Protein 2E9F (pdb70)

Structure (mmCIF, N/CA/C/O backbone):
data_2E9F
#
_entry.id   2E9F
#
_cell.length_a   78.336
_cell.length_b   119.787
_cell.length_c   257.839
_cell.angle_alpha   90.00
_cell.angle_beta   90.00
_cell.angle_gamma   90.00
#
_symmetry.space_group_name_H-M   'P 21 21 21'
#
loop_
_entity.id
_entity.type
_entity.pdbx_description
1 polymer 'Argininosuccinate lyase'
2 non-polymer ARGININE
3 water water
#
loop_
_atom_site.group_PDB
_atom_site.id
_atom_site.type_symbol
_atom_site.label_atom_id
_atom_site.label_alt_id
_atom_site.label_comp_id
_atom_site.label_asym_id
_atom_site.label_entity_id
_atom_site.label_seq_id
_atom_site.pdbx_PDB_ins_code
_atom_site.Cartn_x
_atom_site.Cartn_y
_atom_site.Cartn_z
_atom_site.occupancy
_atom_site.B_iso_or_equiv
_atom_site.auth_seq_id
_atom_site.auth_comp_id
_atom_site.auth_asym_id
_atom_site.auth_atom_id
_atom_site.pdbx_PDB_model_num
ATOM 1 N N . PRO A 1 14 ? 7.054 78.757 53.454 1.00 72.54 14 PRO A N 1
ATOM 2 C CA . PRO A 1 14 ? 5.992 77.832 53.920 1.00 72.43 14 PRO A CA 1
ATOM 3 C C . PRO A 1 14 ? 4.672 78.584 54.029 1.00 71.88 14 PRO A C 1
ATOM 4 O O . PRO A 1 14 ? 4.460 79.575 53.326 1.00 71.63 14 PRO A O 1
ATOM 8 N N . ASP A 1 15 ? 3.796 78.113 54.913 1.00 71.18 15 ASP A N 1
ATOM 9 C CA . ASP A 1 15 ? 2.492 78.739 55.126 1.00 71.23 15 ASP A CA 1
ATOM 10 C C . ASP A 1 15 ? 1.519 78.378 54.005 1.00 69.65 15 ASP A C 1
ATOM 11 O O . ASP A 1 15 ? 0.815 77.368 54.075 1.00 69.04 15 ASP A O 1
ATOM 16 N N . ALA A 1 16 ? 1.501 79.224 52.973 1.00 67.04 16 ALA A N 1
ATOM 17 C CA . ALA A 1 16 ? 0.620 79.073 51.818 1.00 64.03 16 ALA A CA 1
ATOM 18 C C . ALA A 1 16 ? 0.938 77.895 50.911 1.00 62.29 16 ALA A C 1
ATOM 19 O O . ALA A 1 16 ? 0.047 77.392 50.225 1.00 62.16 16 ALA A O 1
ATOM 21 N N . LEU A 1 17 ? 2.198 77.465 50.886 1.00 59.65 17 LEU A N 1
ATOM 22 C CA . LEU A 1 17 ? 2.576 76.340 50.040 1.00 56.99 17 LEU A CA 1
ATOM 23 C C . LEU A 1 17 ? 1.713 75.164 50.475 1.00 55.82 17 LEU A C 1
ATOM 24 O O . LEU A 1 17 ? 1.065 74.512 49.656 1.00 55.76 17 LEU A O 1
ATOM 29 N N . ALA A 1 18 ? 1.701 74.919 51.781 1.00 54.72 18 ALA A N 1
ATOM 30 C CA . ALA A 1 18 ? 0.924 73.833 52.369 1.00 53.42 18 ALA A CA 1
ATOM 31 C C . ALA A 1 18 ? -0.559 73.963 52.025 1.00 52.09 18 ALA A C 1
ATOM 32 O O . ALA A 1 18 ? -1.293 72.975 52.021 1.00 50.95 18 ALA A O 1
ATOM 34 N N . ALA A 1 19 ? -0.985 75.189 51.731 1.00 51.97 19 ALA A N 1
ATOM 35 C CA . ALA A 1 19 ? -2.377 75.478 51.391 1.00 51.08 19 ALA A CA 1
ATOM 36 C C . ALA A 1 19 ? -2.663 75.143 49.939 1.00 50.29 19 ALA A C 1
ATOM 37 O O . ALA A 1 19 ? -3.648 74.469 49.632 1.00 51.28 19 ALA A O 1
ATOM 39 N N . ARG A 1 20 ? -1.800 75.620 49.050 1.00 50.40 20 ARG A N 1
ATOM 40 C CA . ARG A 1 20 ? -1.964 75.370 47.626 1.00 50.66 20 ARG A CA 1
ATOM 41 C C . ARG A 1 20 ? -1.739 73.891 47.374 1.00 48.40 20 ARG A C 1
ATOM 42 O O . ARG A 1 20 ? -2.375 73.300 46.512 1.00 49.04 20 ARG A O 1
ATOM 50 N N . PHE A 1 21 ? -0.842 73.299 48.152 1.00 45.54 21 PHE A N 1
ATOM 51 C CA . PHE A 1 21 ? -0.522 71.884 48.030 1.00 43.53 21 PHE A CA 1
ATOM 52 C C . PHE A 1 21 ? -1.728 70.996 48.342 1.00 43.45 21 PHE A C 1
ATOM 53 O O . PHE A 1 21 ? -1.910 69.952 47.718 1.00 43.36 21 PHE A O 1
ATOM 61 N N . ASN A 1 22 ? -2.537 71.411 49.314 1.00 43.86 22 ASN A N 1
ATOM 62 C CA . ASN A 1 22 ? -3.721 70.660 49.723 1.00 44.85 22 ASN A CA 1
ATOM 63 C C . ASN A 1 22 ? -4.940 71.011 48.878 1.00 44.86 22 ASN A C 1
ATOM 64 O O . ASN A 1 22 ? -5.834 70.180 48.669 1.00 44.99 22 ASN A O 1
ATOM 69 N N . ALA A 1 23 ? -4.985 72.252 48.411 1.00 43.02 23 ALA A N 1
ATOM 70 C CA . ALA A 1 23 ? -6.097 72.708 47.599 1.00 41.58 23 ALA A CA 1
ATOM 71 C C . ALA A 1 23 ? -6.397 71.754 46.439 1.00 40.64 23 ALA A C 1
ATOM 72 O O . ALA A 1 23 ? -5.516 71.432 45.645 1.00 39.63 23 ALA A O 1
ATOM 74 N N . SER A 1 24 ? -7.644 71.299 46.357 1.00 40.18 24 SER A N 1
ATOM 75 C CA . SER A 1 24 ? -8.070 70.410 45.279 1.00 40.04 24 SER A CA 1
ATOM 76 C C . SER A 1 24 ? -9.022 71.169 44.359 1.00 40.65 24 SER A C 1
ATOM 77 O O . SER A 1 24 ? -9.541 70.617 43.385 1.00 40.83 24 SER A O 1
ATOM 80 N N . LEU A 1 25 ? -9.245 72.441 44.676 1.00 40.95 25 LEU A N 1
ATOM 81 C CA . LEU A 1 25 ? -10.149 73.285 43.903 1.00 40.33 25 LEU A CA 1
ATOM 82 C C . LEU A 1 25 ? -9.758 73.388 42.428 1.00 40.74 25 LEU A C 1
ATOM 83 O O . LEU A 1 25 ? -10.599 73.248 41.543 1.00 39.65 25 LEU A O 1
ATOM 88 N N . ALA A 1 26 ? -8.473 73.615 42.181 1.00 41.69 26 ALA A N 1
ATOM 89 C CA . ALA A 1 26 ? -7.933 73.769 40.831 1.00 43.38 26 ALA A CA 1
ATOM 90 C C . ALA A 1 26 ? -8.538 72.860 39.754 1.00 44.25 26 ALA A C 1
ATOM 91 O O . ALA A 1 26 ? -8.756 73.289 38.614 1.00 44.16 26 ALA A O 1
ATOM 93 N N . PHE A 1 27 ? -8.813 71.613 40.120 1.00 44.48 27 PHE A N 1
ATOM 94 C CA . PHE A 1 27 ? -9.355 70.646 39.180 1.00 43.47 27 PHE A CA 1
ATOM 95 C C . PHE A 1 27 ? -10.714 70.085 39.545 1.00 45.08 27 PHE A C 1
ATOM 96 O O . PHE A 1 27 ? -11.405 69.557 38.680 1.00 47.93 27 PHE A O 1
ATOM 104 N N . ASP A 1 28 ? -11.115 70.176 40.806 1.00 44.43 28 ASP A N 1
ATOM 105 C CA . ASP A 1 28 ? -12.414 69.626 41.161 1.00 44.69 28 ASP A CA 1
ATOM 106 C C . ASP A 1 28 ? -13.568 70.557 40.761 1.00 44.00 28 ASP A C 1
ATOM 107 O O . ASP A 1 28 ? -14.741 70.222 40.946 1.00 43.66 28 ASP A O 1
ATOM 112 N N . ARG A 1 29 ? -13.244 71.719 40.203 1.00 43.85 29 ARG A N 1
ATOM 113 C CA . ARG A 1 29 ? -14.292 72.649 39.767 1.00 44.07 29 ARG A CA 1
ATOM 114 C C . ARG A 1 29 ? -15.115 71.927 38.704 1.00 42.82 29 ARG A C 1
ATOM 115 O O . ARG A 1 29 ? -16.316 72.145 38.586 1.00 42.63 29 ARG A O 1
ATOM 123 N N . ALA A 1 30 ? -14.447 71.063 37.939 1.00 41.71 30 ALA A N 1
ATOM 124 C CA . ALA A 1 30 ? -15.073 70.298 36.859 1.00 41.05 30 ALA A CA 1
ATOM 125 C C . ALA A 1 30 ? -16.357 69.604 37.297 1.00 41.26 30 ALA A C 1
ATOM 126 O O . ALA A 1 30 ? -17.345 69.540 36.552 1.00 41.47 30 ALA A O 1
ATOM 128 N N . LEU A 1 31 ? -16.341 69.090 38.518 1.00 40.99 31 LEU A N 1
ATOM 129 C CA . LEU A 1 31 ? -17.495 68.391 39.054 1.00 40.25 31 LEU A CA 1
ATOM 130 C C . LEU A 1 31 ? -18.528 69.344 39.661 1.00 39.93 31 LEU A C 1
ATOM 131 O O . LEU A 1 31 ? -19.394 68.926 40.429 1.00 38.10 31 LEU A O 1
ATOM 136 N N . TRP A 1 32 ? -18.448 70.623 39.291 1.00 41.01 32 TRP A N 1
ATOM 137 C CA . TRP A 1 32 ? -19.381 71.622 39.809 1.00 41.30 32 TRP A CA 1
ATOM 138 C C . TRP A 1 32 ? -20.835 71.310 39.488 1.00 41.95 32 TRP A C 1
ATOM 139 O O . TRP A 1 32 ? -21.703 71.451 40.344 1.00 42.23 32 TRP A O 1
ATOM 150 N N . ARG A 1 33 ? -21.103 70.892 38.257 1.00 43.52 33 ARG A N 1
ATOM 151 C CA . ARG A 1 33 ? -22.463 70.553 37.861 1.00 44.29 33 ARG A CA 1
ATOM 152 C C . ARG A 1 33 ? -22.959 69.371 38.693 1.00 44.13 33 ARG A C 1
ATOM 153 O O . ARG A 1 33 ? -24.100 69.359 39.151 1.00 44.21 33 ARG A O 1
ATOM 161 N N . GLU A 1 34 ? -22.091 68.387 38.906 1.00 44.70 34 GLU A N 1
ATOM 162 C CA . GLU A 1 34 ? -22.451 67.205 39.689 1.00 43.78 34 GLU A CA 1
ATOM 163 C C . GLU A 1 34 ? -22.746 67.580 41.136 1.00 43.58 34 GLU A C 1
ATOM 164 O O . GLU A 1 34 ? -23.785 67.212 41.691 1.00 42.94 34 GLU A O 1
ATOM 170 N N . ASP A 1 35 ? -21.826 68.320 41.740 1.00 43.49 35 ASP A N 1
ATOM 171 C CA . ASP A 1 35 ? -21.987 68.748 43.116 1.00 44.24 35 ASP A CA 1
ATOM 172 C C . ASP A 1 35 ? -23.298 69.510 43.241 1.00 44.72 35 ASP A C 1
ATOM 173 O O . ASP A 1 35 ? -24.138 69.200 44.089 1.00 44.95 35 ASP A O 1
ATOM 178 N N . LEU A 1 36 ? -23.464 70.507 42.382 1.00 45.32 36 LEU A N 1
ATOM 179 C CA . LEU A 1 36 ? -24.670 71.319 42.354 1.00 47.07 36 LEU A CA 1
ATOM 180 C C . LEU A 1 36 ? -25.917 70.422 42.342 1.00 48.02 36 LEU A C 1
ATOM 181 O O . LEU A 1 36 ? -26.890 70.670 43.060 1.00 48.72 36 LEU A O 1
ATOM 186 N N . TRP A 1 37 ? -25.875 69.373 41.526 1.00 48.45 37 TRP A N 1
ATOM 187 C CA . TRP A 1 37 ? -26.994 68.454 41.402 1.00 48.12 37 TRP A CA 1
ATOM 188 C C . TRP A 1 37 ? -27.237 67.629 42.662 1.00 48.30 37 TRP A C 1
ATOM 189 O O . TRP A 1 37 ? -28.375 67.531 43.129 1.00 48.45 37 TRP A O 1
ATOM 200 N N . GLN A 1 38 ? -26.194 67.040 43.235 1.00 47.73 38 GLN A N 1
ATOM 201 C CA . GLN A 1 38 ? -26.438 66.248 44.429 1.00 47.76 38 GLN A CA 1
ATOM 202 C C . GLN A 1 38 ? -26.892 67.134 45.583 1.00 47.63 38 GLN A C 1
ATOM 203 O O . GLN A 1 38 ? -27.562 66.653 46.495 1.00 48.65 38 GLN A O 1
ATOM 209 N N . ASN A 1 39 ? -26.539 68.421 45.550 1.00 46.30 39 ASN A N 1
ATOM 210 C CA . ASN A 1 39 ? -26.969 69.337 46.608 1.00 44.08 39 ASN A CA 1
ATOM 211 C C . ASN A 1 39 ? -28.486 69.455 46.588 1.00 44.30 39 ASN A C 1
ATOM 212 O O . ASN A 1 39 ? -29.138 69.350 47.625 1.00 43.11 39 ASN A O 1
ATOM 217 N N . ARG A 1 40 ? -29.049 69.673 45.401 1.00 45.63 40 ARG A N 1
ATOM 218 C CA . ARG A 1 40 ? -30.499 69.792 45.267 1.00 45.34 40 ARG A CA 1
ATOM 219 C C . ARG A 1 40 ? -31.145 68.511 45.761 1.00 44.97 40 ARG A C 1
ATOM 220 O O . ARG A 1 40 ? -31.978 68.533 46.661 1.00 44.45 40 ARG A O 1
ATOM 228 N N . VAL A 1 41 ? -30.754 67.390 45.171 1.00 44.67 41 VAL A N 1
ATOM 229 C CA . VAL A 1 41 ? -31.312 66.114 45.577 1.00 45.31 41 VAL A CA 1
ATOM 230 C C . VAL A 1 41 ? -31.129 65.917 47.086 1.00 46.72 41 VAL A C 1
ATOM 231 O O . VAL A 1 41 ? -32.038 65.435 47.766 1.00 46.72 41 VAL A O 1
ATOM 235 N N . HIS A 1 42 ? -29.965 66.307 47.606 1.00 47.72 42 HIS A N 1
ATOM 236 C CA . HIS A 1 42 ? -29.675 66.169 49.032 1.00 48.70 42 HIS A CA 1
ATOM 237 C C . HIS A 1 42 ? -30.603 67.023 49.875 1.00 48.75 42 HIS A C 1
ATOM 238 O O . HIS A 1 42 ? -31.243 66.521 50.801 1.00 48.18 42 HIS A O 1
ATOM 245 N N . ALA A 1 43 ? -30.668 68.313 49.564 1.00 49.14 43 ALA A N 1
ATOM 246 C CA . ALA A 1 43 ? -31.536 69.221 50.301 1.00 51.37 43 ALA A CA 1
ATOM 247 C C . ALA A 1 43 ? -32.975 68.700 50.256 1.00 53.25 43 ALA A C 1
ATOM 248 O O . ALA A 1 43 ? -33.634 68.557 51.294 1.00 55.10 43 ALA A O 1
ATOM 250 N N . ARG A 1 44 ? -33.452 68.400 49.053 1.00 54.08 44 ARG A N 1
ATOM 251 C CA . ARG A 1 44 ? -34.806 67.896 48.880 1.00 55.18 44 ARG A CA 1
ATOM 252 C C . ARG A 1 44 ? -35.087 66.699 49.794 1.00 55.10 44 ARG A C 1
ATOM 253 O O . ARG A 1 44 ? -36.180 66.574 50.342 1.00 55.05 44 ARG A O 1
ATOM 261 N N . MET A 1 45 ? -34.096 65.830 49.967 1.00 55.10 45 MET A N 1
ATOM 262 C CA . MET A 1 45 ? -34.238 64.663 50.831 1.00 54.44 45 MET A CA 1
ATOM 263 C C . MET A 1 45 ? -34.323 65.133 52.279 1.00 54.82 45 MET A C 1
ATOM 264 O O . MET A 1 45 ? -35.104 64.607 53.065 1.00 55.77 45 MET A O 1
ATOM 269 N N . LEU A 1 46 ? -33.517 66.128 52.630 1.00 54.05 46 LEU A N 1
ATOM 270 C CA . LEU A 1 46 ? -33.528 66.655 53.984 1.00 53.52 46 LEU A CA 1
ATOM 271 C C . LEU A 1 46 ? -34.941 67.109 54.320 1.00 54.39 46 LEU A C 1
ATOM 272 O O . LEU A 1 46 ? -35.458 66.821 55.396 1.00 54.29 46 LEU A O 1
ATOM 277 N N . HIS A 1 47 ? -35.562 67.814 53.380 1.00 56.04 47 HIS A N 1
ATOM 278 C CA . HIS A 1 47 ? -36.932 68.311 53.534 1.00 56.99 47 HIS A CA 1
ATOM 279 C C . HIS A 1 47 ? -37.911 67.146 53.704 1.00 56.41 47 HIS A C 1
ATOM 280 O O . HIS A 1 47 ? -38.813 67.182 54.539 1.00 57.29 47 HIS A O 1
ATOM 287 N N . ALA A 1 48 ? -37.721 66.114 52.894 1.00 55.41 48 ALA A N 1
ATOM 288 C CA . ALA A 1 48 ? -38.567 64.936 52.926 1.00 53.41 48 ALA A CA 1
ATOM 289 C C . ALA A 1 48 ? -38.428 64.135 54.224 1.00 52.22 48 ALA A C 1
ATOM 290 O O . ALA A 1 48 ? -39.291 63.320 54.545 1.00 51.82 48 ALA A O 1
ATOM 292 N N . VAL A 1 49 ? -37.351 64.347 54.969 1.00 51.04 49 VAL A N 1
ATOM 293 C CA . VAL A 1 49 ? -37.184 63.613 56.214 1.00 51.31 49 VAL A CA 1
ATOM 294 C C . VAL A 1 49 ? -37.367 64.532 57.415 1.00 52.23 49 VAL A C 1
ATOM 295 O O . VAL A 1 49 ? -37.172 64.124 58.559 1.00 52.90 49 VAL A O 1
ATOM 299 N N . GLY A 1 50 ? -37.745 65.777 57.146 1.00 52.95 50 GLY A N 1
ATOM 300 C CA . GLY A 1 50 ? -37.980 66.726 58.220 1.00 53.12 50 GLY A CA 1
ATOM 301 C C . GLY A 1 50 ? -36.876 67.716 58.528 1.00 53.47 50 GLY A C 1
ATOM 302 O O . GLY A 1 50 ? -37.151 68.837 58.957 1.00 53.97 50 GLY A O 1
ATOM 303 N N . LEU A 1 51 ? -35.633 67.313 58.299 1.00 53.88 51 LEU A N 1
ATOM 304 C CA . LEU A 1 51 ? -34.479 68.158 58.583 1.00 53.77 51 LEU A CA 1
ATOM 305 C C . LEU A 1 51 ? -34.503 69.558 57.954 1.00 54.34 51 LEU A C 1
ATOM 306 O O . LEU A 1 51 ? -33.778 70.454 58.402 1.00 55.12 51 LEU A O 1
ATOM 311 N N . LEU A 1 52 ? -35.340 69.757 56.937 1.00 54.44 52 LEU A N 1
ATOM 312 C CA . LEU A 1 52 ? -35.436 71.061 56.279 1.00 54.21 52 LEU A CA 1
ATOM 313 C C . LEU A 1 52 ? -36.852 71.609 56.092 1.00 54.56 52 LEU A C 1
ATOM 314 O O . LEU A 1 52 ? -37.759 70.919 55.624 1.00 53.10 52 LEU A O 1
ATOM 319 N N . SER A 1 53 ? -37.011 72.876 56.463 1.00 56.03 53 SER A N 1
ATOM 320 C CA . SER A 1 53 ? -38.277 73.594 56.350 1.00 56.64 53 SER A CA 1
ATOM 321 C C . SER A 1 53 ? -38.603 73.895 54.895 1.00 57.60 53 SER A C 1
ATOM 322 O O . SER A 1 53 ? -37.720 74.252 54.114 1.00 56.90 53 SER A O 1
ATOM 325 N N . ALA A 1 54 ? -39.877 73.764 54.543 1.00 58.59 54 ALA A N 1
ATOM 326 C CA . ALA A 1 54 ? -40.322 74.042 53.185 1.00 59.70 54 ALA A CA 1
ATOM 327 C C . ALA A 1 54 ? -39.815 75.420 52.734 1.00 59.50 54 ALA A C 1
ATOM 328 O O . ALA A 1 54 ? -39.446 75.612 51.572 1.00 59.16 54 ALA A O 1
ATOM 330 N N . GLU A 1 55 ? -39.786 76.374 53.658 1.00 59.55 55 GLU A N 1
ATOM 331 C CA . GLU A 1 55 ? -39.313 77.709 53.329 1.00 60.65 55 GLU A CA 1
ATOM 332 C C . GLU A 1 55 ? -37.792 77.706 53.171 1.00 60.51 55 GLU A C 1
ATOM 333 O O . GLU A 1 55 ? -37.250 78.487 52.392 1.00 61.06 55 GLU A O 1
ATOM 339 N N . GLU A 1 56 ? -37.104 76.831 53.906 1.00 59.90 56 GLU A N 1
ATOM 340 C CA . GLU A 1 56 ? -35.641 76.743 53.818 1.00 59.47 56 GLU A CA 1
ATOM 341 C C . GLU A 1 56 ? -35.204 76.145 52.472 1.00 59.45 56 GLU A C 1
ATOM 342 O O . GLU A 1 56 ? -34.271 76.636 51.834 1.00 58.55 56 GLU A O 1
ATOM 348 N N . LEU A 1 57 ? -35.885 75.086 52.046 1.00 59.69 57 LEU A N 1
ATOM 349 C CA . LEU A 1 57 ? -35.569 74.440 50.779 1.00 60.08 57 LEU A CA 1
ATOM 350 C C . LEU A 1 57 ? -35.765 75.413 49.625 1.00 61.02 57 LEU A C 1
ATOM 351 O O . LEU A 1 57 ? -34.958 75.442 48.695 1.00 61.66 57 LEU A O 1
ATOM 356 N N . GLU A 1 58 ? -36.834 76.208 49.690 1.00 61.25 58 GLU A N 1
ATOM 357 C CA . GLU A 1 58 ? -37.132 77.189 48.639 1.00 61.31 58 GLU A CA 1
ATOM 358 C C . GLU A 1 58 ? -35.974 78.166 48.507 1.00 59.87 58 GLU A C 1
ATOM 359 O O . GLU A 1 58 ? -35.560 78.511 47.400 1.00 59.22 58 GLU A O 1
ATOM 365 N N . ALA A 1 59 ? -35.461 78.609 49.649 1.00 58.94 59 ALA A N 1
ATOM 366 C CA . ALA A 1 59 ? -34.343 79.543 49.674 1.00 58.24 59 ALA A CA 1
ATOM 367 C C . ALA A 1 59 ? -33.114 78.829 49.134 1.00 57.92 59 ALA A C 1
ATOM 368 O O . ALA A 1 59 ? -32.446 79.324 48.228 1.00 57.95 59 ALA A O 1
ATOM 370 N N . ILE A 1 60 ? -32.829 77.655 49.693 1.00 57.44 60 ILE A N 1
ATOM 371 C CA . ILE A 1 60 ? -31.685 76.860 49.270 1.00 56.53 60 ILE A CA 1
ATOM 372 C C . ILE A 1 60 ? -31.729 76.648 47.762 1.00 55.48 60 ILE A C 1
ATOM 373 O O . ILE A 1 60 ? -30.758 76.932 47.059 1.00 55.51 60 ILE A O 1
ATOM 378 N N . LEU A 1 61 ? -32.856 76.152 47.261 1.00 53.75 61 LEU A N 1
ATOM 379 C CA . LEU A 1 61 ? -32.989 75.935 45.829 1.00 52.89 61 LEU A CA 1
ATOM 380 C C . LEU A 1 61 ? -32.823 77.241 45.060 1.00 53.12 61 LEU A C 1
ATOM 381 O O . LEU A 1 61 ? -32.210 77.252 43.994 1.00 53.85 61 LEU A O 1
ATOM 386 N N . LYS A 1 62 ? -33.349 78.339 45.603 1.00 52.79 62 LYS A N 1
ATOM 387 C CA . LYS A 1 62 ? -33.246 79.650 44.946 1.00 52.10 62 LYS A CA 1
ATOM 388 C C . LYS A 1 62 ? -31.784 80.094 44.844 1.00 50.92 62 LYS A C 1
ATOM 389 O O . LYS A 1 62 ? -31.347 80.609 43.811 1.00 49.68 62 LYS A O 1
ATOM 395 N N . GLY A 1 63 ? -31.037 79.893 45.925 1.00 49.98 63 GLY A N 1
ATOM 396 C CA . GLY A 1 63 ? -29.640 80.279 45.942 1.00 48.91 63 GLY A CA 1
ATOM 397 C C . GLY A 1 63 ? -28.800 79.415 45.023 1.00 48.56 63 GLY A C 1
ATOM 398 O O . GLY A 1 63 ? -27.917 79.921 44.329 1.00 48.50 63 GLY A O 1
ATOM 399 N N . LEU A 1 64 ? -29.069 78.111 45.015 1.00 47.06 64 LEU A N 1
ATOM 400 C CA . LEU A 1 64 ? -28.328 77.187 44.164 1.00 47.03 64 LEU A CA 1
ATOM 401 C C . LEU A 1 64 ? -28.487 77.540 42.669 1.00 47.68 64 LEU A C 1
ATOM 402 O O . LEU A 1 64 ? -27.602 77.269 41.846 1.00 47.11 64 LEU A O 1
ATOM 407 N N . ASP A 1 65 ? -29.614 78.153 42.322 1.00 47.52 65 ASP A N 1
ATOM 408 C CA . ASP A 1 65 ? -29.857 78.563 40.947 1.00 46.78 65 ASP A CA 1
ATOM 409 C C . ASP A 1 65 ? -28.959 79.764 40.645 1.00 46.69 65 ASP A C 1
ATOM 410 O O . ASP A 1 65 ? -28.322 79.832 39.588 1.00 45.43 65 ASP A O 1
ATOM 415 N N . ARG A 1 66 ? -28.905 80.709 41.578 1.00 46.48 66 ARG A N 1
ATOM 416 C CA . ARG A 1 66 ? -28.061 81.887 41.405 1.00 49.04 66 ARG A CA 1
ATOM 417 C C . ARG A 1 66 ? -26.617 81.413 41.229 1.00 50.49 66 ARG A C 1
ATOM 418 O O . ARG A 1 66 ? -25.860 81.955 40.414 1.00 50.88 66 ARG A O 1
ATOM 426 N N . ILE A 1 67 ? -26.246 80.388 41.993 1.00 51.37 67 ILE A N 1
ATOM 427 C CA . ILE A 1 67 ? -24.901 79.832 41.920 1.00 51.20 67 ILE A CA 1
ATOM 428 C C . ILE A 1 67 ? -24.662 79.303 40.516 1.00 50.78 67 ILE A C 1
ATOM 429 O O . ILE A 1 67 ? -23.681 79.664 39.870 1.00 50.22 67 ILE A O 1
ATOM 434 N N . GLU A 1 68 ? -25.566 78.448 40.049 1.00 50.72 68 GLU A N 1
ATOM 435 C CA . GLU A 1 68 ? -25.439 77.885 38.714 1.00 50.65 68 GLU A CA 1
ATOM 436 C C . GLU A 1 68 ? -25.296 79.022 37.713 1.00 49.64 68 GLU A C 1
ATOM 437 O O . GLU A 1 68 ? -24.400 79.011 36.879 1.00 47.99 68 GLU A O 1
ATOM 443 N N . GLU A 1 69 ? -26.172 80.015 37.817 1.00 49.64 69 GLU A N 1
ATOM 444 C CA . GLU A 1 69 ? -26.136 81.159 36.914 1.00 50.01 69 GLU A CA 1
ATOM 445 C C . GLU A 1 69 ? -24.815 81.934 37.034 1.00 49.42 69 GLU A C 1
ATOM 446 O O . GLU A 1 69 ? -24.261 82.410 36.037 1.00 48.03 69 GLU A O 1
ATOM 452 N N . GLU A 1 70 ? -24.316 82.044 38.262 1.00 49.83 70 GLU A N 1
ATOM 453 C CA . GLU A 1 70 ? -23.074 82.767 38.553 1.00 49.57 70 GLU A CA 1
ATOM 454 C C . GLU A 1 70 ? -21.852 82.065 37.926 1.00 48.23 70 GLU A C 1
ATOM 455 O O . GLU A 1 70 ? -21.065 82.675 37.194 1.00 45.60 70 GLU A O 1
ATOM 461 N N . ILE A 1 71 ? -21.712 80.777 38.221 1.00 47.68 71 ILE A N 1
ATOM 462 C CA . ILE A 1 71 ? -20.619 79.968 37.698 1.00 47.40 71 ILE A CA 1
ATOM 463 C C . ILE A 1 71 ? -20.632 80.038 36.168 1.00 48.62 71 ILE A C 1
ATOM 464 O O . ILE A 1 71 ? -19.611 80.332 35.539 1.00 48.70 71 ILE A O 1
ATOM 469 N N . GLU A 1 72 ? -21.803 79.776 35.591 1.00 48.76 72 GLU A N 1
ATOM 470 C CA . GLU A 1 72 ? -22.023 79.792 34.144 1.00 48.27 72 GLU A CA 1
ATOM 471 C C . GLU A 1 72 ? -21.572 81.137 33.553 1.00 48.02 72 GLU A C 1
ATOM 472 O O . GLU A 1 72 ? -21.009 81.197 32.458 1.00 47.04 72 GLU A O 1
ATOM 478 N N . ALA A 1 73 ? -21.819 82.210 34.297 1.00 47.98 73 ALA A N 1
ATOM 479 C CA . ALA A 1 73 ? -21.477 83.561 33.865 1.00 47.79 73 ALA A CA 1
ATOM 480 C C . ALA A 1 73 ? -20.015 83.922 34.108 1.00 47.62 73 ALA A C 1
ATOM 481 O O . ALA A 1 73 ? -19.523 84.927 33.590 1.00 45.32 73 ALA A O 1
ATOM 483 N N . GLY A 1 74 ? -19.327 83.104 34.900 1.00 48.30 74 GLY A N 1
ATOM 484 C CA . GLY A 1 74 ? -17.933 83.373 35.209 1.00 49.32 74 GLY A CA 1
ATOM 485 C C . GLY A 1 74 ? -17.858 84.470 36.253 1.00 50.18 74 GLY A C 1
ATOM 486 O O . GLY A 1 74 ? -16.807 85.081 36.481 1.00 50.76 74 GLY A O 1
ATOM 487 N N . THR A 1 75 ? -18.996 84.705 36.896 1.00 50.44 75 THR A N 1
ATOM 488 C CA . THR A 1 75 ? -19.118 85.730 37.910 1.00 50.18 75 THR A CA 1
ATOM 489 C C . THR A 1 75 ? -19.153 85.137 39.323 1.00 51.38 75 THR A C 1
ATOM 490 O O . THR A 1 75 ? -19.148 85.875 40.314 1.00 52.54 75 THR A O 1
ATOM 494 N N . PHE A 1 76 ? -19.190 83.807 39.410 1.00 51.21 76 PHE A N 1
ATOM 495 C CA . PHE A 1 76 ? -19.206 83.106 40.694 1.00 49.59 76 PHE A CA 1
ATOM 496 C C . PHE A 1 76 ? -17.832 83.256 41.340 1.00 49.15 76 PHE A C 1
ATOM 497 O O . PHE A 1 76 ? -16.821 83.306 40.638 1.00 49.65 76 PHE A O 1
ATOM 505 N N . PRO A 1 77 ? -17.776 83.320 42.685 1.00 47.23 77 PRO A N 1
ATOM 506 C CA . PRO A 1 77 ? -16.502 83.477 43.402 1.00 46.27 77 PRO A CA 1
ATOM 507 C C . PRO A 1 77 ? -15.745 82.205 43.789 1.00 46.26 77 PRO A C 1
ATOM 508 O O . PRO A 1 77 ? -16.129 81.500 44.719 1.00 47.65 77 PRO A O 1
ATOM 512 N N . TRP A 1 78 ? -14.657 81.920 43.086 1.00 45.18 78 TRP A N 1
ATOM 513 C CA . TRP A 1 78 ? -13.871 80.742 43.405 1.00 43.68 78 TRP A CA 1
ATOM 514 C C . TRP A 1 78 ? -12.805 81.131 44.404 1.00 44.56 78 TRP A C 1
ATOM 515 O O . TRP A 1 78 ? -11.866 81.873 44.099 1.00 44.44 78 TRP A O 1
ATOM 526 N N . ARG A 1 79 ? -12.968 80.622 45.613 1.00 45.48 79 ARG A N 1
ATOM 527 C CA . ARG A 1 79 ? -12.045 80.908 46.684 1.00 46.00 79 ARG A CA 1
ATOM 528 C C . ARG A 1 79 ? -11.190 79.689 46.980 1.00 47.24 79 ARG A C 1
ATOM 529 O O . ARG A 1 79 ? -11.698 78.653 47.406 1.00 46.70 79 ARG A O 1
ATOM 537 N N . GLU A 1 80 ? -9.887 79.817 46.742 1.00 49.22 80 GLU A N 1
ATOM 538 C CA . GLU A 1 80 ? -8.956 78.723 46.981 1.00 50.53 80 GLU A CA 1
ATOM 539 C C . GLU A 1 80 ? -8.837 78.442 48.478 1.00 50.18 80 GLU A C 1
ATOM 540 O O . GLU A 1 80 ? -8.564 77.315 48.883 1.00 48.43 80 GLU A O 1
ATOM 546 N N . GLU A 1 81 ? -9.054 79.482 49.282 1.00 50.44 81 GLU A N 1
ATOM 547 C CA . GLU A 1 81 ? -8.991 79.411 50.748 1.00 50.21 81 GLU A CA 1
ATOM 548 C C . GLU A 1 81 ? -9.932 78.355 51.340 1.00 48.24 81 GLU A C 1
ATOM 549 O O . GLU A 1 81 ? -9.724 77.881 52.464 1.00 46.89 81 GLU A O 1
ATOM 555 N N . LEU A 1 82 ? -10.971 78.006 50.583 1.00 46.06 82 LEU A N 1
ATOM 556 C CA . LEU A 1 82 ? -11.946 77.018 51.017 1.00 44.33 82 LEU A CA 1
ATOM 557 C C . LEU A 1 82 ? -11.505 75.648 50.539 1.00 44.35 82 LEU A C 1
ATOM 558 O O . LEU A 1 82 ? -12.211 74.660 50.695 1.00 46.11 82 LEU A O 1
ATOM 563 N N . GLU A 1 83 ? -10.320 75.624 49.946 1.00 43.75 83 GLU A N 1
ATOM 564 C CA . GLU A 1 83 ? -9.666 74.430 49.428 1.00 42.78 83 GLU A CA 1
ATOM 565 C C . GLU A 1 83 ? -10.332 73.521 48.377 1.00 41.66 83 GLU A C 1
ATOM 566 O O . GLU A 1 83 ? -9.635 73.009 47.500 1.00 39.76 83 GLU A O 1
ATOM 572 N N . ASP A 1 84 ? -11.646 73.310 48.434 1.00 40.57 84 ASP A N 1
ATOM 573 C CA . ASP A 1 84 ? -12.282 72.453 47.431 1.00 40.32 84 ASP A CA 1
ATOM 574 C C . ASP A 1 84 ? -13.551 73.042 46.835 1.00 40.35 84 ASP A C 1
ATOM 575 O O . ASP A 1 84 ? -13.969 74.131 47.204 1.00 42.25 84 ASP A O 1
ATOM 580 N N . VAL A 1 85 ? -14.169 72.297 45.921 1.00 39.28 85 VAL A N 1
ATOM 581 C CA . VAL A 1 85 ? -15.391 72.730 45.245 1.00 37.82 85 VAL A CA 1
ATOM 582 C C . VAL A 1 85 ? -16.602 72.727 46.170 1.00 37.96 85 VAL A C 1
ATOM 583 O O . VAL A 1 85 ? -17.441 73.628 46.135 1.00 37.05 85 VAL A O 1
ATOM 587 N N . HIS A 1 86 ? -16.673 71.704 47.006 1.00 38.63 86 HIS A N 1
ATOM 588 C CA . HIS A 1 86 ? -17.776 71.533 47.932 1.00 40.63 86 HIS A CA 1
ATOM 589 C C . HIS A 1 86 ? -17.996 72.729 48.829 1.00 42.54 86 HIS A C 1
ATOM 590 O O . HIS A 1 86 ? -19.091 73.294 48.852 1.00 44.22 86 HIS A O 1
ATOM 597 N N . MET A 1 87 ? -16.961 73.123 49.562 1.00 43.82 87 MET A N 1
ATOM 598 C CA . MET A 1 87 ? -17.083 74.255 50.464 1.00 45.48 87 MET A CA 1
ATOM 599 C C . MET A 1 87 ? -17.255 75.563 49.694 1.00 45.71 87 MET A C 1
ATOM 600 O O . MET A 1 87 ? -17.827 76.518 50.212 1.00 47.03 87 MET A O 1
ATOM 605 N N . ASN A 1 88 ? -16.764 75.607 48.460 1.00 44.41 88 ASN A N 1
ATOM 606 C CA . ASN A 1 88 ? -16.889 76.811 47.650 1.00 44.52 88 ASN A CA 1
ATOM 607 C C . ASN A 1 88 ? -18.353 77.106 47.377 1.00 45.18 88 ASN A C 1
ATOM 608 O O . ASN A 1 88 ? -18.814 78.244 47.517 1.00 45.55 88 ASN A O 1
ATOM 613 N N . LEU A 1 89 ? -19.082 76.068 46.982 1.00 44.92 89 LEU A N 1
ATOM 614 C CA . LEU A 1 89 ? -20.494 76.212 46.687 1.00 43.64 89 LEU A CA 1
ATOM 615 C C . LEU A 1 89 ? -21.245 76.513 47.973 1.00 43.88 89 LEU A C 1
ATOM 616 O O . LEU A 1 89 ? -22.205 77.281 47.970 1.00 45.43 89 LEU A O 1
ATOM 621 N N . GLU A 1 90 ? -20.791 75.943 49.084 1.00 44.17 90 GLU A N 1
ATOM 622 C CA . GLU A 1 90 ? -21.454 76.185 50.363 1.00 44.19 90 GLU A CA 1
ATOM 623 C C . GLU A 1 90 ? -21.238 77.622 50.856 1.00 43.73 90 GLU A C 1
ATOM 624 O O . GLU A 1 90 ? -22.199 78.330 51.169 1.00 43.87 90 GLU A O 1
ATOM 630 N N . ALA A 1 91 ? -19.981 78.052 50.926 1.00 41.86 91 ALA A N 1
ATOM 631 C CA . ALA A 1 91 ? -19.667 79.403 51.364 1.00 40.74 91 ALA A CA 1
ATOM 632 C C . ALA A 1 91 ? -20.546 80.373 50.579 1.00 41.92 91 ALA A C 1
ATOM 633 O O . ALA A 1 91 ? -21.198 81.252 51.149 1.00 41.54 91 ALA A O 1
ATOM 635 N N . ARG A 1 92 ? -20.568 80.190 49.263 1.00 42.40 92 ARG A N 1
ATOM 636 C CA . ARG A 1 92 ? -21.352 81.043 48.391 1.00 41.80 92 ARG A CA 1
ATOM 637 C C . ARG A 1 92 ? -22.844 80.948 48.669 1.00 41.90 92 ARG A C 1
ATOM 638 O O . ARG A 1 92 ? -23.532 81.970 48.673 1.00 42.52 92 ARG A O 1
ATOM 646 N N . LEU A 1 93 ? -23.354 79.734 48.888 1.00 40.76 93 LEU A N 1
ATOM 647 C CA . LEU A 1 93 ? -24.783 79.575 49.146 1.00 40.45 93 LEU A CA 1
ATOM 648 C C . LEU A 1 93 ? -25.182 80.398 50.354 1.00 41.86 93 LEU A C 1
ATOM 649 O O . LEU A 1 93 ? -26.110 81.208 50.292 1.00 42.11 93 LEU A O 1
ATOM 654 N N . THR A 1 94 ? -24.467 80.190 51.454 1.00 43.33 94 THR A N 1
ATOM 655 C CA . THR A 1 94 ? -24.746 80.912 52.682 1.00 44.06 94 THR A CA 1
ATOM 656 C C . THR A 1 94 ? -24.595 82.420 52.473 1.00 45.03 94 THR A C 1
ATOM 657 O O . THR A 1 94 ? -25.420 83.194 52.968 1.00 45.57 94 THR A O 1
ATOM 661 N N . GLU A 1 95 ? -23.560 82.836 51.738 1.00 45.73 95 GLU A N 1
ATOM 662 C CA . GLU A 1 95 ? -23.350 84.264 51.457 1.00 47.13 95 GLU A CA 1
ATOM 663 C C . GLU A 1 95 ? -24.583 84.854 50.771 1.00 47.15 95 GLU A C 1
ATOM 664 O O . GLU A 1 95 ? -24.839 86.052 50.871 1.00 47.07 95 GLU A O 1
ATOM 670 N N . LEU A 1 96 ? -25.346 84.005 50.089 1.00 46.96 96 LEU A N 1
ATOM 671 C CA . LEU A 1 96 ? -26.530 84.442 49.353 1.00 48.25 96 LEU A CA 1
ATOM 672 C C . LEU A 1 96 ? -27.878 84.233 50.044 1.00 49.43 96 LEU A C 1
ATOM 673 O O . LEU A 1 96 ? -28.721 85.130 50.070 1.00 48.65 96 LEU A O 1
ATOM 678 N N . VAL A 1 97 ? -28.067 83.040 50.596 1.00 50.92 97 VAL A N 1
ATOM 679 C CA . VAL A 1 97 ? -29.324 82.649 51.229 1.00 51.62 97 VAL A CA 1
ATOM 680 C C . VAL A 1 97 ? -29.424 82.874 52.743 1.00 51.66 97 VAL A C 1
ATOM 681 O O . VAL A 1 97 ? -30.516 82.822 53.322 1.00 50.06 97 VAL A O 1
ATOM 685 N N . GLY A 1 98 ? -28.292 83.137 53.383 1.00 52.55 98 GLY A N 1
ATOM 686 C CA . GLY A 1 98 ? -28.311 83.330 54.817 1.00 52.70 98 GLY A CA 1
ATOM 687 C C . GLY A 1 98 ? -28.276 81.980 55.520 1.00 52.85 98 GLY A C 1
ATOM 688 O O . GLY A 1 98 ? -27.906 80.968 54.911 1.00 51.17 98 GLY A O 1
ATOM 689 N N . PRO A 1 99 ? -28.675 81.931 56.802 1.00 52.55 99 PRO A N 1
ATOM 690 C CA . PRO A 1 99 ? -28.708 80.734 57.652 1.00 51.67 99 PRO A CA 1
ATOM 691 C C . PRO A 1 99 ? -29.025 79.387 56.984 1.00 50.75 99 PRO A C 1
ATOM 692 O O . PRO A 1 99 ? -28.423 78.367 57.329 1.00 50.08 99 PRO A O 1
ATOM 696 N N . PRO A 1 100 ? -29.983 79.358 56.039 1.00 50.28 100 PRO A N 1
ATOM 697 C CA . PRO A 1 100 ? -30.312 78.089 55.374 1.00 49.70 100 PRO A CA 1
ATOM 698 C C . PRO A 1 100 ? -29.071 77.380 54.813 1.00 49.12 100 PRO A C 1
ATOM 699 O O . PRO A 1 100 ? -28.975 76.148 54.839 1.00 47.74 100 PRO A O 1
ATOM 703 N N . GLY A 1 101 ? -28.127 78.173 54.312 1.00 48.91 101 GLY A N 1
ATOM 704 C CA . GLY A 1 101 ? -26.906 77.624 53.760 1.00 47.64 101 GLY A CA 1
ATOM 705 C C . GLY A 1 101 ? -26.242 76.675 54.732 1.00 48.08 101 GLY A C 1
ATOM 706 O O . GLY A 1 101 ? -25.925 75.539 54.376 1.00 50.01 101 GLY A O 1
ATOM 707 N N . GLY A 1 102 ? -26.052 77.135 55.966 1.00 47.34 102 GLY A N 1
ATOM 708 C CA . GLY A 1 102 ? -25.411 76.326 56.987 1.00 45.50 102 GLY A CA 1
ATOM 709 C C . GLY A 1 102 ? -26.093 75.009 57.308 1.00 46.41 102 GLY A C 1
ATOM 710 O O . GLY A 1 102 ? -25.564 74.197 58.074 1.00 45.66 102 GLY A O 1
ATOM 711 N N . LYS A 1 103 ? -27.264 74.781 56.726 1.00 47.28 103 LYS A N 1
ATOM 712 C CA . LYS A 1 103 ? -27.994 73.546 56.977 1.00 47.73 103 LYS A CA 1
ATOM 713 C C . LYS A 1 103 ? -27.899 72.531 55.847 1.00 47.94 103 LYS A C 1
ATOM 714 O O . LYS A 1 103 ? -28.162 71.342 56.057 1.00 47.67 103 LYS A 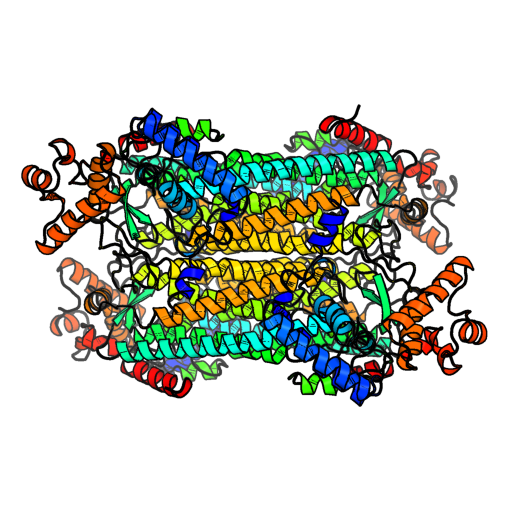O 1
ATOM 720 N N . LEU A 1 104 ? -27.522 72.996 54.654 1.00 47.99 104 LEU A N 1
ATOM 721 C CA . LEU A 1 104 ? -27.405 72.122 53.483 1.00 46.42 104 LEU A CA 1
ATOM 722 C C . LEU A 1 104 ? -26.565 70.884 53.785 1.00 47.51 104 LEU A C 1
ATOM 723 O O . LEU A 1 104 ? -26.997 69.757 53.536 1.00 48.77 104 LEU A O 1
ATOM 728 N N . HIS A 1 105 ? -25.373 71.101 54.342 1.00 48.01 105 HIS A N 1
ATOM 729 C CA . HIS A 1 105 ? -24.441 70.019 54.642 1.00 48.31 105 HIS A CA 1
ATOM 730 C C . HIS A 1 105 ? -24.793 69.200 55.886 1.00 48.72 105 HIS A C 1
ATOM 731 O O . HIS A 1 105 ? -23.913 68.726 56.602 1.00 50.53 105 HIS A O 1
ATOM 738 N N . THR A 1 106 ? -26.083 69.013 56.132 1.00 48.31 106 THR A N 1
ATOM 739 C CA . THR A 1 106 ? -26.521 68.254 57.296 1.00 48.06 106 THR A CA 1
ATOM 740 C C . THR A 1 106 ? -26.632 66.768 56.985 1.00 48.69 106 THR A C 1
ATOM 741 O O . THR A 1 106 ? -27.084 66.385 55.912 1.00 48.44 106 THR A O 1
ATOM 745 N N . ALA A 1 107 ? -26.212 65.938 57.937 1.00 50.60 107 ALA A N 1
ATOM 746 C CA . ALA A 1 107 ? -26.255 64.483 57.785 1.00 51.08 107 ALA A CA 1
ATOM 747 C C . ALA A 1 107 ? -25.406 63.994 56.611 1.00 51.54 107 ALA A C 1
ATOM 748 O O . ALA A 1 107 ? -25.654 62.916 56.062 1.00 53.58 107 ALA A O 1
ATOM 750 N N . ARG A 1 108 ? -24.407 64.787 56.230 1.00 50.23 108 ARG A N 1
ATOM 751 C CA . ARG A 1 108 ? -23.522 64.445 55.123 1.00 48.23 108 ARG A CA 1
ATOM 752 C C . ARG A 1 108 ? -22.070 64.802 55.464 1.00 47.66 108 ARG A C 1
ATOM 753 O O . ARG A 1 108 ? -21.811 65.726 56.232 1.00 49.06 108 ARG A O 1
ATOM 761 N N . SER A 1 109 ? -21.132 64.052 54.895 1.00 46.25 109 SER A N 1
ATOM 762 C CA . SER A 1 109 ? -19.707 64.266 55.111 1.00 43.92 109 SER A CA 1
ATOM 763 C C . SER A 1 109 ? -19.080 64.612 53.777 1.00 43.05 109 SER A C 1
ATOM 764 O O . SER A 1 109 ? -19.687 64.409 52.726 1.00 43.36 109 SER A O 1
ATOM 767 N N . ARG A 1 110 ? -17.870 65.145 53.808 1.00 42.02 110 ARG A N 1
ATOM 768 C CA . ARG A 1 110 ? -17.191 65.469 52.562 1.00 41.95 110 ARG A CA 1
ATOM 769 C C . ARG A 1 110 ? -16.778 64.140 51.921 1.00 41.10 110 ARG A C 1
ATOM 770 O O . ARG A 1 110 ? -16.707 64.017 50.704 1.00 40.42 110 ARG A O 1
ATOM 778 N N . ASN A 1 111 ? -16.527 63.147 52.767 1.00 40.32 111 ASN A N 1
ATOM 779 C CA . ASN A 1 111 ? -16.114 61.829 52.323 1.00 39.90 111 ASN A CA 1
ATOM 780 C C . ASN A 1 111 ? -17.097 61.163 51.380 1.00 40.22 111 ASN A C 1
ATOM 781 O O . ASN A 1 111 ? -16.703 60.713 50.302 1.00 41.28 111 ASN A O 1
ATOM 786 N N . ASP A 1 112 ? -18.364 61.088 51.776 1.00 40.20 112 ASP A N 1
ATOM 787 C CA . ASP A 1 112 ? -19.372 60.470 50.919 1.00 41.76 112 ASP A CA 1
ATOM 788 C C . ASP A 1 112 ? -19.802 61.427 49.817 1.00 43.15 112 ASP A C 1
ATOM 789 O O . ASP A 1 112 ? -20.277 61.005 48.761 1.00 41.96 112 ASP A O 1
ATOM 794 N N . GLN A 1 113 ? -19.611 62.720 50.069 1.00 44.44 113 GLN A N 1
ATOM 795 C CA . GLN A 1 113 ? -19.981 63.752 49.113 1.00 44.82 113 GLN A CA 1
ATOM 796 C C . GLN A 1 113 ? -19.075 63.787 47.892 1.00 43.85 113 GLN A C 1
ATOM 797 O O . GLN A 1 113 ? -19.560 63.857 46.763 1.00 44.95 113 GLN A O 1
ATOM 803 N N . VAL A 1 114 ? -17.766 63.735 48.101 1.00 42.34 114 VAL A N 1
ATOM 804 C CA . VAL A 1 114 ? -16.862 63.778 46.963 1.00 42.59 114 VAL A CA 1
ATOM 805 C C . VAL A 1 114 ? -16.989 62.489 46.167 1.00 43.33 114 VAL A C 1
ATOM 806 O O . VAL A 1 114 ? -16.918 62.499 44.939 1.00 44.54 114 VAL A O 1
ATOM 810 N N . ALA A 1 115 ? -17.196 61.381 46.868 1.00 42.53 115 ALA A N 1
ATOM 811 C CA . ALA A 1 115 ? -17.325 60.085 46.212 1.00 40.72 115 ALA A CA 1
ATOM 812 C C . ALA A 1 115 ? -18.522 60.069 45.265 1.00 39.34 115 ALA A C 1
ATOM 813 O O . ALA A 1 115 ? -18.397 59.715 44.095 1.00 37.84 115 ALA A O 1
ATOM 815 N N . THR A 1 116 ? -19.682 60.453 45.782 1.00 38.98 116 THR A N 1
ATOM 816 C CA . THR A 1 116 ? -20.897 60.486 44.981 1.00 38.67 116 THR A CA 1
ATOM 817 C C . THR A 1 116 ? -20.620 61.344 43.751 1.00 40.10 116 THR A C 1
ATOM 818 O O . THR A 1 116 ? -21.030 61.008 42.641 1.00 39.08 116 THR A O 1
ATOM 822 N N . ASP A 1 117 ? -19.918 62.455 43.956 1.00 40.21 117 ASP A N 1
ATOM 823 C CA . ASP A 1 117 ? -19.595 63.349 42.853 1.00 41.77 117 ASP A CA 1
ATOM 824 C C . ASP A 1 117 ? -18.758 62.691 41.755 1.00 41.25 117 ASP A C 1
ATOM 825 O O . ASP A 1 117 ? -19.158 62.684 40.587 1.00 41.31 117 ASP A O 1
ATOM 830 N N . LEU A 1 118 ? -17.605 62.135 42.118 1.00 39.51 118 LEU A N 1
ATOM 831 C CA . LEU A 1 118 ? -16.754 61.516 41.118 1.00 38.54 118 LEU A CA 1
ATOM 832 C C . LEU A 1 118 ? -17.479 60.506 40.247 1.00 40.25 118 LEU A C 1
ATOM 833 O O . LEU A 1 118 ? -17.488 60.647 39.019 1.00 41.26 118 LEU A O 1
ATOM 838 N N . ARG A 1 119 ? -18.083 59.491 40.868 1.00 40.54 119 ARG A N 1
ATOM 839 C CA . ARG A 1 119 ? -18.781 58.468 40.093 1.00 41.86 119 ARG A CA 1
ATOM 840 C C . ARG A 1 119 ? -20.013 59.007 39.386 1.00 42.42 119 ARG A C 1
ATOM 841 O O . ARG A 1 119 ? -20.455 58.445 38.385 1.00 43.62 119 ARG A O 1
ATOM 849 N N . LEU A 1 120 ? -20.544 60.113 39.887 1.00 42.76 120 LEU A N 1
ATOM 850 C CA . LEU A 1 120 ? -21.705 60.737 39.275 1.00 43.92 120 LEU A CA 1
ATOM 851 C C . LEU A 1 120 ? -21.223 61.410 37.998 1.00 44.88 120 LEU A C 1
ATOM 852 O O . LEU A 1 120 ? -21.941 61.478 37.001 1.00 46.81 120 LEU A O 1
ATOM 857 N N . TYR A 1 121 ? -19.991 61.899 38.035 1.00 44.95 121 TYR A N 1
ATOM 858 C CA . TYR A 1 121 ? -19.395 62.569 36.889 1.00 44.63 121 TYR A CA 1
ATOM 859 C C . TYR A 1 121 ? -18.897 61.577 35.849 1.00 43.97 121 TYR A C 1
ATOM 860 O O . TYR A 1 121 ? -19.001 61.828 34.649 1.00 45.46 121 TYR A O 1
ATOM 869 N N . LEU A 1 122 ? -18.340 60.457 36.300 1.00 41.40 122 LEU A N 1
ATOM 870 C CA . LEU A 1 122 ? -17.835 59.459 35.360 1.00 39.28 122 LEU A CA 1
ATOM 871 C C . LEU A 1 122 ? -18.959 58.788 34.574 1.00 38.93 122 LEU A C 1
ATOM 872 O O . LEU A 1 122 ? -18.729 58.196 33.524 1.00 38.37 122 LEU A O 1
ATOM 877 N N . ARG A 1 123 ? -20.176 58.871 35.091 1.00 38.29 123 ARG A N 1
ATOM 878 C CA . ARG A 1 123 ? -21.304 58.265 34.414 1.00 36.80 123 ARG A CA 1
ATOM 879 C C . ARG A 1 123 ? -21.571 59.111 33.182 1.00 36.32 123 ARG A C 1
ATOM 880 O O . ARG A 1 123 ? -21.754 58.598 32.077 1.00 36.75 123 ARG A O 1
ATOM 888 N N . GLY A 1 124 ? -21.568 60.419 33.379 1.00 34.33 124 GLY A N 1
ATOM 889 C CA . GLY A 1 124 ? -21.810 61.315 32.274 1.00 32.11 124 GLY A CA 1
ATOM 890 C C . GLY A 1 124 ? -20.683 61.263 31.274 1.00 30.91 124 GLY A C 1
ATOM 891 O O . GLY A 1 124 ? -20.931 61.242 30.075 1.00 31.73 124 GLY A O 1
ATOM 892 N N . ALA A 1 125 ? -19.446 61.246 31.764 1.00 30.51 125 ALA A N 1
ATOM 893 C CA . ALA A 1 125 ? -18.278 61.205 30.888 1.00 30.75 125 ALA A CA 1
ATOM 894 C C . ALA A 1 125 ? -18.332 59.951 30.036 1.00 32.31 125 ALA A C 1
ATOM 895 O O . ALA A 1 125 ? -18.133 60.001 28.815 1.00 33.09 125 ALA A O 1
ATOM 897 N N . ILE A 1 126 ? -18.604 58.826 30.692 1.00 33.18 126 ILE A N 1
ATOM 898 C CA . ILE A 1 126 ? -18.693 57.550 30.012 1.00 33.57 126 ILE A CA 1
ATOM 899 C C . ILE A 1 126 ? -19.813 57.557 28.981 1.00 35.04 126 ILE A C 1
ATOM 900 O O . ILE A 1 126 ? -19.783 56.784 28.032 1.00 36.78 126 ILE A O 1
ATOM 905 N N . ASP A 1 127 ? -20.800 58.427 29.150 1.00 37.13 127 ASP A N 1
ATOM 906 C CA . ASP A 1 127 ? -21.885 58.491 28.176 1.00 39.88 127 ASP A CA 1
ATOM 907 C C . ASP A 1 127 ? -21.421 59.230 26.936 1.00 41.30 127 ASP A C 1
ATOM 908 O O . ASP A 1 127 ? -21.673 58.799 25.806 1.00 42.47 127 ASP A O 1
ATOM 913 N N . GLU A 1 128 ? -20.741 60.347 27.153 1.00 41.84 128 GLU A N 1
ATOM 914 C CA . GLU A 1 128 ? -20.216 61.142 26.059 1.00 43.33 128 GLU A CA 1
ATOM 915 C C . GLU A 1 128 ? -19.242 60.272 25.248 1.00 42.75 128 GLU A C 1
ATOM 916 O O . GLU A 1 128 ? -19.193 60.344 24.019 1.00 42.23 128 GLU A O 1
ATOM 922 N N . LEU A 1 129 ? -18.492 59.433 25.949 1.00 41.85 129 LEU A N 1
ATOM 923 C CA . LEU A 1 129 ? -17.523 58.549 25.316 1.00 41.55 129 LEU A CA 1
ATOM 924 C C . LEU A 1 129 ? -18.176 57.396 24.528 1.00 41.29 129 LEU A C 1
ATOM 925 O O . LEU A 1 129 ? -17.653 56.965 23.493 1.00 41.39 129 LEU A O 1
ATOM 930 N N . LEU A 1 130 ? -19.307 56.888 25.016 1.00 39.98 130 LEU A N 1
ATOM 931 C CA . LEU A 1 130 ? -20.007 55.809 24.325 1.00 37.65 130 LEU A CA 1
ATOM 932 C C . LEU A 1 130 ? -20.621 56.381 23.062 1.00 37.64 130 LEU A C 1
ATOM 933 O O . LEU A 1 130 ? -20.724 55.701 22.040 1.00 38.61 130 LEU A O 1
ATOM 938 N N . ALA A 1 131 ? -21.021 57.645 23.144 1.00 35.85 131 ALA A N 1
ATOM 939 C CA . ALA A 1 131 ? -21.629 58.332 22.021 1.00 33.47 131 ALA A CA 1
ATOM 940 C C . ALA A 1 131 ? -20.580 58.545 20.945 1.00 33.29 131 ALA A C 1
ATOM 941 O O . ALA A 1 131 ? -20.875 58.462 19.757 1.00 33.95 131 ALA A O 1
ATOM 943 N N . LEU A 1 132 ? -19.352 58.824 21.374 1.00 32.41 132 LEU A N 1
ATOM 944 C CA . LEU A 1 132 ? -18.237 59.055 20.465 1.00 31.92 132 LEU A CA 1
ATOM 945 C C . LEU A 1 132 ? -17.820 57.768 19.759 1.00 34.81 132 LEU A C 1
ATOM 946 O O . LEU A 1 132 ? -17.595 57.759 18.546 1.00 34.43 132 LEU A O 1
ATOM 951 N N . LEU A 1 133 ? -17.707 56.684 20.524 1.00 35.92 133 LEU A N 1
ATOM 952 C CA . LEU A 1 133 ? -17.341 55.391 19.962 1.00 37.39 133 LEU A CA 1
ATOM 953 C C . LEU A 1 133 ? -18.399 54.937 18.934 1.00 38.41 133 LEU A C 1
ATOM 954 O O . LEU A 1 133 ? -18.066 54.459 17.838 1.00 37.66 133 LEU A O 1
ATOM 959 N N . LEU A 1 134 ? -19.673 55.090 19.290 1.00 37.73 134 LEU A N 1
ATOM 960 C CA . LEU A 1 134 ? -20.756 54.718 18.391 1.00 36.48 134 LEU A CA 1
ATOM 961 C C . LEU A 1 134 ? -20.520 55.471 17.090 1.00 36.77 134 LEU A C 1
ATOM 962 O O . LEU A 1 134 ? -20.483 54.889 16.009 1.00 37.31 134 LEU A O 1
ATOM 967 N N . ALA A 1 135 ? -20.368 56.781 17.206 1.00 35.83 135 ALA A N 1
ATOM 968 C CA . ALA A 1 135 ? -20.116 57.605 16.047 1.00 35.12 135 ALA A CA 1
ATOM 969 C C . ALA A 1 135 ? -18.941 57.021 15.275 1.00 35.51 135 ALA A C 1
ATOM 970 O O . ALA A 1 135 ? -19.052 56.756 14.079 1.00 37.28 135 ALA A O 1
ATOM 972 N N . LEU A 1 136 ? -17.825 56.805 15.967 1.00 33.96 136 LEU A N 1
ATOM 973 C CA . LEU A 1 136 ? -16.618 56.277 15.342 1.00 32.15 136 LEU A CA 1
ATOM 974 C C . LEU A 1 136 ? -16.812 54.921 14.636 1.00 33.19 136 LEU A C 1
ATOM 975 O O . LEU A 1 136 ? -16.286 54.703 13.540 1.00 30.69 136 LEU A O 1
ATOM 980 N N . ARG A 1 137 ? -17.561 54.011 15.255 1.00 33.83 137 ARG A N 1
ATOM 981 C CA . ARG A 1 137 ? -17.794 52.711 14.636 1.00 35.06 137 ARG A CA 1
ATOM 982 C C . ARG A 1 137 ? -18.575 52.932 13.344 1.00 36.64 137 ARG A C 1
ATOM 983 O O . ARG A 1 137 ? -18.291 52.313 12.321 1.00 35.76 137 ARG A O 1
ATOM 991 N N . ARG A 1 138 ? -19.558 53.829 13.401 1.00 38.40 138 ARG A N 1
ATOM 992 C CA . ARG A 1 138 ? -20.383 54.144 12.239 1.00 39.35 138 ARG A CA 1
ATOM 993 C C . ARG A 1 138 ? -19.566 54.563 11.023 1.00 39.57 138 ARG A C 1
ATOM 994 O O . ARG A 1 138 ? -19.847 54.119 9.915 1.00 40.12 138 ARG A O 1
ATOM 1002 N N . VAL A 1 139 ? -18.562 55.416 11.224 1.00 39.65 139 VAL A N 1
ATOM 1003 C CA . VAL A 1 139 ? -17.738 55.877 10.109 1.00 39.66 139 VAL A CA 1
ATOM 1004 C C . VAL A 1 139 ? -16.790 54.802 9.597 1.00 38.84 139 VAL A C 1
ATOM 1005 O O . VAL A 1 139 ? -16.394 54.831 8.438 1.00 40.82 139 VAL A O 1
ATOM 1009 N N . LEU A 1 140 ? -16.428 53.848 10.445 1.00 38.87 140 LEU A N 1
ATOM 1010 C CA . LEU A 1 140 ? -15.546 52.769 10.004 1.00 38.33 140 LEU A CA 1
ATOM 1011 C C . LEU A 1 140 ? -16.343 51.904 9.053 1.00 38.35 140 LEU A C 1
ATOM 1012 O O . LEU A 1 140 ? -15.838 51.458 8.025 1.00 38.41 140 LEU A O 1
ATOM 1017 N N . VAL A 1 141 ? -17.604 51.683 9.416 1.00 39.25 141 VAL A N 1
ATOM 1018 C CA . VAL A 1 141 ? -18.517 50.887 8.615 1.00 40.03 141 VAL A CA 1
ATOM 1019 C C . VAL A 1 141 ? -18.849 51.587 7.293 1.00 40.55 141 VAL A C 1
ATOM 1020 O O . VAL A 1 141 ? -18.933 50.934 6.254 1.00 41.48 141 VAL A O 1
ATOM 1024 N N . ARG A 1 142 ? -19.035 52.903 7.312 1.00 41.21 142 ARG A N 1
ATOM 1025 C CA . ARG A 1 142 ? -19.335 53.596 6.061 1.00 42.74 142 ARG A CA 1
ATOM 1026 C C . ARG A 1 142 ? -18.066 53.582 5.194 1.00 42.18 142 ARG A C 1
ATOM 1027 O O . ARG A 1 142 ? -18.133 53.364 3.974 1.00 40.41 142 ARG A O 1
ATOM 1035 N N . GLU A 1 143 ? -16.913 53.772 5.835 1.00 41.01 143 GLU A N 1
ATOM 1036 C CA . GLU A 1 143 ? -15.641 53.765 5.126 1.00 40.74 143 GLU A CA 1
ATOM 1037 C C . GLU A 1 143 ? -15.392 52.384 4.546 1.00 39.70 143 GLU A C 1
ATOM 1038 O O . GLU A 1 143 ? -14.702 52.234 3.539 1.00 38.09 143 GLU A O 1
ATOM 1044 N N . ALA A 1 144 ? -15.970 51.378 5.193 1.00 38.37 144 ALA A N 1
ATOM 1045 C CA . ALA A 1 144 ? -15.823 50.009 4.751 1.00 37.56 144 ALA A CA 1
ATOM 1046 C C . ALA A 1 144 ? -16.659 49.790 3.496 1.00 38.03 144 ALA A C 1
ATOM 1047 O O . ALA A 1 144 ? -16.195 49.201 2.524 1.00 37.38 144 ALA A O 1
ATOM 1049 N N . GLU A 1 145 ? -17.895 50.275 3.521 1.00 39.68 145 GLU A N 1
ATOM 1050 C CA . GLU A 1 145 ? -18.801 50.141 2.383 1.00 40.38 145 GLU A CA 1
ATOM 1051 C C . GLU A 1 145 ? -18.210 50.860 1.165 1.00 39.74 145 GLU A C 1
ATOM 1052 O O . GLU A 1 145 ? -18.299 50.376 0.045 1.00 38.99 145 GLU A O 1
ATOM 1058 N N . LYS A 1 146 ? -17.583 52.009 1.398 1.00 40.52 146 LYS A N 1
ATOM 1059 C CA . LYS A 1 146 ? -16.976 52.791 0.327 1.00 39.82 146 LYS A CA 1
ATOM 1060 C C . LYS A 1 146 ? -15.949 51.992 -0.459 1.00 41.42 146 LYS A C 1
ATOM 1061 O O . LYS A 1 146 ? -16.107 51.776 -1.660 1.00 43.52 146 LYS A O 1
ATOM 1063 N N . HIS A 1 147 ? -14.894 51.545 0.211 1.00 42.19 147 HIS A N 1
ATOM 1064 C CA . HIS A 1 147 ? -13.852 50.796 -0.475 1.00 42.12 147 HIS A CA 1
ATOM 1065 C C . HIS A 1 147 ? -14.177 49.339 -0.710 1.00 42.40 147 HIS A C 1
ATOM 1066 O O . HIS A 1 147 ? -13.282 48.526 -0.934 1.00 41.39 147 HIS A O 1
ATOM 1073 N N . LEU A 1 148 ? -15.462 49.008 -0.680 1.00 44.17 148 LEU A N 1
ATOM 1074 C CA . LEU A 1 148 ? -15.867 47.628 -0.893 1.00 46.92 148 LEU A CA 1
ATOM 1075 C C . LEU A 1 148 ? -16.279 47.364 -2.334 1.00 49.28 148 LEU A C 1
ATOM 1076 O O . LEU A 1 148 ? -15.877 46.354 -2.921 1.00 48.06 148 LEU A O 1
ATOM 1081 N N . ASP A 1 149 ? -17.069 48.262 -2.919 1.00 53.14 149 ASP A N 1
ATOM 1082 C CA . ASP A 1 149 ? -17.495 48.020 -4.286 1.00 55.88 149 ASP A CA 1
ATOM 1083 C C . ASP A 1 149 ? -16.397 48.182 -5.314 1.00 56.70 149 ASP A C 1
ATOM 1084 O O . ASP A 1 149 ? -15.998 47.184 -5.930 1.00 61.16 149 ASP A O 1
ATOM 1089 N N . PRO A 1 150 ? -15.915 49.418 -5.565 1.00 54.09 150 PRO A N 1
ATOM 1090 C CA . PRO A 1 150 ? -14.847 49.413 -6.574 1.00 52.54 150 PRO A CA 1
ATOM 1091 C C . PRO A 1 150 ? -13.849 48.284 -6.212 1.00 52.45 150 PRO A C 1
ATOM 1092 O O . PRO A 1 150 ? -13.285 47.623 -7.100 1.00 53.97 150 PRO A O 1
ATOM 1096 N N . LEU A 1 151 ? -13.710 48.049 -4.901 1.00 48.39 151 LEU A N 1
ATOM 1097 C CA . LEU A 1 151 ? -12.870 47.002 -4.293 1.00 46.76 151 LEU A CA 1
ATOM 1098 C C . LEU A 1 151 ? -11.398 47.302 -4.027 1.00 45.98 151 LEU A C 1
ATOM 1099 O O . LEU A 1 151 ? -10.539 47.089 -4.888 1.00 46.65 151 LEU A O 1
ATOM 1104 N N . TYR A 1 152 ? -11.118 47.763 -2.810 1.00 43.58 152 TYR A N 1
ATOM 1105 C CA . TYR A 1 152 ? -9.763 48.077 -2.398 1.00 40.91 152 TYR A CA 1
ATOM 1106 C C . TYR A 1 152 ? -9.163 46.875 -1.683 1.00 40.91 152 TYR A C 1
ATOM 1107 O O . TYR A 1 152 ? -9.805 46.249 -0.835 1.00 40.16 152 TYR A O 1
ATOM 1116 N N . VAL A 1 153 ? -7.931 46.551 -2.058 1.00 40.96 153 VAL A N 1
ATOM 1117 C CA . VAL A 1 153 ? -7.201 45.429 -1.484 1.00 40.69 153 VAL A CA 1
ATOM 1118 C C . VAL A 1 153 ? -5.763 45.856 -1.231 1.00 41.17 153 VAL A C 1
ATOM 1119 O O . VAL A 1 153 ? -5.151 46.528 -2.059 1.00 41.38 153 VAL A O 1
ATOM 1123 N N . LEU A 1 154 ? -5.236 45.491 -0.068 1.00 41.50 154 LEU A N 1
ATOM 1124 C CA . LEU A 1 154 ? -3.857 45.816 0.271 1.00 42.22 154 LEU A CA 1
ATOM 1125 C C . LEU A 1 154 ? -3.234 44.596 0.930 1.00 42.68 154 LEU A C 1
ATOM 1126 O O . LEU A 1 154 ? -3.936 43.650 1.302 1.00 41.41 154 LEU A O 1
ATOM 1131 N N . PRO A 1 155 ? -1.900 44.583 1.058 1.00 43.00 155 PRO A N 1
ATOM 1132 C CA . PRO A 1 155 ? -1.302 43.405 1.690 1.00 42.63 155 PRO A CA 1
ATOM 1133 C C . PRO A 1 155 ? -1.590 43.270 3.183 1.00 41.17 155 PRO A C 1
ATOM 1134 O O . PRO A 1 155 ? -1.649 44.259 3.909 1.00 39.99 155 PRO A O 1
ATOM 1138 N N . GLY A 1 156 ? -1.807 42.034 3.622 1.00 40.61 156 GLY A N 1
ATOM 1139 C CA . GLY A 1 156 ? -2.031 41.779 5.030 1.00 39.23 156 GLY A CA 1
ATOM 1140 C C . GLY A 1 156 ? -0.627 41.683 5.590 1.00 38.48 156 GLY A C 1
ATOM 1141 O O . GLY A 1 156 ? 0.264 41.180 4.908 1.00 38.78 156 GLY A O 1
ATOM 1142 N N . TYR A 1 157 ? -0.400 42.157 6.807 1.00 36.75 157 TYR A N 1
ATOM 1143 C CA . TYR A 1 157 ? 0.950 42.092 7.354 1.00 36.27 157 TYR A CA 1
ATOM 1144 C C . TYR A 1 157 ? 1.165 41.158 8.555 1.00 35.83 157 TYR A C 1
ATOM 1145 O O . TYR A 1 157 ? 0.287 40.950 9.378 1.00 35.09 157 TYR A O 1
ATOM 1154 N N . THR A 1 158 ? 2.363 40.604 8.639 1.00 35.20 158 THR A N 1
ATOM 1155 C CA . THR A 1 158 ? 2.744 39.715 9.721 1.00 34.93 158 THR A CA 1
ATOM 1156 C C . THR A 1 158 ? 4.240 39.956 9.876 1.00 35.17 158 THR A C 1
ATOM 1157 O O . THR A 1 158 ? 4.995 39.742 8.939 1.00 36.41 158 THR A O 1
ATOM 1161 N N . HIS A 1 159 ? 4.666 40.416 11.048 1.00 36.01 159 HIS A N 1
ATOM 1162 C CA . HIS A 1 159 ? 6.074 40.735 11.285 1.00 36.99 159 HIS A CA 1
ATOM 1163 C C . HIS A 1 159 ? 6.403 41.982 10.452 1.00 37.24 159 HIS A C 1
ATOM 1164 O O . HIS A 1 159 ? 7.568 42.364 10.327 1.00 38.05 159 HIS A O 1
ATOM 1171 N N . LEU A 1 160 ? 5.359 42.596 9.888 1.00 36.86 160 LEU A N 1
ATOM 1172 C CA . LEU A 1 160 ? 5.444 43.789 9.035 1.00 34.57 160 LEU A CA 1
ATOM 1173 C C . LEU A 1 160 ? 5.938 43.462 7.632 1.00 35.11 160 LEU A C 1
ATOM 1174 O O . LEU A 1 160 ? 6.349 44.343 6.870 1.00 35.06 160 LEU A O 1
ATOM 1179 N N . GLN A 1 161 ? 5.889 42.177 7.307 1.00 34.60 161 GLN A N 1
ATOM 1180 C CA . GLN A 1 161 ? 6.271 41.682 6.001 1.00 34.18 161 GLN A CA 1
ATOM 1181 C C . GLN A 1 161 ? 4.959 41.294 5.325 1.00 35.17 161 GLN A C 1
ATOM 1182 O O . GLN A 1 161 ? 4.019 40.852 5.981 1.00 33.97 161 GLN A O 1
ATOM 1188 N N . ARG A 1 162 ? 4.897 41.475 4.014 1.00 37.30 162 ARG A N 1
ATOM 1189 C CA . ARG A 1 162 ? 3.699 41.156 3.247 1.00 37.06 162 ARG A CA 1
ATOM 1190 C C . ARG A 1 162 ? 3.304 39.699 3.415 1.00 37.56 162 ARG A C 1
ATOM 1191 O O . ARG A 1 162 ? 4.049 38.797 3.051 1.00 36.40 162 ARG A O 1
ATOM 1199 N N . ALA A 1 163 ? 2.116 39.492 3.969 1.00 39.54 163 ALA A N 1
ATOM 1200 C CA . ALA A 1 163 ? 1.589 38.164 4.223 1.00 41.17 163 ALA A CA 1
ATOM 1201 C C . ALA A 1 163 ? 0.618 37.704 3.140 1.00 43.18 163 ALA A C 1
ATOM 1202 O O . ALA A 1 163 ? 0.996 36.962 2.233 1.00 45.94 163 ALA A O 1
ATOM 1204 N N . GLN A 1 164 ? -0.636 38.129 3.239 1.00 43.38 164 GLN A N 1
ATOM 1205 C CA . GLN A 1 164 ? -1.633 37.735 2.255 1.00 43.21 164 GLN A CA 1
ATOM 1206 C C . GLN A 1 164 ? -2.566 38.870 1.935 1.00 42.85 164 GLN A C 1
ATOM 1207 O O . GLN A 1 164 ? -2.954 39.638 2.813 1.00 43.87 164 GLN A O 1
ATOM 1213 N N . PRO A 1 165 ? -2.941 38.999 0.659 1.00 42.39 165 PRO A N 1
ATOM 1214 C CA . PRO A 1 165 ? -3.845 40.064 0.235 1.00 41.58 165 PRO A CA 1
ATOM 1215 C C . PRO A 1 165 ? -5.034 40.204 1.170 1.00 40.27 165 PRO A C 1
ATOM 1216 O O . PRO A 1 165 ? -5.698 39.232 1.508 1.00 39.66 165 PRO A O 1
ATOM 1220 N N . VAL A 1 166 ? -5.295 41.424 1.601 1.00 39.11 166 VAL A N 1
ATOM 1221 C CA . VAL A 1 166 ? -6.413 41.650 2.482 1.00 37.86 166 VAL A CA 1
ATOM 1222 C C . VAL A 1 166 ? -7.237 42.786 1.896 1.00 37.40 166 VAL A C 1
ATOM 1223 O O . VAL A 1 166 ? -6.712 43.678 1.223 1.00 37.64 166 VAL A O 1
ATOM 1227 N N . LEU A 1 167 ? -8.535 42.733 2.155 1.00 36.38 167 LEU A N 1
ATOM 1228 C CA . LEU A 1 167 ? -9.486 43.732 1.690 1.00 35.21 167 LEU A CA 1
ATOM 1229 C C . LEU A 1 167 ? -9.541 44.868 2.724 1.00 35.73 167 LEU A C 1
ATOM 1230 O O . LEU A 1 167 ? -9.753 44.607 3.911 1.00 36.04 167 LEU A O 1
ATOM 1235 N N . LEU A 1 168 ? -9.343 46.113 2.273 1.00 35.24 168 LEU A N 1
ATOM 1236 C CA . LEU A 1 168 ? -9.360 47.293 3.147 1.00 33.31 168 LEU A CA 1
ATOM 1237 C C . LEU A 1 168 ? -10.630 47.346 3.983 1.00 33.50 168 LEU A C 1
ATOM 1238 O O . LEU A 1 168 ? -10.627 47.860 5.106 1.00 32.01 168 LEU A O 1
ATOM 1243 N N . ALA A 1 169 ? -11.722 46.835 3.419 1.00 34.28 169 ALA A N 1
ATOM 1244 C CA . ALA A 1 169 ? -12.994 46.813 4.129 1.00 34.86 169 ALA A CA 1
ATOM 1245 C C . ALA A 1 169 ? -12.821 45.899 5.339 1.00 34.88 169 ALA A C 1
ATOM 1246 O O . ALA A 1 169 ? -13.300 46.193 6.436 1.00 35.63 169 ALA A O 1
ATOM 1248 N N . HIS A 1 170 ? -12.118 44.793 5.131 1.00 34.51 170 HIS A N 1
ATOM 1249 C CA . HIS A 1 170 ? -11.861 43.849 6.203 1.00 34.27 170 HIS A CA 1
ATOM 1250 C C . HIS A 1 170 ? -11.074 44.556 7.319 1.00 33.45 170 HIS A C 1
ATOM 1251 O O . HIS A 1 170 ? -11.364 44.393 8.504 1.00 33.48 170 HIS A O 1
ATOM 1258 N N . TRP A 1 171 ? -10.083 45.343 6.912 1.00 32.69 171 TRP A N 1
ATOM 1259 C CA . TRP A 1 171 ? -9.227 46.116 7.810 1.00 33.03 171 TRP A CA 1
ATOM 1260 C C . TRP A 1 171 ? -10.048 47.054 8.728 1.00 34.19 171 TRP A C 1
ATOM 1261 O O . TRP A 1 171 ? -9.819 47.104 9.934 1.00 34.50 171 TRP A O 1
ATOM 1272 N N . PHE A 1 172 ? -10.994 47.807 8.170 1.00 34.79 172 PHE A N 1
ATOM 1273 C CA . PHE A 1 172 ? -11.809 48.688 9.005 1.00 34.48 172 PHE A CA 1
ATOM 1274 C C . PHE A 1 172 ? -12.607 47.866 10.006 1.00 34.53 172 PHE A C 1
ATOM 1275 O O . PHE A 1 172 ? -12.764 48.250 11.166 1.00 35.36 172 PHE A O 1
ATOM 1283 N N . LEU A 1 173 ? -13.106 46.721 9.564 1.00 33.63 173 LEU A N 1
ATOM 1284 C CA . LEU A 1 173 ? -13.875 45.886 10.462 1.00 33.72 173 LEU A CA 1
ATOM 1285 C C . LEU A 1 173 ? -13.057 45.287 11.617 1.00 33.12 173 LEU A C 1
ATOM 1286 O O . LEU A 1 173 ? -13.608 44.984 12.685 1.00 30.86 173 LEU A O 1
ATOM 1291 N N . ALA A 1 174 ? -11.749 45.137 11.412 1.00 32.20 174 ALA A N 1
ATOM 1292 C CA . ALA A 1 174 ? -10.882 44.599 12.456 1.00 31.89 174 ALA A CA 1
ATOM 1293 C C . ALA A 1 174 ? -10.901 45.584 13.633 1.00 32.85 174 ALA A C 1
ATOM 1294 O O . ALA A 1 174 ? -10.813 45.187 14.799 1.00 32.16 174 ALA A O 1
ATOM 1296 N N . TYR A 1 175 ? -11.031 46.870 13.324 1.00 33.01 175 TYR A N 1
ATOM 1297 C CA . TYR A 1 175 ? -11.086 47.890 14.365 1.00 34.90 175 TYR A CA 1
ATOM 1298 C C . TYR A 1 175 ? -12.518 48.057 14.889 1.00 35.32 175 TYR A C 1
ATOM 1299 O O . TYR A 1 175 ? -12.733 48.437 16.047 1.00 31.84 175 TYR A O 1
ATOM 1308 N N . TYR A 1 176 ? -13.488 47.754 14.027 1.00 35.73 176 TYR A N 1
ATOM 1309 C CA . TYR A 1 176 ? -14.894 47.823 14.398 1.00 36.21 176 TYR A CA 1
ATOM 1310 C C . TYR A 1 176 ? -15.130 46.896 15.586 1.00 36.29 176 TYR A C 1
ATOM 1311 O O . TYR A 1 176 ? -15.796 47.268 16.548 1.00 37.86 176 TYR A O 1
ATOM 1320 N N . GLU A 1 177 ? -14.597 45.681 15.506 1.00 35.55 177 GLU A N 1
ATOM 1321 C CA . GLU A 1 177 ? -14.751 44.729 16.591 1.00 35.54 177 GLU A CA 1
ATOM 1322 C C . GLU A 1 177 ? -13.969 45.197 17.820 1.00 37.40 177 GLU A C 1
ATOM 1323 O O . GLU A 1 177 ? -14.449 45.062 18.947 1.00 39.77 177 GLU A O 1
ATOM 1329 N N . MET A 1 178 ? -12.773 45.753 17.611 1.00 37.57 178 MET A N 1
ATOM 1330 C CA . MET A 1 178 ? -11.936 46.230 18.721 1.00 36.98 178 MET A CA 1
ATOM 1331 C C . MET A 1 178 ? -12.618 47.349 19.512 1.00 36.80 178 MET A C 1
ATOM 1332 O O . MET A 1 178 ? -12.696 47.289 20.731 1.00 36.68 178 MET A O 1
ATOM 1337 N N . LEU A 1 179 ? -13.103 48.374 18.815 1.00 37.00 179 LEU A N 1
ATOM 1338 C CA . LEU A 1 179 ? -13.772 49.487 19.475 1.00 35.48 179 LEU A CA 1
ATOM 1339 C C . LEU A 1 179 ? -15.093 49.026 20.057 1.00 36.81 179 LEU A C 1
ATOM 1340 O O . LEU A 1 179 ? -15.574 49.574 21.053 1.00 38.15 179 LEU A O 1
ATOM 1345 N N . LYS A 1 180 ? -15.686 48.020 19.430 1.00 35.62 180 LYS A N 1
ATOM 1346 C CA . LYS A 1 180 ? -16.950 47.485 19.907 1.00 35.10 180 LYS A CA 1
ATOM 1347 C C . LYS A 1 180 ? -16.732 46.889 21.298 1.00 34.61 180 LYS A C 1
ATOM 1348 O O . LYS A 1 180 ? -17.569 47.043 22.200 1.00 32.89 180 LYS A O 1
ATOM 1354 N N . ARG A 1 181 ? -15.592 46.224 21.471 1.00 33.35 181 ARG A N 1
ATOM 1355 C CA . ARG A 1 181 ? -15.268 45.616 22.754 1.00 32.28 181 ARG A CA 1
ATOM 1356 C C . ARG A 1 181 ? -14.942 46.679 23.797 1.00 32.25 181 ARG A C 1
ATOM 1357 O O . ARG A 1 181 ? -15.156 46.470 24.987 1.00 30.68 181 ARG A O 1
ATOM 1365 N N . ASP A 1 182 ? -14.423 47.816 23.340 1.00 33.23 182 ASP A N 1
ATOM 1366 C CA . ASP A 1 182 ? -14.082 48.914 24.232 1.00 35.39 182 ASP A CA 1
ATOM 1367 C C . ASP A 1 182 ? -15.334 49.546 24.818 1.00 36.79 182 ASP A C 1
ATOM 1368 O O . ASP A 1 182 ? -15.327 50.069 25.938 1.00 37.00 182 ASP A O 1
ATOM 1373 N N . ALA A 1 183 ? -16.413 49.496 24.050 1.00 37.48 183 ALA A N 1
ATOM 1374 C CA . ALA A 1 183 ? -17.678 50.028 24.515 1.00 38.45 183 ALA A CA 1
ATOM 1375 C C . ALA A 1 183 ? -18.174 49.091 25.612 1.00 38.07 183 ALA A C 1
ATOM 1376 O O . ALA A 1 183 ? -18.641 49.540 26.657 1.00 38.49 183 ALA A O 1
ATOM 1378 N N . GLY A 1 184 ? -18.054 47.789 25.362 1.00 37.25 184 GLY A N 1
ATOM 1379 C CA . GLY A 1 184 ? -18.483 46.794 26.327 1.00 37.79 184 GLY A CA 1
ATOM 1380 C C . GLY A 1 184 ? -17.841 47.014 27.683 1.00 39.28 184 GLY A C 1
ATOM 1381 O O . GLY A 1 184 ? -18.495 46.887 28.726 1.00 39.13 184 GLY A O 1
ATOM 1382 N N . ARG A 1 185 ? -16.555 47.352 27.678 1.00 39.11 185 ARG A N 1
ATOM 1383 C CA . ARG A 1 185 ? -15.838 47.594 28.926 1.00 38.47 185 ARG A CA 1
ATOM 1384 C C . ARG A 1 185 ? -16.313 48.901 29.557 1.00 38.22 185 ARG A C 1
ATOM 1385 O O . ARG A 1 185 ? -16.509 48.972 30.766 1.00 38.00 185 ARG A O 1
ATOM 1393 N N . LEU A 1 186 ? -16.502 49.930 28.737 1.00 37.27 186 LEU A N 1
ATOM 1394 C CA . LEU A 1 186 ? -16.960 51.210 29.249 1.00 37.50 186 LEU A CA 1
ATOM 1395 C C . LEU A 1 186 ? -18.355 51.045 29.834 1.00 37.78 186 LEU A C 1
ATOM 1396 O O . LEU A 1 186 ? -18.665 51.555 30.913 1.00 36.63 186 LEU A O 1
ATOM 1401 N N . GLU A 1 187 ? -19.193 50.311 29.116 1.00 39.20 187 GLU A N 1
ATOM 1402 C CA . GLU A 1 187 ? -20.559 50.061 29.556 1.00 39.57 187 GLU A CA 1
ATOM 1403 C C . GLU A 1 187 ? -20.543 49.295 30.879 1.00 38.29 187 GLU A C 1
ATOM 1404 O O . GLU A 1 187 ? -21.080 49.754 31.882 1.00 37.45 187 GLU A O 1
ATOM 1410 N N . ASP A 1 188 ? -19.911 48.127 30.871 1.00 37.74 188 ASP A N 1
ATOM 1411 C CA . ASP A 1 188 ? -19.837 47.296 32.058 1.00 37.34 188 ASP A CA 1
ATOM 1412 C C . ASP A 1 188 ? -19.214 48.004 33.246 1.00 36.48 188 ASP A C 1
ATOM 1413 O O . ASP A 1 188 ? -19.604 47.756 34.389 1.00 36.74 188 ASP A O 1
ATOM 1418 N N . ALA A 1 189 ? -18.266 48.898 32.984 1.00 36.05 189 ALA A N 1
ATOM 1419 C CA . ALA A 1 189 ? -17.622 49.656 34.058 1.00 35.83 189 ALA A CA 1
ATOM 1420 C C . ALA A 1 189 ? -18.598 50.694 34.583 1.00 37.13 189 ALA A C 1
ATOM 1421 O O . ALA A 1 189 ? -18.713 50.905 35.790 1.00 36.45 189 ALA A O 1
ATOM 1423 N N . LYS A 1 190 ? -19.293 51.342 33.654 1.00 39.03 190 LYS A N 1
ATOM 1424 C CA . LYS A 1 190 ? -20.279 52.363 33.974 1.00 41.23 190 LYS A CA 1
ATOM 1425 C C . LYS A 1 190 ? -21.341 51.788 34.898 1.00 42.24 190 LYS A C 1
ATOM 1426 O O . LYS A 1 190 ? -21.647 52.343 35.944 1.00 43.76 190 LYS A O 1
ATOM 1432 N N . GLU A 1 191 ? -21.896 50.661 34.485 1.00 43.99 191 GLU A N 1
ATOM 1433 C CA . GLU A 1 191 ? -22.943 49.963 35.215 1.00 45.53 191 GLU A CA 1
ATOM 1434 C C . GLU A 1 191 ? -22.556 49.554 36.637 1.00 44.04 191 GLU A C 1
ATOM 1435 O O . GLU A 1 191 ? -23.409 49.470 37.515 1.00 45.37 191 GLU A O 1
ATOM 1441 N N . ARG A 1 192 ? -21.271 49.314 36.861 1.00 41.45 192 ARG A N 1
ATOM 1442 C CA . ARG A 1 192 ? -20.777 48.869 38.161 1.00 39.31 192 ARG A CA 1
ATOM 1443 C C . ARG A 1 192 ? -20.560 49.986 39.198 1.00 39.53 192 ARG A C 1
ATOM 1444 O O . ARG A 1 192 ? -20.671 49.757 40.407 1.00 40.18 192 ARG A O 1
ATOM 1452 N N . LEU A 1 193 ? -20.268 51.192 38.726 1.00 39.17 193 LEU A N 1
ATOM 1453 C CA . LEU A 1 193 ? -20.013 52.313 39.622 1.00 40.03 193 LEU A CA 1
ATOM 1454 C C . LEU A 1 193 ? -21.264 53.083 39.951 1.00 41.26 193 LEU A C 1
ATOM 1455 O O . LEU A 1 193 ? -21.262 53.915 40.865 1.00 40.64 193 LEU A O 1
ATOM 1460 N N . ASN A 1 194 ? -22.329 52.803 39.206 1.00 42.23 194 ASN A N 1
ATOM 1461 C CA . ASN A 1 194 ? -23.588 53.503 39.394 1.00 43.42 194 ASN A CA 1
ATOM 1462 C C . ASN A 1 194 ? -24.373 53.048 40.617 1.00 44.29 194 ASN A C 1
ATOM 1463 O O . ASN A 1 194 ? -25.544 52.690 40.526 1.00 44.90 194 ASN A O 1
ATOM 1468 N N . GLU A 1 195 ? -23.687 53.074 41.757 1.00 44.88 195 GLU A N 1
ATOM 1469 C CA . GLU A 1 195 ? -24.214 52.735 43.074 1.00 43.09 195 GLU A CA 1
ATOM 1470 C C . GLU A 1 195 ? -24.034 54.074 43.785 1.00 43.36 195 GLU A C 1
ATOM 1471 O O . GLU A 1 195 ? -23.067 54.782 43.501 1.00 44.58 195 GLU A O 1
ATOM 1477 N N . SER A 1 196 ? -24.921 54.435 44.706 1.00 42.99 196 SER A N 1
ATOM 1478 C CA . SER A 1 196 ? -24.753 55.710 45.404 1.00 41.49 196 SER A CA 1
ATOM 1479 C C . SER A 1 196 ? -24.095 55.588 46.782 1.00 41.28 196 SER A C 1
ATOM 1480 O O . SER A 1 196 ? -24.523 54.788 47.619 1.00 39.74 196 SER A O 1
ATOM 1483 N N . PRO A 1 197 ? -23.015 56.363 47.015 1.00 41.41 197 PRO A N 1
ATOM 1484 C CA . PRO A 1 197 ? -22.273 56.377 48.281 1.00 41.52 197 PRO A CA 1
ATOM 1485 C C . PRO A 1 197 ? -22.767 57.470 49.218 1.00 41.00 197 PRO A C 1
ATOM 1486 O O . PRO A 1 197 ? -22.416 57.486 50.393 1.00 42.01 197 PRO A O 1
ATOM 1490 N N . LEU A 1 198 ? -23.567 58.392 48.691 1.00 40.83 198 LEU A N 1
ATOM 1491 C CA . LEU A 1 198 ? -24.102 59.479 49.502 1.00 39.74 198 LEU A CA 1
ATOM 1492 C C . LEU A 1 198 ? -24.989 58.881 50.572 1.00 39.89 198 LEU A C 1
ATOM 1493 O O . LEU A 1 198 ? -25.687 57.897 50.334 1.00 39.46 198 LEU A O 1
ATOM 1498 N N . GLY A 1 199 ? -24.958 59.475 51.755 1.00 40.46 199 GLY A N 1
ATOM 1499 C CA . GLY A 1 199 ? -25.773 58.966 52.836 1.00 41.83 199 GLY A CA 1
ATOM 1500 C C . GLY A 1 199 ? -24.991 57.970 53.654 1.00 41.66 199 GLY A C 1
ATOM 1501 O O . GLY A 1 199 ? -25.554 57.246 54.473 1.00 42.11 199 GLY A O 1
ATOM 1502 N N . ALA A 1 200 ? -23.685 57.934 53.423 1.00 42.18 200 ALA A N 1
ATOM 1503 C CA . ALA A 1 200 ? -22.805 57.030 54.150 1.00 43.36 200 ALA A CA 1
ATOM 1504 C C . ALA A 1 200 ? -21.986 57.793 55.188 1.00 43.17 200 ALA A C 1
ATOM 1505 O O . ALA A 1 200 ? -21.160 57.210 55.886 1.00 44.12 200 ALA A O 1
ATOM 1507 N N . ALA A 1 201 ? -22.215 59.097 55.274 1.00 42.84 201 ALA A N 1
ATOM 1508 C CA . ALA A 1 201 ? -21.514 59.939 56.233 1.00 44.33 201 ALA A CA 1
ATOM 1509 C C . ALA A 1 201 ? -20.005 59.969 55.999 1.00 45.18 201 ALA A C 1
ATOM 1510 O O . ALA A 1 201 ? -19.548 60.107 54.866 1.00 45.61 201 ALA A O 1
ATOM 1512 N N . ALA A 1 202 ? -19.237 59.851 57.081 1.00 45.47 202 ALA A N 1
ATOM 1513 C CA . ALA A 1 202 ? -17.787 59.875 56.989 1.00 44.63 202 ALA A CA 1
ATOM 1514 C C . ALA A 1 202 ? -17.230 58.479 56.752 1.00 44.51 202 ALA A C 1
ATOM 1515 O O . ALA A 1 202 ? -16.197 58.331 56.104 1.00 45.55 202 ALA A O 1
ATOM 1517 N N . LEU A 1 203 ? -17.901 57.461 57.287 1.00 43.83 203 LEU A N 1
ATOM 1518 C CA . LEU A 1 203 ? -17.478 56.070 57.088 1.00 43.53 203 LEU A CA 1
ATOM 1519 C C . LEU A 1 203 ? -18.528 55.103 57.581 1.00 44.15 203 LEU A C 1
ATOM 1520 O O . LEU A 1 203 ? -18.767 54.077 56.956 1.00 45.23 203 LEU A O 1
ATOM 1525 N N . ALA A 1 204 ? -19.131 55.410 58.721 1.00 45.60 204 ALA A N 1
ATOM 1526 C CA . ALA A 1 204 ? -20.208 54.582 59.251 1.00 45.03 204 ALA A CA 1
ATOM 1527 C C . ALA A 1 204 ? -21.430 55.331 58.748 1.00 45.86 204 ALA A C 1
ATOM 1528 O O . ALA A 1 204 ? -21.290 56.364 58.093 1.00 48.00 204 ALA A O 1
ATOM 1530 N N . GLY A 1 205 ? -22.625 54.842 59.024 1.00 45.68 205 GLY A N 1
ATOM 1531 C CA . GLY A 1 205 ? -23.784 55.577 58.551 1.00 44.65 205 GLY A CA 1
ATOM 1532 C C . GLY A 1 205 ? -23.965 56.841 59.380 1.00 44.91 205 GLY A C 1
ATOM 1533 O O . GLY A 1 205 ? -22.992 57.446 59.851 1.00 43.49 205 GLY A O 1
ATOM 1534 N N . THR A 1 206 ? -25.215 57.245 59.561 1.00 44.88 206 THR A N 1
ATOM 1535 C CA . THR A 1 206 ? -25.518 58.427 60.352 1.00 46.43 206 THR A CA 1
ATOM 1536 C C . THR A 1 206 ? -26.682 58.115 61.280 1.00 47.55 206 THR A C 1
ATOM 1537 O O . THR A 1 206 ? -27.348 57.085 61.131 1.00 47.87 206 THR A O 1
ATOM 1541 N N . GLY A 1 207 ? -26.917 59.007 62.238 1.00 47.53 207 GLY A N 1
ATOM 1542 C CA . GLY A 1 207 ? -28.015 58.821 63.165 1.00 45.60 207 GLY A CA 1
ATOM 1543 C C . GLY A 1 207 ? -29.242 59.550 62.656 1.00 44.01 207 GLY A C 1
ATOM 1544 O O . GLY A 1 207 ? -30.368 59.156 62.961 1.00 44.03 207 GLY A O 1
ATOM 1545 N N . PHE A 1 208 ? -29.023 60.611 61.878 1.00 41.97 208 PHE A N 1
ATOM 1546 C CA . PHE A 1 208 ? -30.119 61.396 61.324 1.00 41.17 208 PHE A CA 1
ATOM 1547 C C . PHE A 1 208 ? -31.028 60.488 60.519 1.00 41.69 208 PHE A C 1
ATOM 1548 O O . PHE A 1 208 ? -30.555 59.550 59.887 1.00 43.44 208 PHE A O 1
ATOM 1556 N N . PRO A 1 209 ? -32.344 60.763 60.519 1.00 41.65 209 PRO A N 1
ATOM 1557 C CA . PRO A 1 209 ? -33.351 59.984 59.787 1.00 42.10 209 PRO A CA 1
ATOM 1558 C C . PRO A 1 209 ? -33.223 60.171 58.273 1.00 43.40 209 PRO A C 1
ATOM 1559 O O . PRO A 1 209 ? -34.218 60.288 57.558 1.00 44.10 209 PRO A O 1
ATOM 1563 N N . ILE A 1 210 ? -31.985 60.202 57.799 1.00 45.14 210 ILE A N 1
ATOM 1564 C CA . ILE A 1 210 ? -31.673 60.380 56.384 1.00 45.74 210 ILE A CA 1
ATOM 1565 C C . ILE A 1 210 ? -32.150 59.194 55.530 1.00 46.17 210 ILE A C 1
ATOM 1566 O O . ILE A 1 210 ? -32.189 58.058 56.005 1.00 45.65 210 ILE A O 1
ATOM 1571 N N . ASP A 1 211 ? -32.531 59.460 54.283 1.00 47.07 211 ASP A N 1
ATOM 1572 C CA . ASP A 1 211 ? -32.978 58.391 53.381 1.00 48.56 211 ASP A CA 1
ATOM 1573 C C . ASP A 1 211 ? -32.073 58.334 52.165 1.00 49.46 211 ASP A C 1
ATOM 1574 O O . ASP A 1 211 ? -32.039 59.265 51.345 1.00 50.07 211 ASP A O 1
ATOM 1579 N N . ARG A 1 212 ? -31.358 57.222 52.042 1.00 49.27 212 ARG A N 1
ATOM 1580 C CA . ARG A 1 212 ? -30.417 57.049 50.952 1.00 48.28 212 ARG A CA 1
ATOM 1581 C C . ARG A 1 212 ? -31.045 56.587 49.655 1.00 47.53 212 ARG A C 1
ATOM 1582 O O . ARG A 1 212 ? -30.517 56.869 48.583 1.00 48.49 212 ARG A O 1
ATOM 1590 N N . HIS A 1 213 ? -32.167 55.884 49.738 1.00 46.82 213 HIS A N 1
ATOM 1591 C CA . HIS A 1 213 ? -32.824 55.427 48.524 1.00 47.12 213 HIS A CA 1
ATOM 1592 C C . HIS A 1 213 ? -33.414 56.589 47.747 1.00 48.23 213 HIS A C 1
ATOM 1593 O O . HIS A 1 213 ? -33.459 56.574 46.518 1.00 49.78 213 HIS A O 1
ATOM 1600 N N . PHE A 1 214 ? -33.855 57.606 48.470 1.00 48.79 214 PHE A N 1
ATOM 1601 C CA . PHE A 1 214 ? -34.441 58.770 47.840 1.00 48.97 214 PHE A CA 1
ATOM 1602 C C . PHE A 1 214 ? -33.377 59.449 47.004 1.00 49.38 214 PHE A C 1
ATOM 1603 O O . PHE A 1 214 ? -33.599 59.759 45.834 1.00 50.08 214 PHE A O 1
ATOM 1611 N N . THR A 1 215 ? -32.215 59.671 47.608 1.00 49.51 215 THR A N 1
ATOM 1612 C CA . THR A 1 215 ? -31.120 60.339 46.915 1.00 49.22 215 THR A CA 1
ATOM 1613 C C . THR A 1 215 ? -30.552 59.491 45.778 1.00 49.19 215 THR A C 1
ATOM 1614 O O . THR A 1 215 ? -30.429 59.961 44.647 1.00 49.57 215 THR A O 1
ATOM 1618 N N . ALA A 1 216 ? -30.206 58.243 46.072 1.00 48.31 216 ALA A N 1
ATOM 1619 C CA . ALA A 1 216 ? -29.660 57.375 45.047 1.00 48.07 216 ALA A CA 1
ATOM 1620 C C . ALA A 1 216 ? -30.557 57.477 43.828 1.00 49.06 216 ALA A C 1
ATOM 1621 O O . ALA A 1 216 ? -30.114 57.846 42.738 1.00 49.52 216 ALA A O 1
ATOM 1623 N N . ARG A 1 217 ? -31.832 57.170 44.032 1.00 49.09 217 ARG A N 1
ATOM 1624 C CA . ARG A 1 217 ? -32.817 57.194 42.963 1.00 50.07 217 ARG A CA 1
ATOM 1625 C C . ARG A 1 217 ? -32.933 58.527 42.225 1.00 49.93 217 ARG A C 1
ATOM 1626 O O . ARG A 1 217 ? -32.847 58.574 41.001 1.00 49.08 217 ARG A O 1
ATOM 1634 N N . GLU A 1 218 ? -33.125 59.611 42.962 1.00 50.86 218 GLU A N 1
ATOM 1635 C CA . GLU A 1 218 ? -33.249 60.918 42.334 1.00 52.47 218 GLU A CA 1
ATOM 1636 C C . GLU A 1 218 ? -31.970 61.310 41.586 1.00 52.61 218 GLU A C 1
ATOM 1637 O O . GLU A 1 218 ? -32.023 62.006 40.570 1.00 52.13 218 GLU A O 1
ATOM 1643 N N . LEU A 1 219 ? -30.825 60.857 42.089 1.00 52.86 219 LEU A N 1
ATOM 1644 C CA . LEU A 1 219 ? -29.545 61.179 41.467 1.00 52.95 219 LEU A CA 1
ATOM 1645 C C . LEU A 1 219 ? -29.146 60.275 40.298 1.00 51.72 219 LEU A C 1
ATOM 1646 O O . LEU A 1 219 ? -28.028 60.367 39.795 1.00 51.56 219 LEU A O 1
ATOM 1651 N N . GLY A 1 220 ? -30.051 59.407 39.866 1.00 49.81 220 GLY A N 1
ATOM 1652 C CA . GLY A 1 220 ? -29.741 58.550 38.738 1.00 48.88 220 GLY A CA 1
ATOM 1653 C C . GLY A 1 220 ? -29.099 57.216 39.055 1.00 49.29 220 GLY A C 1
ATOM 1654 O O . GLY A 1 220 ? -29.088 56.322 38.208 1.00 49.55 220 GLY A O 1
ATOM 1655 N N . PHE A 1 221 ? -28.555 57.067 40.257 1.00 49.50 221 PHE A N 1
ATOM 1656 C CA . PHE A 1 221 ? -27.924 55.806 40.634 1.00 49.98 221 PHE A CA 1
ATOM 1657 C C . PHE A 1 221 ? -28.916 54.653 40.603 1.00 51.05 221 PHE A C 1
ATOM 1658 O O . PHE A 1 221 ? -30.132 54.850 40.711 1.00 51.66 221 PHE A O 1
ATOM 1666 N N . LYS A 1 222 ? -28.382 53.446 40.455 1.00 51.39 222 LYS A N 1
ATOM 1667 C CA . LYS A 1 222 ? -29.196 52.242 40.413 1.00 51.51 222 LYS A CA 1
ATOM 1668 C C . LYS A 1 222 ? -29.814 51.998 41.783 1.00 51.07 222 LYS A C 1
ATOM 1669 O O . LYS A 1 222 ? -31.017 51.776 41.905 1.00 52.64 222 LYS A O 1
ATOM 1675 N N . ALA A 1 223 ? -28.976 52.048 42.810 1.00 49.01 223 ALA A N 1
ATOM 1676 C CA . ALA A 1 223 ? -29.414 51.833 44.177 1.00 47.61 223 ALA A CA 1
ATOM 1677 C C . ALA A 1 223 ? -28.321 52.308 45.144 1.00 47.75 223 ALA A C 1
ATOM 1678 O O . ALA A 1 223 ? -27.224 52.668 44.724 1.00 49.69 223 ALA A O 1
ATOM 1680 N N . PRO A 1 224 ? -28.621 52.358 46.449 1.00 46.72 224 PRO A N 1
ATOM 1681 C CA . PRO A 1 224 ? -27.623 52.792 47.433 1.00 46.08 224 PRO A CA 1
ATOM 1682 C C . PRO A 1 224 ? -26.544 51.733 47.687 1.00 44.94 224 PRO A C 1
ATOM 1683 O O . PRO A 1 224 ? -26.821 50.535 47.613 1.00 45.19 224 PRO A O 1
ATOM 1687 N N . MET A 1 225 ? -25.320 52.170 47.975 1.00 42.86 225 MET A N 1
ATOM 1688 C CA . MET A 1 225 ? -24.257 51.223 48.278 1.00 42.33 225 MET A CA 1
ATOM 1689 C C . MET A 1 225 ? -24.528 50.679 49.673 1.00 41.45 225 MET A C 1
ATOM 1690 O O . MET A 1 225 ? -24.789 51.443 50.590 1.00 42.21 225 MET A O 1
ATOM 1695 N N . ARG A 1 226 ? -24.459 49.365 49.842 1.00 41.07 226 ARG A N 1
ATOM 1696 C CA . ARG A 1 226 ? -24.750 48.778 51.144 1.00 40.78 226 ARG A CA 1
ATOM 1697 C C . ARG A 1 226 ? -23.657 48.690 52.207 1.00 39.41 226 ARG A C 1
ATOM 1698 O O . ARG A 1 226 ? -23.765 47.894 53.139 1.00 40.00 226 ARG A O 1
ATOM 1706 N N . ASN A 1 227 ? -22.613 49.498 52.092 1.00 37.85 227 ASN A N 1
ATOM 1707 C CA . ASN A 1 227 ? -21.569 49.486 53.113 1.00 37.87 227 ASN A CA 1
ATOM 1708 C C . ASN A 1 227 ? -20.859 50.838 53.188 1.00 38.42 227 ASN A C 1
ATOM 1709 O O . ASN A 1 227 ? -20.048 51.170 52.328 1.00 40.83 227 ASN A O 1
ATOM 1714 N N . SER A 1 228 ? -21.164 51.610 54.228 1.00 37.57 228 SER A N 1
ATOM 1715 C CA . SER A 1 228 ? -20.592 52.942 54.406 1.00 36.47 228 SER A CA 1
ATOM 1716 C C . SER A 1 228 ? -19.075 53.002 54.342 1.00 36.07 228 SER A C 1
ATOM 1717 O O . SER A 1 228 ? -18.516 53.969 53.821 1.00 35.22 228 SER A O 1
ATOM 1720 N N . LEU A 1 229 ? -18.407 51.980 54.872 1.00 35.75 229 LEU A N 1
ATOM 1721 C CA . LEU A 1 229 ? -16.949 51.949 54.839 1.00 36.77 229 LEU A CA 1
ATOM 1722 C C . LEU A 1 229 ? -16.488 51.873 53.388 1.00 38.02 229 LEU A C 1
ATOM 1723 O O . LEU A 1 229 ? -15.715 52.721 52.925 1.00 39.01 229 LEU A O 1
ATOM 1728 N N . ASP A 1 230 ? -16.975 50.852 52.686 1.00 37.29 230 ASP A N 1
ATOM 1729 C CA . ASP A 1 230 ? -16.663 50.626 51.278 1.00 37.70 230 ASP A CA 1
ATOM 1730 C C . ASP A 1 230 ? -16.971 51.887 50.463 1.00 37.23 230 ASP A C 1
ATOM 1731 O O . ASP A 1 230 ? -16.103 52.435 49.792 1.00 37.07 230 ASP A O 1
ATOM 1736 N N . ALA A 1 231 ? -18.217 52.341 50.557 1.00 36.80 231 ALA A N 1
ATOM 1737 C CA . ALA A 1 231 ? -18.718 53.516 49.847 1.00 36.98 231 ALA A CA 1
ATOM 1738 C C . ALA A 1 231 ? -17.836 54.768 49.822 1.00 36.53 231 ALA A C 1
ATOM 1739 O O . ALA A 1 231 ? -17.835 55.486 48.828 1.00 36.41 231 ALA A O 1
ATOM 1741 N N . VAL A 1 232 ? -17.103 55.040 50.902 1.00 35.55 232 VAL A N 1
ATOM 1742 C CA . VAL A 1 232 ? -16.268 56.239 50.956 1.00 34.01 232 VAL A CA 1
ATOM 1743 C C . VAL A 1 232 ? -14.788 55.942 50.835 1.00 33.26 232 VAL A C 1
ATOM 1744 O O . VAL A 1 232 ? -13.966 56.857 50.804 1.00 34.27 232 VAL A O 1
ATOM 1748 N N . ALA A 1 233 ? -14.438 54.668 50.780 1.00 31.48 233 ALA A N 1
ATOM 1749 C CA . ALA A 1 233 ? -13.036 54.315 50.657 1.00 31.66 233 ALA A CA 1
ATOM 1750 C C . ALA A 1 233 ? -12.718 53.754 49.282 1.00 31.95 233 ALA A C 1
ATOM 1751 O O . ALA A 1 233 ? -11.608 53.923 48.786 1.00 31.61 233 ALA A O 1
ATOM 1753 N N . SER A 1 234 ? -13.692 53.106 48.654 1.00 32.39 234 SER A N 1
ATOM 1754 C CA . SER A 1 234 ? -13.450 52.515 47.351 1.00 36.27 234 SER A CA 1
ATOM 1755 C C . SER A 1 234 ? -13.406 53.451 46.159 1.00 37.03 234 SER A C 1
ATOM 1756 O O . SER A 1 234 ? -14.309 54.262 45.934 1.00 38.36 234 SER A O 1
ATOM 1759 N N . ARG A 1 235 ? -12.308 53.325 45.415 1.00 36.85 235 ARG A N 1
ATOM 1760 C CA . ARG A 1 235 ? -12.047 54.091 44.205 1.00 36.17 235 ARG A CA 1
ATOM 1761 C C . ARG A 1 235 ? -11.686 53.082 43.091 1.00 34.96 235 ARG A C 1
ATOM 1762 O O . ARG A 1 235 ? -11.019 53.422 42.114 1.00 33.93 235 ARG A O 1
ATOM 1770 N N . ASP A 1 236 ? -12.137 51.838 43.249 1.00 34.74 236 ASP A N 1
ATOM 1771 C CA . ASP A 1 236 ? -11.865 50.802 42.260 1.00 34.37 236 ASP A CA 1
ATOM 1772 C C . ASP A 1 236 ? -12.585 51.072 40.943 1.00 34.26 236 ASP A C 1
ATOM 1773 O O . ASP A 1 236 ? -12.118 50.676 39.887 1.00 34.77 236 ASP A O 1
ATOM 1778 N N . PHE A 1 237 ? -13.718 51.756 41.001 1.00 34.44 237 PHE A N 1
ATOM 1779 C CA . PHE A 1 237 ? -14.456 52.082 39.790 1.00 34.38 237 PHE A CA 1
ATOM 1780 C C . PHE A 1 237 ? -13.585 53.005 38.956 1.00 35.38 237 PHE A C 1
ATOM 1781 O O . PHE A 1 237 ? -13.544 52.904 37.730 1.00 36.55 237 PHE A O 1
ATOM 1789 N N . ALA A 1 238 ? -12.892 53.915 39.629 1.00 36.07 238 ALA A N 1
ATOM 1790 C CA . ALA A 1 238 ? -12.027 54.850 38.932 1.00 36.80 238 ALA A CA 1
ATOM 1791 C C . ALA A 1 238 ? -10.966 54.067 38.171 1.00 37.23 238 ALA A C 1
ATOM 1792 O O . ALA A 1 238 ? -10.670 54.376 37.011 1.00 38.46 238 ALA A O 1
ATOM 1794 N N . LEU A 1 239 ? -10.404 53.046 38.813 1.00 35.82 239 LEU A N 1
ATOM 1795 C CA . LEU A 1 239 ? -9.375 52.237 38.165 1.00 36.09 239 LEU A CA 1
ATOM 1796 C C . LEU A 1 239 ? -9.910 51.338 37.045 1.00 36.04 239 LEU A C 1
ATOM 1797 O O . LEU A 1 239 ? -9.152 50.917 36.177 1.00 36.46 239 LEU A O 1
ATOM 1802 N N . GLU A 1 240 ? -11.207 51.047 37.060 1.00 35.57 240 GLU A N 1
ATOM 1803 C CA . GLU A 1 240 ? -11.795 50.198 36.032 1.00 35.39 240 GLU A CA 1
ATOM 1804 C C . GLU A 1 240 ? -12.048 51.031 34.777 1.00 35.42 240 GLU A C 1
ATOM 1805 O O . GLU A 1 240 ? -12.068 50.518 33.654 1.00 33.93 240 GLU A O 1
ATOM 1811 N N . VAL A 1 241 ? -12.246 52.326 34.973 1.00 34.65 241 VAL A N 1
ATOM 1812 C CA . VAL A 1 241 ? -12.486 53.214 33.849 1.00 33.39 241 VAL A CA 1
ATOM 1813 C C . VAL A 1 241 ? -11.138 53.558 33.211 1.00 32.29 241 VAL A C 1
ATOM 1814 O O . VAL A 1 241 ? -10.979 53.475 31.997 1.00 30.24 241 VAL A O 1
ATOM 1818 N N . LEU A 1 242 ? -10.168 53.927 34.041 1.00 31.34 242 LEU A N 1
ATOM 1819 C CA . LEU A 1 242 ? -8.836 54.252 33.559 1.00 31.64 242 LEU A CA 1
ATOM 1820 C C . LEU A 1 242 ? -8.238 53.060 32.821 1.00 32.06 242 LEU A C 1
ATOM 1821 O O . LEU A 1 242 ? -7.387 53.224 31.940 1.00 31.64 242 LEU A O 1
ATOM 1826 N N . SER A 1 243 ? -8.670 51.860 33.199 1.00 31.97 243 SER A N 1
ATOM 1827 C CA . SER A 1 243 ? -8.188 50.640 32.562 1.00 32.53 243 SER A CA 1
ATOM 1828 C C . SER A 1 243 ? -8.768 50.535 31.164 1.00 33.34 243 SER A C 1
ATOM 1829 O O . SER A 1 243 ? -8.074 50.167 30.215 1.00 33.95 243 SER A O 1
ATOM 1832 N N . ALA A 1 244 ? -10.056 50.848 31.054 1.00 33.04 244 ALA A N 1
ATOM 1833 C CA . ALA A 1 244 ? -10.745 50.818 29.777 1.00 32.91 244 ALA A CA 1
ATOM 1834 C C . ALA A 1 244 ? -10.207 51.935 28.878 1.00 32.98 244 ALA A C 1
ATOM 1835 O O . ALA A 1 244 ? -9.937 51.710 27.696 1.00 34.65 244 ALA A O 1
ATOM 1837 N N . LEU A 1 245 ? -10.052 53.136 29.427 1.00 30.51 245 LEU A N 1
ATOM 1838 C CA . LEU A 1 245 ? -9.513 54.239 28.643 1.00 29.65 245 LEU A CA 1
ATOM 1839 C C . LEU A 1 245 ? -8.179 53.798 28.020 1.00 29.90 245 LEU A C 1
ATOM 1840 O O . LEU A 1 245 ? -7.933 53.998 26.833 1.00 28.37 245 LEU A O 1
ATOM 1845 N N . ASN A 1 246 ? -7.324 53.186 28.825 1.00 30.68 246 ASN A N 1
ATOM 1846 C CA . ASN A 1 246 ? -6.040 52.718 28.333 1.00 33.75 246 ASN A CA 1
ATOM 1847 C C . ASN A 1 246 ? -6.193 51.745 27.151 1.00 34.78 246 ASN A C 1
ATOM 1848 O O . ASN A 1 246 ? -5.678 51.992 26.057 1.00 35.18 246 ASN A O 1
ATOM 1853 N N . ILE A 1 247 ? -6.876 50.628 27.384 1.00 34.14 247 ILE A N 1
ATOM 1854 C CA . ILE A 1 247 ? -7.094 49.644 26.335 1.00 33.37 247 ILE A CA 1
ATOM 1855 C C . ILE A 1 247 ? -7.751 50.332 25.137 1.00 34.36 247 ILE A C 1
ATOM 1856 O O . ILE A 1 247 ? -7.548 49.938 23.991 1.00 35.99 247 ILE A O 1
ATOM 1861 N N . GLY A 1 248 ? -8.538 51.368 25.412 1.00 34.35 248 GLY A N 1
ATOM 1862 C CA . GLY A 1 248 ? -9.199 52.097 24.349 1.00 33.21 248 GLY A CA 1
ATOM 1863 C C . GLY A 1 248 ? -8.211 52.932 23.557 1.00 32.97 248 GLY A C 1
ATOM 1864 O O . GLY A 1 248 ? -8.268 52.969 22.337 1.00 33.22 248 GLY A O 1
ATOM 1865 N N . MET A 1 249 ? -7.312 53.617 24.253 1.00 33.03 249 MET A N 1
ATOM 1866 C CA . MET A 1 249 ? -6.310 54.436 23.593 1.00 32.50 249 MET A CA 1
ATOM 1867 C C . MET A 1 249 ? -5.333 53.523 22.879 1.00 32.58 249 MET A C 1
ATOM 1868 O O . MET A 1 249 ? -4.867 53.835 21.784 1.00 32.65 249 MET A O 1
ATOM 1873 N N . LEU A 1 250 ? -5.026 52.390 23.506 1.00 32.80 250 LEU A N 1
ATOM 1874 C CA . LEU A 1 250 ? -4.104 51.416 22.929 1.00 33.26 250 LEU A CA 1
ATOM 1875 C C . LEU A 1 250 ? -4.612 50.897 21.589 1.00 34.74 250 LEU A C 1
ATOM 1876 O O . LEU A 1 250 ? -3.825 50.584 20.693 1.00 35.52 250 LEU A O 1
ATOM 1881 N N . HIS A 1 251 ? -5.927 50.788 21.455 1.00 35.34 251 HIS A N 1
ATOM 1882 C CA . HIS A 1 251 ? -6.490 50.341 20.196 1.00 36.90 251 HIS A CA 1
ATOM 1883 C C . HIS A 1 251 ? -6.246 51.471 19.189 1.00 37.33 251 HIS A C 1
ATOM 1884 O O . HIS A 1 251 ? -5.793 51.241 18.067 1.00 38.14 251 HIS A O 1
ATOM 1891 N N . LEU A 1 252 ? -6.509 52.699 19.611 1.00 35.94 252 LEU A N 1
ATOM 1892 C CA . LEU A 1 252 ? -6.324 53.842 18.740 1.00 36.71 252 LEU A CA 1
ATOM 1893 C C . LEU A 1 252 ? -4.882 54.044 18.289 1.00 37.33 252 LEU A C 1
ATOM 1894 O O . LEU A 1 252 ? -4.644 54.603 17.225 1.00 36.89 252 LEU A O 1
ATOM 1899 N N . SER A 1 253 ? -3.918 53.593 19.085 1.00 37.78 253 SER A N 1
ATOM 1900 C CA . SER A 1 253 ? -2.512 53.755 18.711 1.00 36.98 253 SER A CA 1
ATOM 1901 C C . SER A 1 253 ? -2.130 52.767 17.609 1.00 35.63 253 SER A C 1
ATOM 1902 O O . SER A 1 253 ? -1.267 53.047 16.776 1.00 33.74 253 SER A O 1
ATOM 1905 N N . ARG A 1 254 ? -2.773 51.608 17.596 1.00 34.60 254 ARG A N 1
ATOM 1906 C CA . ARG A 1 254 ? -2.453 50.633 16.570 1.00 37.13 254 ARG A CA 1
ATOM 1907 C C . ARG A 1 254 ? -2.976 51.123 15.233 1.00 37.54 254 ARG A C 1
ATOM 1908 O O . ARG A 1 254 ? -2.404 50.832 14.186 1.00 37.26 254 ARG A O 1
ATOM 1916 N N . MET A 1 255 ? -4.063 51.883 15.271 1.00 38.60 255 MET A N 1
ATOM 1917 C CA . MET A 1 255 ? -4.627 52.420 14.046 1.00 38.41 255 MET A CA 1
ATOM 1918 C C . MET A 1 255 ? -3.803 53.624 13.592 1.00 37.23 255 MET A C 1
ATOM 1919 O O . MET A 1 255 ? -3.445 53.738 12.419 1.00 36.68 255 MET A O 1
ATOM 1924 N N . ALA A 1 256 ? -3.496 54.514 14.529 1.00 35.94 256 ALA A N 1
ATOM 1925 C CA . ALA A 1 256 ? -2.711 55.697 14.209 1.00 36.04 256 ALA A CA 1
ATOM 1926 C C . ALA A 1 256 ? -1.352 55.276 13.656 1.00 36.35 256 ALA A C 1
ATOM 1927 O O . ALA A 1 256 ? -0.953 55.729 12.587 1.00 37.97 256 ALA A O 1
ATOM 1929 N N . GLU A 1 257 ? -0.650 54.404 14.372 1.00 35.98 257 GLU A N 1
ATOM 1930 C CA . GLU A 1 257 ? 0.654 53.920 13.920 1.00 35.95 257 GLU A CA 1
ATOM 1931 C C . GLU A 1 257 ? 0.567 53.450 12.476 1.00 36.99 257 GLU A C 1
ATOM 1932 O O . GLU A 1 257 ? 1.407 53.809 11.651 1.00 37.05 257 GLU A O 1
ATOM 1938 N N . GLU A 1 258 ? -0.454 52.645 12.176 1.00 37.29 258 GLU A N 1
ATOM 1939 C CA . GLU A 1 258 ? -0.645 52.111 10.829 1.00 37.62 258 GLU A CA 1
ATOM 1940 C C . GLU A 1 258 ? -0.931 53.164 9.763 1.00 38.75 258 GLU A C 1
ATOM 1941 O O . GLU A 1 258 ? -0.515 53.015 8.607 1.00 39.54 258 GLU A O 1
ATOM 1947 N N . LEU A 1 259 ? -1.642 54.223 10.138 1.00 37.96 259 LEU A N 1
ATOM 1948 C CA . LEU A 1 259 ? -1.935 55.283 9.187 1.00 35.17 259 LEU A CA 1
ATOM 1949 C C . LEU A 1 259 ? -0.679 56.115 8.936 1.00 34.31 259 LEU A C 1
ATOM 1950 O O . LEU A 1 259 ? -0.453 56.576 7.815 1.00 34.60 259 LEU A O 1
ATOM 1955 N N . ILE A 1 260 ? 0.139 56.276 9.974 1.00 32.94 260 ILE A N 1
ATOM 1956 C CA . ILE A 1 260 ? 1.396 57.030 9.900 1.00 33.81 260 ILE A CA 1
ATOM 1957 C C . ILE A 1 260 ? 2.397 56.270 9.034 1.00 35.35 260 ILE A C 1
ATOM 1958 O O . ILE A 1 260 ? 3.308 56.849 8.455 1.00 36.22 260 ILE A O 1
ATOM 1963 N N . LEU A 1 261 ? 2.202 54.960 8.960 1.00 37.25 261 LEU A N 1
ATOM 1964 C CA . LEU A 1 261 ? 3.057 54.052 8.207 1.00 37.60 261 LEU A CA 1
ATOM 1965 C C . LEU A 1 261 ? 2.611 53.956 6.750 1.00 37.90 261 LEU A C 1
ATOM 1966 O O . LEU A 1 261 ? 3.431 54.029 5.839 1.00 37.21 261 LEU A O 1
ATOM 1971 N N . TYR A 1 262 ? 1.306 53.773 6.550 1.00 38.33 262 TYR A N 1
ATOM 1972 C CA . TYR A 1 262 ? 0.712 53.652 5.217 1.00 38.73 262 TYR A CA 1
ATOM 1973 C C . TYR A 1 262 ? 0.741 54.958 4.421 1.00 38.56 262 TYR A C 1
ATOM 1974 O O . TYR A 1 262 ? 0.382 54.984 3.241 1.00 36.02 262 TYR A O 1
ATOM 1983 N N . SER A 1 263 ? 1.136 56.044 5.070 1.00 38.80 263 SER A N 1
ATOM 1984 C CA . SER A 1 263 ? 1.167 57.329 4.396 1.00 40.18 263 SER A CA 1
ATOM 1985 C C . SER A 1 263 ? 2.576 57.851 4.153 1.00 41.16 263 SER A C 1
ATOM 1986 O O . SER A 1 263 ? 2.764 59.033 3.888 1.00 40.88 263 SER A O 1
ATOM 1989 N N . THR A 1 264 ? 3.568 56.971 4.256 1.00 42.48 264 THR A N 1
ATOM 1990 C CA . THR A 1 264 ? 4.957 57.356 4.018 1.00 42.59 264 THR A CA 1
ATOM 1991 C C . THR A 1 264 ? 5.213 57.292 2.510 1.00 42.84 264 THR A C 1
ATOM 1992 O O . THR A 1 264 ? 4.384 56.797 1.754 1.00 41.86 264 THR A O 1
ATOM 1996 N N . GLU A 1 265 ? 6.344 57.802 2.054 1.00 44.18 265 GLU A N 1
ATOM 1997 C CA . GLU A 1 265 ? 6.603 57.734 0.628 1.00 46.18 265 GLU A CA 1
ATOM 1998 C C . GLU A 1 265 ? 6.865 56.285 0.268 1.00 45.40 265 GLU A C 1
ATOM 1999 O O . GLU A 1 265 ? 6.545 55.848 -0.839 1.00 46.90 265 GLU A O 1
ATOM 2005 N N . GLU A 1 266 ? 7.421 55.539 1.223 1.00 43.40 266 GLU A N 1
ATOM 2006 C CA . GLU A 1 266 ? 7.736 54.123 1.033 1.00 40.90 266 GLU A CA 1
ATOM 2007 C C . GLU A 1 266 ? 6.486 53.271 0.779 1.00 40.64 266 GLU A C 1
ATOM 2008 O O . GLU A 1 266 ? 6.412 52.535 -0.204 1.00 39.88 266 GLU A O 1
ATOM 2014 N N . PHE A 1 267 ? 5.509 53.358 1.676 1.00 40.47 267 PHE A N 1
ATOM 2015 C CA . PHE A 1 267 ? 4.268 52.605 1.511 1.00 39.77 267 PHE A CA 1
ATOM 2016 C C . PHE A 1 267 ? 3.433 53.264 0.405 1.00 40.47 267 PHE A C 1
ATOM 2017 O O . PHE A 1 267 ? 3.170 52.647 -0.628 1.00 40.99 267 PHE A O 1
ATOM 2025 N N . GLY A 1 268 ? 3.033 54.517 0.630 1.00 39.52 268 GLY A N 1
ATOM 2026 C CA . GLY A 1 268 ? 2.240 55.256 -0.339 1.00 38.83 268 GLY A CA 1
ATOM 2027 C C . GLY A 1 268 ? 0.804 54.781 -0.502 1.00 40.03 268 GLY A C 1
ATOM 2028 O O . GLY A 1 268 ? 0.187 55.000 -1.552 1.00 40.38 268 GLY A O 1
ATOM 2029 N N . PHE A 1 269 ? 0.256 54.160 0.541 1.00 40.02 269 PHE A N 1
ATOM 2030 C CA . PHE A 1 269 ? -1.102 53.613 0.503 1.00 39.98 269 PHE A CA 1
ATOM 2031 C C . PHE A 1 269 ? -2.263 54.576 0.717 1.00 41.09 269 PHE A C 1
ATOM 2032 O O . PHE A 1 269 ? -3.334 54.397 0.125 1.00 41.52 269 PHE A O 1
ATOM 2040 N N . VAL A 1 270 ? -2.067 55.579 1.571 1.00 40.91 270 VAL A N 1
ATOM 2041 C CA . VAL A 1 270 ? -3.131 56.527 1.875 1.00 40.37 270 VAL A CA 1
ATOM 2042 C C . VAL A 1 270 ? -2.604 57.929 2.126 1.00 41.97 270 VAL A C 1
ATOM 2043 O O . VAL A 1 270 ? -1.472 58.105 2.587 1.00 41.15 270 VAL A O 1
ATOM 2047 N N . GLU A 1 271 ? -3.430 58.926 1.809 1.00 44.04 271 GLU A N 1
ATOM 2048 C CA . GLU A 1 271 ? -3.066 60.319 2.030 1.00 45.11 271 GLU A CA 1
ATOM 2049 C C . GLU A 1 271 ? -3.949 60.995 3.080 1.00 43.58 271 GLU A C 1
ATOM 2050 O O . GLU A 1 271 ? -5.164 61.099 2.927 1.00 42.64 271 GLU A O 1
ATOM 2056 N N . VAL A 1 272 ? -3.300 61.457 4.142 1.00 43.16 272 VAL A N 1
ATOM 2057 C CA . VAL A 1 272 ? -3.937 62.138 5.265 1.00 41.75 272 VAL A CA 1
ATOM 2058 C C . VAL A 1 272 ? -4.533 63.501 4.889 1.00 42.01 272 VAL A C 1
ATOM 2059 O O . VAL A 1 272 ? -3.910 64.278 4.168 1.00 41.74 272 VAL A O 1
ATOM 2063 N N . PRO A 1 273 ? -5.752 63.808 5.381 1.00 42.69 273 PRO A N 1
ATOM 2064 C CA . PRO A 1 273 ? -6.431 65.081 5.108 1.00 42.58 273 PRO A CA 1
ATOM 2065 C C . PRO A 1 273 ? -5.546 66.277 5.467 1.00 43.30 273 PRO A C 1
ATOM 2066 O O . PRO A 1 273 ? -4.761 66.223 6.414 1.00 45.42 273 PRO A O 1
ATOM 2070 N N . ASP A 1 274 ? -5.678 67.366 4.728 1.00 43.45 274 ASP A N 1
ATOM 2071 C CA . ASP A 1 274 ? -4.850 68.525 5.009 1.00 44.23 274 ASP A CA 1
ATOM 2072 C C . ASP A 1 274 ? -5.146 69.065 6.398 1.00 43.83 274 ASP A C 1
ATOM 2073 O O . ASP A 1 274 ? -4.243 69.489 7.121 1.00 43.24 274 ASP A O 1
ATOM 2078 N N . ALA A 1 275 ? -6.421 69.029 6.768 1.00 43.70 275 ALA A N 1
ATOM 2079 C CA . ALA A 1 275 ? -6.867 69.529 8.060 1.00 43.17 275 ALA A CA 1
ATOM 2080 C C . ALA A 1 275 ? -6.149 68.938 9.262 1.00 44.87 275 ALA A C 1
ATOM 2081 O O . ALA A 1 275 ? -6.038 69.598 10.292 1.00 45.35 275 ALA A O 1
ATOM 2083 N N . PHE A 1 276 ? -5.653 67.708 9.142 1.00 46.46 276 PHE A N 1
ATOM 2084 C CA . PHE A 1 276 ? -4.986 67.057 10.270 1.00 47.03 276 PHE A CA 1
ATOM 2085 C C . PHE A 1 276 ? -3.499 66.821 10.111 1.00 47.49 276 PHE A C 1
ATOM 2086 O O . PHE A 1 276 ? -2.889 66.146 10.940 1.00 46.62 276 PHE A O 1
ATOM 2094 N N . ALA A 1 277 ? -2.909 67.377 9.061 1.00 48.38 277 ALA A N 1
ATOM 2095 C CA . ALA A 1 277 ? -1.478 67.200 8.846 1.00 50.48 277 ALA A CA 1
ATOM 2096 C C . ALA A 1 277 ? -0.781 68.520 8.537 1.00 50.75 277 ALA A C 1
ATOM 2097 O O . ALA A 1 277 ? -1.427 69.558 8.402 1.00 51.37 277 ALA A O 1
ATOM 2099 N N . THR A 1 278 ? 0.542 68.476 8.440 1.00 51.65 278 THR A N 1
ATOM 2100 C CA . THR A 1 278 ? 1.322 69.663 8.118 1.00 53.98 278 THR A CA 1
ATOM 2101 C C . THR A 1 278 ? 2.395 69.295 7.078 1.00 56.53 278 THR A C 1
ATOM 2102 O O . THR A 1 278 ? 2.807 68.132 6.978 1.00 55.78 278 THR A O 1
ATOM 2106 N N . GLY A 1 279 ? 2.820 70.281 6.290 1.00 59.05 279 GLY A N 1
ATOM 2107 C CA . GLY A 1 279 ? 3.822 70.036 5.265 1.00 61.37 279 GLY A CA 1
ATOM 2108 C C . GLY A 1 279 ? 4.758 71.213 5.071 1.00 63.03 279 GLY A C 1
ATOM 2109 O O . GLY A 1 279 ? 4.806 72.117 5.902 1.00 63.14 279 GLY A O 1
ATOM 2110 N N . SER A 1 280 ? 5.508 71.204 3.974 1.00 65.30 280 SER A N 1
ATOM 2111 C CA . SER A 1 280 ? 6.449 72.288 3.683 1.00 68.03 280 SER A CA 1
ATOM 2112 C C . SER A 1 280 ? 6.383 72.689 2.210 1.00 69.35 280 SER A C 1
ATOM 2113 O O . SER A 1 280 ? 6.665 71.875 1.328 1.00 69.40 280 SER A O 1
ATOM 2116 N N . SER A 1 281 ? 6.015 73.946 1.958 1.00 70.99 281 SER A N 1
ATOM 2117 C CA . SER A 1 281 ? 5.895 74.482 0.600 1.00 72.21 281 SER A CA 1
ATOM 2118 C C . SER A 1 281 ? 6.892 73.834 -0.354 1.00 73.30 281 SER A C 1
ATOM 2119 O O . SER A 1 281 ? 6.522 73.404 -1.450 1.00 72.55 281 SER A O 1
ATOM 2122 N N . ILE A 1 282 ? 8.155 73.768 0.065 1.00 74.18 282 ILE A N 1
ATOM 2123 C CA . ILE A 1 282 ? 9.191 73.157 -0.755 1.00 75.31 282 ILE A CA 1
ATOM 2124 C C . ILE A 1 282 ? 8.798 71.726 -1.126 1.00 77.86 282 ILE A C 1
ATOM 2125 O O . ILE A 1 282 ? 8.040 71.515 -2.076 1.00 79.65 282 ILE A O 1
ATOM 2130 N N . MET A 1 283 ? 9.300 70.744 -0.382 1.00 79.11 283 MET A N 1
ATOM 2131 C CA . MET A 1 283 ? 8.979 69.347 -0.659 1.00 79.91 283 MET A CA 1
ATOM 2132 C C . MET A 1 283 ? 7.462 69.168 -0.821 1.00 80.73 283 MET A C 1
ATOM 2133 O O . MET A 1 283 ? 6.711 69.294 0.148 1.00 81.47 283 MET A O 1
ATOM 2135 N N . PRO A 1 284 ? 6.993 68.875 -2.054 1.00 80.99 284 PRO A N 1
ATOM 2136 C CA . PRO A 1 284 ? 5.565 68.680 -2.349 1.00 80.51 284 PRO A CA 1
ATOM 2137 C C . PRO A 1 284 ? 4.956 67.452 -1.668 1.00 79.93 284 PRO A C 1
ATOM 2138 O O . PRO A 1 284 ? 3.774 67.457 -1.310 1.00 80.03 284 PRO A O 1
ATOM 2142 N N . GLN A 1 285 ? 5.757 66.400 -1.502 1.00 78.90 285 GLN A N 1
ATOM 2143 C CA . GLN A 1 285 ? 5.282 65.181 -0.846 1.00 77.81 285 GLN A CA 1
ATOM 2144 C C . GLN A 1 285 ? 5.232 65.342 0.677 1.00 76.37 285 GLN A C 1
ATOM 2145 O O . GLN A 1 285 ? 4.212 65.777 1.216 1.00 76.79 285 GLN A O 1
ATOM 2151 N N . LYS A 1 286 ? 6.334 65.001 1.352 1.00 74.30 286 LYS A N 1
ATOM 2152 C CA . LYS A 1 286 ? 6.448 65.085 2.816 1.00 71.88 286 LYS A CA 1
ATOM 2153 C C . LYS A 1 286 ? 5.247 65.758 3.484 1.00 69.38 286 LYS A C 1
ATOM 2154 O O . LYS A 1 286 ? 5.165 66.991 3.554 1.00 69.06 286 LYS A O 1
ATOM 2156 N N . LYS A 1 287 ? 4.320 64.925 3.961 1.00 65.69 287 LYS A N 1
ATOM 2157 C CA . LYS A 1 287 ? 3.098 65.374 4.631 1.00 60.86 287 LYS A CA 1
ATOM 2158 C C . LYS A 1 287 ? 3.087 64.784 6.051 1.00 57.87 287 LYS A C 1
ATOM 2159 O O . LYS A 1 287 ? 2.714 63.630 6.262 1.00 57.76 287 LYS A O 1
ATOM 2165 N N . ASN A 1 288 ? 3.514 65.589 7.015 1.00 54.15 288 ASN A N 1
ATOM 2166 C CA . ASN A 1 288 ? 3.595 65.169 8.404 1.00 51.11 288 ASN A CA 1
ATOM 2167 C C . ASN A 1 288 ? 2.247 64.908 9.071 1.00 48.94 288 ASN A C 1
ATOM 2168 O O . ASN A 1 288 ? 1.430 65.813 9.210 1.00 48.68 288 ASN A O 1
ATOM 2173 N N . PRO A 1 289 ? 2.004 63.662 9.502 1.00 46.71 289 PRO A N 1
ATOM 2174 C CA . PRO A 1 289 ? 0.756 63.264 10.164 1.00 46.19 289 PRO A CA 1
ATOM 2175 C C . PRO A 1 289 ? 0.846 63.599 11.661 1.00 45.17 289 PRO A C 1
ATOM 2176 O O . PRO A 1 289 ? 0.988 62.706 12.500 1.00 45.62 289 PRO A O 1
ATOM 2180 N N . ASP A 1 290 ? 0.759 64.882 11.994 1.00 42.53 290 ASP A N 1
ATOM 2181 C CA . ASP A 1 290 ? 0.890 65.295 13.382 1.00 41.41 290 ASP A CA 1
ATOM 2182 C C . ASP A 1 290 ? -0.205 64.816 14.331 1.00 39.30 290 ASP A C 1
ATOM 2183 O O . ASP A 1 290 ? 0.092 64.307 15.406 1.00 39.90 290 ASP A O 1
ATOM 2188 N N . ILE A 1 291 ? -1.462 64.968 13.942 1.00 36.44 291 ILE A N 1
ATOM 2189 C CA . ILE A 1 291 ? -2.568 64.545 14.791 1.00 34.07 291 ILE A CA 1
ATOM 2190 C C . ILE A 1 291 ? -2.472 63.071 15.194 1.00 34.47 291 ILE A C 1
ATOM 2191 O O . ILE A 1 291 ? -2.639 62.735 16.373 1.00 34.57 291 ILE A O 1
ATOM 2196 N N . LEU A 1 292 ? -2.179 62.199 14.230 1.00 33.77 292 LEU A N 1
ATOM 2197 C CA . LEU A 1 292 ? -2.085 60.766 14.508 1.00 33.61 292 LEU A CA 1
ATOM 2198 C C . LEU A 1 292 ? -0.932 60.427 15.451 1.00 34.73 292 LEU A C 1
ATOM 2199 O O . LEU A 1 292 ? -1.096 59.599 16.349 1.00 34.31 292 LEU A O 1
ATOM 2204 N N . GLU A 1 293 ? 0.226 61.062 15.265 1.00 36.75 293 GLU A N 1
ATOM 2205 C CA . GLU A 1 293 ? 1.368 60.800 16.147 1.00 38.59 293 GLU A CA 1
ATOM 2206 C C . GLU A 1 293 ? 0.986 61.159 17.581 1.00 39.60 293 GLU A C 1
ATOM 2207 O O . GLU A 1 293 ? 1.201 60.370 18.507 1.00 40.98 293 GLU A O 1
ATOM 2213 N N . LEU A 1 294 ? 0.432 62.358 17.761 1.00 38.13 294 LEU A N 1
ATOM 2214 C CA . LEU A 1 294 ? 0.009 62.798 19.078 1.00 37.21 294 LEU A CA 1
ATOM 2215 C C . LEU A 1 294 ? -0.988 61.792 19.657 1.00 37.47 294 LEU A C 1
ATOM 2216 O O . LEU A 1 294 ? -0.916 61.440 20.842 1.00 36.65 294 LEU A O 1
ATOM 2221 N N . ILE A 1 295 ? -1.908 61.315 18.821 1.00 36.22 295 ILE A N 1
ATOM 2222 C CA . ILE A 1 295 ? -2.875 60.319 19.274 1.00 35.91 295 ILE A CA 1
ATOM 2223 C C . ILE A 1 295 ? -2.129 59.080 19.771 1.00 35.77 295 ILE A C 1
ATOM 2224 O O . ILE A 1 295 ? -2.416 58.556 20.847 1.00 33.67 295 ILE A O 1
ATOM 2229 N N . ARG A 1 296 ? -1.173 58.621 18.969 1.00 36.08 296 ARG A N 1
ATOM 2230 C CA . ARG A 1 296 ? -0.356 57.458 19.303 1.00 37.24 296 ARG A CA 1
ATOM 2231 C C . ARG A 1 296 ? 0.440 57.647 20.593 1.00 36.61 296 ARG A C 1
ATOM 2232 O O . ARG A 1 296 ? 0.412 56.800 21.484 1.00 36.62 296 ARG A O 1
ATOM 2240 N N . ALA A 1 297 ? 1.157 58.760 20.681 1.00 36.23 297 ALA A N 1
ATOM 2241 C CA . ALA A 1 297 ? 1.972 59.057 21.854 1.00 35.94 297 ALA A CA 1
ATOM 2242 C C . ALA A 1 297 ? 1.149 59.299 23.116 1.00 35.24 297 ALA A C 1
ATOM 2243 O O . ALA A 1 297 ? 1.674 59.208 24.230 1.00 33.96 297 ALA A O 1
ATOM 2245 N N . LYS A 1 298 ? -0.134 59.601 22.951 1.00 34.45 298 LYS A N 1
ATOM 2246 C CA . LYS A 1 298 ? -0.963 59.887 24.110 1.00 35.63 298 LYS A CA 1
ATOM 2247 C C . LYS A 1 298 ? -1.435 58.672 24.873 1.00 36.04 298 LYS A C 1
ATOM 2248 O O . LYS A 1 298 ? -2.012 58.788 25.959 1.00 38.23 298 LYS A O 1
ATOM 2254 N N . ALA A 1 299 ? -1.167 57.501 24.317 1.00 35.74 299 ALA A N 1
ATOM 2255 C CA . ALA A 1 299 ? -1.531 56.266 24.984 1.00 35.04 299 ALA A CA 1
ATOM 2256 C C . ALA A 1 299 ? -0.685 56.229 26.260 1.00 35.17 299 ALA A C 1
ATOM 2257 O O . ALA A 1 299 ? -1.079 55.637 27.267 1.00 36.39 299 ALA A O 1
ATOM 2259 N N . GLY A 1 300 ? 0.468 56.888 26.210 1.00 33.79 300 GLY A N 1
ATOM 2260 C CA . GLY A 1 300 ? 1.352 56.936 27.355 1.00 35.33 300 GLY A CA 1
ATOM 2261 C C . GLY A 1 300 ? 0.745 57.561 28.606 1.00 37.48 300 GLY A C 1
ATOM 2262 O O . GLY A 1 300 ? 0.837 56.982 29.691 1.00 37.42 300 GLY A O 1
ATOM 2263 N N . ARG A 1 301 ? 0.121 58.732 28.465 1.00 37.68 301 ARG A N 1
ATOM 2264 C CA . ARG A 1 301 ? -0.488 59.430 29.605 1.00 36.29 301 ARG A CA 1
ATOM 2265 C C . ARG A 1 301 ? -1.539 58.584 30.315 1.00 33.78 301 ARG A C 1
ATOM 2266 O O . ARG A 1 301 ? -1.597 58.553 31.540 1.00 32.61 301 ARG A O 1
ATOM 2274 N N . VAL A 1 302 ? -2.385 57.921 29.536 1.00 32.24 302 VAL A N 1
ATOM 2275 C CA . VAL A 1 302 ? -3.449 57.115 30.109 1.00 32.13 302 VAL A CA 1
ATOM 2276 C C . VAL A 1 302 ? -2.877 55.930 30.862 1.00 31.60 302 VAL A C 1
ATOM 2277 O O . VAL A 1 302 ? -3.415 55.526 31.889 1.00 31.53 302 VAL A O 1
ATOM 2281 N N . LEU A 1 303 ? -1.781 55.376 30.352 1.00 30.94 303 LEU A N 1
ATOM 2282 C CA . LEU A 1 303 ? -1.141 54.250 31.018 1.00 30.83 303 LEU A CA 1
ATOM 2283 C C . LEU A 1 303 ? -0.662 54.799 32.355 1.00 29.62 303 LEU A C 1
ATOM 2284 O O . LEU A 1 303 ? -1.003 54.288 33.423 1.00 27.47 303 LEU A O 1
ATOM 2289 N N . GLY A 1 304 ? 0.134 55.858 32.263 1.00 30.11 304 GLY A N 1
ATOM 2290 C CA . GLY A 1 304 ? 0.671 56.508 33.440 1.00 30.97 304 GLY A CA 1
ATOM 2291 C C . GLY A 1 304 ? -0.395 56.816 34.470 1.00 31.92 304 GLY A C 1
ATOM 2292 O O . GLY A 1 304 ? -0.167 56.610 35.665 1.00 31.83 304 GLY A O 1
ATOM 2293 N N . ALA A 1 305 ? -1.552 57.307 34.020 1.00 31.29 305 ALA A N 1
ATOM 2294 C CA . ALA A 1 305 ? -2.644 57.629 34.935 1.00 32.10 305 ALA A CA 1
ATOM 2295 C C . ALA A 1 305 ? -3.055 56.396 35.742 1.00 33.00 305 ALA A C 1
ATOM 2296 O O . ALA A 1 305 ? -3.270 56.486 36.949 1.00 32.12 305 ALA A O 1
ATOM 2298 N N . PHE A 1 306 ? -3.148 55.252 35.063 1.00 34.71 306 PHE A N 1
ATOM 2299 C CA . PHE A 1 306 ? -3.527 53.978 35.684 1.00 35.90 306 PHE A CA 1
ATOM 2300 C C . PHE A 1 306 ? -2.493 53.550 36.717 1.00 35.75 306 PHE A C 1
ATOM 2301 O O . PHE A 1 306 ? -2.833 53.067 37.796 1.00 34.42 306 PHE A O 1
ATOM 2309 N N . VAL A 1 307 ? -1.224 53.703 36.368 1.00 35.35 307 VAL A N 1
ATOM 2310 C CA . VAL A 1 307 ? -0.161 53.335 37.283 1.00 34.59 307 VAL A CA 1
ATOM 2311 C C . VAL A 1 307 ? -0.238 54.275 38.470 1.00 34.64 307 VAL A C 1
ATOM 2312 O O . VAL A 1 307 ? -0.246 53.839 39.612 1.00 37.77 307 VAL A O 1
ATOM 2316 N N . GLY A 1 308 ? -0.321 55.568 38.194 1.00 33.90 308 GLY A N 1
ATOM 2317 C CA . GLY A 1 308 ? -0.371 56.540 39.262 1.00 33.30 308 GLY A CA 1
ATOM 2318 C C . GLY A 1 308 ? -1.406 56.224 40.319 1.00 34.96 308 GLY A C 1
ATOM 2319 O O . GLY A 1 308 ? -1.094 56.182 41.517 1.00 35.39 308 GLY A O 1
ATOM 2320 N N . LEU A 1 309 ? -2.640 55.992 39.881 1.00 33.64 309 LEU A N 1
ATOM 2321 C CA . LEU A 1 309 ? -3.721 55.708 40.805 1.00 32.84 309 LEU A CA 1
ATOM 2322 C C . LEU A 1 309 ? -3.559 54.368 41.522 1.00 32.19 309 LEU A C 1
ATOM 2323 O O . LEU A 1 309 ? -3.794 54.270 42.719 1.00 32.82 309 LEU A O 1
ATOM 2328 N N . SER A 1 310 ? -3.150 53.340 40.793 1.00 32.06 310 SER A N 1
ATOM 2329 C CA . SER A 1 310 ? -2.963 52.022 41.384 1.00 32.47 310 SER A CA 1
ATOM 2330 C C . SER A 1 310 ? -2.024 52.171 42.561 1.00 33.37 310 SER A C 1
ATOM 2331 O O . SER A 1 310 ? -2.289 51.670 43.659 1.00 33.24 310 SER A O 1
ATOM 2334 N N . ALA A 1 311 ? -0.923 52.875 42.315 1.00 34.11 311 ALA A N 1
ATOM 2335 C CA . ALA A 1 311 ? 0.100 53.117 43.328 1.00 34.56 311 ALA A CA 1
ATOM 2336 C C . ALA A 1 311 ? -0.480 53.829 44.544 1.00 34.71 311 ALA A C 1
ATOM 2337 O O . ALA A 1 311 ? -0.149 53.505 45.682 1.00 35.94 311 ALA A O 1
ATOM 2339 N N . VAL A 1 312 ? -1.348 54.799 44.283 1.00 34.06 312 VAL A N 1
ATOM 2340 C CA . VAL A 1 312 ? -1.970 55.581 45.328 1.00 33.00 312 VAL A CA 1
ATOM 2341 C C . VAL A 1 312 ? -2.817 54.751 46.274 1.00 32.73 312 VAL A C 1
ATOM 2342 O O . VAL A 1 312 ? -2.783 54.963 47.482 1.00 32.69 312 VAL A O 1
ATOM 2346 N N . VAL A 1 313 ? -3.556 53.791 45.730 1.00 31.55 313 VAL A N 1
ATOM 2347 C CA . VAL A 1 313 ? -4.443 52.975 46.550 1.00 29.82 313 VAL A CA 1
ATOM 2348 C C . VAL A 1 313 ? -3.854 51.711 47.167 1.00 28.48 313 VAL A C 1
ATOM 2349 O O . VAL A 1 313 ? -4.462 51.126 48.069 1.00 28.03 313 VAL A O 1
ATOM 2353 N N . LYS A 1 314 ? -2.686 51.284 46.700 1.00 27.52 314 LYS A N 1
ATOM 2354 C CA . LYS A 1 314 ? -2.072 50.063 47.233 1.00 27.72 314 LYS A CA 1
ATOM 2355 C C . LYS A 1 314 ? -1.717 50.165 48.706 1.00 29.77 314 LYS A C 1
ATOM 2356 O O . LYS A 1 314 ? -1.026 51.095 49.121 1.00 31.58 314 LYS A O 1
ATOM 2362 N N . GLY A 1 315 ? -2.201 49.210 49.494 1.00 31.02 315 GLY A N 1
ATOM 2363 C CA . GLY A 1 315 ? -1.907 49.194 50.918 1.00 31.49 315 GLY A CA 1
ATOM 2364 C C . GLY A 1 315 ? -2.459 50.362 51.705 1.00 33.18 315 GLY A C 1
ATOM 2365 O O . GLY A 1 315 ? -1.898 50.728 52.740 1.00 34.72 315 GLY A O 1
ATOM 2366 N N . LEU A 1 316 ? -3.549 50.955 51.223 1.00 33.99 316 LEU A N 1
ATOM 2367 C CA . LEU A 1 316 ? -4.163 52.090 51.909 1.00 34.84 316 LEU A CA 1
ATOM 2368 C C . LEU A 1 316 ? -5.158 51.624 52.967 1.00 37.52 316 LEU A C 1
ATOM 2369 O O . LEU A 1 316 ? -6.182 51.023 52.637 1.00 36.89 316 LEU A O 1
ATOM 2374 N N . PRO A 1 317 ? -4.868 51.888 54.255 1.00 40.10 317 PRO A N 1
ATOM 2375 C CA . PRO A 1 317 ? -5.767 51.484 55.340 1.00 40.38 317 PRO A CA 1
ATOM 2376 C C . PRO A 1 317 ? -7.184 51.930 55.000 1.00 40.90 317 PRO A C 1
ATOM 2377 O O . PRO A 1 317 ? -7.385 52.907 54.257 1.00 40.33 317 PRO A O 1
ATOM 2381 N N . LEU A 1 318 ? -8.165 51.230 55.553 1.00 40.09 318 LEU A N 1
ATOM 2382 C CA . LEU A 1 318 ? -9.549 51.541 55.237 1.00 39.03 318 LEU A CA 1
ATOM 2383 C C . LEU A 1 318 ? -10.095 52.862 55.741 1.00 38.61 318 LEU A C 1
ATOM 2384 O O . LEU A 1 318 ? -9.535 53.502 56.637 1.00 36.15 318 LEU A O 1
ATOM 2389 N N . ALA A 1 319 ? -11.212 53.235 55.117 1.00 40.19 319 ALA A N 1
ATOM 2390 C CA . ALA A 1 319 ? -11.964 54.465 55.356 1.00 38.97 319 ALA A CA 1
ATOM 2391 C C . ALA A 1 319 ? -11.473 55.533 54.390 1.00 38.16 319 ALA A C 1
ATOM 2392 O O . ALA A 1 319 ? -10.969 55.228 53.313 1.00 38.83 319 ALA A O 1
ATOM 2394 N N . TYR A 1 320 ? -11.630 56.790 54.764 1.00 39.38 320 TYR A N 1
ATOM 2395 C CA . TYR A 1 320 ? -11.161 57.864 53.909 1.00 39.52 320 TYR A CA 1
ATOM 2396 C C . TYR A 1 320 ? -9.749 58.247 54.327 1.00 40.36 320 TYR A C 1
ATOM 2397 O O . TYR A 1 320 ? -9.402 58.223 55.513 1.00 40.97 320 TYR A O 1
ATOM 2406 N N . ASN A 1 321 ? -8.933 58.589 53.343 1.00 40.08 321 ASN A N 1
ATOM 2407 C CA . ASN A 1 321 ? -7.574 59.026 53.600 1.00 39.18 321 ASN A CA 1
ATOM 2408 C C . ASN A 1 321 ? -7.397 60.173 52.642 1.00 39.30 321 ASN A C 1
ATOM 2409 O O . ASN A 1 321 ? -8.054 60.214 51.601 1.00 40.04 321 ASN A O 1
ATOM 2414 N N . LYS A 1 322 ? -6.529 61.111 52.980 1.00 39.66 322 LYS A N 1
ATOM 2415 C CA . LYS A 1 322 ? -6.312 62.251 52.099 1.00 40.68 322 LYS A CA 1
ATOM 2416 C C . LYS A 1 322 ? -5.807 61.803 50.724 1.00 41.60 322 LYS A C 1
ATOM 2417 O O . LYS A 1 322 ? -6.087 62.447 49.717 1.00 42.04 322 LYS A O 1
ATOM 2423 N N . ASP A 1 323 ? -5.079 60.688 50.688 1.00 43.32 323 ASP A N 1
ATOM 2424 C CA . ASP A 1 323 ? -4.521 60.162 49.437 1.00 43.71 323 ASP A CA 1
ATOM 2425 C C . ASP A 1 323 ? -5.564 60.007 48.341 1.00 43.36 323 ASP A C 1
ATOM 2426 O O . ASP A 1 323 ? -5.254 60.161 47.163 1.00 42.04 323 ASP A O 1
ATOM 2431 N N . LEU A 1 324 ? -6.791 59.678 48.741 1.00 43.12 324 LEU A N 1
ATOM 2432 C CA . LEU A 1 324 ? -7.878 59.462 47.796 1.00 43.32 324 LEU A CA 1
ATOM 2433 C C . LEU A 1 324 ? -8.134 60.640 46.862 1.00 43.05 324 LEU A C 1
ATOM 2434 O O . LEU A 1 324 ? -8.765 60.482 45.821 1.00 42.67 324 LEU A O 1
ATOM 2439 N N . GLN A 1 325 ? -7.624 61.814 47.226 1.00 42.82 325 GLN A N 1
ATOM 2440 C CA . GLN A 1 325 ? -7.812 63.017 46.418 1.00 40.67 325 GLN A CA 1
ATOM 2441 C C . GLN A 1 325 ? -6.986 63.027 45.146 1.00 38.75 325 GLN A C 1
ATOM 2442 O O . GLN A 1 325 ? -7.279 63.771 44.215 1.00 37.92 325 GLN A O 1
ATOM 2448 N N . GLU A 1 326 ? -5.940 62.217 45.115 1.00 37.46 326 GLU A N 1
ATOM 2449 C CA . GLU A 1 326 ? -5.098 62.153 43.940 1.00 39.43 326 GLU A CA 1
ATOM 2450 C C . GLU A 1 326 ? -5.791 61.305 42.880 1.00 40.66 326 GLU A C 1
ATOM 2451 O O . GLU A 1 326 ? -5.145 60.746 42.001 1.00 41.25 326 GLU A O 1
ATOM 2457 N N . ASP A 1 327 ? -7.117 61.237 42.957 1.00 41.81 327 ASP A N 1
ATOM 2458 C CA . ASP A 1 327 ? -7.903 60.429 42.029 1.00 42.02 327 ASP A CA 1
ATOM 2459 C C . ASP A 1 327 ? -8.568 61.205 40.904 1.00 43.17 327 ASP A C 1
ATOM 2460 O O . ASP A 1 327 ? -8.915 60.621 39.873 1.00 44.95 327 ASP A O 1
ATOM 2465 N N . LYS A 1 328 ? -8.755 62.508 41.082 1.00 42.05 328 LYS A N 1
ATOM 2466 C CA . LYS A 1 328 ? -9.444 63.275 40.054 1.00 41.64 328 LYS A CA 1
ATOM 2467 C C . LYS A 1 328 ? -8.617 63.832 38.913 1.00 40.69 328 LYS A C 1
ATOM 2468 O O . LYS A 1 328 ? -9.122 63.942 37.798 1.00 41.11 328 LYS A O 1
ATOM 2474 N N . GLU A 1 329 ? -7.360 64.181 39.178 1.00 39.40 329 GLU A N 1
ATOM 2475 C CA . GLU A 1 329 ? -6.503 64.742 38.141 1.00 37.09 329 GLU A CA 1
ATOM 2476 C C . GLU A 1 329 ? -6.220 63.744 37.036 1.00 36.87 329 GLU A C 1
ATOM 2477 O O . GLU A 1 329 ? -6.434 64.032 35.856 1.00 37.20 329 GLU A O 1
ATOM 2483 N N . PRO A 1 330 ? -5.734 62.552 37.394 1.00 35.76 330 PRO A N 1
ATOM 2484 C CA . PRO A 1 330 ? -5.455 61.571 36.344 1.00 36.19 330 PRO A CA 1
ATOM 2485 C C . PRO A 1 330 ? -6.666 61.249 35.452 1.00 35.77 330 PRO A C 1
ATOM 2486 O O . PRO A 1 330 ? -6.554 61.263 34.231 1.00 36.95 330 PRO A O 1
ATOM 2490 N N . LEU A 1 331 ? -7.817 60.973 36.060 1.00 35.59 331 LEU A N 1
ATOM 2491 C CA . LEU A 1 331 ? -9.037 60.657 35.312 1.00 35.20 331 LEU A CA 1
ATOM 2492 C C . LEU A 1 331 ? -9.382 61.748 34.310 1.00 35.25 331 LEU A C 1
ATOM 2493 O O . LEU A 1 331 ? -9.551 61.496 33.109 1.00 33.50 331 LEU A O 1
ATOM 2498 N N . LEU A 1 332 ? -9.507 62.959 34.839 1.00 34.89 332 LEU A N 1
ATOM 2499 C CA . LEU A 1 332 ? -9.816 64.131 34.049 1.00 33.39 332 LEU A CA 1
ATOM 2500 C C . LEU A 1 332 ? -8.930 64.178 32.817 1.00 34.54 332 LEU A C 1
ATOM 2501 O O . LEU A 1 332 ? -9.408 64.477 31.730 1.00 35.38 332 LEU A O 1
ATOM 2506 N N . ASP A 1 333 ? -7.640 63.883 32.983 1.00 35.37 333 ASP A N 1
ATOM 2507 C CA . ASP A 1 333 ? -6.723 63.912 31.851 1.00 37.00 333 ASP A CA 1
ATOM 2508 C C . ASP A 1 333 ? -6.983 62.749 30.877 1.00 38.15 333 ASP A C 1
ATOM 2509 O O . ASP A 1 333 ? -7.062 62.944 29.652 1.00 37.87 333 ASP A O 1
ATOM 2514 N N . ALA A 1 334 ? -7.115 61.543 31.415 1.00 36.98 334 ALA A N 1
ATOM 2515 C CA . ALA A 1 334 ? -7.356 60.385 30.569 1.00 37.00 334 ALA A CA 1
ATOM 2516 C C . ALA A 1 334 ? -8.673 60.560 29.815 1.00 36.91 334 ALA A C 1
ATOM 2517 O O . ALA A 1 334 ? -8.739 60.379 28.599 1.00 34.97 334 ALA A O 1
ATOM 2519 N N . LEU A 1 335 ? -9.726 60.911 30.544 1.00 37.64 335 LEU A N 1
ATOM 2520 C CA . LEU A 1 335 ? -11.024 61.117 29.922 1.00 36.29 335 LEU A CA 1
ATOM 2521 C C . LEU A 1 335 ? -10.875 62.109 28.796 1.00 35.99 335 LEU A C 1
ATOM 2522 O O . LEU A 1 335 ? -11.361 61.879 27.690 1.00 37.89 335 LEU A O 1
ATOM 2527 N N . ALA A 1 336 ? -10.195 63.212 29.088 1.00 35.10 336 ALA A N 1
ATOM 2528 C CA . ALA A 1 336 ? -9.971 64.266 28.107 1.00 35.09 336 ALA A CA 1
ATOM 2529 C C . ALA A 1 336 ? -9.173 63.781 26.881 1.00 34.62 336 ALA A C 1
ATOM 2530 O O . ALA A 1 336 ? -9.488 64.163 25.749 1.00 35.25 336 ALA A O 1
ATOM 2532 N N . THR A 1 337 ? -8.155 62.947 27.106 1.00 31.46 337 THR A N 1
ATOM 2533 C CA . THR A 1 337 ? -7.329 62.429 26.015 1.00 30.30 337 THR A CA 1
ATOM 2534 C C . THR A 1 337 ? -8.102 61.489 25.077 1.00 29.50 337 THR A C 1
ATOM 2535 O O . THR A 1 337 ? -8.043 61.636 23.860 1.00 26.96 337 THR A O 1
ATOM 2539 N N . TYR A 1 338 ? -8.832 60.534 25.645 1.00 30.09 338 TYR A N 1
ATOM 2540 C CA . TYR A 1 338 ? -9.608 59.570 24.860 1.00 30.62 338 TYR A CA 1
ATOM 2541 C C . TYR A 1 338 ? -10.709 60.275 24.069 1.00 31.15 338 TYR A C 1
ATOM 2542 O O . TYR A 1 338 ? -10.846 60.080 22.861 1.00 29.83 338 TYR A O 1
ATOM 2551 N N . ARG A 1 339 ? -11.497 61.085 24.767 1.00 32.15 339 ARG A N 1
ATOM 2552 C CA . ARG A 1 339 ? -12.573 61.842 24.149 1.00 34.56 339 ARG A CA 1
ATOM 2553 C C . ARG A 1 339 ? -12.041 62.603 22.921 1.00 35.75 339 ARG A C 1
ATOM 2554 O O . ARG A 1 339 ? -12.535 62.436 21.807 1.00 35.78 339 ARG A O 1
ATOM 2562 N N . ASP A 1 340 ? -11.028 6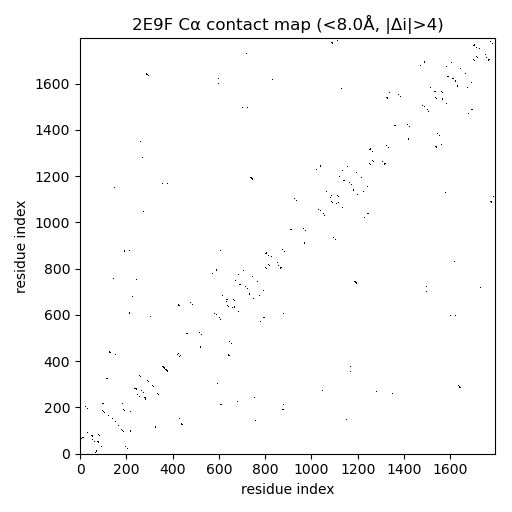3.436 23.129 1.00 35.84 340 ASP A N 1
ATOM 2563 C CA . ASP A 1 340 ? -10.457 64.205 22.038 1.00 37.56 340 ASP A CA 1
ATOM 2564 C C . ASP A 1 340 ? -9.973 63.319 20.898 1.00 38.04 340 ASP A C 1
ATOM 2565 O O . ASP A 1 340 ? -10.067 63.703 19.733 1.00 39.25 340 ASP A O 1
ATOM 2570 N N . SER A 1 341 ? -9.462 62.136 21.226 1.00 37.23 341 SER A N 1
ATOM 2571 C CA . SER A 1 341 ? -8.965 61.214 20.207 1.00 35.72 341 SER A CA 1
ATOM 2572 C C . SER A 1 341 ? -10.100 60.567 19.431 1.00 34.75 341 SER A C 1
ATOM 2573 O O . SER A 1 341 ? -9.977 60.332 18.238 1.00 33.77 341 SER A O 1
ATOM 2576 N N . LEU A 1 342 ? -11.200 60.270 20.111 1.00 34.00 342 LEU A N 1
ATOM 2577 C CA . LEU A 1 342 ? -12.349 59.658 19.462 1.00 34.41 342 LEU A CA 1
ATOM 2578 C C . LEU A 1 342 ? -12.960 60.634 18.467 1.00 37.00 342 LEU A C 1
ATOM 2579 O O . LEU A 1 342 ? -13.452 60.249 17.391 1.00 37.03 342 LEU A O 1
ATOM 2584 N N . ARG A 1 343 ? -12.922 61.909 18.833 1.00 37.52 343 ARG A N 1
ATOM 2585 C CA . ARG A 1 343 ? -13.462 62.943 17.984 1.00 36.96 343 ARG A CA 1
ATOM 2586 C C . ARG A 1 343 ? -12.595 63.139 16.751 1.00 35.42 343 ARG A C 1
ATOM 2587 O O . ARG A 1 343 ? -13.080 63.031 15.626 1.00 36.00 343 ARG A O 1
ATOM 2595 N N . LEU A 1 344 ? -11.313 63.411 16.962 1.00 33.84 344 LEU A N 1
ATOM 2596 C CA . LEU A 1 344 ? -10.400 63.651 15.856 1.00 33.60 344 LEU A CA 1
ATOM 2597 C C . LEU A 1 344 ? -10.372 62.545 14.785 1.00 36.12 344 LEU A C 1
ATOM 2598 O O . LEU A 1 344 ? -10.396 62.844 13.588 1.00 36.79 344 LEU A O 1
ATOM 2603 N N . LEU A 1 345 ? -10.336 61.277 15.187 1.00 36.50 345 LEU A N 1
ATOM 2604 C CA . LEU A 1 345 ? -10.315 60.200 14.199 1.00 37.41 345 LEU A CA 1
ATOM 2605 C C . LEU A 1 345 ? -11.628 60.102 13.429 1.00 38.12 345 LEU A C 1
ATOM 2606 O O . LEU A 1 345 ? -11.628 59.763 12.245 1.00 39.34 345 LEU A O 1
ATOM 2611 N N . ALA A 1 346 ? -12.745 60.381 14.091 1.00 38.19 346 ALA A N 1
ATOM 2612 C CA . ALA A 1 346 ? -14.037 60.300 13.419 1.00 40.32 346 ALA A CA 1
ATOM 2613 C C . ALA A 1 346 ? -14.174 61.464 12.456 1.00 41.82 346 ALA A C 1
ATOM 2614 O O . ALA A 1 346 ? -15.069 61.494 11.609 1.00 44.28 346 ALA A O 1
ATOM 2616 N N . ALA A 1 347 ? -13.284 62.435 12.595 1.00 42.22 347 ALA A N 1
ATOM 2617 C CA . ALA A 1 347 ? -13.307 63.602 11.730 1.00 42.33 347 ALA A CA 1
ATOM 2618 C C . ALA A 1 347 ? -12.318 63.406 10.590 1.00 41.74 347 ALA A C 1
ATOM 2619 O O . ALA A 1 347 ? -12.584 63.774 9.445 1.00 43.44 347 ALA A O 1
ATOM 2621 N N . LEU A 1 348 ? -11.188 62.797 10.934 1.00 39.62 348 LEU A N 1
ATOM 2622 C CA . LEU A 1 348 ? -10.079 62.537 10.029 1.00 37.73 348 LEU A CA 1
ATOM 2623 C C . LEU A 1 348 ? -10.254 61.371 9.060 1.00 38.34 348 LEU A C 1
ATOM 2624 O O . LEU A 1 348 ? -9.998 61.505 7.867 1.00 39.95 348 LEU A O 1
ATOM 2629 N N . LEU A 1 349 ? -10.679 60.225 9.570 1.00 38.12 349 LEU A N 1
ATOM 2630 C CA . LEU A 1 349 ? -10.821 59.045 8.735 1.00 39.17 349 LEU A CA 1
ATOM 2631 C C . LEU A 1 349 ? -11.621 59.159 7.446 1.00 39.84 349 LEU A C 1
ATOM 2632 O O . LEU A 1 349 ? -11.192 58.665 6.406 1.00 39.08 349 LEU A O 1
ATOM 2637 N N . PRO A 1 350 ? -12.794 59.803 7.489 1.00 41.34 350 PRO A N 1
ATOM 2638 C CA . PRO A 1 350 ? -13.602 59.938 6.273 1.00 41.86 350 PRO A CA 1
ATOM 2639 C C . PRO A 1 350 ? -12.838 60.657 5.164 1.00 43.30 350 PRO A C 1
ATOM 2640 O O . PRO A 1 350 ? -13.100 60.434 3.984 1.00 45.92 350 PRO A O 1
ATOM 2644 N N . GLY A 1 351 ? -11.896 61.516 5.549 1.00 42.85 351 GLY A N 1
ATOM 2645 C CA . GLY A 1 351 ? -11.135 62.274 4.574 1.00 42.33 351 GLY A CA 1
ATOM 2646 C C . GLY A 1 351 ? -9.864 61.641 4.048 1.00 42.52 351 GLY A C 1
ATOM 2647 O O . GLY A 1 351 ? -9.055 62.312 3.411 1.00 43.82 351 GLY A O 1
ATOM 2648 N N . LEU A 1 352 ? -9.670 60.358 4.312 1.00 41.86 352 LEU A N 1
ATOM 2649 C CA . LEU A 1 352 ? -8.482 59.672 3.826 1.00 42.40 352 LEU A CA 1
ATOM 2650 C C . LEU A 1 352 ? -8.580 59.343 2.332 1.00 42.27 352 LEU A C 1
ATOM 2651 O O . LEU A 1 352 ? -9.633 58.945 1.833 1.00 42.22 352 LEU A O 1
ATOM 2656 N N . LYS A 1 353 ? -7.467 59.518 1.631 1.00 41.21 353 LYS A N 1
ATOM 2657 C CA . LYS A 1 353 ? -7.390 59.221 0.220 1.00 40.68 353 LYS A CA 1
ATOM 2658 C C . LYS A 1 353 ? -6.502 58.016 0.080 1.00 40.14 353 LYS A C 1
ATOM 2659 O O . LYS A 1 353 ? -5.286 58.132 0.163 1.00 38.93 353 LYS A O 1
ATOM 2665 N N . TRP A 1 354 ? -7.115 56.857 -0.115 1.00 41.43 354 TRP A N 1
ATOM 2666 C CA . TRP A 1 354 ? -6.364 55.621 -0.291 1.00 41.59 354 TRP A CA 1
ATOM 2667 C C . TRP A 1 354 ? -6.030 55.474 -1.762 1.00 40.71 354 TRP A C 1
ATOM 2668 O O . TRP A 1 354 ? -6.872 55.718 -2.622 1.00 41.12 354 TRP A O 1
ATOM 2679 N N . ARG A 1 355 ? -4.798 55.071 -2.038 1.00 40.92 355 ARG A N 1
ATOM 2680 C CA . ARG A 1 355 ? -4.317 54.893 -3.403 1.00 40.63 355 ARG A CA 1
ATOM 2681 C C . ARG A 1 355 ? -4.574 53.471 -3.884 1.00 40.10 355 ARG A C 1
ATOM 2682 O O . ARG A 1 355 ? -3.718 52.606 -3.742 1.00 41.14 355 ARG A O 1
ATOM 2690 N N . ARG A 1 356 ? -5.747 53.241 -4.471 1.00 39.31 356 ARG A N 1
ATOM 2691 C CA . ARG A 1 356 ? -6.136 51.914 -4.942 1.00 38.64 356 ARG A CA 1
ATOM 2692 C C . ARG A 1 356 ? -5.059 51.110 -5.678 1.00 39.47 356 ARG A C 1
ATOM 2693 O O . ARG A 1 356 ? -4.638 50.056 -5.206 1.00 40.62 356 ARG A O 1
ATOM 2701 N N . GLU A 1 357 ? -4.613 51.608 -6.825 1.00 39.81 357 GLU A N 1
ATOM 2702 C CA . GLU A 1 357 ? -3.620 50.918 -7.634 1.00 39.50 357 GLU A CA 1
ATOM 2703 C C . GLU A 1 357 ? -2.352 50.522 -6.867 1.00 39.33 357 GLU A C 1
ATOM 2704 O O . GLU A 1 357 ? -1.942 49.359 -6.901 1.00 38.23 357 GLU A O 1
ATOM 2710 N N . ARG A 1 358 ? -1.735 51.484 -6.179 1.00 39.35 358 ARG A N 1
ATOM 2711 C CA . ARG A 1 358 ? -0.511 51.231 -5.412 1.00 38.43 358 ARG A CA 1
ATOM 2712 C C . ARG A 1 358 ? -0.742 50.128 -4.386 1.00 39.02 358 ARG A C 1
ATOM 2713 O O . ARG A 1 358 ? 0.105 49.251 -4.194 1.00 40.42 358 ARG A O 1
ATOM 2721 N N . MET A 1 359 ? -1.891 50.180 -3.722 1.00 37.09 359 MET A N 1
ATOM 2722 C CA . MET A 1 359 ? -2.240 49.177 -2.736 1.00 36.64 359 MET A CA 1
ATOM 2723 C C . MET A 1 359 ? -2.441 47.821 -3.393 1.00 36.49 359 MET A C 1
ATOM 2724 O O . MET A 1 359 ? -2.050 46.793 -2.850 1.00 36.09 359 MET A O 1
ATOM 2729 N N . TRP A 1 360 ? -3.058 47.828 -4.566 1.00 36.70 360 TRP A N 1
ATOM 2730 C CA . TRP A 1 360 ? -3.333 46.591 -5.281 1.00 37.49 360 TRP A CA 1
ATOM 2731 C C . TRP A 1 360 ? -2.066 45.902 -5.776 1.00 37.74 360 TRP A C 1
ATOM 2732 O O . TRP A 1 360 ? -1.974 44.676 -5.777 1.00 36.03 360 TRP A O 1
ATOM 2743 N N . ARG A 1 361 ? -1.094 46.693 -6.207 1.00 39.20 361 ARG A N 1
ATOM 2744 C CA . ARG A 1 361 ? 0.145 46.128 -6.702 1.00 39.38 361 ARG A CA 1
ATOM 2745 C C . ARG A 1 361 ? 0.910 45.553 -5.529 1.00 38.66 361 ARG A C 1
ATOM 2746 O O . ARG A 1 361 ? 1.417 44.438 -5.599 1.00 39.45 361 ARG A O 1
ATOM 2754 N N . ALA A 1 362 ? 0.973 46.300 -4.434 1.00 37.99 362 ALA A N 1
ATOM 2755 C CA . ALA A 1 362 ? 1.683 45.824 -3.258 1.00 37.02 362 ALA A CA 1
ATOM 2756 C C . ALA A 1 362 ? 1.159 44.440 -2.853 1.00 37.23 362 ALA A C 1
ATOM 2757 O O . ALA A 1 362 ? 1.928 43.514 -2.613 1.00 38.07 362 ALA A O 1
ATOM 2759 N N . ALA A 1 363 ? -0.158 44.306 -2.805 1.00 37.77 363 ALA A N 1
ATOM 2760 C CA . ALA A 1 363 ? -0.792 43.066 -2.410 1.00 39.28 363 ALA A CA 1
ATOM 2761 C C . ALA A 1 363 ? -0.381 41.849 -3.238 1.00 42.11 363 ALA A C 1
ATOM 2762 O O . ALA A 1 363 ? -0.120 40.770 -2.685 1.00 42.60 363 ALA A O 1
ATOM 2764 N N . GLU A 1 364 ? -0.322 42.014 -4.556 1.00 44.57 364 GLU A N 1
ATOM 2765 C CA . GLU A 1 364 ? 0.057 40.918 -5.446 1.00 47.39 364 GLU A CA 1
ATOM 2766 C C . GLU A 1 364 ? 1.540 41.008 -5.787 1.00 48.61 364 GLU A C 1
ATOM 2767 O O . GLU A 1 364 ? 1.921 41.291 -6.925 1.00 50.48 364 GLU A O 1
ATOM 2773 N N . GLY A 1 365 ? 2.371 40.754 -4.786 1.00 49.12 365 GLY A N 1
ATOM 2774 C CA . GLY A 1 365 ? 3.807 40.830 -4.966 1.00 51.55 365 GLY A CA 1
ATOM 2775 C C . GLY A 1 365 ? 4.475 39.649 -5.648 1.00 53.38 365 GLY A C 1
ATOM 2776 O O . GLY A 1 365 ? 5.293 38.933 -5.037 1.00 54.82 365 GLY A O 1
ATOM 2777 N N . GLY A 1 366 ? 4.121 39.440 -6.914 1.00 53.21 366 GLY A N 1
ATOM 2778 C CA . GLY A 1 366 ? 4.718 38.371 -7.698 1.00 51.73 366 GLY A CA 1
ATOM 2779 C C . GLY A 1 366 ? 4.347 36.950 -7.349 1.00 51.45 366 GLY A C 1
ATOM 2780 O O . GLY A 1 366 ? 3.942 36.196 -8.236 1.00 51.11 366 GLY A O 1
ATOM 2781 N N . TYR A 1 367 ? 4.482 36.575 -6.075 1.00 51.56 367 TYR A N 1
ATOM 2782 C CA . TYR A 1 367 ? 4.165 35.210 -5.656 1.00 51.09 367 TYR A CA 1
ATOM 2783 C C . TYR A 1 367 ? 3.391 35.084 -4.341 1.00 50.83 367 TYR A C 1
ATOM 2784 O O . TYR A 1 367 ? 3.352 34.000 -3.748 1.00 51.80 367 TYR A O 1
ATOM 2793 N N . THR A 1 368 ? 2.778 36.163 -3.871 1.00 48.85 368 THR A N 1
ATOM 2794 C CA . THR A 1 368 ? 2.041 36.071 -2.621 1.00 46.39 368 THR A CA 1
ATOM 2795 C C . THR A 1 368 ? 0.939 35.006 -2.678 1.00 44.41 368 THR A C 1
ATOM 2796 O O . THR A 1 368 ? 0.630 34.378 -1.665 1.00 44.48 368 THR A O 1
ATOM 2800 N N . LEU A 1 369 ? 0.362 34.784 -3.858 1.00 41.50 369 LEU A N 1
ATOM 2801 C CA . LEU A 1 369 ? -0.709 33.801 -4.008 1.00 38.96 369 LEU A CA 1
ATOM 2802 C C . LEU A 1 369 ? -0.249 32.352 -4.061 1.00 38.67 369 LEU A C 1
ATOM 2803 O O . LEU A 1 369 ? -1.070 31.437 -4.129 1.00 38.21 369 LEU A O 1
ATOM 2808 N N . ALA A 1 370 ? 1.059 32.135 -4.047 1.00 37.17 370 ALA A N 1
ATOM 2809 C CA . ALA A 1 370 ? 1.578 30.783 -4.100 1.00 35.66 370 ALA A CA 1
ATOM 2810 C C . ALA A 1 370 ? 1.090 29.977 -2.895 1.00 36.40 370 ALA A C 1
ATOM 2811 O O . ALA A 1 370 ? 1.046 28.744 -2.920 1.00 36.04 370 ALA A O 1
ATOM 2813 N N . THR A 1 371 ? 0.727 30.681 -1.832 1.00 37.17 371 THR A N 1
ATOM 2814 C CA . THR A 1 371 ? 0.242 30.025 -0.634 1.00 38.41 371 THR A CA 1
ATOM 2815 C C . THR A 1 371 ? -1.140 29.423 -0.915 1.00 37.95 371 THR A C 1
ATOM 2816 O O . THR A 1 371 ? -1.566 28.481 -0.255 1.00 38.28 371 THR A O 1
ATOM 2820 N N . GLU A 1 372 ? -1.827 29.968 -1.912 1.00 38.28 372 GLU A N 1
ATOM 2821 C CA . GLU A 1 372 ? -3.152 29.489 -2.304 1.00 37.95 372 GLU A CA 1
ATOM 2822 C C . GLU A 1 372 ? -3.048 28.137 -3.005 1.00 38.12 372 GLU A C 1
ATOM 2823 O O . GLU A 1 372 ? -3.920 27.278 -2.854 1.00 39.55 372 GLU A O 1
ATOM 2829 N N . LEU A 1 373 ? -1.986 27.955 -3.785 1.00 36.90 373 LEU A N 1
ATOM 2830 C CA . LEU A 1 373 ? -1.785 26.701 -4.503 1.00 36.72 373 LEU A CA 1
ATOM 2831 C C . LEU A 1 373 ? -1.549 25.555 -3.517 1.00 37.68 373 LEU A C 1
ATOM 2832 O O . LEU A 1 373 ? -2.042 24.438 -3.710 1.00 38.59 373 LEU A O 1
ATOM 2837 N N . ALA A 1 374 ? -0.789 25.841 -2.463 1.00 37.89 374 ALA A N 1
ATOM 2838 C CA . ALA A 1 374 ? -0.488 24.850 -1.436 1.00 37.26 374 ALA A CA 1
ATOM 2839 C C . ALA A 1 374 ? -1.778 24.334 -0.799 1.00 37.04 374 ALA A C 1
ATOM 2840 O O . ALA A 1 374 ? -1.995 23.121 -0.734 1.00 35.61 374 ALA A O 1
ATOM 2842 N N . ASP A 1 375 ? -2.628 25.252 -0.335 1.00 36.86 375 ASP A N 1
ATOM 2843 C CA . ASP A 1 375 ? -3.899 24.870 0.277 1.00 39.01 375 ASP A CA 1
ATOM 2844 C C . ASP A 1 375 ? -4.685 24.042 -0.727 1.00 39.26 375 ASP A C 1
ATOM 2845 O O . ASP A 1 375 ? -5.411 23.115 -0.358 1.00 38.33 375 ASP A O 1
ATOM 2850 N N . TYR A 1 376 ? -4.545 24.405 -2.001 1.00 38.70 376 TYR A N 1
ATOM 2851 C CA . TYR A 1 376 ? -5.218 23.698 -3.079 1.00 37.25 376 TYR A CA 1
ATOM 2852 C C . TYR A 1 376 ? -4.772 22.235 -3.042 1.00 36.74 376 TYR A C 1
ATOM 2853 O O . TYR A 1 376 ? -5.599 21.332 -2.916 1.00 36.92 376 TYR A O 1
ATOM 2862 N N . LEU A 1 377 ? -3.469 21.994 -3.133 1.00 35.41 377 LEU A N 1
ATOM 2863 C CA . LEU A 1 377 ? -2.990 20.620 -3.094 1.00 36.32 377 LEU A CA 1
ATOM 2864 C C . LEU A 1 377 ? -3.475 19.968 -1.798 1.00 37.08 377 LEU A C 1
ATOM 2865 O O . LEU A 1 377 ? -4.059 18.886 -1.803 1.00 36.29 377 LEU A O 1
ATOM 2870 N N . ALA A 1 378 ? -3.245 20.649 -0.684 1.00 38.13 378 ALA A N 1
ATOM 2871 C CA . ALA A 1 378 ? -3.654 20.135 0.613 1.00 38.22 378 ALA A CA 1
ATOM 2872 C C . ALA A 1 378 ? -5.098 19.640 0.603 1.00 39.06 378 ALA A C 1
ATOM 2873 O O . ALA A 1 378 ? -5.375 18.513 1.005 1.00 39.78 378 ALA A O 1
ATOM 2875 N N . GLU A 1 379 ? -6.022 20.473 0.140 1.00 39.81 379 GLU A N 1
ATOM 2876 C CA . GLU A 1 379 ? -7.419 20.076 0.111 1.00 40.01 379 GLU A CA 1
ATOM 2877 C C . GLU A 1 379 ? -7.686 18.894 -0.805 1.00 40.66 379 GLU A C 1
ATOM 2878 O O . GLU A 1 379 ? -8.598 18.114 -0.553 1.00 40.52 379 GLU A O 1
ATOM 2884 N N . LYS A 1 380 ? -6.917 18.762 -1.881 1.00 41.45 380 LYS A N 1
ATOM 2885 C CA . LYS A 1 380 ? -7.132 17.632 -2.772 1.00 42.93 380 LYS A CA 1
ATOM 2886 C C . LYS A 1 380 ? -6.683 16.383 -2.027 1.00 44.21 380 LYS A C 1
ATOM 2887 O O . LYS A 1 380 ? -7.346 15.353 -2.085 1.00 46.09 380 LYS A O 1
ATOM 2893 N N . GLY A 1 381 ? -5.569 16.475 -1.303 1.00 44.25 381 GLY A N 1
ATOM 2894 C CA . GLY A 1 381 ? -5.111 15.320 -0.551 1.00 41.25 381 GLY A CA 1
ATOM 2895 C C . GLY A 1 381 ? -3.674 15.343 -0.073 1.00 40.89 381 GLY A C 1
ATOM 2896 O O . GLY A 1 381 ? -3.305 14.547 0.791 1.00 41.28 381 GLY A O 1
ATOM 2897 N N . LEU A 1 382 ? -2.851 16.226 -0.631 1.00 40.31 382 LEU A N 1
ATOM 2898 C CA . LEU A 1 382 ? -1.456 16.302 -0.207 1.00 39.55 382 LEU A CA 1
ATOM 2899 C C . LEU A 1 382 ? -1.396 16.728 1.257 1.00 39.76 382 LEU A C 1
ATOM 2900 O O . LEU A 1 382 ? -2.096 17.655 1.674 1.00 38.76 382 LEU A O 1
ATOM 2905 N N . PRO A 1 383 ? -0.585 16.027 2.065 1.00 39.70 383 PRO A N 1
ATOM 2906 C CA . PRO A 1 383 ? -0.442 16.346 3.481 1.00 38.89 383 PRO A CA 1
ATOM 2907 C C . PRO A 1 383 ? -0.653 17.826 3.833 1.00 39.37 383 PRO A C 1
ATOM 2908 O O . PRO A 1 383 ? -1.657 18.171 4.485 1.00 41.52 383 PRO A O 1
ATOM 2912 N N . PHE A 1 384 ? 0.277 18.682 3.413 1.00 36.06 384 PHE A N 1
ATOM 2913 C CA . PHE A 1 384 ? 0.206 20.136 3.637 1.00 33.40 384 PHE A CA 1
ATOM 2914 C C . PHE A 1 384 ? 1.592 20.654 3.905 1.00 33.28 384 PHE A C 1
ATOM 2915 O O . PHE A 1 384 ? 1.950 21.730 3.446 1.00 34.26 384 PHE A O 1
ATOM 2923 N N . ARG A 1 385 ? 2.376 19.890 4.649 1.00 34.16 385 ARG A N 1
ATOM 2924 C CA . ARG A 1 385 ? 3.738 20.293 4.930 1.00 36.33 385 ARG A CA 1
ATOM 2925 C C . ARG A 1 385 ? 4.439 19.993 3.621 1.00 38.56 385 ARG A C 1
ATOM 2926 O O . ARG A 1 385 ? 5.381 20.668 3.202 1.00 40.61 385 ARG A O 1
ATOM 2934 N N . GLU A 1 386 ? 3.925 18.966 2.963 1.00 40.26 386 GLU A N 1
ATOM 2935 C CA . GLU A 1 386 ? 4.453 18.502 1.697 1.00 40.17 386 GLU A CA 1
ATOM 2936 C C . GLU A 1 386 ? 3.975 19.397 0.571 1.00 39.38 386 GLU A C 1
ATOM 2937 O O . GLU A 1 386 ? 4.748 19.751 -0.324 1.00 39.49 386 GLU A O 1
ATOM 2943 N N . ALA A 1 387 ? 2.695 19.753 0.612 1.00 38.02 387 ALA A N 1
ATOM 2944 C CA . ALA A 1 387 ? 2.127 20.611 -0.416 1.00 37.17 387 ALA A CA 1
ATOM 2945 C C . ALA A 1 387 ? 2.981 21.864 -0.463 1.00 37.30 387 ALA A C 1
ATOM 2946 O O . ALA A 1 387 ? 3.273 22.408 -1.526 1.00 35.78 387 ALA A O 1
ATOM 2948 N N . HIS A 1 388 ? 3.398 22.293 0.720 1.00 39.05 388 HIS A N 1
ATOM 2949 C CA . HIS A 1 388 ? 4.218 23.475 0.873 1.00 39.76 388 HIS A CA 1
ATOM 2950 C C . HIS A 1 388 ? 5.540 23.327 0.124 1.00 39.48 388 HIS A C 1
ATOM 2951 O O . HIS A 1 388 ? 5.899 24.178 -0.681 1.00 39.42 388 HIS A O 1
ATOM 2958 N N . HIS A 1 389 ? 6.256 22.239 0.385 1.00 40.50 389 HIS A N 1
ATOM 2959 C CA . HIS A 1 389 ? 7.534 21.971 -0.278 1.00 41.87 389 HIS A CA 1
ATOM 2960 C C . HIS A 1 389 ? 7.362 22.014 -1.800 1.00 41.81 389 HIS A C 1
ATOM 2961 O O . HIS A 1 389 ? 8.215 22.545 -2.522 1.00 39.43 389 HIS A O 1
ATOM 2968 N N . VAL A 1 390 ? 6.247 21.456 -2.270 1.00 41.34 390 VAL A N 1
ATOM 2969 C CA . VAL A 1 390 ? 5.938 21.399 -3.693 1.00 40.93 390 VAL A CA 1
ATOM 2970 C C . VAL A 1 390 ? 5.791 22.760 -4.374 1.00 41.17 390 VAL A C 1
ATOM 2971 O O . VAL A 1 390 ? 6.424 23.010 -5.396 1.00 41.00 390 VAL A O 1
ATOM 2975 N N . VAL A 1 391 ? 4.960 23.643 -3.832 1.00 41.26 391 VAL A N 1
ATOM 2976 C CA . VAL A 1 391 ? 4.790 24.943 -4.471 1.00 41.57 391 VAL A CA 1
ATOM 2977 C C . VAL A 1 391 ? 6.074 25.760 -4.362 1.00 41.10 391 VAL A C 1
ATOM 2978 O O . VAL A 1 391 ? 6.338 26.626 -5.196 1.00 40.49 391 VAL A O 1
ATOM 2982 N N . GLY A 1 392 ? 6.876 25.461 -3.343 1.00 40.25 392 GLY A N 1
ATOM 2983 C CA . GLY A 1 392 ? 8.124 26.171 -3.148 1.00 39.36 392 GLY A CA 1
ATOM 2984 C C . GLY A 1 392 ? 9.152 25.799 -4.193 1.00 40.20 392 GLY A C 1
ATOM 2985 O O . GLY A 1 392 ? 9.938 26.640 -4.614 1.00 39.29 392 GLY A O 1
ATOM 2986 N N . ARG A 1 393 ? 9.151 24.536 -4.613 1.00 41.56 393 ARG A N 1
ATOM 2987 C CA . ARG A 1 393 ? 10.101 24.065 -5.617 1.00 42.70 393 ARG A CA 1
ATOM 2988 C C . ARG A 1 393 ? 9.709 24.684 -6.944 1.00 44.28 393 ARG A C 1
ATOM 2989 O O . ARG A 1 393 ? 10.546 24.894 -7.823 1.00 43.77 393 ARG A O 1
ATOM 2991 N N . LEU A 1 394 ? 8.424 24.988 -7.070 1.00 47.18 394 LEU A N 1
ATOM 2992 C CA . LEU A 1 394 ? 7.898 25.618 -8.272 1.00 50.01 394 LEU A CA 1
ATOM 2993 C C . LEU A 1 394 ? 8.174 27.128 -8.200 1.00 50.44 394 LEU A C 1
ATOM 2994 O O . LEU A 1 394 ? 8.501 27.762 -9.204 1.00 49.89 394 LEU A O 1
ATOM 2999 N N . VAL A 1 395 ? 8.047 27.702 -7.008 1.00 50.30 395 VAL A N 1
ATOM 3000 C CA . VAL A 1 395 ? 8.319 29.122 -6.840 1.00 49.78 395 VAL A CA 1
ATOM 3001 C C . VAL A 1 395 ? 9.782 29.370 -7.161 1.00 49.66 395 VAL A C 1
ATOM 3002 O O . VAL A 1 395 ? 10.109 30.276 -7.917 1.00 51.41 395 VAL A O 1
ATOM 3006 N N . ARG A 1 396 ? 10.669 28.562 -6.594 1.00 49.28 396 ARG A N 1
ATOM 3007 C CA . ARG A 1 396 ? 12.085 28.749 -6.862 1.00 48.86 396 ARG A CA 1
ATOM 3008 C C . ARG A 1 396 ? 12.309 28.683 -8.363 1.00 48.31 396 ARG A C 1
ATOM 3009 O O . ARG A 1 396 ? 13.073 29.474 -8.909 1.00 49.28 396 ARG A O 1
ATOM 3011 N N . ARG A 1 397 ? 11.633 27.766 -9.046 1.00 46.64 397 ARG A N 1
ATOM 3012 C CA . ARG A 1 397 ? 11.847 27.666 -10.482 1.00 47.21 397 ARG A CA 1
ATOM 3013 C C . ARG A 1 397 ? 11.417 28.944 -11.197 1.00 46.63 397 ARG A C 1
ATOM 3014 O O . ARG A 1 397 ? 12.068 29.375 -12.149 1.00 46.13 397 ARG A O 1
ATOM 3022 N N . LEU A 1 398 ? 10.335 29.565 -10.737 1.00 46.43 398 LEU A N 1
ATOM 3023 C CA . LEU A 1 398 ? 9.866 30.783 -11.388 1.00 46.51 398 LEU A CA 1
ATOM 3024 C C . LEU A 1 398 ? 10.756 31.989 -11.130 1.00 47.10 398 LEU A C 1
ATOM 3025 O O . LEU A 1 398 ? 10.903 32.840 -12.003 1.00 47.93 398 LEU A O 1
ATOM 3030 N N . VAL A 1 399 ? 11.351 32.074 -9.947 1.00 48.02 399 VAL A N 1
ATOM 3031 C CA . VAL A 1 399 ? 12.229 33.200 -9.652 1.00 49.81 399 VAL A CA 1
ATOM 3032 C C . VAL A 1 399 ? 13.495 33.041 -10.489 1.00 50.63 399 VAL A C 1
ATOM 3033 O O . VAL A 1 399 ? 14.033 34.023 -11.007 1.00 50.68 399 VAL A O 1
ATOM 3037 N N . GLU A 1 400 ? 13.956 31.797 -10.620 1.00 51.53 400 GLU A N 1
ATOM 3038 C CA . GLU A 1 400 ? 15.148 31.481 -11.411 1.00 52.28 400 GLU A CA 1
ATOM 3039 C C . GLU A 1 400 ? 14.946 31.971 -12.848 1.00 52.28 400 GLU A C 1
ATOM 3040 O O . GLU A 1 400 ? 15.775 32.699 -13.399 1.00 52.12 400 GLU A O 1
ATOM 3046 N N . GLU A 1 401 ? 13.825 31.575 -13.438 1.00 52.18 401 GLU A N 1
ATOM 3047 C CA . GLU A 1 401 ? 13.498 31.950 -14.800 1.00 52.73 401 GLU A CA 1
ATOM 3048 C C . GLU A 1 401 ? 12.948 33.382 -14.887 1.00 52.53 401 GLU A C 1
ATOM 3049 O O . GLU A 1 401 ? 12.507 33.825 -15.950 1.00 51.85 401 GLU A O 1
ATOM 3055 N N . GLY A 1 402 ? 12.996 34.103 -13.769 1.00 52.97 402 GLY A N 1
ATOM 3056 C CA . GLY A 1 402 ? 12.492 35.467 -13.722 1.00 52.32 402 GLY A CA 1
ATOM 3057 C C . GLY A 1 402 ? 11.038 35.591 -14.156 1.00 52.96 402 GLY A C 1
ATOM 3058 O O . GLY A 1 402 ? 10.691 36.500 -14.912 1.00 53.39 402 GLY A O 1
ATOM 3059 N N . ARG A 1 403 ? 10.178 34.694 -13.677 1.00 52.35 403 ARG A N 1
ATOM 3060 C CA . ARG A 1 403 ? 8.764 34.716 -14.053 1.00 51.97 403 ARG A CA 1
ATOM 3061 C C . ARG A 1 403 ? 7.783 34.873 -12.888 1.00 52.11 403 ARG A C 1
ATOM 3062 O O . ARG A 1 403 ? 7.918 34.213 -11.855 1.00 53.15 403 ARG A O 1
ATOM 3070 N N . ALA A 1 404 ? 6.790 35.745 -13.068 1.00 50.58 404 ALA A N 1
ATOM 3071 C CA . ALA A 1 404 ? 5.775 35.986 -12.046 1.00 49.56 404 ALA A CA 1
ATOM 3072 C C . ALA A 1 404 ? 4.787 34.816 -12.013 1.00 49.74 404 ALA A C 1
ATOM 3073 O O . ALA A 1 404 ? 4.614 34.116 -13.013 1.00 50.97 404 ALA A O 1
ATOM 3075 N N . LEU A 1 405 ? 4.134 34.618 -10.868 1.00 47.95 405 LEU A N 1
ATOM 3076 C CA . LEU A 1 405 ? 3.189 33.520 -10.683 1.00 45.71 405 LEU A CA 1
ATOM 3077 C C . LEU A 1 405 ? 2.038 33.516 -11.678 1.00 45.02 405 LEU A C 1
ATOM 3078 O O . LEU A 1 405 ? 1.545 32.455 -12.062 1.00 42.42 405 LEU A O 1
ATOM 3083 N N . LYS A 1 406 ? 1.607 34.705 -12.081 1.00 46.29 406 LYS A N 1
ATOM 3084 C CA . LYS A 1 406 ? 0.507 34.844 -13.027 1.00 48.88 406 LYS A CA 1
ATOM 3085 C C . LYS A 1 406 ? 0.788 34.248 -14.413 1.00 49.14 406 LYS A C 1
ATOM 3086 O O . LYS A 1 406 ? -0.102 33.664 -15.034 1.00 48.53 406 LYS A O 1
ATOM 3092 N N . ASP A 1 407 ? 2.027 34.372 -14.884 1.00 49.65 407 ASP A N 1
ATOM 3093 C CA . ASP A 1 407 ? 2.402 33.851 -16.196 1.00 50.00 407 ASP A CA 1
ATOM 3094 C C . ASP A 1 407 ? 2.550 32.328 -16.276 1.00 49.37 407 ASP A C 1
ATOM 3095 O O . ASP A 1 407 ? 3.154 31.821 -17.209 1.00 50.19 407 ASP A O 1
ATOM 3100 N N . LEU A 1 408 ? 2.017 31.597 -15.305 1.00 49.11 408 LEU A N 1
ATOM 3101 C CA . LEU A 1 408 ? 2.102 30.137 -15.337 1.00 48.34 408 LEU A CA 1
ATOM 3102 C C . LEU A 1 408 ? 0.952 29.655 -16.187 1.00 48.62 408 LEU A C 1
ATOM 3103 O O . LEU A 1 408 ? -0.056 30.345 -16.274 1.00 51.00 408 LEU A O 1
ATOM 3108 N N . THR A 1 409 ? 1.084 28.491 -16.820 1.00 48.71 409 THR A N 1
ATOM 3109 C CA . THR A 1 409 ? -0.004 27.978 -17.651 1.00 49.66 409 THR A CA 1
ATOM 3110 C C . THR A 1 409 ? -0.526 26.649 -17.134 1.00 51.49 409 THR A C 1
ATOM 3111 O O . THR A 1 409 ? 0.170 25.943 -16.402 1.00 50.85 409 THR A O 1
ATOM 3115 N N . LEU A 1 410 ? -1.761 26.320 -17.507 1.00 54.36 410 LEU A N 1
ATOM 3116 C CA . LEU A 1 410 ? -2.390 25.084 -17.061 1.00 57.69 410 LEU A CA 1
ATOM 3117 C C . LEU A 1 410 ? -1.344 23.977 -17.122 1.00 60.68 410 LEU A C 1
ATOM 3118 O O . LEU A 1 410 ? -0.774 23.585 -16.094 1.00 60.99 410 LEU A O 1
ATOM 3120 N N . GLU A 1 411 ? -1.094 23.491 -18.336 1.00 62.87 411 GLU A N 1
ATOM 3121 C CA . GLU A 1 411 ? -0.102 22.453 -18.579 1.00 64.13 411 GLU A CA 1
ATOM 3122 C C . GLU A 1 411 ? 1.257 23.113 -18.402 1.00 64.25 411 GLU A C 1
ATOM 3123 O O . GLU A 1 411 ? 1.721 23.842 -19.279 1.00 66.01 411 GLU A O 1
ATOM 3129 N N . GLU A 1 412 ? 1.872 22.841 -17.254 1.00 63.30 412 GLU A N 1
ATOM 3130 C CA . GLU A 1 412 ? 3.167 23.389 -16.828 1.00 62.14 412 GLU A CA 1
ATOM 3131 C C . GLU A 1 412 ? 2.970 23.346 -15.320 1.00 61.29 412 GLU A C 1
ATOM 3132 O O . GLU A 1 412 ? 3.797 22.826 -14.569 1.00 60.54 412 GLU A O 1
ATOM 3138 N N . LEU A 1 413 ? 1.833 23.896 -14.906 1.00 59.60 413 LEU A N 1
ATOM 3139 C CA . LEU A 1 413 ? 1.422 23.898 -13.522 1.00 57.86 413 LEU A CA 1
ATOM 3140 C C . LEU A 1 413 ? 1.026 22.444 -13.352 1.00 57.52 413 LEU A C 1
ATOM 3141 O O . LEU A 1 413 ? 1.539 21.728 -12.498 1.00 57.51 413 LEU A O 1
ATOM 3146 N N . GLN A 1 414 ? 0.126 22.011 -14.222 1.00 57.97 414 GLN A N 1
ATOM 3147 C CA . GLN A 1 414 ? -0.375 20.643 -14.223 1.00 58.12 414 GLN A CA 1
ATOM 3148 C C . GLN A 1 414 ? 0.750 19.627 -14.403 1.00 56.36 414 GLN A C 1
ATOM 3149 O O . GLN A 1 414 ? 0.572 18.435 -14.162 1.00 56.91 414 GLN A O 1
ATOM 3155 N N . ALA A 1 415 ? 1.910 20.108 -14.828 1.00 54.41 415 ALA A N 1
ATOM 3156 C CA . ALA A 1 415 ? 3.056 19.242 -15.040 1.00 51.86 415 ALA A CA 1
ATOM 3157 C C . ALA A 1 415 ? 3.784 19.015 -13.736 1.00 50.47 415 ALA A C 1
ATOM 3158 O O . ALA A 1 415 ? 4.226 17.907 -13.447 1.00 50.65 415 ALA A O 1
ATOM 3160 N N . HIS A 1 416 ? 3.897 20.086 -12.958 1.00 49.29 416 HIS A N 1
ATOM 3161 C CA . HIS A 1 416 ? 4.593 20.085 -11.676 1.00 47.01 416 HIS A CA 1
ATOM 3162 C C . HIS A 1 416 ? 4.009 19.099 -10.654 1.00 44.68 416 HIS A C 1
ATOM 3163 O O . HIS A 1 416 ? 4.730 18.559 -9.804 1.00 43.10 416 HIS A O 1
ATOM 3170 N N . HIS A 1 417 ? 2.702 18.874 -10.734 1.00 41.77 417 HIS A N 1
ATOM 3171 C CA . HIS A 1 417 ? 2.048 17.928 -9.848 1.00 39.15 417 HIS A CA 1
ATOM 3172 C C . HIS A 1 417 ? 0.698 17.497 -10.411 1.00 39.14 417 HIS A C 1
ATOM 3173 O O . HIS A 1 417 ? -0.174 18.322 -10.646 1.00 40.69 417 HIS A O 1
ATOM 3180 N N . PRO A 1 418 ? 0.507 16.189 -10.625 1.00 39.31 418 PRO A N 1
ATOM 3181 C CA . PRO A 1 418 ? -0.749 15.660 -11.170 1.00 39.04 418 PRO A CA 1
ATOM 3182 C C . PRO A 1 418 ? -2.030 16.080 -10.460 1.00 39.26 418 PRO A C 1
ATOM 3183 O O . PRO A 1 418 ? -3.129 15.836 -10.964 1.00 39.49 418 PRO A O 1
ATOM 3187 N N . LEU A 1 419 ? -1.895 16.712 -9.298 1.00 39.39 419 LEU A N 1
ATOM 3188 C CA . LEU A 1 419 ? -3.065 17.166 -8.559 1.00 37.90 419 LEU A CA 1
ATOM 3189 C C . LEU A 1 419 ? -3.594 18.495 -9.070 1.00 38.65 419 LEU A C 1
ATOM 3190 O O . LEU A 1 419 ? -4.775 18.800 -8.886 1.00 39.78 419 LEU A O 1
ATOM 3195 N N . PHE A 1 420 ? -2.728 19.287 -9.704 1.00 38.31 420 PHE A N 1
ATOM 3196 C CA . PHE A 1 420 ? -3.159 20.570 -10.255 1.00 38.66 420 PHE A CA 1
ATOM 3197 C C . PHE A 1 420 ? -4.064 20.347 -11.481 1.00 39.73 420 PHE A C 1
ATOM 3198 O O . PHE A 1 420 ? -3.726 19.583 -12.396 1.00 37.69 420 PHE A O 1
ATOM 3206 N N . ALA A 1 421 ? -5.222 21.009 -11.466 1.00 41.10 421 ALA A N 1
ATOM 3207 C CA . ALA A 1 421 ? -6.208 20.927 -12.539 1.00 42.21 421 ALA A CA 1
ATOM 3208 C C . ALA A 1 421 ? -6.712 22.332 -12.895 1.00 44.09 421 ALA A C 1
ATOM 3209 O O . ALA A 1 421 ? -6.459 23.296 -12.175 1.00 43.78 421 ALA A O 1
ATOM 3211 N N . GLU A 1 422 ? -7.432 22.436 -14.005 1.00 46.49 422 GLU A N 1
ATOM 3212 C CA . GLU A 1 422 ? -7.967 23.715 -14.469 1.00 48.98 422 GLU A CA 1
ATOM 3213 C C . GLU A 1 422 ? -8.439 24.656 -13.364 1.00 48.65 422 GLU A C 1
ATOM 3214 O O . GLU A 1 422 ? -8.051 25.827 -13.315 1.00 48.25 422 GLU A O 1
ATOM 3220 N N . ASP A 1 423 ? -9.298 24.139 -12.492 1.00 47.39 423 ASP A N 1
ATOM 3221 C CA . ASP A 1 423 ? -9.855 24.928 -11.406 1.00 46.98 423 ASP A CA 1
ATOM 3222 C C . ASP A 1 423 ? -8.823 25.636 -10.533 1.00 46.46 423 ASP A C 1
ATOM 3223 O O . ASP A 1 423 ? -9.188 26.458 -9.686 1.00 47.41 423 ASP A O 1
ATOM 3228 N N . ALA A 1 424 ? -7.545 25.325 -10.729 1.00 43.81 424 ALA A N 1
ATOM 3229 C CA . ALA A 1 424 ? -6.493 25.957 -9.942 1.00 41.34 424 ALA A CA 1
ATOM 3230 C C . ALA A 1 424 ? -6.071 27.276 -10.581 1.00 41.40 424 ALA A C 1
ATOM 3231 O O . ALA A 1 424 ? -5.690 28.225 -9.891 1.00 39.40 424 ALA A O 1
ATOM 3233 N N . LEU A 1 425 ? -6.158 27.331 -11.907 1.00 42.39 425 LEU A N 1
ATOM 3234 C CA . LEU A 1 425 ? -5.762 28.513 -12.661 1.00 41.97 425 LEU A CA 1
ATOM 3235 C C . LEU A 1 425 ? -6.221 29.825 -12.033 1.00 41.21 425 LEU A C 1
ATOM 3236 O O . LEU A 1 425 ? -5.415 30.739 -11.824 1.00 42.72 425 LEU A O 1
ATOM 3241 N N . PRO A 1 426 ? -7.516 29.936 -11.708 1.00 39.23 426 PRO A N 1
ATOM 3242 C CA . PRO A 1 426 ? -8.067 31.151 -11.101 1.00 37.85 426 PRO A CA 1
ATOM 3243 C C . PRO A 1 426 ? -7.300 31.665 -9.872 1.00 37.96 426 PRO A C 1
ATOM 3244 O O . PRO A 1 426 ? -7.477 32.812 -9.470 1.00 36.20 426 PRO A O 1
ATOM 3248 N N . LEU A 1 427 ? -6.451 30.819 -9.284 1.00 38.74 427 LEU A N 1
ATOM 3249 C CA . LEU A 1 427 ? -5.682 31.180 -8.090 1.00 37.57 427 LEU A CA 1
ATOM 3250 C C . LEU A 1 427 ? -4.393 31.967 -8.345 1.00 37.85 427 LEU A C 1
ATOM 3251 O O . LEU A 1 427 ? -3.796 32.476 -7.393 1.00 36.67 427 LEU A O 1
ATOM 3256 N N . LEU A 1 428 ? -3.977 32.075 -9.611 1.00 37.26 428 LEU A N 1
ATOM 3257 C CA . LEU A 1 428 ? -2.746 32.790 -9.989 1.00 37.42 428 LEU A CA 1
ATOM 3258 C C . LEU A 1 428 ? -2.839 34.310 -10.175 1.00 38.18 428 LEU A C 1
ATOM 3259 O O . LEU A 1 428 ? -1.820 34.970 -10.400 1.00 38.68 428 LEU A O 1
ATOM 3264 N N . ARG A 1 429 ? -4.047 34.860 -10.086 1.00 38.11 429 ARG A N 1
ATOM 3265 C CA . ARG A 1 429 ? -4.256 36.292 -10.252 1.00 39.08 429 ARG A CA 1
ATOM 3266 C C . ARG A 1 429 ? -5.106 36.884 -9.132 1.00 40.06 429 ARG A C 1
ATOM 3267 O O . ARG A 1 429 ? -6.146 36.323 -8.772 1.00 40.46 429 ARG A O 1
ATOM 3275 N N . LEU A 1 430 ? -4.674 38.023 -8.591 1.00 39.75 430 LEU A N 1
ATOM 3276 C CA . LEU A 1 430 ? -5.402 38.670 -7.502 1.00 39.49 430 LEU A CA 1
ATOM 3277 C C . LEU A 1 430 ? -6.875 38.818 -7.871 1.00 39.85 430 LEU A C 1
ATOM 3278 O O . LEU A 1 430 ? -7.753 38.373 -7.137 1.00 40.12 430 LEU A O 1
ATOM 3283 N N . GLU A 1 431 ? -7.131 39.429 -9.023 1.00 40.69 431 GLU A N 1
ATOM 3284 C CA . GLU A 1 431 ? -8.487 39.658 -9.521 1.00 40.89 431 GLU A CA 1
ATOM 3285 C C . GLU A 1 431 ? -9.490 38.592 -9.094 1.00 41.00 431 GLU A C 1
ATOM 3286 O O . GLU A 1 431 ? -10.593 38.918 -8.654 1.00 41.44 431 GLU A O 1
ATOM 3292 N N . THR A 1 432 ? -9.109 37.320 -9.227 1.00 40.40 432 THR A N 1
ATOM 3293 C CA . THR A 1 432 ? -9.992 36.208 -8.861 1.00 38.53 432 THR A CA 1
ATOM 3294 C C . THR A 1 432 ? -9.602 35.474 -7.572 1.00 37.18 432 THR A C 1
ATOM 3295 O O . THR A 1 432 ? -10.431 34.797 -6.964 1.00 36.38 432 THR A O 1
ATOM 3299 N N . ALA A 1 433 ? -8.351 35.604 -7.149 1.00 34.94 433 ALA A N 1
ATOM 3300 C CA . ALA A 1 433 ? -7.926 34.928 -5.942 1.00 33.94 433 ALA A CA 1
ATOM 3301 C C . ALA A 1 433 ? -8.522 35.503 -4.652 1.00 34.88 433 ALA A C 1
ATOM 3302 O O . ALA A 1 433 ? -8.817 34.749 -3.734 1.00 34.33 433 ALA A O 1
ATOM 3304 N N . ILE A 1 434 ? -8.707 36.820 -4.563 1.00 34.97 434 ILE A N 1
ATOM 3305 C CA . ILE A 1 434 ? -9.271 37.389 -3.336 1.00 37.81 434 ILE A CA 1
ATOM 3306 C C . ILE A 1 434 ? -10.596 36.750 -2.951 1.00 39.11 434 ILE A C 1
ATOM 3307 O O . ILE A 1 434 ? -11.060 36.912 -1.821 1.00 40.52 434 ILE A O 1
ATOM 3312 N N . HIS A 1 435 ? -11.207 36.027 -3.883 1.00 38.18 435 HIS A N 1
ATOM 3313 C CA . HIS A 1 435 ? -12.475 35.376 -3.602 1.00 39.01 435 HIS A CA 1
ATOM 3314 C C . HIS A 1 435 ? -12.221 34.018 -2.984 1.00 40.03 435 HIS A C 1
ATOM 3315 O O . HIS A 1 435 ? -13.117 33.197 -2.828 1.00 41.64 435 HIS A O 1
ATOM 3322 N N . ARG A 1 436 ? -10.980 33.814 -2.594 1.00 40.36 436 ARG A N 1
ATOM 3323 C CA . ARG A 1 436 ? -10.538 32.554 -2.044 1.00 40.98 436 ARG A CA 1
ATOM 3324 C C . ARG A 1 436 ? -10.860 32.296 -0.560 1.00 40.55 436 ARG A C 1
ATOM 3325 O O . ARG A 1 436 ? -11.608 31.372 -0.233 1.00 39.17 436 ARG A O 1
ATOM 3333 N N . ARG A 1 437 ? -10.298 33.107 0.332 1.00 38.98 437 ARG A N 1
ATOM 3334 C CA . ARG A 1 437 ? -10.504 32.928 1.771 1.00 37.35 437 ARG A CA 1
ATOM 3335 C C . ARG A 1 437 ? -11.876 33.384 2.251 1.00 37.00 437 ARG A C 1
ATOM 3336 O O . ARG A 1 437 ? -12.007 34.419 2.916 1.00 36.56 437 ARG A O 1
ATOM 3344 N N . ARG A 1 438 ? -12.890 32.584 1.918 1.00 36.33 438 ARG A N 1
ATOM 3345 C CA . ARG A 1 438 ? -14.279 32.886 2.259 1.00 37.55 438 ARG A CA 1
ATOM 3346 C C . ARG A 1 438 ? -14.807 32.169 3.498 1.00 36.73 438 ARG A C 1
ATOM 3347 O O . ARG A 1 438 ? -16.010 31.938 3.623 1.00 35.79 438 ARG A O 1
ATOM 3355 N N . SER A 1 439 ? -13.905 31.801 4.402 1.00 36.63 439 SER A N 1
ATOM 3356 C CA . SER A 1 439 ? -14.298 31.138 5.638 1.00 35.20 439 SER A CA 1
ATOM 3357 C C . SER A 1 439 ? -14.905 32.245 6.481 1.00 35.87 439 SER A C 1
ATOM 3358 O O . SER A 1 439 ? -14.692 33.429 6.205 1.00 34.56 439 SER A O 1
ATOM 3361 N N . TYR A 1 440 ? -15.661 31.878 7.505 1.00 35.76 440 TYR A N 1
ATOM 3362 C CA . TYR A 1 440 ? -16.280 32.892 8.332 1.00 35.72 440 TYR A CA 1
ATOM 3363 C C . TYR A 1 440 ? -15.213 33.777 8.965 1.00 36.71 440 TYR A C 1
ATOM 3364 O O . TYR A 1 440 ? -14.363 33.294 9.714 1.00 37.41 440 TYR A O 1
ATOM 3373 N N . GLY A 1 441 ? -15.259 35.069 8.638 1.00 36.76 441 GLY A N 1
ATOM 3374 C CA . GLY A 1 441 ? -14.296 36.021 9.160 1.00 35.06 441 GLY A CA 1
ATOM 3375 C C . GLY A 1 441 ? -13.159 36.370 8.209 1.00 36.35 441 GLY A C 1
ATOM 3376 O O . GLY A 1 441 ? -12.384 37.282 8.501 1.00 36.35 441 GLY A O 1
ATOM 3377 N N . GLY A 1 442 ? -13.054 35.661 7.078 1.00 37.88 442 GLY A N 1
ATOM 3378 C CA . GLY A 1 442 ? -11.990 35.904 6.103 1.00 37.49 442 GLY A CA 1
ATOM 3379 C C . GLY A 1 442 ? -12.172 37.146 5.245 1.00 38.40 442 GLY A C 1
ATOM 3380 O O . GLY A 1 442 ? -13.197 37.811 5.338 1.00 38.98 442 GLY A O 1
ATOM 3381 N N . THR A 1 443 ? -11.191 37.459 4.400 1.00 39.01 443 THR A N 1
ATOM 3382 C CA . THR A 1 443 ? -11.273 38.649 3.546 1.00 38.12 443 THR A CA 1
ATOM 3383 C C . THR A 1 443 ? -11.986 38.483 2.214 1.00 38.21 443 THR A C 1
ATOM 3384 O O . THR A 1 443 ? -12.053 39.438 1.446 1.00 38.24 443 THR A O 1
ATOM 3388 N N . ALA A 1 444 ? -12.490 37.291 1.908 1.00 37.78 444 ALA A N 1
ATOM 3389 C CA . ALA A 1 444 ? -13.196 37.115 0.638 1.00 37.70 444 ALA A CA 1
ATOM 3390 C C . ALA A 1 444 ? -14.356 38.116 0.587 1.00 37.33 444 ALA A C 1
ATOM 3391 O O . ALA A 1 444 ? -15.172 38.186 1.511 1.00 37.32 444 ALA A O 1
ATOM 3393 N N . PRO A 1 445 ? -14.445 38.903 -0.495 1.00 36.49 445 PRO A N 1
ATOM 3394 C CA . PRO A 1 445 ? -15.525 39.886 -0.610 1.00 35.89 445 PRO A CA 1
ATOM 3395 C C . PRO A 1 445 ? -16.862 39.300 -0.152 1.00 35.16 445 PRO A C 1
ATOM 3396 O O . PRO A 1 445 ? -17.585 39.915 0.629 1.00 34.00 445 PRO A O 1
ATOM 3400 N N . GLU A 1 446 ? -17.170 38.105 -0.649 1.00 34.87 446 GLU A N 1
ATOM 3401 C CA . GLU A 1 446 ? -18.404 37.392 -0.320 1.00 35.87 446 GLU A CA 1
ATOM 3402 C C . GLU A 1 446 ? -18.642 37.502 1.188 1.00 35.80 446 GLU A C 1
ATOM 3403 O O . GLU A 1 446 ? -19.701 37.951 1.643 1.00 36.00 446 GLU A O 1
ATOM 3409 N N . ALA A 1 447 ? -17.620 37.122 1.946 1.00 33.94 447 ALA A N 1
ATOM 3410 C CA . ALA A 1 447 ? -17.651 37.123 3.398 1.00 31.70 447 ALA A CA 1
ATOM 3411 C C . ALA A 1 447 ? -17.682 38.505 4.065 1.00 31.44 447 ALA A C 1
ATOM 3412 O O . ALA A 1 447 ? -18.541 38.770 4.902 1.00 31.20 447 ALA A O 1
ATOM 3414 N N . VAL A 1 448 ? -16.744 39.375 3.709 1.00 30.44 448 VAL A N 1
ATOM 3415 C CA . VAL A 1 448 ? -16.696 40.721 4.269 1.00 31.29 448 VAL A CA 1
ATOM 3416 C C . VAL A 1 448 ? -18.030 41.452 4.089 1.00 33.50 448 VAL A C 1
ATOM 3417 O O . VAL A 1 448 ? -18.385 42.338 4.859 1.00 32.77 448 VAL A O 1
ATOM 3421 N N . ARG A 1 449 ? -18.771 41.071 3.061 1.00 37.00 449 ARG A N 1
ATOM 3422 C CA . ARG A 1 449 ? -20.051 41.698 2.775 1.00 39.62 449 ARG A CA 1
ATOM 3423 C C . ARG A 1 449 ? -21.128 41.385 3.829 1.00 39.48 449 ARG A C 1
ATOM 3424 O O . ARG A 1 449 ? -21.951 42.248 4.150 1.00 37.99 449 ARG A O 1
ATOM 3432 N N . GLU A 1 450 ? -21.131 40.167 4.370 1.00 39.41 450 GLU A N 1
ATOM 3433 C CA . GLU A 1 450 ? -22.129 39.831 5.377 1.00 42.16 450 GLU A CA 1
ATOM 3434 C C . GLU A 1 450 ? -21.741 40.459 6.707 1.00 41.78 450 GLU A C 1
ATOM 3435 O O . GLU A 1 450 ? -22.602 40.925 7.463 1.00 42.13 450 GLU A O 1
ATOM 3441 N N . ARG A 1 451 ? -20.448 40.467 7.008 1.00 39.66 451 ARG A N 1
ATOM 3442 C CA . ARG A 1 451 ? -20.010 41.070 8.252 1.00 38.57 451 ARG A CA 1
ATOM 3443 C C . ARG A 1 451 ? -20.220 42.576 8.131 1.00 39.28 451 ARG A C 1
ATOM 3444 O O . ARG A 1 451 ? -20.243 43.285 9.129 1.00 41.24 451 ARG A O 1
ATOM 3452 N N . LEU A 1 452 ? -20.400 43.052 6.902 1.00 39.07 452 LEU A N 1
ATOM 3453 C CA . LEU A 1 452 ? -20.598 44.472 6.652 1.00 39.58 452 LEU A CA 1
ATOM 3454 C C . LEU A 1 452 ? -22.073 44.853 6.750 1.00 40.98 452 LEU A C 1
ATOM 3455 O O . LEU A 1 452 ? -22.407 45.946 7.222 1.00 39.96 452 LEU A O 1
ATOM 3460 N N . GLU A 1 453 ? -22.954 43.966 6.289 1.00 42.14 453 GLU A N 1
ATOM 3461 C CA . GLU A 1 453 ? -24.391 44.211 6.401 1.00 42.29 453 GLU A CA 1
ATOM 3462 C C . GLU A 1 453 ? -24.607 44.217 7.907 1.00 41.22 453 GLU A C 1
ATOM 3463 O O . GLU A 1 453 ? -24.973 45.226 8.506 1.00 41.18 453 GLU A O 1
ATOM 3469 N N . GLU A 1 454 ? -24.335 43.063 8.499 1.00 40.02 454 GLU A N 1
ATOM 3470 C CA . GLU A 1 454 ? -24.442 42.835 9.929 1.00 39.17 454 GLU A CA 1
ATOM 3471 C C . GLU A 1 454 ? -24.003 44.031 10.777 1.00 38.70 454 GLU A C 1
ATOM 3472 O O . GLU A 1 454 ? -24.693 44.433 11.722 1.00 36.92 454 GLU A O 1
ATOM 3478 N N . ALA A 1 455 ? -22.851 44.595 10.444 1.00 38.21 455 ALA A N 1
ATOM 3479 C CA . ALA A 1 455 ? -22.349 45.739 11.191 1.00 38.58 455 ALA A CA 1
ATOM 3480 C C . ALA A 1 455 ? -23.313 46.907 11.026 1.00 38.62 455 ALA A C 1
ATOM 3481 O O . ALA A 1 455 ? -23.787 47.469 12.018 1.00 37.24 455 ALA A O 1
ATOM 3483 N N . LYS A 1 456 ? -23.605 47.259 9.771 1.00 38.35 456 LYS A N 1
ATOM 3484 C CA . LYS A 1 456 ? -24.515 48.358 9.470 1.00 38.22 456 LYS A CA 1
ATOM 3485 C C . LYS A 1 456 ? -25.769 48.302 10.342 1.00 38.73 456 LYS A C 1
ATOM 3486 O O . LYS A 1 456 ? -26.192 49.323 10.877 1.00 39.30 456 LYS A O 1
ATOM 3492 N N . LYS A 1 457 ? -26.365 47.120 10.493 1.00 37.86 457 LYS A N 1
ATOM 3493 C CA . LYS A 1 457 ? -27.566 46.994 11.312 1.00 37.54 457 LYS A CA 1
ATOM 3494 C C . LYS A 1 457 ? -27.289 47.360 12.775 1.00 38.74 457 LYS A C 1
ATOM 3495 O O . LYS A 1 457 ? -28.073 48.089 13.391 1.00 40.62 457 LYS A O 1
ATOM 3497 N N . GLU A 1 458 ? -26.172 46.884 13.325 1.00 38.47 458 GLU A N 1
ATOM 3498 C CA . GLU A 1 458 ? -25.832 47.164 14.724 1.00 36.32 458 GLU A CA 1
ATOM 3499 C C . GLU A 1 458 ? -25.540 48.636 14.974 1.00 36.15 458 GLU A C 1
ATOM 3500 O O . GLU A 1 458 ? -25.291 49.025 16.108 1.00 38.57 458 GLU A O 1
ATOM 3506 N N . VAL A 1 459 ? -25.568 49.462 13.936 1.00 35.18 459 VAL A N 1
ATOM 3507 C CA . VAL A 1 459 ? -25.278 50.872 14.127 1.00 34.67 459 VAL A CA 1
ATOM 3508 C C . VAL A 1 459 ? -26.143 51.858 13.333 1.00 36.89 459 VAL A C 1
ATOM 3509 O O . VAL A 1 459 ? -26.080 53.060 13.593 1.00 36.70 459 VAL A O 1
ATOM 3513 N N . GLY A 1 460 ? -26.944 51.358 12.385 1.00 39.03 460 GLY A N 1
ATOM 3514 C CA . GLY A 1 460 ? -27.770 52.222 11.541 1.00 42.21 460 GLY A CA 1
ATOM 3515 C C . GLY A 1 460 ? -27.395 52.128 10.054 1.00 45.71 460 GLY A C 1
ATOM 3516 O O . GLY A 1 460 ? -26.480 52.799 9.590 1.00 43.51 460 GLY A O 1
ATOM 3517 N N . LEU A 1 461 ? -28.110 51.291 9.305 1.00 50.65 461 LEU A N 1
ATOM 3518 C CA . LEU A 1 461 ? -27.855 51.073 7.874 1.00 55.59 461 LEU A CA 1
ATOM 3519 C C . LEU A 1 461 ? -28.863 51.725 6.928 1.00 59.22 461 LEU A C 1
ATOM 3520 O O . LEU A 1 461 ? -28.622 52.809 6.388 1.00 59.17 461 LEU A O 1
ATOM 3525 N N . ASP A 1 462 ? -29.978 51.020 6.719 1.00 62.61 462 ASP A N 1
ATOM 3526 C CA . ASP A 1 462 ? -31.079 51.453 5.858 1.00 64.96 462 ASP A CA 1
ATOM 3527 C C . ASP A 1 462 ? -31.494 52.910 6.101 1.00 66.20 462 ASP A C 1
ATOM 3528 O O . ASP A 1 462 ? -30.955 53.542 7.041 1.00 67.08 462 ASP A O 1
ATOM 3531 N N . GLY B 1 13 ? 26.523 31.396 23.306 1.00 57.05 13 GLY B N 1
ATOM 3532 C CA . GLY B 1 13 ? 25.704 31.905 22.133 1.00 59.49 13 GLY B CA 1
ATOM 3533 C C . GLY B 1 13 ? 26.364 31.593 20.800 1.00 58.88 13 GLY B C 1
ATOM 3534 O O . GLY B 1 13 ? 27.234 30.719 20.774 1.00 60.05 13 GLY B O 1
ATOM 3535 N N . PRO B 1 14 ? 25.975 32.243 19.675 1.00 58.05 14 PRO B N 1
ATOM 3536 C CA . PRO B 1 14 ? 24.946 33.274 19.473 1.00 56.51 14 PRO B CA 1
ATOM 3537 C C . PRO B 1 14 ? 23.717 32.721 18.722 1.00 54.77 14 PRO B C 1
ATOM 3538 O O . PRO B 1 14 ? 22.642 33.327 18.732 1.00 52.99 14 PRO B O 1
ATOM 3542 N N . ASP B 1 15 ? 23.894 31.585 18.049 1.00 53.31 15 ASP B N 1
ATOM 3543 C CA . ASP B 1 15 ? 22.795 30.952 17.327 1.00 51.30 15 ASP B CA 1
ATOM 3544 C C . ASP B 1 15 ? 21.969 30.277 18.412 1.00 48.65 15 ASP B C 1
ATOM 3545 O O . ASP B 1 15 ? 20.762 30.091 18.266 1.00 47.07 15 ASP B O 1
ATOM 3550 N N . ALA B 1 16 ? 22.644 29.904 19.497 1.00 46.06 16 ALA B N 1
ATOM 3551 C CA . ALA B 1 16 ? 21.995 29.261 20.633 1.00 44.86 16 ALA B CA 1
ATOM 3552 C C . ALA B 1 16 ? 21.283 30.340 21.430 1.00 43.97 16 ALA B C 1
ATOM 3553 O O . ALA B 1 16 ? 20.144 30.156 21.863 1.00 43.52 16 ALA B O 1
ATOM 3555 N N . LEU B 1 17 ? 21.963 31.468 21.624 1.00 42.37 17 LEU B N 1
ATOM 3556 C CA . LEU B 1 17 ? 21.375 32.575 22.355 1.00 40.95 17 LEU B CA 1
ATOM 3557 C C . LEU B 1 17 ? 20.093 32.943 21.613 1.00 40.44 17 LEU B C 1
ATOM 3558 O O . LEU B 1 17 ? 19.041 33.154 22.213 1.00 41.60 17 LEU B O 1
ATOM 3563 N N . ALA B 1 18 ? 20.189 33.005 20.293 1.00 39.17 18 ALA B N 1
ATOM 3564 C CA . ALA B 1 18 ? 19.039 33.335 19.457 1.00 38.12 18 ALA B CA 1
ATOM 3565 C C . ALA B 1 18 ? 17.898 32.353 19.691 1.00 36.26 18 ALA B C 1
ATOM 3566 O O . ALA B 1 18 ? 16.771 32.743 19.976 1.00 36.93 18 ALA B O 1
ATOM 3568 N N . ALA B 1 19 ? 18.210 31.071 19.565 1.00 34.72 19 ALA B N 1
ATOM 3569 C CA . ALA B 1 19 ? 17.241 30.006 19.750 1.00 32.25 19 ALA B CA 1
ATOM 3570 C C . ALA B 1 19 ? 16.529 30.150 21.074 1.00 32.76 19 ALA B C 1
ATOM 3571 O O . ALA B 1 19 ? 15.299 30.126 21.144 1.00 32.32 19 ALA B O 1
ATOM 3573 N N . ARG B 1 20 ? 17.337 30.290 22.120 1.00 34.13 20 ARG B N 1
ATOM 3574 C CA . ARG B 1 20 ? 16.875 30.416 23.491 1.00 34.33 20 ARG B CA 1
ATOM 3575 C C . ARG B 1 20 ? 15.986 31.634 23.647 1.00 33.68 20 ARG B C 1
ATOM 3576 O O . ARG B 1 20 ? 14.895 31.566 24.228 1.00 32.71 20 ARG B O 1
ATOM 3584 N N . PHE B 1 21 ? 16.471 32.742 23.100 1.00 32.43 21 PHE B N 1
ATOM 3585 C CA . PHE B 1 21 ? 15.793 34.030 23.153 1.00 31.84 21 PHE B CA 1
ATOM 3586 C C . PHE B 1 21 ? 14.412 33.951 22.527 1.00 31.37 21 PHE B C 1
ATOM 3587 O O . PHE B 1 21 ? 13.450 34.491 23.059 1.00 31.33 21 PHE B O 1
ATOM 3595 N N . ASN B 1 22 ? 14.318 33.255 21.403 1.00 30.92 22 ASN B N 1
ATOM 3596 C CA . ASN B 1 22 ? 13.058 33.119 20.691 1.00 31.93 22 ASN B CA 1
ATOM 3597 C C . ASN B 1 22 ? 12.063 32.108 21.284 1.00 32.42 22 ASN B C 1
ATOM 3598 O O . ASN B 1 22 ? 10.851 32.335 21.254 1.00 32.87 22 ASN B O 1
ATOM 3603 N N . ALA B 1 23 ? 12.573 31.001 21.816 1.00 31.82 23 ALA B N 1
ATOM 3604 C CA . ALA B 1 23 ? 11.732 29.955 22.395 1.00 32.05 23 ALA B CA 1
ATOM 3605 C C . ALA B 1 23 ? 10.696 30.429 23.427 1.00 32.97 23 ALA B C 1
ATOM 3606 O O . ALA B 1 23 ? 10.924 31.373 24.194 1.00 33.26 23 ALA B O 1
ATOM 3608 N N . SER B 1 24 ? 9.551 29.757 23.447 1.00 31.31 24 SER B N 1
ATOM 3609 C CA . SER B 1 24 ? 8.506 30.101 24.387 1.00 30.75 24 SER B CA 1
ATOM 3610 C C . SER B 1 24 ? 8.116 28.857 25.173 1.00 32.03 24 SER B C 1
ATOM 3611 O O . SER B 1 24 ? 7.345 28.927 26.129 1.00 31.11 24 SER B O 1
ATOM 3614 N N . LEU B 1 25 ? 8.667 27.716 24.773 1.00 32.91 25 LEU B N 1
ATOM 3615 C CA . LEU B 1 25 ? 8.369 26.455 25.438 1.00 33.31 25 LEU B CA 1
ATOM 3616 C C . LEU B 1 25 ? 8.558 26.511 26.951 1.00 35.18 25 LEU B C 1
ATOM 3617 O O . LEU B 1 25 ? 7.809 25.868 27.687 1.00 35.57 25 LEU B O 1
ATOM 3622 N N . ALA B 1 26 ? 9.548 27.272 27.421 1.00 35.75 26 ALA B N 1
ATOM 3623 C CA . ALA B 1 26 ? 9.803 27.360 28.859 1.00 35.44 26 ALA B CA 1
ATOM 3624 C C . ALA B 1 26 ? 8.559 27.781 29.625 1.00 36.29 26 ALA B C 1
ATOM 3625 O O . ALA B 1 26 ? 8.345 27.357 30.767 1.00 37.31 26 ALA B O 1
ATOM 3627 N N . PHE B 1 27 ? 7.720 28.599 29.000 1.00 36.87 27 PHE B N 1
ATOM 3628 C CA . PHE B 1 27 ? 6.511 29.037 29.675 1.00 37.36 27 PHE B CA 1
ATOM 3629 C C . PHE B 1 27 ? 5.179 28.615 29.040 1.00 38.60 27 PHE B C 1
ATOM 3630 O O . PHE B 1 27 ? 4.219 28.357 29.762 1.00 39.41 27 PHE B O 1
ATOM 3638 N N . ASP B 1 28 ? 5.115 28.516 27.711 1.00 39.07 28 ASP B N 1
ATOM 3639 C CA . ASP B 1 28 ? 3.862 28.141 27.050 1.00 38.96 28 ASP B CA 1
ATOM 3640 C C . ASP B 1 28 ? 3.406 26.694 27.297 1.00 38.91 28 ASP B C 1
ATOM 3641 O O . ASP B 1 28 ? 2.278 26.325 26.947 1.00 38.23 28 ASP B O 1
ATOM 3646 N N . ARG B 1 29 ? 4.272 25.879 27.897 1.00 37.34 29 ARG B N 1
ATOM 3647 C CA . ARG B 1 29 ? 3.911 24.494 28.186 1.00 35.99 29 ARG B CA 1
ATOM 3648 C C . ARG B 1 29 ? 2.758 24.485 29.195 1.00 34.39 29 ARG B C 1
ATOM 3649 O O . ARG B 1 29 ? 1.958 23.551 29.237 1.00 34.41 29 ARG B O 1
ATOM 3657 N N . ALA B 1 30 ? 2.659 25.540 29.989 1.00 32.04 30 ALA B N 1
ATOM 3658 C CA . ALA B 1 30 ? 1.580 25.645 30.957 1.00 33.22 30 ALA B CA 1
ATOM 3659 C C . ALA B 1 30 ? 0.212 25.482 30.273 1.00 34.52 30 ALA B C 1
ATOM 3660 O O . ALA B 1 30 ? -0.787 25.147 30.923 1.00 35.11 30 ALA B O 1
ATOM 3662 N N . LEU B 1 31 ? 0.167 25.711 28.960 1.00 34.56 31 LEU B N 1
ATOM 3663 C CA . LEU B 1 31 ? -1.082 25.588 28.205 1.00 33.68 31 LEU B CA 1
ATOM 3664 C C . LEU B 1 31 ? -1.255 24.275 27.429 1.00 32.39 31 LEU B C 1
ATOM 3665 O O . LEU B 1 31 ? -2.155 24.165 26.596 1.00 32.04 31 LEU B O 1
ATOM 3670 N N . TRP B 1 32 ? -0.419 23.282 27.710 1.00 30.87 32 TRP B N 1
ATOM 3671 C CA . TRP B 1 32 ? -0.512 22.010 27.005 1.00 32.65 32 TRP B CA 1
ATOM 3672 C C . TRP B 1 32 ? -1.905 21.375 26.986 1.00 31.74 32 TRP B C 1
ATOM 3673 O O . TRP B 1 32 ? -2.253 20.670 26.044 1.00 30.97 32 TRP B O 1
ATOM 3684 N N . ARG B 1 33 ? -2.704 21.610 28.016 1.00 33.03 33 ARG B N 1
ATOM 3685 C CA . ARG B 1 33 ? -4.039 21.021 28.051 1.00 34.76 33 ARG B CA 1
ATOM 3686 C C . ARG B 1 33 ? -4.926 21.691 27.029 1.00 34.65 33 ARG B C 1
ATOM 3687 O O . ARG B 1 33 ? -5.693 21.031 26.332 1.00 33.59 33 ARG B O 1
ATOM 3695 N N . GLU B 1 34 ? -4.815 23.013 26.962 1.00 34.88 34 GLU B N 1
ATOM 3696 C CA . GLU B 1 34 ? -5.596 23.811 26.042 1.00 35.11 34 GLU B CA 1
ATOM 3697 C C . GLU B 1 34 ? -5.207 23.493 24.607 1.00 35.09 34 GLU B C 1
ATOM 3698 O O . GLU B 1 34 ? -6.056 23.472 23.709 1.00 34.36 34 GLU B O 1
ATOM 3704 N N . ASP B 1 35 ? -3.926 23.221 24.393 1.00 33.10 35 ASP B N 1
ATOM 3705 C CA . ASP B 1 35 ? -3.478 22.880 23.062 1.00 33.88 35 ASP B CA 1
ATOM 3706 C C . ASP B 1 35 ? -4.005 21.483 22.669 1.00 34.62 35 ASP B C 1
ATOM 3707 O O . ASP B 1 35 ? -4.356 21.245 21.507 1.00 34.68 35 ASP B O 1
ATOM 3712 N N . LEU B 1 36 ? -4.059 20.570 23.640 1.00 34.69 36 LEU B N 1
ATOM 3713 C CA . LEU B 1 36 ? -4.563 19.206 23.413 1.00 34.31 36 LEU B CA 1
ATOM 3714 C C . LEU B 1 36 ? -6.040 19.223 23.078 1.00 34.54 36 LEU B C 1
ATOM 3715 O O . LEU B 1 36 ? -6.499 18.552 22.148 1.00 33.60 36 LEU B O 1
ATOM 3720 N N . TRP B 1 37 ? -6.781 19.991 23.867 1.00 34.91 37 TRP B N 1
ATOM 3721 C CA . TRP B 1 37 ? -8.206 20.107 23.677 1.00 34.35 37 TRP B CA 1
ATOM 3722 C C . TRP B 1 37 ? -8.493 20.685 22.293 1.00 35.81 37 TRP B C 1
ATOM 3723 O O . TRP B 1 37 ? -9.333 20.166 21.558 1.00 35.91 37 TRP B O 1
ATOM 3734 N N . GLN B 1 38 ? -7.790 21.750 21.931 1.00 35.94 38 GLN B N 1
ATOM 3735 C CA . GLN B 1 38 ? -8.005 22.344 20.624 1.00 36.87 38 GLN B CA 1
ATOM 3736 C C . GLN B 1 38 ? -7.695 21.298 19.564 1.00 36.98 38 GLN B C 1
ATOM 3737 O O . GLN B 1 38 ? -8.455 21.127 18.605 1.00 37.68 38 GLN B O 1
ATOM 3743 N N . ASN B 1 39 ? -6.585 20.587 19.751 1.00 35.72 39 ASN B N 1
ATOM 3744 C CA . ASN B 1 39 ? -6.177 19.565 18.800 1.00 34.01 39 ASN B CA 1
ATOM 3745 C C . ASN B 1 39 ? -7.266 18.558 18.521 1.00 33.11 39 ASN B C 1
ATOM 3746 O O . ASN B 1 39 ? -7.590 18.297 17.372 1.00 31.07 39 ASN B O 1
ATOM 3751 N N . ARG B 1 40 ? -7.833 17.984 19.570 1.00 33.98 40 ARG B N 1
ATOM 3752 C CA . ARG B 1 40 ? -8.897 17.014 19.383 1.00 34.42 40 ARG B CA 1
ATOM 3753 C C . ARG B 1 40 ? -10.010 17.650 18.555 1.00 34.64 40 ARG B C 1
ATOM 3754 O O . ARG B 1 40 ? -10.372 17.152 17.492 1.00 36.27 40 ARG B O 1
ATOM 3762 N N . VAL B 1 41 ? -10.540 18.760 19.053 1.00 33.88 41 VAL B N 1
ATOM 3763 C CA . VAL B 1 41 ? -11.617 19.483 18.392 1.00 33.05 41 VAL B CA 1
ATOM 3764 C C . VAL B 1 41 ? -11.315 19.817 16.942 1.00 33.85 41 VAL B C 1
ATOM 3765 O O . VAL B 1 41 ? -12.109 19.508 16.051 1.00 33.98 41 VAL B O 1
ATOM 3769 N N . HIS B 1 42 ? -10.167 20.446 16.707 1.00 33.85 42 HIS B N 1
ATOM 3770 C CA . HIS B 1 42 ? -9.776 20.837 15.356 1.00 34.15 42 HIS B CA 1
ATOM 3771 C C . HIS B 1 42 ? -9.563 19.638 14.437 1.00 34.48 42 HIS B C 1
ATOM 3772 O O . HIS B 1 42 ? -9.844 19.691 13.232 1.00 34.71 42 HIS B O 1
ATOM 3779 N N . ALA B 1 43 ? -9.058 18.556 15.006 1.00 35.25 43 ALA B N 1
ATOM 3780 C CA . ALA B 1 43 ? -8.837 17.353 14.232 1.00 36.03 43 ALA B CA 1
ATOM 3781 C C . ALA B 1 43 ? -10.202 16.763 13.879 1.00 36.32 43 ALA B C 1
ATOM 3782 O O . ALA B 1 43 ? -10.406 16.288 12.767 1.00 37.55 43 ALA B O 1
ATOM 3784 N N . ARG B 1 44 ? -11.135 16.800 14.826 1.00 36.05 44 ARG B N 1
ATOM 3785 C CA . ARG B 1 44 ? -12.472 16.268 14.585 1.00 36.47 44 ARG B CA 1
ATOM 3786 C C . ARG B 1 44 ? -13.190 17.067 13.506 1.00 35.81 44 ARG B C 1
ATOM 3787 O O . ARG B 1 44 ? -13.956 16.514 12.721 1.00 33.61 44 ARG B O 1
ATOM 3795 N N . MET B 1 45 ? -12.940 18.373 13.476 1.00 35.84 45 MET B N 1
ATOM 3796 C CA . MET B 1 45 ? -13.545 19.240 12.478 1.00 35.21 45 MET B CA 1
ATOM 3797 C C . MET B 1 45 ? -12.998 18.866 11.097 1.00 36.61 45 MET B C 1
ATOM 3798 O O . MET B 1 45 ? -13.777 18.660 10.157 1.00 37.76 45 MET B O 1
ATOM 3803 N N . LEU B 1 46 ? -11.670 18.769 10.978 1.00 35.63 46 LEU B N 1
ATOM 3804 C CA . LEU B 1 46 ? -11.035 18.425 9.700 1.00 35.72 46 LEU B CA 1
ATOM 3805 C C . LEU B 1 46 ? -11.691 17.184 9.111 1.00 37.71 46 LEU B C 1
ATOM 3806 O O . LEU B 1 46 ? -11.793 17.028 7.885 1.00 38.10 46 LEU B O 1
ATOM 3811 N N . HIS B 1 47 ? -12.139 16.296 9.992 1.00 37.65 47 HIS B N 1
ATOM 3812 C CA . HIS B 1 47 ? -12.798 15.086 9.545 1.00 36.51 47 HIS B CA 1
ATOM 3813 C C . HIS B 1 47 ? -14.195 15.411 9.047 1.00 35.71 47 HIS B C 1
ATOM 3814 O O . HIS B 1 47 ? -14.522 15.138 7.902 1.00 37.56 47 HIS B O 1
ATOM 3821 N N . ALA B 1 48 ? -15.007 16.005 9.913 1.00 33.85 48 ALA B N 1
ATOM 3822 C CA . ALA B 1 48 ? -16.382 16.369 9.584 1.00 32.32 48 ALA B CA 1
ATOM 3823 C C . ALA B 1 48 ? -16.479 17.117 8.272 1.00 32.43 48 ALA B C 1
ATOM 3824 O O . ALA B 1 48 ? -17.473 17.020 7.549 1.00 30.03 48 ALA B O 1
ATOM 3826 N N . VAL B 1 49 ? -15.431 17.873 7.981 1.00 33.22 49 VAL B N 1
ATOM 3827 C CA . VAL B 1 49 ? -15.373 18.682 6.782 1.00 32.68 49 VAL B CA 1
ATOM 3828 C C . VAL B 1 49 ? -14.834 17.950 5.555 1.00 32.56 49 VAL B C 1
ATOM 3829 O O . VAL B 1 49 ? -14.902 18.473 4.446 1.00 34.52 49 VAL B O 1
ATOM 3833 N N . GLY B 1 50 ? -14.315 16.742 5.749 1.00 31.37 50 GLY B N 1
ATOM 3834 C CA . GLY B 1 50 ? -13.802 15.972 4.630 1.00 31.78 50 GLY B CA 1
ATOM 3835 C C . GLY B 1 50 ? -12.298 16.014 4.414 1.00 34.49 50 GLY B C 1
ATOM 3836 O O . GLY B 1 50 ? -11.768 15.254 3.595 1.00 34.53 50 GLY B O 1
ATOM 3837 N N . LEU B 1 51 ? -11.606 16.880 5.158 1.00 35.62 51 LEU B N 1
ATOM 3838 C CA . LEU B 1 51 ? -10.157 17.043 5.037 1.00 34.90 51 LEU B CA 1
ATOM 3839 C C . LEU B 1 51 ? -9.323 15.942 5.667 1.00 35.60 51 LEU B C 1
ATOM 3840 O O . LEU B 1 51 ? -8.127 15.839 5.397 1.00 36.82 51 LEU B O 1
ATOM 3845 N N . LEU B 1 52 ? -9.945 15.114 6.496 1.00 35.64 52 LEU B N 1
ATOM 3846 C CA . LEU B 1 52 ? -9.216 14.044 7.160 1.00 34.85 52 LEU B CA 1
ATOM 3847 C C . LEU B 1 52 ? -10.043 12.765 7.112 1.00 35.25 52 LEU B C 1
ATOM 3848 O O . LEU B 1 52 ? -11.256 12.791 7.330 1.00 34.13 52 LEU B O 1
ATOM 3853 N N . SER B 1 53 ? -9.386 11.650 6.806 1.00 36.70 53 SER B N 1
ATOM 3854 C CA . SER B 1 53 ? -10.064 10.359 6.723 1.00 37.05 53 SER B CA 1
ATOM 3855 C C . SER B 1 53 ? -10.283 9.761 8.102 1.00 38.81 53 SER B C 1
ATOM 3856 O O . SER B 1 53 ? -9.411 9.831 8.968 1.00 38.54 53 SER B O 1
ATOM 3859 N N . ALA B 1 54 ? -11.450 9.162 8.292 1.00 40.68 54 ALA B N 1
ATOM 3860 C CA . ALA B 1 54 ? -11.796 8.532 9.555 1.00 42.79 54 ALA B CA 1
ATOM 3861 C C . ALA B 1 54 ? -10.611 7.743 10.138 1.00 44.32 54 ALA B C 1
ATOM 3862 O O . ALA B 1 54 ? -10.315 7.845 11.339 1.00 44.42 54 ALA B O 1
ATOM 3864 N N . GLU B 1 55 ? -9.939 6.957 9.293 1.00 45.16 55 GLU B N 1
ATOM 3865 C CA . GLU B 1 55 ? -8.782 6.176 9.737 1.00 45.23 55 GLU B CA 1
ATOM 3866 C C . GLU B 1 55 ? -7.766 7.109 10.392 1.00 44.50 55 GLU B C 1
ATOM 3867 O O . GLU B 1 55 ? -7.231 6.803 11.457 1.00 44.85 55 GLU B O 1
ATOM 3873 N N . GLU B 1 56 ? -7.509 8.244 9.740 1.00 42.91 56 GLU B N 1
ATOM 3874 C CA . GLU B 1 56 ? -6.550 9.238 10.227 1.00 41.99 56 GLU B CA 1
ATOM 3875 C C . GLU B 1 56 ? -6.926 9.897 11.559 1.00 41.02 56 GLU B C 1
ATOM 3876 O O . GLU B 1 56 ? -6.121 9.917 12.489 1.00 40.18 56 GLU B O 1
ATOM 3882 N N . LEU B 1 57 ? -8.134 10.451 11.637 1.00 40.23 57 LEU B N 1
ATOM 3883 C CA . LEU B 1 57 ? -8.619 11.096 12.856 1.00 39.23 57 LEU B CA 1
ATOM 3884 C C . LEU B 1 57 ? -8.479 10.132 14.023 1.00 41.14 57 LEU B C 1
ATOM 3885 O O . LEU B 1 57 ? -8.074 10.504 15.127 1.00 40.66 57 LEU B O 1
ATOM 3890 N N . GLU B 1 58 ? -8.824 8.880 13.750 1.00 42.45 58 GLU B N 1
ATOM 3891 C CA . GLU B 1 58 ? -8.773 7.807 14.730 1.00 42.85 58 GLU B CA 1
ATOM 3892 C C . GLU B 1 58 ? -7.392 7.690 15.360 1.00 40.78 58 GLU B C 1
ATOM 3893 O O . GLU B 1 58 ? -7.255 7.487 16.567 1.00 39.06 58 GLU B O 1
ATOM 3899 N N . ALA B 1 59 ? -6.372 7.809 14.519 1.00 39.55 59 ALA B N 1
ATOM 3900 C CA . ALA B 1 59 ? -4.984 7.716 14.948 1.00 39.03 59 ALA B CA 1
ATOM 3901 C C . ALA B 1 59 ? -4.591 8.974 15.713 1.00 39.22 59 ALA B C 1
ATOM 3902 O O . ALA B 1 59 ? -4.096 8.908 16.836 1.00 38.71 59 ALA B O 1
ATOM 3904 N N . ILE B 1 60 ? -4.807 10.119 15.081 1.00 38.87 60 ILE B N 1
ATOM 3905 C CA . ILE B 1 60 ? -4.508 11.400 15.691 1.00 38.65 60 ILE B CA 1
ATOM 3906 C C . ILE B 1 60 ? -5.115 11.386 17.090 1.00 37.70 60 ILE B C 1
ATOM 3907 O O . ILE B 1 60 ? -4.425 11.655 18.068 1.00 38.07 60 ILE B O 1
ATOM 3912 N N . LEU B 1 61 ? -6.401 11.051 17.180 1.00 35.83 61 LEU B N 1
ATOM 3913 C CA . LEU B 1 61 ? -7.079 10.998 18.467 1.00 34.02 61 LEU B CA 1
ATOM 3914 C C . LEU B 1 61 ? -6.492 9.953 19.396 1.00 34.97 61 LEU B C 1
ATOM 3915 O O . LEU B 1 61 ? -6.439 10.153 20.610 1.00 37.41 61 LEU B O 1
ATOM 3920 N N . LYS B 1 62 ? -6.063 8.827 18.844 1.00 36.05 62 LYS B N 1
ATOM 3921 C CA . LYS B 1 62 ? -5.466 7.793 19.684 1.00 36.08 62 LYS B CA 1
ATOM 3922 C C . LYS B 1 62 ? -4.127 8.344 20.173 1.00 34.94 62 LYS B C 1
ATOM 3923 O O . LYS B 1 62 ? -3.833 8.300 21.362 1.00 36.17 62 LYS B O 1
ATOM 3925 N N . GLY B 1 63 ? -3.340 8.883 19.245 1.00 33.82 63 GLY B N 1
ATOM 3926 C CA . GLY B 1 63 ? -2.046 9.449 19.582 1.00 33.99 63 GLY B CA 1
ATOM 3927 C C . GLY B 1 63 ? -2.098 10.598 20.577 1.00 34.75 63 GLY B C 1
ATOM 3928 O O . GLY B 1 63 ? -1.185 10.768 21.390 1.00 34.79 63 GLY B O 1
ATOM 3929 N N . LEU B 1 64 ? -3.161 11.393 20.520 1.00 34.78 64 LEU B N 1
ATOM 3930 C CA . LEU B 1 64 ? -3.312 12.514 21.439 1.00 35.47 64 LEU B CA 1
ATOM 3931 C C . LEU B 1 64 ? -3.501 12.035 22.886 1.00 36.38 64 LEU B C 1
ATOM 3932 O O . LEU B 1 64 ? -3.135 12.743 23.825 1.00 37.02 64 LEU B O 1
ATOM 3937 N N . ASP B 1 65 ? -4.070 10.841 23.066 1.00 36.24 65 ASP B N 1
ATOM 3938 C CA . ASP B 1 65 ? -4.271 10.299 24.402 1.00 35.61 65 ASP B CA 1
ATOM 3939 C C . ASP B 1 65 ? -2.935 9.879 24.965 1.00 36.30 65 ASP B C 1
ATOM 3940 O O . ASP B 1 65 ? -2.633 10.145 26.131 1.00 34.84 65 ASP B O 1
ATOM 3945 N N . ARG B 1 66 ? -2.123 9.220 24.146 1.00 36.98 66 ARG B N 1
ATOM 3946 C CA . ARG B 1 66 ? -0.808 8.813 24.627 1.00 40.21 66 ARG B CA 1
ATOM 3947 C C . ARG B 1 66 ? -0.004 10.041 25.048 1.00 39.98 66 ARG B C 1
ATOM 3948 O O . ARG B 1 66 ? 0.681 10.012 26.076 1.00 38.41 66 ARG B O 1
ATOM 3956 N N . ILE B 1 67 ? -0.100 11.118 24.259 1.00 38.60 67 ILE B N 1
ATOM 3957 C CA . ILE B 1 67 ? 0.620 12.345 24.570 1.00 37.77 67 ILE B CA 1
ATOM 3958 C C . ILE B 1 67 ? 0.218 12.838 25.951 1.00 38.41 67 ILE B C 1
ATOM 3959 O O . ILE B 1 67 ? 1.080 13.109 26.797 1.00 37.45 67 ILE B O 1
ATOM 3964 N N . GLU B 1 68 ? -1.087 12.936 26.185 1.00 37.89 68 GLU B N 1
ATOM 3965 C CA . GLU B 1 68 ? -1.583 13.385 27.475 1.00 38.16 68 GLU B CA 1
ATOM 3966 C C . GLU B 1 68 ? -1.119 12.477 28.616 1.00 39.43 68 GLU B C 1
ATOM 3967 O O . GLU B 1 68 ? -0.790 12.959 29.699 1.00 40.84 68 GLU B O 1
ATOM 3973 N N . GLU B 1 69 ? -1.094 11.167 28.388 1.00 40.26 69 GLU B N 1
ATOM 3974 C CA . GLU B 1 69 ? -0.651 10.248 29.431 1.00 41.26 69 GLU B CA 1
ATOM 3975 C C . GLU B 1 69 ? 0.821 10.512 29.685 1.00 41.34 69 GLU B C 1
ATOM 3976 O O . GLU B 1 69 ? 1.271 10.580 30.827 1.00 42.10 69 GLU B O 1
ATOM 3982 N N . GLU B 1 70 ? 1.575 10.654 28.603 1.00 41.40 70 GLU B N 1
ATOM 3983 C CA . GLU B 1 70 ? 2.998 10.913 28.720 1.00 40.53 70 GLU B CA 1
ATOM 3984 C C . GLU B 1 70 ? 3.241 12.194 29.503 1.00 39.41 70 GLU B C 1
ATOM 3985 O O . GLU B 1 70 ? 4.151 12.252 30.327 1.00 40.40 70 GLU B O 1
ATOM 3991 N N . ILE B 1 71 ? 2.432 13.218 29.252 1.00 37.67 71 ILE B N 1
ATOM 3992 C CA . ILE B 1 71 ? 2.610 14.486 29.951 1.00 37.15 71 ILE B CA 1
ATOM 3993 C C . ILE B 1 71 ? 2.284 14.353 31.439 1.00 38.52 71 ILE B C 1
ATOM 3994 O O . ILE B 1 71 ? 3.058 14.799 32.293 1.00 37.80 71 ILE B O 1
ATOM 3999 N N . GLU B 1 72 ? 1.161 13.710 31.747 1.00 39.97 72 GLU B N 1
ATOM 4000 C CA . GLU B 1 72 ? 0.739 13.528 33.134 1.00 40.85 72 GLU B CA 1
ATOM 4001 C C . GLU B 1 72 ? 1.627 12.579 33.925 1.00 39.66 72 GLU B C 1
ATOM 4002 O O . GLU B 1 72 ? 1.537 12.518 35.155 1.00 40.46 72 GLU B O 1
ATOM 4008 N N . ALA B 1 73 ? 2.478 11.846 33.213 1.00 38.50 73 ALA B N 1
ATOM 4009 C CA . ALA B 1 73 ? 3.377 10.875 33.820 1.00 37.51 73 ALA B CA 1
ATOM 4010 C C . ALA B 1 73 ? 4.820 11.322 33.731 1.00 38.01 73 ALA B C 1
ATOM 4011 O O . ALA B 1 73 ? 5.730 10.563 34.052 1.00 38.31 73 ALA B O 1
ATOM 4013 N N . GLY B 1 74 ? 5.031 12.551 33.277 1.00 38.78 74 GLY B N 1
ATOM 4014 C CA . GLY B 1 74 ? 6.381 13.063 33.170 1.00 39.49 74 GLY B CA 1
ATOM 4015 C C . GLY B 1 74 ? 7.287 12.333 32.195 1.00 40.34 74 GLY B C 1
ATOM 4016 O O . GLY B 1 74 ? 8.502 12.296 32.394 1.00 40.60 74 GLY B O 1
ATOM 4017 N N . THR B 1 75 ? 6.715 11.752 31.143 1.00 40.93 75 THR B N 1
ATOM 4018 C CA . THR B 1 75 ? 7.516 11.047 30.138 1.00 41.92 75 THR B CA 1
ATOM 4019 C C . THR B 1 75 ? 7.391 11.632 28.718 1.00 41.77 75 THR B C 1
ATOM 4020 O O . THR B 1 75 ? 7.779 10.993 27.726 1.00 42.42 75 THR B O 1
ATOM 4024 N N . PHE B 1 76 ? 6.849 12.842 28.618 1.00 39.32 76 PHE B N 1
ATOM 4025 C CA . PHE B 1 76 ? 6.716 13.484 27.326 1.00 37.72 76 PHE B CA 1
ATOM 4026 C C . PHE B 1 76 ? 8.053 14.155 27.018 1.00 38.13 76 PHE B C 1
ATOM 4027 O O . PHE B 1 76 ? 8.592 14.891 27.838 1.00 39.07 76 PHE B O 1
ATOM 4035 N N . PRO B 1 77 ? 8.618 13.891 25.835 1.00 37.58 77 PRO B N 1
ATOM 4036 C CA . PRO B 1 77 ? 9.899 14.496 25.477 1.00 37.49 77 PRO B CA 1
ATOM 4037 C C . PRO B 1 77 ? 9.872 15.998 25.159 1.00 38.32 77 PRO B C 1
ATOM 4038 O O . PRO B 1 77 ? 9.991 16.390 23.995 1.00 39.06 77 PRO B O 1
ATOM 4042 N N . TRP B 1 78 ? 9.730 16.833 26.187 1.00 38.87 78 TRP B N 1
ATOM 4043 C CA . TRP B 1 78 ? 9.721 18.290 25.997 1.00 40.22 78 TRP B CA 1
ATOM 4044 C C . TRP B 1 78 ? 11.046 18.772 25.414 1.00 42.11 78 TRP B C 1
ATOM 4045 O O . TRP B 1 78 ? 12.060 18.798 26.106 1.00 43.75 78 TRP B O 1
ATOM 4056 N N . ARG B 1 79 ? 11.041 19.166 24.147 1.00 43.40 79 ARG B N 1
ATOM 4057 C CA . ARG B 1 79 ? 12.267 19.624 23.499 1.00 44.66 79 ARG B CA 1
ATOM 4058 C C . ARG B 1 79 ? 12.260 21.108 23.143 1.00 44.67 79 ARG B C 1
ATOM 4059 O O . ARG B 1 79 ? 11.468 21.544 22.303 1.00 44.81 79 ARG B O 1
ATOM 4067 N N . GLU B 1 80 ? 13.158 21.867 23.776 1.00 45.34 80 GLU B N 1
ATOM 4068 C CA . GLU B 1 80 ? 13.283 23.313 23.552 1.00 46.18 80 GLU B CA 1
ATOM 4069 C C . GLU B 1 80 ? 13.569 23.589 22.070 1.00 43.56 80 GLU B C 1
ATOM 4070 O O . GLU B 1 80 ? 13.059 24.542 21.477 1.00 40.86 80 GLU B O 1
ATOM 4076 N N . GLU B 1 81 ? 14.386 22.721 21.488 1.00 43.05 81 GLU B N 1
ATOM 4077 C CA . GLU B 1 81 ? 14.774 22.783 20.082 1.00 43.33 81 GLU B CA 1
ATOM 4078 C C . GLU B 1 81 ? 13.561 22.855 19.161 1.00 41.87 81 GLU B C 1
ATOM 4079 O O . GLU B 1 81 ? 13.681 23.240 17.996 1.00 40.21 81 GLU B O 1
ATOM 4085 N N . LEU B 1 82 ? 12.403 22.457 19.686 1.00 40.55 82 LEU B N 1
ATOM 4086 C CA . LEU B 1 82 ? 11.162 22.484 18.925 1.00 39.34 82 LEU B CA 1
ATOM 4087 C C . LEU B 1 82 ? 10.393 23.807 19.112 1.00 40.36 82 LEU B C 1
ATOM 4088 O O . LEU B 1 82 ? 9.254 23.942 18.649 1.00 40.61 82 LEU B O 1
ATOM 4093 N N . GLU B 1 83 ? 11.022 24.763 19.805 1.00 39.78 83 GLU B N 1
ATOM 4094 C CA . GLU B 1 83 ? 10.476 26.108 20.024 1.00 38.61 83 GLU B CA 1
ATOM 4095 C C . GLU B 1 83 ? 9.281 26.360 20.928 1.00 37.42 83 GLU B C 1
ATOM 4096 O O . GLU B 1 83 ? 9.355 27.218 21.809 1.00 38.21 83 GLU B O 1
ATOM 4102 N N . ASP B 1 84 ? 8.168 25.673 20.698 1.00 35.59 84 ASP B N 1
ATOM 4103 C CA . ASP B 1 84 ? 6.995 25.880 21.547 1.00 35.29 84 ASP B CA 1
ATOM 4104 C C . ASP B 1 84 ? 6.184 24.620 21.806 1.00 35.04 84 ASP B C 1
ATOM 4105 O O . ASP B 1 84 ? 6.468 23.560 21.248 1.00 34.41 84 ASP B O 1
ATOM 4110 N N . VAL B 1 85 ? 5.171 24.752 22.659 1.00 34.31 85 VAL B N 1
ATOM 4111 C CA . VAL B 1 85 ? 4.295 23.641 23.009 1.00 33.96 85 VAL B CA 1
ATOM 4112 C C . VAL B 1 85 ? 3.592 23.083 21.778 1.00 33.50 85 VAL B C 1
ATOM 4113 O O . VAL B 1 85 ? 3.356 21.883 21.662 1.00 33.20 85 VAL B O 1
ATOM 4117 N N . HIS B 1 86 ? 3.263 23.969 20.855 1.00 33.93 86 HIS B N 1
ATOM 4118 C CA . HIS B 1 86 ? 2.575 23.578 19.637 1.00 34.54 86 HIS B CA 1
ATOM 4119 C C . HIS B 1 86 ? 3.324 22.545 18.831 1.00 35.00 86 HIS B C 1
ATOM 4120 O O . HIS B 1 86 ? 2.811 21.445 18.622 1.00 35.99 86 HIS B O 1
ATOM 4127 N N . MET B 1 87 ? 4.531 22.884 18.384 1.00 34.90 87 MET B N 1
ATOM 4128 C CA . MET B 1 87 ? 5.317 21.944 17.600 1.00 34.98 87 MET B CA 1
ATOM 4129 C C . MET B 1 87 ? 5.721 20.731 18.445 1.00 34.77 87 MET B C 1
ATOM 4130 O O . MET B 1 87 ? 5.945 19.643 17.910 1.00 32.15 87 MET B O 1
ATOM 4135 N N . ASN B 1 88 ? 5.790 20.918 19.762 1.00 35.14 88 ASN B N 1
ATOM 4136 C CA . ASN B 1 88 ? 6.158 19.833 20.668 1.00 35.58 88 ASN B CA 1
ATOM 4137 C C . ASN B 1 88 ? 5.131 18.709 20.682 1.00 36.14 88 ASN B C 1
ATOM 4138 O O . ASN B 1 88 ? 5.496 17.533 20.609 1.00 36.40 88 ASN B O 1
ATOM 4143 N N . LEU B 1 89 ? 3.852 19.061 20.771 1.00 35.49 89 LEU B N 1
ATOM 4144 C CA . LEU B 1 89 ? 2.810 18.043 20.766 1.00 35.88 89 LEU B CA 1
ATOM 4145 C C . LEU B 1 89 ? 2.723 17.452 19.371 1.00 36.20 89 LEU B C 1
ATOM 4146 O O . LEU B 1 89 ? 2.589 16.237 19.199 1.00 37.67 89 LEU B O 1
ATOM 4151 N N . GLU B 1 90 ? 2.825 18.321 18.374 1.00 36.22 90 GLU B N 1
ATOM 4152 C CA . GLU B 1 90 ? 2.758 17.902 16.983 1.00 36.98 90 GLU B CA 1
ATOM 4153 C C . GLU B 1 90 ? 3.870 16.905 16.633 1.00 36.76 90 GLU B C 1
ATOM 4154 O O . GLU B 1 90 ? 3.600 15.819 16.127 1.00 36.83 90 GLU B O 1
ATOM 4160 N N . ALA B 1 91 ? 5.118 17.273 16.907 1.00 36.30 91 ALA B N 1
ATOM 4161 C CA . ALA B 1 91 ? 6.254 16.400 16.622 1.00 35.13 91 ALA B CA 1
ATOM 4162 C C . ALA B 1 91 ? 6.029 15.044 17.241 1.00 35.18 91 ALA B C 1
ATOM 4163 O O . ALA B 1 91 ? 6.215 14.006 16.600 1.00 34.24 91 ALA B O 1
ATOM 4165 N N . ARG B 1 92 ? 5.620 15.073 18.503 1.00 35.87 92 ARG B N 1
ATOM 4166 C CA . ARG B 1 92 ? 5.383 13.861 19.266 1.00 36.48 92 ARG B CA 1
ATOM 4167 C C . ARG B 1 92 ? 4.289 12.995 18.668 1.00 35.87 92 ARG B C 1
ATOM 4168 O O . ARG B 1 92 ? 4.438 11.779 18.576 1.00 35.51 92 ARG B O 1
ATOM 4176 N N . LEU B 1 93 ? 3.184 13.617 18.271 1.00 35.10 93 LEU B N 1
ATOM 4177 C CA . LEU B 1 93 ? 2.085 12.872 17.674 1.00 35.38 93 LEU B CA 1
ATOM 4178 C C . LEU B 1 93 ? 2.584 12.145 16.420 1.00 35.93 93 LEU B C 1
ATOM 4179 O O . LEU B 1 93 ? 2.261 10.980 16.187 1.00 34.73 93 LEU B O 1
ATOM 4184 N N . THR B 1 94 ? 3.385 12.840 15.617 1.00 35.45 94 THR B N 1
ATOM 4185 C CA . THR B 1 94 ? 3.908 12.253 14.402 1.00 36.00 94 THR B CA 1
ATOM 4186 C C . THR B 1 94 ? 4.881 11.120 14.679 1.00 38.60 94 THR B C 1
ATOM 4187 O O . THR B 1 94 ? 5.056 10.236 13.838 1.00 40.42 94 THR B O 1
ATOM 4191 N N . GLU B 1 95 ? 5.525 11.140 15.843 1.00 39.18 95 GLU B N 1
ATOM 4192 C CA . GLU B 1 95 ? 6.449 10.063 16.202 1.00 39.19 95 GLU B CA 1
ATOM 4193 C C . GLU B 1 95 ? 5.635 8.835 16.643 1.00 40.38 95 GLU B C 1
ATOM 4194 O O . GLU B 1 95 ? 6.023 7.680 16.420 1.00 38.49 95 GLU B O 1
ATOM 4200 N N . LEU B 1 96 ? 4.494 9.104 17.268 1.00 41.60 96 LEU B N 1
ATOM 4201 C CA . LEU B 1 96 ? 3.618 8.052 17.759 1.00 43.36 96 LEU B CA 1
ATOM 4202 C C . LEU B 1 96 ? 2.738 7.404 16.695 1.00 44.65 96 LEU B C 1
ATOM 4203 O O . LEU B 1 96 ? 2.482 6.203 16.754 1.00 45.24 96 LEU B O 1
ATOM 4208 N N . VAL B 1 97 ? 2.279 8.187 15.725 1.00 45.61 97 VAL B N 1
ATOM 4209 C CA . VAL B 1 97 ? 1.391 7.647 14.715 1.00 46.21 97 VAL B CA 1
ATOM 4210 C C . VAL B 1 97 ? 1.762 7.926 13.253 1.00 46.36 97 VAL B C 1
ATOM 4211 O O . VAL B 1 97 ? 0.896 8.120 12.406 1.00 48.50 97 VAL B O 1
ATOM 4215 N N . GLY B 1 98 ? 3.052 7.928 12.947 1.00 45.41 98 GLY B N 1
ATOM 4216 C CA . GLY B 1 98 ? 3.474 8.158 11.578 1.00 43.18 98 GLY B CA 1
ATOM 4217 C C . GLY B 1 98 ? 2.829 9.337 10.867 1.00 43.09 98 GLY B C 1
ATOM 4218 O O . GLY B 1 98 ? 2.586 10.382 11.467 1.00 42.97 98 GLY B O 1
ATOM 4219 N N . PRO B 1 99 ? 2.521 9.184 9.571 1.00 42.32 99 PRO B N 1
ATOM 4220 C CA . PRO B 1 99 ? 1.909 10.192 8.694 1.00 40.59 99 PRO B CA 1
ATOM 4221 C C . PRO B 1 99 ? 0.717 11.013 9.199 1.00 39.45 99 PRO B C 1
ATOM 4222 O O . PRO B 1 99 ? 0.708 12.241 9.077 1.00 37.55 99 PRO B O 1
ATOM 4226 N N . PRO B 1 100 ? -0.306 10.349 9.762 1.00 38.76 100 PRO B N 1
ATOM 4227 C CA . PRO B 1 100 ? -1.491 11.051 10.265 1.00 38.41 100 PRO B CA 1
ATOM 4228 C C . PRO B 1 100 ? -1.149 12.307 11.055 1.00 38.84 100 PRO B C 1
ATOM 4229 O O . PRO B 1 100 ? -1.790 13.350 10.897 1.00 39.11 100 PRO B O 1
ATOM 4233 N N . GLY B 1 101 ? -0.135 12.202 11.908 1.00 38.31 101 GLY B N 1
ATOM 4234 C CA . GLY B 1 101 ? 0.280 13.347 12.693 1.00 37.41 101 GLY B CA 1
ATOM 4235 C C . GLY B 1 101 ? 0.461 14.591 11.836 1.00 36.99 101 GLY B C 1
ATOM 4236 O O . GLY B 1 101 ? -0.047 15.652 12.178 1.00 38.60 101 GLY B O 1
ATOM 4237 N N . GLY B 1 102 ? 1.162 14.463 10.713 1.00 36.49 102 GLY B N 1
ATOM 4238 C CA . GLY B 1 102 ? 1.401 15.606 9.843 1.00 34.87 102 GLY B CA 1
ATOM 4239 C C . GLY B 1 102 ? 0.206 16.252 9.148 1.00 34.29 102 GLY B C 1
ATOM 4240 O O . GLY B 1 102 ? 0.394 17.034 8.207 1.00 34.51 102 GLY B O 1
ATOM 4241 N N . LYS B 1 103 ? -1.012 15.942 9.589 1.00 31.86 103 LYS B N 1
ATOM 4242 C CA . LYS B 1 103 ? -2.204 16.528 8.989 1.00 31.73 103 LYS B CA 1
ATOM 4243 C C . LYS B 1 103 ? -3.054 17.282 10.008 1.00 32.29 103 LYS B C 1
ATOM 4244 O O . LYS B 1 103 ? -3.962 18.037 9.664 1.00 32.70 103 LYS B O 1
ATOM 4250 N N . LEU B 1 104 ? -2.741 17.075 11.274 1.00 32.09 104 LEU B N 1
ATOM 4251 C CA . LEU B 1 104 ? -3.440 17.718 12.368 1.00 31.09 104 LEU B CA 1
ATOM 4252 C C . LEU B 1 104 ? -3.462 19.261 12.256 1.00 31.05 104 LEU B C 1
ATOM 4253 O O . LEU B 1 104 ? -4.477 19.906 12.557 1.00 29.85 104 LEU B O 1
ATOM 4258 N N . HIS B 1 105 ? -2.358 19.847 11.801 1.00 30.26 105 HIS B N 1
ATOM 4259 C CA . HIS B 1 105 ? -2.265 21.299 11.696 1.00 29.36 105 HIS B CA 1
ATOM 4260 C C . HIS B 1 105 ? -2.737 21.866 10.357 1.00 29.75 105 HIS B C 1
ATOM 4261 O O . HIS B 1 105 ? -2.439 23.012 10.011 1.00 29.08 105 HIS B O 1
ATOM 4268 N N . THR B 1 106 ? -3.475 21.064 9.600 1.00 30.82 106 THR B N 1
ATOM 4269 C CA . THR B 1 106 ? -3.988 21.513 8.307 1.00 32.08 106 THR B CA 1
ATOM 4270 C C . THR B 1 106 ? -5.000 22.643 8.507 1.00 31.05 106 THR B C 1
ATOM 4271 O O . THR B 1 106 ? -5.785 22.613 9.454 1.00 31.85 106 THR B O 1
ATOM 4275 N N . ALA B 1 107 ? -4.973 23.628 7.611 1.00 29.70 107 ALA B N 1
ATOM 4276 C CA . ALA B 1 107 ? -5.866 24.780 7.665 1.00 29.92 107 ALA B CA 1
ATOM 4277 C C . ALA B 1 107 ? -5.726 25.561 8.970 1.00 32.49 107 ALA B C 1
ATOM 4278 O O . ALA B 1 107 ? -6.689 26.128 9.493 1.00 34.23 107 ALA B O 1
ATOM 4280 N N . ARG B 1 108 ? -4.519 25.604 9.506 1.00 33.39 108 ARG B N 1
ATOM 4281 C CA . ARG B 1 108 ? -4.322 26.323 10.744 1.00 33.62 108 ARG B CA 1
ATOM 4282 C C . ARG B 1 108 ? -2.946 26.953 10.758 1.00 34.07 108 ARG B C 1
ATOM 4283 O O . ARG B 1 108 ? -2.037 26.531 10.041 1.00 35.50 108 ARG B O 1
ATOM 4291 N N . SER B 1 109 ? -2.823 27.987 11.573 1.00 33.36 109 SER B N 1
ATOM 4292 C CA . SER B 1 109 ? -1.595 28.731 11.735 1.00 32.53 109 SER B CA 1
ATOM 4293 C C . SER B 1 109 ? -1.330 28.795 13.232 1.00 33.15 109 SER B C 1
ATOM 4294 O O . SER B 1 109 ? -2.224 28.530 14.041 1.00 34.51 109 SER B O 1
ATOM 4297 N N . ARG B 1 110 ? -0.105 29.125 13.610 1.00 31.40 110 ARG B N 1
ATOM 4298 C CA . ARG B 1 110 ? 0.189 29.249 15.018 1.00 30.98 110 ARG B CA 1
ATOM 4299 C C . ARG B 1 110 ? -0.602 30.453 15.540 1.00 31.36 110 ARG B C 1
ATOM 4300 O O . ARG B 1 110 ? -1.100 30.450 16.662 1.00 32.03 110 ARG B O 1
ATOM 4308 N N . ASN B 1 111 ? -0.737 31.462 14.688 1.00 30.79 111 ASN B N 1
ATOM 4309 C CA . ASN B 1 111 ? -1.436 32.691 15.018 1.00 30.08 111 ASN B CA 1
ATOM 4310 C C . ASN B 1 111 ? -2.809 32.487 15.629 1.00 31.16 111 ASN B C 1
ATOM 4311 O O . ASN B 1 111 ? -3.079 32.933 16.750 1.00 30.31 111 ASN B O 1
ATOM 4316 N N . ASP B 1 112 ? -3.698 31.836 14.894 1.00 31.76 112 ASP B N 1
ATOM 4317 C CA . ASP B 1 112 ? -5.016 31.602 15.450 1.00 31.84 112 ASP B CA 1
ATOM 4318 C C . ASP B 1 112 ? -4.914 30.497 16.508 1.00 32.24 112 ASP B C 1
ATOM 4319 O O . ASP B 1 112 ? -5.733 30.426 17.424 1.00 32.41 112 ASP B O 1
ATOM 4324 N N . GLN B 1 113 ? -3.896 29.646 16.395 1.00 31.49 113 GLN B N 1
ATOM 4325 C CA . GLN B 1 113 ? -3.724 28.576 17.364 1.00 32.20 113 GLN B CA 1
ATOM 4326 C C . GLN B 1 113 ? -3.353 29.110 18.750 1.00 32.41 113 GLN B C 1
ATOM 4327 O O . GLN B 1 113 ? -3.895 28.656 19.768 1.00 31.19 113 GLN B O 1
ATOM 4333 N N . VAL B 1 114 ? -2.442 30.078 18.788 1.00 32.24 114 VAL B N 1
ATOM 4334 C CA . VAL B 1 114 ? -2.009 30.651 20.060 1.00 33.80 114 VAL B CA 1
ATOM 4335 C C . VAL B 1 114 ? -3.135 31.399 20.756 1.00 32.12 114 VAL B C 1
ATOM 4336 O O . VAL B 1 114 ? -3.445 31.130 21.910 1.00 32.50 114 VAL B O 1
ATOM 4340 N N . ALA B 1 115 ? -3.748 32.341 20.059 1.00 31.79 115 ALA B N 1
ATOM 4341 C CA . ALA B 1 115 ? -4.826 33.105 20.651 1.00 32.17 115 ALA B CA 1
ATOM 4342 C C . ALA B 1 115 ? -5.945 32.197 21.182 1.00 34.48 115 ALA B C 1
ATOM 4343 O O . ALA B 1 115 ? -6.586 32.516 22.191 1.00 35.74 115 ALA B O 1
ATOM 4345 N N . THR B 1 116 ? -6.190 31.063 20.529 1.00 34.10 116 THR B N 1
ATOM 4346 C CA . THR B 1 116 ? -7.237 30.174 21.024 1.00 33.75 116 THR B CA 1
ATOM 4347 C C . THR B 1 116 ? -6.763 29.561 22.333 1.00 33.40 116 THR B C 1
ATOM 4348 O O . THR B 1 116 ? -7.498 29.552 23.311 1.00 35.51 116 THR B O 1
ATOM 4352 N N . ASP B 1 117 ? -5.530 29.061 22.354 1.00 32.37 117 ASP B N 1
ATOM 4353 C CA . ASP B 1 117 ? -4.983 28.460 23.566 1.00 30.88 117 ASP B CA 1
ATOM 4354 C C . ASP B 1 117 ? -5.015 29.449 24.713 1.00 30.14 117 ASP B C 1
ATOM 4355 O O . ASP B 1 117 ? -5.478 29.120 25.793 1.00 31.50 117 ASP B O 1
ATOM 4360 N N . LEU B 1 118 ? -4.538 30.666 24.486 1.00 28.59 118 LEU B N 1
ATOM 4361 C CA . LEU B 1 118 ? -4.521 31.656 25.553 1.00 28.82 118 LEU B CA 1
ATOM 4362 C C . LEU B 1 118 ? -5.890 31.996 26.109 1.00 29.05 118 LEU B C 1
ATOM 4363 O O . LEU B 1 118 ? -6.074 32.099 27.320 1.00 28.15 118 LEU B O 1
ATOM 4368 N N . ARG B 1 119 ? -6.849 32.199 25.223 1.00 29.39 119 ARG B N 1
ATOM 4369 C CA . ARG B 1 119 ? -8.186 32.544 25.670 1.00 30.69 119 ARG B CA 1
ATOM 4370 C C . ARG B 1 119 ? -8.762 31.351 26.437 1.00 30.67 119 ARG B C 1
ATOM 4371 O O . ARG B 1 119 ? -9.312 31.503 27.535 1.00 31.39 119 ARG B O 1
ATOM 4379 N N . LEU B 1 120 ? -8.598 30.164 25.867 1.00 29.29 120 LEU B N 1
ATOM 4380 C CA . LEU B 1 120 ? -9.064 28.926 26.483 1.00 29.21 120 LEU B CA 1
ATOM 4381 C C . LEU B 1 120 ? -8.497 28.815 27.905 1.00 30.08 120 LEU B C 1
ATOM 4382 O O . LEU B 1 120 ? -9.221 28.520 28.864 1.00 30.48 120 LEU B O 1
ATOM 4387 N N . TYR B 1 121 ? -7.195 29.058 28.028 1.00 30.15 121 TYR B N 1
ATOM 4388 C CA . TYR B 1 121 ? -6.509 28.997 29.312 1.00 30.44 121 TYR B CA 1
ATOM 4389 C C . TYR B 1 121 ? -7.021 30.034 30.320 1.00 30.27 121 TYR B C 1
ATOM 4390 O O . TYR B 1 121 ? -7.135 29.748 31.510 1.00 30.50 121 TYR B O 1
ATOM 4399 N N . LEU B 1 122 ? -7.325 31.239 29.856 1.00 30.53 122 LEU B N 1
ATOM 4400 C CA . LEU B 1 122 ? -7.813 32.256 30.775 1.00 30.30 122 LEU B CA 1
ATOM 4401 C C . LEU B 1 122 ? -9.205 31.960 31.287 1.00 30.15 122 LEU B C 1
ATOM 4402 O O . LEU B 1 122 ? -9.490 32.173 32.463 1.00 32.21 122 LEU B O 1
ATOM 4407 N N . ARG B 1 123 ? -10.078 31.471 30.419 1.00 28.72 123 ARG B N 1
ATOM 4408 C CA . ARG B 1 123 ? -11.432 31.169 30.852 1.00 28.50 123 ARG B CA 1
ATOM 4409 C C . ARG B 1 123 ? -11.350 30.221 32.052 1.00 29.43 123 ARG B C 1
ATOM 4410 O O . ARG B 1 123 ? -12.030 30.410 33.062 1.00 29.74 123 ARG B O 1
ATOM 4418 N N . GLY B 1 124 ? -10.502 29.208 31.941 1.00 28.52 124 GLY B N 1
ATOM 4419 C CA . GLY B 1 124 ? -10.355 28.271 33.027 1.00 27.94 124 GLY B CA 1
ATOM 4420 C C . GLY B 1 124 ? -9.743 28.949 34.228 1.00 29.71 124 GLY B C 1
ATOM 4421 O O . GLY B 1 124 ? -10.233 28.794 35.344 1.00 30.92 124 GLY B O 1
ATOM 4422 N N . ALA B 1 125 ? -8.668 29.701 34.004 1.00 31.33 125 ALA B N 1
ATOM 4423 C CA . ALA B 1 125 ? -7.985 30.412 35.083 1.00 32.40 125 ALA B CA 1
ATOM 4424 C C . ALA B 1 125 ? -8.968 31.309 35.823 1.00 34.12 125 ALA B C 1
ATOM 4425 O O . ALA B 1 125 ? -8.978 31.363 37.057 1.00 35.18 125 ALA B O 1
ATOM 4427 N N . ILE B 1 126 ? -9.798 32.007 35.059 1.00 33.13 126 ILE B N 1
ATOM 4428 C CA . ILE B 1 126 ? -10.791 32.886 35.633 1.00 34.15 126 ILE B CA 1
ATOM 4429 C C . ILE B 1 126 ? -11.857 32.099 36.413 1.00 35.56 126 ILE B C 1
ATOM 4430 O O . ILE B 1 126 ? -12.261 32.498 37.505 1.00 35.01 126 ILE B O 1
ATOM 4435 N N . ASP B 1 127 ? -12.307 30.974 35.873 1.00 37.00 127 ASP B N 1
ATOM 4436 C CA . ASP B 1 127 ? -13.317 30.197 36.577 1.00 38.16 127 ASP B CA 1
ATOM 4437 C C . ASP B 1 127 ? -12.772 29.702 37.906 1.00 39.80 127 ASP B C 1
ATOM 4438 O O . ASP B 1 127 ? -13.504 29.634 38.903 1.00 40.84 127 ASP B O 1
ATOM 4443 N N . GLU B 1 128 ? -11.486 29.361 37.920 1.00 39.52 128 GLU B N 1
ATOM 4444 C CA . GLU B 1 128 ? -10.856 28.892 39.139 1.00 39.60 128 GLU B CA 1
ATOM 4445 C C . GLU B 1 128 ? -10.692 30.088 40.080 1.00 39.32 128 GLU B C 1
ATOM 4446 O O . GLU B 1 128 ? -10.758 29.945 41.296 1.00 41.74 128 GLU B O 1
ATOM 4452 N N . LEU B 1 129 ? -10.492 31.274 39.516 1.00 38.05 129 LEU B N 1
ATOM 4453 C CA . LEU B 1 129 ? -10.331 32.486 40.317 1.00 35.71 129 LEU B CA 1
ATOM 4454 C C . LEU B 1 129 ? -11.673 32.895 40.925 1.00 36.66 129 LEU B C 1
ATOM 4455 O O . LEU B 1 129 ? -11.739 33.356 42.071 1.00 37.70 129 LEU B O 1
ATOM 4460 N N . LEU B 1 130 ? -12.746 32.718 40.159 1.00 36.70 130 LEU B N 1
ATOM 4461 C CA . LEU B 1 130 ? -14.078 33.059 40.638 1.00 34.24 130 LEU B CA 1
ATOM 4462 C C . LEU B 1 130 ? -14.422 32.119 41.763 1.00 33.24 130 LEU B C 1
ATOM 4463 O O . LEU B 1 130 ? -15.077 32.506 42.723 1.00 33.62 130 LEU B O 1
ATOM 4468 N N . ALA B 1 131 ? -13.966 30.879 41.643 1.00 31.96 131 ALA B N 1
ATOM 4469 C CA . ALA B 1 131 ? -14.212 29.881 42.681 1.00 30.99 131 ALA B CA 1
ATOM 4470 C C . ALA B 1 131 ? -13.508 30.308 43.969 1.00 30.61 131 ALA B C 1
ATOM 4471 O O . ALA B 1 131 ? -14.078 30.252 45.055 1.00 29.98 131 ALA B O 1
ATOM 4473 N N . LEU B 1 132 ? -12.262 30.743 43.822 1.00 29.47 132 LEU B N 1
ATOM 4474 C CA . LEU B 1 132 ? -11.453 31.176 44.938 1.00 29.18 132 LEU B CA 1
ATOM 4475 C C . LEU B 1 132 ? -12.004 32.411 45.661 1.00 31.59 132 LEU B C 1
ATOM 4476 O O . LEU B 1 132 ? -11.801 32.572 46.884 1.00 30.19 132 LEU B O 1
ATOM 4481 N N . LEU B 1 133 ? -12.685 33.278 44.903 1.00 32.05 133 LEU B N 1
ATOM 4482 C CA . LEU B 1 133 ? -13.279 34.493 45.454 1.00 32.29 133 LEU B CA 1
ATOM 4483 C C . LEU B 1 133 ? -14.564 34.195 46.231 1.00 34.45 133 LEU B C 1
ATOM 4484 O O . LEU B 1 133 ? -14.863 34.871 47.223 1.00 34.51 133 LEU B O 1
ATOM 4489 N N . LEU B 1 134 ? -15.317 33.186 45.786 1.00 34.66 134 LEU B N 1
ATOM 4490 C CA . LEU B 1 134 ? -16.558 32.806 46.461 1.00 34.24 134 LEU B CA 1
ATOM 4491 C C . LEU B 1 134 ? -16.145 32.329 47.842 1.00 34.99 134 LEU B C 1
ATOM 4492 O O . LEU B 1 134 ? -16.699 32.745 48.855 1.00 36.97 134 LEU B O 1
ATOM 4497 N N . ALA B 1 135 ? -15.159 31.450 47.871 1.00 34.39 135 ALA B N 1
ATOM 4498 C CA . ALA B 1 135 ? -14.658 30.940 49.121 1.00 36.47 135 ALA B CA 1
ATOM 4499 C C . ALA B 1 135 ? -14.260 32.105 50.036 1.00 39.07 135 ALA B C 1
ATOM 4500 O O . ALA B 1 135 ? -14.612 32.122 51.218 1.00 40.03 135 ALA B O 1
ATOM 4502 N N . LEU B 1 136 ? -13.538 33.085 49.496 1.00 40.74 136 LEU B N 1
ATOM 4503 C CA . LEU B 1 136 ? -13.112 34.212 50.315 1.00 42.03 136 LEU B CA 1
ATOM 4504 C C . LEU B 1 136 ? -14.296 35.004 50.830 1.00 43.02 136 LEU B C 1
ATOM 4505 O O . LEU B 1 136 ? -14.344 35.345 52.011 1.00 42.11 136 LEU B O 1
ATOM 4510 N N . ARG B 1 137 ? -15.246 35.302 49.943 1.00 44.55 137 ARG B N 1
ATOM 4511 C CA . ARG B 1 137 ? -16.438 36.052 50.334 1.00 44.51 137 ARG B CA 1
ATOM 4512 C C . ARG B 1 137 ? -17.217 35.276 51.383 1.00 45.40 137 ARG B C 1
ATOM 4513 O O . ARG B 1 137 ? -17.932 35.857 52.195 1.00 45.81 137 ARG B O 1
ATOM 4521 N N . ARG B 1 138 ? -17.071 33.956 51.372 1.00 45.79 138 ARG B N 1
ATOM 4522 C CA . ARG B 1 138 ? -17.749 33.133 52.355 1.00 45.82 138 ARG B CA 1
ATOM 4523 C C . ARG B 1 138 ? -17.057 33.283 53.713 1.00 46.07 138 ARG B C 1
ATOM 4524 O O . ARG B 1 138 ? -17.718 33.568 54.715 1.00 46.98 138 ARG B O 1
ATOM 4532 N N . VAL B 1 139 ? -15.735 33.120 53.759 1.00 43.95 139 VAL B N 1
ATOM 4533 C CA . VAL B 1 139 ? -15.044 33.274 55.032 1.00 43.55 139 VAL B CA 1
ATOM 4534 C C . VAL B 1 139 ? -15.343 34.662 55.598 1.00 42.38 139 VAL B C 1
ATOM 4535 O O . VAL B 1 139 ? -15.463 34.827 56.808 1.00 41.52 139 VAL B O 1
ATOM 4539 N N . LEU B 1 140 ? -15.463 35.657 54.722 1.00 40.10 140 LEU B N 1
ATOM 4540 C CA . LEU B 1 140 ? -15.755 37.002 55.179 1.00 39.05 140 LEU B CA 1
ATOM 4541 C C . LEU B 1 140 ? -17.079 36.999 55.930 1.00 39.29 140 LEU B C 1
ATOM 4542 O O . LEU B 1 140 ? -17.116 37.206 57.145 1.00 38.77 140 LEU B O 1
ATOM 4547 N N . VAL B 1 141 ? -18.161 36.756 55.198 1.00 39.46 141 VAL B N 1
ATOM 4548 C CA . VAL B 1 141 ? -19.504 36.711 55.770 1.00 38.53 141 VAL B CA 1
ATOM 4549 C C . VAL B 1 141 ? -19.537 35.846 57.033 1.00 38.62 141 VAL B C 1
ATOM 4550 O O . VAL B 1 141 ? -20.191 36.197 58.021 1.00 37.81 141 VAL B O 1
ATOM 4554 N N . ARG B 1 142 ? -18.825 34.722 57.001 1.00 38.65 142 ARG B N 1
ATOM 4555 C CA . ARG B 1 142 ? -18.777 33.829 58.154 1.00 40.18 142 ARG B CA 1
ATOM 4556 C C . ARG B 1 142 ? -18.088 34.521 59.335 1.00 40.05 142 ARG B C 1
ATOM 4557 O O . ARG B 1 142 ? -18.547 34.419 60.473 1.00 39.83 142 ARG B O 1
ATOM 4565 N N . GLU B 1 143 ? -16.997 35.235 59.064 1.00 40.51 143 GLU B N 1
ATOM 4566 C CA . GLU B 1 143 ? -16.271 35.939 60.121 1.00 40.45 143 GLU B CA 1
ATOM 4567 C C . GLU B 1 143 ? -17.093 37.093 60.673 1.00 40.25 143 GLU B C 1
ATOM 4568 O O . GLU B 1 143 ? -17.034 37.388 61.866 1.00 39.17 143 GLU B O 1
ATOM 4574 N N . ALA B 1 144 ? -17.864 37.741 59.805 1.00 40.09 144 ALA B N 1
ATOM 4575 C CA . ALA B 1 144 ? -18.706 38.846 60.231 1.00 40.98 144 ALA B CA 1
ATOM 4576 C C . ALA B 1 144 ? -19.682 38.345 61.302 1.00 42.79 144 ALA B C 1
ATOM 4577 O O . ALA B 1 144 ? -19.884 39.000 62.328 1.00 42.80 144 ALA B O 1
ATOM 4579 N N . GLU B 1 145 ? -20.266 37.172 61.072 1.00 43.91 145 GLU B N 1
ATOM 4580 C CA . GLU B 1 145 ? -21.214 36.596 62.017 1.00 44.88 145 GLU B CA 1
ATOM 4581 C C . GLU B 1 145 ? -20.555 36.198 63.340 1.00 45.45 145 GLU B C 1
ATOM 4582 O O . GLU B 1 145 ? -21.057 36.511 64.425 1.00 44.76 145 GLU B O 1
ATOM 4588 N N . LYS B 1 146 ? -19.430 35.503 63.240 1.00 44.64 146 LYS B N 1
ATOM 4589 C CA . LYS B 1 146 ? -18.686 35.065 64.409 1.00 44.92 146 LYS B CA 1
ATOM 4590 C C . LYS B 1 146 ? -18.294 36.217 65.353 1.00 46.21 146 LYS B C 1
ATOM 4591 O O . LYS B 1 146 ? -17.988 35.990 66.524 1.00 46.82 146 LYS B O 1
ATOM 4597 N N . HIS B 1 147 ? -18.315 37.451 64.860 1.00 46.82 147 HIS B N 1
ATOM 4598 C CA . HIS B 1 147 ? -17.944 38.590 65.695 1.00 47.57 147 HIS B CA 1
ATOM 4599 C C . HIS B 1 147 ? -19.088 39.589 65.865 1.00 48.65 147 HIS B C 1
ATOM 4600 O O . HIS B 1 147 ? -18.873 40.752 66.226 1.00 48.00 147 HIS B O 1
ATOM 4607 N N . LEU B 1 148 ? -20.304 39.129 65.604 1.00 48.91 148 LEU B N 1
ATOM 4608 C CA . LEU B 1 148 ? -21.482 39.972 65.727 1.00 48.50 148 LEU B CA 1
ATOM 4609 C C . LEU B 1 148 ? -22.217 39.485 66.969 1.00 49.39 148 LEU B C 1
ATOM 4610 O O . LEU B 1 148 ? -22.913 40.258 67.624 1.00 50.04 148 LEU B O 1
ATOM 4615 N N . ASP B 1 149 ? -22.047 38.194 67.277 1.00 50.91 149 ASP B N 1
ATOM 4616 C CA . ASP B 1 149 ? -22.655 37.554 68.448 1.00 50.86 149 ASP B CA 1
ATOM 4617 C C . ASP B 1 149 ? -22.035 38.310 69.610 1.00 52.57 149 ASP B C 1
ATOM 4618 O O . ASP B 1 149 ? -22.543 39.372 69.975 1.00 56.33 149 ASP B O 1
ATOM 4620 N N . PRO B 1 150 ? -20.964 37.789 70.241 1.00 51.49 150 PRO B N 1
ATOM 4621 C CA . PRO B 1 150 ? -20.525 38.708 71.303 1.00 49.79 150 PRO B CA 1
ATOM 4622 C C . PRO B 1 150 ? -20.059 39.955 70.519 1.00 48.50 150 PRO B C 1
ATOM 4623 O O . PRO B 1 150 ? -18.974 39.962 69.949 1.00 49.33 150 PRO B O 1
ATOM 4627 N N . LEU B 1 151 ? -20.891 40.989 70.466 1.00 46.14 151 LEU B N 1
ATOM 4628 C CA . LEU B 1 151 ? -20.587 42.202 69.707 1.00 44.47 151 LEU B CA 1
ATOM 4629 C C . LEU B 1 151 ? -19.161 42.777 69.754 1.00 43.96 151 LEU B C 1
ATOM 4630 O O . LEU B 1 151 ? -18.720 43.298 70.777 1.00 45.70 151 LEU B O 1
ATOM 4635 N N . TYR B 1 152 ? -18.456 42.684 68.626 1.00 41.86 152 TYR B N 1
ATOM 4636 C CA . TYR B 1 152 ? -17.099 43.205 68.484 1.00 38.98 152 TYR B CA 1
ATOM 4637 C C . TYR B 1 152 ? -17.129 44.597 67.839 1.00 38.79 152 TYR B C 1
ATOM 4638 O O . TYR B 1 152 ? -17.709 44.804 66.772 1.00 39.05 152 TYR B O 1
ATOM 4647 N N . VAL B 1 153 ? -16.497 45.559 68.493 1.00 38.53 153 VAL B N 1
ATOM 4648 C CA . VAL B 1 153 ? -16.468 46.914 67.979 1.00 37.65 153 VAL B CA 1
ATOM 4649 C C . VAL B 1 153 ? -15.027 47.378 68.043 1.00 38.21 153 VAL B C 1
ATOM 4650 O O . VAL B 1 153 ? -14.267 46.929 68.905 1.00 38.98 153 VAL B O 1
ATOM 4654 N N . LEU B 1 154 ? -14.650 48.243 67.105 1.00 37.55 154 LEU B N 1
ATOM 4655 C CA . LEU B 1 154 ? -13.304 48.808 67.062 1.00 37.00 154 LEU B CA 1
ATOM 4656 C C . LEU B 1 154 ? -13.408 50.189 66.429 1.00 36.47 154 LEU B C 1
ATOM 4657 O O . LEU B 1 154 ? -14.471 50.584 65.946 1.00 35.03 154 LEU B O 1
ATOM 4662 N N . PRO B 1 155 ? -12.311 50.950 66.432 1.00 36.76 155 PRO B N 1
ATOM 4663 C CA . PRO B 1 155 ? -12.396 52.281 65.829 1.00 37.87 155 PRO B CA 1
ATOM 4664 C C . PRO B 1 155 ? -12.358 52.337 64.288 1.00 38.87 155 PRO B C 1
ATOM 4665 O O . PRO B 1 155 ? -11.566 51.642 63.644 1.00 39.76 155 PRO B O 1
ATOM 4669 N N . GLY B 1 156 ? -13.239 53.145 63.701 1.00 38.41 156 GLY B N 1
ATOM 4670 C CA . GLY B 1 156 ? -13.224 53.303 62.258 1.00 40.27 156 GLY B CA 1
ATOM 4671 C C . GLY B 1 156 ? -12.158 54.361 62.024 1.00 41.63 156 GLY B C 1
ATOM 4672 O O . GLY B 1 156 ? -12.018 55.261 62.859 1.00 42.73 156 GLY B O 1
ATOM 4673 N N . TYR B 1 157 ? -11.404 54.292 60.928 1.00 40.41 157 TYR B N 1
ATOM 4674 C CA . TYR B 1 157 ? -10.355 55.289 60.727 1.00 39.44 157 TYR B CA 1
ATOM 4675 C C . TYR B 1 157 ? -10.571 56.303 59.620 1.00 40.33 157 TYR B C 1
ATOM 4676 O O . TYR B 1 157 ? -11.511 56.205 58.841 1.00 40.54 157 TYR B O 1
ATOM 4685 N N . THR B 1 158 ? -9.692 57.300 59.599 1.00 40.50 158 THR B N 1
ATOM 4686 C CA . THR B 1 158 ? -9.686 58.387 58.620 1.00 39.69 158 THR B CA 1
ATOM 4687 C C . THR B 1 158 ? -8.352 59.079 58.882 1.00 39.13 158 THR B C 1
ATOM 4688 O O . THR B 1 158 ? -8.115 59.563 59.988 1.00 39.88 158 THR B O 1
ATOM 4692 N N . HIS B 1 159 ? -7.487 59.122 57.870 1.00 38.07 159 HIS B N 1
ATOM 4693 C CA . HIS B 1 159 ? -6.160 59.715 58.009 1.00 37.17 159 HIS B CA 1
ATOM 4694 C C . HIS B 1 159 ? -5.469 58.880 59.075 1.00 36.89 159 HIS B C 1
ATOM 4695 O O . HIS B 1 159 ? -4.570 59.353 59.761 1.00 39.22 159 HIS B O 1
ATOM 4702 N N . LEU B 1 160 ? -5.909 57.634 59.208 1.00 37.26 160 LEU B N 1
ATOM 4703 C CA . LEU B 1 160 ? -5.391 56.692 60.206 1.00 37.10 160 LEU B CA 1
ATOM 4704 C C . LEU B 1 160 ? -5.547 57.241 61.616 1.00 36.51 160 LEU B C 1
ATOM 4705 O O . LEU B 1 160 ? -4.786 56.920 62.531 1.00 34.43 160 LEU B O 1
ATOM 4710 N N . GLN B 1 161 ? -6.561 58.080 61.755 1.00 36.42 161 GLN B N 1
ATOM 4711 C CA . GLN B 1 161 ? -6.921 58.694 63.006 1.00 36.96 161 GLN B CA 1
ATOM 4712 C C . GLN B 1 161 ? -8.313 58.143 63.284 1.00 38.08 161 GLN B C 1
ATOM 4713 O O . GLN B 1 161 ? -9.163 58.105 62.396 1.00 38.62 161 GLN B O 1
ATOM 4719 N N . ARG B 1 162 ? -8.528 57.687 64.512 1.00 38.70 162 ARG B N 1
ATOM 4720 C CA . ARG B 1 162 ? -9.811 57.130 64.926 1.00 37.95 162 ARG B CA 1
ATOM 4721 C C . ARG B 1 162 ? -10.950 58.135 64.730 1.00 37.62 162 ARG B C 1
ATOM 4722 O O . ARG B 1 162 ? -10.817 59.304 65.061 1.00 37.03 162 ARG B O 1
ATOM 4730 N N . ALA B 1 163 ? -12.065 57.676 64.178 1.00 38.99 163 ALA B N 1
ATOM 4731 C CA . ALA B 1 163 ? -13.231 58.530 63.988 1.00 41.48 163 ALA B CA 1
ATOM 4732 C C . ALA B 1 163 ? -14.388 57.818 64.692 1.00 43.44 163 ALA B C 1
ATOM 4733 O O . ALA B 1 163 ? -14.222 57.345 65.816 1.00 44.44 163 ALA B O 1
ATOM 4735 N N . GLN B 1 164 ? -15.550 57.717 64.052 1.00 44.77 164 GLN B N 1
ATOM 4736 C CA . GLN B 1 164 ? -16.676 57.033 64.692 1.00 44.45 164 GLN B CA 1
ATOM 4737 C C . GLN B 1 164 ? -16.410 55.534 64.857 1.00 42.99 164 GLN B C 1
ATOM 4738 O O . GLN B 1 164 ? -15.614 54.937 64.125 1.00 41.25 164 GLN B O 1
ATOM 4744 N N . PRO B 1 165 ? -17.066 54.915 65.846 1.00 42.59 165 PRO B N 1
ATOM 4745 C CA . PRO B 1 165 ? -16.942 53.485 66.151 1.00 42.90 165 PRO B CA 1
ATOM 4746 C C . PRO B 1 165 ? -17.577 52.598 65.077 1.00 42.75 165 PRO B C 1
ATOM 4747 O O . PRO B 1 165 ? -18.618 52.937 64.509 1.00 42.90 165 PRO B O 1
ATOM 4751 N N . VAL B 1 166 ? -16.956 51.454 64.813 1.00 41.54 166 VAL B N 1
ATOM 4752 C CA . VAL B 1 166 ? -17.469 50.542 63.807 1.00 40.11 166 VAL B CA 1
ATOM 4753 C C . VAL B 1 166 ? -17.390 49.085 64.272 1.00 40.65 166 VAL B C 1
ATOM 4754 O O . VAL B 1 166 ? -16.596 48.732 65.156 1.00 38.87 166 VAL B O 1
ATOM 4758 N N . LEU B 1 167 ? -18.236 48.247 63.678 1.00 40.97 167 LEU B N 1
ATOM 4759 C CA . LEU B 1 167 ? -18.282 46.822 63.991 1.00 41.78 167 LEU B CA 1
ATOM 4760 C C . LEU B 1 167 ? -17.378 45.991 63.075 1.00 41.12 167 LEU B C 1
ATOM 4761 O O . LEU B 1 167 ? -17.321 46.223 61.861 1.00 40.61 167 LEU B O 1
ATOM 4766 N N . LEU B 1 168 ? -16.682 45.015 63.653 1.00 39.25 168 LEU B N 1
ATOM 4767 C CA . LEU B 1 168 ? -15.830 44.153 62.848 1.00 37.95 168 LEU B CA 1
ATOM 4768 C C . LEU B 1 168 ? -16.718 43.593 61.733 1.00 36.78 168 LEU B C 1
ATOM 4769 O O . LEU B 1 168 ? -16.279 43.452 60.602 1.00 34.83 168 LEU B O 1
ATOM 4774 N N . ALA B 1 169 ? -17.973 43.293 62.073 1.00 36.76 169 ALA B N 1
ATOM 4775 C CA . ALA B 1 169 ? -18.947 42.743 61.129 1.00 36.19 169 ALA B CA 1
ATOM 4776 C C . ALA B 1 169 ? -19.158 43.664 59.937 1.00 36.49 169 ALA B C 1
ATOM 4777 O O . ALA B 1 169 ? -19.232 43.216 58.792 1.00 37.47 169 ALA B O 1
ATOM 4779 N N . HIS B 1 170 ? -19.267 44.955 60.200 1.00 36.44 170 HIS B N 1
ATOM 4780 C CA . HIS B 1 170 ? -19.457 45.896 59.117 1.00 37.59 170 HIS B CA 1
ATOM 4781 C C . HIS B 1 170 ? -18.173 45.948 58.272 1.00 39.35 170 HIS B C 1
ATOM 4782 O O . HIS B 1 170 ? -18.225 46.096 57.045 1.00 38.27 170 HIS B O 1
ATOM 4789 N N . TRP B 1 171 ? -17.033 45.810 58.959 1.00 40.53 171 TRP B N 1
ATOM 4790 C CA . TRP B 1 171 ? -15.692 45.835 58.363 1.00 39.52 171 TRP B CA 1
ATOM 4791 C C . TRP B 1 171 ? -15.436 44.674 57.402 1.00 38.84 171 TRP B C 1
ATOM 4792 O O . TRP B 1 171 ? -14.907 44.866 56.311 1.00 38.00 171 TRP B O 1
ATOM 4803 N N . PHE B 1 172 ? -15.777 43.463 57.828 1.00 39.20 172 PHE B N 1
ATOM 4804 C CA . PHE B 1 172 ? -15.602 42.291 56.978 1.00 38.34 172 PHE B CA 1
ATOM 4805 C C . PHE B 1 172 ? -16.501 42.457 55.760 1.00 37.00 172 PHE B C 1
ATOM 4806 O O . PHE B 1 172 ? -16.089 42.175 54.634 1.00 36.53 172 PHE B O 1
ATOM 4814 N N . LEU B 1 173 ? -17.725 42.923 55.992 1.00 35.22 173 LEU B N 1
ATOM 4815 C CA . LEU B 1 173 ? -18.663 43.135 54.906 1.00 34.64 173 LEU B CA 1
ATOM 4816 C C . LEU B 1 173 ? -18.224 44.274 54.005 1.00 34.91 173 LEU B C 1
ATOM 4817 O O . LEU B 1 173 ? -18.842 44.539 52.981 1.00 35.60 173 LEU B O 1
ATOM 4822 N N . ALA B 1 174 ? -17.157 44.964 54.384 1.00 35.45 174 ALA B N 1
ATOM 4823 C CA . ALA B 1 174 ? -16.653 46.047 53.551 1.00 34.73 174 ALA B CA 1
ATOM 4824 C C . ALA B 1 174 ? -15.876 45.359 52.427 1.00 35.11 174 ALA B C 1
ATOM 4825 O O . ALA B 1 174 ? -16.064 45.647 51.240 1.00 35.71 174 ALA B O 1
ATOM 4827 N N . TYR B 1 175 ? -15.017 44.424 52.811 1.00 34.79 175 TYR B N 1
ATOM 4828 C CA . TYR B 1 175 ? -14.239 43.676 51.851 1.00 35.70 175 TYR B CA 1
ATOM 4829 C C . TYR B 1 175 ? -15.120 42.727 51.032 1.00 36.84 175 TYR B C 1
ATOM 4830 O O . TYR B 1 175 ? -14.727 42.281 49.955 1.00 38.23 175 TYR B O 1
ATOM 4839 N N . TYR B 1 176 ? -16.319 42.446 51.539 1.00 36.27 176 TYR B N 1
ATOM 4840 C CA . TYR B 1 176 ? -17.275 41.587 50.852 1.00 36.08 176 TYR B CA 1
ATOM 4841 C C . TYR B 1 176 ? -17.761 42.324 49.599 1.00 37.05 176 TYR B C 1
ATOM 4842 O O . TYR B 1 176 ? -17.837 41.754 48.511 1.00 37.93 176 TYR B O 1
ATOM 4851 N N . GLU B 1 177 ? -18.105 43.594 49.757 1.00 36.83 177 GLU B N 1
ATOM 4852 C CA . GLU B 1 177 ? -18.560 44.369 48.626 1.00 37.90 177 GLU B CA 1
ATOM 4853 C C . GLU B 1 177 ? -17.407 44.495 47.638 1.00 39.78 177 GLU B C 1
ATOM 4854 O O . GLU B 1 177 ? -17.589 44.276 46.439 1.00 40.88 177 GLU B O 1
ATOM 4860 N N . MET B 1 178 ? -16.219 44.830 48.144 1.00 40.37 178 MET B N 1
ATOM 4861 C CA . MET B 1 178 ? -15.025 44.974 47.298 1.00 39.30 178 MET B CA 1
ATOM 4862 C C . MET B 1 178 ? -14.723 43.717 46.469 1.00 39.95 178 MET B C 1
ATOM 4863 O O . MET B 1 178 ? -14.602 43.785 45.241 1.00 40.36 178 MET B O 1
ATOM 4868 N N . LEU B 1 179 ? -14.590 42.577 47.147 1.00 38.05 179 LEU B N 1
ATOM 4869 C CA . LEU B 1 179 ? -14.297 41.325 46.469 1.00 36.37 179 LEU B CA 1
ATOM 4870 C C . LEU B 1 179 ? -15.417 40.879 45.557 1.00 35.81 179 LEU B C 1
ATOM 4871 O O . LEU B 1 179 ? -15.195 40.108 44.627 1.00 35.31 179 LEU B O 1
ATOM 4876 N N . LYS B 1 180 ? -16.625 41.360 45.820 1.00 36.25 180 LYS B N 1
ATOM 4877 C CA . LYS B 1 180 ? -17.774 41.011 44.990 1.00 36.20 180 LYS B CA 1
ATOM 4878 C C . LYS B 1 180 ? -17.640 41.731 43.650 1.00 35.26 180 LYS B C 1
ATOM 4879 O O . LYS B 1 180 ? -17.876 41.151 42.598 1.00 34.07 180 LYS B O 1
ATOM 4885 N N . ARG B 1 181 ? -17.239 42.998 43.698 1.00 35.65 181 ARG B N 1
ATOM 4886 C CA . ARG B 1 181 ? -17.041 43.773 42.483 1.00 35.66 181 ARG B CA 1
ATOM 4887 C C . ARG B 1 181 ? -15.903 43.171 41.655 1.00 36.85 181 ARG B C 1
ATOM 4888 O O . ARG B 1 181 ? -15.941 43.171 40.424 1.00 36.69 181 ARG B O 1
ATOM 4896 N N . ASP B 1 182 ? -14.881 42.658 42.329 1.00 38.05 182 ASP B N 1
ATOM 4897 C CA . ASP B 1 182 ? -13.772 42.049 41.612 1.00 38.18 182 ASP B CA 1
ATOM 4898 C C . ASP B 1 182 ? -14.299 40.878 40.798 1.00 37.40 182 ASP B C 1
ATOM 4899 O O . ASP B 1 182 ? -14.004 40.763 39.612 1.00 38.11 182 ASP B O 1
ATOM 4904 N N . ALA B 1 183 ? -15.086 40.021 41.447 1.00 36.44 183 ALA B N 1
ATOM 4905 C CA . ALA B 1 183 ? -15.671 38.842 40.811 1.00 34.17 183 ALA B CA 1
ATOM 4906 C C . ALA B 1 183 ? -16.470 39.204 39.569 1.00 34.08 183 ALA B C 1
ATOM 4907 O O . ALA B 1 183 ? -16.547 38.416 38.630 1.00 35.50 183 ALA B O 1
ATOM 4909 N N . GLY B 1 184 ? -17.066 40.393 39.572 1.00 31.96 184 GLY B N 1
ATOM 4910 C CA . GLY B 1 184 ? -17.857 40.830 38.437 1.00 32.15 184 GLY B CA 1
ATOM 4911 C C . GLY B 1 184 ? -17.011 41.334 37.290 1.00 33.71 184 GLY B C 1
ATOM 4912 O O . GLY B 1 184 ? -17.437 41.325 36.139 1.00 34.59 184 GLY B O 1
ATOM 4913 N N . ARG B 1 185 ? -15.805 41.793 37.603 1.00 34.81 185 ARG B N 1
ATOM 4914 C CA . ARG B 1 185 ? -14.899 42.281 36.580 1.00 33.81 185 ARG B CA 1
ATOM 4915 C C . ARG B 1 185 ? -14.289 41.082 35.860 1.00 34.44 185 ARG B C 1
ATOM 4916 O O . ARG B 1 185 ? -14.169 41.078 34.634 1.00 34.02 185 ARG B O 1
ATOM 4924 N N . LEU B 1 186 ? -13.910 40.064 36.630 1.00 34.01 186 LEU B N 1
ATOM 4925 C CA . LEU B 1 186 ? -13.315 38.855 36.071 1.00 34.98 186 LEU B CA 1
ATOM 4926 C C . LEU B 1 186 ? -14.355 38.130 35.228 1.00 36.75 186 LEU B C 1
ATOM 4927 O O . LEU B 1 186 ? -14.031 37.451 34.248 1.00 36.22 186 LEU B O 1
ATOM 4932 N N . GLU B 1 187 ? -15.610 38.289 35.630 1.00 38.42 187 GLU B N 1
ATOM 4933 C CA . GLU B 1 187 ? -16.734 37.670 34.954 1.00 39.74 187 GLU B CA 1
ATOM 4934 C C . GLU B 1 187 ? -16.936 38.335 33.615 1.00 39.61 187 GLU B C 1
ATOM 4935 O O . GLU B 1 187 ? -16.928 37.677 32.581 1.00 41.38 187 GLU B O 1
ATOM 4941 N N . ASP B 1 188 ? -17.126 39.648 33.639 1.00 38.87 188 ASP B N 1
ATOM 4942 C CA . ASP B 1 188 ? -17.331 40.409 32.415 1.00 37.74 188 ASP B CA 1
ATOM 4943 C C . ASP B 1 188 ? -16.130 40.282 31.472 1.00 36.47 188 ASP B C 1
ATOM 4944 O O . ASP B 1 188 ? -16.284 40.331 30.261 1.00 35.95 188 ASP B O 1
ATOM 4949 N N . ALA B 1 189 ? -14.937 40.113 32.033 1.00 36.16 189 ALA B N 1
ATOM 4950 C CA . ALA B 1 189 ? -13.738 39.968 31.225 1.00 35.11 189 ALA B CA 1
ATOM 4951 C C . ALA B 1 189 ? -13.857 38.616 30.565 1.00 36.03 189 ALA B C 1
ATOM 4952 O O . ALA B 1 189 ? -13.725 38.482 29.352 1.00 37.32 189 ALA B O 1
ATOM 4954 N N . LYS B 1 190 ? -14.123 37.608 31.383 1.00 36.34 190 LYS B N 1
ATOM 4955 C CA . LYS B 1 190 ? -14.290 36.248 30.899 1.00 36.45 190 LYS B CA 1
ATOM 4956 C C . LYS B 1 190 ? -15.296 36.172 29.757 1.00 35.97 190 LYS B C 1
ATOM 4957 O O . LYS B 1 190 ? -14.965 35.691 28.687 1.00 36.27 190 LYS B O 1
ATOM 4963 N N . GLU B 1 191 ? -16.514 36.656 29.981 1.00 36.65 191 GLU B N 1
ATOM 4964 C CA . GLU B 1 191 ? -17.559 36.616 28.956 1.00 38.95 191 GLU B CA 1
ATOM 4965 C C . GLU B 1 191 ? -17.118 37.243 27.644 1.00 37.46 191 GLU B C 1
ATOM 4966 O O . GLU B 1 191 ? -17.330 36.687 26.576 1.00 37.98 191 GLU B O 1
ATOM 4972 N N . ARG B 1 192 ? -16.490 38.403 27.736 1.00 37.17 192 ARG B N 1
ATOM 4973 C CA . ARG B 1 192 ? -16.063 39.151 26.557 1.00 38.18 192 ARG B CA 1
ATOM 4974 C C . ARG B 1 192 ? -14.937 38.523 25.727 1.00 36.51 192 ARG B C 1
ATOM 4975 O O . ARG B 1 192 ? -14.856 38.731 24.511 1.00 36.73 192 ARG B O 1
ATOM 4983 N N . LEU B 1 193 ? -14.080 37.755 26.385 1.00 34.66 193 LEU B N 1
ATOM 4984 C CA . LEU B 1 193 ? -12.962 37.109 25.712 1.00 33.33 193 LEU B CA 1
ATOM 4985 C C . LEU B 1 193 ? -13.362 35.714 25.265 1.00 34.16 193 LEU B C 1
ATOM 4986 O O . LEU B 1 193 ? -12.548 34.991 24.690 1.00 34.32 193 LEU B O 1
ATOM 4991 N N . ASN B 1 194 ? -14.611 35.331 25.521 1.00 33.87 194 ASN B N 1
ATOM 4992 C CA . ASN B 1 194 ? -15.036 33.988 25.165 1.00 33.71 194 ASN B CA 1
ATOM 4993 C C . ASN B 1 194 ? -15.418 33.764 23.702 1.00 33.76 194 ASN B C 1
ATOM 4994 O O . ASN B 1 194 ? -16.324 32.995 23.399 1.00 34.01 194 ASN B O 1
ATOM 4999 N N . GLU B 1 195 ? -14.710 34.441 22.803 1.00 35.21 195 GLU B N 1
ATOM 5000 C CA . GLU B 1 195 ? -14.902 34.300 21.354 1.00 35.74 195 GLU B CA 1
ATOM 5001 C C . GLU B 1 195 ? -13.766 33.427 20.850 1.00 35.45 195 GLU B C 1
ATOM 5002 O O . GLU B 1 195 ? -12.709 33.362 21.479 1.00 36.31 195 GLU B O 1
ATOM 5008 N N . SER B 1 196 ? -13.951 32.804 19.694 1.00 34.47 196 SER B N 1
ATOM 5009 C CA . SER B 1 196 ? -12.911 31.940 19.154 1.00 33.76 196 SER B CA 1
ATOM 5010 C C . SER B 1 196 ? -12.125 32.483 17.960 1.00 32.91 196 SER B C 1
ATOM 5011 O O . SER B 1 196 ? -12.703 32.826 16.930 1.00 33.20 196 SER B O 1
ATOM 5014 N N . PRO B 1 197 ? -10.791 32.588 18.094 1.00 31.92 197 PRO B N 1
ATOM 5015 C CA . PRO B 1 197 ? -9.989 33.086 16.979 1.00 30.08 197 PRO B CA 1
ATOM 5016 C C . PRO B 1 197 ? -9.672 31.930 16.060 1.00 28.55 197 PRO B C 1
ATOM 5017 O O . PRO B 1 197 ? -9.244 32.127 14.940 1.00 30.11 197 PRO B O 1
ATOM 5021 N N . LEU B 1 198 ? -9.885 30.714 16.536 1.00 29.34 198 LEU B N 1
ATOM 5022 C CA . LEU B 1 198 ? -9.605 29.535 15.719 1.00 30.32 198 LEU B CA 1
ATOM 5023 C C . LEU B 1 198 ? -10.380 29.591 14.411 1.00 31.94 198 LEU B C 1
ATOM 5024 O O . LEU B 1 198 ? -11.618 29.666 14.409 1.00 34.86 198 LEU B O 1
ATOM 5029 N N . GLY B 1 199 ? -9.651 29.554 13.300 1.00 30.84 199 GLY B N 1
ATOM 5030 C CA . GLY B 1 199 ? -10.289 29.595 12.000 1.00 29.01 199 GLY B CA 1
ATOM 5031 C C . GLY B 1 199 ? -9.911 30.828 11.211 1.00 27.90 199 GLY B C 1
ATOM 5032 O O . GLY B 1 199 ? -10.319 30.987 10.058 1.00 26.62 199 GLY B O 1
ATOM 5033 N N . ALA B 1 200 ? -9.137 31.704 11.842 1.00 26.90 200 ALA B N 1
ATOM 5034 C CA . ALA B 1 200 ? -8.695 32.934 11.209 1.00 26.64 200 ALA B CA 1
ATOM 5035 C C . ALA B 1 200 ? -7.376 32.722 10.481 1.00 27.82 200 ALA B C 1
ATOM 5036 O O . ALA B 1 200 ? -6.922 33.594 9.736 1.00 27.97 200 ALA B O 1
ATOM 5038 N N . ALA B 1 201 ? -6.775 31.554 10.691 1.00 27.62 201 ALA B N 1
ATOM 5039 C CA . ALA B 1 201 ? -5.495 31.215 10.080 1.00 28.16 201 ALA B CA 1
ATOM 5040 C C . ALA B 1 201 ? -4.447 32.299 10.393 1.00 28.10 201 ALA B C 1
ATOM 5041 O O . ALA B 1 201 ? -4.470 32.903 11.471 1.00 26.45 201 ALA B O 1
ATOM 5043 N N . ALA B 1 202 ? -3.533 32.545 9.458 1.00 27.95 202 ALA B N 1
ATOM 5044 C CA . ALA B 1 202 ? -2.497 33.549 9.672 1.00 28.49 202 ALA B CA 1
ATOM 5045 C C . ALA B 1 202 ? -3.037 34.970 9.944 1.00 29.63 202 ALA B C 1
ATOM 5046 O O . ALA B 1 202 ? -2.502 35.675 10.806 1.00 31.69 202 ALA B O 1
ATOM 5048 N N . LEU B 1 203 ? -4.082 35.386 9.223 1.00 29.22 203 LEU B N 1
ATOM 5049 C CA . LEU B 1 203 ? -4.700 36.707 9.416 1.00 29.13 203 LEU B CA 1
ATOM 5050 C C . LEU B 1 203 ? -5.980 36.893 8.625 1.00 29.28 203 LEU B C 1
ATOM 5051 O O . LEU B 1 203 ? -6.859 37.645 9.019 1.00 28.06 203 LEU B O 1
ATOM 5056 N N . ALA B 1 204 ? -6.054 36.221 7.487 1.00 31.37 204 ALA B N 1
ATOM 5057 C CA . ALA B 1 204 ? -7.225 36.237 6.620 1.00 33.16 204 ALA B CA 1
ATOM 5058 C C . ALA B 1 204 ? -7.639 34.768 6.678 1.00 35.18 204 ALA B C 1
ATOM 5059 O O . ALA B 1 204 ? -6.769 33.898 6.777 1.00 37.65 204 ALA B O 1
ATOM 5061 N N . GLY B 1 205 ? -8.934 34.477 6.637 1.00 34.36 205 GLY B N 1
ATOM 5062 C CA . GLY B 1 205 ? -9.359 33.087 6.722 1.00 33.00 205 GLY B CA 1
ATOM 5063 C C . GLY B 1 205 ? -8.643 32.141 5.765 1.00 32.45 205 GLY B C 1
ATOM 5064 O O . GLY B 1 205 ? -7.444 32.271 5.531 1.00 30.52 205 GLY B O 1
ATOM 5065 N N . THR B 1 206 ? -9.370 31.166 5.226 1.00 32.27 206 THR B N 1
ATOM 5066 C CA . THR B 1 206 ? -8.787 30.231 4.272 1.00 33.23 206 THR B CA 1
ATOM 5067 C C . THR B 1 206 ? -9.811 29.868 3.252 1.00 34.49 206 THR B C 1
ATOM 5068 O O . THR B 1 206 ? -10.996 30.162 3.422 1.00 34.85 206 THR B O 1
ATOM 5072 N N . GLY B 1 207 ? -9.321 29.190 2.212 1.00 35.88 207 GLY B N 1
ATOM 5073 C CA . GLY B 1 207 ? -10.153 28.688 1.138 1.00 35.09 207 GLY B CA 1
ATOM 5074 C C . GLY B 1 207 ? -10.635 27.315 1.559 1.00 34.09 207 GLY B C 1
ATOM 5075 O O . GLY B 1 207 ? -11.598 26.791 1.013 1.00 34.84 207 GLY B O 1
ATOM 5076 N N . PHE B 1 208 ? -9.940 26.743 2.542 1.00 35.52 208 PHE B N 1
ATOM 5077 C CA . PHE B 1 208 ? -10.265 25.434 3.116 1.00 35.75 208 PHE B CA 1
ATOM 5078 C C . PHE B 1 208 ? -11.719 25.403 3.587 1.00 35.31 208 PHE B C 1
ATOM 5079 O O . PHE B 1 208 ? -12.217 26.376 4.153 1.00 35.91 208 PHE B O 1
ATOM 5087 N N . PRO B 1 209 ? -12.418 24.281 3.363 1.00 35.20 209 PRO B N 1
ATOM 5088 C CA . PRO B 1 209 ? -13.819 24.153 3.788 1.00 35.58 209 PRO B CA 1
ATOM 5089 C C . PRO B 1 209 ? -13.968 24.026 5.325 1.00 36.63 209 PRO B C 1
ATOM 5090 O O . PRO B 1 209 ? -14.694 23.177 5.839 1.00 36.58 209 PRO B O 1
ATOM 5094 N N . ILE B 1 210 ? -13.266 24.895 6.041 1.00 36.86 210 ILE B N 1
ATOM 5095 C CA . ILE B 1 210 ? -13.273 24.936 7.497 1.00 36.97 210 ILE B CA 1
ATOM 5096 C C . ILE B 1 210 ? -14.643 25.278 8.101 1.00 37.12 210 ILE B C 1
ATOM 5097 O O . ILE B 1 210 ? -15.462 25.955 7.477 1.00 38.18 210 ILE B O 1
ATOM 5102 N N . ASP B 1 211 ? -14.898 24.793 9.311 1.00 35.96 211 ASP B N 1
ATOM 5103 C CA . ASP B 1 211 ? -16.149 25.110 9.999 1.00 37.22 211 ASP B CA 1
ATOM 5104 C C . ASP B 1 211 ? -15.815 25.669 11.399 1.00 37.55 211 ASP B C 1
ATOM 5105 O O . ASP B 1 211 ? -15.531 24.915 12.344 1.00 37.62 211 ASP B O 1
ATOM 5110 N N . ARG B 1 212 ? -15.860 26.992 11.520 1.00 34.77 212 ARG B N 1
ATOM 5111 C CA . ARG B 1 212 ? -15.519 27.662 12.764 1.00 33.52 212 ARG B CA 1
ATOM 5112 C C . ARG B 1 212 ? -16.605 27.615 13.838 1.00 34.35 212 ARG B C 1
ATOM 5113 O O . ARG B 1 212 ? -16.309 27.622 15.032 1.00 35.29 212 ARG B O 1
ATOM 5121 N N . HIS B 1 213 ? -17.864 27.570 13.433 1.00 34.46 213 HIS B N 1
ATOM 5122 C CA . HIS B 1 213 ? -18.914 27.521 14.424 1.00 33.46 213 HIS B CA 1
ATOM 5123 C C . HIS B 1 213 ? -18.826 26.196 15.172 1.00 33.30 213 HIS B C 1
ATOM 5124 O O . HIS B 1 213 ? -19.047 26.139 16.378 1.00 34.15 213 HIS B O 1
ATOM 5131 N N . PHE B 1 214 ? -18.478 25.129 14.465 1.00 33.05 214 PHE B N 1
ATOM 5132 C CA . PHE B 1 214 ? -18.334 23.827 15.109 1.00 33.38 214 PHE B CA 1
ATOM 5133 C C . PHE B 1 214 ? -17.209 23.912 16.162 1.00 33.92 214 PHE B C 1
ATOM 5134 O O . PHE B 1 214 ? -17.431 23.601 17.337 1.00 34.10 214 PHE B O 1
ATOM 5142 N N . THR B 1 215 ? -16.017 24.347 15.740 1.00 33.55 215 THR B N 1
ATOM 5143 C CA . THR B 1 215 ? -14.862 24.462 16.630 1.00 33.86 215 THR B CA 1
ATOM 5144 C C . THR B 1 215 ? -15.142 25.399 17.786 1.00 34.09 215 THR B C 1
ATOM 5145 O O . THR B 1 215 ? -14.644 25.197 18.886 1.00 35.69 215 THR B O 1
ATOM 5149 N N . ALA B 1 216 ? -15.932 26.432 17.540 1.00 33.45 216 ALA B N 1
ATOM 5150 C CA . ALA B 1 216 ? -16.264 27.358 18.599 1.00 33.69 216 ALA B CA 1
ATOM 5151 C C . ALA B 1 216 ? -17.093 26.625 19.667 1.00 35.34 216 ALA B C 1
ATOM 5152 O O . ALA B 1 216 ? -16.717 26.592 20.839 1.00 35.49 216 ALA B O 1
ATOM 5154 N N . ARG B 1 217 ? -18.207 26.018 19.266 1.00 37.40 217 ARG B N 1
ATOM 5155 C CA . ARG B 1 217 ? -19.060 25.301 20.216 1.00 39.29 217 ARG B CA 1
ATOM 5156 C C . ARG B 1 217 ? -18.302 24.297 21.072 1.00 38.80 217 ARG B C 1
ATOM 5157 O O . ARG B 1 217 ? -18.190 24.462 22.280 1.00 39.81 217 ARG B O 1
ATOM 5165 N N . GLU B 1 218 ? -17.786 23.261 20.428 1.00 39.42 218 GLU B N 1
ATOM 5166 C CA . GLU B 1 218 ? -17.021 22.203 21.081 1.00 38.40 218 GLU B CA 1
ATOM 5167 C C . GLU B 1 218 ? -15.912 22.692 22.011 1.00 36.76 218 GLU B C 1
ATOM 5168 O O . GLU B 1 218 ? -15.423 21.932 22.843 1.00 37.12 218 GLU B O 1
ATOM 5174 N N . LEU B 1 219 ? -15.484 23.939 21.873 1.00 34.31 219 LEU B N 1
ATOM 5175 C CA . LEU B 1 219 ? -14.422 24.417 22.746 1.00 33.53 219 LEU B CA 1
ATOM 5176 C C . LEU B 1 219 ? -14.870 25.349 23.866 1.00 31.87 219 LEU B C 1
ATOM 5177 O O . LEU B 1 219 ? -14.051 25.870 24.609 1.00 31.31 219 LEU B O 1
ATOM 5182 N N . GLY B 1 220 ? -16.174 25.550 23.988 1.00 31.30 220 GLY B N 1
ATOM 5183 C CA . GLY B 1 220 ? -16.685 26.405 25.040 1.00 31.40 220 GLY B CA 1
ATOM 5184 C C . GLY B 1 220 ? -16.913 27.857 24.669 1.00 32.22 220 GLY B C 1
ATOM 5185 O O . GLY B 1 220 ? -17.407 28.633 25.482 1.00 33.68 220 GLY B O 1
ATOM 5186 N N . PHE B 1 221 ? -16.564 28.237 23.447 1.00 31.49 221 PHE B N 1
ATOM 5187 C CA . PHE B 1 221 ? -16.747 29.611 23.008 1.00 31.10 221 PHE B CA 1
ATOM 5188 C C . PHE B 1 221 ? -18.209 29.934 22.698 1.00 31.99 221 PHE B C 1
ATOM 5189 O O . PHE B 1 221 ? -18.945 29.093 22.182 1.00 32.29 221 PHE B O 1
ATOM 5197 N N . LYS B 1 222 ? -18.636 31.153 23.018 1.00 33.01 222 LYS B N 1
ATOM 5198 C CA . LYS B 1 222 ? -20.012 31.539 22.741 1.00 34.39 222 LYS B CA 1
ATOM 5199 C C . LYS B 1 222 ? -20.250 31.555 21.226 1.00 35.05 222 LYS B C 1
ATOM 5200 O O . LYS B 1 222 ? -21.351 31.248 20.764 1.00 35.74 222 LYS B O 1
ATOM 5206 N N . ALA B 1 223 ? -19.203 31.887 20.469 1.00 34.76 223 ALA B N 1
ATOM 5207 C CA . ALA B 1 223 ? -19.247 31.949 19.006 1.00 34.41 223 ALA B CA 1
ATOM 5208 C C . ALA B 1 223 ? -17.843 32.229 18.461 1.00 35.69 223 ALA B C 1
ATOM 5209 O O . ALA B 1 223 ? -16.952 32.614 19.215 1.00 38.65 223 ALA B O 1
ATOM 5211 N N . PRO B 1 224 ? -17.617 32.020 17.151 1.00 35.74 224 PRO B N 1
ATOM 5212 C CA . PRO B 1 224 ? -16.286 32.285 16.591 1.00 35.16 224 PRO B CA 1
ATOM 5213 C C . PRO B 1 224 ? -16.105 33.771 16.311 1.00 34.43 224 PRO B C 1
ATOM 5214 O O . PRO B 1 224 ? -17.057 34.448 15.954 1.00 34.90 224 PRO B O 1
ATOM 5218 N N . MET B 1 225 ? -14.893 34.285 16.470 1.00 34.72 225 MET B N 1
ATOM 5219 C CA . MET B 1 225 ? -14.656 35.701 16.214 1.00 34.98 225 MET B CA 1
ATOM 5220 C C . MET B 1 225 ? -15.081 36.072 14.793 1.00 35.25 225 MET B C 1
ATOM 5221 O O . MET B 1 225 ? -15.020 35.250 13.882 1.00 37.05 225 MET B O 1
ATOM 5226 N N . ARG B 1 226 ? -15.539 37.305 14.611 1.00 35.29 226 ARG B N 1
ATOM 5227 C CA . ARG B 1 226 ? -16.040 37.738 13.313 1.00 34.81 226 ARG B CA 1
ATOM 5228 C C . ARG B 1 226 ? -15.044 38.415 12.401 1.00 35.31 226 ARG B C 1
ATOM 5229 O O . ARG B 1 226 ? -15.395 38.806 11.290 1.00 36.75 226 ARG B O 1
ATOM 5237 N N . ASN B 1 227 ? -13.805 38.556 12.850 1.00 34.06 227 ASN B N 1
ATOM 5238 C CA . ASN B 1 227 ? -12.811 39.193 12.015 1.00 33.27 227 ASN B CA 1
ATOM 5239 C C . ASN B 1 227 ? -11.453 38.562 12.178 1.00 33.22 227 ASN B C 1
ATOM 5240 O O . ASN B 1 227 ? -10.780 38.780 13.176 1.00 34.46 227 ASN B O 1
ATOM 5245 N N . SER B 1 228 ? -11.048 37.794 11.171 1.00 34.44 228 SER B N 1
ATOM 5246 C CA . SER B 1 228 ? -9.771 37.090 11.179 1.00 33.83 228 SER B CA 1
ATOM 5247 C C . SER B 1 228 ? -8.577 37.948 11.575 1.00 34.07 228 SER B C 1
ATOM 5248 O O . SER B 1 228 ? -7.702 37.480 12.290 1.00 34.80 228 SER B O 1
ATOM 5251 N N . LEU B 1 229 ? -8.537 39.194 11.111 1.00 33.93 229 LEU B N 1
ATOM 5252 C CA . LEU B 1 229 ? -7.430 40.087 11.435 1.00 34.04 229 LEU B CA 1
ATOM 5253 C C . LEU B 1 229 ? -7.364 40.372 12.928 1.00 34.46 229 LEU B C 1
ATOM 5254 O O . LEU B 1 229 ? -6.323 40.217 13.557 1.00 35.49 229 LEU B O 1
ATOM 5259 N N . ASP B 1 230 ? -8.474 40.793 13.506 1.00 34.10 230 ASP B N 1
ATOM 5260 C CA . ASP B 1 230 ? -8.480 41.071 14.929 1.00 33.83 230 ASP B CA 1
ATOM 5261 C C . ASP B 1 230 ? -8.313 39.756 15.702 1.00 32.84 230 ASP B C 1
ATOM 5262 O O . ASP B 1 230 ? -7.729 39.720 16.785 1.00 31.04 230 ASP B O 1
ATOM 5267 N N . ALA B 1 231 ? -8.829 38.675 15.131 1.00 31.54 231 ALA B N 1
ATOM 5268 C CA . ALA B 1 231 ? -8.758 37.372 15.772 1.00 31.32 231 ALA B CA 1
ATOM 5269 C C . ALA B 1 231 ? -7.322 37.024 16.135 1.00 31.82 231 ALA B C 1
ATOM 5270 O O . ALA B 1 231 ? -7.041 36.526 17.228 1.00 31.02 231 ALA B O 1
ATOM 5272 N N . VAL B 1 232 ? -6.418 37.310 15.210 1.00 32.25 232 VAL B N 1
ATOM 5273 C CA . VAL B 1 232 ? -5.006 37.004 15.374 1.00 32.96 232 VAL B CA 1
ATOM 5274 C C . VAL B 1 232 ? -4.186 38.083 16.094 1.00 33.90 232 VAL B C 1
ATOM 5275 O O . VAL B 1 232 ? -3.230 37.774 16.805 1.00 35.45 232 VAL B O 1
ATOM 5279 N N . ALA B 1 233 ? -4.571 39.341 15.935 1.00 33.12 233 ALA B N 1
ATOM 5280 C CA . ALA B 1 233 ? -3.818 40.426 16.534 1.00 32.51 233 ALA B CA 1
ATOM 5281 C C . ALA B 1 233 ? -4.240 40.888 17.912 1.00 33.20 233 ALA B C 1
ATOM 5282 O O . ALA B 1 233 ? -3.445 41.504 18.612 1.00 33.82 233 ALA B O 1
ATOM 5284 N N . SER B 1 234 ? -5.468 40.599 18.321 1.00 33.99 234 SER B N 1
ATOM 5285 C CA . SER B 1 234 ? -5.924 41.088 19.618 1.00 34.65 234 SER B CA 1
ATOM 5286 C C . SER B 1 234 ? -5.349 40.434 20.854 1.00 33.88 234 SER B C 1
ATOM 5287 O O . SER B 1 234 ? -5.094 39.229 20.902 1.00 33.20 234 SER B O 1
ATOM 5290 N N . ARG B 1 235 ? -5.140 41.276 21.854 1.00 33.69 235 ARG B N 1
ATOM 5291 C CA . ARG B 1 235 ? -4.644 40.856 23.147 1.00 34.51 235 ARG B CA 1
ATOM 5292 C C . ARG B 1 235 ? -5.281 41.762 24.191 1.00 32.74 235 ARG B C 1
ATOM 5293 O O . ARG B 1 235 ? -4.987 41.652 25.371 1.00 34.19 235 ARG B O 1
ATOM 5301 N N . ASP B 1 236 ? -6.167 42.650 23.753 1.00 31.28 236 ASP B N 1
ATOM 5302 C CA . ASP B 1 236 ? -6.830 43.550 24.682 1.00 30.26 236 ASP B CA 1
ATOM 5303 C C . ASP B 1 236 ? -7.487 42.748 25.811 1.00 30.97 236 ASP B C 1
ATOM 5304 O O . ASP B 1 236 ? -7.606 43.224 26.942 1.00 29.76 236 ASP B O 1
ATOM 5309 N N . PHE B 1 237 ? -7.885 41.516 25.516 1.00 31.54 237 PHE B N 1
ATOM 5310 C CA . PHE B 1 237 ? -8.503 40.686 26.536 1.00 33.95 237 PHE B CA 1
ATOM 5311 C C . PHE B 1 237 ? -7.489 40.325 27.621 1.00 34.88 237 PHE B C 1
ATOM 5312 O O . PHE B 1 237 ? -7.835 40.201 28.801 1.00 35.79 237 PHE B O 1
ATOM 5320 N N . ALA B 1 238 ? -6.236 40.142 27.224 1.00 34.26 238 ALA B N 1
ATOM 5321 C CA . ALA B 1 238 ? -5.206 39.805 28.189 1.00 33.67 238 ALA B CA 1
ATOM 5322 C C . ALA B 1 238 ? -5.067 41.001 29.116 1.00 33.45 238 ALA B C 1
ATOM 5323 O O . ALA B 1 238 ? -4.923 40.861 30.334 1.00 33.52 238 ALA B O 1
ATOM 5325 N N . LEU B 1 239 ? -5.119 42.185 28.521 1.00 32.07 239 LEU B N 1
ATOM 5326 C CA . LEU B 1 239 ? -5.024 43.429 29.268 1.00 31.74 239 LEU B CA 1
ATOM 5327 C C . LEU B 1 239 ? -6.208 43.600 30.222 1.00 30.57 239 LEU B C 1
ATOM 5328 O O . LEU B 1 239 ? -6.030 44.031 31.353 1.00 31.38 239 LEU B O 1
ATOM 5333 N N . GLU B 1 240 ? -7.411 43.262 29.762 1.00 29.35 240 GLU B N 1
ATOM 5334 C CA . GLU B 1 240 ? -8.597 43.391 30.588 1.00 28.72 240 GLU B CA 1
ATOM 5335 C C . GLU B 1 240 ? -8.504 42.498 31.815 1.00 29.91 240 GLU B C 1
ATOM 5336 O O . GLU B 1 240 ? -8.878 42.894 32.914 1.00 29.90 240 GLU B O 1
ATOM 5342 N N . VAL B 1 241 ? -8.007 41.284 31.621 1.00 31.22 241 VAL B N 1
ATOM 5343 C CA . VAL B 1 241 ? -7.853 40.334 32.716 1.00 32.98 241 VAL B CA 1
ATOM 5344 C C . VAL B 1 241 ? -6.799 40.843 33.719 1.00 34.58 241 VAL B C 1
ATOM 5345 O O . VAL B 1 241 ? -7.007 40.804 34.940 1.00 34.04 241 VAL B O 1
ATOM 5349 N N . LEU B 1 242 ? -5.678 41.332 33.193 1.00 35.75 242 LEU B N 1
ATOM 5350 C CA . LEU B 1 242 ? -4.581 41.840 34.018 1.00 35.67 242 LEU B CA 1
ATOM 5351 C C . LEU B 1 242 ? -5.009 42.999 34.892 1.00 35.51 242 LEU B C 1
ATOM 5352 O O . LEU B 1 242 ? -4.485 43.190 35.990 1.00 36.06 242 LEU B O 1
ATOM 5357 N N . SER B 1 243 ? -5.957 43.784 34.401 1.00 35.63 243 SER B N 1
ATOM 5358 C CA . SER B 1 243 ? -6.441 44.913 35.170 1.00 34.51 243 SER B CA 1
ATOM 5359 C C . SER B 1 243 ? -7.332 44.378 36.283 1.00 33.70 243 SER B C 1
ATOM 5360 O O . SER B 1 243 ? -7.255 44.819 37.431 1.00 35.02 243 SER B O 1
ATOM 5363 N N . ALA B 1 244 ? -8.184 43.424 35.938 1.00 31.91 244 ALA B N 1
ATOM 5364 C CA . ALA B 1 244 ? -9.049 42.832 36.933 1.00 30.87 244 ALA B CA 1
ATOM 5365 C C . ALA B 1 244 ? -8.110 42.325 38.021 1.00 30.85 244 ALA B C 1
ATOM 5366 O O . ALA B 1 244 ? -8.272 42.649 39.192 1.00 31.76 244 ALA B O 1
ATOM 5368 N N . LEU B 1 245 ? -7.109 41.548 37.628 1.00 30.31 245 LEU B N 1
ATOM 5369 C CA . LEU B 1 245 ? -6.156 41.016 38.589 1.00 29.94 245 LEU B CA 1
ATOM 5370 C C . LEU B 1 245 ? -5.452 42.130 39.370 1.00 30.89 245 LEU B C 1
ATOM 5371 O O . LEU B 1 245 ? -5.147 41.969 40.557 1.00 32.97 245 LEU B O 1
ATOM 5376 N N . ASN B 1 246 ? -5.190 43.260 38.717 1.00 30.94 246 ASN B N 1
ATOM 5377 C CA . ASN B 1 246 ? -4.517 44.368 39.395 1.00 31.45 246 ASN B CA 1
ATOM 5378 C C . ASN B 1 246 ? -5.389 44.911 40.523 1.00 31.41 246 ASN B C 1
ATOM 5379 O O . ASN B 1 246 ? -4.976 44.972 41.681 1.00 31.54 246 ASN B O 1
ATOM 5384 N N . ILE B 1 247 ? -6.601 45.306 40.167 1.00 30.26 247 ILE B N 1
ATOM 5385 C CA . ILE B 1 247 ? -7.539 45.844 41.125 1.00 31.21 247 ILE B CA 1
ATOM 5386 C C . ILE B 1 247 ? -7.783 44.875 42.291 1.00 32.70 247 ILE B C 1
ATOM 5387 O O . ILE B 1 247 ? -7.830 45.287 43.453 1.00 34.22 247 ILE B O 1
ATOM 5392 N N . GLY B 1 248 ? -7.915 43.588 41.973 1.00 33.06 248 GLY B N 1
ATOM 5393 C CA . GLY B 1 248 ? -8.133 42.571 42.984 1.00 30.64 248 GLY B CA 1
ATOM 5394 C C . GLY B 1 248 ? -7.055 42.545 44.046 1.00 30.38 248 GLY B C 1
ATOM 5395 O O . GLY B 1 248 ? -7.356 42.572 45.230 1.00 29.01 248 GLY B O 1
ATOM 5396 N N . MET B 1 249 ? -5.796 42.475 43.631 1.00 31.42 249 MET B N 1
ATOM 5397 C CA . MET B 1 249 ? -4.686 42.462 44.591 1.00 32.17 249 MET B CA 1
ATOM 5398 C C . MET B 1 249 ? -4.663 43.769 45.380 1.00 31.72 249 MET B C 1
ATOM 5399 O O . MET B 1 249 ? -4.203 43.809 46.519 1.00 32.52 249 MET B O 1
ATOM 5404 N N . LEU B 1 250 ? -5.145 44.843 44.763 1.00 31.42 250 LEU B N 1
ATOM 5405 C CA . LEU B 1 250 ? -5.148 46.137 45.425 1.00 31.93 250 LEU B CA 1
ATOM 5406 C C . LEU B 1 250 ? -6.120 46.075 46.571 1.00 33.93 250 LEU B C 1
ATOM 5407 O O . LEU B 1 250 ? -5.894 46.659 47.629 1.00 34.81 250 LEU B O 1
ATOM 5412 N N . HIS B 1 251 ? -7.208 45.349 46.362 1.00 35.43 251 HIS B N 1
ATOM 5413 C CA . HIS B 1 251 ? -8.189 45.202 47.419 1.00 35.84 251 HIS B CA 1
ATOM 5414 C C . HIS B 1 251 ? -7.544 44.354 48.507 1.00 35.95 251 HIS B C 1
ATOM 5415 O O . HIS B 1 251 ? -7.681 44.648 49.696 1.00 36.64 251 HIS B O 1
ATOM 5422 N N . LEU B 1 252 ? -6.811 43.324 48.093 1.00 34.32 252 LEU B N 1
ATOM 5423 C CA . LEU B 1 252 ? -6.161 42.443 49.036 1.00 32.85 252 LEU B CA 1
ATOM 5424 C C . LEU B 1 252 ? -4.992 43.152 49.712 1.00 33.95 252 LEU B C 1
ATOM 5425 O O . LEU B 1 252 ? -4.657 42.843 50.860 1.00 33.51 252 LEU B O 1
ATOM 5430 N N . SER B 1 253 ? -4.376 44.109 49.024 1.00 32.77 253 SER B N 1
ATOM 5431 C CA . SER B 1 253 ? -3.258 44.816 49.636 1.00 34.87 253 SER B CA 1
ATOM 5432 C C . SER B 1 253 ? -3.795 45.730 50.733 1.00 35.94 253 SER B C 1
ATOM 5433 O O . SER B 1 253 ? -3.105 46.006 51.708 1.00 36.35 253 SER B O 1
ATOM 5436 N N . ARG B 1 254 ? -5.031 46.193 50.570 1.00 37.19 254 ARG B N 1
ATOM 5437 C CA . ARG B 1 254 ? -5.667 47.059 51.554 1.00 39.11 254 ARG B CA 1
ATOM 5438 C C . ARG B 1 254 ? -5.846 46.295 52.851 1.00 40.52 254 ARG B C 1
ATOM 5439 O O . ARG B 1 254 ? -5.509 46.772 53.932 1.00 41.39 254 ARG B O 1
ATOM 5447 N N . MET B 1 255 ? -6.402 45.099 52.731 1.00 40.94 255 MET B N 1
ATOM 5448 C CA . MET B 1 255 ? -6.661 44.270 53.888 1.00 41.14 255 MET B CA 1
ATOM 5449 C C . MET B 1 255 ? -5.372 43.795 54.560 1.00 40.88 255 MET B C 1
ATOM 5450 O O . MET B 1 255 ? -5.292 43.732 55.784 1.00 42.02 255 MET B O 1
ATOM 5455 N N . ALA B 1 256 ? -4.362 43.450 53.771 1.00 40.46 256 ALA B N 1
ATOM 5456 C CA . ALA B 1 256 ? -3.120 42.986 54.360 1.00 39.57 256 ALA B CA 1
ATOM 5457 C C . ALA B 1 256 ? -2.577 44.127 55.198 1.00 41.08 256 ALA B C 1
ATOM 5458 O O . ALA B 1 256 ? -2.163 43.927 56.343 1.00 42.62 256 ALA B O 1
ATOM 5460 N N . GLU B 1 257 ? -2.609 45.331 54.632 1.00 40.63 257 GLU B N 1
ATOM 5461 C CA . GLU B 1 257 ? -2.121 46.525 55.320 1.00 40.22 257 GLU B CA 1
ATOM 5462 C C . GLU B 1 257 ? -2.777 46.699 56.689 1.00 39.81 257 GLU B C 1
ATOM 5463 O O . GLU B 1 257 ? -2.095 46.900 57.688 1.00 39.40 257 GLU B O 1
ATOM 5469 N N . GLU B 1 258 ? -4.100 46.625 56.739 1.00 39.45 258 GLU B N 1
ATOM 5470 C CA . GLU B 1 258 ? -4.788 46.795 58.007 1.00 40.13 258 GLU B CA 1
ATOM 5471 C C . GLU B 1 258 ? -4.531 45.653 58.978 1.00 39.74 258 GLU B C 1
ATOM 5472 O O . GLU B 1 258 ? -4.354 45.884 60.174 1.00 40.06 258 GLU B O 1
ATOM 5478 N N . LEU B 1 259 ? -4.504 44.422 58.486 1.00 38.99 259 LEU B N 1
ATOM 5479 C CA . LEU B 1 259 ? -4.232 43.315 59.388 1.00 39.04 259 LEU B CA 1
ATOM 5480 C C . LEU B 1 259 ? -2.789 43.423 59.901 1.00 38.78 259 LEU B C 1
ATOM 5481 O O . LEU B 1 259 ? -2.509 43.105 61.054 1.00 38.60 259 LEU B O 1
ATOM 5486 N N . ILE B 1 260 ? -1.876 43.881 59.049 1.00 37.54 260 ILE B N 1
ATOM 5487 C CA . ILE B 1 260 ? -0.489 44.038 59.464 1.00 36.88 260 ILE B CA 1
ATOM 5488 C C . ILE B 1 260 ? -0.394 45.090 60.568 1.00 37.57 260 ILE B C 1
ATOM 5489 O O . ILE B 1 260 ? 0.397 44.955 61.503 1.00 38.94 260 ILE B O 1
ATOM 5494 N N . LEU B 1 261 ? -1.204 46.135 60.453 1.00 36.57 261 LEU B N 1
ATOM 5495 C CA . LEU B 1 261 ? -1.224 47.207 61.434 1.00 36.69 261 LEU B CA 1
ATOM 5496 C C . LEU B 1 261 ? -1.837 46.713 62.738 1.00 37.02 261 LEU B C 1
ATOM 5497 O O . LEU B 1 261 ? -1.165 46.655 63.762 1.00 38.66 261 LEU B O 1
ATOM 5502 N N . TYR B 1 262 ? -3.119 46.363 62.694 1.00 35.71 262 TYR B N 1
ATOM 5503 C CA . TYR B 1 262 ? -3.830 45.893 63.871 1.00 34.83 262 TYR B CA 1
ATOM 5504 C C . TYR B 1 262 ? -3.072 44.765 64.552 1.00 36.35 262 TYR B C 1
ATOM 5505 O O . TYR B 1 262 ? -3.429 44.352 65.649 1.00 37.06 262 TYR B O 1
ATOM 5514 N N . SER B 1 263 ? -2.029 44.269 63.894 1.00 37.05 263 SER B N 1
ATOM 5515 C CA . SER B 1 263 ? -1.231 43.162 64.412 1.00 36.18 263 SER B CA 1
ATOM 5516 C C . SER B 1 263 ? -0.024 43.657 65.198 1.00 35.50 263 SER B C 1
ATOM 5517 O O . SER B 1 263 ? 0.771 42.867 65.697 1.00 34.74 263 SER B O 1
ATOM 5520 N N . THR B 1 264 ? 0.108 44.971 65.300 1.00 35.65 264 THR B N 1
ATOM 5521 C CA . THR B 1 264 ? 1.213 45.582 66.026 1.00 37.12 264 THR B CA 1
ATOM 5522 C C . THR B 1 264 ? 0.898 45.724 67.519 1.00 38.85 264 THR B C 1
ATOM 5523 O O . THR B 1 264 ? -0.266 45.688 67.922 1.00 38.08 264 THR B O 1
ATOM 5527 N N . GLU B 1 265 ? 1.943 45.888 68.330 1.00 39.84 265 GLU B N 1
ATOM 5528 C CA . GLU B 1 265 ? 1.779 46.074 69.765 1.00 41.07 265 GLU B CA 1
ATOM 5529 C C . GLU B 1 265 ? 0.956 47.335 69.968 1.00 40.22 265 GLU B C 1
ATOM 5530 O O . GLU B 1 265 ? 0.048 47.381 70.793 1.00 39.34 265 GLU B O 1
ATOM 5536 N N . GLU B 1 266 ? 1.277 48.357 69.188 1.00 41.13 266 GLU B N 1
ATOM 5537 C CA . GLU B 1 266 ? 0.589 49.635 69.269 1.00 43.09 266 GLU B CA 1
ATOM 5538 C C . GLU B 1 266 ? -0.939 49.516 69.192 1.00 43.21 266 GLU B C 1
ATOM 5539 O O . GLU B 1 266 ? -1.647 50.139 69.978 1.00 44.37 266 GLU B O 1
ATOM 5545 N N . PHE B 1 267 ? -1.450 48.727 68.250 1.00 43.16 267 PHE B N 1
ATOM 5546 C CA . PHE B 1 267 ? -2.901 48.540 68.126 1.00 42.59 267 PHE B CA 1
ATOM 5547 C C . PHE B 1 267 ? -3.357 47.389 69.041 1.00 41.71 267 PHE B C 1
ATOM 5548 O O . PHE B 1 267 ? -4.207 47.570 69.919 1.00 41.44 267 PHE B O 1
ATOM 5556 N N . GLY B 1 268 ? -2.771 46.213 68.827 1.00 39.37 268 GLY B N 1
ATOM 5557 C CA . GLY B 1 268 ? -3.101 45.050 69.621 1.00 37.79 268 GLY B CA 1
ATOM 5558 C C . GLY B 1 268 ? -4.498 44.533 69.366 1.00 38.30 268 GLY B C 1
ATOM 5559 O O . GLY B 1 268 ? -5.086 43.859 70.211 1.00 39.21 268 GLY B O 1
ATOM 5560 N N . PHE B 1 269 ? -5.034 44.823 68.191 1.00 38.26 269 PHE B N 1
ATOM 5561 C CA . PHE B 1 269 ? -6.379 44.383 67.874 1.00 38.88 269 PHE B CA 1
ATOM 5562 C C . PHE B 1 269 ? -6.521 42.922 67.441 1.00 38.55 269 PHE B C 1
ATOM 5563 O O . PHE B 1 269 ? -7.577 42.322 67.642 1.00 38.00 269 PHE B O 1
ATOM 5571 N N . VAL B 1 270 ? -5.468 42.333 66.882 1.00 38.63 270 VAL B N 1
ATOM 5572 C CA . VAL B 1 270 ? -5.579 40.958 66.398 1.00 40.32 270 VAL B CA 1
ATOM 5573 C C . VAL B 1 270 ? -4.274 40.158 66.334 1.00 41.33 270 VAL B C 1
ATOM 5574 O O . VAL B 1 270 ? -3.208 40.697 66.054 1.00 41.75 270 VAL B O 1
ATOM 5578 N N . GLU B 1 271 ? -4.387 38.858 66.589 1.00 43.60 271 GLU B N 1
ATOM 5579 C CA . GLU B 1 271 ? -3.257 37.932 66.571 1.00 45.75 271 GLU B CA 1
ATOM 5580 C C . GLU B 1 271 ? -3.310 37.093 65.282 1.00 45.90 271 GLU B C 1
ATOM 5581 O O . GLU B 1 271 ? -4.317 36.436 65.003 1.00 46.00 271 GLU B O 1
ATOM 5587 N N . VAL B 1 272 ? -2.234 37.116 64.498 1.00 45.52 272 VAL B N 1
ATOM 5588 C CA . VAL B 1 272 ? -2.185 36.350 63.251 1.00 45.37 272 VAL B CA 1
ATOM 5589 C C . VAL B 1 272 ? -1.824 34.884 63.550 1.00 46.34 272 VAL B C 1
ATOM 5590 O O . VAL B 1 272 ? -0.999 34.609 64.422 1.00 46.88 272 VAL B O 1
ATOM 5594 N N . PRO B 1 273 ? -2.436 33.924 62.828 1.00 46.66 273 PRO B N 1
ATOM 5595 C CA . PRO B 1 273 ? -2.162 32.494 63.042 1.00 45.32 273 PRO B CA 1
ATOM 5596 C C . PRO B 1 273 ? -0.695 32.137 62.849 1.00 45.95 273 PRO B C 1
ATOM 5597 O O . PRO B 1 273 ? -0.080 32.566 61.876 1.00 46.82 273 PRO B O 1
ATOM 5601 N N . ASP B 1 274 ? -0.143 31.338 63.760 1.00 46.13 274 ASP B N 1
ATOM 5602 C CA . ASP B 1 274 ? 1.261 30.919 63.669 1.00 45.75 274 ASP B CA 1
ATOM 5603 C C . ASP B 1 274 ? 1.635 30.369 62.296 1.00 45.63 274 ASP B C 1
ATOM 5604 O O . ASP B 1 274 ? 2.750 30.570 61.823 1.00 46.51 274 ASP B O 1
ATOM 5609 N N . ALA B 1 275 ? 0.703 29.661 61.668 1.00 46.04 275 ALA B N 1
ATOM 5610 C CA . ALA B 1 275 ? 0.938 29.059 60.359 1.00 45.73 275 ALA B CA 1
ATOM 5611 C C . ALA B 1 275 ? 1.423 30.047 59.322 1.00 46.29 275 ALA B C 1
ATOM 5612 O O . ALA B 1 275 ? 2.203 29.686 58.444 1.00 46.98 275 ALA B O 1
ATOM 5614 N N . PHE B 1 276 ? 0.963 31.292 59.430 1.00 46.49 276 PHE B N 1
ATOM 5615 C CA . PHE B 1 276 ? 1.317 32.338 58.473 1.00 46.13 276 PHE B CA 1
ATOM 5616 C C . PHE B 1 276 ? 2.214 33.422 59.066 1.00 45.92 276 PHE B C 1
ATOM 5617 O O . PHE B 1 276 ? 2.175 34.580 58.652 1.00 45.89 276 PHE B O 1
ATOM 5625 N N . ALA B 1 277 ? 3.034 33.034 60.031 1.00 46.75 277 ALA B N 1
ATOM 5626 C CA . ALA B 1 277 ? 3.929 33.977 60.666 1.00 47.84 277 ALA B CA 1
ATOM 5627 C C . ALA B 1 277 ? 5.184 33.316 61.213 1.00 49.84 277 ALA B C 1
ATOM 5628 O O . ALA B 1 277 ? 5.337 32.084 61.206 1.00 48.56 277 ALA B O 1
ATOM 5630 N N . THR B 1 278 ? 6.088 34.168 61.677 1.00 52.39 278 THR B N 1
ATOM 5631 C CA . THR B 1 278 ? 7.351 33.742 62.247 1.00 55.03 278 THR B CA 1
ATOM 5632 C C . THR B 1 278 ? 7.497 34.545 63.529 1.00 57.51 278 THR B C 1
ATOM 5633 O O . THR B 1 278 ? 7.091 35.707 63.583 1.00 57.15 278 THR B O 1
ATOM 5637 N N . GLY B 1 279 ? 8.066 33.929 64.560 1.00 60.98 279 GLY B N 1
ATOM 5638 C CA . GLY B 1 279 ? 8.226 34.623 65.825 1.00 64.89 279 GLY B CA 1
ATOM 5639 C C . GLY B 1 279 ? 9.664 34.886 66.213 1.00 67.61 279 GLY B C 1
ATOM 5640 O O . GLY B 1 279 ? 10.480 35.281 65.384 1.00 68.17 279 GLY B O 1
ATOM 5641 N N . SER B 1 280 ? 9.972 34.664 67.487 1.00 71.05 280 SER B N 1
ATOM 5642 C CA . SER B 1 280 ? 11.315 34.877 68.011 1.00 73.90 280 SER B CA 1
ATOM 5643 C C . SER B 1 280 ? 11.487 34.182 69.355 1.00 75.96 280 SER B C 1
ATOM 5644 O O . SER B 1 280 ? 10.725 34.425 70.300 1.00 76.48 280 SER B O 1
ATOM 5647 N N . SER B 1 281 ? 12.489 33.308 69.426 1.00 77.66 281 SER B N 1
ATOM 5648 C CA . SER B 1 281 ? 12.798 32.574 70.651 1.00 78.47 281 SER B CA 1
ATOM 5649 C C . SER B 1 281 ? 13.051 33.534 71.828 1.00 79.08 281 SER B C 1
ATOM 5650 O O . SER B 1 281 ? 12.199 33.692 72.715 1.00 78.90 281 SER B O 1
ATOM 5653 N N . ILE B 1 282 ? 14.214 34.184 71.823 1.00 78.70 282 ILE B N 1
ATOM 5654 C CA . ILE B 1 282 ? 14.575 35.119 72.882 1.00 78.58 282 ILE B CA 1
ATOM 5655 C C . ILE B 1 282 ? 13.518 36.198 73.129 1.00 78.77 282 ILE B C 1
ATOM 5656 O O . ILE B 1 282 ? 13.625 36.953 74.094 1.00 79.03 282 ILE B O 1
ATOM 5658 N N . MET B 1 283 ? 12.502 36.278 72.267 1.00 79.43 283 MET B N 1
ATOM 5659 C CA . MET B 1 283 ? 11.447 37.288 72.430 1.00 79.68 283 MET B CA 1
ATOM 5660 C C . MET B 1 283 ? 10.082 36.692 72.776 1.00 79.76 283 MET B C 1
ATOM 5661 O O . MET B 1 283 ? 9.670 35.655 72.233 1.00 79.55 283 MET B O 1
ATOM 5663 N N . PRO B 1 284 ? 9.389 37.371 73.686 1.00 79.12 284 PRO B N 1
ATOM 5664 C CA . PRO B 1 284 ? 8.079 36.943 74.154 1.00 78.31 284 PRO B CA 1
ATOM 5665 C C . PRO B 1 284 ? 6.956 37.201 73.148 1.00 78.04 284 PRO B C 1
ATOM 5666 O O . PRO B 1 284 ? 6.660 36.346 72.302 1.00 78.77 284 PRO B O 1
ATOM 5668 N N . GLN B 1 285 ? 6.343 38.381 73.233 1.00 76.19 285 GLN B N 1
ATOM 5669 C CA . GLN B 1 285 ? 5.229 38.730 72.353 1.00 74.60 285 GLN B CA 1
ATOM 5670 C C . GLN B 1 285 ? 5.581 39.419 71.023 1.00 73.05 285 GLN B C 1
ATOM 5671 O O . GLN B 1 285 ? 5.219 40.579 70.786 1.00 72.78 285 GLN B O 1
ATOM 5677 N N . LYS B 1 286 ? 6.277 38.683 70.157 1.00 70.00 286 LYS B N 1
ATOM 5678 C CA . LYS B 1 286 ? 6.665 39.175 68.837 1.00 65.36 286 LYS B CA 1
ATOM 5679 C C . LYS B 1 286 ? 6.226 38.110 67.830 1.00 61.61 286 LYS B C 1
ATOM 5680 O O . LYS B 1 286 ? 6.407 36.907 68.057 1.00 60.72 286 LYS B O 1
ATOM 5682 N N . LYS B 1 287 ? 5.646 38.561 66.723 1.00 56.26 287 LYS B N 1
ATOM 5683 C CA . LYS B 1 287 ? 5.150 37.657 65.697 1.00 50.69 287 LYS B CA 1
ATOM 5684 C C . LYS B 1 287 ? 5.066 38.453 64.399 1.00 46.44 287 LYS B C 1
ATOM 5685 O O . LYS B 1 287 ? 4.326 39.431 64.323 1.00 44.15 287 LYS B O 1
ATOM 5691 N N . ASN B 1 288 ? 5.814 38.025 63.384 1.00 41.93 288 ASN B N 1
ATOM 5692 C CA . ASN B 1 288 ? 5.849 38.723 62.101 1.00 38.38 288 ASN B CA 1
ATOM 5693 C C . ASN B 1 288 ? 4.924 38.146 61.033 1.00 35.93 288 ASN B C 1
ATOM 5694 O O . ASN B 1 288 ? 4.948 36.941 60.764 1.00 34.13 288 ASN B O 1
ATOM 5699 N N . PRO B 1 289 ? 4.106 39.012 60.396 1.00 34.37 289 PRO B N 1
ATOM 5700 C CA . PRO B 1 289 ? 3.153 38.630 59.346 1.00 33.48 289 PRO B CA 1
ATOM 5701 C C . PRO B 1 289 ? 3.764 38.593 57.940 1.00 34.01 289 PRO B C 1
ATOM 5702 O O . PRO B 1 289 ? 3.342 39.343 57.058 1.00 36.72 289 PRO B O 1
ATOM 5706 N N . ASP B 1 290 ? 4.747 37.723 57.726 1.00 33.36 290 ASP B N 1
ATOM 5707 C CA . ASP B 1 290 ? 5.398 37.621 56.422 1.00 35.23 290 ASP B CA 1
ATOM 5708 C C . ASP B 1 290 ? 4.411 37.442 55.256 1.00 34.87 290 ASP B C 1
ATOM 5709 O O . ASP B 1 290 ? 4.490 38.142 54.249 1.00 35.40 290 ASP B O 1
ATOM 5714 N N . ILE B 1 291 ? 3.478 36.508 55.395 1.00 33.71 291 ILE B N 1
ATOM 5715 C CA . ILE B 1 291 ? 2.512 36.253 54.335 1.00 32.04 291 ILE B CA 1
ATOM 5716 C C . ILE B 1 291 ? 1.641 37.460 54.016 1.00 31.14 291 ILE B C 1
ATOM 5717 O O . ILE B 1 291 ? 1.371 37.752 52.846 1.00 31.30 291 ILE B O 1
ATOM 5722 N N . LEU B 1 292 ? 1.201 38.172 55.041 1.00 29.46 292 LEU B N 1
ATOM 5723 C CA . LEU B 1 292 ? 0.386 39.348 54.791 1.00 30.84 292 LEU B CA 1
ATOM 5724 C C . LEU B 1 292 ? 1.239 40.408 54.093 1.00 32.61 292 LEU B C 1
ATOM 5725 O O . LEU B 1 292 ? 0.755 41.137 53.223 1.00 30.94 292 LEU B O 1
ATOM 5730 N N . GLU B 1 293 ? 2.515 40.475 54.469 1.00 32.91 293 GLU B N 1
ATOM 5731 C CA . GLU B 1 293 ? 3.440 41.419 53.859 1.00 32.73 293 GLU B CA 1
ATOM 5732 C C . GLU B 1 293 ? 3.640 41.124 52.368 1.00 33.44 293 GLU B C 1
ATOM 5733 O O . GLU B 1 293 ? 3.555 42.028 51.527 1.00 31.75 293 GLU B O 1
ATOM 5739 N N . LEU B 1 294 ? 3.917 39.860 52.046 1.00 33.08 294 LEU B N 1
ATOM 5740 C CA . LEU B 1 294 ? 4.139 39.466 50.661 1.00 34.05 294 LEU B CA 1
ATOM 5741 C C . LEU B 1 294 ? 2.914 39.689 49.785 1.00 34.33 294 LEU B C 1
ATOM 5742 O O . LEU B 1 294 ? 3.051 39.978 48.597 1.00 33.83 294 LEU B O 1
ATOM 5747 N N . ILE B 1 295 ? 1.722 39.550 50.364 1.00 34.46 295 ILE B N 1
ATOM 5748 C CA . ILE B 1 295 ? 0.490 39.773 49.608 1.00 33.52 295 ILE B CA 1
ATOM 5749 C C . ILE B 1 295 ? 0.410 41.266 49.298 1.00 34.30 295 ILE B C 1
ATOM 5750 O O . ILE B 1 295 ? 0.141 41.675 48.160 1.00 35.76 295 ILE B O 1
ATOM 5755 N N . ARG B 1 296 ? 0.651 42.076 50.320 1.00 32.26 296 ARG B N 1
ATOM 5756 C CA . ARG B 1 296 ? 0.629 43.511 50.159 1.00 31.06 296 ARG B CA 1
ATOM 5757 C C . ARG B 1 296 ? 1.623 43.903 49.067 1.00 31.90 296 ARG B C 1
ATOM 5758 O O . ARG B 1 296 ? 1.277 44.617 48.116 1.00 32.33 296 ARG B O 1
ATOM 5766 N N . ALA B 1 297 ? 2.852 43.406 49.206 1.00 31.54 297 ALA B N 1
ATOM 5767 C CA . ALA B 1 297 ? 3.946 43.698 48.279 1.00 30.30 297 ALA B CA 1
ATOM 5768 C C . ALA B 1 297 ? 3.746 43.194 46.855 1.00 30.52 297 ALA B C 1
ATOM 5769 O O . ALA B 1 297 ? 4.110 43.870 45.887 1.00 30.09 297 ALA B O 1
ATOM 5771 N N . LYS B 1 298 ? 3.169 42.007 46.722 1.00 30.28 298 LYS B N 1
ATOM 5772 C CA . LYS B 1 298 ? 2.946 41.437 45.404 1.00 31.82 298 LYS B CA 1
ATOM 5773 C C . LYS B 1 298 ? 1.967 42.200 44.498 1.00 31.99 298 LYS B C 1
ATOM 5774 O O . LYS B 1 298 ? 1.807 41.879 43.320 1.00 33.79 298 LYS B O 1
ATOM 5780 N N . ALA B 1 299 ? 1.318 43.222 45.027 1.00 31.02 299 ALA B N 1
ATOM 5781 C CA . ALA B 1 299 ? 0.411 43.994 44.196 1.00 30.89 299 ALA B CA 1
ATOM 5782 C C . ALA B 1 299 ? 1.207 44.660 43.055 1.00 30.29 299 ALA B C 1
ATOM 5783 O O . ALA B 1 299 ? 0.681 44.906 41.966 1.00 30.06 299 ALA B O 1
ATOM 5785 N N . GLY B 1 300 ? 2.484 44.925 43.314 1.00 28.78 300 GLY B N 1
ATOM 5786 C CA . GLY B 1 300 ? 3.340 45.565 42.331 1.00 27.12 300 GLY B CA 1
ATOM 5787 C C . GLY B 1 300 ? 3.676 44.721 41.117 1.00 27.95 300 GLY B C 1
ATOM 5788 O O . GLY B 1 300 ? 3.604 45.213 39.996 1.00 28.10 300 GLY B O 1
ATOM 5789 N N . ARG B 1 301 ? 4.049 43.456 41.318 1.00 27.51 301 ARG B N 1
ATOM 5790 C CA . ARG B 1 301 ? 4.382 42.604 40.184 1.00 25.47 301 ARG B CA 1
ATOM 5791 C C . ARG B 1 301 ? 3.175 42.455 39.284 1.00 25.87 301 ARG B C 1
ATOM 5792 O O . ARG B 1 301 ? 3.322 42.216 38.090 1.00 27.66 301 ARG B O 1
ATOM 5800 N N . VAL B 1 302 ? 1.982 42.592 39.852 1.00 25.86 302 VAL B N 1
ATOM 5801 C CA . VAL B 1 302 ? 0.773 42.479 39.053 1.00 26.82 302 VAL B CA 1
ATOM 5802 C C . VAL B 1 302 ? 0.563 43.785 38.307 1.00 28.99 302 VAL B C 1
ATOM 5803 O O . VAL B 1 302 ? 0.054 43.791 37.188 1.00 30.74 302 VAL B O 1
ATOM 5807 N N . LEU B 1 303 ? 0.951 44.898 38.921 1.00 30.10 303 LEU B N 1
ATOM 5808 C CA . LEU B 1 303 ? 0.818 46.182 38.241 1.00 30.12 303 LEU B CA 1
ATOM 5809 C C . LEU B 1 303 ? 1.898 46.169 37.166 1.00 29.79 303 LEU B C 1
ATOM 5810 O O . LEU B 1 303 ? 1.685 46.617 36.048 1.00 29.46 303 LEU B O 1
ATOM 5815 N N . GLY B 1 304 ? 3.061 45.637 37.529 1.00 30.09 304 GLY B N 1
ATOM 5816 C CA . GLY B 1 304 ? 4.175 45.558 36.606 1.00 29.78 304 GLY B CA 1
ATOM 5817 C C . GLY B 1 304 ? 3.815 44.832 35.332 1.00 29.43 304 GLY B C 1
ATOM 5818 O O . GLY B 1 304 ? 4.281 45.190 34.251 1.00 30.17 304 GLY B O 1
ATOM 5819 N N . ALA B 1 305 ? 2.977 43.811 35.462 1.00 28.78 305 ALA B N 1
ATOM 5820 C CA . ALA B 1 305 ? 2.544 43.015 34.323 1.00 28.83 305 ALA B CA 1
ATOM 5821 C C . ALA B 1 305 ? 1.650 43.826 33.380 1.00 29.52 305 ALA B C 1
ATOM 5822 O O . ALA B 1 305 ? 1.847 43.832 32.164 1.00 29.65 305 ALA B O 1
ATOM 5824 N N . PHE B 1 306 ? 0.667 44.510 33.945 1.00 29.99 306 PHE B N 1
ATOM 5825 C CA . PHE B 1 306 ? -0.241 45.315 33.149 1.00 32.20 306 PHE B CA 1
ATOM 5826 C C . PHE B 1 306 ? 0.522 46.358 32.317 1.00 32.18 306 PHE B C 1
ATOM 5827 O O . PHE B 1 306 ? 0.240 46.550 31.130 1.00 31.69 306 PHE B O 1
ATOM 5835 N N . VAL B 1 307 ? 1.479 47.027 32.955 1.00 31.31 307 VAL B N 1
ATOM 5836 C CA . VAL B 1 307 ? 2.280 48.051 32.307 1.00 32.24 307 VAL B CA 1
ATOM 5837 C C . VAL B 1 307 ? 3.112 47.444 31.181 1.00 32.46 307 VAL B C 1
ATOM 5838 O O . VAL B 1 307 ? 3.179 47.981 30.076 1.00 31.71 307 VAL B O 1
ATOM 5842 N N . GLY B 1 308 ? 3.737 46.311 31.470 1.00 32.42 308 GLY B N 1
ATOM 5843 C CA . GLY B 1 308 ? 4.546 45.645 30.470 1.00 32.40 308 GLY B CA 1
ATOM 5844 C C . GLY B 1 308 ? 3.792 45.313 29.193 1.00 33.72 308 GLY B C 1
ATOM 5845 O O . GLY B 1 308 ? 4.246 45.669 28.104 1.00 34.03 308 GLY B O 1
ATOM 5846 N N . LEU B 1 309 ? 2.644 44.646 29.306 1.00 33.27 309 LEU B N 1
ATOM 5847 C CA . LEU B 1 309 ? 1.877 44.267 28.119 1.00 33.59 309 LEU B CA 1
ATOM 5848 C C . LEU B 1 309 ? 1.238 45.420 27.363 1.00 33.83 309 LEU B C 1
ATOM 5849 O O . LEU B 1 309 ? 1.026 45.315 26.153 1.00 33.51 309 LEU B O 1
ATOM 5854 N N . SER B 1 310 ? 0.913 46.508 28.065 1.00 33.93 310 SER B N 1
ATOM 5855 C CA . SER B 1 310 ? 0.311 47.675 27.414 1.00 32.25 310 SER B CA 1
ATOM 5856 C C . SER B 1 310 ? 1.372 48.346 26.554 1.00 31.33 310 SER B C 1
ATOM 5857 O O . SER B 1 310 ? 1.109 48.780 25.432 1.00 30.79 310 SER B O 1
ATOM 5860 N N . ALA B 1 311 ? 2.583 48.419 27.087 1.00 30.13 311 ALA B N 1
ATOM 5861 C CA . ALA B 1 311 ? 3.685 49.014 26.357 1.00 29.13 311 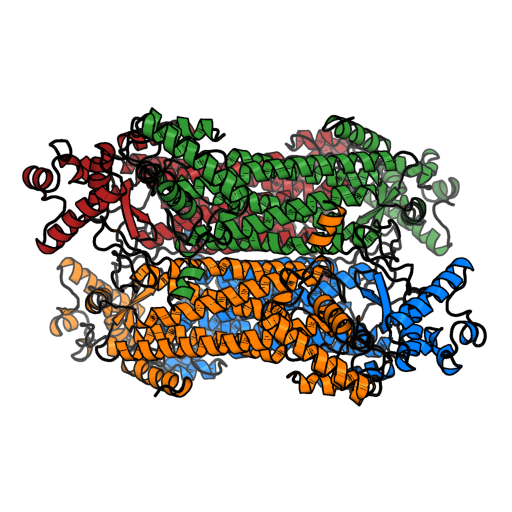ALA B CA 1
ATOM 5862 C C . ALA B 1 311 ? 3.947 48.168 25.106 1.00 29.34 311 ALA B C 1
ATOM 5863 O O . ALA B 1 311 ? 4.337 48.675 24.062 1.00 29.51 311 ALA B O 1
ATOM 5865 N N . VAL B 1 312 ? 3.711 46.869 25.222 1.00 30.48 312 VAL B N 1
ATOM 5866 C CA . VAL B 1 312 ? 3.933 45.949 24.126 1.00 29.84 312 VAL B CA 1
ATOM 5867 C C . VAL B 1 312 ? 3.025 46.241 22.951 1.00 31.32 312 VAL B C 1
ATOM 5868 O O . VAL B 1 312 ? 3.491 46.464 21.829 1.00 33.90 312 VAL B O 1
ATOM 5872 N N . VAL B 1 313 ? 1.726 46.248 23.209 1.00 31.26 313 VAL B N 1
ATOM 5873 C CA . VAL B 1 313 ? 0.756 46.477 22.152 1.00 30.99 313 VAL B CA 1
ATOM 5874 C C . VAL B 1 313 ? 0.586 47.915 21.680 1.00 32.51 313 VAL B C 1
ATOM 5875 O O . VAL B 1 313 ? -0.271 48.181 20.844 1.00 35.71 313 VAL B O 1
ATOM 5879 N N . LYS B 1 314 ? 1.380 48.845 22.202 1.00 31.58 314 LYS B N 1
ATOM 5880 C CA . LYS B 1 314 ? 1.269 50.230 21.750 1.00 31.85 314 LYS B CA 1
ATOM 5881 C C . LYS B 1 314 ? 1.924 50.416 20.382 1.00 30.50 314 LYS B C 1
ATOM 5882 O O . LYS B 1 314 ? 3.041 49.948 20.153 1.00 29.58 314 LYS B O 1
ATOM 5888 N N . GLY B 1 315 ? 1.229 51.119 19.492 1.00 29.51 315 GLY B N 1
ATOM 5889 C CA . GLY B 1 315 ? 1.742 51.381 18.162 1.00 28.99 315 GLY B CA 1
ATOM 5890 C C . GLY B 1 315 ? 2.194 50.124 17.453 1.00 30.83 315 GLY B C 1
ATOM 5891 O O . GLY B 1 315 ? 3.073 50.166 16.593 1.00 30.77 315 GLY B O 1
ATOM 5892 N N . LEU B 1 316 ? 1.597 48.998 17.820 1.00 31.70 316 LEU B N 1
ATOM 5893 C CA . LEU B 1 316 ? 1.945 47.725 17.213 1.00 32.22 316 LEU B CA 1
ATOM 5894 C C . LEU B 1 316 ? 1.107 47.552 15.958 1.00 32.04 316 LEU B C 1
ATOM 5895 O O . LEU B 1 316 ? -0.105 47.378 16.034 1.00 31.16 316 LEU B O 1
ATOM 5900 N N . PRO B 1 317 ? 1.743 47.611 14.781 1.00 32.29 317 PRO B N 1
ATOM 5901 C CA . PRO B 1 317 ? 0.986 47.450 13.537 1.00 32.87 317 PRO B CA 1
ATOM 5902 C C . PRO B 1 317 ? 0.083 46.228 13.636 1.00 33.21 317 PRO B C 1
ATOM 5903 O O . PRO B 1 317 ? 0.205 45.432 14.564 1.00 33.68 317 PRO B O 1
ATOM 5907 N N . LEU B 1 318 ? -0.810 46.071 12.673 1.00 33.58 318 LEU B N 1
ATOM 5908 C CA . LEU B 1 318 ? -1.761 44.981 12.723 1.00 34.06 318 LEU B CA 1
ATOM 5909 C C . LEU B 1 318 ? -1.345 43.613 12.228 1.00 35.52 318 LEU B C 1
ATOM 5910 O O . LEU B 1 318 ? -0.464 43.455 11.372 1.00 35.58 318 LEU B O 1
ATOM 5915 N N . ALA B 1 319 ? -2.054 42.638 12.799 1.00 37.61 319 ALA B N 1
ATOM 5916 C CA . ALA B 1 319 ? -1.903 41.211 12.582 1.00 35.58 319 ALA B CA 1
ATOM 5917 C C . ALA B 1 319 ? -0.851 40.685 13.548 1.00 35.55 319 ALA B C 1
ATOM 5918 O O . ALA B 1 319 ? -0.417 41.399 14.464 1.00 34.91 319 ALA B O 1
ATOM 5920 N N . TYR B 1 320 ? -0.453 39.435 13.346 1.00 35.42 320 TYR B N 1
ATOM 5921 C CA . TYR B 1 320 ? 0.535 38.816 14.197 1.00 34.79 320 TYR B CA 1
ATOM 5922 C C . TYR B 1 320 ? 1.869 39.528 14.098 1.00 35.02 320 TYR B C 1
ATOM 5923 O O . TYR B 1 320 ? 2.241 40.038 13.050 1.00 34.63 320 TYR B O 1
ATOM 5932 N N . ASN B 1 321 ? 2.570 39.547 15.226 1.00 36.60 321 ASN B N 1
ATOM 5933 C CA . ASN B 1 321 ? 3.894 40.140 15.384 1.00 36.19 321 ASN B CA 1
ATOM 5934 C C . ASN B 1 321 ? 4.504 39.291 16.492 1.00 35.33 321 ASN B C 1
ATOM 5935 O O . ASN B 1 321 ? 3.788 38.840 17.377 1.00 36.18 321 ASN B O 1
ATOM 5940 N N . LYS B 1 322 ? 5.807 39.055 16.452 1.00 35.20 322 LYS B N 1
ATOM 5941 C CA . LYS B 1 322 ? 6.430 38.241 17.494 1.00 34.60 322 LYS B CA 1
ATOM 5942 C C . LYS B 1 322 ? 6.340 38.925 18.852 1.00 34.06 322 LYS B C 1
ATOM 5943 O O . LYS B 1 322 ? 6.368 38.260 19.877 1.00 35.20 322 LYS B O 1
ATOM 5949 N N . ASP B 1 323 ? 6.232 40.251 18.849 1.00 34.10 323 ASP B N 1
ATOM 5950 C CA . ASP B 1 323 ? 6.127 41.025 20.082 1.00 33.65 323 ASP B CA 1
ATOM 5951 C C . ASP B 1 323 ? 5.059 40.387 20.946 1.00 33.56 323 ASP B C 1
ATOM 5952 O O . ASP B 1 323 ? 5.175 40.331 22.165 1.00 33.43 323 ASP B O 1
ATOM 5957 N N . LEU B 1 324 ? 4.010 39.921 20.274 1.00 34.34 324 LEU B N 1
ATOM 5958 C CA . LEU B 1 324 ? 2.844 39.287 20.886 1.00 33.19 324 LEU B CA 1
ATOM 5959 C C . LEU B 1 324 ? 3.119 38.113 21.819 1.00 32.32 324 LEU B C 1
ATOM 5960 O O . LEU B 1 324 ? 2.265 37.742 22.620 1.00 32.76 324 LEU B O 1
ATOM 5965 N N . GLN B 1 325 ? 4.302 37.526 21.715 1.00 31.77 325 GLN B N 1
ATOM 5966 C CA . GLN B 1 325 ? 4.643 36.390 22.560 1.00 31.15 325 GLN B CA 1
ATOM 5967 C C . GLN B 1 325 ? 4.917 36.836 23.987 1.00 31.28 325 GLN B C 1
ATOM 5968 O O . GLN B 1 325 ? 4.879 36.027 24.913 1.00 30.82 325 GLN B O 1
ATOM 5974 N N . GLU B 1 326 ? 5.185 38.127 24.155 1.00 30.72 326 GLU B N 1
ATOM 5975 C CA . GLU B 1 326 ? 5.469 38.695 25.460 1.00 31.97 326 GLU B CA 1
ATOM 5976 C C . GLU B 1 326 ? 4.227 38.777 26.337 1.00 33.05 326 GLU B C 1
ATOM 5977 O O . GLU B 1 326 ? 4.282 39.257 27.472 1.00 33.02 326 GLU B O 1
ATOM 5983 N N . ASP B 1 327 ? 3.117 38.276 25.806 1.00 33.31 327 ASP B N 1
ATOM 5984 C CA . ASP B 1 327 ? 1.825 38.294 26.486 1.00 33.36 327 ASP B CA 1
ATOM 5985 C C . ASP B 1 327 ? 1.575 37.215 27.550 1.00 33.56 327 ASP B C 1
ATOM 5986 O O . ASP B 1 327 ? 0.862 37.454 28.523 1.00 31.91 327 ASP B O 1
ATOM 5991 N N . LYS B 1 328 ? 2.153 36.031 27.352 1.00 35.42 328 LYS B N 1
ATOM 5992 C CA . LYS B 1 328 ? 1.961 34.880 28.243 1.00 36.20 328 LYS B CA 1
ATOM 5993 C C . LYS B 1 328 ? 2.639 34.946 29.605 1.00 37.31 328 LYS B C 1
ATOM 5994 O O . LYS B 1 328 ? 2.005 34.715 30.643 1.00 36.54 328 LYS B O 1
ATOM 6000 N N . GLU B 1 329 ? 3.931 35.255 29.603 1.00 37.99 329 GLU B N 1
ATOM 6001 C CA . GLU B 1 329 ? 4.671 35.326 30.852 1.00 36.44 329 GLU B CA 1
ATOM 6002 C C . GLU B 1 329 ? 4.020 36.217 31.889 1.00 35.47 329 GLU B C 1
ATOM 6003 O O . GLU B 1 329 ? 3.795 35.783 33.008 1.00 39.16 329 GLU B O 1
ATOM 6009 N N . PRO B 1 330 ? 3.695 37.466 31.544 1.00 33.62 330 PRO B N 1
ATOM 6010 C CA . PRO B 1 330 ? 3.063 38.294 32.574 1.00 33.73 330 PRO B CA 1
ATOM 6011 C C . PRO B 1 330 ? 1.788 37.703 33.188 1.00 32.74 330 PRO B C 1
ATOM 6012 O O . PRO B 1 330 ? 1.619 37.723 34.405 1.00 32.47 330 PRO B O 1
ATOM 6016 N N . LEU B 1 331 ? 0.907 37.175 32.343 1.00 31.80 331 LEU B N 1
ATOM 6017 C CA . LEU B 1 331 ? -0.358 36.591 32.788 1.00 30.54 331 LEU B CA 1
ATOM 6018 C C . LEU B 1 331 ? -0.172 35.429 33.747 1.00 29.91 331 LEU B C 1
ATOM 6019 O O . LEU B 1 331 ? -0.740 35.423 34.845 1.00 28.65 331 LEU B O 1
ATOM 6024 N N . LEU B 1 332 ? 0.604 34.437 33.321 1.00 29.70 332 LEU B N 1
ATOM 6025 C CA . LEU B 1 332 ? 0.863 33.276 34.156 1.00 29.36 332 LEU B CA 1
ATOM 6026 C C . LEU B 1 332 ? 1.340 33.732 35.533 1.00 31.13 332 LEU B C 1
ATOM 6027 O O . LEU B 1 332 ? 0.937 33.164 36.553 1.00 32.95 332 LEU B O 1
ATOM 6032 N N . ASP B 1 333 ? 2.186 34.761 35.576 1.00 30.57 333 ASP B N 1
ATOM 6033 C CA . ASP B 1 333 ? 2.676 35.250 36.857 1.00 29.38 333 ASP B CA 1
ATOM 6034 C C . ASP B 1 333 ? 1.576 35.977 37.606 1.00 28.53 333 ASP B C 1
ATOM 6035 O O . ASP B 1 333 ? 1.367 35.750 38.790 1.00 29.41 333 ASP B O 1
ATOM 6040 N N . ALA B 1 334 ? 0.879 36.869 36.916 1.00 27.54 334 ALA B N 1
ATOM 6041 C CA . ALA B 1 334 ? -0.179 37.635 37.543 1.00 25.33 334 ALA B CA 1
ATOM 6042 C C . ALA B 1 334 ? -1.242 36.703 38.118 1.00 26.06 334 ALA B C 1
ATOM 6043 O O . ALA B 1 334 ? -1.668 36.859 39.269 1.00 25.78 334 ALA B O 1
ATOM 6045 N N . LEU B 1 335 ? -1.655 35.721 37.320 1.00 25.75 335 LEU B N 1
ATOM 6046 C CA . LEU B 1 335 ? -2.688 34.779 37.745 1.00 23.78 335 LEU B CA 1
ATOM 6047 C C . LEU B 1 335 ? -2.273 33.977 38.954 1.00 23.35 335 LEU B C 1
ATOM 6048 O O . LEU B 1 335 ? -3.041 33.846 39.903 1.00 22.90 335 LEU B O 1
ATOM 6053 N N . ALA B 1 336 ? -1.057 33.439 38.913 1.00 23.91 336 ALA B N 1
ATOM 6054 C CA . ALA B 1 336 ? -0.535 32.640 40.017 1.00 24.32 336 ALA B CA 1
ATOM 6055 C C . ALA B 1 336 ? -0.487 33.484 41.282 1.00 26.15 336 ALA B C 1
ATOM 6056 O O . ALA B 1 336 ? -0.809 33.008 42.364 1.00 28.40 336 ALA B O 1
ATOM 6058 N N . THR B 1 337 ? -0.090 34.741 41.129 1.00 25.61 337 THR B N 1
ATOM 6059 C CA . THR B 1 337 ? 0.008 35.662 42.238 1.00 26.31 337 THR B CA 1
ATOM 6060 C C . THR B 1 337 ? -1.354 35.867 42.873 1.00 27.39 337 THR B C 1
ATOM 6061 O O . THR B 1 337 ? -1.511 35.688 44.072 1.00 28.47 337 THR B O 1
ATOM 6065 N N . TYR B 1 338 ? -2.339 36.251 42.069 1.00 28.08 338 TYR B N 1
ATOM 6066 C CA . TYR B 1 338 ? -3.679 36.505 42.589 1.00 29.19 338 TYR B CA 1
ATOM 6067 C C . TYR B 1 338 ? -4.326 35.221 43.081 1.00 30.61 338 TYR B C 1
ATOM 6068 O O . TYR B 1 338 ? -5.067 35.232 44.065 1.00 29.75 338 TYR B O 1
ATOM 6077 N N . ARG B 1 339 ? -4.031 34.119 42.388 1.00 32.28 339 ARG B N 1
ATOM 6078 C CA . ARG B 1 339 ? -4.546 32.789 42.724 1.00 32.65 339 ARG B CA 1
ATOM 6079 C C . ARG B 1 339 ? -4.135 32.448 44.153 1.00 33.48 339 ARG B C 1
ATOM 6080 O O . ARG B 1 339 ? -4.975 32.285 45.041 1.00 33.51 339 ARG B O 1
ATOM 6088 N N . ASP B 1 340 ? -2.827 32.356 44.362 1.00 34.25 340 ASP B N 1
ATOM 6089 C CA . ASP B 1 340 ? -2.265 32.028 45.664 1.00 35.55 340 ASP B CA 1
ATOM 6090 C C . ASP B 1 340 ? -2.569 33.033 46.770 1.00 35.68 340 ASP B C 1
ATOM 6091 O O . ASP B 1 340 ? -2.610 32.668 47.946 1.00 37.58 340 ASP B O 1
ATOM 6096 N N . SER B 1 341 ? -2.792 34.293 46.420 1.00 35.12 341 SER B N 1
ATOM 6097 C CA . SER B 1 341 ? -3.105 35.275 47.450 1.00 35.00 341 SER B CA 1
ATOM 6098 C C . SER B 1 341 ? -4.503 35.017 48.036 1.00 36.29 341 SER B C 1
ATOM 6099 O O . SER B 1 341 ? -4.684 35.017 49.258 1.00 34.79 341 SER B O 1
ATOM 6102 N N . LEU B 1 342 ? -5.477 34.787 47.153 1.00 37.47 342 LEU B N 1
ATOM 6103 C CA . LEU B 1 342 ? -6.862 34.534 47.548 1.00 37.99 342 LEU B CA 1
ATOM 6104 C C . LEU B 1 342 ? -6.967 33.273 48.378 1.00 39.22 342 LEU B C 1
ATOM 6105 O O . LEU B 1 342 ? -7.785 33.182 49.289 1.00 39.07 342 LEU B O 1
ATOM 6110 N N . ARG B 1 343 ? -6.138 32.294 48.046 1.00 40.87 343 ARG B N 1
ATOM 6111 C CA . ARG B 1 343 ? -6.139 31.031 48.754 1.00 41.94 343 ARG B CA 1
ATOM 6112 C C . ARG B 1 343 ? -5.639 31.211 50.182 1.00 41.36 343 ARG B C 1
ATOM 6113 O O . ARG B 1 343 ? -6.243 30.692 51.121 1.00 41.37 343 ARG B O 1
ATOM 6121 N N . LEU B 1 344 ? -4.551 31.961 50.355 1.00 40.12 344 LEU B N 1
ATOM 6122 C CA . LEU B 1 344 ? -4.005 32.188 51.693 1.00 38.14 344 LEU B CA 1
ATOM 6123 C C . LEU B 1 344 ? -4.928 32.970 52.631 1.00 37.28 344 LEU B C 1
ATOM 6124 O O . LEU B 1 344 ? -5.153 32.552 53.769 1.00 37.99 344 LEU B O 1
ATOM 6129 N N . LEU B 1 345 ? -5.451 34.103 52.165 1.00 35.93 345 LEU B N 1
ATOM 6130 C CA . LEU B 1 345 ? -6.341 34.918 52.984 1.00 34.58 345 LEU B CA 1
ATOM 6131 C C . LEU B 1 345 ? -7.550 34.157 53.502 1.00 35.51 345 LEU B C 1
ATOM 6132 O O . LEU B 1 345 ? -8.071 34.465 54.567 1.00 36.18 345 LEU B O 1
ATOM 6137 N N . ALA B 1 346 ? -8.001 33.160 52.756 1.00 35.71 346 ALA B N 1
ATOM 6138 C CA . ALA B 1 346 ? -9.156 32.390 53.182 1.00 36.48 346 ALA B CA 1
ATOM 6139 C C . ALA B 1 346 ? -8.772 31.341 54.204 1.00 37.48 346 ALA B C 1
ATOM 6140 O O . ALA B 1 346 ? -9.619 30.860 54.952 1.00 39.48 346 ALA B O 1
ATOM 6142 N N . ALA B 1 347 ? -7.496 30.976 54.231 1.00 37.78 347 ALA B N 1
ATOM 6143 C CA . ALA B 1 347 ? -7.011 29.972 55.169 1.00 37.86 347 ALA B CA 1
ATOM 6144 C C . ALA B 1 347 ? -6.507 30.655 56.429 1.00 39.82 347 ALA B C 1
ATOM 6145 O O . ALA B 1 347 ? -6.347 30.014 57.476 1.00 40.28 347 ALA B O 1
ATOM 6147 N N . LEU B 1 348 ? -6.271 31.963 56.322 1.00 40.22 348 LEU B N 1
ATOM 6148 C CA . LEU B 1 348 ? -5.765 32.757 57.435 1.00 38.12 348 LEU B CA 1
ATOM 6149 C C . LEU B 1 348 ? -6.829 33.549 58.197 1.00 37.48 348 LEU B C 1
ATOM 6150 O O . LEU B 1 348 ? -6.809 33.573 59.421 1.00 38.88 348 LEU B O 1
ATOM 6155 N N . LEU B 1 349 ? -7.766 34.177 57.496 1.00 35.78 349 LEU B N 1
ATOM 6156 C CA . LEU B 1 349 ? -8.776 34.984 58.181 1.00 35.51 349 LEU B CA 1
ATOM 6157 C C . LEU B 1 349 ? -9.538 34.344 59.334 1.00 35.83 349 LEU B C 1
ATOM 6158 O O . LEU B 1 349 ? -9.715 34.963 60.375 1.00 37.58 349 LEU B O 1
ATOM 6163 N N . PRO B 1 350 ? -10.023 33.111 59.164 1.00 36.92 350 PRO B N 1
ATOM 6164 C CA . PRO B 1 350 ? -10.761 32.482 60.261 1.00 37.52 350 PRO B CA 1
ATOM 6165 C C . PRO B 1 350 ? -9.866 32.036 61.417 1.00 38.35 350 PRO B C 1
ATOM 6166 O O . PRO B 1 350 ? -10.357 31.696 62.489 1.00 38.14 350 PRO B O 1
ATOM 6170 N N . GLY B 1 351 ? -8.556 32.025 61.186 1.00 39.15 351 GLY B N 1
ATOM 6171 C CA . GLY B 1 351 ? -7.622 31.634 62.225 1.00 40.36 351 GLY B CA 1
ATOM 6172 C C . GLY B 1 351 ? -7.213 32.851 63.037 1.00 42.55 351 GLY B C 1
ATOM 6173 O O . GLY B 1 351 ? -6.439 32.758 63.988 1.00 44.25 351 GLY B O 1
ATOM 6174 N N . LEU B 1 352 ? -7.742 34.006 62.653 1.00 42.41 352 LEU B N 1
ATOM 6175 C CA . LEU B 1 352 ? -7.449 35.259 63.327 1.00 42.03 352 LEU B CA 1
ATOM 6176 C C . LEU B 1 352 ? -8.048 35.273 64.736 1.00 42.55 352 LEU B C 1
ATOM 6177 O O . LEU B 1 352 ? -9.169 34.808 64.939 1.00 42.85 352 LEU B O 1
ATOM 6182 N N . LYS B 1 353 ? -7.288 35.795 65.701 1.00 43.07 353 LYS B N 1
ATOM 6183 C CA . LYS B 1 353 ? -7.732 35.896 67.094 1.00 44.25 353 LYS B CA 1
ATOM 6184 C C . LYS B 1 353 ? -7.856 37.376 67.445 1.00 44.39 353 LYS B C 1
ATOM 6185 O O . LYS B 1 353 ? -6.853 38.035 67.716 1.00 44.53 353 LYS B O 1
ATOM 6191 N N . TRP B 1 354 ? -9.080 37.899 67.445 1.00 45.14 354 TRP B N 1
ATOM 6192 C CA . TRP B 1 354 ? -9.294 39.314 67.759 1.00 45.77 354 TRP B CA 1
ATOM 6193 C C . TRP B 1 354 ? -9.445 39.554 69.261 1.00 45.97 354 TRP B C 1
ATOM 6194 O O . TRP B 1 354 ? -10.216 38.867 69.928 1.00 46.66 354 TRP B O 1
ATOM 6205 N N . ARG B 1 355 ? -8.702 40.527 69.785 1.00 45.26 355 ARG B N 1
ATOM 6206 C CA . ARG B 1 355 ? -8.754 40.861 71.205 1.00 45.60 355 ARG B CA 1
ATOM 6207 C C . ARG B 1 355 ? -9.869 41.889 71.404 1.00 45.30 355 ARG B C 1
ATOM 6208 O O . ARG B 1 355 ? -9.629 43.094 71.383 1.00 45.33 355 ARG B O 1
ATOM 6216 N N . ARG B 1 356 ? -11.086 41.392 71.599 1.00 45.03 356 ARG B N 1
ATOM 6217 C CA . ARG B 1 356 ? -12.280 42.219 71.769 1.00 43.30 356 ARG B CA 1
ATOM 6218 C C . ARG B 1 356 ? -12.135 43.489 72.598 1.00 43.13 356 ARG B C 1
ATOM 6219 O O . ARG B 1 356 ? -12.320 44.594 72.092 1.00 41.31 356 ARG B O 1
ATOM 6227 N N . GLU B 1 357 ? -11.816 43.317 73.875 1.00 44.89 357 GLU B N 1
ATOM 6228 C CA . GLU B 1 357 ? -11.685 44.429 74.812 1.00 46.91 357 GLU B CA 1
ATOM 6229 C C . GLU B 1 357 ? -10.770 45.570 74.354 1.00 45.58 357 GLU B C 1
ATOM 6230 O O . GLU B 1 357 ? -11.175 46.733 74.398 1.00 45.78 357 GLU B O 1
ATOM 6236 N N . ARG B 1 358 ? -9.549 45.246 73.927 1.00 44.38 358 ARG B N 1
ATOM 6237 C CA . ARG B 1 358 ? -8.601 46.263 73.477 1.00 44.43 358 ARG B CA 1
ATOM 6238 C C . ARG B 1 358 ? -9.184 47.032 72.309 1.00 44.76 358 ARG B C 1
ATOM 6239 O O . ARG B 1 358 ? -8.845 48.189 72.082 1.00 47.08 358 ARG B O 1
ATOM 6241 N N . MET B 1 359 ? -10.070 46.388 71.566 1.00 44.03 359 MET B N 1
ATOM 6242 C CA . MET B 1 359 ? -10.701 47.040 70.436 1.00 44.03 359 MET B CA 1
ATOM 6243 C C . MET B 1 359 ? -11.768 47.999 70.944 1.00 44.65 359 MET B C 1
ATOM 6244 O O . MET B 1 359 ? -11.853 49.140 70.492 1.00 44.96 359 MET B O 1
ATOM 6249 N N . TRP B 1 360 ? -12.560 47.524 71.903 1.00 45.70 360 TRP B N 1
ATOM 6250 C CA . TRP B 1 360 ? -13.648 48.293 72.510 1.00 45.72 360 TRP B CA 1
ATOM 6251 C C . TRP B 1 360 ? -13.162 49.541 73.252 1.00 46.64 360 TRP B C 1
ATOM 6252 O O . TRP B 1 360 ? -13.765 50.612 73.158 1.00 45.51 360 TRP B O 1
ATOM 6263 N N . ARG B 1 361 ? -12.073 49.405 73.998 1.00 48.54 361 ARG B N 1
ATOM 6264 C CA . ARG B 1 361 ? -11.545 50.548 74.718 1.00 51.48 361 ARG B CA 1
ATOM 6265 C C . ARG B 1 361 ? -11.069 51.578 73.704 1.00 52.40 361 ARG B C 1
ATOM 6266 O O . ARG B 1 361 ? -11.169 52.791 73.931 1.00 52.57 361 ARG B O 1
ATOM 6274 N N . ALA B 1 362 ? -10.578 51.075 72.571 1.00 52.21 362 ALA B N 1
ATOM 6275 C CA . ALA B 1 362 ? -10.075 51.906 71.486 1.00 49.85 362 ALA B CA 1
ATOM 6276 C C . ALA B 1 362 ? -11.201 52.607 70.718 1.00 48.83 362 ALA B C 1
ATOM 6277 O O . ALA B 1 362 ? -11.088 53.788 70.396 1.00 48.56 362 ALA B O 1
ATOM 6279 N N . ALA B 1 363 ? -12.280 51.884 70.431 1.00 47.85 363 ALA B N 1
ATOM 6280 C CA . ALA B 1 363 ? -13.410 52.446 69.694 1.00 48.64 363 ALA B CA 1
ATOM 6281 C C . ALA B 1 363 ? -14.096 53.529 70.508 1.00 50.63 363 ALA B C 1
ATOM 6282 O O . ALA B 1 363 ? -14.275 54.653 70.026 1.00 50.87 363 ALA B O 1
ATOM 6284 N N . GLU B 1 364 ? -14.503 53.188 71.731 1.00 51.58 364 GLU B N 1
ATOM 6285 C CA . GLU B 1 364 ? -15.128 54.169 72.617 1.00 52.34 364 GLU B CA 1
ATOM 6286 C C . GLU B 1 364 ? -13.979 54.797 73.376 1.00 53.14 364 GLU B C 1
ATOM 6287 O O . GLU B 1 364 ? -13.607 54.318 74.451 1.00 55.61 364 GLU B O 1
ATOM 6293 N N . GLY B 1 365 ? -13.397 55.846 72.806 1.00 51.38 365 GLY B N 1
ATOM 6294 C CA . GLY B 1 365 ? -12.290 56.501 73.472 1.00 50.17 365 GLY B CA 1
ATOM 6295 C C . GLY B 1 365 ? -12.776 57.204 74.722 1.00 49.64 365 GLY B C 1
ATOM 6296 O O . GLY B 1 365 ? -13.524 56.644 75.527 1.00 49.48 365 GLY B O 1
ATOM 6297 N N . GLY B 1 366 ? -12.345 58.444 74.892 1.00 48.64 366 GLY B N 1
ATOM 6298 C CA . GLY B 1 366 ? -12.774 59.200 76.043 1.00 46.61 366 GLY B CA 1
ATOM 6299 C C . GLY B 1 366 ? -13.962 60.063 75.676 1.00 46.73 366 GLY B C 1
ATOM 6300 O O . GLY B 1 366 ? -14.881 60.222 76.483 1.00 46.75 366 GLY B O 1
ATOM 6301 N N . TYR B 1 367 ? -13.956 60.608 74.456 1.00 46.81 367 TYR B N 1
ATOM 6302 C CA . TYR B 1 367 ? -15.042 61.486 74.008 1.00 46.89 367 TYR B CA 1
ATOM 6303 C C . TYR B 1 367 ? -15.490 61.310 72.555 1.00 47.10 367 TYR B C 1
ATOM 6304 O O . TYR B 1 367 ? -16.211 62.163 72.021 1.00 46.24 367 TYR B O 1
ATOM 6313 N N . THR B 1 368 ? -15.087 60.206 71.928 1.00 46.24 368 THR B N 1
ATOM 6314 C CA . THR B 1 368 ? -15.447 59.943 70.538 1.00 46.24 368 THR B CA 1
ATOM 6315 C C . THR B 1 368 ? -16.954 59.979 70.259 1.00 46.42 368 THR B C 1
ATOM 6316 O O . THR B 1 368 ? -17.386 60.451 69.201 1.00 46.55 368 THR B O 1
ATOM 6320 N N . LEU B 1 369 ? -17.756 59.481 71.197 1.00 45.88 369 LEU B N 1
ATOM 6321 C CA . LEU B 1 369 ? -19.208 59.472 71.016 1.00 45.14 369 LEU B CA 1
ATOM 6322 C C . LEU B 1 369 ? -19.849 60.861 71.061 1.00 46.20 369 LEU B C 1
ATOM 6323 O O . LEU B 1 369 ? -21.043 61.014 70.780 1.00 46.29 369 LEU B O 1
ATOM 6328 N N . ALA B 1 370 ? -19.059 61.868 71.418 1.00 46.57 370 ALA B N 1
ATOM 6329 C CA . ALA B 1 370 ? -19.551 63.236 71.471 1.00 46.94 370 ALA B CA 1
ATOM 6330 C C . ALA B 1 370 ? -20.120 63.636 70.101 1.00 47.19 370 ALA B C 1
ATOM 6331 O O . ALA B 1 370 ? -20.998 64.505 70.012 1.00 46.27 370 ALA B O 1
ATOM 6333 N N . THR B 1 371 ? -19.606 62.996 69.045 1.00 46.82 371 THR B N 1
ATOM 6334 C CA . THR B 1 371 ? -20.047 63.247 67.668 1.00 46.55 371 THR B CA 1
ATOM 6335 C C . THR B 1 371 ? -21.547 63.041 67.624 1.00 45.65 371 THR B C 1
ATOM 6336 O O . THR B 1 371 ? -22.276 63.781 66.969 1.00 45.54 371 THR B O 1
ATOM 6340 N N . GLU B 1 372 ? -21.983 62.009 68.335 1.00 45.60 372 GLU B N 1
ATOM 6341 C CA . GLU B 1 372 ? -23.384 61.642 68.426 1.00 45.78 372 GLU B CA 1
ATOM 6342 C C . GLU B 1 372 ? -24.202 62.762 69.081 1.00 45.65 372 GLU B C 1
ATOM 6343 O O . GLU B 1 372 ? -25.251 63.162 68.558 1.00 44.58 372 GLU B O 1
ATOM 6349 N N . LEU B 1 373 ? -23.707 63.264 70.216 1.00 45.07 373 LEU B N 1
ATOM 6350 C CA . LEU B 1 373 ? -24.353 64.358 70.945 1.00 43.58 373 LEU B CA 1
ATOM 6351 C C . LEU B 1 373 ? -24.523 65.581 70.050 1.00 44.22 373 LEU B C 1
ATOM 6352 O O . LEU B 1 373 ? -25.497 66.325 70.188 1.00 45.46 373 LEU B O 1
ATOM 6357 N N . ALA B 1 374 ? -23.567 65.798 69.148 1.00 43.88 374 ALA B N 1
ATOM 6358 C CA . ALA B 1 374 ? -23.628 66.931 68.226 1.00 43.44 374 ALA B CA 1
ATOM 6359 C C . ALA B 1 374 ? -24.761 66.727 67.231 1.00 43.21 374 ALA B C 1
ATOM 6360 O O . ALA B 1 374 ? -25.559 67.631 66.992 1.00 41.14 374 ALA B O 1
ATOM 6362 N N . ASP B 1 375 ? -24.828 65.532 66.654 1.00 44.38 375 ASP B N 1
ATOM 6363 C CA . ASP B 1 375 ? -25.873 65.217 65.690 1.00 46.48 375 ASP B CA 1
ATOM 6364 C C . ASP B 1 375 ? -27.240 65.388 66.356 1.00 47.51 375 ASP B C 1
ATOM 6365 O O . ASP B 1 375 ? -28.165 65.963 65.775 1.00 47.49 375 ASP B O 1
ATOM 6370 N N . TYR B 1 376 ? -27.355 64.905 67.590 1.00 48.64 376 TYR B N 1
ATOM 6371 C CA . TYR B 1 376 ? -28.598 65.012 68.356 1.00 48.80 376 TYR B CA 1
ATOM 6372 C C . TYR B 1 376 ? -29.154 66.440 68.368 1.00 48.00 376 TYR B C 1
ATOM 6373 O O . TYR B 1 376 ? -30.343 66.665 68.136 1.00 47.79 376 TYR B O 1
ATOM 6382 N N . LEU B 1 377 ? -28.296 67.404 68.659 1.00 47.14 377 LEU B N 1
ATOM 6383 C CA . LEU B 1 377 ? -28.736 68.788 68.684 1.00 47.12 377 LEU B CA 1
ATOM 6384 C C . LEU B 1 377 ? -29.167 69.230 67.306 1.00 46.88 377 LEU B C 1
ATOM 6385 O O . LEU B 1 377 ? -30.197 69.885 67.152 1.00 47.01 377 LEU B O 1
ATOM 6390 N N . ALA B 1 378 ? -28.368 68.861 66.306 1.00 46.86 378 ALA B N 1
ATOM 6391 C CA . ALA B 1 378 ? -28.637 69.230 64.924 1.00 45.78 378 ALA B CA 1
ATOM 6392 C C . ALA B 1 378 ? -30.004 68.759 64.483 1.00 45.95 378 ALA B C 1
ATOM 6393 O O . ALA B 1 378 ? -30.756 69.523 63.872 1.00 44.65 378 ALA B O 1
ATOM 6395 N N . GLU B 1 379 ? -30.327 67.506 64.800 1.00 46.48 379 GLU B N 1
ATOM 6396 C CA . GLU B 1 379 ? -31.619 66.945 64.408 1.00 47.97 379 GLU B CA 1
ATOM 6397 C C . GLU B 1 379 ? -32.766 67.784 64.959 1.00 48.41 379 GLU B C 1
ATOM 6398 O O . GLU B 1 379 ? -33.777 67.983 64.282 1.00 49.30 379 GLU B O 1
ATOM 6404 N N . LYS B 1 380 ? -32.592 68.297 66.173 1.00 48.41 380 LYS B N 1
ATOM 6405 C CA . LYS B 1 380 ? -33.615 69.117 66.820 1.00 48.12 380 LYS B CA 1
ATOM 6406 C C . LYS B 1 380 ? -33.683 70.566 66.347 1.00 48.32 380 LYS B C 1
ATOM 6407 O O . LYS B 1 380 ? -34.442 71.361 66.900 1.00 48.54 380 LYS B O 1
ATOM 6413 N N . GLY B 1 381 ? -32.892 70.917 65.336 1.00 47.82 381 GLY B N 1
ATOM 6414 C CA . GLY B 1 381 ? -32.943 72.278 64.828 1.00 47.98 381 GLY B CA 1
ATOM 6415 C C . GLY B 1 381 ? -31.739 73.157 65.103 1.00 47.87 381 GLY B C 1
ATOM 6416 O O . GLY B 1 381 ? -31.634 74.274 64.587 1.00 46.62 381 GLY B O 1
ATOM 6417 N N . LEU B 1 382 ? -30.823 72.670 65.923 1.00 47.86 382 LEU B N 1
ATOM 6418 C CA . LEU B 1 382 ? -29.650 73.460 66.213 1.00 49.05 382 LEU B CA 1
ATOM 6419 C C . LEU B 1 382 ? -28.701 73.293 65.028 1.00 50.32 382 LEU B C 1
ATOM 6420 O O . LEU B 1 382 ? -28.325 72.171 64.682 1.00 50.88 382 LEU B O 1
ATOM 6425 N N . PRO B 1 383 ? -28.329 74.404 64.369 1.00 50.39 383 PRO B N 1
ATOM 6426 C CA . PRO B 1 383 ? -27.417 74.362 63.224 1.00 51.12 383 PRO B CA 1
ATOM 6427 C C . PRO B 1 383 ? -26.236 73.453 63.550 1.00 52.46 383 PRO B C 1
ATOM 6428 O O . PRO B 1 383 ? -25.459 73.746 64.457 1.00 51.30 383 PRO B O 1
ATOM 6432 N N . PHE B 1 384 ? -26.097 72.360 62.801 1.00 54.79 384 PHE B N 1
ATOM 6433 C CA . PHE B 1 384 ? -25.044 71.394 63.077 1.00 57.83 384 PHE B CA 1
ATOM 6434 C C . PHE B 1 384 ? -23.668 71.980 63.338 1.00 59.40 384 PHE B C 1
ATOM 6435 O O . PHE B 1 384 ? -22.903 71.422 64.127 1.00 60.86 384 PHE B O 1
ATOM 6443 N N . ARG B 1 385 ? -23.339 73.103 62.713 1.00 60.08 385 ARG B N 1
ATOM 6444 C CA . ARG B 1 385 ? -22.033 73.701 62.967 1.00 61.67 385 ARG B CA 1
ATOM 6445 C C . ARG B 1 385 ? -22.102 74.375 64.341 1.00 61.92 385 ARG B C 1
ATOM 6446 O O . ARG B 1 385 ? -21.197 74.244 65.173 1.00 62.50 385 ARG B O 1
ATOM 6448 N N . GLU B 1 386 ? -23.200 75.083 64.572 1.00 61.62 386 GLU B N 1
ATOM 6449 C CA . GLU B 1 386 ? -23.427 75.772 65.831 1.00 61.27 386 GLU B CA 1
ATOM 6450 C C . GLU B 1 386 ? -23.345 74.750 66.963 1.00 61.61 386 GLU B C 1
ATOM 6451 O O . GLU B 1 386 ? -22.828 75.034 68.043 1.00 61.53 386 GLU B O 1
ATOM 6457 N N . ALA B 1 387 ? -23.864 73.554 66.690 1.00 61.13 387 ALA B N 1
ATOM 6458 C CA . ALA B 1 387 ? -23.895 72.461 67.656 1.00 59.74 387 ALA B CA 1
ATOM 6459 C C . ALA B 1 387 ? -22.520 71.868 67.906 1.00 59.80 387 ALA B C 1
ATOM 6460 O O . ALA B 1 387 ? -22.249 71.317 68.972 1.00 58.18 387 ALA B O 1
ATOM 6462 N N . HIS B 1 388 ? -21.652 71.976 66.910 1.00 61.14 388 HIS B N 1
ATOM 6463 C CA . HIS B 1 388 ? -20.309 71.438 67.026 1.00 62.21 388 HIS B CA 1
ATOM 6464 C C . HIS B 1 388 ? -19.445 72.229 67.987 1.00 62.22 388 HIS B C 1
ATOM 6465 O O . HIS B 1 388 ? -18.482 71.697 68.539 1.00 62.91 388 HIS B O 1
ATOM 6472 N N . HIS B 1 389 ? -19.795 73.494 68.192 1.00 60.93 389 HIS B N 1
ATOM 6473 C CA . HIS B 1 389 ? -19.042 74.353 69.093 1.00 59.87 389 HIS B CA 1
ATOM 6474 C C . HIS B 1 389 ? -19.525 74.216 70.520 1.00 58.16 389 HIS B C 1
ATOM 6475 O O . HIS B 1 389 ? -18.720 74.189 71.456 1.00 58.09 389 HIS B O 1
ATOM 6482 N N . VAL B 1 390 ? -20.842 74.124 70.684 1.00 55.88 390 VAL B N 1
ATOM 6483 C CA . VAL B 1 390 ? -21.424 73.985 72.012 1.00 52.63 390 VAL B CA 1
ATOM 6484 C C . VAL B 1 390 ? -20.967 72.636 72.568 1.00 49.77 390 VAL B C 1
ATOM 6485 O O . VAL B 1 390 ? -20.522 72.546 73.711 1.00 49.56 390 VAL B O 1
ATOM 6489 N N . VAL B 1 391 ? -21.035 71.600 71.735 1.00 47.87 391 VAL B N 1
ATOM 6490 C CA . VAL B 1 391 ? -20.616 70.254 72.127 1.00 45.59 391 VAL B CA 1
ATOM 6491 C C . VAL B 1 391 ? -19.117 70.205 72.413 1.00 44.21 391 VAL B C 1
ATOM 6492 O O . VAL B 1 391 ? -18.666 69.485 73.296 1.00 42.51 391 VAL B O 1
ATOM 6496 N N . GLY B 1 392 ? -18.351 70.977 71.655 1.00 44.85 392 GLY B N 1
ATOM 6497 C CA . GLY B 1 392 ? -16.918 71.021 71.854 1.00 44.73 392 GLY B CA 1
ATOM 6498 C C . GLY B 1 392 ? -16.578 71.556 73.231 1.00 46.35 392 GLY B C 1
ATOM 6499 O O . GLY B 1 392 ? -15.806 70.928 73.960 1.00 47.07 392 GLY B O 1
ATOM 6500 N N . ARG B 1 393 ? -17.149 72.704 73.600 1.00 46.48 393 ARG B N 1
ATOM 6501 C CA . ARG B 1 393 ? -16.877 73.285 74.912 1.00 46.41 393 ARG B CA 1
ATOM 6502 C C . ARG B 1 393 ? -17.144 72.229 75.970 1.00 46.66 393 ARG B C 1
ATOM 6503 O O . ARG B 1 393 ? -16.366 72.059 76.905 1.00 47.13 393 ARG B O 1
ATOM 6511 N N . LEU B 1 394 ? -18.251 71.514 75.813 1.00 47.32 394 LEU B N 1
ATOM 6512 C CA . LEU B 1 394 ? -18.612 70.458 76.748 1.00 47.40 394 LEU B CA 1
ATOM 6513 C C . LEU B 1 394 ? -17.416 69.554 77.010 1.00 48.37 394 LEU B C 1
ATOM 6514 O O . LEU B 1 394 ? -16.941 69.480 78.141 1.00 49.84 394 LEU B O 1
ATOM 6519 N N . VAL B 1 395 ? -16.920 68.874 75.975 1.00 48.79 395 VAL B N 1
ATOM 6520 C CA . VAL B 1 395 ? -15.777 67.981 76.157 1.00 49.90 395 VAL B CA 1
ATOM 6521 C C . VAL B 1 395 ? -14.572 68.754 76.698 1.00 50.62 395 VAL B C 1
ATOM 6522 O O . VAL B 1 395 ? -13.896 68.302 77.622 1.00 48.93 395 VAL B O 1
ATOM 6526 N N . ARG B 1 396 ? -14.327 69.935 76.135 1.00 52.33 396 ARG B N 1
ATOM 6527 C CA . ARG B 1 396 ? -13.199 70.760 76.552 1.00 53.75 396 ARG B CA 1
ATOM 6528 C C . ARG B 1 396 ? -13.176 70.943 78.064 1.00 53.49 396 ARG B C 1
ATOM 6529 O O . ARG B 1 396 ? -12.108 70.932 78.681 1.00 53.19 396 ARG B O 1
ATOM 6537 N N . ARG B 1 397 ? -14.357 71.098 78.655 1.00 53.27 397 ARG B N 1
ATOM 6538 C CA . ARG B 1 397 ? -14.479 71.276 80.096 1.00 53.49 397 ARG B CA 1
ATOM 6539 C C . ARG B 1 397 ? -14.231 69.927 80.760 1.00 54.74 397 ARG B C 1
ATOM 6540 O O . ARG B 1 397 ? -13.532 69.839 81.777 1.00 54.17 397 ARG B O 1
ATOM 6548 N N . LEU B 1 398 ? -14.805 68.874 80.177 1.00 55.73 398 LEU B N 1
ATOM 6549 C CA . LEU B 1 398 ? -14.637 67.528 80.710 1.00 55.71 398 LEU B CA 1
ATOM 6550 C C . LEU B 1 398 ? -13.166 67.198 80.859 1.00 55.41 398 LEU B C 1
ATOM 6551 O O . LEU B 1 398 ? -12.769 66.555 81.821 1.00 55.43 398 LEU B O 1
ATOM 6556 N N . VAL B 1 399 ? -12.361 67.640 79.900 1.00 55.83 399 VAL B N 1
ATOM 6557 C CA . VAL B 1 399 ? -10.925 67.408 79.944 1.00 57.24 399 VAL B CA 1
ATOM 6558 C C . VAL B 1 399 ? -10.328 68.218 81.099 1.00 59.50 399 VAL B C 1
ATOM 6559 O O . VAL B 1 399 ? -9.494 67.720 81.864 1.00 60.03 399 VAL B O 1
ATOM 6563 N N . GLU B 1 400 ? -10.765 69.472 81.212 1.00 60.67 400 GLU B N 1
ATOM 6564 C CA . GLU B 1 400 ? -10.309 70.372 82.264 1.00 60.89 400 GLU B CA 1
ATOM 6565 C C . GLU B 1 400 ? -10.554 69.731 83.630 1.00 60.56 400 GLU B C 1
ATOM 6566 O O . GLU B 1 400 ? -9.715 69.815 84.529 1.00 59.95 400 GLU B O 1
ATOM 6572 N N . GLU B 1 401 ? -11.704 69.079 83.769 1.00 60.10 401 GLU B N 1
ATOM 6573 C CA . GLU B 1 401 ? -12.074 68.419 85.014 1.00 59.81 401 GLU B CA 1
ATOM 6574 C C . GLU B 1 401 ? -11.590 66.976 85.045 1.00 59.56 401 GLU B C 1
ATOM 6575 O O . GLU B 1 401 ? -11.836 66.259 86.012 1.00 60.88 401 GLU B O 1
ATOM 6581 N N . GLY B 1 402 ? -10.922 66.540 83.983 1.00 58.85 402 GLY B N 1
ATOM 6582 C CA . GLY B 1 402 ? -10.444 65.170 83.941 1.00 57.95 402 GLY B CA 1
ATOM 6583 C C . GLY B 1 402 ? -11.538 64.119 84.105 1.00 57.39 402 GLY B C 1
ATOM 6584 O O . GLY B 1 402 ? -11.405 63.186 84.905 1.00 57.31 402 GLY B O 1
ATOM 6585 N N . ARG B 1 403 ? -12.620 64.260 83.345 1.00 55.86 403 ARG B N 1
ATOM 6586 C CA . ARG B 1 403 ? -13.726 63.313 83.409 1.00 54.56 403 ARG B CA 1
ATOM 6587 C C . ARG B 1 403 ? -14.037 62.801 82.015 1.00 54.19 403 ARG B C 1
ATOM 6588 O O . ARG B 1 403 ? -13.790 63.488 81.028 1.00 54.03 403 ARG B O 1
ATOM 6596 N N . ALA B 1 404 ? -14.579 61.592 81.931 1.00 53.81 404 ALA B N 1
ATOM 6597 C CA . ALA B 1 404 ? -14.917 61.019 80.637 1.00 53.08 404 ALA B CA 1
ATOM 6598 C C . ALA B 1 404 ? -16.341 61.421 80.287 1.00 53.00 404 ALA B C 1
ATOM 6599 O O . ALA B 1 404 ? -17.069 61.953 81.126 1.00 53.58 404 ALA B O 1
ATOM 6601 N N . LEU B 1 405 ? -16.732 61.167 79.044 1.00 52.63 405 LEU B N 1
ATOM 6602 C CA . LEU B 1 405 ? -18.066 61.505 78.566 1.00 51.68 405 LEU B CA 1
ATOM 6603 C C . LEU B 1 405 ? -19.150 60.598 79.177 1.00 52.06 405 LEU B C 1
ATOM 6604 O O . LEU B 1 405 ? -20.330 60.960 79.220 1.00 51.11 405 LEU B O 1
ATOM 6609 N N . LYS B 1 406 ? -18.738 59.427 79.660 1.00 52.63 406 LYS B N 1
ATOM 6610 C CA . LYS B 1 406 ? -19.656 58.458 80.264 1.00 52.72 406 LYS B CA 1
ATOM 6611 C C . LYS B 1 406 ? -20.199 58.923 81.621 1.00 53.25 406 LYS B C 1
ATOM 6612 O O . LYS B 1 406 ? -21.243 58.443 82.083 1.00 53.13 406 LYS B O 1
ATOM 6618 N N . ASP B 1 407 ? -19.496 59.859 82.254 1.00 52.79 407 ASP B N 1
ATOM 6619 C CA . ASP B 1 407 ? -19.906 60.357 83.562 1.00 53.06 407 ASP B CA 1
ATOM 6620 C C . ASP B 1 407 ? -20.939 61.478 83.541 1.00 51.81 407 ASP B C 1
ATOM 6621 O O . ASP B 1 407 ? -21.567 61.752 84.559 1.00 51.36 407 ASP B O 1
ATOM 6626 N N . LEU B 1 408 ? -21.111 62.140 82.401 1.00 51.45 408 LEU B N 1
ATOM 6627 C CA . LEU B 1 408 ? -22.090 63.225 82.318 1.00 51.02 408 LEU B CA 1
ATOM 6628 C C . LEU B 1 408 ? -23.459 62.789 82.823 1.00 50.74 408 LEU B C 1
ATOM 6629 O O . LEU B 1 408 ? -23.881 61.639 82.641 1.00 50.27 408 LEU B O 1
ATOM 6634 N N . THR B 1 409 ? -24.144 63.726 83.465 1.00 49.62 409 THR B N 1
ATOM 6635 C CA . THR B 1 409 ? -25.469 63.481 83.999 1.00 48.64 409 THR B CA 1
ATOM 6636 C C . THR B 1 409 ? -26.455 64.257 83.150 1.00 48.99 409 THR B C 1
ATOM 6637 O O . THR B 1 409 ? -26.076 65.209 82.469 1.00 48.12 409 THR B O 1
ATOM 6641 N N . LEU B 1 410 ? -27.717 63.846 83.190 1.00 50.08 410 LEU B N 1
ATOM 6642 C CA . LEU B 1 410 ? -28.756 64.515 82.419 1.00 52.03 410 LEU B CA 1
ATOM 6643 C C . LEU B 1 410 ? -28.896 65.977 82.853 1.00 52.85 410 LEU B C 1
ATOM 6644 O O . LEU B 1 410 ? -29.008 66.875 82.017 1.00 52.57 410 LEU B O 1
ATOM 6649 N N . GLU B 1 411 ? -28.879 66.217 84.159 1.00 53.38 411 GLU B N 1
ATOM 6650 C CA . GLU B 1 411 ? -29.008 67.575 84.671 1.00 54.61 411 GLU B CA 1
ATOM 6651 C C . GLU B 1 411 ? -27.877 68.406 84.077 1.00 55.05 411 GLU B C 1
ATOM 6652 O O . GLU B 1 411 ? -28.091 69.496 83.532 1.00 53.99 411 GLU B O 1
ATOM 6658 N N . GLU B 1 412 ? -26.671 67.856 84.186 1.00 55.79 412 GLU B N 1
ATOM 6659 C CA . GLU B 1 412 ? -25.447 68.484 83.700 1.00 55.70 412 GLU B CA 1
ATOM 6660 C C . GLU B 1 412 ? -25.493 68.742 82.200 1.00 55.62 412 GLU B C 1
ATOM 6661 O O . GLU B 1 412 ? -25.008 69.766 81.710 1.00 56.93 412 GLU B O 1
ATOM 6667 N N . LEU B 1 413 ? -26.089 67.805 81.475 1.00 53.94 413 LEU B N 1
ATOM 6668 C CA . LEU B 1 413 ? -26.218 67.920 80.035 1.00 51.42 413 LEU B CA 1
ATOM 6669 C C . LEU B 1 413 ? -27.318 68.940 79.725 1.00 50.73 413 LEU B C 1
ATOM 6670 O O . LEU B 1 413 ? -27.271 69.626 78.708 1.00 49.54 413 LEU B O 1
ATOM 6675 N N . GLN B 1 414 ? -28.297 69.048 80.623 1.00 51.36 414 GLN B N 1
ATOM 6676 C CA . GLN B 1 414 ? -29.414 69.983 80.451 1.00 51.66 414 GLN B CA 1
ATOM 6677 C C . GLN B 1 414 ? -29.006 71.424 80.698 1.00 51.09 414 GLN B C 1
ATOM 6678 O O . GLN B 1 414 ? -29.565 72.350 80.102 1.00 49.95 414 GLN B O 1
ATOM 6684 N N . ALA B 1 415 ? -28.044 71.610 81.597 1.00 50.64 415 ALA B N 1
ATOM 6685 C CA . ALA B 1 415 ? -27.556 72.946 81.905 1.00 49.07 415 ALA B CA 1
ATOM 6686 C C . ALA B 1 415 ? -26.818 73.429 80.665 1.00 48.72 415 ALA B C 1
ATOM 6687 O O . ALA B 1 415 ? -26.970 74.579 80.247 1.00 46.80 415 ALA B O 1
ATOM 6689 N N . HIS B 1 416 ? -26.039 72.524 80.070 1.00 48.69 416 HIS B N 1
ATOM 6690 C CA . HIS B 1 416 ? -25.250 72.842 78.888 1.00 48.94 416 HIS B CA 1
ATOM 6691 C C . HIS B 1 416 ? -26.091 73.408 77.755 1.00 48.75 416 HIS B C 1
ATOM 6692 O O . HIS B 1 416 ? -25.764 74.451 77.185 1.00 49.16 416 HIS B O 1
ATOM 6699 N N . HIS B 1 417 ? -27.164 72.711 77.413 1.00 47.95 417 HIS B N 1
ATOM 6700 C CA . HIS B 1 417 ? -28.055 73.186 76.372 1.00 47.11 417 HIS B CA 1
ATOM 6701 C C . HIS B 1 417 ? -29.441 72.602 76.592 1.00 47.00 417 HIS B C 1
ATOM 6702 O O . HIS B 1 417 ? -29.596 71.406 76.829 1.00 47.19 417 HIS B O 1
ATOM 6709 N N . PRO B 1 418 ? -30.473 73.446 76.525 1.00 47.11 418 PRO B N 1
ATOM 6710 C CA . PRO B 1 418 ? -31.843 72.969 76.727 1.00 47.06 418 PRO B CA 1
ATOM 6711 C C . PRO B 1 418 ? -32.293 71.802 75.851 1.00 46.43 418 PRO B C 1
ATOM 6712 O O . PRO B 1 418 ? -32.989 70.914 76.330 1.00 47.43 418 PRO B O 1
ATOM 6716 N N . LEU B 1 419 ? -31.889 71.784 74.585 1.00 45.00 419 LEU B N 1
ATOM 6717 C CA . LEU B 1 419 ? -32.306 70.710 73.687 1.00 43.95 419 LEU B CA 1
ATOM 6718 C C . LEU B 1 419 ? -32.127 69.289 74.198 1.00 43.76 419 LEU B C 1
ATOM 6719 O O . LEU B 1 419 ? -32.911 68.412 73.852 1.00 42.45 419 LEU B O 1
ATOM 6724 N N . PHE B 1 420 ? -31.110 69.049 75.016 1.00 44.63 420 PHE B N 1
ATOM 6725 C CA . PHE B 1 420 ? -30.893 67.699 75.529 1.00 46.91 420 PHE B CA 1
ATOM 6726 C C . PHE B 1 420 ? -32.038 67.205 76.411 1.00 47.82 420 PHE B C 1
ATOM 6727 O O . PHE B 1 420 ? -32.717 67.997 77.074 1.00 48.22 420 PHE B O 1
ATOM 6735 N N . ALA B 1 421 ? -32.256 65.891 76.400 1.00 48.01 421 ALA B N 1
ATOM 6736 C CA . ALA B 1 421 ? -33.310 65.277 77.196 1.00 48.14 421 ALA B CA 1
ATOM 6737 C C . ALA B 1 421 ? -32.875 63.896 77.647 1.00 49.49 421 ALA B C 1
ATOM 6738 O O . ALA B 1 421 ? -31.738 63.495 77.411 1.00 49.65 421 ALA B O 1
ATOM 6740 N N . GLU B 1 422 ? -33.789 63.178 78.301 1.00 52.03 422 GLU B N 1
ATOM 6741 C CA . GLU B 1 422 ? -33.544 61.820 78.807 1.00 52.50 422 GLU B CA 1
ATOM 6742 C C . GLU B 1 422 ? -32.973 60.886 77.734 1.00 51.78 422 GLU B C 1
ATOM 6743 O O . GLU B 1 422 ? -32.144 60.021 78.026 1.00 51.06 422 GLU B O 1
ATOM 6749 N N . ASP B 1 423 ? -33.425 61.073 76.494 1.00 50.51 423 ASP B N 1
ATOM 6750 C CA . ASP B 1 423 ? -33.001 60.245 75.371 1.00 48.59 423 ASP B CA 1
ATOM 6751 C C . ASP B 1 423 ? -31.542 60.398 74.967 1.00 48.50 423 ASP B C 1
ATOM 6752 O O . ASP B 1 423 ? -30.971 59.490 74.373 1.00 49.84 423 ASP B O 1
ATOM 6757 N N . ALA B 1 424 ? -30.934 61.535 75.282 1.00 48.01 424 ALA B N 1
ATOM 6758 C CA . ALA B 1 424 ? -29.534 61.771 74.928 1.00 47.78 424 ALA B CA 1
ATOM 6759 C C . ALA B 1 424 ? -28.551 60.886 75.704 1.00 47.60 424 ALA B C 1
ATOM 6760 O O . ALA B 1 424 ? -27.502 60.495 75.192 1.00 47.74 424 ALA B O 1
ATOM 6762 N N . LEU B 1 425 ? -28.899 60.570 76.943 1.00 47.92 425 LEU B N 1
ATOM 6763 C CA . LEU B 1 425 ? -28.045 59.762 77.803 1.00 46.61 425 LEU B CA 1
ATOM 6764 C C . LEU B 1 425 ? -27.505 58.474 77.200 1.00 45.60 425 LEU B C 1
ATOM 6765 O O . LEU B 1 425 ? -26.298 58.221 77.248 1.00 46.16 425 LEU B O 1
ATOM 6770 N N . PRO B 1 426 ? -28.382 57.638 76.622 1.00 44.22 426 PRO B N 1
ATOM 6771 C CA . PRO B 1 426 ? -27.881 56.386 76.041 1.00 43.19 426 PRO B CA 1
ATOM 6772 C C . PRO B 1 426 ? -26.761 56.563 75.019 1.00 43.04 426 PRO B C 1
ATOM 6773 O O . PRO B 1 426 ? -26.133 55.591 74.604 1.00 43.33 426 PRO B O 1
ATOM 6777 N N . LEU B 1 427 ? -26.503 57.810 74.631 1.00 42.73 427 LEU B N 1
ATOM 6778 C CA . LEU B 1 427 ? -25.456 58.120 73.659 1.00 41.35 427 LEU B CA 1
ATOM 6779 C C . LEU B 1 427 ? -24.109 58.452 74.292 1.00 41.70 427 LEU B C 1
ATOM 6780 O O . LEU B 1 427 ? -23.274 59.057 73.630 1.00 42.82 427 LEU B O 1
ATOM 6785 N N . LEU B 1 428 ? -23.886 58.082 75.552 1.00 40.63 428 LEU B N 1
ATOM 6786 C CA . LEU B 1 428 ? -22.615 58.409 76.191 1.00 41.11 428 LEU B CA 1
ATOM 6787 C C . LEU B 1 428 ? -21.718 57.214 76.345 1.00 41.78 428 LEU B C 1
ATOM 6788 O O . LEU B 1 428 ? -20.493 57.350 76.428 1.00 40.81 428 LEU B O 1
ATOM 6793 N N . ARG B 1 429 ? -22.338 56.042 76.395 1.00 43.55 429 ARG B N 1
ATOM 6794 C CA . ARG B 1 429 ? -21.605 54.785 76.539 1.00 45.87 429 ARG B CA 1
ATOM 6795 C C . ARG B 1 429 ? -21.751 53.926 75.283 1.00 44.66 429 ARG B C 1
ATOM 6796 O O . ARG B 1 429 ? -22.863 53.613 74.848 1.00 44.23 429 ARG B O 1
ATOM 6804 N N . LEU B 1 430 ? -20.613 53.558 74.703 1.00 43.93 430 LEU B N 1
ATOM 6805 C CA . LEU B 1 430 ? -20.589 52.755 73.492 1.00 44.43 430 LEU B CA 1
ATOM 6806 C C . LEU B 1 430 ? -21.658 51.667 73.491 1.00 45.77 430 LEU B C 1
ATOM 6807 O O . LEU B 1 430 ? -22.345 51.466 72.486 1.00 45.74 430 LEU B O 1
ATOM 6812 N N . GLU B 1 431 ? -21.800 50.980 74.624 1.00 47.00 431 GLU B N 1
ATOM 6813 C CA . GLU B 1 431 ? -22.768 49.895 74.761 1.00 47.01 431 GLU B CA 1
ATOM 6814 C C . GLU B 1 431 ? -24.084 50.174 74.069 1.00 45.59 431 GLU B C 1
ATOM 6815 O O . GLU B 1 431 ? -24.662 49.288 73.446 1.00 46.55 431 GLU B O 1
ATOM 6821 N N . THR B 1 432 ? -24.560 51.405 74.168 1.00 43.32 432 THR B N 1
ATOM 6822 C CA . THR B 1 432 ? -25.837 51.732 73.574 1.00 42.94 432 THR B CA 1
ATOM 6823 C C . THR B 1 432 ? -25.744 52.730 72.440 1.00 43.63 432 THR B C 1
ATOM 6824 O O . THR B 1 432 ? -26.643 52.819 71.607 1.00 43.15 432 THR B O 1
ATOM 6828 N N . ALA B 1 433 ? -24.654 53.483 72.403 1.00 44.69 433 ALA B N 1
ATOM 6829 C CA . ALA B 1 433 ? -24.479 54.480 71.361 1.00 44.88 433 ALA B CA 1
ATOM 6830 C C . ALA B 1 433 ? -24.316 53.878 69.956 1.00 46.13 433 ALA B C 1
ATOM 6831 O O . ALA B 1 433 ? -24.742 54.496 68.968 1.00 45.84 433 ALA B O 1
ATOM 6833 N N . ILE B 1 434 ? -23.720 52.687 69.849 1.00 45.52 434 ILE B N 1
ATOM 6834 C CA . ILE B 1 434 ? -23.538 52.085 68.524 1.00 46.68 434 ILE B CA 1
ATOM 6835 C C . ILE B 1 434 ? -24.832 51.886 67.759 1.00 46.93 434 ILE B C 1
ATOM 6836 O O . ILE B 1 434 ? -24.849 52.010 66.539 1.00 49.53 434 ILE B O 1
ATOM 6841 N N . HIS B 1 435 ? -25.910 51.576 68.465 1.00 46.39 435 HIS B N 1
ATOM 6842 C CA . HIS B 1 435 ? -27.205 51.360 67.824 1.00 47.07 435 HIS B CA 1
ATOM 6843 C C . HIS B 1 435 ? -27.712 52.594 67.086 1.00 46.38 435 HIS B C 1
ATOM 6844 O O . HIS B 1 435 ? -28.759 52.547 66.437 1.00 45.30 435 HIS B O 1
ATOM 6851 N N . ARG B 1 436 ? -26.962 53.688 67.173 1.00 46.80 436 ARG B N 1
ATOM 6852 C CA . ARG B 1 436 ? -27.363 54.944 66.540 1.00 49.10 436 ARG B CA 1
ATOM 6853 C C . ARG B 1 436 ? -27.340 55.044 65.020 1.00 50.05 436 ARG B C 1
ATOM 6854 O O . ARG B 1 436 ? -28.350 55.398 64.411 1.00 51.16 436 ARG B O 1
ATOM 6862 N N . ARG B 1 437 ? -26.193 54.765 64.408 1.00 50.17 437 ARG B N 1
ATOM 6863 C CA . ARG B 1 437 ? -26.076 54.881 62.957 1.00 50.83 437 ARG B CA 1
ATOM 6864 C C . ARG B 1 437 ? -26.753 53.730 62.216 1.00 49.69 437 ARG B C 1
ATOM 6865 O O . ARG B 1 437 ? -26.091 52.895 61.595 1.00 48.89 437 ARG B O 1
ATOM 6873 N N . ARG B 1 438 ? -28.086 53.723 62.269 1.00 48.49 438 ARG B N 1
ATOM 6874 C CA . ARG B 1 438 ? -28.885 52.673 61.652 1.00 48.90 438 ARG B CA 1
ATOM 6875 C C . ARG B 1 438 ? -29.389 52.939 60.235 1.00 47.03 438 ARG B C 1
ATOM 6876 O O . ARG B 1 438 ? -30.339 52.296 59.783 1.00 46.87 438 ARG B O 1
ATOM 6884 N N . SER B 1 439 ? -28.757 53.874 59.531 1.00 45.26 439 SER B N 1
ATOM 6885 C CA . SER B 1 439 ? -29.147 54.167 58.154 1.00 42.59 439 SER B CA 1
ATOM 6886 C C . SER B 1 439 ? -28.684 52.999 57.276 1.00 42.39 439 SER B C 1
ATOM 6887 O O . SER B 1 439 ? -27.856 52.184 57.695 1.00 40.75 439 SER 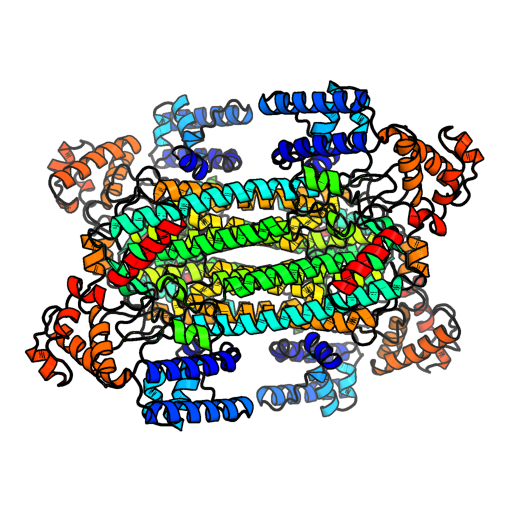B O 1
ATOM 6890 N N . TYR B 1 440 ? -29.230 52.905 56.068 1.00 41.71 440 TYR B N 1
ATOM 6891 C CA . TYR B 1 440 ? -28.847 51.832 55.163 1.00 41.64 440 TYR B CA 1
ATOM 6892 C C . TYR B 1 440 ? -27.326 51.874 54.994 1.00 42.02 440 TYR B C 1
ATOM 6893 O O . TYR B 1 440 ? -26.774 52.880 54.540 1.00 42.84 440 TYR B O 1
ATOM 6902 N N . GLY B 1 441 ? -26.653 50.793 55.383 1.00 41.21 441 GLY B N 1
ATOM 6903 C CA . GLY B 1 441 ? -25.205 50.736 55.269 1.00 39.28 441 GLY B CA 1
ATOM 6904 C C . GLY B 1 441 ? -24.427 51.258 56.467 1.00 39.12 441 GLY B C 1
ATOM 6905 O O . GLY B 1 441 ? -23.213 51.426 56.377 1.00 37.98 441 GLY B O 1
ATOM 6906 N N . GLY B 1 442 ? -25.111 51.515 57.582 1.00 39.32 442 GLY B N 1
ATOM 6907 C CA . GLY B 1 442 ? -24.444 52.011 58.777 1.00 40.08 442 GLY B CA 1
ATOM 6908 C C . GLY B 1 442 ? -23.828 50.892 59.600 1.00 42.53 442 GLY B C 1
ATOM 6909 O O . GLY B 1 442 ? -23.988 49.711 59.269 1.00 41.94 442 GLY B O 1
ATOM 6910 N N . THR B 1 443 ? -23.126 51.243 60.674 1.00 44.78 443 THR B N 1
ATOM 6911 C CA . THR B 1 443 ? -22.496 50.219 61.512 1.00 46.30 443 THR B CA 1
ATOM 6912 C C . THR B 1 443 ? -23.448 49.664 62.559 1.00 46.83 443 THR B C 1
ATOM 6913 O O . THR B 1 443 ? -23.209 48.588 63.114 1.00 46.80 443 THR B O 1
ATOM 6917 N N . ALA B 1 444 ? -24.521 50.399 62.834 1.00 47.44 444 ALA B N 1
ATOM 6918 C CA . ALA B 1 444 ? -25.497 49.963 63.826 1.00 48.59 444 ALA B CA 1
ATOM 6919 C C . ALA B 1 444 ? -25.774 48.463 63.679 1.00 48.99 444 ALA B C 1
ATOM 6920 O O . ALA B 1 444 ? -26.067 47.973 62.585 1.00 49.05 444 ALA B O 1
ATOM 6922 N N . PRO B 1 445 ? -25.670 47.715 64.788 1.00 49.36 445 PRO B N 1
ATOM 6923 C CA . PRO B 1 445 ? -25.902 46.268 64.800 1.00 49.83 445 PRO B CA 1
ATOM 6924 C C . PRO B 1 445 ? -27.155 45.795 64.062 1.00 50.05 445 PRO B C 1
ATOM 6925 O O . PRO B 1 445 ? -27.232 44.635 63.658 1.00 50.84 445 PRO B O 1
ATOM 6929 N N . GLU B 1 446 ? -28.129 46.682 63.883 1.00 50.22 446 GLU B N 1
ATOM 6930 C CA . GLU B 1 446 ? -29.352 46.308 63.185 1.00 50.49 446 GLU B CA 1
ATOM 6931 C C . GLU B 1 446 ? -29.136 46.360 61.683 1.00 49.32 446 GLU B C 1
ATOM 6932 O O . GLU B 1 446 ? -29.567 45.462 60.956 1.00 50.28 446 GLU B O 1
ATOM 6938 N N . ALA B 1 447 ? -28.460 47.410 61.228 1.00 47.30 447 ALA B N 1
ATOM 6939 C CA . ALA B 1 447 ? -28.179 47.579 59.814 1.00 45.37 447 ALA B CA 1
ATOM 6940 C C . ALA B 1 447 ? -27.157 46.534 59.363 1.00 45.13 447 ALA B C 1
ATOM 6941 O O . ALA B 1 447 ? -27.303 45.931 58.295 1.00 44.48 447 ALA B O 1
ATOM 6943 N N . VAL B 1 448 ? -26.129 46.304 60.173 1.00 43.09 448 VAL B N 1
ATOM 6944 C CA . VAL B 1 448 ? -25.129 45.316 59.801 1.00 43.70 448 VAL B CA 1
ATOM 6945 C C . VAL B 1 448 ? -25.731 43.910 59.685 1.00 45.87 448 VAL B C 1
ATOM 6946 O O . VAL B 1 448 ? -25.451 43.175 58.724 1.00 44.44 448 VAL B O 1
ATOM 6950 N N . ARG B 1 449 ? -26.561 43.544 60.663 1.00 46.96 449 ARG B N 1
ATOM 6951 C CA . ARG B 1 449 ? -27.195 42.228 60.681 1.00 47.01 449 ARG B CA 1
ATOM 6952 C C . ARG B 1 449 ? -28.059 42.066 59.443 1.00 46.13 449 ARG B C 1
ATOM 6953 O O . ARG B 1 449 ? -28.029 41.029 58.783 1.00 45.39 449 ARG B O 1
ATOM 6961 N N . GLU B 1 450 ? -28.831 43.101 59.132 1.00 45.76 450 GLU B N 1
ATOM 6962 C CA . GLU B 1 450 ? -29.698 43.058 57.967 1.00 46.81 450 GLU B CA 1
ATOM 6963 C C . GLU B 1 450 ? -28.863 42.735 56.726 1.00 46.13 450 GLU B C 1
ATOM 6964 O O . GLU B 1 450 ? -29.276 41.935 55.890 1.00 45.14 450 GLU B O 1
ATOM 6970 N N . ARG B 1 451 ? -27.679 43.347 56.635 1.00 46.01 451 ARG B N 1
ATOM 6971 C CA . ARG B 1 451 ? -26.767 43.147 55.508 1.00 44.62 451 ARG B CA 1
ATOM 6972 C C . ARG B 1 451 ? -26.114 41.770 55.540 1.00 44.76 451 ARG B C 1
ATOM 6973 O O . ARG B 1 451 ? -25.841 41.192 54.486 1.00 44.20 451 ARG B O 1
ATOM 6981 N N . LEU B 1 452 ? -25.860 41.252 56.742 1.00 44.33 452 LEU B N 1
ATOM 6982 C CA . LEU B 1 452 ? -25.243 39.936 56.890 1.00 44.64 452 LEU B CA 1
ATOM 6983 C C . LEU B 1 452 ? -26.219 38.865 56.403 1.00 46.08 452 LEU B C 1
ATOM 6984 O O . LEU B 1 452 ? -25.827 37.729 56.144 1.00 46.09 452 LEU B O 1
ATOM 6989 N N . GLU B 1 453 ? -27.498 39.227 56.295 1.00 47.34 453 GLU B N 1
ATOM 6990 C CA . GLU B 1 453 ? -28.521 38.293 55.821 1.00 46.52 453 GLU B CA 1
ATOM 6991 C C . GLU B 1 453 ? -28.363 38.148 54.308 1.00 46.40 453 GLU B C 1
ATOM 6992 O O . GLU B 1 453 ? -28.263 37.030 53.792 1.00 45.19 453 GLU B O 1
ATOM 6994 N N . GLU B 1 454 ? -28.346 39.279 53.601 1.00 45.32 454 GLU B N 1
ATOM 6995 C CA . GLU B 1 454 ? -28.161 39.262 52.154 1.00 46.13 454 GLU B CA 1
ATOM 6996 C C . GLU B 1 454 ? -26.917 38.441 51.833 1.00 46.65 454 GLU B C 1
ATOM 6997 O O . GLU B 1 454 ? -26.995 37.414 51.167 1.00 46.96 454 GLU B O 1
ATOM 7003 N N . ALA B 1 455 ? -25.772 38.907 52.325 1.00 47.44 455 ALA B N 1
ATOM 7004 C CA . ALA B 1 455 ? -24.496 38.234 52.115 1.00 47.65 455 ALA B CA 1
ATOM 7005 C C . ALA B 1 455 ? -24.642 36.719 52.273 1.00 48.24 455 ALA B C 1
ATOM 7006 O O . ALA B 1 455 ? -24.132 35.945 51.450 1.00 48.06 455 ALA B O 1
ATOM 7008 N N . LYS B 1 456 ? -25.337 36.305 53.331 1.00 47.23 456 LYS B N 1
ATOM 7009 C CA . LYS B 1 456 ? -25.584 34.888 53.589 1.00 47.01 456 LYS B CA 1
ATOM 7010 C C . LYS B 1 456 ? -26.336 34.247 52.405 1.00 46.72 456 LYS B C 1
ATOM 7011 O O . LYS B 1 456 ? -25.878 33.257 51.813 1.00 46.22 456 LYS B O 1
ATOM 7017 N N . LYS B 1 457 ? -27.496 34.813 52.071 1.00 44.78 457 LYS B N 1
ATOM 7018 C CA . LYS B 1 457 ? -28.313 34.286 50.987 1.00 43.88 457 LYS B CA 1
ATOM 7019 C C . LYS B 1 457 ? -27.535 34.325 49.689 1.00 43.90 457 LYS B C 1
ATOM 7020 O O . LYS B 1 457 ? -27.626 33.408 48.872 1.00 43.96 457 LYS B O 1
ATOM 7022 N N . GLU B 1 458 ? -26.751 35.386 49.519 1.00 43.64 458 GLU B N 1
ATOM 7023 C CA . GLU B 1 458 ? -25.954 35.587 48.318 1.00 42.92 458 GLU B CA 1
ATOM 7024 C C . GLU B 1 458 ? -24.868 34.547 48.075 1.00 42.97 458 GLU B C 1
ATOM 7025 O O . GLU B 1 458 ? -24.720 34.063 46.954 1.00 42.68 458 GLU B O 1
ATOM 7031 N N . VAL B 1 459 ? -24.103 34.207 49.108 1.00 43.07 459 VAL B N 1
ATOM 7032 C CA . VAL B 1 459 ? -23.044 33.212 48.958 1.00 42.96 459 VAL B CA 1
ATOM 7033 C C . VAL B 1 459 ? -23.575 31.838 49.359 1.00 43.04 459 VAL B C 1
ATOM 7034 O O . VAL B 1 459 ? -22.817 30.865 49.435 1.00 41.11 459 VAL B O 1
ATOM 7038 N N . GLY B 1 460 ? -24.882 31.783 49.620 1.00 43.25 460 GLY B N 1
ATOM 7039 C CA . GLY B 1 460 ? -25.539 30.544 50.001 1.00 44.71 460 GLY B CA 1
ATOM 7040 C C . GLY B 1 460 ? -25.074 29.898 51.295 1.00 46.38 460 GLY B C 1
ATOM 7041 O O . GLY B 1 460 ? -24.979 28.675 51.379 1.00 45.51 460 GLY B O 1
ATOM 7042 N N . LEU B 1 461 ? -24.791 30.701 52.315 1.00 47.85 461 LEU B N 1
ATOM 7043 C CA . LEU B 1 461 ? -24.335 30.148 53.583 1.00 50.45 461 LEU B CA 1
ATOM 7044 C C . LEU B 1 461 ? -25.485 29.819 54.521 1.00 54.05 461 LEU B C 1
ATOM 7045 O O . LEU B 1 461 ? -25.614 28.683 54.978 1.00 55.61 461 LEU B O 1
ATOM 7050 N N . ASP B 1 462 ? -26.307 30.822 54.811 1.00 57.16 462 ASP B N 1
ATOM 7051 C CA . ASP B 1 462 ? -27.460 30.676 55.699 1.00 61.28 462 ASP B CA 1
ATOM 7052 C C . ASP B 1 462 ? -27.329 29.604 56.788 1.00 62.78 462 ASP B C 1
ATOM 7053 O O . ASP B 1 462 ? -26.914 29.966 57.919 1.00 63.31 462 ASP B O 1
ATOM 7059 N N . PRO C 1 14 ? -3.310 24.189 54.069 1.00 60.20 14 PRO C N 1
ATOM 7060 C CA . PRO C 1 14 ? -2.679 25.362 53.414 1.00 60.09 14 PRO C CA 1
ATOM 7061 C C . PRO C 1 14 ? -1.268 25.688 53.925 1.00 59.45 14 PRO C C 1
ATOM 7062 O O . PRO C 1 14 ? -0.817 26.835 53.860 1.00 57.65 14 PRO C O 1
ATOM 7066 N N . ASP C 1 15 ? -0.585 24.657 54.424 1.00 59.44 15 ASP C N 1
ATOM 7067 C CA . ASP C 1 15 ? 0.781 24.776 54.934 1.00 58.80 15 ASP C CA 1
ATOM 7068 C C . ASP C 1 15 ? 1.771 24.908 53.781 1.00 57.71 15 ASP C C 1
ATOM 7069 O O . ASP C 1 15 ? 2.575 25.840 53.745 1.00 58.20 15 ASP C O 1
ATOM 7074 N N . ALA C 1 16 ? 1.705 23.965 52.845 1.00 55.54 16 ALA C N 1
ATOM 7075 C CA . ALA C 1 16 ? 2.594 23.956 51.688 1.00 53.79 16 ALA C CA 1
ATOM 7076 C C . ALA C 1 16 ? 2.463 25.224 50.851 1.00 52.25 16 ALA C C 1
ATOM 7077 O O . ALA C 1 16 ? 3.461 25.767 50.382 1.00 51.94 16 ALA C O 1
ATOM 7079 N N . LEU C 1 17 ? 1.227 25.683 50.663 1.00 50.42 17 LEU C N 1
ATOM 7080 C CA . LEU C 1 17 ? 0.957 26.877 49.871 1.00 47.67 17 LEU C CA 1
ATOM 7081 C C . LEU C 1 17 ? 1.768 28.031 50.437 1.00 47.73 17 LEU C C 1
ATOM 7082 O O . LEU C 1 17 ? 2.554 28.657 49.726 1.00 47.76 17 LEU C O 1
ATOM 7087 N N . ALA C 1 18 ? 1.565 28.305 51.725 1.00 47.22 18 ALA C N 1
ATOM 7088 C CA . ALA C 1 18 ? 2.263 29.385 52.418 1.00 45.86 18 ALA C CA 1
ATOM 7089 C C . ALA C 1 18 ? 3.781 29.222 52.338 1.00 45.06 18 ALA C C 1
ATOM 7090 O O . ALA C 1 18 ? 4.502 30.182 52.063 1.00 45.80 18 ALA C O 1
ATOM 7092 N N . ALA C 1 19 ? 4.268 28.010 52.581 1.00 43.42 19 ALA C N 1
ATOM 7093 C CA . ALA C 1 19 ? 5.703 27.746 52.508 1.00 42.50 19 ALA C CA 1
ATOM 7094 C C . ALA C 1 19 ? 6.225 28.167 51.127 1.00 41.23 19 ALA C C 1
ATOM 7095 O O . ALA C 1 19 ? 7.183 28.935 51.013 1.00 40.38 19 ALA C O 1
ATOM 7097 N N . ARG C 1 20 ? 5.578 27.664 50.082 1.00 39.61 20 ARG C N 1
ATOM 7098 C CA . ARG C 1 20 ? 5.982 27.985 48.727 1.00 39.50 20 ARG C CA 1
ATOM 7099 C C . ARG C 1 20 ? 5.877 29.486 48.473 1.00 38.35 20 ARG C C 1
ATOM 7100 O O . ARG C 1 20 ? 6.796 30.090 47.920 1.00 38.95 20 ARG C O 1
ATOM 7102 N N . PHE C 1 21 ? 4.765 30.080 48.891 1.00 35.84 21 PHE C N 1
ATOM 7103 C CA . PHE C 1 21 ? 4.533 31.502 48.693 1.00 34.76 21 PHE C CA 1
ATOM 7104 C C . PHE C 1 21 ? 5.630 32.320 49.355 1.00 34.66 21 PHE C C 1
ATOM 7105 O O . PHE C 1 21 ? 6.064 33.332 48.813 1.00 35.19 21 PHE C O 1
ATOM 7113 N N . ASN C 1 22 ? 6.094 31.855 50.512 1.00 34.98 22 ASN C N 1
ATOM 7114 C CA . ASN C 1 22 ? 7.121 32.553 51.285 1.00 34.63 22 ASN C CA 1
ATOM 7115 C C . ASN C 1 22 ? 8.552 32.280 50.840 1.00 35.50 22 ASN C C 1
ATOM 7116 O O . ASN C 1 22 ? 9.448 33.110 51.033 1.00 36.14 22 ASN C O 1
ATOM 7121 N N . ALA C 1 23 ? 8.767 31.119 50.238 1.00 36.08 23 ALA C N 1
ATOM 7122 C CA . ALA C 1 23 ? 10.095 30.739 49.788 1.00 36.13 23 ALA C CA 1
ATOM 7123 C C . ALA C 1 23 ? 10.636 31.666 48.706 1.00 36.32 23 ALA C C 1
ATOM 7124 O O . ALA C 1 23 ? 9.896 32.116 47.839 1.00 37.44 23 ALA C O 1
ATOM 7126 N N . SER C 1 24 ? 11.934 31.943 48.770 1.00 36.17 24 SER C N 1
ATOM 7127 C CA . SER C 1 24 ? 12.596 32.780 47.780 1.00 36.07 24 SER C CA 1
ATOM 7128 C C . SER C 1 24 ? 13.684 31.963 47.068 1.00 36.51 24 SER C C 1
ATOM 7129 O O . SER C 1 24 ? 14.279 32.414 46.091 1.00 35.56 24 SER C O 1
ATOM 7132 N N . LEU C 1 25 ? 13.930 30.753 47.561 1.00 36.37 25 LEU C N 1
ATOM 7133 C CA . LEU C 1 25 ? 14.961 29.891 46.994 1.00 36.63 25 LEU C CA 1
ATOM 7134 C C . LEU C 1 25 ? 14.877 29.758 45.470 1.00 38.33 25 LEU C C 1
ATOM 7135 O O . LEU C 1 25 ? 15.877 29.934 44.762 1.00 39.22 25 LEU C O 1
ATOM 7140 N N . ALA C 1 26 ? 13.688 29.443 44.967 1.00 39.02 26 ALA C N 1
ATOM 7141 C CA . ALA C 1 26 ? 13.482 29.288 43.527 1.00 39.68 26 ALA C CA 1
ATOM 7142 C C . ALA C 1 26 ? 14.254 30.316 42.681 1.00 39.85 26 ALA C C 1
ATOM 7143 O O . ALA C 1 26 ? 14.713 30.005 41.581 1.00 40.48 26 ALA C O 1
ATOM 7145 N N . PHE C 1 27 ? 14.409 31.533 43.193 1.00 40.40 27 PHE C N 1
ATOM 7146 C CA . PHE C 1 27 ? 15.113 32.559 42.441 1.00 40.30 27 PHE C CA 1
ATOM 7147 C C . PHE C 1 27 ? 16.342 33.156 43.100 1.00 41.09 27 PHE C C 1
ATOM 7148 O O . PHE C 1 27 ? 17.288 33.514 42.400 1.00 41.75 27 PHE C O 1
ATOM 7156 N N . ASP C 1 28 ? 16.345 33.259 44.428 1.00 42.12 28 ASP C N 1
ATOM 7157 C CA . ASP C 1 28 ? 17.489 33.860 45.126 1.00 42.66 28 ASP C CA 1
ATOM 7158 C C . ASP C 1 28 ? 18.722 32.953 45.144 1.00 43.17 28 ASP C C 1
ATOM 7159 O O . ASP C 1 28 ? 19.800 33.355 45.590 1.00 42.60 28 ASP C O 1
ATOM 7164 N N . ARG C 1 29 ? 18.559 31.734 44.637 1.00 43.11 29 ARG C N 1
ATOM 7165 C CA . ARG C 1 29 ? 19.670 30.796 44.568 1.00 43.76 29 ARG C CA 1
ATOM 7166 C C . ARG C 1 29 ? 20.600 31.276 43.461 1.00 43.22 29 ARG C C 1
ATOM 7167 O O . ARG C 1 29 ? 21.731 30.821 43.349 1.00 43.36 29 ARG C O 1
ATOM 7175 N N . ALA C 1 30 ? 20.103 32.188 42.634 1.00 43.42 30 ALA C N 1
ATOM 7176 C CA . ALA C 1 30 ? 20.888 32.732 41.533 1.00 43.79 30 ALA C CA 1
ATOM 7177 C C . ALA C 1 30 ? 22.090 33.470 42.099 1.00 43.88 30 ALA C C 1
ATOM 7178 O O . ALA C 1 30 ? 23.130 33.595 41.443 1.00 43.19 30 ALA C O 1
ATOM 7180 N N . LEU C 1 31 ? 21.937 33.948 43.331 1.00 43.98 31 LEU C N 1
ATOM 7181 C CA . LEU C 1 31 ? 22.999 34.686 44.002 1.00 43.33 31 LEU C CA 1
ATOM 7182 C C . LEU C 1 31 ? 23.858 33.825 44.928 1.00 41.94 31 LEU C C 1
ATOM 7183 O O . LEU C 1 31 ? 24.328 34.309 45.953 1.00 42.30 31 LEU C O 1
ATOM 7188 N N . TRP C 1 32 ? 24.078 32.560 44.572 1.00 40.31 32 TRP C N 1
ATOM 7189 C CA . TRP C 1 32 ? 24.884 31.695 45.422 1.00 38.47 32 TRP C CA 1
ATOM 7190 C C . TRP C 1 32 ? 26.348 32.118 45.434 1.00 38.36 32 TRP C C 1
ATOM 7191 O O . TRP C 1 32 ? 26.964 32.205 46.492 1.00 36.78 32 TRP C O 1
ATOM 7202 N N . ARG C 1 33 ? 26.904 32.393 44.262 1.00 39.63 33 ARG C N 1
ATOM 7203 C CA . ARG C 1 33 ? 28.298 32.799 44.182 1.00 40.95 33 ARG C CA 1
ATOM 7204 C C . ARG C 1 33 ? 28.588 33.947 45.133 1.00 41.08 33 ARG C C 1
ATOM 7205 O O . ARG C 1 33 ? 29.553 33.910 45.902 1.00 42.65 33 ARG C O 1
ATOM 7213 N N . GLU C 1 34 ? 27.736 34.962 45.093 1.00 39.81 34 GLU C N 1
ATOM 7214 C CA . GLU C 1 34 ? 27.908 36.119 45.946 1.00 38.82 34 GLU C CA 1
ATOM 7215 C C . GLU C 1 34 ? 27.701 35.798 47.433 1.00 39.03 34 GLU C C 1
ATOM 7216 O O . GLU C 1 34 ? 28.307 36.425 48.303 1.00 38.77 34 GLU C O 1
ATOM 7222 N N . ASP C 1 35 ? 26.858 34.807 47.718 1.00 39.03 35 ASP C N 1
ATOM 7223 C CA . ASP C 1 35 ? 26.573 34.403 49.093 1.00 38.41 35 ASP C CA 1
ATOM 7224 C C . ASP C 1 35 ? 27.765 33.623 49.654 1.00 37.25 35 ASP C C 1
ATOM 7225 O O . ASP C 1 35 ? 28.110 33.738 50.831 1.00 35.19 35 ASP C O 1
ATOM 7230 N N . LEU C 1 36 ? 28.388 32.827 48.797 1.00 37.22 36 LEU C N 1
ATOM 7231 C CA . LEU C 1 36 ? 29.534 32.033 49.201 1.00 38.64 36 LEU C CA 1
ATOM 7232 C C . LEU C 1 36 ? 30.704 32.977 49.445 1.00 39.03 36 LEU C C 1
ATOM 7233 O O . LEU C 1 36 ? 31.418 32.850 50.434 1.00 38.38 36 LEU C O 1
ATOM 7238 N N . TRP C 1 37 ? 30.883 33.942 48.547 1.00 39.67 37 TRP C N 1
ATOM 7239 C CA . TRP C 1 37 ? 31.963 34.901 48.694 1.00 38.70 37 TRP C CA 1
ATOM 7240 C C . TRP C 1 37 ? 31.797 35.664 50.002 1.00 38.89 37 TRP C C 1
ATOM 7241 O O . TRP C 1 37 ? 32.748 35.786 50.763 1.00 40.24 37 TRP C O 1
ATOM 7252 N N . GLN C 1 38 ? 30.594 36.162 50.277 1.00 38.88 38 GLN C N 1
ATOM 7253 C CA . GLN C 1 38 ? 30.349 36.905 51.519 1.00 40.64 38 GLN C CA 1
ATOM 7254 C C . GLN C 1 38 ? 30.572 36.073 52.791 1.00 41.49 38 GLN C C 1
ATOM 7255 O O . GLN C 1 38 ? 30.992 36.605 53.818 1.00 40.79 38 GLN C O 1
ATOM 7261 N N . ASN C 1 39 ? 30.275 34.775 52.734 1.00 42.63 39 ASN C N 1
ATOM 7262 C CA . ASN C 1 39 ? 30.460 33.922 53.904 1.00 42.75 39 ASN C CA 1
ATOM 7263 C C . ASN C 1 39 ? 31.938 33.839 54.252 1.00 42.86 39 ASN C C 1
ATOM 7264 O O . ASN C 1 39 ? 32.327 33.988 55.412 1.00 43.41 39 ASN C O 1
ATOM 7269 N N . ARG C 1 40 ? 32.753 33.607 53.230 1.00 41.99 40 ARG C N 1
ATOM 7270 C CA . ARG C 1 40 ? 34.196 33.512 53.388 1.00 40.33 40 ARG C CA 1
ATOM 7271 C C . ARG C 1 40 ? 34.772 34.761 54.044 1.00 40.56 40 ARG C C 1
ATOM 7272 O O . ARG C 1 40 ? 35.600 34.665 54.941 1.00 41.96 40 ARG C O 1
ATOM 7280 N N . VAL C 1 41 ? 34.324 35.930 53.607 1.00 39.85 41 VAL C N 1
ATOM 7281 C CA . VAL C 1 41 ? 34.809 37.177 54.173 1.00 41.12 41 VAL C CA 1
ATOM 7282 C C . VAL C 1 41 ? 34.334 37.309 55.613 1.00 43.39 41 VAL C C 1
ATOM 7283 O O . VAL C 1 41 ? 35.116 37.601 56.518 1.00 44.00 41 VAL C O 1
ATOM 7287 N N . HIS C 1 42 ? 33.044 37.094 55.829 1.00 44.50 42 HIS C N 1
ATOM 7288 C CA . HIS C 1 42 ? 32.498 37.207 57.169 1.00 45.13 42 HIS C CA 1
ATOM 7289 C C . HIS C 1 42 ? 33.264 36.297 58.130 1.00 47.30 42 HIS C C 1
ATOM 7290 O O . HIS C 1 42 ? 33.583 36.691 59.258 1.00 47.74 42 HIS C O 1
ATOM 7297 N N . ALA C 1 43 ? 33.570 35.083 57.679 1.00 48.84 43 ALA C N 1
ATOM 7298 C CA . ALA C 1 43 ? 34.300 34.131 58.510 1.00 49.75 43 ALA C CA 1
ATOM 7299 C C . ALA C 1 43 ? 35.698 34.669 58.769 1.00 50.31 43 ALA C C 1
ATOM 7300 O O . ALA C 1 43 ? 36.147 34.733 59.915 1.00 49.61 43 ALA C O 1
ATOM 7302 N N . ARG C 1 44 ? 36.375 35.058 57.690 1.00 50.85 44 ARG C N 1
ATOM 7303 C CA . ARG C 1 44 ? 37.724 35.611 57.768 1.00 51.62 44 ARG C CA 1
ATOM 7304 C C . ARG C 1 44 ? 37.778 36.721 58.817 1.00 52.29 44 ARG C C 1
ATOM 7305 O O . ARG C 1 44 ? 38.775 36.876 59.529 1.00 52.49 44 ARG C O 1
ATOM 7313 N N . MET C 1 45 ? 36.689 37.483 58.906 1.00 51.91 45 MET C N 1
ATOM 7314 C CA . MET C 1 45 ? 36.579 38.585 59.846 1.00 50.87 45 MET C CA 1
ATOM 7315 C C . MET C 1 45 ? 36.211 38.108 61.247 1.00 51.39 45 MET C C 1
ATOM 7316 O O . MET C 1 45 ? 36.595 38.731 62.231 1.00 52.09 45 MET C O 1
ATOM 7321 N N . LEU C 1 46 ? 35.465 37.016 61.360 1.00 51.27 46 LEU C N 1
ATOM 7322 C CA . LEU C 1 46 ? 35.133 36.540 62.695 1.00 52.27 46 LEU C CA 1
ATOM 7323 C C . LEU C 1 46 ? 36.425 36.121 63.360 1.00 52.83 46 LEU C C 1
ATOM 7324 O O . LEU C 1 46 ? 36.725 36.556 64.466 1.00 53.63 46 LEU C O 1
ATOM 7329 N N . HIS C 1 47 ? 37.188 35.275 62.673 1.00 53.86 47 HIS C N 1
ATOM 7330 C CA . HIS C 1 47 ? 38.481 34.797 63.164 1.00 53.75 47 HIS C CA 1
ATOM 7331 C C . HIS C 1 47 ? 39.352 35.993 63.562 1.00 53.37 47 HIS C C 1
ATOM 7332 O O . HIS C 1 47 ? 39.831 36.074 64.693 1.00 53.39 47 HIS C O 1
ATOM 7339 N N . ALA C 1 48 ? 39.559 36.916 62.627 1.00 52.63 48 ALA C N 1
ATOM 7340 C CA . ALA C 1 48 ? 40.347 38.107 62.910 1.00 53.03 48 ALA C CA 1
ATOM 7341 C C . ALA C 1 48 ? 39.815 38.668 64.228 1.00 53.26 48 ALA C C 1
ATOM 7342 O O . ALA C 1 48 ? 40.434 38.512 65.273 1.00 53.45 48 ALA C O 1
ATOM 7344 N N . VAL C 1 49 ? 38.645 39.293 64.164 1.00 54.10 49 VAL C N 1
ATOM 7345 C CA . VAL C 1 49 ? 37.969 39.861 65.326 1.00 53.90 49 VAL C CA 1
ATOM 7346 C C . VAL C 1 49 ? 38.101 39.009 66.602 1.00 54.06 49 VAL C C 1
ATOM 7347 O O . VAL C 1 49 ? 37.983 39.537 67.715 1.00 54.14 49 VAL C O 1
ATOM 7351 N N . GLY C 1 50 ? 38.331 37.704 66.445 1.00 53.44 50 GLY C N 1
ATOM 7352 C CA . GLY C 1 50 ? 38.482 36.826 67.600 1.00 53.66 50 GLY C CA 1
ATOM 7353 C C . GLY C 1 50 ? 37.283 35.976 68.014 1.00 53.99 50 GLY C C 1
ATOM 7354 O O . GLY C 1 50 ? 37.274 35.398 69.109 1.00 53.20 50 GLY C O 1
ATOM 7355 N N . LEU C 1 51 ? 36.282 35.887 67.137 1.00 53.87 51 LEU C N 1
ATOM 7356 C CA . LEU C 1 51 ? 35.067 35.114 67.396 1.00 52.67 51 LEU C CA 1
ATOM 7357 C C . LEU C 1 51 ? 35.101 33.684 66.843 1.00 53.36 51 LEU C C 1
ATOM 7358 O O . LEU C 1 51 ? 34.116 32.949 66.946 1.00 52.64 51 LEU C O 1
ATOM 7363 N N . LEU C 1 52 ? 36.231 33.300 66.250 1.00 54.28 52 LEU C N 1
ATOM 7364 C CA . LEU C 1 52 ? 36.414 31.956 65.696 1.00 54.89 52 LEU C CA 1
ATOM 7365 C C . LEU C 1 52 ? 37.869 31.561 65.862 1.00 55.39 52 LEU C C 1
ATOM 7366 O O . LEU C 1 52 ? 38.770 32.333 65.517 1.00 55.93 52 LEU C O 1
ATOM 7371 N N . SER C 1 53 ? 38.101 30.363 66.388 1.00 55.38 53 SER C N 1
ATOM 7372 C CA . SER C 1 53 ? 39.462 29.885 66.572 1.00 54.75 53 SER C CA 1
ATOM 7373 C C . SER C 1 53 ? 40.012 29.749 65.176 1.00 54.85 53 SER C C 1
ATOM 7374 O O . SER C 1 53 ? 39.284 29.894 64.203 1.00 54.49 53 SER C O 1
ATOM 7377 N N . ALA C 1 54 ? 41.299 29.474 65.069 1.00 56.24 54 ALA C N 1
ATOM 7378 C CA . ALA C 1 54 ? 41.875 29.291 63.757 1.00 57.35 54 ALA C CA 1
ATOM 7379 C C . ALA C 1 54 ? 41.341 27.946 63.243 1.00 58.55 54 ALA C C 1
ATOM 7380 O O . ALA C 1 54 ? 41.028 27.802 62.057 1.00 58.48 54 ALA C O 1
ATOM 7382 N N . GLU C 1 55 ? 41.212 26.972 64.146 1.00 59.55 55 GLU C N 1
ATOM 7383 C CA . GLU C 1 55 ? 40.720 25.650 63.764 1.00 60.45 55 GLU C CA 1
ATOM 7384 C C . GLU C 1 55 ? 39.354 25.780 63.121 1.00 58.96 55 GLU C C 1
ATOM 7385 O O . GLU C 1 55 ? 39.074 25.149 62.102 1.00 58.37 55 GLU C O 1
ATOM 7391 N N . GLU C 1 56 ? 38.509 26.606 63.731 1.00 58.07 56 GLU C N 1
ATOM 7392 C CA . GLU C 1 56 ? 37.151 26.831 63.243 1.00 57.37 56 GLU C CA 1
ATOM 7393 C C . GLU C 1 56 ? 37.119 27.445 61.836 1.00 56.22 56 GLU C C 1
ATOM 7394 O O . GLU C 1 56 ? 36.496 26.890 60.932 1.00 56.19 56 GLU C O 1
ATOM 7400 N N . LEU C 1 57 ? 37.792 28.571 61.641 1.00 54.61 57 LEU C N 1
ATOM 7401 C CA . LEU C 1 57 ? 37.817 29.194 60.325 1.00 54.47 57 LEU C CA 1
ATOM 7402 C C . LEU C 1 57 ? 38.291 28.219 59.247 1.00 55.54 57 LEU C C 1
ATOM 7403 O O . LEU C 1 57 ? 37.591 27.988 58.251 1.00 55.52 57 LEU C O 1
ATOM 7408 N N . GLU C 1 58 ? 39.486 27.660 59.450 1.00 56.55 58 GLU C N 1
ATOM 7409 C CA . GLU C 1 58 ? 40.093 26.723 58.502 1.00 55.98 58 GLU C CA 1
ATOM 7410 C C . GLU C 1 58 ? 39.348 25.406 58.457 1.00 55.93 58 GLU C C 1
ATOM 7411 O O . GLU C 1 58 ? 39.931 24.365 58.178 1.00 57.42 58 GLU C O 1
ATOM 7413 N N . ALA C 1 59 ? 38.057 25.462 58.751 1.00 55.19 59 ALA C N 1
ATOM 7414 C CA . ALA C 1 59 ? 37.194 24.292 58.729 1.00 53.54 59 ALA C CA 1
ATOM 7415 C C . ALA C 1 59 ? 35.958 24.749 57.973 1.00 52.83 59 ALA C C 1
ATOM 7416 O O . ALA C 1 59 ? 35.448 24.046 57.100 1.00 52.19 59 ALA C O 1
ATOM 7418 N N . ILE C 1 60 ? 35.490 25.946 58.322 1.00 51.88 60 ILE C N 1
ATOM 7419 C CA . ILE C 1 60 ? 34.339 26.547 57.668 1.00 50.13 60 ILE C CA 1
ATOM 7420 C C . ILE C 1 60 ? 34.725 26.800 56.209 1.00 50.40 60 ILE C C 1
ATOM 7421 O O . ILE C 1 60 ? 33.916 26.605 55.300 1.00 49.24 60 ILE C O 1
ATOM 7426 N N . LEU C 1 61 ? 35.972 27.215 55.995 1.00 50.30 61 LEU C N 1
ATOM 7427 C CA . LEU C 1 61 ? 36.465 27.492 54.647 1.00 50.88 61 LEU C CA 1
ATOM 7428 C C . LEU C 1 61 ? 36.535 26.256 53.762 1.00 51.63 61 LEU C C 1
ATOM 7429 O O . LEU C 1 61 ? 36.076 26.270 52.619 1.00 52.72 61 LEU C O 1
ATOM 7434 N N . LYS C 1 62 ? 37.120 25.191 54.293 1.00 52.85 62 LYS C N 1
ATOM 7435 C CA . LYS C 1 62 ? 37.253 23.946 53.553 1.00 52.43 62 LYS C CA 1
ATOM 7436 C C . LYS C 1 62 ? 35.849 23.417 53.268 1.00 50.81 62 LYS C C 1
ATOM 7437 O O . LYS C 1 62 ? 35.638 22.647 52.331 1.00 50.22 62 LYS C O 1
ATOM 7443 N N . GLY C 1 63 ? 34.889 23.848 54.079 1.00 49.27 63 GLY C N 1
ATOM 7444 C CA . GLY C 1 63 ? 33.514 23.420 53.889 1.00 48.91 63 GLY C CA 1
ATOM 7445 C C . GLY C 1 63 ? 32.790 24.275 52.864 1.00 48.29 63 GLY C C 1
ATOM 7446 O O . GLY C 1 63 ? 31.813 23.848 52.243 1.00 47.37 63 GLY C O 1
ATOM 7447 N N . LEU C 1 64 ? 33.267 25.501 52.699 1.00 47.56 64 LEU C N 1
ATOM 7448 C CA . LEU C 1 64 ? 32.681 26.406 51.736 1.00 47.66 64 LEU C CA 1
ATOM 7449 C C . LEU C 1 64 ? 33.211 26.025 50.348 1.00 49.14 64 LEU C C 1
ATOM 7450 O O . LEU C 1 64 ? 32.613 26.378 49.313 1.00 49.99 64 LEU C O 1
ATOM 7455 N N . ASP C 1 65 ? 34.328 25.299 50.322 1.00 47.71 65 ASP C N 1
ATOM 7456 C CA . ASP C 1 65 ? 34.894 24.864 49.051 1.00 47.64 65 ASP C CA 1
ATOM 7457 C C . ASP C 1 65 ? 34.114 23.653 48.556 1.00 47.29 65 ASP C C 1
ATOM 7458 O O . ASP C 1 65 ? 33.866 23.506 47.357 1.00 47.47 65 ASP C O 1
ATOM 7463 N N . ARG C 1 66 ? 33.726 22.788 49.488 1.00 45.88 66 ARG C N 1
ATOM 7464 C CA . ARG C 1 66 ? 32.962 21.595 49.148 1.00 44.52 66 ARG C CA 1
ATOM 7465 C C . ARG C 1 66 ? 31.598 22.023 48.595 1.00 43.32 66 ARG C C 1
ATOM 7466 O O . ARG C 1 66 ? 31.098 21.465 47.611 1.00 41.40 66 ARG C O 1
ATOM 7474 N N . ILE C 1 67 ? 31.012 23.025 49.244 1.00 42.22 67 ILE C N 1
ATOM 7475 C CA . ILE C 1 67 ? 29.713 23.544 48.858 1.00 41.35 67 ILE C CA 1
ATOM 7476 C C . ILE C 1 67 ? 29.797 24.099 47.447 1.00 41.90 67 ILE C C 1
ATOM 7477 O O . ILE C 1 67 ? 28.890 23.893 46.649 1.00 41.64 67 ILE C O 1
ATOM 7482 N N . GLU C 1 68 ? 30.885 24.792 47.124 1.00 42.55 68 GLU C N 1
ATOM 7483 C CA . GLU C 1 68 ? 31.017 25.323 45.777 1.00 43.68 68 GLU C CA 1
ATOM 7484 C C . GLU C 1 68 ? 31.050 24.162 44.790 1.00 44.46 68 GLU C C 1
ATOM 7485 O O . GLU C 1 68 ? 30.241 24.104 43.863 1.00 45.30 68 GLU C O 1
ATOM 7491 N N . GLU C 1 69 ? 31.977 23.233 45.000 1.00 44.93 69 GLU C N 1
ATOM 7492 C CA . GLU C 1 69 ? 32.111 22.075 44.125 1.00 45.10 69 GLU C CA 1
ATOM 7493 C C . GLU C 1 69 ? 30.770 21.378 43.955 1.00 44.30 69 GLU C C 1
ATOM 7494 O O . GLU C 1 69 ? 30.415 20.968 42.849 1.00 42.55 69 GLU C O 1
ATOM 7500 N N . GLU C 1 70 ? 30.027 21.245 45.051 1.00 44.53 70 GLU C N 1
ATOM 7501 C CA . GLU C 1 70 ? 28.729 20.579 44.997 1.00 45.88 70 GLU C CA 1
ATOM 7502 C C . GLU C 1 70 ? 27.719 21.354 44.162 1.00 45.94 70 GLU C C 1
ATOM 7503 O O . GLU C 1 70 ? 27.013 20.775 43.330 1.00 45.77 70 GLU C O 1
ATOM 7509 N N . ILE C 1 71 ? 27.652 22.663 44.381 1.00 45.32 71 ILE C N 1
ATOM 7510 C CA . ILE C 1 71 ? 26.722 23.498 43.640 1.00 44.30 71 ILE C CA 1
ATOM 7511 C C . ILE C 1 71 ? 27.029 23.466 42.150 1.00 45.30 71 ILE C C 1
ATOM 7512 O O . ILE C 1 71 ? 26.124 23.304 41.328 1.00 44.44 71 ILE C O 1
ATOM 7517 N N . GLU C 1 72 ? 28.308 23.589 41.805 1.00 45.98 72 GLU C N 1
ATOM 7518 C CA . GLU C 1 72 ? 28.718 23.586 40.406 1.00 46.93 72 GLU C CA 1
ATOM 7519 C C . GLU C 1 72 ? 28.580 22.223 39.741 1.00 45.44 72 GLU C C 1
ATOM 7520 O O . GLU C 1 72 ? 28.553 22.142 38.517 1.00 46.13 72 GLU C O 1
ATOM 7526 N N . ALA C 1 73 ? 28.475 21.162 40.540 1.00 44.18 73 ALA C N 1
ATOM 7527 C CA . ALA C 1 73 ? 28.366 19.797 40.012 1.00 42.28 73 ALA C CA 1
ATOM 7528 C C . ALA C 1 73 ? 26.952 19.230 40.023 1.00 41.47 73 ALA C C 1
ATOM 7529 O O . ALA C 1 73 ? 26.711 18.130 39.524 1.00 41.82 73 ALA C O 1
ATOM 7531 N N . GLY C 1 74 ? 26.020 19.976 40.600 1.00 40.32 74 GLY C N 1
ATOM 7532 C CA . GLY C 1 74 ? 24.648 19.517 40.645 1.00 38.09 74 GLY C CA 1
ATOM 7533 C C . GLY C 1 74 ? 24.333 18.578 41.788 1.00 38.79 74 GLY C C 1
ATOM 7534 O O . GLY C 1 74 ? 23.211 18.092 41.878 1.00 39.35 74 GLY C O 1
ATOM 7535 N N . THR C 1 75 ? 25.304 18.321 42.664 1.00 38.50 75 THR C N 1
ATOM 7536 C CA . THR C 1 75 ? 25.090 17.419 43.794 1.00 37.36 75 THR C CA 1
ATOM 7537 C C . THR C 1 75 ? 24.699 18.152 45.063 1.00 37.39 75 THR C C 1
ATOM 7538 O O . THR C 1 75 ? 24.459 17.519 46.088 1.00 39.31 75 THR C O 1
ATOM 7542 N N . PHE C 1 76 ? 24.647 19.477 45.012 1.00 36.35 76 PHE C N 1
ATOM 7543 C CA . PHE C 1 76 ? 24.281 20.241 46.200 1.00 36.32 76 PHE C CA 1
ATOM 7544 C C . PHE C 1 76 ? 22.792 20.131 46.424 1.00 36.07 76 PHE C C 1
ATOM 7545 O O . PHE C 1 76 ? 22.011 20.321 45.509 1.00 37.68 76 PHE C O 1
ATOM 7553 N N . PRO C 1 77 ? 22.384 19.840 47.662 1.00 36.43 77 PRO C N 1
ATOM 7554 C CA . PRO C 1 77 ? 20.987 19.681 48.065 1.00 36.56 77 PRO C CA 1
ATOM 7555 C C . PRO C 1 77 ? 20.189 20.961 48.336 1.00 37.51 77 PRO C C 1
ATOM 7556 O O . PRO C 1 77 ? 20.162 21.449 49.472 1.00 37.92 77 PRO C O 1
ATOM 7560 N N . TRP C 1 78 ? 19.530 21.495 47.308 1.00 36.94 78 TRP C N 1
ATOM 7561 C CA . TRP C 1 78 ? 18.723 22.697 47.488 1.00 37.14 78 TRP C CA 1
ATOM 7562 C C . TRP C 1 78 ? 17.416 22.271 48.115 1.00 36.20 78 TRP C C 1
ATOM 7563 O O . TRP C 1 78 ? 16.703 21.450 47.562 1.00 36.30 78 TRP C O 1
ATOM 7574 N N . ARG C 1 79 ? 17.098 22.843 49.265 1.00 36.37 79 ARG C N 1
ATOM 7575 C CA . ARG C 1 79 ? 15.890 22.481 49.983 1.00 38.54 79 ARG C CA 1
ATOM 7576 C C . ARG C 1 79 ? 14.965 23.672 50.127 1.00 39.72 79 ARG C C 1
ATOM 7577 O O . ARG C 1 79 ? 15.328 24.661 50.748 1.00 42.10 79 ARG C O 1
ATOM 7585 N N . GLU C 1 80 ? 13.773 23.576 49.546 1.00 40.95 80 GLU C N 1
ATOM 7586 C CA . GLU C 1 80 ? 12.783 24.654 49.592 1.00 42.01 80 GLU C CA 1
ATOM 7587 C C . GLU C 1 80 ? 12.400 24.963 51.046 1.00 42.55 80 GLU C C 1
ATOM 7588 O O . GLU C 1 80 ? 12.168 26.118 51.422 1.00 41.23 80 GLU C O 1
ATOM 7594 N N . GLU C 1 81 ? 12.348 23.911 51.858 1.00 42.74 81 GLU C N 1
ATOM 7595 C CA . GLU C 1 81 ? 11.983 24.019 53.262 1.00 41.84 81 GLU C CA 1
ATOM 7596 C C . GLU C 1 81 ? 12.806 25.039 54.037 1.00 39.20 81 GLU C C 1
ATOM 7597 O O . GLU C 1 81 ? 12.307 25.647 54.970 1.00 38.32 81 GLU C O 1
ATOM 7603 N N . LEU C 1 82 ? 14.060 25.232 53.651 1.00 38.32 82 LEU C N 1
ATOM 7604 C CA . LEU C 1 82 ? 14.926 26.191 54.335 1.00 38.18 82 LEU C CA 1
ATOM 7605 C C . LEU C 1 82 ? 14.640 27.640 53.936 1.00 37.30 82 LEU C C 1
ATOM 7606 O O . LEU C 1 82 ? 15.167 28.568 54.546 1.00 35.40 82 LEU C O 1
ATOM 7611 N N . GLU C 1 83 ? 13.814 27.813 52.902 1.00 37.75 83 GLU C N 1
ATOM 7612 C CA . GLU C 1 83 ? 13.381 29.133 52.426 1.00 38.57 83 GLU C CA 1
ATOM 7613 C C . GLU C 1 83 ? 14.232 29.886 51.416 1.00 37.41 83 GLU C C 1
ATOM 7614 O O . GLU C 1 83 ? 13.801 30.154 50.293 1.00 34.90 83 GLU C O 1
ATOM 7620 N N . ASP C 1 84 ? 15.429 30.261 51.848 1.00 37.25 84 ASP C N 1
ATOM 7621 C CA . ASP C 1 84 ? 16.340 31.026 51.016 1.00 36.64 84 ASP C CA 1
ATOM 7622 C C . ASP C 1 84 ? 17.673 30.347 50.769 1.00 35.96 84 ASP C C 1
ATOM 7623 O O . ASP C 1 84 ? 17.905 29.230 51.203 1.00 35.96 84 ASP C O 1
ATOM 7628 N N . VAL C 1 85 ? 18.547 31.047 50.060 1.00 36.76 85 VAL C N 1
ATOM 7629 C CA . VAL C 1 85 ? 19.869 30.528 49.743 1.00 38.14 85 VAL C CA 1
ATOM 7630 C C . VAL C 1 85 ? 20.746 30.556 50.991 1.00 38.06 85 VAL C C 1
ATOM 7631 O O . VAL C 1 85 ? 21.554 29.655 51.221 1.00 39.28 85 VAL C O 1
ATOM 7635 N N . HIS C 1 86 ? 20.562 31.590 51.799 1.00 37.82 86 HIS C N 1
ATOM 7636 C CA . HIS C 1 86 ? 21.324 31.773 53.024 1.00 37.94 86 HIS C CA 1
ATOM 7637 C C . HIS C 1 86 ? 21.277 30.563 53.939 1.00 37.77 86 HIS C C 1
ATOM 7638 O O . HIS C 1 86 ? 22.314 29.989 54.272 1.00 35.83 86 HIS C O 1
ATOM 7645 N N . MET C 1 87 ? 20.070 30.178 54.335 1.00 39.20 87 MET C N 1
ATOM 7646 C CA . MET C 1 87 ? 19.893 29.034 55.210 1.00 40.03 87 MET C CA 1
ATOM 7647 C C . MET C 1 87 ? 20.369 27.759 54.510 1.00 41.01 87 MET C C 1
ATOM 7648 O O . MET C 1 87 ? 21.039 26.925 55.115 1.00 41.40 87 MET C O 1
ATOM 7650 N N . ASN C 1 88 ? 20.042 27.611 53.232 1.00 41.43 88 ASN C N 1
ATOM 7651 C CA . ASN C 1 88 ? 20.462 26.425 52.500 1.00 43.11 88 ASN C CA 1
ATOM 7652 C C . ASN C 1 88 ? 21.968 26.171 52.625 1.00 44.70 88 ASN C C 1
ATOM 7653 O O . ASN C 1 88 ? 22.393 25.093 53.054 1.00 45.38 88 ASN C O 1
ATOM 7658 N N . LEU C 1 89 ? 22.781 27.156 52.254 1.00 45.21 89 LEU C N 1
ATOM 7659 C CA . LEU C 1 89 ? 24.227 26.996 52.364 1.00 45.13 89 LEU C CA 1
ATOM 7660 C C . LEU C 1 89 ? 24.614 26.657 53.806 1.00 44.97 89 LEU C C 1
ATOM 7661 O O . LEU C 1 89 ? 25.364 25.706 54.058 1.00 45.70 89 LEU C O 1
ATOM 7666 N N . GLU C 1 90 ? 24.087 27.432 54.747 1.00 42.90 90 GLU C N 1
ATOM 7667 C CA . GLU C 1 90 ? 24.368 27.213 56.155 1.00 41.66 90 GLU C CA 1
ATOM 7668 C C . GLU C 1 90 ? 24.067 25.772 56.584 1.00 40.49 90 GLU C C 1
ATOM 7669 O O . GLU C 1 90 ? 24.924 25.094 57.153 1.00 39.06 90 GLU C O 1
ATOM 7675 N N . ALA C 1 91 ? 22.848 25.316 56.305 1.00 38.76 91 ALA C N 1
ATOM 7676 C CA . ALA C 1 91 ? 22.421 23.968 56.661 1.00 37.42 91 ALA C CA 1
ATOM 7677 C C . ALA C 1 91 ? 23.423 22.936 56.166 1.00 38.24 91 ALA C C 1
ATOM 7678 O O . ALA C 1 91 ? 23.720 21.955 56.861 1.00 39.92 91 ALA C O 1
ATOM 7680 N N . ARG C 1 92 ? 23.946 23.161 54.965 1.00 37.06 92 ARG C N 1
ATOM 7681 C CA . ARG C 1 92 ? 24.924 22.251 54.391 1.00 36.21 92 ARG C CA 1
ATOM 7682 C C . ARG C 1 92 ? 26.276 22.403 55.091 1.00 35.19 92 ARG C C 1
ATOM 7683 O O . ARG C 1 92 ? 27.028 21.449 55.212 1.00 33.82 92 ARG C O 1
ATOM 7691 N N . LEU C 1 93 ? 26.588 23.608 55.552 1.00 35.72 93 LEU C N 1
ATOM 7692 C CA . LEU C 1 93 ? 27.856 23.815 56.227 1.00 36.52 93 LEU C CA 1
ATOM 7693 C C . LEU C 1 93 ? 27.855 22.984 57.492 1.00 38.23 93 LEU C C 1
ATOM 7694 O O . LEU C 1 93 ? 28.725 22.141 57.697 1.00 38.86 93 LEU C O 1
ATOM 7699 N N . THR C 1 94 ? 26.866 23.214 58.343 1.00 40.16 94 THR C N 1
ATOM 7700 C CA . THR C 1 94 ? 26.785 22.460 59.578 1.00 42.32 94 THR C CA 1
ATOM 7701 C C . THR C 1 94 ? 26.787 20.973 59.279 1.00 43.21 94 THR C C 1
ATOM 7702 O O . THR C 1 94 ? 27.404 20.199 60.004 1.00 44.23 94 THR C O 1
ATOM 7706 N N . GLU C 1 95 ? 26.108 20.578 58.203 1.00 44.49 95 GLU C N 1
ATOM 7707 C CA . GLU C 1 95 ? 26.044 19.168 57.815 1.00 45.33 95 GLU C CA 1
ATOM 7708 C C . GLU C 1 95 ? 27.390 18.610 57.400 1.00 45.83 95 GLU C C 1
ATOM 7709 O O . GLU C 1 95 ? 27.712 17.461 57.688 1.00 45.12 95 GLU C O 1
ATOM 7715 N N . LEU C 1 96 ? 28.173 19.437 56.720 1.00 47.31 96 LEU C N 1
ATOM 7716 C CA . LEU C 1 96 ? 29.475 19.028 56.213 1.00 49.26 96 LEU C CA 1
ATOM 7717 C C . LEU C 1 96 ? 30.639 19.146 57.183 1.00 51.11 96 LEU C C 1
ATOM 7718 O O . LEU C 1 96 ? 31.528 18.297 57.187 1.00 51.68 96 LEU C O 1
ATOM 7723 N N . VAL C 1 97 ? 30.638 20.195 58.001 1.00 52.58 97 VAL C N 1
ATOM 7724 C CA . VAL C 1 97 ? 31.738 20.433 58.928 1.00 52.86 97 VAL C CA 1
ATOM 7725 C C . VAL C 1 97 ? 31.434 20.180 60.399 1.00 53.21 97 VAL C C 1
ATOM 7726 O O . VAL C 1 97 ? 32.347 19.934 61.190 1.00 53.01 97 VAL C O 1
ATOM 7730 N N . GLY C 1 98 ? 30.160 20.256 60.771 1.00 53.37 98 GLY C N 1
ATOM 7731 C CA . GLY C 1 98 ? 29.787 20.029 62.155 1.00 52.79 98 GLY C CA 1
ATOM 7732 C C . GLY C 1 98 ? 29.548 21.307 62.933 1.00 52.97 98 GLY C C 1
ATOM 7733 O O . GLY C 1 98 ? 29.018 22.269 62.380 1.00 53.21 98 GLY C O 1
ATOM 7734 N N . PRO C 1 99 ? 29.940 21.353 64.221 1.00 53.14 99 PRO C N 1
ATOM 7735 C CA . PRO C 1 99 ? 29.758 22.530 65.078 1.00 52.01 99 PRO C CA 1
ATOM 7736 C C . PRO C 1 99 ? 30.282 23.868 64.558 1.00 50.91 99 PRO C C 1
ATOM 7737 O O . PRO C 1 99 ? 29.604 24.887 64.687 1.00 51.55 99 PRO C O 1
ATOM 7741 N N . PRO C 1 100 ? 31.485 23.893 63.963 1.00 49.26 100 PRO C N 1
ATOM 7742 C CA . PRO C 1 100 ? 31.998 25.173 63.461 1.00 48.89 100 PRO C CA 1
ATOM 7743 C C . PRO C 1 100 ? 30.996 25.880 62.549 1.00 48.87 100 PRO C C 1
ATOM 7744 O O . PRO C 1 100 ? 30.905 27.115 62.537 1.00 47.24 100 PRO C O 1
ATOM 7748 N N . GLY C 1 101 ? 30.248 25.080 61.791 1.00 48.34 101 GLY C N 1
ATOM 7749 C CA . GLY C 1 101 ? 29.266 25.623 60.871 1.00 49.05 101 GLY C CA 1
ATOM 7750 C C . GLY C 1 101 ? 28.304 26.612 61.498 1.00 49.96 101 GLY C C 1
ATOM 7751 O O . GLY C 1 101 ? 28.070 27.698 60.961 1.00 50.25 101 GLY C O 1
ATOM 7752 N N . GLY C 1 102 ? 27.755 26.243 62.648 1.00 50.16 102 GLY C N 1
ATOM 7753 C CA . GLY C 1 102 ? 26.802 27.101 63.327 1.00 49.48 102 GLY C CA 1
ATOM 7754 C C . GLY C 1 102 ? 27.315 28.396 63.932 1.00 49.45 102 GLY C C 1
ATOM 7755 O O . GLY C 1 102 ? 26.594 29.040 64.696 1.00 50.92 102 GLY C O 1
ATOM 7756 N N . LYS C 1 103 ? 28.540 28.797 63.613 1.00 48.29 103 LYS C N 1
ATOM 7757 C CA . LYS C 1 103 ? 29.054 30.042 64.165 1.00 47.46 103 LYS C CA 1
ATOM 7758 C C . LYS C 1 103 ? 29.353 31.028 63.046 1.00 47.27 103 LYS C C 1
ATOM 7759 O O . LYS C 1 103 ? 29.758 32.155 63.293 1.00 48.01 103 LYS C O 1
ATOM 7765 N N . LEU C 1 104 ? 29.140 30.593 61.811 1.00 46.40 104 LEU C N 1
ATOM 7766 C CA . LEU C 1 104 ? 29.368 31.437 60.652 1.00 46.15 104 LEU C CA 1
ATOM 7767 C C . LEU C 1 104 ? 28.421 32.637 60.699 1.00 46.89 104 LEU C C 1
ATOM 7768 O O . LEU C 1 104 ? 28.793 33.747 60.320 1.00 46.55 104 LEU C O 1
ATOM 7773 N N . HIS C 1 105 ? 27.197 32.405 61.168 1.00 48.08 105 HIS C N 1
ATOM 7774 C CA . HIS C 1 105 ? 26.179 33.454 61.240 1.00 49.28 105 HIS C CA 1
ATOM 7775 C C . HIS C 1 105 ? 26.247 34.298 62.510 1.00 48.51 105 HIS C C 1
ATOM 7776 O O . HIS C 1 105 ? 25.295 35.008 62.848 1.00 49.01 105 HIS C O 1
ATOM 7783 N N . THR C 1 106 ? 27.373 34.227 63.209 1.00 47.65 106 THR C N 1
ATOM 7784 C CA . THR C 1 106 ? 27.550 35.006 64.427 1.00 46.51 106 THR C CA 1
ATOM 7785 C C . THR C 1 106 ? 27.533 36.489 64.067 1.00 46.53 106 THR C C 1
ATOM 7786 O O . THR C 1 106 ? 28.065 36.885 63.030 1.00 46.76 106 THR C O 1
ATOM 7790 N N . ALA C 1 107 ? 26.914 37.303 64.914 1.00 45.45 107 ALA C N 1
ATOM 7791 C CA . ALA C 1 107 ? 26.855 38.740 64.677 1.00 45.45 107 ALA C CA 1
ATOM 7792 C C . ALA C 1 107 ? 26.484 39.113 63.235 1.00 45.81 107 ALA C C 1
ATOM 7793 O O . ALA C 1 107 ? 27.210 39.861 62.573 1.00 46.79 107 ALA C O 1
ATOM 7795 N N . ARG C 1 108 ? 25.360 38.585 62.754 1.00 44.87 108 ARG C N 1
ATOM 7796 C CA . ARG C 1 108 ? 24.872 38.866 61.404 1.00 42.06 108 ARG C CA 1
ATOM 7797 C C . ARG C 1 108 ? 23.380 38.532 61.285 1.00 40.67 108 ARG C C 1
ATOM 7798 O O . ARG C 1 108 ? 22.869 37.651 61.979 1.00 39.35 108 ARG C O 1
ATOM 7806 N N . SER C 1 109 ? 22.687 39.248 60.405 1.00 38.49 109 SER C N 1
ATOM 7807 C CA . SER C 1 109 ? 21.267 39.022 60.177 1.00 36.30 109 SER C CA 1
ATOM 7808 C C . SER C 1 109 ? 21.050 38.624 58.729 1.00 36.77 109 SER C C 1
ATOM 7809 O O . SER C 1 109 ? 21.934 38.804 57.895 1.00 37.04 109 SER C O 1
ATOM 7812 N N . ARG C 1 110 ? 19.886 38.069 58.418 1.00 36.60 110 ARG C N 1
ATOM 7813 C CA . ARG C 1 110 ? 19.628 37.723 57.031 1.00 37.55 110 ARG C CA 1
ATOM 7814 C C . ARG C 1 110 ? 19.423 39.062 56.332 1.00 37.86 110 ARG C C 1
ATOM 7815 O O . ARG C 1 110 ? 19.586 39.181 55.118 1.00 37.96 110 ARG C O 1
ATOM 7823 N N . ASN C 1 111 ? 19.073 40.069 57.129 1.00 37.73 111 ASN C N 1
ATOM 7824 C CA . ASN C 1 111 ? 18.818 41.413 56.634 1.00 36.55 111 ASN C CA 1
ATOM 7825 C C . ASN C 1 111 ? 20.046 42.087 56.079 1.00 36.96 111 ASN C C 1
ATOM 7826 O O . ASN C 1 111 ? 20.014 42.576 54.952 1.00 38.79 111 ASN C O 1
ATOM 7831 N N . ASP C 1 112 ? 21.129 42.131 56.846 1.00 36.45 112 ASP C N 1
ATOM 7832 C CA . ASP C 1 112 ? 22.321 42.762 56.309 1.00 38.18 112 ASP C CA 1
ATOM 7833 C C . ASP C 1 112 ? 22.968 41.811 55.310 1.00 37.49 112 ASP C C 1
ATOM 7834 O O . ASP C 1 112 ? 23.710 42.225 54.427 1.00 37.41 112 ASP C O 1
ATOM 7839 N N . GLN C 1 113 ? 22.639 40.532 55.422 1.00 37.52 113 GLN C N 1
ATOM 7840 C CA . GLN C 1 113 ? 23.207 39.535 54.524 1.00 37.20 113 GLN C CA 1
ATOM 7841 C C . GLN C 1 113 ? 22.613 39.565 53.117 1.00 36.87 113 GLN C C 1
ATOM 7842 O O . GLN C 1 113 ? 23.350 39.543 52.128 1.00 37.40 113 GLN C O 1
ATOM 7848 N N . VAL C 1 114 ? 21.288 39.605 53.019 1.00 36.00 114 VAL C N 1
ATOM 7849 C CA . VAL C 1 114 ? 20.642 39.621 51.708 1.00 36.08 114 VAL C CA 1
ATOM 7850 C C . VAL C 1 114 ? 20.878 40.955 50.987 1.00 37.79 114 VAL C C 1
ATOM 7851 O O . VAL C 1 114 ? 21.023 40.994 49.761 1.00 37.95 114 VAL C O 1
ATOM 7855 N N . ALA C 1 115 ? 20.915 42.047 51.747 1.00 37.54 115 ALA C N 1
ATOM 7856 C CA . ALA C 1 115 ? 21.157 43.357 51.154 1.00 35.41 115 ALA C CA 1
ATOM 7857 C C . ALA C 1 115 ? 22.529 43.324 50.483 1.00 34.77 115 ALA C C 1
ATOM 7858 O O . ALA C 1 115 ? 22.701 43.789 49.361 1.00 33.86 115 ALA C O 1
ATOM 7860 N N . THR C 1 116 ? 23.500 42.758 51.186 1.00 35.17 116 THR C N 1
ATOM 7861 C CA . THR C 1 116 ? 24.860 42.651 50.683 1.00 36.59 116 THR C CA 1
ATOM 7862 C C . THR C 1 116 ? 24.885 41.830 49.381 1.00 37.11 116 THR C C 1
ATOM 7863 O O . THR C 1 116 ? 25.332 42.305 48.333 1.00 35.99 116 THR C O 1
ATOM 7867 N N . ASP C 1 117 ? 24.389 40.601 49.459 1.00 37.66 117 ASP C N 1
ATOM 7868 C CA . ASP C 1 117 ? 24.357 39.711 48.313 1.00 38.55 117 ASP C CA 1
ATOM 7869 C C . ASP C 1 117 ? 23.804 40.365 47.053 1.00 37.18 117 ASP C C 1
ATOM 7870 O O . ASP C 1 117 ? 24.362 40.179 45.981 1.00 37.21 117 ASP C O 1
ATOM 7875 N N . LEU C 1 118 ? 22.716 41.125 47.169 1.00 36.86 118 LEU C N 1
ATOM 7876 C CA . LEU C 1 118 ? 22.131 41.779 45.990 1.00 37.86 118 LEU C CA 1
ATOM 7877 C C . LEU C 1 118 ? 23.107 42.792 45.416 1.00 38.00 118 LEU C C 1
ATOM 7878 O O . LEU C 1 118 ? 23.268 42.892 44.195 1.00 37.66 118 LEU C O 1
ATOM 7880 N N . ARG C 1 119 ? 23.756 43.542 46.303 1.00 37.75 119 ARG C N 1
ATOM 7881 C CA . ARG C 1 119 ? 24.719 44.540 45.881 1.00 37.13 119 ARG C CA 1
ATOM 7882 C C . ARG C 1 119 ? 25.907 43.835 45.209 1.00 37.50 119 ARG C C 1
ATOM 7883 O O . ARG C 1 119 ? 26.404 44.289 44.174 1.00 36.73 119 ARG C O 1
ATOM 7891 N N . LEU C 1 120 ? 26.344 42.710 45.769 1.00 37.46 120 LEU C N 1
ATOM 7892 C CA . LEU C 1 120 ? 27.448 41.969 45.164 1.00 38.20 120 LEU C CA 1
ATOM 7893 C C . LEU C 1 120 ? 27.067 41.532 43.746 1.00 39.33 120 LEU C C 1
ATOM 7894 O O . LEU C 1 120 ? 27.832 41.733 42.792 1.00 40.37 120 LEU C O 1
ATOM 7899 N N . TYR C 1 121 ? 25.879 40.939 43.618 1.00 38.14 121 TYR C N 1
ATOM 7900 C CA . TYR C 1 121 ? 25.387 40.446 42.336 1.00 36.78 121 TYR C CA 1
ATOM 7901 C C . TYR C 1 121 ? 25.346 41.524 41.254 1.00 37.70 121 TYR C C 1
ATOM 7902 O O . TYR C 1 121 ? 25.970 41.379 40.204 1.00 38.71 121 TYR C O 1
ATOM 7911 N N . LEU C 1 122 ? 24.607 42.601 41.509 1.00 38.33 122 LEU C N 1
ATOM 7912 C CA . LEU C 1 122 ? 24.477 43.710 40.554 1.00 37.42 122 LEU C CA 1
ATOM 7913 C C . LEU C 1 122 ? 25.816 44.246 40.055 1.00 36.71 122 LEU C C 1
ATOM 7914 O O . LEU C 1 122 ? 25.996 44.463 38.856 1.00 37.74 122 LEU C O 1
ATOM 7919 N N . ARG C 1 123 ? 26.754 44.455 40.970 1.00 35.42 123 ARG C N 1
ATOM 7920 C CA . ARG C 1 123 ? 28.055 44.971 40.588 1.00 34.54 123 ARG C CA 1
ATOM 7921 C C . ARG C 1 123 ? 28.657 44.123 39.474 1.00 34.56 123 ARG C C 1
ATOM 7922 O O . ARG C 1 123 ? 29.057 44.640 38.427 1.00 33.98 123 ARG C O 1
ATOM 7930 N N . GLY C 1 124 ? 28.716 42.816 39.706 1.00 34.34 124 GLY C N 1
ATOM 7931 C CA . GLY C 1 124 ? 29.258 41.924 38.706 1.00 35.07 124 GLY C CA 1
ATOM 7932 C C . GLY C 1 124 ? 28.376 42.008 37.480 1.00 36.87 124 GLY C C 1
ATOM 7933 O O . GLY C 1 124 ? 28.857 41.926 36.351 1.00 39.31 124 GLY C O 1
ATOM 7934 N N . ALA C 1 125 ? 27.078 42.196 37.699 1.00 37.43 125 ALA C N 1
ATOM 7935 C CA . ALA C 1 125 ? 26.132 42.287 36.596 1.00 37.48 125 ALA C CA 1
ATOM 7936 C C . ALA C 1 125 ? 26.390 43.517 35.732 1.00 39.06 125 ALA C C 1
ATOM 7937 O O . ALA C 1 125 ? 26.561 43.390 34.517 1.00 41.40 125 ALA C O 1
ATOM 7939 N N . ILE C 1 126 ? 26.427 44.700 36.340 1.00 36.68 126 ILE C N 1
ATOM 7940 C CA . ILE C 1 126 ? 26.661 45.905 35.567 1.00 36.78 126 ILE C CA 1
ATOM 7941 C C . ILE C 1 126 ? 27.988 45.810 34.811 1.00 38.04 126 ILE C C 1
ATOM 7942 O O . ILE C 1 126 ? 28.096 46.255 33.663 1.00 37.15 126 ILE C O 1
ATOM 7947 N N . ASP C 1 127 ? 28.998 45.217 35.439 1.00 38.22 127 ASP C N 1
ATOM 7948 C CA . ASP C 1 127 ? 30.282 45.078 34.770 1.00 38.56 127 ASP C CA 1
ATOM 7949 C C . ASP C 1 127 ? 30.125 44.225 33.524 1.00 39.07 127 ASP C C 1
ATOM 7950 O O . ASP C 1 127 ? 30.761 44.470 32.498 1.00 40.40 127 ASP C O 1
ATOM 7955 N N . GLU C 1 128 ? 29.272 43.217 33.611 1.00 38.66 128 GLU C N 1
ATOM 7956 C CA . GLU C 1 128 ? 29.064 42.349 32.474 1.00 38.21 128 GLU C CA 1
ATOM 7957 C C . GLU C 1 128 ? 28.387 43.157 31.380 1.00 37.51 128 GLU C C 1
ATOM 7958 O O . GLU C 1 128 ? 28.751 43.073 30.207 1.00 37.89 128 GLU C O 1
ATOM 7964 N N . LEU C 1 129 ? 27.400 43.950 31.785 1.00 35.95 129 LEU C N 1
ATOM 7965 C CA . LEU C 1 129 ? 26.635 44.780 30.859 1.00 34.27 129 LEU C CA 1
ATOM 7966 C C . LEU C 1 129 ? 27.484 45.856 30.196 1.00 32.62 129 LEU C C 1
ATOM 7967 O O . LEU C 1 129 ? 27.287 46.188 29.023 1.00 31.06 129 LEU C O 1
ATOM 7972 N N . LEU C 1 130 ? 28.424 46.401 30.955 1.00 30.91 130 LEU C N 1
ATOM 7973 C CA . LEU C 1 130 ? 29.306 47.420 30.423 1.00 30.14 130 LEU C CA 1
ATOM 7974 C C . LEU C 1 130 ? 30.138 46.807 29.303 1.00 30.87 130 LEU C C 1
ATOM 7975 O O . LEU C 1 130 ? 30.296 47.397 28.234 1.00 32.44 130 LEU C O 1
ATOM 7980 N N . ALA C 1 131 ? 30.654 45.611 29.542 1.00 30.40 131 ALA C N 1
ATOM 7981 C CA . ALA C 1 131 ? 31.462 44.928 28.547 1.00 31.86 131 ALA C CA 1
ATOM 7982 C C . ALA C 1 131 ? 30.656 44.659 27.274 1.00 34.04 131 ALA C C 1
ATOM 7983 O O . ALA C 1 131 ? 31.189 44.707 26.154 1.00 34.45 131 ALA C O 1
ATOM 7985 N N . LEU C 1 132 ? 29.373 44.360 27.442 1.00 34.64 132 LEU C N 1
ATOM 7986 C CA . LEU C 1 132 ? 28.521 44.088 26.294 1.00 34.68 132 LEU C CA 1
ATOM 7987 C C . LEU C 1 132 ? 28.229 45.381 25.525 1.00 34.91 132 LEU C C 1
ATOM 7988 O O . LEU C 1 132 ? 28.109 45.374 24.290 1.00 33.06 132 LEU C O 1
ATOM 7993 N N . LEU C 1 133 ? 28.116 46.484 26.262 1.00 33.61 133 LEU C N 1
ATOM 7994 C CA . LEU C 1 133 ? 27.877 47.785 25.653 1.00 35.43 133 LEU C CA 1
ATOM 7995 C C . LEU C 1 133 ? 29.114 48.218 24.849 1.00 35.71 133 LEU C C 1
ATOM 7996 O O . LEU C 1 133 ? 29.014 48.733 23.730 1.00 35.37 133 LEU C O 1
ATOM 8001 N N . LEU C 1 134 ? 30.283 48.002 25.438 1.00 34.90 134 LEU C N 1
ATOM 8002 C CA . LEU C 1 134 ? 31.531 48.356 24.799 1.00 34.34 134 LEU C CA 1
ATOM 8003 C C . LEU C 1 134 ? 31.701 47.483 23.574 1.00 35.24 134 LEU C C 1
ATOM 8004 O O . LEU C 1 134 ? 32.314 47.874 22.593 1.00 37.55 134 LEU C O 1
ATOM 8009 N N . ALA C 1 135 ? 31.143 46.288 23.629 1.00 35.83 135 ALA C N 1
ATOM 8010 C CA . ALA C 1 135 ? 31.244 45.385 22.506 1.00 36.41 135 ALA C CA 1
ATOM 8011 C C . ALA C 1 135 ? 30.281 45.826 21.403 1.00 36.86 135 ALA C C 1
ATOM 8012 O O . ALA C 1 135 ? 30.621 45.767 20.215 1.00 37.39 135 ALA C O 1
ATOM 8014 N N . LEU C 1 136 ? 29.089 46.275 21.793 1.00 36.32 136 LEU C N 1
ATOM 8015 C CA . LEU C 1 136 ? 28.101 46.714 20.813 1.00 36.56 136 LEU C CA 1
ATOM 8016 C C . LEU C 1 136 ? 28.551 48.025 20.165 1.00 37.96 136 LEU C C 1
ATOM 8017 O O . LEU C 1 136 ? 28.533 48.164 18.933 1.00 36.34 136 LEU C O 1
ATOM 8022 N N . ARG C 1 137 ? 28.947 48.985 21.000 1.00 39.05 137 ARG C N 1
ATOM 8023 C CA . ARG C 1 137 ? 29.400 50.285 20.504 1.00 40.65 137 ARG C CA 1
ATOM 8024 C C . ARG C 1 137 ? 30.594 50.089 19.586 1.00 41.02 137 ARG C C 1
ATOM 8025 O O . ARG C 1 137 ? 30.786 50.823 18.615 1.00 40.27 137 ARG C O 1
ATOM 8033 N N . ARG C 1 138 ? 31.386 49.073 19.901 1.00 40.92 138 ARG C N 1
ATOM 8034 C CA . ARG C 1 138 ? 32.553 48.759 19.121 1.00 39.29 138 ARG C CA 1
ATOM 8035 C C . ARG C 1 138 ? 32.121 48.351 17.718 1.00 39.50 138 ARG C C 1
ATOM 8036 O O . ARG C 1 138 ? 32.709 48.826 16.756 1.00 41.75 138 ARG C O 1
ATOM 8044 N N . VAL C 1 139 ? 31.091 47.507 17.574 1.00 38.15 139 VAL C N 1
ATOM 8045 C CA . VAL C 1 139 ? 30.668 47.109 16.218 1.00 37.01 139 VAL C CA 1
ATOM 8046 C C . VAL C 1 139 ? 29.938 48.237 15.499 1.00 35.99 139 VAL C C 1
ATOM 8047 O O . VAL C 1 139 ? 30.030 48.353 14.280 1.00 36.12 139 VAL C O 1
ATOM 8051 N N . LEU C 1 140 ? 29.211 49.063 16.245 1.00 34.82 140 LEU C N 1
ATOM 8052 C CA . LEU C 1 140 ? 28.504 50.187 15.642 1.00 34.07 140 LEU C CA 1
ATOM 8053 C C . LEU C 1 140 ? 29.517 51.082 14.934 1.00 34.09 140 LEU C C 1
ATOM 8054 O O . LEU C 1 140 ? 29.272 51.583 13.835 1.00 32.53 140 LEU C O 1
ATOM 8059 N N . VAL C 1 141 ? 30.656 51.285 15.587 1.00 35.27 141 VAL C N 1
ATOM 8060 C CA . VAL C 1 141 ? 31.730 52.094 15.028 1.00 35.64 141 VAL C CA 1
ATOM 8061 C C . VAL C 1 141 ? 32.303 51.375 13.814 1.00 35.84 141 VAL C C 1
ATOM 8062 O O . VAL C 1 141 ? 32.602 52.006 12.807 1.00 34.88 141 VAL C O 1
ATOM 8066 N N . ARG C 1 142 ? 32.457 50.055 13.915 1.00 37.03 142 ARG C N 1
ATOM 8067 C CA . ARG C 1 142 ? 32.979 49.277 12.798 1.00 38.96 142 ARG C CA 1
ATOM 8068 C C . ARG C 1 142 ? 32.032 49.441 11.621 1.00 38.55 142 ARG C C 1
ATOM 8069 O O . ARG C 1 142 ? 32.469 49.694 10.500 1.00 39.20 142 ARG C O 1
ATOM 8077 N N . GLU C 1 143 ? 30.735 49.313 11.876 1.00 38.89 143 GLU C N 1
ATOM 8078 C CA . GLU C 1 143 ? 29.749 49.452 10.809 1.00 39.86 143 GLU C CA 1
ATOM 8079 C C . GLU C 1 143 ? 29.774 50.833 10.175 1.00 38.86 143 GLU C C 1
ATOM 8080 O O . GLU C 1 143 ? 29.674 50.955 8.959 1.00 38.39 143 GLU C O 1
ATOM 8086 N N . ALA C 1 144 ? 29.906 51.868 10.992 1.00 39.53 144 ALA C N 1
ATOM 8087 C CA . ALA C 1 144 ? 29.954 53.230 10.475 1.00 42.37 144 ALA C CA 1
ATOM 8088 C C . ALA C 1 144 ? 31.058 53.337 9.423 1.00 43.89 144 ALA C C 1
ATOM 8089 O O . ALA C 1 144 ? 30.843 53.834 8.317 1.00 42.88 144 ALA C O 1
ATOM 8091 N N . GLU C 1 145 ? 32.244 52.865 9.790 1.00 45.25 145 GLU C N 1
ATOM 8092 C CA . GLU C 1 145 ? 33.398 52.885 8.904 1.00 46.22 145 GLU C CA 1
ATOM 8093 C C . GLU C 1 145 ? 33.043 52.156 7.618 1.00 45.28 145 GLU C C 1
ATOM 8094 O O . GLU C 1 145 ? 32.983 52.756 6.548 1.00 46.25 145 GLU C O 1
ATOM 8100 N N . LYS C 1 146 ? 32.797 50.859 7.737 1.00 44.17 146 LYS C N 1
ATOM 8101 C CA . LYS C 1 146 ? 32.442 50.035 6.596 1.00 42.97 146 LYS C CA 1
ATOM 8102 C C . LYS C 1 146 ? 31.551 50.780 5.597 1.00 42.71 146 LYS C C 1
ATOM 8103 O O . LYS C 1 146 ? 31.835 50.809 4.400 1.00 42.50 146 LYS C O 1
ATOM 8109 N N . HIS C 1 147 ? 30.487 51.407 6.082 1.00 42.69 147 HIS C N 1
ATOM 8110 C CA . HIS C 1 147 ? 29.573 52.098 5.182 1.00 44.16 147 HIS C CA 1
ATOM 8111 C C . HIS C 1 147 ? 29.921 53.535 4.804 1.00 45.61 147 HIS C C 1
ATOM 8112 O O . HIS C 1 147 ? 29.066 54.285 4.315 1.00 45.78 147 HIS C O 1
ATOM 8119 N N . LEU C 1 148 ? 31.174 53.917 5.023 1.00 45.72 148 LEU C N 1
ATOM 8120 C CA . LEU C 1 148 ? 31.617 55.251 4.655 1.00 47.34 148 LEU C CA 1
ATOM 8121 C C . LEU C 1 148 ? 32.392 55.113 3.359 1.00 49.78 148 LEU C C 1
ATOM 8122 O O . LEU C 1 148 ? 32.319 55.990 2.490 1.00 48.74 148 LEU C O 1
ATOM 8127 N N . ASP C 1 149 ? 33.119 53.993 3.253 1.00 53.10 149 ASP C N 1
ATOM 8128 C CA . ASP C 1 149 ? 33.952 53.636 2.095 1.00 55.14 149 ASP C CA 1
ATOM 8129 C C . ASP C 1 149 ? 33.300 53.964 0.741 1.00 54.97 149 ASP C C 1
ATOM 8130 O O . ASP C 1 149 ? 33.676 54.952 0.096 1.00 56.06 149 ASP C O 1
ATOM 8135 N N . PRO C 1 150 ? 32.351 53.134 0.266 1.00 52.88 150 PRO C N 1
ATOM 8136 C CA . PRO C 1 150 ? 31.785 53.548 -1.017 1.00 51.34 150 PRO C CA 1
ATOM 8137 C C . PRO C 1 150 ? 30.794 54.694 -0.743 1.00 50.26 150 PRO C C 1
ATOM 8138 O O . PRO C 1 150 ? 30.415 55.438 -1.657 1.00 52.52 150 PRO C O 1
ATOM 8142 N N . LEU C 1 151 ? 30.400 54.823 0.527 1.00 45.68 151 LEU C N 1
ATOM 8143 C CA . LEU C 1 151 ? 29.508 55.884 1.012 1.00 42.59 151 LEU C CA 1
ATOM 8144 C C . LEU C 1 151 ? 28.010 55.661 0.891 1.00 39.88 151 LEU C C 1
ATOM 8145 O O . LEU C 1 151 ? 27.412 55.824 -0.171 1.00 37.92 151 LEU C O 1
ATOM 8150 N N . TYR C 1 152 ? 27.406 55.326 2.026 1.00 39.16 152 TYR C N 1
ATOM 8151 C CA . TYR C 1 152 ? 25.978 55.067 2.100 1.00 36.59 152 TYR C CA 1
ATOM 8152 C C . TYR C 1 152 ? 25.181 56.262 2.593 1.00 34.43 152 TYR C C 1
ATOM 8153 O O . TYR C 1 152 ? 25.552 56.925 3.564 1.00 31.95 152 TYR C O 1
ATOM 8162 N N . VAL C 1 153 ? 24.080 56.513 1.891 1.00 32.23 153 VAL C N 1
ATOM 8163 C CA . VAL C 1 153 ? 23.173 57.608 2.184 1.00 30.63 153 VAL C CA 1
ATOM 8164 C C . VAL C 1 153 ? 21.732 57.107 2.129 1.00 31.63 153 VAL C C 1
ATOM 8165 O O . VAL C 1 153 ? 21.330 56.425 1.175 1.00 32.31 153 VAL C O 1
ATOM 8169 N N . LEU C 1 154 ? 20.974 57.426 3.173 1.00 32.00 154 LEU C N 1
ATOM 8170 C CA . LEU C 1 154 ? 19.565 57.070 3.252 1.00 32.65 154 LEU C CA 1
ATOM 8171 C C . LEU C 1 154 ? 18.866 58.301 3.765 1.00 33.72 154 LEU C C 1
ATOM 8172 O O . LEU C 1 154 ? 19.492 59.193 4.340 1.00 34.45 154 LEU C O 1
ATOM 8177 N N . PRO C 1 155 ? 17.554 58.385 3.562 1.00 34.92 155 PRO C N 1
ATOM 8178 C CA . PRO C 1 155 ? 16.888 59.589 4.059 1.00 36.30 155 PRO C CA 1
ATOM 8179 C C . PRO C 1 155 ? 16.762 59.699 5.578 1.00 38.59 155 PRO C C 1
ATOM 8180 O O . PRO C 1 155 ? 16.569 58.706 6.290 1.00 40.71 155 PRO C O 1
ATOM 8184 N N . GLY C 1 156 ? 16.916 60.917 6.078 1.00 40.35 156 GLY C N 1
ATOM 8185 C CA . GLY C 1 156 ? 16.745 61.142 7.500 1.00 40.90 156 GLY C CA 1
ATOM 8186 C C . GLY C 1 156 ? 15.243 61.304 7.600 1.00 40.17 156 GLY C C 1
ATOM 8187 O O . GLY C 1 156 ? 14.627 61.771 6.649 1.00 41.18 156 GLY C O 1
ATOM 8188 N N . TYR C 1 157 ? 14.625 60.926 8.706 1.00 38.83 157 TYR C N 1
ATOM 8189 C CA . TYR C 1 157 ? 13.178 61.073 8.761 1.00 37.25 157 TYR C CA 1
ATOM 8190 C C . TYR C 1 157 ? 12.714 62.110 9.764 1.00 36.15 157 TYR C C 1
ATOM 8191 O O . TYR C 1 157 ? 13.476 62.570 10.601 1.00 34.36 157 TYR C O 1
ATOM 8200 N N . THR C 1 158 ? 11.452 62.484 9.644 1.00 35.85 158 THR C N 1
ATOM 8201 C CA . THR C 1 158 ? 10.831 63.467 10.518 1.00 37.17 158 THR C CA 1
ATOM 8202 C C . THR C 1 158 ? 9.346 63.178 10.318 1.00 38.04 158 THR C C 1
ATOM 8203 O O . THR C 1 158 ? 8.809 63.413 9.237 1.00 38.70 158 THR C O 1
ATOM 8207 N N . HIS C 1 159 ? 8.696 62.637 11.346 1.00 37.71 159 HIS C N 1
ATOM 8208 C CA . HIS C 1 159 ? 7.286 62.271 11.233 1.00 38.34 159 HIS C CA 1
ATOM 8209 C C . HIS C 1 159 ? 7.243 61.029 10.342 1.00 38.21 159 HIS C C 1
ATOM 8210 O O . HIS C 1 159 ? 6.191 60.661 9.796 1.00 39.05 159 HIS C O 1
ATOM 8217 N N . LEU C 1 160 ? 8.410 60.397 10.208 1.00 37.49 160 LEU C N 1
ATOM 8218 C CA . LEU C 1 160 ? 8.612 59.202 9.389 1.00 35.35 160 LEU C CA 1
ATOM 8219 C C . LEU C 1 160 ? 8.464 59.564 7.920 1.00 36.06 160 LEU C C 1
ATOM 8220 O O . LEU C 1 160 ? 8.095 58.740 7.083 1.00 35.20 160 LEU C O 1
ATOM 8225 N N . GLN C 1 161 ? 8.757 60.828 7.634 1.00 37.70 161 GLN C N 1
ATOM 8226 C CA . GLN C 1 161 ? 8.704 61.377 6.289 1.00 38.04 161 GLN C CA 1
ATOM 8227 C C . GLN C 1 161 ? 10.122 61.758 5.901 1.00 38.24 161 GLN C C 1
ATOM 8228 O O . GLN C 1 161 ? 10.905 62.218 6.741 1.00 38.31 161 GLN C O 1
ATOM 8234 N N . ARG C 1 162 ? 10.447 61.547 4.632 1.00 37.70 162 ARG C N 1
ATOM 8235 C CA . ARG C 1 162 ? 11.761 61.867 4.097 1.00 37.85 162 ARG C CA 1
ATOM 8236 C C . ARG C 1 162 ? 12.092 63.322 4.448 1.00 38.68 162 ARG C C 1
ATOM 8237 O O . ARG C 1 162 ? 11.398 64.243 4.024 1.00 39.90 162 ARG C O 1
ATOM 8245 N N . ALA C 1 163 ? 13.143 63.533 5.229 1.00 39.77 163 ALA C N 1
ATOM 8246 C CA . ALA C 1 163 ? 13.523 64.885 5.623 1.00 42.10 163 ALA C CA 1
ATOM 8247 C C . ALA C 1 163 ? 14.711 65.368 4.824 1.00 44.51 163 ALA C C 1
ATOM 8248 O O . ALA C 1 163 ? 14.558 65.909 3.727 1.00 47.41 163 ALA C O 1
ATOM 8250 N N . GLN C 1 164 ? 15.902 65.175 5.371 1.00 44.92 164 GLN C N 1
ATOM 8251 C CA . GLN C 1 164 ? 17.099 65.611 4.684 1.00 45.89 164 GLN C CA 1
ATOM 8252 C C . GLN C 1 164 ? 18.006 64.395 4.603 1.00 44.48 164 GLN C C 1
ATOM 8253 O O . GLN C 1 164 ? 18.104 63.640 5.563 1.00 43.30 164 GLN C O 1
ATOM 8259 N N . PRO C 1 165 ? 18.647 64.161 3.437 1.00 44.55 165 PRO C N 1
ATOM 8260 C CA . PRO C 1 165 ? 19.545 63.006 3.280 1.00 42.52 165 PRO C CA 1
ATOM 8261 C C . PRO C 1 165 ? 20.541 62.934 4.437 1.00 40.69 165 PRO C C 1
ATOM 8262 O O . PRO C 1 165 ? 21.035 63.965 4.902 1.00 40.12 165 PRO C O 1
ATOM 8266 N N . VAL C 1 166 ? 20.835 61.726 4.905 1.00 38.67 166 VAL C N 1
ATOM 8267 C CA . VAL C 1 166 ? 21.759 61.567 6.022 1.00 37.90 166 VAL C CA 1
ATOM 8268 C C . VAL C 1 166 ? 22.729 60.397 5.786 1.00 37.18 166 VAL C C 1
ATOM 8269 O O . VAL C 1 166 ? 22.421 59.489 5.024 1.00 38.34 166 VAL C O 1
ATOM 8273 N N . LEU C 1 167 ? 23.904 60.422 6.415 1.00 36.39 167 LEU C N 1
ATOM 8274 C CA . LEU C 1 167 ? 24.887 59.337 6.239 1.00 36.57 167 LEU C CA 1
ATOM 8275 C C . LEU C 1 167 ? 24.615 58.121 7.128 1.00 34.86 167 LEU C C 1
ATOM 8276 O O . LEU C 1 167 ? 24.450 58.255 8.335 1.00 33.21 167 LEU C O 1
ATOM 8281 N N . LEU C 1 168 ? 24.585 56.935 6.529 1.00 34.81 168 LEU C N 1
ATOM 8282 C CA . LEU C 1 168 ? 24.337 55.721 7.289 1.00 34.48 168 LEU C CA 1
ATOM 8283 C C . LEU C 1 168 ? 25.308 55.715 8.460 1.00 35.06 168 LEU C C 1
ATOM 8284 O O . LEU C 1 168 ? 24.914 55.455 9.599 1.00 33.22 168 LEU C O 1
ATOM 8289 N N . ALA C 1 169 ? 26.576 56.014 8.171 1.00 35.78 169 ALA C N 1
ATOM 8290 C CA . ALA C 1 169 ? 27.608 56.060 9.205 1.00 35.55 169 ALA C CA 1
ATOM 8291 C C . ALA C 1 169 ? 27.115 57.004 10.288 1.00 36.18 169 ALA C C 1
ATOM 8292 O O . ALA C 1 169 ? 27.204 56.710 11.476 1.00 37.44 169 ALA C O 1
ATOM 8294 N N . HIS C 1 170 ? 26.581 58.144 9.872 1.00 37.18 170 HIS C N 1
ATOM 8295 C CA . HIS C 1 170 ? 26.058 59.104 10.828 1.00 36.96 170 HIS C CA 1
ATOM 8296 C C . HIS C 1 170 ? 24.986 58.416 11.691 1.00 37.61 170 HIS C C 1
ATOM 8297 O O . HIS C 1 170 ? 24.999 58.509 12.920 1.00 35.98 170 HIS C O 1
ATOM 8304 N N . TRP C 1 171 ? 24.067 57.720 11.025 1.00 37.96 171 TRP C N 1
ATOM 8305 C CA . TRP C 1 171 ? 22.996 56.992 11.693 1.00 37.92 171 TRP C CA 1
ATOM 8306 C C . TRP C 1 171 ? 23.579 56.094 12.806 1.00 37.46 171 TRP C C 1
ATOM 8307 O O . TRP C 1 171 ? 23.143 56.161 13.958 1.00 37.70 171 TRP C O 1
ATOM 8318 N N . PHE C 1 172 ? 24.573 55.272 12.476 1.00 35.70 172 PHE C N 1
ATOM 8319 C CA . PHE C 1 172 ? 25.179 54.389 13.479 1.00 34.44 172 PHE C CA 1
ATOM 8320 C C . PHE C 1 172 ? 25.765 55.171 14.665 1.00 33.50 172 PHE C C 1
ATOM 8321 O O . PHE C 1 172 ? 25.725 54.700 15.799 1.00 32.65 172 PHE C O 1
ATOM 8329 N N . LEU C 1 173 ? 26.312 56.360 14.408 1.00 32.96 173 LEU C N 1
ATOM 8330 C CA . LEU C 1 173 ? 26.921 57.151 15.478 1.00 31.12 173 LEU C CA 1
ATOM 8331 C C . LEU C 1 173 ? 25.929 57.780 16.445 1.00 31.07 173 LEU C C 1
ATOM 8332 O O . LEU C 1 173 ? 26.292 58.147 17.558 1.00 31.10 173 LEU C O 1
ATOM 8337 N N . ALA C 1 174 ? 24.675 57.899 16.032 1.00 30.85 174 ALA C N 1
ATOM 8338 C CA . ALA C 1 174 ? 23.663 58.469 16.905 1.00 29.45 174 ALA C CA 1
ATOM 8339 C C . ALA C 1 174 ? 23.471 57.460 18.030 1.00 29.76 174 ALA C C 1
ATOM 8340 O O . ALA C 1 174 ? 23.457 57.801 19.215 1.00 28.27 174 ALA C O 1
ATOM 8342 N N . TYR C 1 175 ? 23.350 56.201 17.636 1.00 31.60 175 TYR C N 1
ATOM 8343 C CA . TYR C 1 175 ? 23.162 55.119 18.586 1.00 32.77 175 TYR C CA 1
ATOM 8344 C C . TYR C 1 175 ? 24.389 54.915 19.454 1.00 33.48 175 TYR C C 1
ATOM 8345 O O . TYR C 1 175 ? 24.283 54.451 20.583 1.00 33.76 175 TYR C O 1
ATOM 8354 N N . TYR C 1 176 ? 25.549 55.288 18.923 1.00 34.54 176 TYR C N 1
ATOM 8355 C CA . TYR C 1 176 ? 26.809 55.189 19.653 1.00 34.50 176 TYR C CA 1
ATOM 8356 C C . TYR C 1 176 ? 26.790 56.212 20.799 1.00 35.03 176 TYR C C 1
ATOM 8357 O O . TYR C 1 176 ? 27.262 55.937 21.906 1.00 34.72 176 TYR C O 1
ATOM 8366 N N . GLU C 1 177 ? 26.262 57.401 20.519 1.00 34.65 177 GLU C N 1
ATOM 8367 C CA . GLU C 1 177 ? 26.177 58.431 21.540 1.00 35.23 177 GLU C CA 1
ATOM 8368 C C . GLU C 1 177 ? 25.169 57.958 22.596 1.00 36.26 177 GLU C C 1
ATOM 8369 O O . GLU C 1 177 ? 25.350 58.165 23.801 1.00 36.58 177 GLU C O 1
ATOM 8375 N N . MET C 1 178 ? 24.111 57.304 22.132 1.00 35.38 178 MET C N 1
ATOM 8376 C CA . MET C 1 178 ? 23.078 56.815 23.023 1.00 34.06 178 MET C CA 1
ATOM 8377 C C . MET C 1 178 ? 23.585 55.777 24.020 1.00 33.85 178 MET C C 1
ATOM 8378 O O . MET C 1 178 ? 23.506 55.976 25.231 1.00 34.19 178 MET C O 1
ATOM 8383 N N . LEU C 1 179 ? 24.095 54.664 23.508 1.00 33.85 179 LEU C N 1
ATOM 8384 C CA . LEU C 1 179 ? 24.619 53.606 24.361 1.00 33.13 179 LEU C CA 1
ATOM 8385 C C . LEU C 1 179 ? 25.701 54.170 25.266 1.00 34.18 179 LEU C C 1
ATOM 8386 O O . LEU C 1 179 ? 25.888 53.717 26.392 1.00 35.27 179 LEU C O 1
ATOM 8391 N N . LYS C 1 180 ? 26.407 55.174 24.768 1.00 34.64 180 LYS C N 1
ATOM 8392 C CA . LYS C 1 180 ? 27.471 55.795 25.530 1.00 34.46 180 LYS C CA 1
ATOM 8393 C C . LYS C 1 180 ? 26.874 56.330 26.821 1.00 34.72 180 LYS C C 1
ATOM 8394 O O . LYS C 1 180 ? 27.433 56.144 27.897 1.00 35.91 180 LYS C O 1
ATOM 8400 N N . ARG C 1 181 ? 25.726 56.986 26.716 1.00 34.98 181 ARG C N 1
ATOM 8401 C CA . ARG C 1 181 ? 25.081 57.532 27.899 1.00 35.88 181 ARG C CA 1
ATOM 8402 C C . ARG C 1 181 ? 24.528 56.409 28.745 1.00 37.01 181 ARG C C 1
ATOM 8403 O O . ARG C 1 181 ? 24.505 56.510 29.968 1.00 38.19 181 ARG C O 1
ATOM 8411 N N . ASP C 1 182 ? 24.074 55.336 28.106 1.00 36.76 182 ASP C N 1
ATOM 8412 C CA . ASP C 1 182 ? 23.542 54.208 28.867 1.00 36.56 182 ASP C CA 1
ATOM 8413 C C . ASP C 1 182 ? 24.664 53.652 29.762 1.00 36.87 182 ASP C C 1
ATOM 8414 O O . ASP C 1 182 ? 24.475 53.454 30.967 1.00 36.46 182 ASP C O 1
ATOM 8419 N N . ALA C 1 183 ? 25.833 53.428 29.164 1.00 36.61 183 ALA C N 1
ATOM 8420 C CA . ALA C 1 183 ? 27.005 52.938 29.882 1.00 34.37 183 ALA C CA 1
ATOM 8421 C C . ALA C 1 183 ? 27.281 53.858 31.073 1.00 34.78 183 ALA C C 1
ATOM 8422 O O . ALA C 1 183 ? 27.718 53.402 32.131 1.00 33.70 183 ALA C O 1
ATOM 8424 N N . GLY C 1 184 ? 27.025 55.154 30.887 1.00 33.36 184 GLY C N 1
ATOM 8425 C CA . GLY C 1 184 ? 27.245 56.119 31.948 1.00 33.00 184 GLY C CA 1
ATOM 8426 C C . GLY C 1 184 ? 26.280 56.013 33.119 1.00 33.42 184 GLY C C 1
ATOM 8427 O O . GLY C 1 184 ? 26.654 56.199 34.282 1.00 33.78 184 GLY C O 1
ATOM 8428 N N . ARG C 1 185 ? 25.025 55.709 32.826 1.00 33.25 185 ARG C N 1
ATOM 8429 C CA . ARG C 1 185 ? 24.032 55.598 33.877 1.00 32.54 185 ARG C CA 1
ATOM 8430 C C . ARG C 1 185 ? 24.292 54.345 34.705 1.00 33.32 185 ARG C C 1
ATOM 8431 O O . ARG C 1 185 ? 24.131 54.333 35.931 1.00 31.20 185 ARG C O 1
ATOM 8439 N N . LEU C 1 186 ? 24.696 53.291 34.010 1.00 33.14 186 LEU C N 1
ATOM 8440 C CA . LEU C 1 186 ? 24.994 52.011 34.624 1.00 34.11 186 LEU C CA 1
ATOM 8441 C C . LEU C 1 186 ? 26.255 52.141 35.455 1.00 36.60 186 LEU C C 1
ATOM 8442 O O . LEU C 1 186 ? 26.348 51.604 36.550 1.00 39.08 186 LEU C O 1
ATOM 8447 N N . GLU C 1 187 ? 27.229 52.861 34.913 1.00 39.75 187 GLU C N 1
ATOM 8448 C CA . GLU C 1 187 ? 28.511 53.070 35.572 1.00 41.83 187 GLU C CA 1
ATOM 8449 C C . GLU C 1 187 ? 28.338 53.898 36.842 1.00 42.41 187 GLU C C 1
ATOM 8450 O O . GLU C 1 187 ? 28.992 53.650 37.859 1.00 42.28 187 GLU C O 1
ATOM 8456 N N . ASP C 1 188 ? 27.450 54.881 36.789 1.00 42.32 188 ASP C N 1
ATOM 8457 C CA . ASP C 1 188 ? 27.217 55.709 37.954 1.00 43.28 188 ASP C CA 1
ATOM 8458 C C . ASP C 1 188 ? 26.336 54.971 38.946 1.00 42.83 188 ASP C C 1
ATOM 8459 O O . ASP C 1 188 ? 26.440 55.181 40.149 1.00 44.58 188 ASP C O 1
ATOM 8464 N N . ALA C 1 189 ? 25.476 54.096 38.442 1.00 42.98 189 ALA C N 1
ATOM 8465 C CA . ALA C 1 189 ? 24.581 53.333 39.306 1.00 43.52 189 ALA C CA 1
ATOM 8466 C C . ALA C 1 189 ? 25.384 52.295 40.071 1.00 43.82 189 ALA C C 1
ATOM 8467 O O . ALA C 1 189 ? 25.076 51.957 41.221 1.00 44.48 189 ALA C O 1
ATOM 8469 N N . LYS C 1 190 ? 26.424 51.805 39.412 1.00 42.90 190 LYS C N 1
ATOM 8470 C CA . LYS C 1 190 ? 27.311 50.801 39.967 1.00 42.28 190 LYS C CA 1
ATOM 8471 C C . LYS C 1 190 ? 28.053 51.289 41.206 1.00 40.71 190 LYS C C 1
ATOM 8472 O O . LYS C 1 190 ? 27.934 50.716 42.277 1.00 39.97 190 LYS C O 1
ATOM 8478 N N . GLU C 1 191 ? 28.804 52.369 41.067 1.00 40.74 191 GLU C N 1
ATOM 8479 C CA . GLU C 1 191 ? 29.586 52.856 42.187 1.00 40.68 191 GLU C CA 1
ATOM 8480 C C . GLU C 1 191 ? 28.754 53.483 43.301 1.00 39.52 191 GLU C C 1
ATOM 8481 O O . GLU C 1 191 ? 29.177 53.498 44.457 1.00 38.38 191 GLU C O 1
ATOM 8487 N N . ARG C 1 192 ? 27.563 53.975 42.974 1.00 38.05 192 ARG C N 1
ATOM 8488 C CA . ARG C 1 192 ? 26.729 54.581 44.002 1.00 36.73 192 ARG C CA 1
ATOM 8489 C C . ARG C 1 192 ? 26.235 53.490 44.946 1.00 37.73 192 ARG C C 1
ATOM 8490 O O . ARG C 1 192 ? 25.932 53.752 46.109 1.00 39.93 192 ARG C O 1
ATOM 8498 N N . LEU C 1 193 ? 26.174 52.259 44.445 1.00 37.77 193 LEU C N 1
ATOM 8499 C CA . LEU C 1 193 ? 25.690 51.139 45.232 1.00 36.84 193 LEU C CA 1
ATOM 8500 C C . LEU C 1 193 ? 26.808 50.290 45.772 1.00 38.77 193 LEU C C 1
ATOM 8501 O O . LEU C 1 193 ? 26.544 49.286 46.428 1.00 39.59 193 LEU C O 1
ATOM 8506 N N . ASN C 1 194 ? 28.055 50.673 45.511 1.00 39.80 194 ASN C N 1
ATOM 8507 C CA . ASN C 1 194 ? 29.162 49.865 46.003 1.00 39.52 194 ASN C CA 1
ATOM 8508 C C . ASN C 1 194 ? 29.683 50.238 47.387 1.00 39.49 194 ASN C C 1
ATOM 8509 O O . ASN C 1 194 ? 30.853 50.547 47.559 1.00 39.56 194 ASN C O 1
ATOM 8514 N N . GLU C 1 195 ? 28.790 50.203 48.369 1.00 40.15 195 GLU C N 1
ATOM 8515 C CA . GLU C 1 195 ? 29.125 50.483 49.758 1.00 40.05 195 GLU C CA 1
ATOM 8516 C C . GLU C 1 195 ? 28.459 49.376 50.567 1.00 40.31 195 GLU C C 1
ATOM 8517 O O . GLU C 1 195 ? 27.236 49.284 50.647 1.00 41.10 195 GLU C O 1
ATOM 8523 N N . SER C 1 196 ? 29.287 48.528 51.156 1.00 40.10 196 SER C N 1
ATOM 8524 C CA . SER C 1 196 ? 28.824 47.391 51.928 1.00 38.49 196 SER C CA 1
ATOM 8525 C C . SER C 1 196 ? 27.825 47.660 53.047 1.00 38.53 196 SER C C 1
ATOM 8526 O O . SER C 1 196 ? 28.048 48.507 53.902 1.00 38.23 196 SER C O 1
ATOM 8529 N N . PRO C 1 197 ? 26.682 46.954 53.028 1.00 40.46 197 PRO C N 1
ATOM 8530 C CA . PRO C 1 197 ? 25.679 47.137 54.081 1.00 39.88 197 PRO C CA 1
ATOM 8531 C C . PRO C 1 197 ? 25.919 46.043 55.143 1.00 39.28 197 PRO C C 1
ATOM 8532 O O . PRO C 1 197 ? 25.379 46.116 56.247 1.00 39.10 197 PRO C O 1
ATOM 8536 N N . LEU C 1 198 ? 26.733 45.035 54.800 1.00 37.40 198 LEU C N 1
ATOM 8537 C CA . LEU C 1 198 ? 27.059 43.949 55.732 1.00 37.25 198 LEU C CA 1
ATOM 8538 C C . LEU C 1 198 ? 27.567 44.544 57.044 1.00 39.22 198 LEU C C 1
ATOM 8539 O O . LEU C 1 198 ? 28.490 45.364 57.046 1.00 41.51 198 LEU C O 1
ATOM 8544 N N . GLY C 1 199 ? 26.977 44.139 58.163 1.00 39.96 199 GLY C N 1
ATOM 8545 C CA . GLY C 1 199 ? 27.425 44.679 59.431 1.00 41.10 199 GLY C CA 1
ATOM 8546 C C . GLY C 1 199 ? 26.355 45.498 60.121 1.00 42.42 199 GLY C C 1
ATOM 8547 O O . GLY C 1 199 ? 26.442 45.766 61.317 1.00 43.80 199 GLY C O 1
ATOM 8548 N N . ALA C 1 200 ? 25.347 45.916 59.367 1.00 42.62 200 ALA C N 1
ATOM 8549 C CA . ALA C 1 200 ? 24.248 46.674 59.949 1.00 41.50 200 ALA C CA 1
ATOM 8550 C C . ALA C 1 200 ? 23.388 45.717 60.782 1.00 40.28 200 ALA C C 1
ATOM 8551 O O . ALA C 1 200 ? 22.522 46.157 61.527 1.00 39.22 200 ALA C O 1
ATOM 8553 N N . ALA C 1 201 ? 23.645 44.414 60.640 1.00 39.86 201 ALA C N 1
ATOM 8554 C CA . ALA C 1 201 ? 22.925 43.347 61.353 1.00 40.24 201 ALA C CA 1
ATOM 8555 C C . ALA C 1 201 ? 21.419 43.351 61.062 1.00 40.76 201 ALA C C 1
ATOM 8556 O O . ALA C 1 201 ? 21.014 43.424 59.902 1.00 41.70 201 ALA C O 1
ATOM 8558 N N . ALA C 1 202 ? 20.594 43.277 62.107 1.00 40.07 202 ALA C N 1
ATOM 8559 C CA . ALA C 1 202 ? 19.141 43.269 61.939 1.00 38.79 202 ALA C CA 1
ATOM 8560 C C . ALA C 1 202 ? 18.564 44.621 61.525 1.00 38.30 202 ALA C C 1
ATOM 8561 O O . ALA C 1 202 ? 17.554 44.680 60.826 1.00 37.53 202 ALA C O 1
ATOM 8563 N N . LEU C 1 203 ? 19.193 45.701 61.976 1.00 39.18 203 LEU C N 1
ATOM 8564 C CA . LEU C 1 203 ? 18.762 47.059 61.643 1.00 40.61 203 LEU C CA 1
ATOM 8565 C C . LEU C 1 203 ? 19.602 48.083 62.397 1.00 41.42 203 LEU C C 1
ATOM 8566 O O . LEU C 1 203 ? 19.559 49.277 62.098 1.00 41.76 203 LEU C O 1
ATOM 8571 N N . ALA C 1 204 ? 20.345 47.598 63.389 1.00 42.00 204 ALA C N 1
ATOM 8572 C CA . ALA C 1 204 ? 21.255 48.410 64.195 1.00 43.17 204 ALA C CA 1
ATOM 8573 C C . ALA C 1 204 ? 22.549 47.597 64.225 1.00 44.34 204 ALA C C 1
ATOM 8574 O O . ALA C 1 204 ? 22.537 46.406 63.908 1.00 45.73 204 ALA C O 1
ATOM 8576 N N . GLY C 1 205 ? 23.660 48.210 64.608 1.00 43.67 205 GLY C N 1
ATOM 8577 C CA . GLY C 1 205 ? 24.907 47.461 64.625 1.00 43.17 205 GLY C CA 1
ATOM 8578 C C . GLY C 1 205 ? 24.944 46.254 65.553 1.00 42.42 205 GLY C C 1
ATOM 8579 O O . GLY C 1 205 ? 23.964 45.530 65.693 1.00 41.69 205 GLY C O 1
ATOM 8580 N N . THR C 1 206 ? 26.095 46.030 66.180 1.00 42.52 206 THR C N 1
ATOM 8581 C CA . THR C 1 206 ? 26.254 44.922 67.109 1.00 43.07 206 THR C CA 1
ATOM 8582 C C . THR C 1 206 ? 27.174 45.292 68.260 1.00 45.52 206 THR C C 1
ATOM 8583 O O . THR C 1 206 ? 28.012 46.203 68.148 1.00 45.72 206 THR C O 1
ATOM 8587 N N . GLY C 1 207 ? 27.009 44.563 69.362 1.00 46.94 207 GLY C N 1
ATOM 8588 C CA . GLY C 1 207 ? 27.840 44.771 70.531 1.00 48.58 207 GLY C CA 1
ATOM 8589 C C . GLY C 1 207 ? 29.068 43.907 70.336 1.00 49.31 207 GLY C C 1
ATOM 8590 O O . GLY C 1 207 ? 30.026 43.954 71.114 1.00 50.70 207 GLY C O 1
ATOM 8591 N N . PHE C 1 208 ? 29.020 43.093 69.285 1.00 49.28 208 PHE C N 1
ATOM 8592 C CA . PHE C 1 208 ? 30.125 42.212 68.945 1.00 48.81 208 PHE C CA 1
ATOM 8593 C C . PHE C 1 208 ? 31.270 43.026 68.371 1.00 48.13 208 PHE C C 1
ATOM 8594 O O . PHE C 1 208 ? 31.061 43.976 67.612 1.00 49.29 208 PHE C O 1
ATOM 8602 N N . PRO C 1 209 ? 32.501 42.655 68.711 1.00 46.85 209 PRO C N 1
ATOM 8603 C CA . PRO C 1 209 ? 33.663 43.380 68.197 1.00 47.23 209 PRO C CA 1
ATOM 8604 C C . PRO C 1 209 ? 33.836 43.184 66.679 1.00 47.54 209 PRO C C 1
ATOM 8605 O O . PRO C 1 209 ? 34.939 42.916 66.198 1.00 46.65 209 PRO C O 1
ATOM 8609 N N . ILE C 1 210 ? 32.740 43.335 65.938 1.00 47.53 210 ILE C N 1
ATOM 8610 C CA . ILE C 1 210 ? 32.726 43.166 64.481 1.00 47.68 210 ILE C CA 1
ATOM 8611 C C . ILE C 1 210 ? 33.523 44.244 63.721 1.00 47.63 210 ILE C C 1
ATOM 8612 O O . ILE C 1 210 ? 33.491 45.424 64.084 1.00 48.59 210 ILE C O 1
ATOM 8617 N N . ASP C 1 211 ? 34.247 43.833 62.678 1.00 46.49 211 ASP C N 1
ATOM 8618 C CA . ASP C 1 211 ? 35.051 44.758 61.858 1.00 46.04 211 ASP C CA 1
ATOM 8619 C C . ASP C 1 211 ? 34.317 44.987 60.530 1.00 45.93 211 ASP C C 1
ATOM 8620 O O . ASP C 1 211 ? 34.241 44.078 59.698 1.00 45.74 211 ASP C O 1
ATOM 8625 N N . ARG C 1 212 ? 33.784 46.187 60.314 1.00 44.60 212 ARG C N 1
ATOM 8626 C CA . ARG C 1 212 ? 33.049 46.436 59.076 1.00 44.48 212 ARG C CA 1
ATOM 8627 C C . ARG C 1 212 ? 33.879 46.873 57.870 1.00 45.83 212 ARG C C 1
ATOM 8628 O O . ARG C 1 212 ? 33.532 46.558 56.725 1.00 47.36 212 ARG C O 1
ATOM 8636 N N . HIS C 1 213 ? 34.974 47.589 58.100 1.00 47.07 213 HIS C N 1
ATOM 8637 C CA . HIS C 1 213 ? 35.816 47.999 56.978 1.00 46.01 213 HIS C CA 1
ATOM 8638 C C . HIS C 1 213 ? 36.533 46.800 56.366 1.00 46.46 213 HIS C C 1
ATOM 8639 O O . HIS C 1 213 ? 36.742 46.749 55.159 1.00 47.77 213 HIS C O 1
ATOM 8646 N N . PHE C 1 214 ? 36.895 45.833 57.200 1.00 46.70 214 PHE C N 1
ATOM 8647 C CA . PHE C 1 214 ? 37.574 44.635 56.727 1.00 47.81 214 PHE C CA 1
ATOM 8648 C C . PHE C 1 214 ? 36.705 43.913 55.692 1.00 48.06 214 PHE C C 1
ATOM 8649 O O . PHE C 1 214 ? 37.154 43.631 54.579 1.00 47.97 214 PHE C O 1
ATOM 8657 N N . THR C 1 215 ? 35.460 43.619 56.062 1.00 48.18 215 THR C N 1
ATOM 8658 C CA . THR C 1 215 ? 34.539 42.925 55.164 1.00 46.90 215 THR C CA 1
ATOM 8659 C C . THR C 1 215 ? 34.404 43.699 53.859 1.00 46.02 215 THR C C 1
ATOM 8660 O O . THR C 1 215 ? 34.625 43.164 52.774 1.00 45.07 215 THR C O 1
ATOM 8664 N N . ALA C 1 216 ? 34.049 44.969 53.978 1.00 45.90 216 ALA C N 1
ATOM 8665 C CA . ALA C 1 216 ? 33.892 45.824 52.817 1.00 46.16 216 ALA C CA 1
ATOM 8666 C C . ALA C 1 216 ? 35.059 45.686 51.821 1.00 46.41 216 ALA C C 1
ATOM 8667 O O . ALA C 1 216 ? 34.850 45.408 50.634 1.00 46.27 216 ALA C O 1
ATOM 8669 N N . ARG C 1 217 ? 36.285 45.865 52.309 1.00 46.28 217 ARG C N 1
ATOM 8670 C CA . ARG C 1 217 ? 37.466 45.788 51.455 1.00 45.11 217 ARG C CA 1
ATOM 8671 C C . ARG C 1 217 ? 37.544 44.487 50.690 1.00 45.02 217 ARG C C 1
ATOM 8672 O O . ARG C 1 217 ? 37.543 44.473 49.461 1.00 44.27 217 ARG C O 1
ATOM 8674 N N . GLU C 1 218 ? 37.612 43.390 51.425 1.00 46.41 218 GLU C N 1
ATOM 8675 C CA . GLU C 1 218 ? 37.725 42.076 50.812 1.00 48.11 218 GLU C CA 1
ATOM 8676 C C . GLU C 1 218 ? 36.569 41.753 49.869 1.00 47.23 218 GLU C C 1
ATOM 8677 O O . GLU C 1 218 ? 36.688 40.884 49.002 1.00 45.29 218 GLU C O 1
ATOM 8683 N N . LEU C 1 219 ? 35.452 42.452 50.036 1.00 46.94 219 LEU C N 1
ATOM 8684 C CA . LEU C 1 219 ? 34.298 42.213 49.183 1.00 46.80 219 LEU C CA 1
ATOM 8685 C C . LEU C 1 219 ? 34.179 43.205 48.021 1.00 45.56 219 LEU C C 1
ATOM 8686 O O . LEU C 1 219 ? 33.140 43.290 47.371 1.00 46.31 219 LEU C O 1
ATOM 8691 N N . GLY C 1 220 ? 35.253 43.944 47.761 1.00 43.49 220 GLY C N 1
ATOM 8692 C CA . GLY C 1 220 ? 35.264 44.887 46.658 1.00 40.70 220 GLY C CA 1
ATOM 8693 C C . GLY C 1 220 ? 34.568 46.214 46.869 1.00 39.27 220 GLY C C 1
ATOM 8694 O O . GLY C 1 220 ? 34.553 47.041 45.964 1.00 38.74 220 GLY C O 1
ATOM 8695 N N . PHE C 1 221 ? 33.997 46.423 48.049 1.00 39.07 221 PHE C N 1
ATOM 8696 C CA . PHE C 1 221 ? 33.296 47.665 48.358 1.00 40.46 221 PHE C CA 1
ATOM 8697 C C . PHE C 1 221 ? 34.237 48.827 48.618 1.00 41.08 221 PHE C C 1
ATOM 8698 O O . PHE C 1 221 ? 35.366 48.631 49.063 1.00 43.49 221 PHE C O 1
ATOM 8706 N N . LYS C 1 222 ? 33.763 50.041 48.356 1.00 40.86 222 LYS C N 1
ATOM 8707 C CA . LYS C 1 222 ? 34.569 51.240 48.578 1.00 41.04 222 LYS C CA 1
ATOM 8708 C C . LYS C 1 222 ? 34.580 51.548 50.068 1.00 41.24 222 LYS C C 1
ATOM 8709 O O . LYS C 1 222 ? 35.513 52.163 50.571 1.00 41.40 222 LYS C O 1
ATOM 8711 N N . ALA C 1 223 ? 33.541 51.097 50.768 1.00 42.31 223 ALA C N 1
ATOM 8712 C CA . ALA C 1 223 ? 33.415 51.340 52.204 1.00 41.77 223 ALA C CA 1
ATOM 8713 C C . ALA C 1 223 ? 32.106 50.792 52.809 1.00 41.21 223 ALA C C 1
ATOM 8714 O O . ALA C 1 223 ? 31.245 50.262 52.093 1.00 41.96 223 ALA C O 1
ATOM 8716 N N . PRO C 1 224 ? 31.965 50.878 54.147 1.00 39.49 224 PRO C N 1
ATOM 8717 C CA . PRO C 1 224 ? 30.752 50.399 54.819 1.00 38.53 224 PRO C CA 1
ATOM 8718 C C . PRO C 1 224 ? 29.670 51.486 54.768 1.00 38.67 224 PRO C C 1
ATOM 8719 O O . PRO C 1 224 ? 29.976 52.682 54.762 1.00 36.10 224 PRO C O 1
ATOM 8723 N N . MET C 1 225 ? 28.409 51.075 54.705 1.00 38.53 225 MET C N 1
ATOM 8724 C CA . MET C 1 225 ? 27.338 52.049 54.677 1.00 38.47 225 MET C CA 1
ATOM 8725 C C . MET C 1 225 ? 27.363 52.692 56.060 1.00 38.67 225 MET C C 1
ATOM 8726 O O . MET C 1 225 ? 27.603 52.014 57.063 1.00 37.74 225 MET C O 1
ATOM 8731 N N . ARG C 1 226 ? 27.126 54.000 56.106 1.00 38.74 226 ARG C N 1
ATOM 8732 C CA . ARG C 1 226 ? 27.190 54.744 57.358 1.00 39.63 226 ARG C CA 1
ATOM 8733 C C . ARG C 1 226 ? 25.991 54.662 58.307 1.00 40.61 226 ARG C C 1
ATOM 8734 O O . ARG C 1 226 ? 26.041 55.211 59.414 1.00 39.64 226 ARG C O 1
ATOM 8742 N N . ASN C 1 227 ? 24.922 53.985 57.898 1.00 40.47 227 ASN C N 1
ATOM 8743 C CA . ASN C 1 227 ? 23.754 53.877 58.764 1.00 39.52 227 ASN C CA 1
ATOM 8744 C C . ASN C 1 227 ? 23.057 52.524 58.715 1.00 39.14 227 ASN C C 1
ATOM 8745 O O . ASN C 1 227 ? 22.452 52.168 57.710 1.00 40.71 227 ASN C O 1
ATOM 8750 N N . SER C 1 228 ? 23.130 51.777 59.812 1.00 37.82 228 SER C N 1
ATOM 8751 C CA . SER C 1 228 ? 22.498 50.461 59.885 1.00 36.94 228 SER C CA 1
ATOM 8752 C C . SER C 1 228 ? 21.065 50.433 59.328 1.00 35.75 228 SER C C 1
ATOM 8753 O O . SER C 1 228 ? 20.742 49.594 58.493 1.00 34.50 228 SER C O 1
ATOM 8756 N N . LEU C 1 229 ? 20.217 51.348 59.794 1.00 35.50 229 LEU C N 1
ATOM 8757 C CA . LEU C 1 229 ? 18.828 51.429 59.340 1.00 37.13 229 LEU C CA 1
ATOM 8758 C C . LEU C 1 229 ? 18.724 51.511 57.822 1.00 38.52 229 LEU C C 1
ATOM 8759 O O . LEU C 1 229 ? 18.064 50.695 57.171 1.00 38.85 229 LEU C O 1
ATOM 8764 N N . ASP C 1 230 ? 19.373 52.516 57.262 1.00 38.65 230 ASP C N 1
ATOM 8765 C CA . ASP C 1 230 ? 19.366 52.711 55.825 1.00 39.57 230 ASP C CA 1
ATOM 8766 C C . ASP C 1 230 ? 19.847 51.457 55.074 1.00 38.19 230 ASP C C 1
ATOM 8767 O O . ASP C 1 230 ? 19.159 50.928 54.204 1.00 37.37 230 ASP C O 1
ATOM 8772 N N . ALA C 1 231 ? 21.032 50.989 55.438 1.00 38.29 231 ALA C N 1
ATOM 8773 C CA . ALA C 1 231 ? 21.660 49.843 54.793 1.00 37.90 231 ALA C CA 1
ATOM 8774 C C . ALA C 1 231 ? 20.786 48.624 54.674 1.00 36.81 231 ALA C C 1
ATOM 8775 O O . ALA C 1 231 ? 20.846 47.907 53.683 1.00 38.00 231 ALA C O 1
ATOM 8777 N N . VAL C 1 232 ? 19.984 48.375 55.692 1.00 35.61 232 VAL C N 1
ATOM 8778 C CA . VAL C 1 232 ? 19.130 47.207 55.686 1.00 34.44 232 VAL C CA 1
ATOM 8779 C C . VAL C 1 232 ? 17.790 47.432 54.992 1.00 35.36 232 VAL C C 1
ATOM 8780 O O . VAL C 1 232 ? 17.154 46.486 54.528 1.00 35.19 232 VAL C O 1
ATOM 8784 N N . ALA C 1 233 ? 17.387 48.691 54.889 1.00 36.43 233 ALA C N 1
ATOM 8785 C CA . ALA C 1 233 ? 16.104 49.028 54.293 1.00 37.52 233 ALA C CA 1
ATOM 8786 C C . ALA C 1 233 ? 16.121 49.554 52.867 1.00 37.54 233 ALA C C 1
ATOM 8787 O O . ALA C 1 233 ? 15.077 49.601 52.223 1.00 38.13 233 ALA C O 1
ATOM 8789 N N . SER C 1 234 ? 17.284 49.940 52.360 1.00 38.01 234 SER C N 1
ATOM 8790 C CA . SER C 1 234 ? 17.321 50.512 51.026 1.00 39.23 234 SER C CA 1
ATOM 8791 C C . SER C 1 234 ? 17.354 49.603 49.816 1.00 39.47 234 SER C C 1
ATOM 8792 O O . SER C 1 234 ? 18.096 48.617 49.767 1.00 40.30 234 SER C O 1
ATOM 8795 N N . ARG C 1 235 ? 16.526 49.969 48.837 1.00 38.44 235 ARG C N 1
ATOM 8796 C CA . ARG C 1 235 ? 16.420 49.265 47.565 1.00 37.04 235 ARG C CA 1
ATOM 8797 C C . ARG C 1 235 ? 16.519 50.316 46.456 1.00 35.75 235 ARG C C 1
ATOM 8798 O O . ARG C 1 235 ? 16.294 50.015 45.279 1.00 34.54 235 ARG C O 1
ATOM 8806 N N . ASP C 1 236 ? 16.837 51.552 46.824 1.00 34.23 236 ASP C N 1
ATOM 8807 C CA . ASP C 1 236 ? 16.942 52.589 45.806 1.00 36.01 236 ASP C CA 1
ATOM 8808 C C . ASP C 1 236 ? 17.989 52.227 44.760 1.00 35.63 236 ASP C C 1
ATOM 8809 O O . ASP C 1 236 ? 17.872 52.614 43.596 1.00 35.62 236 ASP C O 1
ATOM 8814 N N . PHE C 1 237 ? 19.007 51.474 45.166 1.00 34.08 237 PHE C N 1
ATOM 8815 C CA . PHE C 1 237 ? 20.042 51.094 44.226 1.00 32.14 237 PHE C CA 1
ATOM 8816 C C . PHE C 1 237 ? 19.425 50.188 43.157 1.00 32.76 237 PHE C C 1
ATOM 8817 O O . PHE C 1 237 ? 19.751 50.296 41.968 1.00 32.04 237 PHE C O 1
ATOM 8825 N N . ALA C 1 238 ? 18.516 49.315 43.585 1.00 32.18 238 ALA C N 1
ATOM 8826 C CA . ALA C 1 238 ? 17.850 48.381 42.683 1.00 32.57 238 ALA C CA 1
ATOM 8827 C C . ALA C 1 238 ? 16.940 49.149 41.746 1.00 33.03 238 ALA C C 1
ATOM 8828 O O . ALA C 1 238 ? 16.805 48.814 40.567 1.00 33.31 238 ALA C O 1
ATOM 8830 N N . LEU C 1 239 ? 16.315 50.184 42.291 1.00 33.19 239 LEU C N 1
ATOM 8831 C CA . LEU C 1 239 ? 15.407 51.023 41.535 1.00 34.35 239 LEU C CA 1
ATOM 8832 C C . LEU C 1 239 ? 16.227 51.784 40.510 1.00 35.57 239 LEU C C 1
ATOM 8833 O O . LEU C 1 239 ? 15.823 51.944 39.361 1.00 35.07 239 LEU C O 1
ATOM 8838 N N . GLU C 1 240 ? 17.399 52.237 40.933 1.00 37.18 240 GLU C N 1
ATOM 8839 C CA . GLU C 1 240 ? 18.289 52.974 40.053 1.00 38.34 240 GLU C CA 1
ATOM 8840 C C . GLU C 1 240 ? 18.762 52.096 38.883 1.00 37.12 240 GLU C C 1
ATOM 8841 O O . GLU C 1 240 ? 18.683 52.496 37.724 1.00 36.66 240 GLU C O 1
ATOM 8847 N N . VAL C 1 241 ? 19.240 50.896 39.188 1.00 35.99 241 VAL C N 1
ATOM 8848 C CA . VAL C 1 241 ? 19.718 49.979 38.157 1.00 34.92 241 VAL C CA 1
ATOM 8849 C C . VAL C 1 241 ? 18.610 49.653 37.143 1.00 35.85 241 VAL C C 1
ATOM 8850 O O . VAL C 1 241 ? 18.838 49.672 35.928 1.00 36.50 241 VAL C O 1
ATOM 8854 N N . LEU C 1 242 ? 17.407 49.367 37.636 1.00 34.80 242 LEU C N 1
ATOM 8855 C CA . LEU C 1 242 ? 16.293 49.030 36.751 1.00 32.36 242 LEU C CA 1
ATOM 8856 C C . LEU C 1 242 ? 15.998 50.146 35.768 1.00 32.64 242 LEU C C 1
ATOM 8857 O O . LEU C 1 242 ? 15.719 49.896 34.592 1.00 31.73 242 LEU C O 1
ATOM 8862 N N . SER C 1 243 ? 16.062 51.376 36.274 1.00 32.96 243 SER C N 1
ATOM 8863 C CA . SER C 1 243 ? 15.813 52.580 35.490 1.00 31.96 243 SER C CA 1
ATOM 8864 C C . SER C 1 243 ? 16.794 52.680 34.342 1.00 29.90 243 SER C C 1
ATOM 8865 O O . SER C 1 243 ? 16.418 52.979 33.212 1.00 28.26 243 SER C O 1
ATOM 8868 N N . ALA C 1 244 ? 18.062 52.437 34.654 1.00 30.25 244 ALA C N 1
ATOM 8869 C CA . ALA C 1 244 ? 19.117 52.472 33.655 1.00 30.49 244 ALA C CA 1
ATOM 8870 C C . ALA C 1 244 ? 18.808 51.382 32.633 1.00 31.30 244 ALA C C 1
ATOM 8871 O O . ALA C 1 244 ? 18.863 51.626 31.434 1.00 33.75 244 ALA C O 1
ATOM 8873 N N . LEU C 1 245 ? 18.472 50.186 33.110 1.00 31.29 245 LEU C N 1
ATOM 8874 C CA . LEU C 1 245 ? 18.126 49.078 32.222 1.00 32.35 245 LEU C CA 1
ATOM 8875 C C . LEU C 1 245 ? 16.963 49.477 31.316 1.00 32.26 245 LEU C C 1
ATOM 8876 O O . LEU C 1 245 ? 17.021 49.294 30.105 1.00 31.33 245 LEU C O 1
ATOM 8881 N N . ASN C 1 246 ? 15.907 50.016 31.916 1.00 31.93 246 ASN C N 1
ATOM 8882 C CA . ASN C 1 246 ? 14.728 50.449 31.177 1.00 33.07 246 ASN C CA 1
ATOM 8883 C C . ASN C 1 246 ? 15.068 51.453 30.068 1.00 33.35 246 ASN C C 1
ATOM 8884 O O . ASN C 1 246 ? 14.681 51.277 28.917 1.00 32.68 246 ASN C O 1
ATOM 8889 N N . ILE C 1 247 ? 15.790 52.510 30.422 1.00 33.88 247 ILE C N 1
ATOM 8890 C CA . ILE C 1 247 ? 16.192 53.528 29.458 1.00 33.68 247 ILE C CA 1
ATOM 8891 C C . ILE C 1 247 ? 17.088 52.945 28.353 1.00 34.17 247 ILE C C 1
ATOM 8892 O O . ILE C 1 247 ? 16.969 53.322 27.186 1.00 34.89 247 ILE C O 1
ATOM 8897 N N . GLY C 1 248 ? 17.982 52.031 28.727 1.00 32.94 248 GLY C N 1
ATOM 8898 C CA . GLY C 1 248 ? 18.882 51.431 27.760 1.00 33.71 248 GLY C CA 1
ATOM 8899 C C . GLY C 1 248 ? 18.142 50.554 26.774 1.00 34.66 248 GLY C C 1
ATOM 8900 O O . GLY C 1 248 ? 18.340 50.626 25.555 1.00 34.88 248 GLY C O 1
ATOM 8901 N N . MET C 1 249 ? 17.281 49.713 27.327 1.00 34.54 249 MET C N 1
ATOM 8902 C CA . MET C 1 249 ? 16.466 48.795 26.556 1.00 31.87 249 MET C CA 1
ATOM 8903 C C . MET C 1 249 ? 15.646 49.650 25.609 1.00 29.94 249 MET C C 1
ATOM 8904 O O . MET C 1 249 ? 15.439 49.291 24.460 1.00 29.91 249 MET C O 1
ATOM 8909 N N . LEU C 1 250 ? 15.196 50.799 26.105 1.00 29.15 250 LEU C N 1
ATOM 8910 C CA . LEU C 1 250 ? 14.401 51.720 25.306 1.00 28.15 250 LEU C CA 1
ATOM 8911 C C . LEU C 1 250 ? 15.184 52.199 24.098 1.00 28.82 250 LEU C C 1
ATOM 8912 O O . LEU C 1 250 ? 14.616 52.428 23.025 1.00 27.44 250 LEU C O 1
ATOM 8917 N N . HIS C 1 251 ? 16.491 52.356 24.271 1.00 30.01 251 HIS C N 1
ATOM 8918 C CA . HIS C 1 251 ? 17.324 52.785 23.162 1.00 32.41 251 HIS C CA 1
ATOM 8919 C C . HIS C 1 251 ? 17.344 51.653 22.121 1.00 32.59 251 HIS C C 1
ATOM 8920 O O . HIS C 1 251 ? 17.216 51.908 20.920 1.00 32.98 251 HIS C O 1
ATOM 8927 N N . LEU C 1 252 ? 17.463 50.407 22.584 1.00 31.90 252 LEU C N 1
ATOM 8928 C CA . LEU C 1 252 ? 17.504 49.242 21.689 1.00 32.12 252 LEU C CA 1
ATOM 8929 C C . LEU C 1 252 ? 16.211 49.043 20.915 1.00 32.75 252 LEU C C 1
ATOM 8930 O O . LEU C 1 252 ? 16.220 48.602 19.760 1.00 32.65 252 LEU C O 1
ATOM 8935 N N . SER C 1 253 ? 15.093 49.358 21.549 1.00 32.40 253 SER C N 1
ATOM 8936 C CA . SER C 1 253 ? 13.821 49.192 20.880 1.00 32.32 253 SER C CA 1
ATOM 8937 C C . SER C 1 253 ? 13.689 50.205 19.751 1.00 30.40 253 SER C C 1
ATOM 8938 O O . SER C 1 253 ? 13.024 49.943 18.757 1.00 28.54 253 SER C O 1
ATOM 8941 N N . ARG C 1 254 ? 14.324 51.363 19.903 1.00 31.33 254 ARG C N 1
ATOM 8942 C CA . ARG C 1 254 ? 14.237 52.393 18.871 1.00 33.64 254 ARG C CA 1
ATOM 8943 C C . ARG C 1 254 ? 14.971 51.902 17.632 1.00 33.79 254 ARG C C 1
ATOM 8944 O O . ARG C 1 254 ? 14.475 51.994 16.512 1.00 33.80 254 ARG C O 1
ATOM 8952 N N . MET C 1 255 ? 16.152 51.349 17.846 1.00 34.56 255 MET C N 1
ATOM 8953 C CA . MET C 1 255 ? 16.938 50.835 16.748 1.00 34.97 255 MET C CA 1
ATOM 8954 C C . MET C 1 255 ? 16.233 49.626 16.147 1.00 34.33 255 MET C C 1
ATOM 8955 O O . MET C 1 255 ? 16.114 49.506 14.933 1.00 33.39 255 MET C O 1
ATOM 8960 N N . ALA C 1 256 ? 15.772 48.728 17.009 1.00 34.26 256 ALA C N 1
ATOM 8961 C CA . ALA C 1 256 ? 15.087 47.532 16.556 1.00 34.67 256 ALA C CA 1
ATOM 8962 C C . ALA C 1 256 ? 13.946 47.906 15.619 1.00 36.18 256 ALA C C 1
ATOM 8963 O O . ALA C 1 256 ? 13.844 47.382 14.503 1.00 36.69 256 ALA C O 1
ATOM 8965 N N . GLU C 1 257 ? 13.093 48.822 16.078 1.00 36.98 257 GLU C N 1
ATOM 8966 C CA . GLU C 1 257 ? 11.948 49.278 15.297 1.00 36.63 257 GLU C CA 1
ATOM 8967 C C . GLU C 1 257 ? 12.383 49.676 13.895 1.00 35.90 257 GLU C C 1
ATOM 8968 O O . GLU C 1 257 ? 11.780 49.249 12.914 1.00 35.87 257 GLU C O 1
ATOM 8974 N N . GLU C 1 258 ? 13.437 50.484 13.809 1.00 34.49 258 GLU C N 1
ATOM 8975 C CA . GLU C 1 258 ? 13.942 50.947 12.523 1.00 33.97 258 GLU C CA 1
ATOM 8976 C C . GLU C 1 258 ? 14.441 49.830 11.598 1.00 33.31 258 GLU C C 1
ATOM 8977 O O . GLU C 1 258 ? 14.227 49.893 10.384 1.00 33.48 258 GLU C O 1
ATOM 8983 N N . LEU C 1 259 ? 15.094 48.813 12.159 1.00 30.74 259 LEU C N 1
ATOM 8984 C CA . LEU C 1 259 ? 15.588 47.705 11.352 1.00 30.25 259 LEU C CA 1
ATOM 8985 C C . LEU C 1 259 ? 14.435 46.883 10.825 1.00 30.35 259 LEU C C 1
ATOM 8986 O O . LEU C 1 259 ? 14.511 46.320 9.740 1.00 30.27 259 LEU C O 1
ATOM 8991 N N . ILE C 1 260 ? 13.369 46.809 11.612 1.00 30.25 260 ILE C N 1
ATOM 8992 C CA . ILE C 1 260 ? 12.173 46.070 11.235 1.00 28.86 260 ILE C CA 1
ATOM 8993 C C . ILE C 1 260 ? 11.534 46.843 10.100 1.00 29.34 260 ILE C C 1
ATOM 8994 O O . ILE C 1 260 ? 11.057 46.278 9.125 1.00 31.35 260 ILE C O 1
ATOM 8999 N N . LEU C 1 261 ? 11.574 48.157 10.229 1.00 30.01 261 LEU C N 1
ATOM 9000 C CA . LEU C 1 261 ? 10.975 49.057 9.259 1.00 31.36 261 LEU C CA 1
ATOM 9001 C C . LEU C 1 261 ? 11.750 49.197 7.956 1.00 32.11 261 LEU C C 1
ATOM 9002 O O . LEU C 1 261 ? 11.154 49.277 6.885 1.00 30.78 261 LEU C O 1
ATOM 9007 N N . TYR C 1 262 ? 13.078 49.230 8.048 1.00 33.58 262 TYR C N 1
ATOM 9008 C CA . TYR C 1 262 ? 13.919 49.373 6.862 1.00 33.19 262 TYR C CA 1
ATOM 9009 C C . TYR C 1 262 ? 14.027 48.078 6.081 1.00 33.71 262 TYR C C 1
ATOM 9010 O O . TYR C 1 262 ? 14.455 48.075 4.925 1.00 32.94 262 TYR C O 1
ATOM 9019 N N . SER C 1 263 ? 13.637 46.979 6.719 1.00 34.18 263 SER C N 1
ATOM 9020 C CA . SER C 1 263 ? 13.705 45.670 6.088 1.00 33.72 263 SER C CA 1
ATOM 9021 C C . SER C 1 263 ? 12.359 45.235 5.527 1.00 34.20 263 SER C C 1
ATOM 9022 O O . SER C 1 263 ? 12.199 44.094 5.103 1.00 33.96 263 SER C O 1
ATOM 9025 N N . THR C 1 264 ? 11.379 46.134 5.542 1.00 35.01 264 THR C N 1
ATOM 9026 C CA . THR C 1 264 ? 10.080 45.803 4.973 1.00 34.79 264 THR C CA 1
ATOM 9027 C C . THR C 1 264 ? 10.271 45.858 3.464 1.00 36.20 264 THR C C 1
ATOM 9028 O O . THR C 1 264 ? 11.263 46.397 2.975 1.00 35.93 264 THR C O 1
ATOM 9032 N N . GLU C 1 265 ? 9.316 45.311 2.726 1.00 37.16 265 GLU C N 1
ATOM 9033 C CA . GLU C 1 265 ? 9.403 45.316 1.280 1.00 38.02 265 GLU C CA 1
ATOM 9034 C C . GLU C 1 265 ? 9.160 46.728 0.772 1.00 36.32 265 GLU C C 1
ATOM 9035 O O 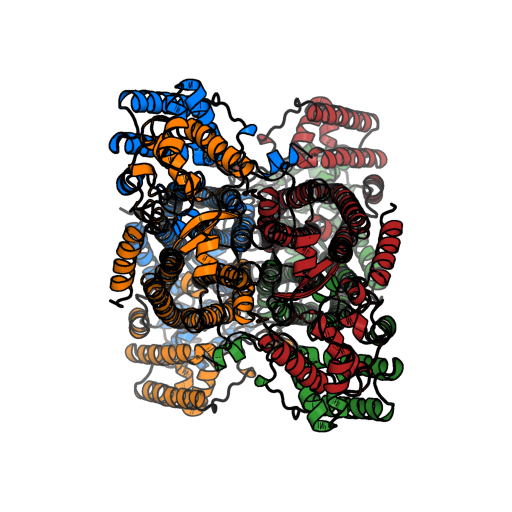. GLU C 1 265 ? 9.582 47.083 -0.323 1.00 35.68 265 GLU C O 1
ATOM 9041 N N . GLU C 1 266 ? 8.516 47.544 1.600 1.00 35.28 266 GLU C N 1
ATOM 9042 C CA . GLU C 1 266 ? 8.222 48.923 1.245 1.00 34.70 266 GLU C CA 1
ATOM 9043 C C . GLU C 1 266 ? 9.455 49.830 1.286 1.00 34.96 266 GLU C C 1
ATOM 9044 O O . GLU C 1 266 ? 9.657 50.640 0.384 1.00 37.24 266 GLU C O 1
ATOM 9050 N N . PHE C 1 267 ? 10.280 49.708 2.322 1.00 34.16 267 PHE C N 1
ATOM 9051 C CA . PHE C 1 267 ? 11.488 50.531 2.412 1.00 33.37 267 PHE C CA 1
ATOM 9052 C C . PHE C 1 267 ? 12.635 49.862 1.659 1.00 33.42 267 PHE C C 1
ATOM 9053 O O . PHE C 1 267 ? 13.357 50.515 0.912 1.00 33.50 267 PHE C O 1
ATOM 9061 N N . GLY C 1 268 ? 12.804 48.561 1.881 1.00 33.94 268 GLY C N 1
ATOM 9062 C CA . GLY C 1 268 ? 13.850 47.795 1.216 1.00 35.21 268 GLY C CA 1
ATOM 9063 C C . GLY C 1 268 ? 15.293 48.282 1.302 1.00 36.83 268 GLY C C 1
ATOM 9064 O O . GLY C 1 268 ? 16.060 48.100 0.350 1.00 36.29 268 GLY C O 1
ATOM 9065 N N . PHE C 1 269 ? 15.675 48.881 2.433 1.00 38.21 269 PHE C N 1
ATOM 9066 C CA . PHE C 1 269 ? 17.039 49.386 2.618 1.00 38.74 269 PHE C CA 1
ATOM 9067 C C . PHE C 1 269 ? 18.030 48.325 3.101 1.00 38.71 269 PHE C C 1
ATOM 9068 O O . PHE C 1 269 ? 19.209 48.380 2.757 1.00 39.40 269 PHE C O 1
ATOM 9076 N N . VAL C 1 270 ? 17.564 47.376 3.910 1.00 37.97 270 VAL C N 1
ATOM 9077 C CA . VAL C 1 270 ? 18.460 46.362 4.463 1.00 38.52 270 VAL C CA 1
ATOM 9078 C C . VAL C 1 270 ? 17.849 44.967 4.668 1.00 38.80 270 VAL C C 1
ATOM 9079 O O . VAL C 1 270 ? 16.634 44.819 4.812 1.00 39.78 270 VAL C O 1
ATOM 9083 N N . GLU C 1 271 ? 18.706 43.950 4.678 1.00 37.23 271 GLU C N 1
ATOM 9084 C CA . GLU C 1 271 ? 18.267 42.587 4.897 1.00 37.20 271 GLU C CA 1
ATOM 9085 C C . GLU C 1 271 ? 18.833 42.056 6.226 1.00 37.34 271 GLU C C 1
ATOM 9086 O O . GLU C 1 271 ? 20.014 42.251 6.533 1.00 37.39 271 GLU C O 1
ATOM 9092 N N . VAL C 1 272 ? 17.972 41.412 7.019 1.00 36.10 272 VAL C N 1
ATOM 9093 C CA . VAL C 1 272 ? 18.346 40.827 8.314 1.00 34.21 272 VAL C CA 1
ATOM 9094 C C . VAL C 1 272 ? 18.983 39.451 8.086 1.00 34.63 272 VAL C C 1
ATOM 9095 O O . VAL C 1 272 ? 18.438 38.625 7.350 1.00 34.56 272 VAL C O 1
ATOM 9099 N N . PRO C 1 273 ? 20.138 39.183 8.721 1.00 34.07 273 PRO C N 1
ATOM 9100 C CA . PRO C 1 273 ? 20.844 37.902 8.574 1.00 34.82 273 PRO C CA 1
ATOM 9101 C C . PRO C 1 273 ? 19.931 36.694 8.808 1.00 36.92 273 PRO C C 1
ATOM 9102 O O . PRO C 1 273 ? 19.090 36.706 9.710 1.00 37.18 273 PRO C O 1
ATOM 9106 N N . ASP C 1 274 ? 20.102 35.649 8.004 1.00 38.82 274 ASP C N 1
ATOM 9107 C CA . ASP C 1 274 ? 19.279 34.448 8.130 1.00 41.10 274 ASP C CA 1
ATOM 9108 C C . ASP C 1 274 ? 19.198 33.902 9.550 1.00 42.69 274 ASP C C 1
ATOM 9109 O O . ASP C 1 274 ? 18.165 33.356 9.955 1.00 41.88 274 ASP C O 1
ATOM 9114 N N . ALA C 1 275 ? 20.290 34.048 10.298 1.00 42.82 275 ALA C N 1
ATOM 9115 C CA . ALA C 1 275 ? 20.366 33.522 11.654 1.00 42.05 275 ALA C CA 1
ATOM 9116 C C . ALA C 1 275 ? 19.581 34.284 12.700 1.00 42.95 275 ALA C C 1
ATOM 9117 O O . ALA C 1 275 ? 19.667 33.965 13.880 1.00 44.78 275 ALA C O 1
ATOM 9119 N N . PHE C 1 276 ? 18.822 35.289 12.288 1.00 43.38 276 PHE C N 1
ATOM 9120 C CA . PHE C 1 276 ? 18.032 36.055 13.248 1.00 43.39 276 PHE C CA 1
ATOM 9121 C C . PHE C 1 276 ? 16.667 36.359 12.651 1.00 44.50 276 PHE C C 1
ATOM 9122 O O . PHE C 1 276 ? 15.899 37.139 13.209 1.00 44.85 276 PHE C O 1
ATOM 9130 N N . ALA C 1 277 ? 16.376 35.717 11.519 1.00 44.80 277 ALA C N 1
ATOM 9131 C CA . ALA C 1 277 ? 15.114 35.896 10.808 1.00 45.88 277 ALA C CA 1
ATOM 9132 C C . ALA C 1 277 ? 14.402 34.566 10.574 1.00 47.33 277 ALA C C 1
ATOM 9133 O O . ALA C 1 277 ? 14.874 33.511 10.997 1.00 48.48 277 ALA C O 1
ATOM 9135 N N . THR C 1 278 ? 13.252 34.634 9.910 1.00 48.37 278 THR C N 1
ATOM 9136 C CA . THR C 1 278 ? 12.472 33.451 9.554 1.00 49.43 278 THR C CA 1
ATOM 9137 C C . THR C 1 278 ? 11.871 33.750 8.175 1.00 50.47 278 THR C C 1
ATOM 9138 O O . THR C 1 278 ? 11.789 34.915 7.772 1.00 49.51 278 THR C O 1
ATOM 9142 N N . GLY C 1 279 ? 11.478 32.707 7.444 1.00 52.08 279 GLY C N 1
ATOM 9143 C CA . GLY C 1 279 ? 10.917 32.908 6.117 1.00 53.02 279 GLY C CA 1
ATOM 9144 C C . GLY C 1 279 ? 10.061 31.774 5.581 1.00 54.05 279 GLY C C 1
ATOM 9145 O O . GLY C 1 279 ? 9.659 30.878 6.321 1.00 54.75 279 GLY C O 1
ATOM 9146 N N . SER C 1 280 ? 9.786 31.815 4.283 1.00 55.27 280 SER C N 1
ATOM 9147 C CA . SER C 1 280 ? 8.961 30.807 3.633 1.00 57.16 280 SER C CA 1
ATOM 9148 C C . SER C 1 280 ? 9.365 30.609 2.177 1.00 59.03 280 SER C C 1
ATOM 9149 O O . SER C 1 280 ? 9.487 31.577 1.424 1.00 59.49 280 SER C O 1
ATOM 9152 N N . SER C 1 281 ? 9.564 29.357 1.778 1.00 60.37 281 SER C N 1
ATOM 9153 C CA . SER C 1 281 ? 9.930 29.062 0.399 1.00 60.97 281 SER C CA 1
ATOM 9154 C C . SER C 1 281 ? 8.804 29.521 -0.526 1.00 61.81 281 SER C C 1
ATOM 9155 O O . SER C 1 281 ? 9.045 29.863 -1.681 1.00 61.83 281 SER C O 1
ATOM 9158 N N . ILE C 1 282 ? 7.574 29.523 -0.016 1.00 63.59 282 ILE C N 1
ATOM 9159 C CA . ILE C 1 282 ? 6.420 29.976 -0.792 1.00 65.55 282 ILE C CA 1
ATOM 9160 C C . ILE C 1 282 ? 6.651 31.425 -1.205 1.00 67.11 282 ILE C C 1
ATOM 9161 O O . ILE C 1 282 ? 6.670 31.738 -2.390 1.00 67.90 282 ILE C O 1
ATOM 9166 N N . MET C 1 283 ? 6.818 32.306 -0.220 1.00 68.46 283 MET C N 1
ATOM 9167 C CA . MET C 1 283 ? 7.057 33.722 -0.489 1.00 69.85 283 MET C CA 1
ATOM 9168 C C . MET C 1 283 ? 8.516 34.053 -0.131 1.00 70.37 283 MET C C 1
ATOM 9169 O O . MET C 1 283 ? 8.821 34.419 1.011 1.00 69.64 283 MET C O 1
ATOM 9174 N N . PRO C 1 284 ? 9.434 33.926 -1.119 1.00 70.95 284 PRO C N 1
ATOM 9175 C CA . PRO C 1 284 ? 10.880 34.171 -1.026 1.00 70.66 284 PRO C CA 1
ATOM 9176 C C . PRO C 1 284 ? 11.319 35.620 -0.864 1.00 69.76 284 PRO C C 1
ATOM 9177 O O . PRO C 1 284 ? 12.514 35.916 -0.919 1.00 70.11 284 PRO C O 1
ATOM 9181 N N . GLN C 1 285 ? 10.366 36.525 -0.689 1.00 68.72 285 GLN C N 1
ATOM 9182 C CA . GLN C 1 285 ? 10.711 37.928 -0.481 1.00 67.77 285 GLN C CA 1
ATOM 9183 C C . GLN C 1 285 ? 10.313 38.344 0.938 1.00 64.91 285 GLN C C 1
ATOM 9184 O O . GLN C 1 285 ? 10.514 39.486 1.347 1.00 65.81 285 GLN C O 1
ATOM 9190 N N . LYS C 1 286 ? 9.767 37.391 1.687 1.00 60.59 286 LYS C N 1
ATOM 9191 C CA . LYS C 1 286 ? 9.352 37.631 3.056 1.00 57.12 286 LYS C CA 1
ATOM 9192 C C . LYS C 1 286 ? 10.456 37.150 4.005 1.00 54.93 286 LYS C C 1
ATOM 9193 O O . LYS C 1 286 ? 10.945 36.030 3.880 1.00 54.44 286 LYS C O 1
ATOM 9199 N N . LYS C 1 287 ? 10.860 38.013 4.935 1.00 51.77 287 LYS C N 1
ATOM 9200 C CA . LYS C 1 287 ? 11.882 37.666 5.920 1.00 47.44 287 LYS C CA 1
ATOM 9201 C C . LYS C 1 287 ? 11.531 38.360 7.233 1.00 44.41 287 LYS C C 1
ATOM 9202 O O . LYS C 1 287 ? 11.652 39.580 7.367 1.00 42.09 287 LYS C O 1
ATOM 9208 N N . ASN C 1 288 ? 11.100 37.558 8.201 1.00 41.75 288 ASN C N 1
ATOM 9209 C CA . ASN C 1 288 ? 10.666 38.061 9.498 1.00 39.70 288 ASN C CA 1
ATOM 9210 C C . ASN C 1 288 ? 11.782 38.338 10.506 1.00 38.14 288 ASN C C 1
ATOM 9211 O O . ASN C 1 288 ? 12.575 37.461 10.826 1.00 37.58 288 ASN C O 1
ATOM 9216 N N . PRO C 1 289 ? 11.841 39.577 11.022 1.00 37.90 289 PRO C N 1
ATOM 9217 C CA . PRO C 1 289 ? 12.843 40.011 11.995 1.00 36.18 289 PRO C CA 1
ATOM 9218 C C . PRO C 1 289 ? 12.460 39.605 13.405 1.00 35.58 289 PRO C C 1
ATOM 9219 O O . PRO C 1 289 ? 12.437 40.434 14.320 1.00 35.97 289 PRO C O 1
ATOM 9223 N N . ASP C 1 290 ? 12.163 38.320 13.564 1.00 34.63 290 ASP C N 1
ATOM 9224 C CA . ASP C 1 290 ? 11.776 37.736 14.845 1.00 33.97 290 ASP C CA 1
ATOM 9225 C C . ASP C 1 290 ? 12.550 38.218 16.083 1.00 32.89 290 ASP C C 1
ATOM 9226 O O . ASP C 1 290 ? 11.947 38.631 17.081 1.00 31.75 290 ASP C O 1
ATOM 9231 N N . ILE C 1 291 ? 13.876 38.152 16.034 1.00 30.45 291 ILE C N 1
ATOM 9232 C CA . ILE C 1 291 ? 14.677 38.589 17.168 1.00 28.54 291 ILE C CA 1
ATOM 9233 C C . ILE C 1 291 ? 14.516 40.086 17.425 1.00 29.43 291 ILE C C 1
ATOM 9234 O O . ILE C 1 291 ? 14.351 40.511 18.566 1.00 29.50 291 ILE C O 1
ATOM 9239 N N . LEU C 1 292 ? 14.545 40.885 16.365 1.00 30.79 292 LEU C N 1
ATOM 9240 C CA . LEU C 1 292 ? 14.392 42.328 16.507 1.00 32.94 292 LEU C CA 1
ATOM 9241 C C . LEU C 1 292 ? 13.032 42.715 17.096 1.00 33.80 292 LEU C C 1
ATOM 9242 O O . LEU C 1 292 ? 12.952 43.644 17.895 1.00 32.38 292 LEU C O 1
ATOM 9247 N N . GLU C 1 293 ? 11.972 42.003 16.702 1.00 35.45 293 GLU C N 1
ATOM 9248 C CA . GLU C 1 293 ? 10.613 42.269 17.205 1.00 36.11 293 GLU C CA 1
ATOM 9249 C C . GLU C 1 293 ? 10.520 41.926 18.681 1.00 35.62 293 GLU C C 1
ATOM 9250 O O . GLU C 1 293 ? 9.763 42.552 19.420 1.00 34.59 293 GLU C O 1
ATOM 9256 N N . LEU C 1 294 ? 11.268 40.905 19.096 1.00 35.86 294 LEU C N 1
ATOM 9257 C CA . LEU C 1 294 ? 11.289 40.499 20.493 1.00 35.98 294 LEU C CA 1
ATOM 9258 C C . LEU C 1 294 ? 12.112 41.514 21.266 1.00 35.07 294 LEU C C 1
ATOM 9259 O O . LEU C 1 294 ? 11.731 41.911 22.371 1.00 35.51 294 LEU C O 1
ATOM 9264 N N . ILE C 1 295 ? 13.231 41.947 20.688 1.00 32.60 295 ILE C N 1
ATOM 9265 C CA . ILE C 1 295 ? 14.055 42.951 21.357 1.00 32.36 295 ILE C CA 1
ATOM 9266 C C . ILE C 1 295 ? 13.231 44.231 21.549 1.00 31.52 295 ILE C C 1
ATOM 9267 O O . ILE C 1 295 ? 13.396 44.938 22.531 1.00 31.28 295 ILE C O 1
ATOM 9272 N N . ARG C 1 296 ? 12.339 44.522 20.610 1.00 30.93 296 ARG C N 1
ATOM 9273 C CA . ARG C 1 296 ? 11.494 45.697 20.717 1.00 29.49 296 ARG C CA 1
ATOM 9274 C C . ARG C 1 296 ? 10.511 45.482 21.851 1.00 31.28 296 ARG C C 1
ATOM 9275 O O . ARG C 1 296 ? 10.479 46.235 22.828 1.00 31.68 296 ARG C O 1
ATOM 9283 N N . ALA C 1 297 ? 9.722 44.425 21.717 1.00 32.07 297 ALA C N 1
ATOM 9284 C CA . ALA C 1 297 ? 8.699 44.092 22.691 1.00 32.94 297 ALA C CA 1
ATOM 9285 C C . ALA C 1 297 ? 9.191 43.968 24.108 1.00 33.73 297 ALA C C 1
ATOM 9286 O O . ALA C 1 297 ? 8.509 44.388 25.036 1.00 36.35 297 ALA C O 1
ATOM 9288 N N . LYS C 1 298 ? 10.367 43.392 24.298 1.00 33.94 298 LYS C N 1
ATOM 9289 C CA . LYS C 1 298 ? 10.857 43.228 25.657 1.00 35.02 298 LYS C CA 1
ATOM 9290 C C . LYS C 1 298 ? 11.210 44.550 26.324 1.00 36.34 298 LYS C C 1
ATOM 9291 O O . LYS C 1 298 ? 11.874 44.592 27.364 1.00 36.63 298 LYS C O 1
ATOM 9297 N N . ALA C 1 299 ? 10.767 45.642 25.722 1.00 37.43 299 ALA C N 1
ATOM 9298 C CA . ALA C 1 299 ? 11.014 46.933 26.331 1.00 38.99 299 ALA C CA 1
ATOM 9299 C C . ALA C 1 299 ? 9.995 47.022 27.468 1.00 39.32 299 ALA C C 1
ATOM 9300 O O . ALA C 1 299 ? 10.247 47.659 28.490 1.00 42.40 299 ALA C O 1
ATOM 9302 N N . GLY C 1 300 ? 8.861 46.341 27.290 1.00 37.70 300 GLY C N 1
ATOM 9303 C CA . GLY C 1 300 ? 7.798 46.359 28.280 1.00 35.03 300 GLY C CA 1
ATOM 9304 C C . GLY C 1 300 ? 8.025 45.702 29.636 1.00 34.09 300 GLY C C 1
ATOM 9305 O O . GLY C 1 300 ? 7.722 46.304 30.664 1.00 32.83 300 GLY C O 1
ATOM 9306 N N . ARG C 1 301 ? 8.542 44.474 29.659 1.00 32.81 301 ARG C N 1
ATOM 9307 C CA . ARG C 1 301 ? 8.757 43.776 30.927 1.00 29.18 301 ARG C CA 1
ATOM 9308 C C . ARG C 1 301 ? 9.735 44.499 31.832 1.00 28.67 301 ARG C C 1
ATOM 9309 O O . ARG C 1 301 ? 9.633 44.435 33.055 1.00 28.87 301 ARG C O 1
ATOM 9317 N N . VAL C 1 302 ? 10.690 45.192 31.229 1.00 29.34 302 VAL C N 1
ATOM 9318 C CA . VAL C 1 302 ? 11.660 45.951 32.004 1.00 27.50 302 VAL C CA 1
ATOM 9319 C C . VAL C 1 302 ? 10.943 47.175 32.563 1.00 27.61 302 VAL C C 1
ATOM 9320 O O . VAL C 1 302 ? 11.158 47.565 33.710 1.00 27.52 302 VAL C O 1
ATOM 9324 N N . LEU C 1 303 ? 10.077 47.775 31.752 1.00 26.64 303 LEU C N 1
ATOM 9325 C CA . LEU C 1 303 ? 9.310 48.922 32.220 1.00 26.05 303 LEU C CA 1
ATOM 9326 C C . LEU C 1 303 ? 8.568 48.451 33.473 1.00 25.37 303 LEU C C 1
ATOM 9327 O O . LEU C 1 303 ? 8.698 49.028 34.544 1.00 23.57 303 LEU C O 1
ATOM 9332 N N . GLY C 1 304 ? 7.805 47.376 33.308 1.00 26.48 304 GLY C N 1
ATOM 9333 C CA . GLY C 1 304 ? 7.036 46.802 34.393 1.00 27.58 304 GLY C CA 1
ATOM 9334 C C . GLY C 1 304 ? 7.876 46.409 35.587 1.00 28.90 304 GLY C C 1
ATOM 9335 O O . GLY C 1 304 ? 7.417 46.519 36.720 1.00 28.43 304 GLY C O 1
ATOM 9336 N N . ALA C 1 305 ? 9.098 45.942 35.358 1.00 29.92 305 ALA C N 1
ATOM 9337 C CA . ALA C 1 305 ? 9.945 45.574 36.490 1.00 30.51 305 ALA C CA 1
ATOM 9338 C C . ALA C 1 305 ? 10.156 46.820 37.335 1.00 30.31 305 ALA C C 1
ATOM 9339 O O . ALA C 1 305 ? 9.998 46.785 38.548 1.00 31.58 305 ALA C O 1
ATOM 9341 N N . PHE C 1 306 ? 10.500 47.925 36.686 1.00 30.26 306 PHE C N 1
ATOM 9342 C CA . PHE C 1 306 ? 10.727 49.177 37.385 1.00 31.20 306 PHE C CA 1
ATOM 9343 C C . PHE C 1 306 ? 9.486 49.596 38.181 1.00 30.48 306 PHE C C 1
ATOM 9344 O O . PHE C 1 306 ? 9.592 49.964 39.346 1.00 30.49 306 PHE C O 1
ATOM 9352 N N . VAL C 1 307 ? 8.318 49.539 37.550 1.00 29.26 307 VAL C N 1
ATOM 9353 C CA . VAL C 1 307 ? 7.058 49.921 38.191 1.00 31.03 307 VAL C CA 1
ATOM 9354 C C . VAL C 1 307 ? 6.763 49.085 39.448 1.00 33.22 307 VAL C C 1
ATOM 9355 O O . VAL C 1 307 ? 6.433 49.617 40.516 1.00 33.27 307 VAL C O 1
ATOM 9359 N N . GLY C 1 308 ? 6.883 47.769 39.303 1.00 32.76 308 GLY C N 1
ATOM 9360 C CA . GLY C 1 308 ? 6.616 46.871 40.400 1.00 31.28 308 GLY C CA 1
ATOM 9361 C C . GLY C 1 308 ? 7.467 47.130 41.613 1.00 32.33 308 GLY C C 1
ATOM 9362 O O . GLY C 1 308 ? 6.942 47.202 42.715 1.00 35.86 308 GLY C O 1
ATOM 9363 N N . LEU C 1 309 ? 8.773 47.269 41.431 1.00 31.43 309 LEU C N 1
ATOM 9364 C CA . LEU C 1 309 ? 9.670 47.503 42.564 1.00 32.27 309 LEU C CA 1
ATOM 9365 C C . LEU C 1 309 ? 9.385 48.837 43.262 1.00 31.56 309 LEU C C 1
ATOM 9366 O O . LEU C 1 309 ? 9.566 48.967 44.472 1.00 28.55 309 LEU C O 1
ATOM 9371 N N . SER C 1 310 ? 8.952 49.823 42.479 1.00 31.90 310 SER C N 1
ATOM 9372 C CA . SER C 1 310 ? 8.631 51.148 42.996 1.00 34.30 310 SER C CA 1
ATOM 9373 C C . SER C 1 310 ? 7.406 51.048 43.896 1.00 35.46 310 SER C C 1
ATOM 9374 O O . SER C 1 310 ? 7.378 51.577 45.012 1.00 34.48 310 SER C O 1
ATOM 9377 N N . ALA C 1 311 ? 6.391 50.359 43.384 1.00 36.52 311 ALA C N 1
ATOM 9378 C CA . ALA C 1 311 ? 5.147 50.153 44.104 1.00 36.35 311 ALA C CA 1
ATOM 9379 C C . ALA C 1 311 ? 5.416 49.412 45.405 1.00 37.04 311 ALA C C 1
ATOM 9380 O O . ALA C 1 311 ? 4.720 49.622 46.392 1.00 40.24 311 ALA C O 1
ATOM 9382 N N . VAL C 1 312 ? 6.423 48.548 45.416 1.00 35.93 312 VAL C N 1
ATOM 9383 C CA . VAL C 1 312 ? 6.742 47.801 46.624 1.00 36.41 312 VAL C CA 1
ATOM 9384 C C . VAL C 1 312 ? 7.292 48.693 47.730 1.00 37.77 312 VAL C C 1
ATOM 9385 O O . VAL C 1 312 ? 6.913 48.558 48.898 1.00 37.43 312 VAL C O 1
ATOM 9389 N N . VAL C 1 313 ? 8.170 49.618 47.349 1.00 39.17 313 VAL C N 1
ATOM 9390 C CA . VAL C 1 313 ? 8.825 50.507 48.307 1.00 38.76 313 VAL C CA 1
ATOM 9391 C C . VAL C 1 313 ? 8.058 51.766 48.698 1.00 38.43 313 VAL C C 1
ATOM 9392 O O . VAL C 1 313 ? 8.460 52.483 49.622 1.00 37.29 313 VAL C O 1
ATOM 9396 N N . LYS C 1 314 ? 6.955 52.038 48.010 1.00 37.91 314 LYS C N 1
ATOM 9397 C CA . LYS C 1 314 ? 6.179 53.224 48.329 1.00 37.93 314 LYS C CA 1
ATOM 9398 C C . LYS C 1 314 ? 5.501 53.103 49.692 1.00 38.97 314 LYS C C 1
ATOM 9399 O O . LYS C 1 314 ? 4.852 52.103 49.981 1.00 40.80 314 LYS C O 1
ATOM 9405 N N . GLY C 1 315 ? 5.669 54.126 50.525 1.00 40.22 315 GLY C N 1
ATOM 9406 C CA . GLY C 1 315 ? 5.058 54.138 51.846 1.00 40.01 315 GLY C CA 1
ATOM 9407 C C . GLY C 1 315 ? 5.492 53.015 52.765 1.00 40.66 315 GLY C C 1
ATOM 9408 O O . GLY C 1 315 ? 4.836 52.746 53.764 1.00 39.58 315 GLY C O 1
ATOM 9409 N N . LEU C 1 316 ? 6.608 52.371 52.433 1.00 42.12 316 LEU C N 1
ATOM 9410 C CA . LEU C 1 316 ? 7.130 51.258 53.223 1.00 43.02 316 LEU C CA 1
ATOM 9411 C C . LEU C 1 316 ? 7.967 51.694 54.416 1.00 43.13 316 LEU C C 1
ATOM 9412 O O . LEU C 1 316 ? 9.061 52.232 54.238 1.00 42.25 316 LEU C O 1
ATOM 9417 N N . PRO C 1 317 ? 7.475 51.432 55.650 1.00 43.77 317 PRO C N 1
ATOM 9418 C CA . PRO C 1 317 ? 8.129 51.770 56.919 1.00 42.68 317 PRO C CA 1
ATOM 9419 C C . PRO C 1 317 ? 9.590 51.395 56.919 1.00 42.03 317 PRO C C 1
ATOM 9420 O O . PRO C 1 317 ? 10.038 50.542 56.144 1.00 40.64 317 PRO C O 1
ATOM 9424 N N . LEU C 1 318 ? 10.331 52.023 57.816 1.00 41.52 318 LEU C N 1
ATOM 9425 C CA . LEU C 1 318 ? 11.746 51.770 57.870 1.00 39.84 318 LEU C CA 1
ATOM 9426 C C . LEU C 1 318 ? 12.088 50.425 58.434 1.00 39.46 318 LEU C C 1
ATOM 9427 O O . LEU C 1 318 ? 11.285 49.786 59.116 1.00 37.96 318 LEU C O 1
ATOM 9432 N N . ALA C 1 319 ? 13.318 50.030 58.131 1.00 40.37 319 ALA C N 1
ATOM 9433 C CA . ALA C 1 319 ? 13.907 48.762 58.520 1.00 38.09 319 ALA C CA 1
ATOM 9434 C C . ALA C 1 319 ? 13.548 47.718 57.462 1.00 36.90 319 ALA C C 1
ATOM 9435 O O . ALA C 1 319 ? 13.125 48.052 56.349 1.00 34.58 319 ALA C O 1
ATOM 9437 N N . TYR C 1 320 ? 13.736 46.456 57.812 1.00 36.32 320 TYR C N 1
ATOM 9438 C CA . TYR C 1 320 ? 13.433 45.381 56.900 1.00 34.92 320 TYR C CA 1
ATOM 9439 C C . TYR C 1 320 ? 11.946 45.118 56.943 1.00 34.47 320 TYR C C 1
ATOM 9440 O O . TYR C 1 320 ? 11.291 45.387 57.943 1.00 36.04 320 TYR C O 1
ATOM 9449 N N . ASN C 1 321 ? 11.424 44.607 55.837 1.00 33.89 321 ASN C N 1
ATOM 9450 C CA . ASN C 1 321 ? 10.020 44.227 55.692 1.00 32.25 321 ASN C CA 1
ATOM 9451 C C . ASN C 1 321 ? 10.062 43.129 54.651 1.00 31.90 321 ASN C C 1
ATOM 9452 O O . ASN C 1 321 ? 10.842 43.196 53.702 1.00 31.29 321 ASN C O 1
ATOM 9457 N N . LYS C 1 322 ? 9.235 42.113 54.820 1.00 31.85 322 LYS C N 1
ATOM 9458 C CA . LYS C 1 322 ? 9.250 41.015 53.875 1.00 32.71 322 LYS C CA 1
ATOM 9459 C C . LYS C 1 322 ? 9.074 41.516 52.440 1.00 32.89 322 LYS C C 1
ATOM 9460 O O . LYS C 1 322 ? 9.611 40.936 51.501 1.00 33.60 322 LYS C O 1
ATOM 9466 N N . ASP C 1 323 ? 8.344 42.613 52.290 1.00 33.58 323 ASP C N 1
ATOM 9467 C CA . ASP C 1 323 ? 8.096 43.240 50.990 1.00 33.97 323 ASP C CA 1
ATOM 9468 C C . ASP C 1 323 ? 9.377 43.343 50.151 1.00 33.93 323 ASP C C 1
ATOM 9469 O O . ASP C 1 323 ? 9.363 43.128 48.943 1.00 32.97 323 ASP C O 1
ATOM 9474 N N . LEU C 1 324 ? 10.478 43.687 50.808 1.00 34.27 324 LEU C N 1
ATOM 9475 C CA . LEU C 1 324 ? 11.773 43.835 50.155 1.00 34.17 324 LEU C CA 1
ATOM 9476 C C . LEU C 1 324 ? 12.311 42.574 49.483 1.00 34.57 324 LEU C C 1
ATOM 9477 O O . LEU C 1 324 ? 13.413 42.588 48.915 1.00 34.24 324 LEU C O 1
ATOM 9482 N N . GLN C 1 325 ? 11.554 41.481 49.558 1.00 33.22 325 GLN C N 1
ATOM 9483 C CA . GLN C 1 325 ? 11.987 40.241 48.934 1.00 32.26 325 GLN C CA 1
ATOM 9484 C C . GLN C 1 325 ? 11.530 40.229 47.483 1.00 32.78 325 GLN C C 1
ATOM 9485 O O . GLN C 1 325 ? 11.929 39.372 46.697 1.00 32.83 325 GLN C O 1
ATOM 9491 N N . GLU C 1 326 ? 10.689 41.192 47.130 1.00 33.21 326 GLU C N 1
ATOM 9492 C CA . GLU C 1 326 ? 10.178 41.295 45.771 1.00 33.96 326 GLU C CA 1
ATOM 9493 C C . GLU C 1 326 ? 11.184 42.049 44.908 1.00 34.26 326 GLU C C 1
ATOM 9494 O O . GLU C 1 326 ? 10.859 42.491 43.817 1.00 33.61 326 GLU C O 1
ATOM 9500 N N . ASP C 1 327 ? 12.413 42.176 45.398 1.00 36.39 327 ASP C N 1
ATOM 9501 C CA . ASP C 1 327 ? 13.460 42.906 44.680 1.00 38.70 327 ASP C CA 1
ATOM 9502 C C . ASP C 1 327 ? 14.301 42.109 43.699 1.00 38.78 327 ASP C C 1
ATOM 9503 O O . ASP C 1 327 ? 14.723 42.635 42.671 1.00 40.21 327 ASP C O 1
ATOM 9508 N N . LYS C 1 328 ? 14.554 40.847 44.020 1.00 39.19 328 LYS C N 1
ATOM 9509 C CA . LYS C 1 328 ? 15.391 40.007 43.180 1.00 38.63 328 LYS C CA 1
ATOM 9510 C C . LYS C 1 328 ? 14.799 39.524 41.856 1.00 38.50 328 LYS C C 1
ATOM 9511 O O . LYS C 1 328 ? 15.455 39.616 40.812 1.00 36.84 328 LYS C O 1
ATOM 9517 N N . GLU C 1 329 ? 13.565 39.028 41.890 1.00 38.03 329 GLU C N 1
ATOM 9518 C CA . GLU C 1 329 ? 12.916 38.521 40.679 1.00 37.44 329 GLU C CA 1
ATOM 9519 C C . GLU C 1 329 ? 12.845 39.496 39.501 1.00 37.32 329 GLU C C 1
ATOM 9520 O O . GLU C 1 329 ? 13.208 39.151 38.384 1.00 35.76 329 GLU C O 1
ATOM 9526 N N . PRO C 1 330 ? 12.351 40.718 39.731 1.00 38.00 330 PRO C N 1
ATOM 9527 C CA . PRO C 1 330 ? 12.270 41.675 38.631 1.00 39.31 330 PRO C CA 1
ATOM 9528 C C . PRO C 1 330 ? 13.640 42.102 38.125 1.00 40.20 330 PRO C C 1
ATOM 9529 O O . PRO C 1 330 ? 13.817 42.392 36.946 1.00 41.83 330 PRO C O 1
ATOM 9533 N N . LEU C 1 331 ? 14.611 42.144 39.021 1.00 40.14 331 LEU C N 1
ATOM 9534 C CA . LEU C 1 331 ? 15.953 42.535 38.639 1.00 39.60 331 LEU C CA 1
ATOM 9535 C C . LEU C 1 331 ? 16.630 41.454 37.800 1.00 39.65 331 LEU C C 1
ATOM 9536 O O . LEU C 1 331 ? 17.328 41.757 36.837 1.00 40.97 331 LEU C O 1
ATOM 9541 N N . LEU C 1 332 ? 16.426 40.192 38.170 1.00 39.23 332 LEU C N 1
ATOM 9542 C CA . LEU C 1 332 ? 17.017 39.063 37.446 1.00 37.14 332 LEU C CA 1
ATOM 9543 C C . LEU C 1 332 ? 16.488 38.985 36.021 1.00 36.40 332 LEU C C 1
ATOM 9544 O O . LEU C 1 332 ? 17.233 38.679 35.087 1.00 35.37 332 LEU C O 1
ATOM 9549 N N . ASP C 1 333 ? 15.195 39.271 35.875 1.00 36.35 333 ASP C N 1
ATOM 9550 C CA . ASP C 1 333 ? 14.501 39.246 34.589 1.00 36.55 333 ASP C CA 1
ATOM 9551 C C . ASP C 1 333 ? 14.911 40.430 33.701 1.00 35.98 333 ASP C C 1
ATOM 9552 O O . ASP C 1 333 ? 15.004 40.288 32.484 1.00 35.90 333 ASP C O 1
ATOM 9557 N N . ALA C 1 334 ? 15.157 41.587 34.315 1.00 35.26 334 ALA C N 1
ATOM 9558 C CA . ALA C 1 334 ? 15.559 42.795 33.589 1.00 34.64 334 ALA C CA 1
ATOM 9559 C C . ALA C 1 334 ? 16.991 42.644 33.102 1.00 34.38 334 ALA C C 1
ATOM 9560 O O . ALA C 1 334 ? 17.308 42.939 31.949 1.00 34.49 334 ALA C O 1
ATOM 9562 N N . LEU C 1 335 ? 17.853 42.179 33.993 1.00 33.65 335 LEU C N 1
ATOM 9563 C CA . LEU C 1 335 ? 19.247 41.969 33.666 1.00 33.35 335 LEU C CA 1
ATOM 9564 C C . LEU C 1 335 ? 19.441 40.982 32.517 1.00 33.80 335 LEU C C 1
ATOM 9565 O O . LEU C 1 335 ? 20.209 41.245 31.593 1.00 35.24 335 LEU C O 1
ATOM 9570 N N . ALA C 1 336 ? 18.743 39.851 32.571 1.00 33.78 336 ALA C N 1
ATOM 9571 C CA . ALA C 1 336 ? 18.847 38.832 31.524 1.00 33.33 336 ALA C CA 1
ATOM 9572 C C . ALA C 1 336 ? 18.329 39.386 30.194 1.00 34.07 336 ALA C C 1
ATOM 9573 O O . ALA C 1 336 ? 18.843 39.066 29.115 1.00 33.19 336 ALA C O 1
ATOM 9575 N N . THR C 1 337 ? 17.303 40.221 30.282 1.00 33.33 337 THR C N 1
ATOM 9576 C CA . THR C 1 337 ? 16.726 40.830 29.103 1.00 34.53 337 THR C CA 1
ATOM 9577 C C . THR C 1 337 ? 17.718 41.778 28.426 1.00 35.54 337 THR C C 1
ATOM 9578 O O . THR C 1 337 ? 18.058 41.606 27.252 1.00 35.18 337 THR C O 1
ATOM 9582 N N . TYR C 1 338 ? 18.195 42.775 29.161 1.00 36.12 338 TYR C N 1
ATOM 9583 C CA . TYR C 1 338 ? 19.137 43.715 28.569 1.00 37.76 338 TYR C CA 1
ATOM 9584 C C . TYR C 1 338 ? 20.383 42.973 28.098 1.00 37.91 338 TYR C C 1
ATOM 9585 O O . TYR C 1 338 ? 20.878 43.213 26.996 1.00 36.95 338 TYR C O 1
ATOM 9594 N N . ARG C 1 339 ? 20.870 42.061 28.938 1.00 38.17 339 ARG C N 1
ATOM 9595 C CA . ARG C 1 339 ? 22.059 41.269 28.634 1.00 38.24 339 ARG C CA 1
ATOM 9596 C C . ARG C 1 339 ? 21.957 40.604 27.253 1.00 38.18 339 ARG C C 1
ATOM 9597 O O . ARG C 1 339 ? 22.731 40.909 26.341 1.00 35.84 339 ARG C O 1
ATOM 9605 N N . ASP C 1 340 ? 20.996 39.695 27.109 1.00 38.18 340 ASP C N 1
ATOM 9606 C CA . ASP C 1 340 ? 20.802 38.993 25.854 1.00 38.58 340 ASP C CA 1
ATOM 9607 C C . ASP C 1 340 ? 20.556 39.973 24.723 1.00 38.24 340 ASP C C 1
ATOM 9608 O O . ASP C 1 340 ? 21.103 39.819 23.629 1.00 39.71 340 ASP C O 1
ATOM 9613 N N . SER C 1 341 ? 19.738 40.988 24.968 1.00 35.73 341 SER C N 1
ATOM 9614 C CA . SER C 1 341 ? 19.486 41.944 23.907 1.00 34.96 341 SER C CA 1
ATOM 9615 C C . SER C 1 341 ? 20.800 42.576 23.446 1.00 34.64 341 SER C C 1
ATOM 9616 O O . SER C 1 341 ? 21.058 42.680 22.252 1.00 35.21 341 SER C O 1
ATOM 9619 N N . LEU C 1 342 ? 21.641 42.972 24.392 1.00 33.94 342 LEU C N 1
ATOM 9620 C CA . LEU C 1 342 ? 22.908 43.580 24.043 1.00 33.29 342 LEU C CA 1
ATOM 9621 C C . LEU C 1 342 ? 23.751 42.632 23.203 1.00 34.53 342 LEU C C 1
ATOM 9622 O O . LEU C 1 342 ? 24.437 43.073 22.276 1.00 35.63 342 LEU C O 1
ATOM 9627 N N . ARG C 1 343 ? 23.696 41.334 23.499 1.00 34.14 343 ARG C N 1
ATOM 9628 C CA . ARG C 1 343 ? 24.476 40.370 22.727 1.00 35.71 343 ARG C CA 1
ATOM 9629 C C . ARG C 1 343 ? 23.940 40.140 21.328 1.00 34.31 343 ARG C C 1
ATOM 9630 O O . ARG C 1 343 ? 24.685 40.267 20.362 1.00 35.70 343 ARG C O 1
ATOM 9638 N N . LEU C 1 344 ? 22.662 39.785 21.215 1.00 33.10 344 LEU C N 1
ATOM 9639 C CA . LEU C 1 344 ? 22.061 39.527 19.906 1.00 31.99 344 LEU C CA 1
ATOM 9640 C C . LEU C 1 344 ? 22.402 40.616 18.888 1.00 32.99 344 LEU C C 1
ATOM 9641 O O . LEU C 1 344 ? 22.842 40.320 17.768 1.00 33.22 344 LEU C O 1
ATOM 9646 N N . LEU C 1 345 ? 22.208 41.878 19.268 1.00 31.43 345 LEU C N 1
ATOM 9647 C CA . LEU C 1 345 ? 22.501 42.967 18.353 1.00 30.40 345 LEU C CA 1
ATOM 9648 C C . LEU C 1 345 ? 23.941 43.005 17.850 1.00 30.58 345 LEU C C 1
ATOM 9649 O O . LEU C 1 345 ? 24.182 43.223 16.662 1.00 30.13 345 LEU C O 1
ATOM 9654 N N . ALA C 1 346 ? 24.901 42.794 18.740 1.00 29.95 346 ALA C N 1
ATOM 9655 C CA . ALA C 1 346 ? 26.290 42.828 18.318 1.00 30.13 346 ALA C CA 1
ATOM 9656 C C . ALA C 1 346 ? 26.557 41.690 17.339 1.00 31.44 346 ALA C C 1
ATOM 9657 O O . ALA C 1 346 ? 27.477 41.747 16.523 1.00 32.87 346 ALA C O 1
ATOM 9659 N N . ALA C 1 347 ? 25.748 40.647 17.413 1.00 31.17 347 ALA C N 1
ATOM 9660 C CA . ALA C 1 347 ? 25.945 39.533 16.515 1.00 32.19 347 ALA C CA 1
ATOM 9661 C C . ALA C 1 347 ? 25.153 39.786 15.237 1.00 33.09 347 ALA C C 1
ATOM 9662 O O . ALA C 1 347 ? 25.580 39.423 14.139 1.00 32.71 347 ALA C O 1
ATOM 9664 N N . LEU C 1 348 ? 24.009 40.443 15.389 1.00 33.51 348 LEU C N 1
ATOM 9665 C CA . LEU C 1 348 ? 23.135 40.732 14.263 1.00 34.60 348 LEU C CA 1
ATOM 9666 C C . LEU C 1 348 ? 23.608 41.837 13.313 1.00 35.40 348 LEU C C 1
ATOM 9667 O O . LEU C 1 348 ? 23.752 41.610 12.114 1.00 36.56 348 LEU C O 1
ATOM 9672 N N . LEU C 1 349 ? 23.853 43.028 13.844 1.00 36.26 349 LEU C N 1
ATOM 9673 C CA . LEU C 1 349 ? 24.267 44.160 13.017 1.00 37.02 349 LEU C CA 1
ATOM 9674 C C . LEU C 1 349 ? 25.305 43.906 11.917 1.00 36.66 349 LEU C C 1
ATOM 9675 O O . LEU C 1 349 ? 25.078 44.271 10.761 1.00 36.61 349 LEU C O 1
ATOM 9680 N N . PRO C 1 350 ? 26.446 43.274 12.252 1.00 35.54 350 PRO C N 1
ATOM 9681 C CA . PRO C 1 350 ? 27.507 42.990 11.277 1.00 36.07 350 PRO C CA 1
ATOM 9682 C C . PRO C 1 350 ? 27.072 42.196 10.056 1.00 38.43 350 PRO C C 1
ATOM 9683 O O . PRO C 1 350 ? 27.612 42.381 8.968 1.00 40.85 350 PRO C O 1
ATOM 9687 N N . GLY C 1 351 ? 26.100 41.308 10.243 1.00 40.38 351 GLY C N 1
ATOM 9688 C CA . GLY C 1 351 ? 25.620 40.475 9.153 1.00 39.28 351 GLY C CA 1
ATOM 9689 C C . GLY C 1 351 ? 24.585 41.142 8.277 1.00 39.70 351 GLY C C 1
ATOM 9690 O O . GLY C 1 351 ? 24.192 40.601 7.244 1.00 40.61 351 GLY C O 1
ATOM 9691 N N . LEU C 1 352 ? 24.125 42.313 8.692 1.00 39.21 352 LEU C N 1
ATOM 9692 C CA . LEU C 1 352 ? 23.145 43.057 7.912 1.00 38.54 352 LEU C CA 1
ATOM 9693 C C . LEU C 1 352 ? 23.698 43.339 6.498 1.00 38.41 352 LEU C C 1
ATOM 9694 O O . LEU C 1 352 ? 24.911 43.362 6.278 1.00 39.29 352 LEU C O 1
ATOM 9699 N N . LYS C 1 353 ? 22.805 43.532 5.537 1.00 37.54 353 LYS C N 1
ATOM 9700 C CA . LYS C 1 353 ? 23.213 43.836 4.173 1.00 36.79 353 LYS C CA 1
ATOM 9701 C C . LYS C 1 353 ? 22.414 45.043 3.711 1.00 36.36 353 LYS C C 1
ATOM 9702 O O . LYS C 1 353 ? 21.240 44.928 3.356 1.00 34.69 353 LYS C O 1
ATOM 9704 N N . TRP C 1 354 ? 23.055 46.207 3.738 1.00 37.11 354 TRP C N 1
ATOM 9705 C CA . TRP C 1 354 ? 22.406 47.444 3.320 1.00 37.11 354 TRP C CA 1
ATOM 9706 C C . TRP C 1 354 ? 22.475 47.595 1.813 1.00 37.15 354 TRP C C 1
ATOM 9707 O O . TRP C 1 354 ? 23.528 47.402 1.201 1.00 36.90 354 TRP C O 1
ATOM 9718 N N . ARG C 1 355 ? 21.342 47.957 1.228 1.00 38.01 355 ARG C N 1
ATOM 9719 C CA . ARG C 1 355 ? 21.227 48.124 -0.209 1.00 38.79 355 ARG C CA 1
ATOM 9720 C C . ARG C 1 355 ? 21.530 49.550 -0.648 1.00 39.05 355 ARG C C 1
ATOM 9721 O O . ARG C 1 355 ? 20.624 50.346 -0.894 1.00 39.57 355 ARG C O 1
ATOM 9729 N N . ARG C 1 356 ? 22.821 49.848 -0.753 1.00 39.22 356 ARG C N 1
ATOM 9730 C CA . ARG C 1 356 ? 23.313 51.170 -1.130 1.00 39.25 356 ARG C CA 1
ATOM 9731 C C . ARG C 1 356 ? 22.456 51.979 -2.080 1.00 39.30 356 ARG C C 1
ATOM 9732 O O . ARG C 1 356 ? 22.283 53.171 -1.873 1.00 40.12 356 ARG C O 1
ATOM 9740 N N . GLU C 1 357 ? 21.912 51.342 -3.111 1.00 40.56 357 GLU C N 1
ATOM 9741 C CA . GLU C 1 357 ? 21.123 52.073 -4.089 1.00 41.05 357 GLU C CA 1
ATOM 9742 C C . GLU C 1 357 ? 19.706 52.414 -3.687 1.00 41.69 357 GLU C C 1
ATOM 9743 O O . GLU C 1 357 ? 19.370 53.596 -3.632 1.00 41.96 357 GLU C O 1
ATOM 9749 N N . ARG C 1 358 ? 18.878 51.408 -3.401 1.00 43.06 358 ARG C N 1
ATOM 9750 C CA . ARG C 1 358 ? 17.491 51.669 -3.009 1.00 43.41 358 ARG C CA 1
ATOM 9751 C C . ARG C 1 358 ? 17.507 52.770 -1.947 1.00 43.78 358 ARG C C 1
ATOM 9752 O O . ARG C 1 358 ? 16.634 53.642 -1.927 1.00 42.96 358 ARG C O 1
ATOM 9760 N N . MET C 1 359 ? 18.520 52.733 -1.085 1.00 42.80 359 MET C N 1
ATOM 9761 C CA . MET C 1 359 ? 18.679 53.738 -0.044 1.00 44.03 359 MET C CA 1
ATOM 9762 C C . MET C 1 359 ? 18.968 55.086 -0.693 1.00 44.57 359 MET C C 1
ATOM 9763 O O . MET C 1 359 ? 18.199 56.029 -0.547 1.00 44.73 359 MET C O 1
ATOM 9768 N N . TRP C 1 360 ? 20.089 55.160 -1.404 1.00 45.53 360 TRP C N 1
ATOM 9769 C CA . TRP C 1 360 ? 20.516 56.377 -2.085 1.00 45.61 360 TRP C CA 1
ATOM 9770 C C . TRP C 1 360 ? 19.356 56.970 -2.854 1.00 46.51 360 TRP C C 1
ATOM 9771 O O . TRP C 1 360 ? 19.015 58.145 -2.714 1.00 47.06 360 TRP C O 1
ATOM 9782 N N . ARG C 1 361 ? 18.769 56.132 -3.689 1.00 47.22 361 ARG C N 1
ATOM 9783 C CA . ARG C 1 361 ? 17.645 56.510 -4.517 1.00 47.17 361 ARG C CA 1
ATOM 9784 C C . ARG C 1 361 ? 16.586 57.262 -3.711 1.00 46.90 361 ARG C C 1
ATOM 9785 O O . ARG C 1 361 ? 16.285 58.413 -4.006 1.00 48.80 361 ARG C O 1
ATOM 9793 N N . ALA C 1 362 ? 16.032 56.615 -2.688 1.00 46.54 362 ALA C N 1
ATOM 9794 C CA . ALA C 1 362 ? 14.990 57.214 -1.854 1.00 45.08 362 ALA C CA 1
ATOM 9795 C C . ALA C 1 362 ? 15.416 58.510 -1.182 1.00 45.15 362 ALA C C 1
ATOM 9796 O O . ALA C 1 362 ? 14.595 59.387 -0.947 1.00 45.77 362 ALA C O 1
ATOM 9798 N N . ALA C 1 363 ? 16.697 58.632 -0.863 1.00 46.45 363 ALA C N 1
ATOM 9799 C CA . ALA C 1 363 ? 17.196 59.843 -0.223 1.00 48.89 363 ALA C CA 1
ATOM 9800 C C . ALA C 1 363 ? 16.893 61.033 -1.126 1.00 51.53 363 ALA C C 1
ATOM 9801 O O . ALA C 1 363 ? 16.169 61.954 -0.739 1.00 51.83 363 ALA C O 1
ATOM 9803 N N . GLU C 1 364 ? 17.455 60.990 -2.333 1.00 53.62 364 GLU C N 1
ATOM 9804 C CA . GLU C 1 364 ? 17.279 62.032 -3.336 1.00 55.61 364 GLU C CA 1
ATOM 9805 C C . GLU C 1 364 ? 15.951 61.800 -4.045 1.00 56.89 364 GLU C C 1
ATOM 9806 O O . GLU C 1 364 ? 15.886 61.071 -5.035 1.00 57.37 364 GLU C O 1
ATOM 9812 N N . GLY C 1 365 ? 14.898 62.429 -3.535 1.00 58.29 365 GLY C N 1
ATOM 9813 C CA . GLY C 1 365 ? 13.578 62.258 -4.109 1.00 60.65 365 GLY C CA 1
ATOM 9814 C C . GLY C 1 365 ? 13.110 63.337 -5.070 1.00 63.04 365 GLY C C 1
ATOM 9815 O O . GLY C 1 365 ? 11.953 63.766 -5.011 1.00 64.79 365 GLY C O 1
ATOM 9816 N N . GLY C 1 366 ? 13.994 63.787 -5.956 1.00 63.55 366 GLY C N 1
ATOM 9817 C CA . GLY C 1 366 ? 13.603 64.801 -6.923 1.00 63.55 366 GLY C CA 1
ATOM 9818 C C . GLY C 1 366 ? 13.495 66.238 -6.434 1.00 63.48 366 GLY C C 1
ATOM 9819 O O . GLY C 1 366 ? 13.767 67.165 -7.202 1.00 63.98 366 GLY C O 1
ATOM 9820 N N . TYR C 1 367 ? 13.094 66.440 -5.178 1.00 62.56 367 TYR C N 1
ATOM 9821 C CA . TYR C 1 367 ? 12.969 67.795 -4.628 1.00 60.80 367 TYR C CA 1
ATOM 9822 C C . TYR C 1 367 ? 13.675 67.946 -3.285 1.00 58.82 367 TYR C C 1
ATOM 9823 O O . TYR C 1 367 ? 13.979 69.052 -2.856 1.00 59.20 367 TYR C O 1
ATOM 9832 N N . THR C 1 368 ? 13.942 66.820 -2.639 1.00 57.02 368 THR C N 1
ATOM 9833 C CA . THR C 1 368 ? 14.605 66.783 -1.343 1.00 54.33 368 THR C CA 1
ATOM 9834 C C . THR C 1 368 ? 15.607 67.900 -1.075 1.00 53.46 368 THR C C 1
ATOM 9835 O O . THR C 1 368 ? 15.550 68.564 -0.035 1.00 51.50 368 THR C O 1
ATOM 9839 N N . LEU C 1 369 ? 16.521 68.103 -2.017 1.00 52.69 369 LEU C N 1
ATOM 9840 C CA . LEU C 1 369 ? 17.561 69.112 -1.861 1.00 53.25 369 LEU C CA 1
ATOM 9841 C C . LEU C 1 369 ? 17.121 70.550 -2.114 1.00 53.25 369 LEU C C 1
ATOM 9842 O O . LEU C 1 369 ? 17.941 71.473 -2.061 1.00 51.19 369 LEU C O 1
ATOM 9847 N N . ALA C 1 370 ? 15.833 70.741 -2.389 1.00 53.92 370 ALA C N 1
ATOM 9848 C CA . ALA C 1 370 ? 15.294 72.078 -2.633 1.00 54.04 370 ALA C CA 1
ATOM 9849 C C . ALA C 1 370 ? 15.383 72.864 -1.335 1.00 54.37 370 ALA C C 1
ATOM 9850 O O . ALA C 1 370 ? 15.083 74.053 -1.280 1.00 54.94 370 ALA C O 1
ATOM 9852 N N . THR C 1 371 ? 15.793 72.177 -0.282 1.00 55.90 371 THR C N 1
ATOM 9853 C CA . THR C 1 371 ? 15.942 72.805 1.019 1.00 57.87 371 THR C CA 1
ATOM 9854 C C . THR C 1 371 ? 17.319 73.465 1.072 1.00 58.24 371 THR C C 1
ATOM 9855 O O . THR C 1 371 ? 17.518 74.453 1.779 1.00 58.96 371 THR C O 1
ATOM 9859 N N . GLU C 1 372 ? 18.261 72.916 0.309 1.00 58.30 372 GLU C N 1
ATOM 9860 C CA . GLU C 1 372 ? 19.619 73.444 0.275 1.00 57.81 372 GLU C CA 1
ATOM 9861 C C . GLU C 1 372 ? 19.694 74.760 -0.482 1.00 56.86 372 GLU C C 1
ATOM 9862 O O . GLU C 1 372 ? 20.642 75.523 -0.305 1.00 57.79 372 GLU C O 1
ATOM 9868 N N . LEU C 1 373 ? 18.702 75.028 -1.328 1.00 55.25 373 LEU C N 1
ATOM 9869 C CA . LEU C 1 373 ? 18.691 76.275 -2.094 1.00 54.94 373 LEU C CA 1
ATOM 9870 C C . LEU C 1 373 ? 18.179 77.408 -1.217 1.00 55.15 373 LEU C C 1
ATOM 9871 O O . LEU C 1 373 ? 18.538 78.571 -1.414 1.00 54.68 373 LEU C O 1
ATOM 9876 N N . ALA C 1 374 ? 17.340 77.056 -0.245 1.00 55.02 374 ALA C N 1
ATOM 9877 C CA . ALA C 1 374 ? 16.786 78.037 0.678 1.00 54.01 374 ALA C CA 1
ATOM 9878 C C . ALA C 1 374 ? 17.889 78.473 1.631 1.00 53.08 374 ALA C C 1
ATOM 9879 O O . ALA C 1 374 ? 18.044 79.649 1.927 1.00 51.86 374 ALA C O 1
ATOM 9881 N N . ASP C 1 375 ? 18.662 77.512 2.111 1.00 53.62 375 ASP C N 1
ATOM 9882 C CA . ASP C 1 375 ? 19.748 77.828 3.019 1.00 55.13 375 ASP C CA 1
ATOM 9883 C C . ASP C 1 375 ? 20.826 78.570 2.230 1.00 55.54 375 ASP C C 1
ATOM 9884 O O . ASP C 1 375 ? 21.784 79.111 2.794 1.00 55.75 375 ASP C O 1
ATOM 9889 N N . TYR C 1 376 ? 20.659 78.580 0.913 1.00 54.93 376 TYR C N 1
ATOM 9890 C CA . TYR C 1 376 ? 21.589 79.270 0.033 1.00 54.26 376 TYR C CA 1
ATOM 9891 C C . TYR C 1 376 ? 21.146 80.730 0.004 1.00 52.22 376 TYR C C 1
ATOM 9892 O O . TYR C 1 376 ? 21.812 81.587 0.564 1.00 51.53 376 TYR C O 1
ATOM 9901 N N . LEU C 1 377 ? 20.005 80.997 -0.622 1.00 51.49 377 LEU C N 1
ATOM 9902 C CA . LEU C 1 377 ? 19.470 82.353 -0.721 1.00 51.37 377 LEU C CA 1
ATOM 9903 C C . LEU C 1 377 ? 19.556 83.104 0.605 1.00 52.14 377 LEU C C 1
ATOM 9904 O O . LEU C 1 377 ? 19.933 84.281 0.642 1.00 52.31 377 LEU C O 1
ATOM 9909 N N . ALA C 1 378 ? 19.210 82.417 1.691 1.00 52.82 378 ALA C N 1
ATOM 9910 C CA . ALA C 1 378 ? 19.221 83.014 3.024 1.00 53.30 378 ALA C CA 1
ATOM 9911 C C . ALA C 1 378 ? 20.624 83.329 3.534 1.00 54.03 378 ALA C C 1
ATOM 9912 O O . ALA C 1 378 ? 20.823 84.302 4.263 1.00 54.13 378 ALA C O 1
ATOM 9914 N N . GLU C 1 379 ? 21.596 82.506 3.158 1.00 55.25 379 GLU C N 1
ATOM 9915 C CA . GLU C 1 379 ? 22.968 82.736 3.581 1.00 56.49 379 GLU C CA 1
ATOM 9916 C C . GLU C 1 379 ? 23.522 83.902 2.769 1.00 56.95 379 GLU C C 1
ATOM 9917 O O . GLU C 1 379 ? 24.260 84.740 3.293 1.00 56.65 379 GLU C O 1
ATOM 9923 N N . LYS C 1 380 ? 23.147 83.944 1.489 1.00 57.36 380 LYS C N 1
ATOM 9924 C CA . LYS C 1 380 ? 23.567 85.000 0.564 1.00 57.38 380 LYS C CA 1
ATOM 9925 C C . LYS C 1 380 ? 23.007 86.356 1.000 1.00 57.97 380 LYS C C 1
ATOM 9926 O O . LYS C 1 380 ? 23.224 87.363 0.320 1.00 59.02 380 LYS C O 1
ATOM 9932 N N . GLY C 1 381 ? 22.267 86.377 2.111 1.00 57.04 381 GLY C N 1
ATOM 9933 C CA . GLY C 1 381 ? 21.712 87.626 2.606 1.00 55.04 381 GLY C CA 1
ATOM 9934 C C . GLY C 1 381 ? 20.198 87.714 2.664 1.00 54.60 381 GLY C C 1
ATOM 9935 O O . GLY C 1 381 ? 19.652 88.571 3.363 1.00 55.80 381 GLY C O 1
ATOM 9936 N N . LEU C 1 382 ? 19.508 86.838 1.945 1.00 53.65 382 LEU C N 1
ATOM 9937 C CA . LEU C 1 382 ? 18.045 86.854 1.921 1.00 54.08 382 LEU C CA 1
ATOM 9938 C C . LEU C 1 382 ? 17.426 86.377 3.247 1.00 55.23 382 LEU C C 1
ATOM 9939 O O . LEU C 1 382 ? 17.887 85.395 3.836 1.00 55.99 382 LEU C O 1
ATOM 9944 N N . PRO C 1 383 ? 16.391 87.079 3.753 1.00 55.59 383 PRO C N 1
ATOM 9945 C CA . PRO C 1 383 ? 15.785 86.626 5.013 1.00 56.04 383 PRO C CA 1
ATOM 9946 C C . PRO C 1 383 ? 15.207 85.218 4.799 1.00 56.79 383 PRO C C 1
ATOM 9947 O O . PRO C 1 383 ? 14.345 85.022 3.928 1.00 56.66 383 PRO C O 1
ATOM 9951 N N . PHE C 1 384 ? 15.681 84.251 5.589 1.00 56.40 384 PHE C N 1
ATOM 9952 C CA . PHE C 1 384 ? 15.256 82.856 5.443 1.00 56.52 384 PHE C CA 1
ATOM 9953 C C . PHE C 1 384 ? 13.762 82.642 5.198 1.00 58.33 384 PHE C C 1
ATOM 9954 O O . PHE C 1 384 ? 13.383 81.920 4.274 1.00 59.08 384 PHE C O 1
ATOM 9962 N N . ARG C 1 385 ? 12.914 83.273 6.005 1.00 59.94 385 ARG C N 1
ATOM 9963 C CA . ARG C 1 385 ? 11.471 83.113 5.855 1.00 60.19 385 ARG C CA 1
ATOM 9964 C C . ARG C 1 385 ? 11.012 83.315 4.408 1.00 60.57 385 ARG C C 1
ATOM 9965 O O . ARG C 1 385 ? 10.021 82.728 3.977 1.00 60.37 385 ARG C O 1
ATOM 9967 N N . GLU C 1 386 ? 11.730 84.141 3.654 1.00 61.21 386 GLU C N 1
ATOM 9968 C CA . GLU C 1 386 ? 11.365 84.370 2.262 1.00 62.65 386 GLU C CA 1
ATOM 9969 C C . GLU C 1 386 ? 12.103 83.432 1.322 1.00 62.28 386 GLU C C 1
ATOM 9970 O O . GLU C 1 386 ? 11.522 82.931 0.362 1.00 61.25 386 GLU C O 1
ATOM 9976 N N . ALA C 1 387 ? 13.387 83.217 1.594 1.00 62.39 387 ALA C N 1
ATOM 9977 C CA . ALA C 1 387 ? 14.212 82.335 0.774 1.00 62.84 387 ALA C CA 1
ATOM 9978 C C . ALA C 1 387 ? 13.495 81.008 0.586 1.00 63.91 387 ALA C C 1
ATOM 9979 O O . ALA C 1 387 ? 13.370 80.500 -0.536 1.00 63.41 387 ALA C O 1
ATOM 9981 N N . HIS C 1 388 ? 13.033 80.455 1.704 1.00 65.11 388 HIS C N 1
ATOM 9982 C CA . HIS C 1 388 ? 12.307 79.192 1.715 1.00 65.42 388 HIS C CA 1
ATOM 9983 C C . HIS C 1 388 ? 11.026 79.346 0.900 1.00 65.13 388 HIS C C 1
ATOM 9984 O O . HIS C 1 388 ? 10.562 78.398 0.270 1.00 64.91 388 HIS C O 1
ATOM 9991 N N . HIS C 1 389 ? 10.469 80.552 0.902 1.00 65.79 389 HIS C N 1
ATOM 9992 C CA . HIS C 1 389 ? 9.250 80.829 0.148 1.00 66.18 389 HIS C CA 1
ATOM 9993 C C . HIS C 1 389 ? 9.525 80.949 -1.360 1.00 64.29 389 HIS C C 1
ATOM 9994 O O . HIS C 1 389 ? 8.674 80.608 -2.187 1.00 63.72 389 HIS C O 1
ATOM 10001 N N . VAL C 1 390 ? 10.715 81.433 -1.710 1.00 62.03 390 VAL C N 1
ATOM 10002 C CA . VAL C 1 390 ? 11.108 81.577 -3.111 1.00 59.47 390 VAL C CA 1
ATOM 10003 C C . VAL C 1 390 ? 11.237 80.200 -3.747 1.00 58.27 390 VAL C C 1
ATOM 10004 O O . VAL C 1 390 ? 10.622 79.913 -4.773 1.00 58.08 390 VAL C O 1
ATOM 10008 N N . VAL C 1 391 ? 12.049 79.351 -3.127 1.00 56.69 391 VAL C N 1
ATOM 10009 C CA . VAL C 1 391 ? 12.275 78.004 -3.625 1.00 55.14 391 VAL C CA 1
ATOM 10010 C C . VAL C 1 391 ? 10.960 77.235 -3.785 1.00 54.34 391 VAL C C 1
ATOM 10011 O O . VAL C 1 391 ? 10.852 76.328 -4.611 1.00 53.19 391 VAL C O 1
ATOM 10015 N N . GLY C 1 392 ? 9.957 77.599 -2.994 1.00 54.11 392 GLY C N 1
ATOM 10016 C CA . GLY C 1 392 ? 8.671 76.942 -3.115 1.00 54.22 392 GLY C CA 1
ATOM 10017 C C . GLY C 1 392 ? 8.135 77.139 -4.524 1.00 55.86 392 GLY C C 1
ATOM 10018 O O . GLY C 1 392 ? 7.714 76.176 -5.167 1.00 54.95 392 GLY C O 1
ATOM 10019 N N . ARG C 1 393 ? 8.156 78.389 -4.998 1.00 57.75 393 ARG C N 1
ATOM 10020 C CA . ARG C 1 393 ? 7.690 78.744 -6.344 1.00 58.82 393 ARG C CA 1
ATOM 10021 C C . ARG C 1 393 ? 8.360 77.836 -7.352 1.00 59.55 393 ARG C C 1
ATOM 10022 O O . ARG C 1 393 ? 7.717 77.282 -8.243 1.00 58.89 393 ARG C O 1
ATOM 10030 N N . LEU C 1 394 ? 9.674 77.713 -7.204 1.00 60.93 394 LEU C N 1
ATOM 10031 C CA . LEU C 1 394 ? 10.486 76.894 -8.090 1.00 62.25 394 LEU C CA 1
ATOM 10032 C C . LEU C 1 394 ? 9.992 75.449 -8.123 1.00 63.58 394 LEU C C 1
ATOM 10033 O O . LEU C 1 394 ? 9.556 74.969 -9.168 1.00 65.12 394 LEU C O 1
ATOM 10038 N N . VAL C 1 395 ? 10.055 74.755 -6.988 1.00 64.41 395 VAL C N 1
ATOM 10039 C CA . VAL C 1 395 ? 9.607 73.365 -6.948 1.00 64.33 395 VAL C CA 1
ATOM 10040 C C . VAL C 1 395 ? 8.193 73.277 -7.524 1.00 63.74 395 VAL C C 1
ATOM 10041 O O . VAL C 1 395 ? 7.908 72.414 -8.352 1.00 63.89 395 VAL C O 1
ATOM 10045 N N . ARG C 1 396 ? 7.321 74.188 -7.097 1.00 62.86 396 ARG C N 1
ATOM 10046 C CA . ARG C 1 396 ? 5.947 74.200 -7.569 1.00 62.35 396 ARG C CA 1
ATOM 10047 C C . ARG C 1 396 ? 5.916 74.220 -9.092 1.00 62.35 396 ARG C C 1
ATOM 10048 O O . 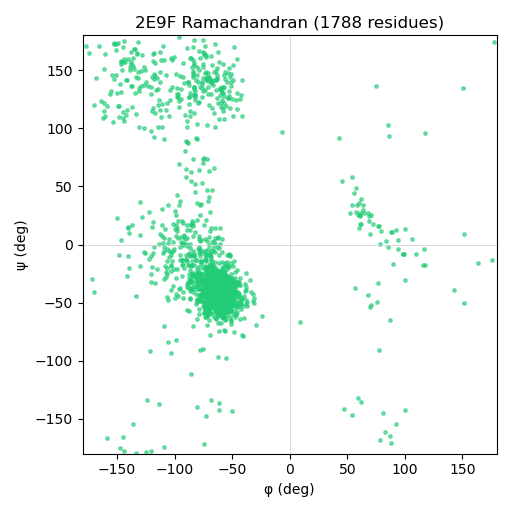ARG C 1 396 ? 5.233 73.408 -9.712 1.00 62.14 396 ARG C O 1
ATOM 10050 N N . ARG C 1 397 ? 6.670 75.138 -9.692 1.00 63.55 397 ARG C N 1
ATOM 10051 C CA . ARG C 1 397 ? 6.713 75.256 -11.152 1.00 64.12 397 ARG C CA 1
ATOM 10052 C C . ARG C 1 397 ? 7.314 74.012 -11.800 1.00 63.77 397 ARG C C 1
ATOM 10053 O O . ARG C 1 397 ? 7.108 73.763 -12.987 1.00 63.46 397 ARG C O 1
ATOM 10061 N N . LEU C 1 398 ? 8.050 73.233 -11.012 1.00 63.65 398 LEU C N 1
ATOM 10062 C CA . LEU C 1 398 ? 8.680 72.009 -11.500 1.00 63.42 398 LEU C CA 1
ATOM 10063 C C . LEU C 1 398 ? 7.682 70.856 -11.549 1.00 63.73 398 LEU C C 1
ATOM 10064 O O . LEU C 1 398 ? 7.604 70.120 -12.539 1.00 63.50 398 LEU C O 1
ATOM 10069 N N . VAL C 1 399 ? 6.923 70.693 -10.472 1.00 63.60 399 VAL C N 1
ATOM 10070 C CA . VAL C 1 399 ? 5.942 69.624 -10.419 1.00 64.23 399 VAL C CA 1
ATOM 10071 C C . VAL C 1 399 ? 4.978 69.793 -11.593 1.00 64.85 399 VAL C C 1
ATOM 10072 O O . VAL C 1 399 ? 4.532 68.809 -12.189 1.00 64.88 399 VAL C O 1
ATOM 10076 N N . GLU C 1 400 ? 4.679 71.047 -11.931 1.00 65.08 400 GLU C N 1
ATOM 10077 C CA . GLU C 1 400 ? 3.766 71.354 -13.031 1.00 65.19 400 GLU C CA 1
ATOM 10078 C C . GLU C 1 400 ? 4.403 71.030 -14.379 1.00 64.98 400 GLU C C 1
ATOM 10079 O O . GLU C 1 400 ? 3.722 70.599 -15.309 1.00 64.92 400 GLU C O 1
ATOM 10081 N N . GLU C 1 401 ? 5.711 71.238 -14.479 1.00 64.77 401 GLU C N 1
ATOM 10082 C CA . GLU C 1 401 ? 6.434 70.954 -15.709 1.00 65.13 401 GLU C CA 1
ATOM 10083 C C . GLU C 1 401 ? 6.938 69.515 -15.744 1.00 65.38 401 GLU C C 1
ATOM 10084 O O . GLU C 1 401 ? 7.646 69.116 -16.672 1.00 64.47 401 GLU C O 1
ATOM 10090 N N . GLY C 1 402 ? 6.554 68.742 -14.729 1.00 66.17 402 GLY C N 1
ATOM 10091 C CA . GLY C 1 402 ? 6.965 67.352 -14.632 1.00 65.45 402 GLY C CA 1
ATOM 10092 C C . GLY C 1 402 ? 8.474 67.207 -14.587 1.00 65.32 402 GLY C C 1
ATOM 10093 O O . GLY C 1 402 ? 9.017 66.165 -14.960 1.00 64.83 402 GLY C O 1
ATOM 10094 N N . ARG C 1 403 ? 9.158 68.249 -14.121 1.00 65.03 403 ARG C N 1
ATOM 10095 C CA . ARG C 1 403 ? 10.611 68.220 -14.060 1.00 64.59 403 ARG C CA 1
ATOM 10096 C C . ARG C 1 403 ? 11.192 67.989 -12.673 1.00 64.68 403 ARG C C 1
ATOM 10097 O O . ARG C 1 403 ? 10.530 68.187 -11.653 1.00 63.63 403 ARG C O 1
ATOM 10105 N N . ALA C 1 404 ? 12.450 67.562 -12.663 1.00 65.51 404 ALA C N 1
ATOM 10106 C CA . ALA C 1 404 ? 13.183 67.270 -11.442 1.00 66.07 404 ALA C CA 1
ATOM 10107 C C . ALA C 1 404 ? 13.740 68.520 -10.780 1.00 66.51 404 ALA C C 1
ATOM 10108 O O . ALA C 1 404 ? 13.085 69.557 -10.718 1.00 67.86 404 ALA C O 1
ATOM 10110 N N . LEU C 1 405 ? 14.962 68.395 -10.280 1.00 66.70 405 LEU C N 1
ATOM 10111 C CA . LEU C 1 405 ? 15.674 69.478 -9.614 1.00 66.83 405 LEU C CA 1
ATOM 10112 C C . LEU C 1 405 ? 17.140 69.231 -9.935 1.00 67.22 405 LEU C C 1
ATOM 10113 O O . LEU C 1 405 ? 18.008 70.053 -9.661 1.00 67.25 405 LEU C O 1
ATOM 10118 N N . LYS C 1 406 ? 17.396 68.069 -10.526 1.00 68.06 406 LYS C N 1
ATOM 10119 C CA . LYS C 1 406 ? 18.736 67.681 -10.939 1.00 67.98 406 LYS C CA 1
ATOM 10120 C C . LYS C 1 406 ? 18.902 68.235 -12.354 1.00 68.52 406 LYS C C 1
ATOM 10121 O O . LYS C 1 406 ? 20.018 68.386 -12.867 1.00 68.87 406 LYS C O 1
ATOM 10127 N N . ASP C 1 407 ? 17.766 68.557 -12.964 1.00 68.71 407 ASP C N 1
ATOM 10128 C CA . ASP C 1 407 ? 17.726 69.081 -14.321 1.00 69.14 407 ASP C CA 1
ATOM 10129 C C . ASP C 1 407 ? 17.863 70.599 -14.384 1.00 68.00 407 ASP C C 1
ATOM 10130 O O . ASP C 1 407 ? 18.306 71.150 -15.395 1.00 68.07 407 ASP C O 1
ATOM 10135 N N . LEU C 1 408 ? 17.482 71.268 -13.300 1.00 66.29 408 LEU C N 1
ATOM 10136 C CA . LEU C 1 408 ? 17.569 72.721 -13.219 1.00 63.96 408 LEU C CA 1
ATOM 10137 C C . LEU C 1 408 ? 18.879 73.216 -13.823 1.00 62.66 408 LEU C C 1
ATOM 10138 O O . LEU C 1 408 ? 19.922 72.579 -13.672 1.00 61.39 408 LEU C O 1
ATOM 10143 N N . THR C 1 409 ? 18.813 74.348 -14.517 1.00 61.84 409 THR C N 1
ATOM 10144 C CA . THR C 1 409 ? 19.991 74.935 -15.136 1.00 60.17 409 THR C CA 1
ATOM 10145 C C . THR C 1 409 ? 20.226 76.298 -14.522 1.00 59.32 409 THR C C 1
ATOM 10146 O O . THR C 1 409 ? 19.279 77.028 -14.229 1.00 57.65 409 THR C O 1
ATOM 10150 N N . LEU C 1 410 ? 21.503 76.616 -14.336 1.00 60.37 410 LEU C N 1
ATOM 10151 C CA . LEU C 1 410 ? 21.971 77.875 -13.754 1.00 61.44 410 LEU C CA 1
ATOM 10152 C C . LEU C 1 410 ? 21.158 79.105 -14.179 1.00 61.52 410 LEU C C 1
ATOM 10153 O O . LEU C 1 410 ? 20.946 80.028 -13.384 1.00 60.40 410 LEU C O 1
ATOM 10158 N N . GLU C 1 411 ? 20.709 79.118 -15.430 1.00 61.68 411 GLU C N 1
ATOM 10159 C CA . GLU C 1 411 ? 19.925 80.239 -15.921 1.00 62.50 411 GLU C CA 1
ATOM 10160 C C . GLU C 1 411 ? 18.556 80.218 -15.284 1.00 61.65 411 GLU C C 1
ATOM 10161 O O . GLU C 1 411 ? 18.146 81.198 -14.678 1.00 61.54 411 GLU C O 1
ATOM 10167 N N . GLU C 1 412 ? 17.857 79.095 -15.413 1.00 61.89 412 GLU C N 1
ATOM 10168 C CA . GLU C 1 412 ? 16.534 78.948 -14.823 1.00 61.63 412 GLU C CA 1
ATOM 10169 C C . GLU C 1 412 ? 16.642 79.421 -13.385 1.00 61.29 412 GLU C C 1
ATOM 10170 O O . GLU C 1 412 ? 15.695 79.965 -12.827 1.00 60.89 412 GLU C O 1
ATOM 10176 N N . LEU C 1 413 ? 17.811 79.205 -12.790 1.00 61.35 413 LEU C N 1
ATOM 10177 C CA . LEU C 1 413 ? 18.062 79.623 -11.417 1.00 61.70 413 LEU C CA 1
ATOM 10178 C C . LEU C 1 413 ? 18.164 81.141 -11.355 1.00 61.94 413 LEU C C 1
ATOM 10179 O O . LEU C 1 413 ? 17.377 81.793 -10.662 1.00 62.20 413 LEU C O 1
ATOM 10184 N N . GLN C 1 414 ? 19.132 81.701 -12.080 1.00 61.52 414 GLN C N 1
ATOM 10185 C CA . GLN C 1 414 ? 19.318 83.149 -12.107 1.00 60.97 414 GLN C CA 1
ATOM 10186 C C . GLN C 1 414 ? 18.005 83.802 -12.508 1.00 60.50 414 GLN C C 1
ATOM 10187 O O . GLN C 1 414 ? 17.715 84.937 -12.132 1.00 60.39 414 GLN C O 1
ATOM 10193 N N . ALA C 1 415 ? 17.215 83.061 -13.278 1.00 59.95 415 ALA C N 1
ATOM 10194 C CA . ALA C 1 415 ? 15.916 83.524 -13.733 1.00 59.63 415 ALA C CA 1
ATOM 10195 C C . ALA C 1 415 ? 15.002 83.698 -12.530 1.00 60.36 415 ALA C C 1
ATOM 10196 O O . ALA C 1 415 ? 14.406 84.762 -12.339 1.00 61.11 415 ALA C O 1
ATOM 10198 N N . HIS C 1 416 ? 14.909 82.654 -11.711 1.00 60.51 416 HIS C N 1
ATOM 10199 C CA . HIS C 1 416 ? 14.052 82.683 -10.537 1.00 61.25 416 HIS C CA 1
ATOM 10200 C C . HIS C 1 416 ? 14.462 83.727 -9.497 1.00 61.82 416 HIS C C 1
ATOM 10201 O O . HIS C 1 416 ? 13.601 84.420 -8.943 1.00 62.20 416 HIS C O 1
ATOM 10208 N N . HIS C 1 417 ? 15.762 83.848 -9.229 1.00 61.15 417 HIS C N 1
ATOM 10209 C CA . HIS C 1 417 ? 16.220 84.823 -8.247 1.00 61.46 417 HIS C CA 1
ATOM 10210 C C . HIS C 1 417 ? 17.712 85.166 -8.334 1.00 63.29 417 HIS C C 1
ATOM 10211 O O . HIS C 1 417 ? 18.576 84.361 -7.961 1.00 64.42 417 HIS C O 1
ATOM 10218 N N . PRO C 1 418 ? 18.026 86.394 -8.792 1.00 63.71 418 PRO C N 1
ATOM 10219 C CA . PRO C 1 418 ? 19.371 86.954 -8.971 1.00 63.20 418 PRO C CA 1
ATOM 10220 C C . PRO C 1 418 ? 20.467 86.553 -7.981 1.00 63.33 418 PRO C C 1
ATOM 10221 O O . PRO C 1 418 ? 21.639 86.509 -8.354 1.00 63.03 418 PRO C O 1
ATOM 10225 N N . LEU C 1 419 ? 20.104 86.271 -6.730 1.00 63.31 419 LEU C N 1
ATOM 10226 C CA . LEU C 1 419 ? 21.104 85.891 -5.730 1.00 62.60 419 LEU C CA 1
ATOM 10227 C C . LEU C 1 419 ? 21.737 84.537 -6.046 1.00 62.57 419 LEU C C 1
ATOM 10228 O O . LEU C 1 419 ? 22.787 84.190 -5.498 1.00 61.98 419 LEU C O 1
ATOM 10233 N N . PHE C 1 420 ? 21.098 83.777 -6.932 1.00 62.09 420 PHE C N 1
ATOM 10234 C CA . PHE C 1 420 ? 21.622 82.478 -7.324 1.00 62.82 420 PHE C CA 1
ATOM 10235 C C . PHE C 1 420 ? 22.883 82.622 -8.174 1.00 64.19 420 PHE C C 1
ATOM 10236 O O . PHE C 1 420 ? 22.853 83.240 -9.239 1.00 65.12 420 PHE C O 1
ATOM 10244 N N . ALA C 1 421 ? 23.989 82.054 -7.695 1.00 64.93 421 ALA C N 1
ATOM 10245 C CA . ALA C 1 421 ? 25.259 82.097 -8.417 1.00 65.01 421 ALA C CA 1
ATOM 10246 C C . ALA C 1 421 ? 25.583 80.695 -8.953 1.00 65.75 421 ALA C C 1
ATOM 10247 O O . ALA C 1 421 ? 24.767 79.781 -8.834 1.00 65.45 421 ALA C O 1
ATOM 10249 N N . GLU C 1 422 ? 26.768 80.524 -9.536 1.00 66.31 422 GLU C N 1
ATOM 10250 C CA . GLU C 1 422 ? 27.165 79.228 -10.092 1.00 66.46 422 GLU C CA 1
ATOM 10251 C C . GLU C 1 422 ? 27.572 78.229 -9.002 1.00 65.70 422 GLU C C 1
ATOM 10252 O O . GLU C 1 422 ? 27.470 77.013 -9.175 1.00 64.88 422 GLU C O 1
ATOM 10258 N N . ASP C 1 423 ? 28.038 78.753 -7.878 1.00 64.83 423 ASP C N 1
ATOM 10259 C CA . ASP C 1 423 ? 28.450 77.917 -6.764 1.00 64.31 423 ASP C CA 1
ATOM 10260 C C . ASP C 1 423 ? 27.250 77.176 -6.169 1.00 64.75 423 ASP C C 1
ATOM 10261 O O . ASP C 1 423 ? 27.390 76.450 -5.178 1.00 65.31 423 ASP C O 1
ATOM 10266 N N . ALA C 1 424 ? 26.076 77.352 -6.778 1.00 63.37 424 ALA C N 1
ATOM 10267 C CA . ALA C 1 424 ? 24.860 76.715 -6.283 1.00 61.86 424 ALA C CA 1
ATOM 10268 C C . ALA C 1 424 ? 24.398 75.500 -7.081 1.00 61.81 424 ALA C C 1
ATOM 10269 O O . ALA C 1 424 ? 23.486 74.794 -6.654 1.00 63.16 424 ALA C O 1
ATOM 10271 N N . LEU C 1 425 ? 25.010 75.248 -8.235 1.00 61.05 425 LEU C N 1
ATOM 10272 C CA . LEU C 1 425 ? 24.621 74.093 -9.051 1.00 58.55 425 LEU C CA 1
ATOM 10273 C C . LEU C 1 425 ? 24.906 72.748 -8.361 1.00 56.15 425 LEU C C 1
ATOM 10274 O O . LEU C 1 425 ? 24.134 71.795 -8.519 1.00 55.26 425 LEU C O 1
ATOM 10279 N N . PRO C 1 426 ? 26.020 72.652 -7.596 1.00 53.55 426 PRO C N 1
ATOM 10280 C CA . PRO C 1 426 ? 26.380 71.411 -6.895 1.00 52.97 426 PRO C CA 1
ATOM 10281 C C . PRO C 1 426 ? 25.405 71.047 -5.775 1.00 52.92 426 PRO C C 1
ATOM 10282 O O . PRO C 1 426 ? 25.592 70.055 -5.071 1.00 52.97 426 PRO C O 1
ATOM 10286 N N . LEU C 1 427 ? 24.367 71.857 -5.615 1.00 51.60 427 LEU C N 1
ATOM 10287 C CA . LEU C 1 427 ? 23.381 71.625 -4.577 1.00 49.93 427 LEU C CA 1
ATOM 10288 C C . LEU C 1 427 ? 22.163 70.884 -5.098 1.00 49.91 427 LEU C C 1
ATOM 10289 O O . LEU C 1 427 ? 21.193 70.702 -4.367 1.00 51.04 427 LEU C O 1
ATOM 10294 N N . LEU C 1 428 ? 22.203 70.448 -6.349 1.00 49.31 428 LEU C N 1
ATOM 10295 C CA . LEU C 1 428 ? 21.049 69.766 -6.923 1.00 49.48 428 LEU C CA 1
ATOM 10296 C C . LEU C 1 428 ? 21.199 68.261 -7.013 1.00 49.94 428 LEU C C 1
ATOM 10297 O O . LEU C 1 428 ? 20.207 67.538 -7.089 1.00 50.55 428 LEU C O 1
ATOM 10302 N N . ARG C 1 429 ? 22.435 67.783 -7.016 1.00 50.06 429 ARG C N 1
ATOM 10303 C CA . ARG C 1 429 ? 22.681 66.349 -7.108 1.00 49.73 429 ARG C CA 1
ATOM 10304 C C . ARG C 1 429 ? 23.247 65.833 -5.784 1.00 49.00 429 ARG C C 1
ATOM 10305 O O . ARG C 1 429 ? 24.296 66.295 -5.325 1.00 49.14 429 ARG C O 1
ATOM 10307 N N . LEU C 1 430 ? 22.542 64.884 -5.170 1.00 47.38 430 LEU C N 1
ATOM 10308 C CA . LEU C 1 430 ? 22.962 64.325 -3.886 1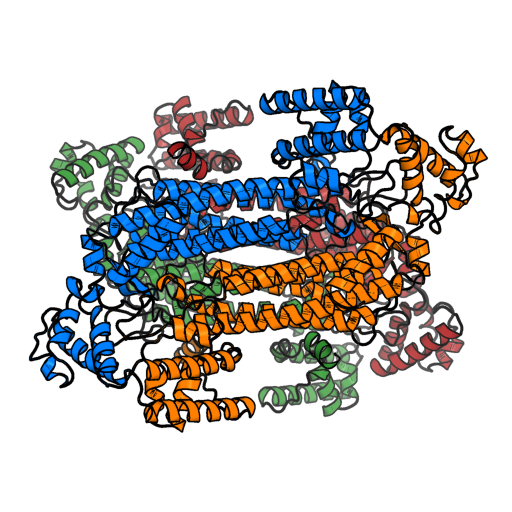.00 46.96 430 LEU C CA 1
ATOM 10309 C C . LEU C 1 430 ? 24.445 63.952 -3.914 1.00 46.55 430 LEU C C 1
ATOM 10310 O O . LEU C 1 430 ? 25.127 63.986 -2.886 1.00 44.21 430 LEU C O 1
ATOM 10315 N N . GLU C 1 431 ? 24.931 63.613 -5.107 1.00 47.31 431 GLU C N 1
ATOM 10316 C CA . GLU C 1 431 ? 26.328 63.237 -5.318 1.00 47.99 431 GLU C CA 1
ATOM 10317 C C . GLU C 1 431 ? 27.266 64.271 -4.719 1.00 46.89 431 GLU C C 1
ATOM 10318 O O . GLU C 1 431 ? 28.282 63.930 -4.117 1.00 45.48 431 GLU C O 1
ATOM 10324 N N . THR C 1 432 ? 26.903 65.537 -4.892 1.00 46.60 432 THR C N 1
ATOM 10325 C CA . THR C 1 432 ? 27.697 66.657 -4.413 1.00 46.15 432 THR C CA 1
ATOM 10326 C C . THR C 1 432 ? 27.118 67.371 -3.195 1.00 45.73 432 THR C C 1
ATOM 10327 O O . THR C 1 432 ? 27.843 67.679 -2.250 1.00 45.65 432 THR C O 1
ATOM 10331 N N . ALA C 1 433 ? 25.813 67.631 -3.223 1.00 45.23 433 ALA C N 1
ATOM 10332 C CA . ALA C 1 433 ? 25.130 68.336 -2.138 1.00 44.89 433 ALA C CA 1
ATOM 10333 C C . ALA C 1 433 ? 25.298 67.705 -0.765 1.00 45.68 433 ALA C C 1
ATOM 10334 O O . ALA C 1 433 ? 25.218 68.387 0.255 1.00 46.46 433 ALA C O 1
ATOM 10336 N N . ILE C 1 434 ? 25.529 66.399 -0.742 1.00 46.56 434 ILE C N 1
ATOM 10337 C CA . ILE C 1 434 ? 25.683 65.674 0.507 1.00 46.63 434 ILE C CA 1
ATOM 10338 C C . ILE C 1 434 ? 26.889 66.165 1.301 1.00 46.24 434 ILE C C 1
ATOM 10339 O O . ILE C 1 434 ? 27.225 65.598 2.328 1.00 46.90 434 ILE C O 1
ATOM 10344 N N . HIS C 1 435 ? 27.539 67.221 0.830 1.00 45.98 435 HIS C N 1
ATOM 10345 C CA . HIS C 1 435 ? 28.704 67.757 1.528 1.00 45.99 435 HIS C CA 1
ATOM 10346 C C . HIS C 1 435 ? 28.405 69.106 2.188 1.00 46.85 435 HIS C C 1
ATOM 10347 O O . HIS C 1 435 ? 29.263 69.683 2.867 1.00 46.45 435 HIS C O 1
ATOM 10354 N N . ARG C 1 436 ? 27.183 69.593 1.995 1.00 46.53 436 ARG C N 1
ATOM 10355 C CA . ARG C 1 436 ? 26.761 70.866 2.560 1.00 47.91 436 ARG C CA 1
ATOM 10356 C C . ARG C 1 436 ? 26.797 70.936 4.086 1.00 47.82 436 ARG C C 1
ATOM 10357 O O . ARG C 1 436 ? 27.471 71.795 4.661 1.00 47.97 436 ARG C O 1
ATOM 10365 N N . ARG C 1 437 ? 26.067 70.034 4.735 1.00 46.90 437 ARG C N 1
ATOM 10366 C CA . ARG C 1 437 ? 25.965 70.008 6.197 1.00 46.42 437 ARG C CA 1
ATOM 10367 C C . ARG C 1 437 ? 27.265 69.680 6.930 1.00 46.46 437 ARG C C 1
ATOM 10368 O O . ARG C 1 437 ? 27.329 68.644 7.599 1.00 45.42 437 ARG C O 1
ATOM 10376 N N . ARG C 1 438 ? 28.282 70.545 6.852 1.00 45.90 438 ARG C N 1
ATOM 10377 C CA . ARG C 1 438 ? 29.544 70.227 7.521 1.00 45.19 438 ARG C CA 1
ATOM 10378 C C . ARG C 1 438 ? 29.814 70.869 8.884 1.00 43.97 438 ARG C C 1
ATOM 10379 O O . ARG C 1 438 ? 30.968 71.071 9.277 1.00 42.99 438 ARG C O 1
ATOM 10387 N N . SER C 1 439 ? 28.741 71.154 9.616 1.00 42.77 439 SER C N 1
ATOM 10388 C CA . SER C 1 439 ? 28.849 71.723 10.957 1.00 41.17 439 SER C CA 1
ATOM 10389 C C . SER C 1 439 ? 29.077 70.586 11.951 1.00 41.37 439 SER C C 1
ATOM 10390 O O . SER C 1 439 ? 28.724 69.442 11.671 1.00 41.02 439 SER C O 1
ATOM 10393 N N . TYR C 1 440 ? 29.665 70.898 13.104 1.00 41.66 440 TYR C N 1
ATOM 10394 C CA . TYR C 1 440 ? 29.946 69.885 14.120 1.00 42.02 440 TYR C CA 1
ATOM 10395 C C . TYR C 1 440 ? 28.723 69.003 14.343 1.00 42.99 440 TYR C C 1
ATOM 10396 O O . TYR C 1 440 ? 27.634 69.500 14.641 1.00 42.71 440 TYR C O 1
ATOM 10405 N N . GLY C 1 441 ? 28.911 67.693 14.184 1.00 43.74 441 GLY C N 1
ATOM 10406 C CA . GLY C 1 441 ? 27.819 66.749 14.366 1.00 42.46 441 GLY C CA 1
ATOM 10407 C C . GLY C 1 441 ? 26.899 66.683 13.158 1.00 41.69 441 GLY C C 1
ATOM 10408 O O . GLY C 1 441 ? 25.809 66.106 13.223 1.00 41.28 441 GLY C O 1
ATOM 10409 N N . GLY C 1 442 ? 27.338 67.277 12.054 1.00 40.40 442 GLY C N 1
ATOM 10410 C CA . GLY C 1 442 ? 26.540 67.282 10.844 1.00 39.28 442 GLY C CA 1
ATOM 10411 C C . GLY C 1 442 ? 26.627 65.963 10.116 1.00 38.96 442 GLY C C 1
ATOM 10412 O O . GLY C 1 442 ? 27.497 65.147 10.426 1.00 37.56 442 GLY C O 1
ATOM 10413 N N . THR C 1 443 ? 25.731 65.757 9.152 1.00 39.23 443 THR C N 1
ATOM 10414 C CA . THR C 1 443 ? 25.704 64.518 8.380 1.00 40.62 443 THR C CA 1
ATOM 10415 C C . THR C 1 443 ? 26.700 64.526 7.224 1.00 43.18 443 THR C C 1
ATOM 10416 O O . THR C 1 443 ? 26.918 63.498 6.577 1.00 44.06 443 THR C O 1
ATOM 10420 N N . ALA C 1 444 ? 27.291 65.688 6.952 1.00 44.31 444 ALA C N 1
ATOM 10421 C CA . ALA C 1 444 ? 28.256 65.805 5.864 1.00 43.29 444 ALA C CA 1
ATOM 10422 C C . ALA C 1 444 ? 29.405 64.861 6.123 1.00 42.02 444 ALA C C 1
ATOM 10423 O O . ALA C 1 444 ? 29.927 64.804 7.233 1.00 40.65 444 ALA C O 1
ATOM 10425 N N . PRO C 1 445 ? 29.809 64.102 5.092 1.00 42.32 445 PRO C N 1
ATOM 10426 C CA . PRO C 1 445 ? 30.906 63.138 5.181 1.00 42.26 445 PRO C CA 1
ATOM 10427 C C . PRO C 1 445 ? 32.110 63.562 6.036 1.00 42.51 445 PRO C C 1
ATOM 10428 O O . PRO C 1 445 ? 32.517 62.817 6.919 1.00 41.68 445 PRO C O 1
ATOM 10432 N N . GLU C 1 446 ? 32.670 64.747 5.799 1.00 44.30 446 GLU C N 1
ATOM 10433 C CA . GLU C 1 446 ? 33.837 65.185 6.577 1.00 46.95 446 GLU C CA 1
ATOM 10434 C C . GLU C 1 446 ? 33.534 65.301 8.062 1.00 45.62 446 GLU C C 1
ATOM 10435 O O . GLU C 1 446 ? 34.377 64.991 8.903 1.00 46.33 446 GLU C O 1
ATOM 10441 N N . ALA C 1 447 ? 32.335 65.773 8.381 1.00 44.34 447 ALA C N 1
ATOM 10442 C CA . ALA C 1 447 ? 31.915 65.902 9.766 1.00 42.07 447 ALA C CA 1
ATOM 10443 C C . ALA C 1 447 ? 31.945 64.499 10.373 1.00 42.19 447 ALA C C 1
ATOM 10444 O O . ALA C 1 447 ? 32.671 64.238 11.336 1.00 42.05 447 ALA C O 1
ATOM 10446 N N . VAL C 1 448 ? 31.160 63.602 9.780 1.00 41.26 448 VAL C N 1
ATOM 10447 C CA . VAL C 1 448 ? 31.055 62.216 10.217 1.00 41.07 448 VAL C CA 1
ATOM 10448 C C . VAL C 1 448 ? 32.416 61.522 10.299 1.00 42.60 448 VAL C C 1
ATOM 10449 O O . VAL C 1 448 ? 32.740 60.878 11.304 1.00 40.20 448 VAL C O 1
ATOM 10453 N N . ARG C 1 449 ? 33.197 61.653 9.227 1.00 44.26 449 ARG C N 1
ATOM 10454 C CA . ARG C 1 449 ? 34.522 61.048 9.140 1.00 45.37 449 ARG C CA 1
ATOM 10455 C C . ARG C 1 449 ? 35.327 61.475 10.355 1.00 44.46 449 ARG C C 1
ATOM 10456 O O . ARG C 1 449 ? 36.149 60.721 10.865 1.00 43.40 449 ARG C O 1
ATOM 10464 N N . GLU C 1 450 ? 35.064 62.691 10.820 1.00 45.58 450 GLU C N 1
ATOM 10465 C CA . GLU C 1 450 ? 35.747 63.251 11.986 1.00 46.68 450 GLU C CA 1
ATOM 10466 C C . GLU C 1 450 ? 35.303 62.528 13.258 1.00 45.48 450 GLU C C 1
ATOM 10467 O O . GLU C 1 450 ? 36.122 61.984 14.007 1.00 45.11 450 GLU C O 1
ATOM 10473 N N . ARG C 1 451 ? 33.997 62.534 13.496 1.00 43.73 451 ARG C N 1
ATOM 10474 C CA . ARG C 1 451 ? 33.430 61.871 14.656 1.00 42.13 451 ARG C CA 1
ATOM 10475 C C . ARG C 1 451 ? 33.847 60.393 14.684 1.00 41.81 451 ARG C C 1
ATOM 10476 O O . ARG C 1 451 ? 34.193 59.852 15.735 1.00 40.62 451 ARG C O 1
ATOM 10484 N N . LEU C 1 452 ? 33.819 59.748 13.523 1.00 41.46 452 LEU C N 1
ATOM 10485 C CA . LEU C 1 452 ? 34.173 58.340 13.430 1.00 41.99 452 LEU C CA 1
ATOM 10486 C C . LEU C 1 452 ? 35.576 58.033 13.938 1.00 43.70 452 LEU C C 1
ATOM 10487 O O . LEU C 1 452 ? 35.825 56.946 14.461 1.00 45.61 452 LEU C O 1
ATOM 10492 N N . GLU C 1 453 ? 36.497 58.978 13.787 1.00 43.88 453 GLU C N 1
ATOM 10493 C CA . GLU C 1 453 ? 37.856 58.757 14.249 1.00 43.73 453 GLU C CA 1
ATOM 10494 C C . GLU C 1 453 ? 37.927 58.988 15.743 1.00 43.68 453 GLU C C 1
ATOM 10495 O O . GLU C 1 453 ? 38.729 58.368 16.435 1.00 43.83 453 GLU C O 1
ATOM 10501 N N . GLU C 1 454 ? 37.069 59.882 16.224 1.00 44.24 454 GLU C N 1
ATOM 10502 C CA . GLU C 1 454 ? 36.965 60.233 17.640 1.00 43.86 454 GLU C CA 1
ATOM 10503 C C . GLU C 1 454 ? 36.477 58.992 18.389 1.00 44.36 454 GLU C C 1
ATOM 10504 O O . GLU C 1 454 ? 36.978 58.647 19.466 1.00 41.75 454 GLU C O 1
ATOM 10510 N N . ALA C 1 455 ? 35.488 58.330 17.793 1.00 44.91 455 ALA C N 1
ATOM 10511 C CA . ALA C 1 455 ? 34.901 57.116 18.348 1.00 45.00 455 ALA C CA 1
ATOM 10512 C C . ALA C 1 455 ? 35.899 55.947 18.314 1.00 45.10 455 ALA C C 1
ATOM 10513 O O . ALA C 1 455 ? 36.052 55.216 19.311 1.00 43.73 455 ALA C O 1
ATOM 10515 N N . LYS C 1 456 ? 36.570 55.764 17.174 1.00 42.92 456 LYS C N 1
ATOM 10516 C CA . LYS C 1 456 ? 37.534 54.683 17.069 1.00 42.57 456 LYS C CA 1
ATOM 10517 C C . LYS C 1 456 ? 38.478 54.765 18.253 1.00 43.04 456 LYS C C 1
ATOM 10518 O O . LYS C 1 456 ? 38.692 53.768 18.946 1.00 43.10 456 LYS C O 1
ATOM 10524 N N . LYS C 1 457 ? 39.012 55.959 18.506 1.00 42.40 457 LYS C N 1
ATOM 10525 C CA . LYS C 1 457 ? 39.939 56.164 19.615 1.00 41.85 457 LYS C CA 1
ATOM 10526 C C . LYS C 1 457 ? 39.285 55.904 20.972 1.00 43.29 457 LYS C C 1
ATOM 10527 O O . LYS C 1 457 ? 39.895 55.310 21.858 1.00 43.67 457 LYS C O 1
ATOM 10529 N N . GLU C 1 458 ? 38.042 56.340 21.137 1.00 44.59 458 GLU C N 1
ATOM 10530 C CA . GLU C 1 458 ? 37.346 56.149 22.402 1.00 44.83 458 GLU C CA 1
ATOM 10531 C C . GLU C 1 458 ? 37.251 54.674 22.763 1.00 46.29 458 GLU C C 1
ATOM 10532 O O . GLU C 1 458 ? 37.091 54.306 23.932 1.00 45.52 458 GLU C O 1
ATOM 10538 N N . VAL C 1 459 ? 37.362 53.830 21.746 1.00 47.53 459 VAL C N 1
ATOM 10539 C CA . VAL C 1 459 ? 37.333 52.391 21.936 1.00 47.85 459 VAL C CA 1
ATOM 10540 C C . VAL C 1 459 ? 38.667 51.831 21.379 1.00 49.96 459 VAL C C 1
ATOM 10541 O O . VAL C 1 459 ? 39.650 51.791 22.106 1.00 49.52 459 VAL C O 1
ATOM 10545 N N . GLY C 1 460 ? 38.719 51.439 20.105 1.00 53.24 460 GLY C N 1
ATOM 10546 C CA . GLY C 1 460 ? 39.953 50.922 19.514 1.00 53.98 460 GLY C CA 1
ATOM 10547 C C . GLY C 1 460 ? 40.034 51.272 18.028 1.00 56.38 460 GLY C C 1
ATOM 10548 O O . GLY C 1 460 ? 39.174 50.853 17.251 1.00 55.88 460 GLY C O 1
ATOM 10549 N N . LEU C 1 461 ? 41.056 52.035 17.627 1.00 57.95 461 LEU C N 1
ATOM 10550 C CA . LEU C 1 461 ? 41.227 52.457 16.226 1.00 59.65 461 LEU C CA 1
ATOM 10551 C C . LEU C 1 461 ? 41.387 51.289 15.252 1.00 59.85 461 LEU C C 1
ATOM 10552 O O . LEU C 1 461 ? 41.970 51.510 14.161 1.00 59.95 461 LEU C O 1
ATOM 10557 N N . GLY D 1 13 ? -15.808 72.118 17.216 1.00 62.66 13 GLY D N 1
ATOM 10558 C CA . GLY D 1 13 ? -15.335 72.369 15.816 1.00 64.87 13 GLY D CA 1
ATOM 10559 C C . GLY D 1 13 ? -14.104 71.558 15.438 1.00 65.16 13 GLY D C 1
ATOM 10560 O O . GLY D 1 13 ? -13.049 71.734 16.040 1.00 65.10 13 GLY D O 1
ATOM 10561 N N . PRO D 1 14 ? -14.202 70.657 14.444 1.00 65.67 14 PRO D N 1
ATOM 10562 C CA . PRO D 1 14 ? -13.083 69.819 13.995 1.00 66.31 14 PRO D CA 1
ATOM 10563 C C . PRO D 1 14 ? -11.771 70.567 13.780 1.00 65.56 14 PRO D C 1
ATOM 10564 O O . PRO D 1 14 ? -10.761 70.244 14.412 1.00 65.37 14 PRO D O 1
ATOM 10568 N N . ASP D 1 15 ? -11.777 71.550 12.882 1.00 64.44 15 ASP D N 1
ATOM 10569 C CA . ASP D 1 15 ? -10.571 72.330 12.643 1.00 62.96 15 ASP D CA 1
ATOM 10570 C C . ASP D 1 15 ? -10.157 72.930 13.987 1.00 61.83 15 ASP D C 1
ATOM 10571 O O . ASP D 1 15 ? -8.972 72.959 14.329 1.00 62.59 15 ASP D O 1
ATOM 10576 N N . ALA D 1 16 ? -11.142 73.391 14.755 1.00 59.10 16 ALA D N 1
ATOM 10577 C CA . ALA D 1 16 ? -10.876 73.984 16.061 1.00 56.94 16 ALA D CA 1
ATOM 10578 C C . ALA D 1 16 ? -10.201 72.987 17.000 1.00 55.60 16 ALA D C 1
ATOM 10579 O O . ALA D 1 16 ? -9.172 73.293 17.606 1.00 54.70 16 ALA D O 1
ATOM 10581 N N . LEU D 1 17 ? -10.788 71.796 17.113 1.00 54.22 17 LEU D N 1
ATOM 10582 C CA . LEU D 1 17 ? -10.257 70.740 17.975 1.00 52.20 17 LEU D CA 1
ATOM 10583 C C . LEU D 1 17 ? -8.836 70.377 17.559 1.00 51.18 17 LEU D C 1
ATOM 10584 O O . LEU D 1 17 ? -7.927 70.306 18.393 1.00 50.96 17 LEU D O 1
ATOM 10589 N N . ALA D 1 18 ? -8.657 70.136 16.265 1.00 48.76 18 ALA D N 1
ATOM 10590 C CA . ALA D 1 18 ? -7.353 69.774 15.742 1.00 47.83 18 ALA D CA 1
ATOM 10591 C C . ALA D 1 18 ? -6.279 70.721 16.268 1.00 48.10 18 ALA D C 1
ATOM 10592 O O . ALA D 1 18 ? -5.274 70.273 16.813 1.00 49.27 18 ALA D O 1
ATOM 10594 N N . ALA D 1 19 ? -6.499 72.028 16.114 1.00 47.45 19 ALA D N 1
ATOM 10595 C CA . ALA D 1 19 ? -5.549 73.038 16.580 1.00 45.40 19 ALA D CA 1
ATOM 10596 C C . ALA D 1 19 ? -5.281 72.912 18.082 1.00 45.32 19 ALA D C 1
ATOM 10597 O O . ALA D 1 19 ? -4.129 72.810 18.512 1.00 42.96 19 ALA D O 1
ATOM 10599 N N . ARG D 1 20 ? -6.356 72.926 18.867 1.00 46.46 20 ARG D N 1
ATOM 10600 C CA . ARG D 1 20 ? -6.278 72.810 20.327 1.00 48.20 20 ARG D CA 1
ATOM 10601 C C . ARG D 1 20 ? -5.426 71.607 20.747 1.00 48.53 20 ARG D C 1
ATOM 10602 O O . ARG D 1 20 ? -4.453 71.744 21.499 1.00 48.08 20 ARG D O 1
ATOM 10610 N N . PHE D 1 21 ? -5.806 70.437 20.233 1.00 48.56 21 PHE D N 1
ATOM 10611 C CA . PHE D 1 21 ? -5.147 69.162 20.501 1.00 47.32 21 PHE D CA 1
ATOM 10612 C C . PHE D 1 21 ? -3.634 69.200 20.305 1.00 47.15 21 PHE D C 1
ATOM 10613 O O . PHE D 1 21 ? -2.879 68.623 21.091 1.00 47.07 21 PHE D O 1
ATOM 10621 N N . ASN D 1 22 ? -3.206 69.880 19.247 1.00 46.54 22 ASN D N 1
ATOM 10622 C CA . ASN D 1 22 ? -1.796 69.989 18.900 1.00 45.29 22 ASN D CA 1
ATOM 10623 C C . ASN D 1 22 ? -1.070 71.113 19.626 1.00 44.30 22 ASN D C 1
ATOM 10624 O O . ASN D 1 22 ? 0.145 71.052 19.818 1.00 44.68 22 ASN D O 1
ATOM 10629 N N . ALA D 1 23 ? -1.814 72.138 20.033 1.00 42.88 23 ALA D N 1
ATOM 10630 C CA . ALA D 1 23 ? -1.228 73.281 20.725 1.00 40.28 23 ALA D CA 1
ATOM 10631 C C . ALA D 1 23 ? -0.406 72.866 21.933 1.00 40.23 23 ALA D C 1
ATOM 10632 O O . ALA D 1 23 ? -0.886 72.154 22.818 1.00 41.30 23 ALA D O 1
ATOM 10634 N N . SER D 1 24 ? 0.840 73.316 21.967 1.00 38.75 24 SER D N 1
ATOM 10635 C CA . SER D 1 24 ? 1.719 72.996 23.072 1.00 38.72 24 SER D CA 1
ATOM 10636 C C . SER D 1 24 ? 1.943 74.206 23.984 1.00 40.08 24 SER D C 1
ATOM 10637 O O . SER D 1 24 ? 2.434 74.060 25.122 1.00 38.41 24 SER D O 1
ATOM 10640 N N . LEU D 1 25 ? 1.565 75.391 23.490 1.00 39.89 25 LEU D N 1
ATOM 10641 C CA . LEU D 1 25 ? 1.737 76.643 24.233 1.00 38.70 25 LEU D CA 1
ATOM 10642 C C . LEU D 1 25 ? 1.267 76.588 25.689 1.00 39.20 25 LEU D C 1
ATOM 10643 O O . LEU D 1 25 ? 1.902 77.167 26.566 1.00 38.77 25 LEU D O 1
ATOM 10648 N N . ALA D 1 26 ? 0.169 75.885 25.951 1.00 39.90 26 ALA D N 1
ATOM 10649 C CA . ALA D 1 26 ? -0.360 75.785 27.313 1.00 39.96 26 ALA D CA 1
ATOM 10650 C C . ALA D 1 26 ? 0.675 75.353 28.356 1.00 40.66 26 ALA D C 1
ATOM 10651 O O . ALA D 1 26 ? 0.575 75.723 29.522 1.00 41.91 26 ALA D O 1
ATOM 10653 N N . PHE D 1 27 ? 1.666 74.566 27.959 1.00 40.88 27 PHE D N 1
ATOM 10654 C CA . PHE D 1 27 ? 2.660 74.148 28.929 1.00 40.51 27 PHE D CA 1
ATOM 10655 C C . PHE D 1 27 ? 4.079 74.558 28.578 1.00 42.20 27 PHE D C 1
ATOM 10656 O O . PHE D 1 27 ? 4.901 74.713 29.473 1.00 44.47 27 PHE D O 1
ATOM 10664 N N . ASP D 1 28 ? 4.388 74.757 27.300 1.00 41.66 28 ASP D N 1
ATOM 10665 C CA . ASP D 1 28 ? 5.744 75.167 26.993 1.00 41.56 28 ASP D CA 1
ATOM 10666 C C . ASP D 1 28 ? 5.991 76.633 27.358 1.00 42.18 28 ASP D C 1
ATOM 10667 O O . ASP D 1 28 ? 7.122 77.118 27.261 1.00 41.46 28 ASP D O 1
ATOM 10672 N N . ARG D 1 29 ? 4.939 77.334 27.788 1.00 42.92 29 ARG D N 1
ATOM 10673 C CA . ARG D 1 29 ? 5.083 78.733 28.207 1.00 44.31 29 ARG D CA 1
ATOM 10674 C C . ARG D 1 29 ? 6.128 78.733 29.305 1.00 44.19 29 ARG D C 1
ATOM 10675 O O . ARG D 1 29 ? 6.964 79.625 29.382 1.00 44.98 29 ARG D O 1
ATOM 10683 N N . ALA D 1 30 ? 6.058 77.720 30.160 1.00 43.59 30 ALA D N 1
ATOM 10684 C CA . ALA D 1 30 ? 6.978 77.577 31.277 1.00 44.34 30 ALA D CA 1
ATOM 10685 C C . ALA D 1 30 ? 8.440 77.764 30.893 1.00 45.05 30 ALA D C 1
ATOM 10686 O O . ALA D 1 30 ? 9.271 78.112 31.734 1.00 44.19 30 ALA D O 1
ATOM 10688 N N . LEU D 1 31 ? 8.748 77.537 29.620 1.00 46.95 31 LEU D N 1
ATOM 10689 C CA . LEU D 1 31 ? 10.116 77.652 29.121 1.00 48.82 31 LEU D CA 1
ATOM 10690 C C . LEU D 1 31 ? 10.443 78.978 28.431 1.00 49.71 31 LEU D C 1
ATOM 10691 O O . LEU D 1 31 ? 11.497 79.105 27.795 1.00 49.41 31 LEU D O 1
ATOM 10696 N N . TRP D 1 32 ? 9.553 79.961 28.562 1.00 49.38 32 TRP D N 1
ATOM 10697 C CA . TRP D 1 32 ? 9.763 81.253 27.924 1.00 48.95 32 TRP D CA 1
ATOM 10698 C C . TRP D 1 32 ? 11.149 81.800 28.209 1.00 47.69 32 TRP D C 1
ATOM 10699 O O . TRP D 1 32 ? 11.784 82.381 27.330 1.00 46.93 32 TRP D O 1
ATOM 10710 N N . ARG D 1 33 ? 11.621 81.618 29.435 1.00 47.44 33 ARG D N 1
ATOM 10711 C CA . ARG D 1 33 ? 12.945 82.110 29.769 1.00 48.79 33 ARG D CA 1
ATOM 10712 C C . ARG D 1 33 ? 13.976 81.407 28.924 1.00 48.90 33 ARG D C 1
ATOM 10713 O O . ARG D 1 33 ? 14.598 82.017 28.067 1.00 51.05 33 ARG D O 1
ATOM 10721 N N . GLU D 1 34 ? 14.160 80.119 29.151 1.00 49.35 34 GLU D N 1
ATOM 10722 C CA . GLU D 1 34 ? 15.143 79.391 28.374 1.00 49.08 34 GLU D CA 1
ATOM 10723 C C . GLU D 1 34 ? 15.034 79.681 26.879 1.00 49.46 34 GLU D C 1
ATOM 10724 O O . GLU D 1 34 ? 16.048 79.843 26.210 1.00 49.81 34 GLU D O 1
ATOM 10730 N N . ASP D 1 35 ? 13.817 79.766 26.350 1.00 50.40 35 ASP D N 1
ATOM 10731 C CA . ASP D 1 35 ? 13.665 80.040 24.925 1.00 51.38 35 ASP D CA 1
ATOM 10732 C C . ASP D 1 35 ? 14.167 81.446 24.618 1.00 51.54 35 ASP D C 1
ATOM 10733 O O . ASP D 1 35 ? 14.681 81.720 23.532 1.00 52.92 35 ASP D O 1
ATOM 10738 N N . LEU D 1 36 ? 14.005 82.338 25.584 1.00 50.72 36 LEU D N 1
ATOM 10739 C CA . LEU D 1 36 ? 14.446 83.717 25.442 1.00 50.71 36 LEU D CA 1
ATOM 10740 C C . LEU D 1 36 ? 15.981 83.752 25.498 1.00 49.79 36 LEU D C 1
ATOM 10741 O O . LEU D 1 36 ? 16.641 84.195 24.554 1.00 49.56 36 LEU D O 1
ATOM 10746 N N . TRP D 1 37 ? 16.536 83.276 26.612 1.00 48.78 37 TRP D N 1
ATOM 10747 C CA . TRP D 1 37 ? 17.979 83.238 26.813 1.00 48.44 37 TRP D CA 1
ATOM 10748 C C . TRP D 1 37 ? 18.645 82.593 25.620 1.00 49.19 37 TRP D C 1
ATOM 10749 O O . TRP D 1 37 ? 19.792 82.894 25.300 1.00 49.60 37 TRP D O 1
ATOM 10760 N N . GLN D 1 38 ? 17.915 81.692 24.971 1.00 49.85 38 GLN D N 1
ATOM 10761 C CA . GLN D 1 38 ? 18.425 80.994 23.807 1.00 49.69 38 GLN D CA 1
ATOM 10762 C C . GLN D 1 38 ? 18.421 81.929 22.607 1.00 48.89 38 GLN D C 1
ATOM 10763 O O . GLN D 1 38 ? 19.418 82.050 21.902 1.00 48.04 38 GLN D O 1
ATOM 10769 N N . ASN D 1 39 ? 17.287 82.581 22.382 1.00 49.08 39 ASN D N 1
ATOM 10770 C CA . ASN D 1 39 ? 17.145 83.513 21.275 1.00 49.46 39 ASN D CA 1
ATOM 10771 C C . ASN D 1 39 ? 18.284 84.544 21.264 1.00 49.70 39 ASN D C 1
ATOM 10772 O O . ASN D 1 39 ? 18.691 85.032 20.201 1.00 48.55 39 ASN D O 1
ATOM 10777 N N . ARG D 1 40 ? 18.788 84.867 22.452 1.00 49.00 40 ARG D N 1
ATOM 10778 C CA . ARG D 1 40 ? 19.882 85.817 22.589 1.00 49.13 40 ARG D CA 1
ATOM 10779 C C . ARG D 1 40 ? 21.202 85.211 22.125 1.00 47.97 40 ARG D C 1
ATOM 10780 O O . ARG D 1 40 ? 21.808 85.694 21.172 1.00 48.07 40 ARG D O 1
ATOM 10788 N N . VAL D 1 41 ? 21.643 84.154 22.797 1.00 46.98 41 VAL D N 1
ATOM 10789 C CA . VAL D 1 41 ? 22.894 83.491 22.447 1.00 46.99 41 VAL D CA 1
ATOM 10790 C C . VAL D 1 41 ? 22.951 83.081 20.964 1.00 48.02 41 VAL D C 1
ATOM 10791 O O . VAL D 1 41 ? 24.008 83.161 20.324 1.00 47.86 41 VAL D O 1
ATOM 10795 N N . HIS D 1 42 ? 21.817 82.648 20.417 1.00 47.23 42 HIS D N 1
ATOM 10796 C CA . HIS D 1 42 ? 21.774 82.229 19.022 1.00 47.05 42 HIS D CA 1
ATOM 10797 C C . HIS D 1 42 ? 21.948 83.415 18.085 1.00 48.41 42 HIS D C 1
ATOM 10798 O O . HIS D 1 42 ? 22.602 83.303 17.051 1.00 50.12 42 HIS D O 1
ATOM 10805 N N . ALA D 1 43 ? 21.354 84.550 18.436 1.00 49.32 43 ALA D N 1
ATOM 10806 C CA . ALA D 1 43 ? 21.482 85.739 17.606 1.00 48.72 43 ALA D CA 1
ATOM 10807 C C . ALA D 1 43 ? 22.927 86.233 17.677 1.00 48.33 43 ALA D C 1
ATOM 10808 O O . ALA D 1 43 ? 23.577 86.394 16.647 1.00 47.67 43 ALA D O 1
ATOM 10810 N N . ARG D 1 44 ? 23.439 86.453 18.885 1.00 48.54 44 ARG D N 1
ATOM 10811 C CA . ARG D 1 44 ? 24.814 86.918 19.029 1.00 50.68 44 ARG D CA 1
ATOM 10812 C C . ARG D 1 44 ? 25.748 86.093 18.135 1.00 51.47 44 ARG D C 1
ATOM 10813 O O . ARG D 1 44 ? 26.719 86.617 17.588 1.00 52.75 44 ARG D O 1
ATOM 10821 N N . MET D 1 45 ? 25.437 84.806 17.982 1.00 52.21 45 MET D N 1
ATOM 10822 C CA . MET D 1 45 ? 26.232 83.886 17.162 1.00 50.84 45 MET D CA 1
ATOM 10823 C C . MET D 1 45 ? 25.968 84.134 15.681 1.00 49.58 45 MET D C 1
ATOM 10824 O O . MET D 1 45 ? 26.888 84.141 14.864 1.00 47.53 45 MET D O 1
ATOM 10829 N N . LEU D 1 46 ? 24.703 84.339 15.340 1.00 49.79 46 LEU D N 1
ATOM 10830 C CA . LEU D 1 46 ? 24.348 84.606 13.959 1.00 50.78 46 LEU D CA 1
ATOM 10831 C C . LEU D 1 46 ? 25.117 85.847 13.510 1.00 51.78 46 LEU D C 1
ATOM 10832 O O . LEU D 1 46 ? 25.543 85.940 12.361 1.00 52.83 46 LEU D O 1
ATOM 10837 N N . HIS D 1 47 ? 25.305 86.797 14.420 1.00 52.14 47 HIS D N 1
ATOM 10838 C CA . HIS D 1 47 ? 26.045 87.999 14.080 1.00 53.42 47 HIS D CA 1
ATOM 10839 C C . HIS D 1 47 ? 27.521 87.660 13.948 1.00 54.07 47 HIS D C 1
ATOM 10840 O O . HIS D 1 47 ? 28.113 87.815 12.884 1.00 54.59 47 HIS D O 1
ATOM 10847 N N . ALA D 1 48 ? 28.108 87.194 15.045 1.00 54.88 48 ALA D N 1
ATOM 10848 C CA . ALA D 1 48 ? 29.525 86.834 15.083 1.00 54.95 48 ALA D CA 1
ATOM 10849 C C . ALA D 1 48 ? 29.957 85.948 13.922 1.00 54.80 48 ALA D C 1
ATOM 10850 O O . ALA D 1 48 ? 31.154 85.780 13.674 1.00 55.78 48 ALA D O 1
ATOM 10852 N N . VAL D 1 49 ? 28.984 85.389 13.209 1.00 53.99 49 VAL D N 1
ATOM 10853 C CA . VAL D 1 49 ? 29.278 84.510 12.089 1.00 51.96 49 VAL D CA 1
ATOM 10854 C C . VAL D 1 49 ? 28.917 85.190 10.767 1.00 51.82 49 VAL D C 1
ATOM 10855 O O . VAL D 1 49 ? 29.175 84.652 9.689 1.00 52.55 49 VAL D O 1
ATOM 10859 N N . GLY D 1 50 ? 28.314 86.374 10.859 1.00 51.16 50 GLY D N 1
ATOM 10860 C CA . GLY D 1 50 ? 27.957 87.128 9.667 1.00 51.60 50 GLY D CA 1
ATOM 10861 C C . GLY D 1 50 ? 26.536 87.074 9.117 1.00 51.98 50 GLY D C 1
ATOM 10862 O O . GLY D 1 50 ? 26.205 87.826 8.200 1.00 51.70 50 GLY D O 1
ATOM 10863 N N . LEU D 1 51 ? 25.692 86.199 9.654 1.00 52.35 51 LEU D N 1
ATOM 10864 C CA . LEU D 1 51 ? 24.313 86.079 9.172 1.00 51.47 51 LEU D CA 1
ATOM 10865 C C . LEU D 1 51 ? 23.450 87.263 9.623 1.00 50.68 51 LEU D C 1
ATOM 10866 O O . LEU D 1 51 ? 22.301 87.420 9.196 1.00 47.96 51 LEU D O 1
ATOM 10868 N N . LEU D 1 52 ? 24.021 88.093 10.490 1.00 52.12 52 LEU D N 1
ATOM 10869 C CA . LEU D 1 52 ? 23.334 89.278 10.996 1.00 54.48 52 LEU D CA 1
ATOM 10870 C C . LEU D 1 52 ? 24.296 90.455 11.143 1.00 55.65 52 LEU D C 1
ATOM 10871 O O . LEU D 1 52 ? 25.453 90.279 11.544 1.00 55.20 52 LEU D O 1
ATOM 10876 N N . SER D 1 53 ? 23.807 91.649 10.812 1.00 57.28 53 SER D N 1
ATOM 10877 C CA . SER D 1 53 ? 24.590 92.880 10.937 1.00 58.85 53 SER D CA 1
ATOM 10878 C C . SER D 1 53 ? 24.466 93.360 12.387 1.00 59.85 53 SER D C 1
ATOM 10879 O O . SER D 1 53 ? 23.525 92.978 13.082 1.00 61.34 53 SER D O 1
ATOM 10882 N N . ALA D 1 54 ? 25.401 94.181 12.858 1.00 60.52 54 ALA D N 1
ATOM 10883 C CA . ALA D 1 54 ? 25.318 94.671 14.238 1.00 61.60 54 ALA D CA 1
ATOM 10884 C C . ALA D 1 54 ? 24.012 95.453 14.423 1.00 62.38 54 ALA D C 1
ATOM 10885 O O . ALA D 1 54 ? 23.394 95.420 15.492 1.00 61.83 54 ALA D O 1
ATOM 10887 N N . GLU D 1 55 ? 23.595 96.137 13.359 1.00 63.61 55 GLU D N 1
ATOM 10888 C CA . GLU D 1 55 ? 22.364 96.923 13.358 1.00 65.46 55 GLU D CA 1
ATOM 10889 C C . GLU D 1 55 ? 21.149 95.993 13.468 1.00 64.59 55 GLU D C 1
ATOM 10890 O O . GLU D 1 55 ? 20.044 96.430 13.814 1.00 63.75 55 GLU D O 1
ATOM 10896 N N . GLU D 1 56 ? 21.365 94.716 13.145 1.00 63.92 56 GLU D N 1
ATOM 10897 C CA . GLU D 1 56 ? 20.321 93.689 13.222 1.00 62.32 56 GLU D CA 1
ATOM 10898 C C . GLU D 1 56 ? 20.429 93.031 14.603 1.00 61.19 56 GLU D C 1
ATOM 10899 O O . GLU D 1 56 ? 19.426 92.842 15.297 1.00 60.53 56 GLU D O 1
ATOM 10901 N N . LEU D 1 57 ? 21.654 92.696 15.000 1.00 59.42 57 LEU D N 1
ATOM 10902 C CA . LEU D 1 57 ? 21.883 92.088 16.299 1.00 58.32 57 LEU D CA 1
ATOM 10903 C C . LEU D 1 57 ? 21.238 92.959 17.367 1.00 58.62 57 LEU D C 1
ATOM 10904 O O . LEU D 1 57 ? 20.395 92.486 18.128 1.00 58.90 57 LEU D O 1
ATOM 10909 N N . GLU D 1 58 ? 21.628 94.234 17.402 1.00 58.45 58 GLU D N 1
ATOM 10910 C CA . GLU D 1 58 ? 21.100 95.188 18.372 1.00 57.07 58 GLU D CA 1
ATOM 10911 C C . GLU D 1 58 ? 19.586 95.264 18.302 1.00 56.65 58 GLU D C 1
ATOM 10912 O O . GLU D 1 58 ? 18.914 95.347 19.327 1.00 56.59 58 GLU D O 1
ATOM 10914 N N . ALA D 1 59 ? 19.045 95.237 17.092 1.00 56.73 59 ALA D N 1
ATOM 10915 C CA . ALA D 1 59 ? 17.598 95.301 16.917 1.00 57.61 59 ALA D CA 1
ATOM 10916 C C . ALA D 1 59 ? 16.916 94.145 17.648 1.00 58.85 59 ALA D C 1
ATOM 10917 O O . ALA D 1 59 ? 16.133 94.360 18.577 1.00 59.35 59 ALA D O 1
ATOM 10919 N N . ILE D 1 60 ? 17.225 92.923 17.223 1.00 58.48 60 ILE D N 1
ATOM 10920 C CA . ILE D 1 60 ? 16.654 91.720 17.820 1.00 58.70 60 ILE D CA 1
ATOM 10921 C C . ILE D 1 60 ? 16.858 91.718 19.335 1.00 58.36 60 ILE D C 1
ATOM 10922 O O . ILE D 1 60 ? 15.892 91.630 20.093 1.00 58.99 60 ILE D O 1
ATOM 10927 N N . LEU D 1 61 ? 18.114 91.819 19.765 1.00 57.27 61 LEU D N 1
ATOM 10928 C CA . LEU D 1 61 ? 18.454 91.831 21.185 1.00 56.46 61 LEU D CA 1
ATOM 10929 C C . LEU D 1 61 ? 17.581 92.739 22.053 1.00 57.37 61 LEU D C 1
ATOM 10930 O O . LEU D 1 61 ? 17.155 92.345 23.142 1.00 57.63 61 LEU D O 1
ATOM 10935 N N . LYS D 1 62 ? 17.334 93.957 21.582 1.00 57.61 62 LYS D N 1
ATOM 10936 C CA . LYS D 1 62 ? 16.516 94.907 22.330 1.00 58.35 62 LYS D CA 1
ATOM 10937 C C . LYS D 1 62 ? 15.053 94.471 22.312 1.00 57.86 62 LYS D C 1
ATOM 10938 O O . LYS D 1 62 ? 14.312 94.697 23.275 1.00 57.98 62 LYS D O 1
ATOM 10940 N N . GLY D 1 63 ? 14.644 93.845 21.212 1.00 57.52 63 GLY D N 1
ATOM 10941 C CA . GLY D 1 63 ? 13.276 93.372 21.094 1.00 57.68 63 GLY D CA 1
ATOM 10942 C C . GLY D 1 63 ? 13.020 92.280 22.112 1.00 57.67 63 GLY D C 1
ATOM 10943 O O . GLY D 1 63 ? 11.924 92.168 22.669 1.00 57.91 63 GLY D O 1
ATOM 10944 N N . LEU D 1 64 ? 14.045 91.472 22.363 1.00 57.11 64 LEU D N 1
ATOM 10945 C CA . LEU D 1 64 ? 13.935 90.390 23.327 1.00 57.66 64 LEU D CA 1
ATOM 10946 C C . LEU D 1 64 ? 13.778 90.967 24.742 1.00 58.75 64 LEU D C 1
ATOM 10947 O O . LEU D 1 64 ? 12.899 90.547 25.499 1.00 59.87 64 LEU D O 1
ATOM 10952 N N . ASP D 1 65 ? 14.621 91.934 25.092 1.00 59.37 65 ASP D N 1
ATOM 10953 C CA . ASP D 1 65 ? 14.551 92.564 26.410 1.00 59.39 65 ASP D CA 1
ATOM 10954 C C . ASP D 1 65 ? 13.163 93.126 26.689 1.00 58.23 65 ASP D C 1
ATOM 10955 O O . ASP D 1 65 ? 12.690 93.086 27.825 1.00 56.75 65 ASP D O 1
ATOM 10960 N N . ARG D 1 66 ? 12.513 93.642 25.647 1.00 57.33 66 ARG D N 1
ATOM 10961 C CA . ARG D 1 66 ? 11.173 94.202 25.790 1.00 56.70 66 ARG D CA 1
ATOM 10962 C C . ARG D 1 66 ? 10.213 93.055 26.100 1.00 55.41 66 ARG D C 1
ATOM 10963 O O . ARG D 1 66 ? 9.379 93.144 27.000 1.00 54.89 66 ARG D O 1
ATOM 10965 N N . ILE D 1 67 ? 10.353 91.971 25.349 1.00 54.75 67 ILE D N 1
ATOM 10966 C CA . ILE D 1 67 ? 9.518 90.795 25.528 1.00 54.19 67 ILE D CA 1
ATOM 10967 C C . ILE D 1 67 ? 9.635 90.276 26.959 1.00 53.96 67 ILE D C 1
ATOM 10968 O O . ILE D 1 67 ? 8.628 89.992 27.611 1.00 52.97 67 ILE D O 1
ATOM 10973 N N . GLU D 1 68 ? 10.863 90.156 27.451 1.00 54.60 68 GLU D N 1
ATOM 10974 C CA . GLU D 1 68 ? 11.067 89.683 28.813 1.00 56.20 68 GLU D CA 1
ATOM 10975 C C . GLU D 1 68 ? 10.275 90.581 29.749 1.00 57.54 68 GLU D C 1
ATOM 10976 O O . GLU D 1 68 ? 9.811 90.147 30.804 1.00 57.73 68 GLU D O 1
ATOM 10982 N N . GLU D 1 69 ? 10.124 91.840 29.352 1.00 58.64 69 GLU D N 1
ATOM 10983 C CA . GLU D 1 69 ? 9.380 92.803 30.145 1.00 58.59 69 GLU D CA 1
ATOM 10984 C C . GLU D 1 69 ? 7.881 92.597 29.976 1.00 57.29 69 GLU D C 1
ATOM 10985 O O . GLU D 1 69 ? 7.154 92.538 30.962 1.00 56.99 69 GLU D O 1
ATOM 10991 N N . GLU D 1 70 ? 7.414 92.474 28.738 1.00 56.37 70 GLU D N 1
ATOM 10992 C CA . GLU D 1 70 ? 5.988 92.253 28.510 1.00 56.21 70 GLU D CA 1
ATOM 10993 C C . GLU D 1 70 ? 5.515 90.974 29.197 1.00 55.84 70 GLU D C 1
ATOM 10994 O O . GLU D 1 70 ? 4.391 90.917 29.692 1.00 54.98 70 GLU D O 1
ATOM 11000 N N . ILE D 1 71 ? 6.369 89.951 29.228 1.00 55.51 71 ILE D N 1
ATOM 11001 C CA . ILE D 1 71 ? 6.006 88.690 29.876 1.00 55.40 71 ILE D CA 1
ATOM 11002 C C . ILE D 1 71 ? 5.933 88.885 31.384 1.00 55.36 71 ILE D C 1
ATOM 11003 O O . ILE D 1 71 ? 4.929 88.543 32.008 1.00 55.13 71 ILE D O 1
ATOM 11008 N N . GLU D 1 72 ? 7.003 89.430 31.963 1.00 56.20 72 GLU D N 1
ATOM 11009 C CA . GLU D 1 72 ? 7.066 89.681 33.406 1.00 57.02 72 GLU D CA 1
ATOM 11010 C C . GLU D 1 72 ? 6.276 90.924 33.783 1.00 57.09 72 GLU D C 1
ATOM 11011 O O . GLU D 1 72 ? 6.650 91.648 34.701 1.00 57.80 72 GLU D O 1
ATOM 11017 N N . ALA D 1 73 ? 5.184 91.168 33.070 1.00 57.85 73 ALA D N 1
ATOM 11018 C CA . ALA D 1 73 ? 4.348 92.333 33.326 1.00 57.74 73 ALA D CA 1
ATOM 11019 C C . ALA D 1 73 ? 2.889 91.939 33.220 1.00 57.89 73 ALA D C 1
ATOM 11020 O O . ALA D 1 73 ? 2.012 92.631 33.743 1.00 58.47 73 ALA D O 1
ATOM 11022 N N . GLY D 1 74 ? 2.645 90.819 32.540 1.00 57.38 74 GLY D N 1
ATOM 11023 C CA . GLY D 1 74 ? 1.293 90.331 32.356 1.00 56.43 74 GLY D CA 1
ATOM 11024 C C . GLY D 1 74 ? 0.693 90.954 31.115 1.00 57.11 74 GLY D C 1
ATOM 11025 O O . GLY D 1 74 ? -0.511 90.841 30.873 1.00 56.73 74 GLY D O 1
ATOM 11026 N N . THR D 1 75 ? 1.543 91.612 30.325 1.00 58.68 75 THR D N 1
ATOM 11027 C CA . THR D 1 75 ? 1.113 92.270 29.088 1.00 58.94 75 THR D CA 1
ATOM 11028 C C . THR D 1 75 ? 1.499 91.544 27.794 1.00 58.84 75 THR D C 1
ATOM 11029 O O . THR D 1 75 ? 1.014 91.910 26.721 1.00 59.98 75 THR D O 1
ATOM 11033 N N . PHE D 1 76 ? 2.358 90.524 27.882 1.00 58.42 76 PHE D N 1
ATOM 11034 C CA . PHE D 1 76 ? 2.771 89.786 26.680 1.00 56.86 76 PHE D CA 1
ATOM 11035 C C . PHE D 1 76 ? 1.549 89.186 25.988 1.00 55.10 76 PHE D C 1
ATOM 11036 O O . PHE D 1 76 ? 0.705 88.548 26.617 1.00 53.70 76 PHE D O 1
ATOM 11044 N N . PRO D 1 77 ? 1.442 89.390 24.673 1.00 54.38 77 PRO D N 1
ATOM 11045 C CA . PRO D 1 77 ? 0.324 88.885 23.877 1.00 54.49 77 PRO D CA 1
ATOM 11046 C C . PRO D 1 77 ? 0.326 87.367 23.708 1.00 54.31 77 PRO D C 1
ATOM 11047 O O . PRO D 1 77 ? 0.453 86.873 22.589 1.00 55.83 77 PRO D O 1
ATOM 11051 N N . TRP D 1 78 ? 0.193 86.619 24.796 1.00 53.12 78 TRP D N 1
ATOM 11052 C CA . TRP D 1 78 ? 0.180 85.167 24.666 1.00 52.37 78 TRP D CA 1
ATOM 11053 C C . TRP D 1 78 ? -0.935 84.743 23.716 1.00 52.74 78 TRP D C 1
ATOM 11054 O O . TRP D 1 78 ? -2.117 84.810 24.054 1.00 52.04 78 TRP D O 1
ATOM 11065 N N . ARG D 1 79 ? -0.540 84.305 22.523 1.00 53.60 79 ARG D N 1
ATOM 11066 C CA . ARG D 1 79 ? -1.489 83.905 21.489 1.00 55.46 79 ARG D CA 1
ATOM 11067 C C . ARG D 1 79 ? -1.428 82.434 21.052 1.00 56.38 79 ARG D C 1
ATOM 11068 O O . ARG D 1 79 ? -0.458 81.998 20.429 1.00 55.84 79 ARG D O 1
ATOM 11076 N N . GLU D 1 80 ? -2.494 81.695 21.368 1.00 57.60 80 GLU D N 1
ATOM 11077 C CA . GLU D 1 80 ? -2.627 80.265 21.058 1.00 58.57 80 GLU D CA 1
ATOM 11078 C C . GLU D 1 80 ? -2.539 79.903 19.568 1.00 57.97 80 GLU D C 1
ATOM 11079 O O . GLU D 1 80 ? -1.979 78.868 19.202 1.00 57.89 80 GLU D O 1
ATOM 11085 N N . GLU D 1 81 ? -3.100 80.750 18.714 1.00 57.65 81 GLU D N 1
ATOM 11086 C CA . GLU D 1 81 ? -3.080 80.534 17.267 1.00 56.44 81 GLU D CA 1
ATOM 11087 C C . GLU D 1 81 ? -1.652 80.381 16.759 1.00 55.04 81 GLU D C 1
ATOM 11088 O O . GLU D 1 81 ? -1.429 79.905 15.646 1.00 54.44 81 GLU D O 1
ATOM 11094 N N . LEU D 1 82 ? -0.691 80.790 17.582 1.00 53.86 82 LEU D N 1
ATOM 11095 C CA . LEU D 1 82 ? 0.717 80.707 17.219 1.00 53.07 82 LEU D CA 1
ATOM 11096 C C . LEU D 1 82 ? 1.324 79.349 17.571 1.00 53.30 82 LEU D C 1
ATOM 11097 O O . LEU D 1 82 ? 2.497 79.093 17.289 1.00 54.09 82 LEU D O 1
ATOM 11102 N N . GLU D 1 83 ? 0.517 78.494 18.197 1.00 52.13 83 GLU D N 1
ATOM 11103 C CA . GLU D 1 83 ? 0.910 77.135 18.567 1.00 50.88 83 GLU D CA 1
ATOM 11104 C C . GLU D 1 83 ? 1.845 76.874 19.762 1.00 49.59 83 GLU D C 1
ATOM 11105 O O . GLU D 1 83 ? 1.529 76.034 20.608 1.00 49.63 83 GLU D O 1
ATOM 11111 N N . ASP D 1 84 ? 2.979 77.561 19.850 1.00 47.60 84 ASP D N 1
ATOM 11112 C CA . ASP D 1 84 ? 3.889 77.320 20.970 1.00 46.17 84 ASP D CA 1
ATOM 11113 C C . ASP D 1 84 ? 4.689 78.551 21.396 1.00 45.83 84 ASP D C 1
ATOM 11114 O O . ASP D 1 84 ? 4.634 79.594 20.741 1.00 45.50 84 ASP D O 1
ATOM 11119 N N . VAL D 1 85 ? 5.430 78.409 22.497 1.00 45.11 85 VAL D N 1
ATOM 11120 C CA . VAL D 1 85 ? 6.249 79.486 23.061 1.00 44.66 85 VAL D CA 1
ATOM 11121 C C . VAL D 1 85 ? 7.291 80.036 22.080 1.00 45.34 85 VAL D C 1
ATOM 11122 O O . VAL D 1 85 ? 7.619 81.222 22.110 1.00 44.17 85 VAL D O 1
ATOM 11126 N N . HIS D 1 86 ? 7.804 79.169 21.213 1.00 45.69 86 HIS D N 1
ATOM 11127 C CA . HIS D 1 86 ? 8.814 79.565 20.243 1.00 47.33 86 HIS D CA 1
ATOM 11128 C C . HIS D 1 86 ? 8.322 80.630 19.264 1.00 48.86 86 HIS D C 1
ATOM 11129 O O . HIS D 1 86 ? 8.946 81.683 19.126 1.00 50.16 86 HIS D O 1
ATOM 11136 N N . MET D 1 87 ? 7.216 80.358 18.577 1.00 48.86 87 MET D N 1
ATOM 11137 C CA . MET D 1 87 ? 6.679 81.322 17.629 1.00 49.33 87 MET D CA 1
ATOM 11138 C C . MET D 1 87 ? 5.962 82.473 18.359 1.00 50.17 87 MET D C 1
ATOM 11139 O O . MET D 1 87 ? 5.920 83.599 17.862 1.00 50.55 87 MET D O 1
ATOM 11144 N N . ASN D 1 88 ? 5.401 82.206 19.537 1.00 50.17 88 ASN D N 1
ATOM 11145 C CA . ASN D 1 88 ? 4.733 83.272 20.283 1.00 50.05 88 ASN D CA 1
ATOM 11146 C C . ASN D 1 88 ? 5.745 84.359 20.606 1.00 50.22 88 ASN D C 1
ATOM 11147 O O . ASN D 1 88 ? 5.448 85.549 20.487 1.00 50.04 88 ASN D O 1
ATOM 11152 N N . LEU D 1 89 ? 6.941 83.938 21.013 1.00 49.57 89 LEU D N 1
ATOM 11153 C CA . LEU D 1 89 ? 8.015 84.864 21.338 1.00 49.36 89 LEU D CA 1
ATOM 11154 C C . LEU D 1 89 ? 8.545 85.489 20.049 1.00 50.09 89 LEU D C 1
ATOM 11155 O O . LEU D 1 89 ? 8.962 86.649 20.028 1.00 49.76 89 LEU D O 1
ATOM 11160 N N . GLU D 1 90 ? 8.508 84.720 18.969 1.00 51.13 90 GLU D N 1
ATOM 11161 C CA . GLU D 1 90 ? 8.997 85.192 17.675 1.00 51.98 90 GLU D CA 1
ATOM 11162 C C . GLU D 1 90 ? 8.023 86.190 17.054 1.00 52.50 90 GLU D C 1
ATOM 11163 O O . GLU D 1 90 ? 8.383 87.334 16.790 1.00 53.06 90 GLU D O 1
ATOM 11169 N N . ALA D 1 91 ? 6.788 85.752 16.834 1.00 53.31 91 ALA D N 1
ATOM 11170 C CA . ALA D 1 91 ? 5.754 86.593 16.233 1.00 53.72 91 ALA D CA 1
ATOM 11171 C C . ALA D 1 91 ? 5.758 87.988 16.827 1.00 54.26 91 ALA D C 1
ATOM 11172 O O . ALA D 1 91 ? 5.442 88.962 16.145 1.00 54.83 91 ALA D O 1
ATOM 11174 N N . ARG D 1 92 ? 6.123 88.062 18.103 1.00 55.19 92 ARG D N 1
ATOM 11175 C CA . ARG D 1 92 ? 6.181 89.308 18.855 1.00 54.78 92 ARG D CA 1
ATOM 11176 C C . ARG D 1 92 ? 7.420 90.129 18.502 1.00 55.30 92 ARG D C 1
ATOM 11177 O O . ARG D 1 92 ? 7.329 91.342 18.313 1.00 55.75 92 ARG D O 1
ATOM 11185 N N . LEU D 1 93 ? 8.575 89.471 18.418 1.00 55.38 93 LEU D N 1
ATOM 11186 C CA . LEU D 1 93 ? 9.819 90.163 18.087 1.00 55.97 93 LEU D CA 1
ATOM 11187 C C . LEU D 1 93 ? 9.713 90.850 16.726 1.00 57.02 93 LEU D C 1
ATOM 11188 O O . LEU D 1 93 ? 10.357 91.868 16.486 1.00 56.89 93 LEU D O 1
ATOM 11193 N N . THR D 1 94 ? 8.905 90.283 15.835 1.00 57.45 94 THR D N 1
ATOM 11194 C C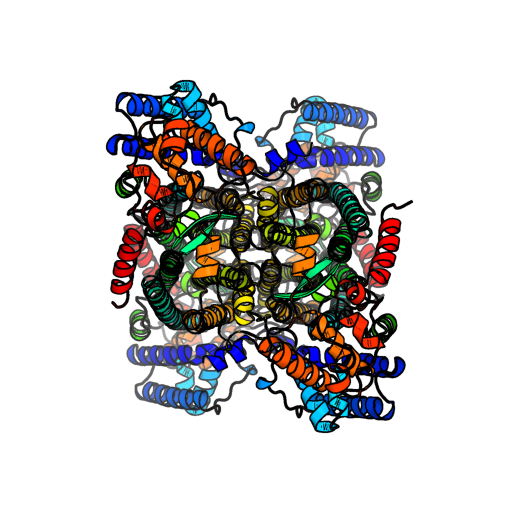A . THR D 1 94 ? 8.714 90.859 14.509 1.00 58.27 94 THR D CA 1
ATOM 11195 C C . THR D 1 94 ? 7.697 92.000 14.607 1.00 58.96 94 THR D C 1
ATOM 11196 O O . THR D 1 94 ? 7.556 92.824 13.692 1.00 59.51 94 THR D O 1
ATOM 11200 N N . GLU D 1 95 ? 7.006 92.053 15.739 1.00 57.76 95 GLU D N 1
ATOM 11201 C CA . GLU D 1 95 ? 6.028 93.097 15.976 1.00 57.75 95 GLU D CA 1
ATOM 11202 C C . GLU D 1 95 ? 6.686 94.246 16.725 1.00 58.36 95 GLU D C 1
ATOM 11203 O O . GLU D 1 95 ? 6.162 95.355 16.759 1.00 58.94 95 GLU D O 1
ATOM 11209 N N . LEU D 1 96 ? 7.839 93.978 17.324 1.00 58.69 96 LEU D N 1
ATOM 11210 C CA . LEU D 1 96 ? 8.541 94.998 18.091 1.00 58.62 96 LEU D CA 1
ATOM 11211 C C . LEU D 1 96 ? 9.745 95.605 17.374 1.00 58.19 96 LEU D C 1
ATOM 11212 O O . LEU D 1 96 ? 9.985 96.811 17.481 1.00 57.69 96 LEU D O 1
ATOM 11217 N N . VAL D 1 97 ? 10.508 94.781 16.657 1.00 57.11 97 VAL D N 1
ATOM 11218 C CA . VAL D 1 97 ? 11.679 95.285 15.948 1.00 55.91 97 VAL D CA 1
ATOM 11219 C C . VAL D 1 97 ? 11.527 95.286 14.435 1.00 56.04 97 VAL D C 1
ATOM 11220 O O . VAL D 1 97 ? 12.383 95.811 13.728 1.00 55.90 97 VAL D O 1
ATOM 11224 N N . GLY D 1 98 ? 10.442 94.705 13.936 1.00 56.82 98 GLY D N 1
ATOM 11225 C CA . GLY D 1 98 ? 10.227 94.687 12.501 1.00 57.98 98 GLY D CA 1
ATOM 11226 C C . GLY D 1 98 ? 10.999 93.604 11.776 1.00 59.72 98 GLY D C 1
ATOM 11227 O O . GLY D 1 98 ? 11.189 92.517 12.324 1.00 61.10 98 GLY D O 1
ATOM 11228 N N . PRO D 1 99 ? 11.465 93.873 10.541 1.00 60.17 99 PRO D N 1
ATOM 11229 C CA . PRO D 1 99 ? 12.225 92.975 9.659 1.00 60.50 99 PRO D CA 1
ATOM 11230 C C . PRO D 1 99 ? 13.411 92.188 10.228 1.00 60.98 99 PRO D C 1
ATOM 11231 O O . PRO D 1 99 ? 13.575 91.008 9.919 1.00 60.60 99 PRO D O 1
ATOM 11235 N N . PRO D 1 100 ? 14.258 92.819 11.057 1.00 61.29 100 PRO D N 1
ATOM 11236 C CA . PRO D 1 100 ? 15.373 92.016 11.566 1.00 62.64 100 PRO D CA 1
ATOM 11237 C C . PRO D 1 100 ? 14.878 90.809 12.378 1.00 63.68 100 PRO D C 1
ATOM 11238 O O . PRO D 1 100 ? 15.576 89.795 12.508 1.00 64.14 100 PRO D O 1
ATOM 11242 N N . GLY D 1 101 ? 13.662 90.922 12.904 1.00 63.90 101 GLY D N 1
ATOM 11243 C CA . GLY D 1 101 ? 13.094 89.845 13.690 1.00 63.71 101 GLY D CA 1
ATOM 11244 C C . GLY D 1 101 ? 13.033 88.550 12.906 1.00 63.20 101 GLY D C 1
ATOM 11245 O O . GLY D 1 101 ? 13.491 87.501 13.373 1.00 64.98 101 GLY D O 1
ATOM 11246 N N . GLY D 1 102 ? 12.473 88.626 11.703 1.00 60.81 102 GLY D N 1
ATOM 11247 C CA . GLY D 1 102 ? 12.348 87.450 10.862 1.00 58.04 102 GLY D CA 1
ATOM 11248 C C . GLY D 1 102 ? 13.642 86.760 10.467 1.00 55.84 102 GLY D C 1
ATOM 11249 O O . GLY D 1 102 ? 13.647 85.935 9.557 1.00 56.31 102 GLY D O 1
ATOM 11250 N N . LYS D 1 103 ? 14.742 87.087 11.129 1.00 55.02 103 LYS D N 1
ATOM 11251 C CA . LYS D 1 103 ? 16.015 86.446 10.810 1.00 55.19 103 LYS D CA 1
ATOM 11252 C C . LYS D 1 103 ? 16.574 85.718 12.044 1.00 54.61 103 LYS D C 1
ATOM 11253 O O . LYS D 1 103 ? 17.531 84.939 11.946 1.00 53.45 103 LYS D O 1
ATOM 11259 N N . LEU D 1 104 ? 15.949 85.962 13.197 1.00 53.28 104 LEU D N 1
ATOM 11260 C CA . LEU D 1 104 ? 16.364 85.348 14.458 1.00 52.09 104 LEU D CA 1
ATOM 11261 C C . LEU D 1 104 ? 16.408 83.824 14.390 1.00 51.10 104 LEU D C 1
ATOM 11262 O O . LEU D 1 104 ? 17.277 83.189 14.985 1.00 50.21 104 LEU D O 1
ATOM 11267 N N . HIS D 1 105 ? 15.470 83.245 13.656 1.00 49.67 105 HIS D N 1
ATOM 11268 C CA . HIS D 1 105 ? 15.387 81.802 13.554 1.00 49.52 105 HIS D CA 1
ATOM 11269 C C . HIS D 1 105 ? 16.100 81.233 12.313 1.00 48.82 105 HIS D C 1
ATOM 11270 O O . HIS D 1 105 ? 15.640 80.269 11.694 1.00 48.42 105 HIS D O 1
ATOM 11277 N N . THR D 1 106 ? 17.234 81.816 11.954 1.00 48.56 106 THR D N 1
ATOM 11278 C CA . THR D 1 106 ? 17.964 81.330 10.789 1.00 49.40 106 THR D CA 1
ATOM 11279 C C . THR D 1 106 ? 18.933 80.221 11.173 1.00 48.45 106 THR D C 1
ATOM 11280 O O . THR D 1 106 ? 19.582 80.290 12.217 1.00 48.68 106 THR D O 1
ATOM 11284 N N . ALA D 1 107 ? 19.022 79.201 10.323 1.00 47.92 107 ALA D N 1
ATOM 11285 C CA . ALA D 1 107 ? 19.906 78.058 10.562 1.00 48.74 107 ALA D CA 1
ATOM 11286 C C . ALA D 1 107 ? 19.544 77.275 11.836 1.00 47.95 107 ALA D C 1
ATOM 11287 O O . ALA D 1 107 ? 20.351 76.504 12.365 1.00 47.64 107 ALA D O 1
ATOM 11289 N N . ARG D 1 108 ? 18.325 77.483 12.321 1.00 46.02 108 ARG D N 1
ATOM 11290 C CA . ARG D 1 108 ? 17.846 76.789 13.499 1.00 44.79 108 ARG D CA 1
ATOM 11291 C C . ARG D 1 108 ? 16.464 76.228 13.176 1.00 44.78 108 ARG D C 1
ATOM 11292 O O . ARG D 1 108 ? 15.693 76.860 12.452 1.00 45.71 108 ARG D O 1
ATOM 11300 N N . SER D 1 109 ? 16.168 75.034 13.693 1.00 42.56 109 SER D N 1
ATOM 11301 C CA . SER D 1 109 ? 14.872 74.393 13.482 1.00 39.11 109 SER D CA 1
ATOM 11302 C C . SER D 1 109 ? 14.163 74.363 14.807 1.00 38.31 109 SER D C 1
ATOM 11303 O O . SER D 1 109 ? 14.799 74.459 15.859 1.00 37.96 109 SER D O 1
ATOM 11306 N N . ARG D 1 110 ? 12.845 74.224 14.760 1.00 37.79 110 ARG D N 1
ATOM 11307 C CA . ARG D 1 110 ? 12.070 74.152 15.983 1.00 39.19 110 ARG D CA 1
ATOM 11308 C C . ARG D 1 110 ? 12.520 72.885 16.751 1.00 39.10 110 ARG D C 1
ATOM 11309 O O . ARG D 1 110 ? 12.370 72.804 17.967 1.00 39.16 110 ARG D O 1
ATOM 11317 N N . ASN D 1 111 ? 13.100 71.925 16.021 1.00 38.77 111 ASN D N 1
ATOM 11318 C CA . ASN D 1 111 ? 13.608 70.657 16.569 1.00 37.39 111 ASN D CA 1
ATOM 11319 C C . ASN D 1 111 ? 14.721 70.864 17.606 1.00 38.84 111 ASN D C 1
ATOM 11320 O O . ASN D 1 111 ? 14.512 70.680 18.803 1.00 38.45 111 ASN D O 1
ATOM 11325 N N . ASP D 1 112 ? 15.917 71.220 17.138 1.00 41.33 112 ASP D N 1
ATOM 11326 C CA . ASP D 1 112 ? 17.055 71.445 18.037 1.00 41.70 112 ASP D CA 1
ATOM 11327 C C . ASP D 1 112 ? 16.782 72.585 19.013 1.00 42.42 112 ASP D C 1
ATOM 11328 O O . ASP D 1 112 ? 17.491 72.735 20.008 1.00 42.02 112 ASP D O 1
ATOM 11333 N N . GLN D 1 113 ? 15.763 73.393 18.729 1.00 42.29 113 GLN D N 1
ATOM 11334 C CA . GLN D 1 113 ? 15.439 74.500 19.614 1.00 43.09 113 GLN D CA 1
ATOM 11335 C C . GLN D 1 113 ? 14.667 74.020 20.851 1.00 43.89 113 GLN D C 1
ATOM 11336 O O . GLN D 1 113 ? 15.093 74.259 21.991 1.00 43.82 113 GLN D O 1
ATOM 11342 N N . VAL D 1 114 ? 13.543 73.337 20.631 1.00 42.57 114 VAL D N 1
ATOM 11343 C CA . VAL D 1 114 ? 12.726 72.866 21.748 1.00 40.79 114 VAL D CA 1
ATOM 11344 C C . VAL D 1 114 ? 13.525 71.947 22.658 1.00 39.58 114 VAL D C 1
ATOM 11345 O O . VAL D 1 114 ? 13.313 71.929 23.870 1.00 40.04 114 VAL D O 1
ATOM 11349 N N . ALA D 1 115 ? 14.443 71.188 22.072 1.00 37.89 115 ALA D N 1
ATOM 11350 C CA . ALA D 1 115 ? 15.268 70.279 22.846 1.00 37.03 115 ALA D CA 1
ATOM 11351 C C . ALA D 1 115 ? 16.260 71.095 23.662 1.00 37.59 115 ALA D C 1
ATOM 11352 O O . ALA D 1 115 ? 16.419 70.863 24.858 1.00 39.85 115 ALA D O 1
ATOM 11354 N N . THR D 1 116 ? 16.921 72.060 23.031 1.00 37.50 116 THR D N 1
ATOM 11355 C CA . THR D 1 116 ? 17.879 72.893 23.751 1.00 37.45 116 THR D CA 1
ATOM 11356 C C . THR D 1 116 ? 17.196 73.534 24.951 1.00 38.02 116 THR D C 1
ATOM 11357 O O . THR D 1 116 ? 17.762 73.575 26.041 1.00 39.10 116 THR D O 1
ATOM 11361 N N . ASP D 1 117 ? 15.978 74.026 24.744 1.00 37.70 117 ASP D N 1
ATOM 11362 C CA . ASP D 1 117 ? 15.224 74.667 25.811 1.00 39.27 117 ASP D CA 1
ATOM 11363 C C . ASP D 1 117 ? 15.037 73.723 26.993 1.00 40.93 117 ASP D C 1
ATOM 11364 O O . ASP D 1 117 ? 15.492 74.008 28.105 1.00 42.67 117 ASP D O 1
ATOM 11369 N N . LEU D 1 118 ? 14.383 72.589 26.759 1.00 40.75 118 LEU D N 1
ATOM 11370 C CA . LEU D 1 118 ? 14.145 71.636 27.837 1.00 39.81 118 LEU D CA 1
ATOM 11371 C C . LEU D 1 118 ? 15.409 71.254 28.625 1.00 39.03 118 LEU D C 1
ATOM 11372 O O . LEU D 1 118 ? 15.422 71.353 29.847 1.00 38.24 118 LEU D O 1
ATOM 11377 N N . ARG D 1 119 ? 16.467 70.827 27.937 1.00 38.55 119 ARG D N 1
ATOM 11378 C CA . ARG D 1 119 ? 17.702 70.441 28.620 1.00 37.47 119 ARG D CA 1
ATOM 11379 C C . ARG D 1 119 ? 18.150 71.590 29.504 1.00 38.11 119 ARG D C 1
ATOM 11380 O O . ARG D 1 119 ? 18.696 71.382 30.584 1.00 39.11 119 ARG D O 1
ATOM 11388 N N . LEU D 1 120 ? 17.893 72.809 29.040 1.00 38.19 120 LEU D N 1
ATOM 11389 C CA . LEU D 1 120 ? 18.278 74.016 29.759 1.00 37.05 120 LEU D CA 1
ATOM 11390 C C . LEU D 1 120 ? 17.390 74.230 30.982 1.00 37.36 120 LEU D C 1
ATOM 11391 O O . LEU D 1 120 ? 17.866 74.534 32.077 1.00 35.57 120 LEU D O 1
ATOM 11396 N N . TYR D 1 121 ? 16.092 74.059 30.781 1.00 37.71 121 TYR D N 1
ATOM 11397 C CA . TYR D 1 121 ? 15.125 74.239 31.849 1.00 39.47 121 TYR D CA 1
ATOM 11398 C C . TYR D 1 121 ? 15.331 73.262 33.011 1.00 39.78 121 TYR D C 1
ATOM 11399 O O . TYR D 1 121 ? 15.233 73.652 34.173 1.00 39.74 121 TYR D O 1
ATOM 11408 N N . LEU D 1 122 ? 15.606 71.997 32.697 1.00 39.41 122 LEU D N 1
ATOM 11409 C CA . LEU D 1 122 ? 15.805 70.981 33.725 1.00 39.13 122 LEU D CA 1
ATOM 11410 C C . LEU D 1 122 ? 17.048 71.270 34.551 1.00 39.92 122 LEU D C 1
ATOM 11411 O O . LEU D 1 122 ? 17.047 71.115 35.779 1.00 39.12 122 LEU D O 1
ATOM 11416 N N . ARG D 1 123 ? 18.111 71.684 33.869 1.00 40.59 123 ARG D N 1
ATOM 11417 C CA . ARG D 1 123 ? 19.372 71.988 34.538 1.00 39.89 123 ARG D CA 1
ATOM 11418 C C . ARG D 1 123 ? 19.141 73.023 35.624 1.00 38.40 123 ARG D C 1
ATOM 11419 O O . ARG D 1 123 ? 19.651 72.885 36.730 1.00 39.66 123 ARG D O 1
ATOM 11427 N N . GLY D 1 124 ? 18.363 74.051 35.306 1.00 36.01 124 GLY D N 1
ATOM 11428 C CA . GLY D 1 124 ? 18.075 75.076 36.286 1.00 35.97 124 GLY D CA 1
ATOM 11429 C C . GLY D 1 124 ? 17.247 74.485 37.405 1.00 37.11 124 GLY D C 1
ATOM 11430 O O . GLY D 1 124 ? 17.546 74.680 38.583 1.00 38.28 124 GLY D O 1
ATOM 11431 N N . ALA D 1 125 ? 16.208 73.744 37.028 1.00 37.71 125 ALA D N 1
ATOM 11432 C CA . ALA D 1 125 ? 15.308 73.097 37.982 1.00 37.02 125 ALA D CA 1
ATOM 11433 C C . ALA D 1 125 ? 16.024 72.086 38.876 1.00 37.13 125 ALA D C 1
ATOM 11434 O O . ALA D 1 125 ? 15.651 71.899 40.036 1.00 38.07 125 ALA D O 1
ATOM 11436 N N . ILE D 1 126 ? 17.044 71.425 38.345 1.00 36.82 126 ILE D N 1
ATOM 11437 C CA . ILE D 1 126 ? 17.754 70.452 39.153 1.00 37.28 126 ILE D CA 1
ATOM 11438 C C . ILE D 1 126 ? 18.516 71.196 40.235 1.00 38.18 126 ILE D C 1
ATOM 11439 O O . ILE D 1 126 ? 18.539 70.781 41.399 1.00 36.79 126 ILE D O 1
ATOM 11444 N N . ASP D 1 127 ? 19.122 72.315 39.856 1.00 39.00 127 ASP D N 1
ATOM 11445 C CA . ASP D 1 127 ? 19.865 73.099 40.828 1.00 40.38 127 ASP D CA 1
ATOM 11446 C C . ASP D 1 127 ? 18.943 73.499 41.974 1.00 40.30 127 ASP D C 1
ATOM 11447 O O . ASP D 1 127 ? 19.335 73.433 43.141 1.00 39.96 127 ASP D O 1
ATOM 11452 N N . GLU D 1 128 ? 17.720 73.907 41.639 1.00 39.86 128 GLU D N 1
ATOM 11453 C CA . GLU D 1 128 ? 16.746 74.297 42.648 1.00 39.54 128 GLU D CA 1
ATOM 11454 C C . GLU D 1 128 ? 16.499 73.081 43.521 1.00 38.97 128 GLU D C 1
ATOM 11455 O O . GLU D 1 128 ? 16.560 73.146 44.751 1.00 37.14 128 GLU D O 1
ATOM 11461 N N . LEU D 1 129 ? 16.219 71.964 42.858 1.00 39.07 129 LEU D N 1
ATOM 11462 C CA . LEU D 1 129 ? 15.982 70.700 43.530 1.00 39.05 129 LEU D CA 1
ATOM 11463 C C . LEU D 1 129 ? 17.165 70.387 44.450 1.00 40.58 129 LEU D C 1
ATOM 11464 O O . LEU D 1 129 ? 16.976 69.989 45.602 1.00 41.56 129 LEU D O 1
ATOM 11469 N N . LEU D 1 130 ? 18.385 70.583 43.951 1.00 41.56 130 LEU D N 1
ATOM 11470 C CA . LEU D 1 130 ? 19.580 70.320 44.755 1.00 42.06 130 LEU D CA 1
ATOM 11471 C C . LEU D 1 130 ? 19.681 71.233 45.975 1.00 43.02 130 LEU D C 1
ATOM 11472 O O . LEU D 1 130 ? 20.185 70.822 47.025 1.00 45.29 130 LEU D O 1
ATOM 11477 N N . ALA D 1 131 ? 19.216 72.472 45.838 1.00 42.20 131 ALA D N 1
ATOM 11478 C CA . ALA D 1 131 ? 19.236 73.411 46.949 1.00 40.14 131 ALA D CA 1
ATOM 11479 C C . ALA D 1 131 ? 18.215 72.910 47.974 1.00 39.96 131 ALA D C 1
ATOM 11480 O O . ALA D 1 131 ? 18.495 72.852 49.174 1.00 39.31 131 ALA D O 1
ATOM 11482 N N . LEU D 1 132 ? 17.038 72.531 47.480 1.00 38.81 132 LEU D N 1
ATOM 11483 C CA . LEU D 1 132 ? 15.965 72.029 48.329 1.00 37.64 132 LEU D CA 1
ATOM 11484 C C . LEU D 1 132 ? 16.379 70.776 49.078 1.00 37.58 132 LEU D C 1
ATOM 11485 O O . LEU D 1 132 ? 16.101 70.639 50.264 1.00 37.68 132 LEU D O 1
ATOM 11490 N N . LEU D 1 133 ? 17.042 69.861 48.381 1.00 37.20 133 LEU D N 1
ATOM 11491 C CA . LEU D 1 133 ? 17.508 68.629 48.996 1.00 38.83 133 LEU D CA 1
ATOM 11492 C C . LEU D 1 133 ? 18.573 68.942 50.034 1.00 39.97 133 LEU D C 1
ATOM 11493 O O . LEU D 1 133 ? 18.573 68.394 51.132 1.00 39.07 133 LEU D O 1
ATOM 11498 N N . LEU D 1 134 ? 19.484 69.833 49.666 1.00 42.37 134 LEU D N 1
ATOM 11499 C CA . LEU D 1 134 ? 20.566 70.245 50.551 1.00 42.39 134 LEU D CA 1
ATOM 11500 C C . LEU D 1 134 ? 19.964 70.862 51.802 1.00 42.42 134 LEU D C 1
ATOM 11501 O O . LEU D 1 134 ? 20.401 70.579 52.917 1.00 41.56 134 LEU D O 1
ATOM 11506 N N . ALA D 1 135 ? 18.952 71.701 51.611 1.00 42.47 135 ALA D N 1
ATOM 11507 C CA . ALA D 1 135 ? 18.292 72.346 52.733 1.00 43.58 135 ALA D CA 1
ATOM 11508 C C . ALA D 1 135 ? 17.665 71.281 53.636 1.00 45.56 135 ALA D C 1
ATOM 11509 O O . ALA D 1 135 ? 17.830 71.317 54.863 1.00 47.31 135 ALA D O 1
ATOM 11511 N N . LEU D 1 136 ? 16.965 70.324 53.026 1.00 44.98 136 LEU D N 1
ATOM 11512 C CA . LEU D 1 136 ? 16.314 69.259 53.782 1.00 44.34 136 LEU D CA 1
ATOM 11513 C C . LEU D 1 136 ? 17.287 68.432 54.632 1.00 44.35 136 LEU D C 1
ATOM 11514 O O . LEU D 1 136 ? 16.982 68.113 55.781 1.00 44.40 136 LEU D O 1
ATOM 11519 N N . ARG D 1 137 ? 18.444 68.073 54.072 1.00 43.76 137 ARG D N 1
ATOM 11520 C CA . ARG D 1 137 ? 19.435 67.284 54.812 1.00 42.95 137 ARG D CA 1
ATOM 11521 C C . ARG D 1 137 ? 20.037 68.062 55.983 1.00 42.13 137 ARG D C 1
ATOM 11522 O O . ARG D 1 137 ? 20.594 67.473 56.910 1.00 41.03 137 ARG D O 1
ATOM 11530 N N . ARG D 1 138 ? 19.956 69.388 55.928 1.00 41.74 138 ARG D N 1
ATOM 11531 C CA . ARG D 1 138 ? 20.478 70.200 57.015 1.00 40.28 138 ARG D CA 1
ATOM 11532 C C . ARG D 1 138 ? 19.484 70.049 58.135 1.00 38.18 138 ARG D C 1
ATOM 11533 O O . ARG D 1 138 ? 19.853 69.732 59.264 1.00 38.79 138 ARG D O 1
ATOM 11541 N N . VAL D 1 139 ? 18.212 70.261 57.815 1.00 36.30 139 VAL D N 1
ATOM 11542 C CA . VAL D 1 139 ? 17.175 70.136 58.823 1.00 35.18 139 VAL D CA 1
ATOM 11543 C C . VAL D 1 139 ? 17.145 68.727 59.431 1.00 34.97 139 VAL D C 1
ATOM 11544 O O . VAL D 1 139 ? 16.856 68.584 60.613 1.00 34.94 139 VAL D O 1
ATOM 11548 N N . LEU D 1 140 ? 17.459 67.695 58.644 1.00 35.42 140 LEU D N 1
ATOM 11549 C CA . LEU D 1 140 ? 17.480 66.329 59.173 1.00 37.48 140 LEU D CA 1
ATOM 11550 C C . LEU D 1 140 ? 18.567 66.261 60.235 1.00 38.74 140 LEU D C 1
ATOM 11551 O O . LEU D 1 140 ? 18.397 65.648 61.296 1.00 39.85 140 LEU D O 1
ATOM 11556 N N . VAL D 1 141 ? 19.690 66.901 59.926 1.00 39.54 141 VAL D N 1
ATOM 11557 C CA . VAL D 1 141 ? 20.838 66.965 60.819 1.00 39.21 141 VAL D CA 1
ATOM 11558 C C . VAL D 1 141 ? 20.553 67.821 62.052 1.00 40.17 141 VAL D C 1
ATOM 11559 O O . VAL D 1 141 ? 20.997 67.495 63.146 1.00 40.66 141 VAL D O 1
ATOM 11563 N N . ARG D 1 142 ? 19.820 68.914 61.889 1.00 41.74 142 ARG D N 1
ATOM 11564 C CA . ARG D 1 142 ? 19.507 69.747 63.046 1.00 45.55 142 ARG D CA 1
ATOM 11565 C C . ARG D 1 142 ? 18.732 68.897 64.045 1.00 45.88 142 ARG D C 1
ATOM 11566 O O . ARG D 1 142 ? 19.131 68.754 65.200 1.00 46.07 142 ARG D O 1
ATOM 11574 N N . GLU D 1 143 ? 17.619 68.332 63.580 1.00 46.33 143 GLU D N 1
ATOM 11575 C CA . GLU D 1 143 ? 16.749 67.502 64.413 1.00 46.44 143 GLU D CA 1
ATOM 11576 C C . GLU D 1 143 ? 17.461 66.315 65.048 1.00 46.35 143 GLU D C 1
ATOM 11577 O O . GLU D 1 143 ? 17.136 65.912 66.166 1.00 44.98 143 GLU D O 1
ATOM 11583 N N . ALA D 1 144 ? 18.424 65.743 64.334 1.00 45.89 144 ALA D N 1
ATOM 11584 C CA . ALA D 1 144 ? 19.161 64.619 64.887 1.00 45.21 144 ALA D CA 1
ATOM 11585 C C . ALA D 1 144 ? 19.922 65.103 66.120 1.00 44.81 144 ALA D C 1
ATOM 11586 O O . ALA D 1 144 ? 19.777 64.552 67.215 1.00 43.58 144 ALA D O 1
ATOM 11588 N N . GLU D 1 145 ? 20.723 66.149 65.936 1.00 45.41 145 GLU D N 1
ATOM 11589 C CA . GLU D 1 145 ? 21.517 66.709 67.023 1.00 45.03 145 GLU D CA 1
ATOM 11590 C C . GLU D 1 145 ? 20.643 67.100 68.210 1.00 45.23 145 GLU D C 1
ATOM 11591 O O . GLU D 1 145 ? 20.985 66.820 69.359 1.00 44.89 145 GLU D O 1
ATOM 11597 N N . LYS D 1 146 ? 19.507 67.726 67.924 1.00 45.23 146 LYS D N 1
ATOM 11598 C CA . LYS D 1 146 ? 18.576 68.144 68.964 1.00 45.89 146 LYS D CA 1
ATOM 11599 C C . LYS D 1 146 ? 18.098 66.986 69.828 1.00 46.54 146 LYS D C 1
ATOM 11600 O O . LYS D 1 146 ? 18.162 67.045 71.054 1.00 47.94 146 LYS D O 1
ATOM 11606 N N . HIS D 1 147 ? 17.625 65.927 69.188 1.00 47.19 147 HIS D N 1
ATOM 11607 C CA . HIS D 1 147 ? 17.104 64.770 69.908 1.00 47.02 147 HIS D CA 1
ATOM 11608 C C . HIS D 1 147 ? 18.152 63.774 70.391 1.00 47.84 147 HIS D C 1
ATOM 11609 O O . HIS D 1 147 ? 17.815 62.683 70.851 1.00 47.13 147 HIS D O 1
ATOM 11616 N N . LEU D 1 148 ? 19.424 64.159 70.306 1.00 49.19 148 LEU D N 1
ATOM 11617 C CA . LEU D 1 148 ? 20.509 63.287 70.749 1.00 49.79 148 LEU D CA 1
ATOM 11618 C C . LEU D 1 148 ? 20.678 63.499 72.250 1.00 49.94 148 LEU D C 1
ATOM 11619 O O . LEU D 1 148 ? 20.918 62.561 73.012 1.00 47.97 148 LEU D O 1
ATOM 11624 N N . ASP D 1 149 ? 20.529 64.752 72.662 1.00 50.56 149 ASP D N 1
ATOM 11625 C CA . ASP D 1 149 ? 20.660 65.116 74.060 1.00 51.66 149 ASP D CA 1
ATOM 11626 C C . ASP D 1 149 ? 19.678 66.240 74.382 1.00 50.85 149 ASP D C 1
ATOM 11627 O O . ASP D 1 149 ? 19.806 67.347 73.850 1.00 51.35 149 ASP D O 1
ATOM 11632 N N . PRO D 1 150 ? 18.675 65.969 75.241 1.00 49.02 150 PRO D N 1
ATOM 11633 C CA . PRO D 1 150 ? 18.413 64.692 75.921 1.00 48.86 150 PRO D CA 1
ATOM 11634 C C . PRO D 1 150 ? 18.255 63.518 74.946 1.00 48.76 150 PRO D C 1
ATOM 11635 O O . PRO D 1 150 ? 17.676 63.671 73.869 1.00 49.62 150 PRO D O 1
ATOM 11639 N N . LEU D 1 151 ? 18.769 62.352 75.335 1.00 48.51 151 LEU D N 1
ATOM 11640 C CA . LEU D 1 151 ? 18.736 61.150 74.495 1.00 47.85 151 LEU D CA 1
ATOM 11641 C C . LEU D 1 151 ? 17.361 60.564 74.193 1.00 47.90 151 LEU D C 1
ATOM 11642 O O . LEU D 1 151 ? 16.677 60.044 75.079 1.00 47.58 151 LEU D O 1
ATOM 11647 N N . TYR D 1 152 ? 16.977 60.639 72.923 1.00 47.15 152 TYR D N 1
ATOM 11648 C CA . TYR D 1 152 ? 15.707 60.107 72.459 1.00 46.63 152 TYR D CA 1
ATOM 11649 C C . TYR D 1 152 ? 15.867 58.710 71.878 1.00 47.40 152 TYR D C 1
ATOM 11650 O O . TYR D 1 152 ? 16.657 58.491 70.955 1.00 47.59 152 TYR D O 1
ATOM 11659 N N . VAL D 1 153 ? 15.119 57.762 72.427 1.00 46.81 153 VAL D N 1
ATOM 11660 C CA . VAL D 1 153 ? 15.172 56.398 71.934 1.00 46.12 153 VAL D CA 1
ATOM 11661 C C . VAL D 1 153 ? 13.755 55.973 71.593 1.00 45.90 153 VAL D C 1
ATOM 11662 O O . VAL D 1 153 ? 12.796 56.480 72.180 1.00 46.26 153 VAL D O 1
ATOM 11666 N N . LEU D 1 154 ? 13.628 55.078 70.618 1.00 45.17 154 LEU D N 1
ATOM 11667 C CA . LEU D 1 154 ? 12.329 54.546 70.220 1.00 44.05 154 LEU D CA 1
ATOM 11668 C C . LEU D 1 154 ? 12.564 53.152 69.651 1.00 43.27 154 LEU D C 1
ATOM 11669 O O . LEU D 1 154 ? 13.705 52.720 69.489 1.00 40.59 154 LEU D O 1
ATOM 11674 N N . PRO D 1 155 ? 11.485 52.420 69.359 1.00 44.20 155 PRO D N 1
ATOM 11675 C CA . PRO D 1 155 ? 11.694 51.082 68.812 1.00 43.96 155 PRO D CA 1
ATOM 11676 C C . PRO D 1 155 ? 12.242 51.096 67.389 1.00 43.76 155 PRO D C 1
ATOM 11677 O O . PRO D 1 155 ? 11.904 51.962 66.581 1.00 43.12 155 PRO D O 1
ATOM 11681 N N . GLY D 1 156 ? 13.118 50.139 67.109 1.00 43.76 156 GLY D N 1
ATOM 11682 C CA . GLY D 1 156 ? 13.665 49.989 65.775 1.00 42.92 156 GLY D CA 1
ATOM 11683 C C . GLY D 1 156 ? 12.732 48.924 65.247 1.00 41.60 156 GLY D C 1
ATOM 11684 O O . GLY D 1 156 ? 12.672 47.830 65.801 1.00 41.19 156 GLY D O 1
ATOM 11685 N N . TYR D 1 157 ? 11.982 49.232 64.201 1.00 41.03 157 TYR D N 1
ATOM 11686 C CA . TYR D 1 157 ? 11.026 48.265 63.684 1.00 39.53 157 TYR D CA 1
ATOM 11687 C C . TYR D 1 157 ? 11.519 47.237 62.692 1.00 38.49 157 TYR D C 1
ATOM 11688 O O . TYR D 1 157 ? 12.564 47.378 62.087 1.00 38.26 157 TYR D O 1
ATOM 11697 N N . THR D 1 158 ? 10.748 46.172 62.568 1.00 39.92 158 THR D N 1
ATOM 11698 C CA . THR D 1 158 ? 11.043 45.065 61.671 1.00 40.23 158 THR D CA 1
ATOM 11699 C C . THR D 1 158 ? 9.714 44.337 61.505 1.00 39.26 158 THR D C 1
ATOM 11700 O O . THR D 1 158 ? 9.156 43.801 62.466 1.00 38.14 158 THR D O 1
ATOM 11704 N N . HIS D 1 159 ? 9.205 44.357 60.277 1.00 38.97 159 HIS D N 1
ATOM 11705 C CA . HIS D 1 159 ? 7.914 43.766 59.947 1.00 39.01 159 HIS D CA 1
ATOM 11706 C C . HIS D 1 159 ? 6.883 44.645 60.647 1.00 38.25 159 HIS D C 1
ATOM 11707 O O . HIS D 1 159 ? 5.752 44.229 60.883 1.00 38.52 159 HIS D O 1
ATOM 11714 N N . LEU D 1 160 ? 7.288 45.869 60.976 1.00 37.67 160 LEU D N 1
ATOM 11715 C CA . LEU D 1 160 ? 6.416 46.816 61.664 1.00 35.94 160 LEU D CA 1
ATOM 11716 C C . LEU D 1 160 ? 6.094 46.225 63.035 1.00 35.39 160 LEU D C 1
ATOM 11717 O O . LEU D 1 160 ? 5.005 46.400 63.578 1.00 35.00 160 LEU D O 1
ATOM 11722 N N . GLN D 1 161 ? 7.090 45.516 63.563 1.00 35.09 161 GLN D N 1
ATOM 11723 C CA . GLN D 1 161 ? 7.074 44.852 64.865 1.00 34.83 161 GLN D CA 1
ATOM 11724 C C . GLN D 1 161 ? 8.296 45.376 65.627 1.00 36.53 161 GLN D C 1
ATOM 11725 O O . GLN D 1 161 ? 9.365 45.533 65.032 1.00 38.95 161 GLN D O 1
ATOM 11731 N N . ARG D 1 162 ? 8.163 45.641 66.925 1.00 35.24 162 ARG D N 1
ATOM 11732 C CA . ARG D 1 162 ? 9.303 46.144 67.691 1.00 34.58 162 ARG D CA 1
ATOM 11733 C C . ARG D 1 162 ? 10.465 45.160 67.621 1.00 34.26 162 ARG D C 1
ATOM 11734 O O . ARG D 1 162 ? 10.301 43.990 67.957 1.00 33.75 162 ARG D O 1
ATOM 11742 N N . ALA D 1 163 ? 11.630 45.638 67.175 1.00 34.74 163 ALA D N 1
ATOM 11743 C CA . ALA D 1 163 ? 12.824 44.794 67.021 1.00 35.66 163 ALA D CA 1
ATOM 11744 C C . ALA D 1 163 ? 13.948 45.064 68.021 1.00 36.05 163 ALA D C 1
ATOM 11745 O O . ALA D 1 163 ? 14.235 44.231 68.869 1.00 40.33 163 ALA D O 1
ATOM 11747 N N . GLN D 1 164 ? 14.608 46.205 67.904 1.00 35.67 164 GLN D N 1
ATOM 11748 C CA . GLN D 1 164 ? 15.682 46.565 68.819 1.00 36.08 164 GLN D CA 1
ATOM 11749 C C . GLN D 1 164 ? 15.657 48.081 68.975 1.00 37.24 164 GLN D C 1
ATOM 11750 O O . GLN D 1 164 ? 15.459 48.799 67.996 1.00 39.40 164 GLN D O 1
ATOM 11756 N N . PRO D 1 165 ? 15.837 48.588 70.208 1.00 36.53 165 PRO D N 1
ATOM 11757 C CA . PRO D 1 165 ? 15.831 50.026 70.484 1.00 35.24 165 PRO D CA 1
ATOM 11758 C C . PRO D 1 165 ? 16.750 50.802 69.570 1.00 35.17 165 PRO D C 1
ATOM 11759 O O . PRO D 1 165 ? 17.884 50.392 69.319 1.00 36.64 165 PRO D O 1
ATOM 11763 N N . VAL D 1 166 ? 16.258 51.936 69.088 1.00 34.00 166 VAL D N 1
ATOM 11764 C CA . VAL D 1 166 ? 17.013 52.787 68.182 1.00 33.54 166 VAL D CA 1
ATOM 11765 C C . VAL D 1 166 ? 16.937 54.261 68.635 1.00 35.58 166 VAL D C 1
ATOM 11766 O O . VAL D 1 166 ? 16.099 54.623 69.474 1.00 36.02 166 VAL D O 1
ATOM 11770 N N . LEU D 1 167 ? 17.823 55.098 68.091 1.00 35.86 167 LEU D N 1
ATOM 11771 C CA . LEU D 1 167 ? 17.871 56.523 68.415 1.00 35.74 167 LEU D CA 1
ATOM 11772 C C . LEU D 1 167 ? 17.241 57.404 67.344 1.00 35.55 167 LEU D C 1
ATOM 11773 O O . LEU D 1 167 ? 17.497 57.219 66.164 1.00 36.26 167 LEU D O 1
ATOM 11778 N N . LEU D 1 168 ? 16.434 58.379 67.751 1.00 36.30 168 LEU D N 1
ATOM 11779 C CA . LEU D 1 168 ? 15.806 59.270 66.780 1.00 36.85 168 LEU D CA 1
ATOM 11780 C C . LEU D 1 168 ? 16.905 59.869 65.903 1.00 37.46 168 LEU D C 1
ATOM 11781 O O . LEU D 1 168 ? 16.702 60.113 64.720 1.00 37.77 168 LEU D O 1
ATOM 11786 N N . ALA D 1 169 ? 18.071 60.101 66.495 1.00 37.91 169 ALA D N 1
ATOM 11787 C CA . ALA D 1 169 ? 19.192 60.659 65.759 1.00 37.83 169 ALA D CA 1
ATOM 11788 C C . ALA D 1 169 ? 19.610 59.700 64.649 1.00 38.76 169 ALA D C 1
ATOM 11789 O O . ALA D 1 169 ? 19.975 60.130 63.554 1.00 40.09 169 ALA D O 1
ATOM 11791 N N . HIS D 1 170 ? 19.551 58.403 64.921 1.00 38.64 170 HIS D N 1
ATOM 11792 C CA . HIS D 1 170 ? 19.931 57.415 63.909 1.00 40.77 170 HIS D CA 1
ATOM 11793 C C . HIS D 1 170 ? 18.874 57.353 62.805 1.00 41.62 170 HIS D C 1
ATOM 11794 O O . HIS D 1 170 ? 19.197 57.195 61.622 1.00 40.80 170 HIS D O 1
ATOM 11801 N N . TRP D 1 171 ? 17.612 57.460 63.209 1.00 41.96 171 TRP D N 1
ATOM 11802 C CA . TRP D 1 171 ? 16.496 57.440 62.278 1.00 42.88 171 TRP D CA 1
ATOM 11803 C C . TRP D 1 171 ? 16.721 58.558 61.263 1.00 43.84 171 TRP D C 1
ATOM 11804 O O . TRP D 1 171 ? 16.762 58.318 60.053 1.00 44.37 171 TRP D O 1
ATOM 11815 N N . PHE D 1 172 ? 16.867 59.780 61.772 1.00 42.86 172 PHE D N 1
ATOM 11816 C CA . PHE D 1 172 ? 17.082 60.946 60.931 1.00 41.21 172 PHE D CA 1
ATOM 11817 C C . PHE D 1 172 ? 18.268 60.755 60.001 1.00 40.24 172 PHE D C 1
ATOM 11818 O O . PHE D 1 172 ? 18.156 60.970 58.791 1.00 40.48 172 PHE D O 1
ATOM 11826 N N . LEU D 1 173 ? 19.403 60.352 60.561 1.00 38.19 173 LEU D N 1
ATOM 11827 C CA . LEU D 1 173 ? 20.587 60.156 59.747 1.00 37.56 173 LEU D CA 1
ATOM 11828 C C . LEU D 1 173 ? 20.369 59.109 58.668 1.00 38.60 173 LEU D C 1
ATOM 11829 O O . LEU D 1 173 ? 21.063 59.099 57.656 1.00 38.46 173 LEU D O 1
ATOM 11834 N N . ALA D 1 174 ? 19.403 58.224 58.882 1.00 40.65 174 ALA D N 1
ATOM 11835 C CA . ALA D 1 174 ? 19.093 57.201 57.887 1.00 41.56 174 ALA D CA 1
ATOM 11836 C C . ALA D 1 174 ? 18.613 57.945 56.650 1.00 41.61 174 ALA D C 1
ATOM 11837 O O . ALA D 1 174 ? 19.176 57.822 55.564 1.00 40.75 174 ALA D O 1
ATOM 11839 N N . TYR D 1 175 ? 17.564 58.730 56.833 1.00 42.24 175 TYR D N 1
ATOM 11840 C CA . TYR D 1 175 ? 17.028 59.500 55.740 1.00 44.17 175 TYR D CA 1
ATOM 11841 C C . TYR D 1 175 ? 18.108 60.383 55.129 1.00 44.89 175 TYR D C 1
ATOM 11842 O O . TYR D 1 175 ? 18.135 60.591 53.911 1.00 45.24 175 TYR D O 1
ATOM 11851 N N . TYR D 1 176 ? 19.009 60.880 55.973 1.00 43.86 176 TYR D N 1
ATOM 11852 C CA . TYR D 1 176 ? 20.111 61.711 55.506 1.00 42.73 176 TYR D CA 1
ATOM 11853 C C . TYR D 1 176 ? 20.824 60.951 54.388 1.00 42.04 176 TYR D C 1
ATOM 11854 O O . TYR D 1 176 ? 21.085 61.488 53.323 1.00 41.69 176 TYR D O 1
ATOM 11863 N N . GLU D 1 177 ? 21.135 59.690 54.643 1.00 42.17 177 GLU D N 1
ATOM 11864 C CA . GLU D 1 177 ? 21.816 58.859 53.663 1.00 42.43 177 GLU D CA 1
ATOM 11865 C C . GLU D 1 177 ? 20.987 58.768 52.394 1.00 41.94 177 GLU D C 1
ATOM 11866 O O . GLU D 1 177 ? 21.506 58.879 51.282 1.00 42.69 177 GLU D O 1
ATOM 11872 N N . MET D 1 178 ? 19.690 58.565 52.571 1.00 40.80 178 MET D N 1
ATOM 11873 C CA . MET D 1 178 ? 18.785 58.446 51.446 1.00 39.66 178 MET D CA 1
ATOM 11874 C C . MET D 1 178 ? 18.747 59.705 50.580 1.00 39.61 178 MET D C 1
ATOM 11875 O O . MET D 1 178 ? 18.918 59.624 49.371 1.00 38.39 178 MET D O 1
ATOM 11880 N N . LEU D 1 179 ? 18.530 60.865 51.196 1.00 39.55 179 LEU D N 1
ATOM 11881 C CA . LEU D 1 179 ? 18.491 62.126 50.455 1.00 37.73 179 LEU D CA 1
ATOM 11882 C C . LEU D 1 179 ? 19.849 62.500 49.876 1.00 36.38 179 LEU D C 1
ATOM 11883 O O . LEU D 1 179 ? 19.933 63.242 48.904 1.00 38.18 179 LEU D O 1
ATOM 11888 N N . LYS D 1 180 ? 20.908 61.984 50.473 1.00 34.38 180 LYS D N 1
ATOM 11889 C CA . LYS D 1 180 ? 22.253 62.252 50.007 1.00 35.71 180 LYS D CA 1
ATOM 11890 C C . LYS D 1 180 ? 22.410 61.538 48.658 1.00 36.47 180 LYS D C 1
ATOM 11891 O O . LYS D 1 180 ? 22.925 62.105 47.694 1.00 36.58 180 LYS D O 1
ATOM 11897 N N . ARG D 1 181 ? 21.945 60.295 48.581 1.00 36.18 181 ARG D N 1
ATOM 11898 C CA . ARG D 1 181 ? 22.045 59.541 47.332 1.00 34.96 181 ARG D CA 1
ATOM 11899 C C . ARG D 1 181 ? 21.121 60.077 46.243 1.00 35.05 181 ARG D C 1
ATOM 11900 O O . ARG D 1 181 ? 21.449 59.969 45.059 1.00 35.72 181 ARG D O 1
ATOM 11908 N N . ASP D 1 182 ? 19.973 60.635 46.634 1.00 34.37 182 ASP D N 1
ATOM 11909 C CA . ASP D 1 182 ? 19.017 61.179 45.663 1.00 35.28 182 ASP D CA 1
ATOM 11910 C C . ASP D 1 182 ? 19.671 62.345 44.916 1.00 36.54 182 ASP D C 1
ATOM 11911 O O . ASP D 1 182 ? 19.727 62.366 43.686 1.00 35.88 182 ASP D O 1
ATOM 11916 N N . ALA D 1 183 ? 20.160 63.321 45.677 1.00 38.47 183 ALA D N 1
ATOM 11917 C CA . ALA D 1 183 ? 20.830 64.483 45.106 1.00 38.80 183 ALA D CA 1
ATOM 11918 C C . ALA D 1 183 ? 21.896 64.005 44.110 1.00 38.01 183 ALA D C 1
ATOM 11919 O O . ALA D 1 183 ? 21.969 64.498 42.985 1.00 37.94 183 ALA D O 1
ATOM 11921 N N . GLY D 1 184 ? 22.712 63.044 44.539 1.00 36.76 184 GLY D N 1
ATOM 11922 C CA . GLY D 1 184 ? 23.740 62.485 43.682 1.00 37.07 184 GLY D CA 1
ATOM 11923 C C . GLY D 1 184 ? 23.173 62.021 42.350 1.00 37.32 184 GLY D C 1
ATOM 11924 O O . GLY D 1 184 ? 23.772 62.278 41.300 1.00 35.87 184 GLY D O 1
ATOM 11925 N N . ARG D 1 185 ? 22.030 61.332 42.385 1.00 37.24 185 ARG D N 1
ATOM 11926 C CA . ARG D 1 185 ? 21.378 60.882 41.151 1.00 37.49 185 ARG D CA 1
ATOM 11927 C C . ARG D 1 185 ? 21.084 62.122 40.300 1.00 37.98 185 ARG D C 1
ATOM 11928 O O . ARG D 1 185 ? 21.346 62.122 39.097 1.00 36.94 185 ARG D O 1
ATOM 11936 N N . LEU D 1 186 ? 20.547 63.172 40.937 1.00 38.84 186 LEU D N 1
ATOM 11937 C CA . LEU D 1 186 ? 20.232 64.439 40.260 1.00 39.46 186 LEU D CA 1
ATOM 11938 C C . LEU D 1 186 ? 21.488 65.105 39.672 1.00 40.11 186 LEU D C 1
ATOM 11939 O O . LEU D 1 186 ? 21.437 65.729 38.611 1.00 39.85 186 LEU D O 1
ATOM 11944 N N . GLU D 1 187 ? 22.606 64.988 40.382 1.00 41.70 187 GLU D N 1
ATOM 11945 C CA . GLU D 1 187 ? 23.878 65.544 39.927 1.00 43.70 187 GLU D CA 1
ATOM 11946 C C . GLU D 1 187 ? 24.205 64.945 38.562 1.00 44.11 187 GLU D C 1
ATOM 11947 O O . GLU D 1 187 ? 24.114 65.597 37.519 1.00 44.05 187 GLU D O 1
ATOM 11953 N N . ASP D 1 188 ? 24.592 63.676 38.611 1.00 43.72 188 ASP D N 1
ATOM 11954 C CA . ASP D 1 188 ? 24.964 62.900 37.445 1.00 42.71 188 ASP D CA 1
ATOM 11955 C C . ASP D 1 188 ? 23.942 62.951 36.325 1.00 40.57 188 ASP D C 1
ATOM 11956 O O . ASP D 1 188 ? 24.289 62.761 35.168 1.00 41.35 188 ASP D O 1
ATOM 11961 N N . ALA D 1 189 ? 22.685 63.202 36.667 1.00 38.90 189 ALA D N 1
ATOM 11962 C CA . ALA D 1 189 ? 21.638 63.298 35.661 1.00 37.34 189 ALA D CA 1
ATOM 11963 C C . ALA D 1 189 ? 21.866 64.593 34.884 1.00 37.35 189 ALA D C 1
ATOM 11964 O O . ALA D 1 189 ? 21.919 64.592 33.650 1.00 36.56 189 ALA D O 1
ATOM 11966 N N . LYS D 1 190 ? 22.017 65.688 35.630 1.00 37.02 190 LYS D N 1
ATOM 11967 C CA . LYS D 1 190 ? 22.248 67.021 35.075 1.00 36.56 190 LYS D CA 1
ATOM 11968 C C . LYS D 1 190 ? 23.548 67.105 34.259 1.00 34.99 190 LYS D C 1
ATOM 11969 O O . LYS D 1 190 ? 23.542 67.525 33.103 1.00 33.03 190 LYS D O 1
ATOM 11975 N N . GLU D 1 191 ? 24.661 66.705 34.870 1.00 33.34 191 GLU D N 1
ATOM 11976 C CA . GLU D 1 191 ? 25.950 66.753 34.195 1.00 32.79 191 GLU D CA 1
ATOM 11977 C C . GLU D 1 191 ? 25.971 65.872 32.954 1.00 32.71 191 GLU D C 1
ATOM 11978 O O . GLU D 1 191 ? 26.915 65.912 32.177 1.00 33.41 191 GLU D O 1
ATOM 11980 N N . ARG D 1 192 ? 24.934 65.070 32.762 1.00 31.84 192 ARG D N 1
ATOM 11981 C CA . ARG D 1 192 ? 24.909 64.205 31.601 1.00 31.33 192 ARG D CA 1
ATOM 11982 C C . ARG D 1 192 ? 24.063 64.787 30.487 1.00 31.76 192 ARG D C 1
ATOM 11983 O O . ARG D 1 192 ? 24.312 64.523 29.309 1.00 33.13 192 ARG D O 1
ATOM 11991 N N . LEU D 1 193 ? 23.066 65.579 30.860 1.00 30.79 193 LEU D N 1
ATOM 11992 C CA . LEU D 1 193 ? 22.180 66.194 29.893 1.00 31.17 193 LEU D CA 1
ATOM 11993 C C . LEU D 1 193 ? 22.736 67.561 29.543 1.00 34.16 193 LEU D C 1
ATOM 11994 O O . LEU D 1 193 ? 22.177 68.280 28.716 1.00 36.57 193 LEU D O 1
ATOM 11999 N N . ASN D 1 194 ? 23.853 67.916 30.165 1.00 36.17 194 ASN D N 1
ATOM 12000 C CA . ASN D 1 194 ? 24.442 69.221 29.923 1.00 39.10 194 ASN D CA 1
ATOM 12001 C C . ASN D 1 194 ? 25.311 69.329 28.672 1.00 40.77 194 ASN D C 1
ATOM 12002 O O . ASN D 1 194 ? 26.413 69.877 28.708 1.00 41.30 194 ASN D O 1
ATOM 12007 N N . GLU D 1 195 ? 24.809 68.784 27.572 1.00 41.93 195 GLU D N 1
ATOM 12008 C CA . GLU D 1 195 ? 25.486 68.855 26.282 1.00 42.61 195 GLU D CA 1
ATOM 12009 C C . GLU D 1 195 ? 24.447 69.522 25.355 1.00 43.62 195 GLU D C 1
ATOM 12010 O O . GLU D 1 195 ? 23.254 69.196 25.395 1.00 43.17 195 GLU D O 1
ATOM 12016 N N . SER D 1 196 ? 24.901 70.469 24.540 1.00 44.00 196 SER D N 1
ATOM 12017 C CA . SER D 1 196 ? 24.008 71.232 23.674 1.00 44.23 196 SER D CA 1
ATOM 12018 C C . SER D 1 196 ? 23.569 70.652 22.335 1.00 44.51 196 SER D C 1
ATOM 12019 O O . SER D 1 196 ? 24.390 70.212 21.524 1.00 44.90 196 SER D O 1
ATOM 12022 N N . PRO D 1 197 ? 22.250 70.649 22.088 1.00 43.64 197 PRO D N 1
ATOM 12023 C CA . PRO D 1 197 ? 21.687 70.138 20.841 1.00 43.52 197 PRO D CA 1
ATOM 12024 C C . PRO D 1 197 ? 21.458 71.264 19.835 1.00 43.49 197 PRO D C 1
ATOM 12025 O O . PRO D 1 197 ? 21.143 71.014 18.673 1.00 42.82 197 PRO D O 1
ATOM 12029 N N . LEU D 1 198 ? 21.617 72.506 20.288 1.00 45.25 198 LEU D N 1
ATOM 12030 C CA . LEU D 1 198 ? 21.416 73.669 19.416 1.00 46.62 198 LEU D CA 1
ATOM 12031 C C . LEU D 1 198 ? 22.361 73.647 18.228 1.00 46.09 198 LEU D C 1
ATOM 12032 O O . LEU D 1 198 ? 23.586 73.623 18.388 1.00 46.14 198 LEU D O 1
ATOM 12037 N N . GLY D 1 199 ? 21.783 73.666 17.034 1.00 44.93 199 GLY D N 1
ATOM 12038 C CA . GLY D 1 199 ? 22.601 73.638 15.841 1.00 45.28 199 GLY D CA 1
ATOM 12039 C C . GLY D 1 199 ? 22.588 72.302 15.129 1.00 44.09 199 GLY D C 1
ATOM 12040 O O . GLY D 1 199 ? 23.328 72.108 14.171 1.00 44.08 199 GLY D O 1
ATOM 12041 N N . ALA D 1 200 ? 21.767 71.374 15.608 1.00 43.92 200 ALA D N 1
ATOM 12042 C CA . ALA D 1 200 ? 21.653 70.065 14.977 1.00 43.91 200 ALA D CA 1
ATOM 12043 C C . ALA D 1 200 ? 20.726 70.316 13.804 1.00 44.25 200 ALA D C 1
ATOM 12044 O O . ALA D 1 200 ? 20.759 69.600 12.798 1.00 42.91 200 ALA D O 1
ATOM 12046 N N . ALA D 1 201 ? 19.912 71.360 13.965 1.00 44.13 201 ALA D N 1
ATOM 12047 C CA . ALA D 1 201 ? 18.939 71.803 12.975 1.00 45.93 201 ALA D CA 1
ATOM 12048 C C . ALA D 1 201 ? 18.140 70.688 12.303 1.00 46.91 201 ALA D C 1
ATOM 12049 O O . ALA D 1 201 ? 18.572 70.132 11.287 1.00 49.39 201 ALA D O 1
ATOM 12051 N N . ALA D 1 202 ? 16.981 70.359 12.862 1.00 46.46 202 ALA D N 1
ATOM 12052 C CA . ALA D 1 202 ? 16.114 69.326 12.277 1.00 47.28 202 ALA D CA 1
ATOM 12053 C C . ALA D 1 202 ? 16.635 67.874 12.314 1.00 46.46 202 ALA D C 1
ATOM 12054 O O . ALA D 1 202 ? 15.877 66.952 12.608 1.00 46.69 202 ALA D O 1
ATOM 12056 N N . LEU D 1 203 ? 17.919 67.703 11.997 1.00 47.07 203 LEU D N 1
ATOM 12057 C CA . LEU D 1 203 ? 18.653 66.423 11.952 1.00 46.35 203 LEU D CA 1
ATOM 12058 C C . LEU D 1 203 ? 19.690 66.724 10.887 1.00 47.27 203 LEU D C 1
ATOM 12059 O O . LEU D 1 203 ? 19.348 67.283 9.847 1.00 48.50 203 LEU D O 1
ATOM 12064 N N . ALA D 1 204 ? 20.945 66.369 11.128 1.00 47.76 204 ALA D N 1
ATOM 12065 C CA . ALA D 1 204 ? 22.012 66.702 10.176 1.00 48.16 204 ALA D CA 1
ATOM 12066 C C . ALA D 1 204 ? 22.233 68.199 10.383 1.00 48.88 204 ALA D C 1
ATOM 12067 O O . ALA D 1 204 ? 21.267 68.958 10.513 1.00 50.65 204 ALA D O 1
ATOM 12069 N N . GLY D 1 205 ? 23.488 68.631 10.434 1.00 48.45 205 GLY D N 1
ATOM 12070 C CA . GLY D 1 205 ? 23.756 70.046 10.658 1.00 47.14 205 GLY D CA 1
ATOM 12071 C C . GLY D 1 205 ? 23.192 70.953 9.577 1.00 46.26 205 GLY D C 1
ATOM 12072 O O . GLY D 1 205 ? 22.042 70.804 9.148 1.00 45.37 205 GLY D O 1
ATOM 12073 N N . THR D 1 206 ? 23.996 71.917 9.150 1.00 45.20 206 THR D N 1
ATOM 12074 C CA . THR D 1 206 ? 23.587 72.823 8.090 1.00 44.79 206 THR D CA 1
ATOM 12075 C C . THR D 1 206 ? 24.803 73.280 7.360 1.00 45.51 206 THR D C 1
ATOM 12076 O O . THR D 1 206 ? 25.932 73.073 7.822 1.00 44.28 206 THR D O 1
ATOM 12080 N N . GLY D 1 207 ? 24.546 73.893 6.206 1.00 46.94 207 GLY D N 1
ATOM 12081 C CA . GLY D 1 207 ? 25.601 74.456 5.393 1.00 48.13 207 GLY D CA 1
ATOM 12082 C C . GLY D 1 207 ? 25.950 75.795 6.028 1.00 48.07 207 GLY D C 1
ATOM 12083 O O . GLY D 1 207 ? 27.058 76.306 5.857 1.00 48.93 207 GLY D O 1
ATOM 12084 N N . PHE D 1 208 ? 25.000 76.366 6.769 1.00 47.62 208 PHE D N 1
ATOM 12085 C CA . PHE D 1 208 ? 25.243 77.634 7.441 1.00 47.61 208 PHE D CA 1
ATOM 12086 C C . PHE D 1 208 ? 26.516 77.507 8.274 1.00 47.48 208 PHE D C 1
ATOM 12087 O O . PHE D 1 208 ? 26.695 76.531 9.010 1.00 46.31 208 PHE D O 1
ATOM 12095 N N . PRO D 1 209 ? 27.427 78.486 8.152 1.00 47.39 209 PRO D N 1
ATOM 12096 C CA . PRO D 1 209 ? 28.694 78.494 8.889 1.00 47.53 209 PRO D CA 1
ATOM 12097 C C . PRO D 1 209 ? 28.550 78.771 10.388 1.00 48.46 209 PRO D C 1
ATOM 12098 O O . PRO D 1 209 ? 29.384 79.451 10.985 1.00 49.85 209 PRO D O 1
ATOM 12102 N N . ILE D 1 210 ? 27.485 78.229 10.976 1.00 48.14 210 ILE D N 1
ATOM 12103 C CA . ILE D 1 210 ? 27.163 78.342 12.404 1.00 47.31 210 ILE D CA 1
ATOM 12104 C C . ILE D 1 210 ? 28.315 77.936 13.331 1.00 46.86 210 ILE D C 1
ATOM 12105 O O . ILE D 1 210 ? 29.155 77.119 12.968 1.00 47.63 210 ILE D O 1
ATOM 12110 N N . ASP D 1 211 ? 28.360 78.511 14.526 1.00 47.42 211 ASP D N 1
ATOM 12111 C CA . ASP D 1 211 ? 29.390 78.142 15.499 1.00 48.91 211 ASP D CA 1
ATOM 12112 C C . ASP D 1 211 ? 28.642 77.564 16.693 1.00 49.75 211 ASP D C 1
ATOM 12113 O O . ASP D 1 211 ? 28.229 78.310 17.591 1.00 50.46 211 ASP D O 1
ATOM 12118 N N . ARG D 1 212 ? 28.462 76.244 16.712 1.00 49.47 212 ARG D N 1
ATOM 12119 C CA . ARG D 1 212 ? 27.723 75.634 17.805 1.00 48.36 212 ARG D CA 1
ATOM 12120 C C . ARG D 1 212 ? 28.509 75.485 19.102 1.00 47.53 212 ARG D C 1
ATOM 12121 O O . ARG D 1 212 ? 27.918 75.250 20.153 1.00 47.17 212 ARG D O 1
ATOM 12129 N N . HIS D 1 213 ? 29.830 75.641 19.030 1.00 47.23 213 HIS D N 1
ATOM 12130 C CA . HIS D 1 213 ? 30.682 75.570 20.218 1.00 46.25 213 HIS D CA 1
ATOM 12131 C C . HIS D 1 213 ? 30.517 76.895 20.957 1.00 46.42 213 HIS D C 1
ATOM 12132 O O . HIS D 1 213 ? 30.715 76.991 22.169 1.00 46.81 213 HIS D O 1
ATOM 12139 N N . PHE D 1 214 ? 30.156 77.923 20.204 1.00 46.28 214 PHE D N 1
ATOM 12140 C CA . PHE D 1 214 ? 29.936 79.241 20.770 1.00 46.05 214 PHE D CA 1
ATOM 12141 C C . PHE D 1 214 ? 28.650 79.163 21.580 1.00 45.31 214 PHE D C 1
ATOM 12142 O O . PHE D 1 214 ? 28.654 79.394 22.789 1.00 46.24 214 PHE D O 1
ATOM 12150 N N . THR D 1 215 ? 27.554 78.819 20.911 1.00 43.84 215 THR D N 1
ATOM 12151 C CA . THR D 1 215 ? 26.268 78.720 21.579 1.00 43.81 215 THR D CA 1
ATOM 12152 C C . THR D 1 215 ? 26.290 77.703 22.723 1.00 44.21 215 THR D C 1
ATOM 12153 O O . THR D 1 215 ? 25.577 77.859 23.707 1.00 44.54 215 THR D O 1
ATOM 12157 N N . ALA D 1 216 ? 27.112 76.669 22.603 1.00 44.30 216 ALA D N 1
ATOM 12158 C CA . ALA D 1 216 ? 27.209 75.669 23.659 1.00 45.98 216 ALA D CA 1
ATOM 12159 C C . ALA D 1 216 ? 27.876 76.293 24.881 1.00 48.17 216 ALA D C 1
ATOM 12160 O O . ALA D 1 216 ? 27.384 76.184 26.012 1.00 50.23 216 ALA D O 1
ATOM 12162 N N . ARG D 1 217 ? 29.009 76.944 24.636 1.00 48.86 217 ARG D N 1
ATOM 12163 C CA . ARG D 1 217 ? 29.790 77.596 25.675 1.00 48.61 217 ARG D CA 1
ATOM 12164 C C . ARG D 1 217 ? 29.034 78.730 26.377 1.00 48.63 217 ARG D C 1
ATOM 12165 O O . ARG D 1 217 ? 29.023 78.796 27.604 1.00 47.89 217 ARG D O 1
ATOM 12173 N N . GLU D 1 218 ? 28.375 79.596 25.610 1.00 48.92 218 GLU D N 1
ATOM 12174 C CA . GLU D 1 218 ? 27.648 80.724 26.198 1.00 50.36 218 GLU D CA 1
ATOM 12175 C C . GLU D 1 218 ? 26.296 80.391 26.837 1.00 48.74 218 GLU D C 1
ATOM 12176 O O . GLU D 1 218 ? 25.677 81.247 27.467 1.00 47.96 218 GLU D O 1
ATOM 12182 N N . LEU D 1 219 ? 25.831 79.157 26.670 1.00 47.30 219 LEU D N 1
ATOM 12183 C CA . LEU D 1 219 ? 24.565 78.744 27.273 1.00 45.37 219 LEU D CA 1
ATOM 12184 C C . LEU D 1 219 ? 24.774 77.771 28.453 1.00 45.53 219 LEU D C 1
ATOM 12185 O O . LEU D 1 219 ? 23.833 77.126 28.918 1.00 45.36 219 LEU D O 1
ATOM 12190 N N . GLY D 1 220 ? 26.018 77.670 28.922 1.00 45.50 220 GLY D N 1
ATOM 12191 C CA . GLY D 1 220 ? 26.332 76.828 30.062 1.00 45.39 220 GLY D CA 1
ATOM 12192 C C . GLY D 1 220 ? 26.614 75.357 29.828 1.00 46.90 220 GLY D C 1
ATOM 12193 O O . GLY D 1 220 ? 26.908 74.636 30.788 1.00 47.05 220 GLY D O 1
ATOM 12194 N N . PHE D 1 221 ? 26.519 74.901 28.579 1.00 45.88 221 PHE D N 1
ATOM 12195 C CA . PHE D 1 221 ? 26.780 73.498 28.262 1.00 44.99 221 PHE D CA 1
ATOM 12196 C C . PHE D 1 221 ? 28.272 73.221 28.267 1.00 45.56 221 PHE D C 1
ATOM 12197 O O . PHE D 1 221 ? 29.054 74.021 27.756 1.00 47.26 221 PHE D O 1
ATOM 12205 N N . LYS D 1 222 ? 28.677 72.090 28.835 1.00 45.10 222 LYS D N 1
ATOM 12206 C CA . LYS D 1 222 ? 30.091 71.761 28.860 1.00 45.51 222 LYS D CA 1
ATOM 12207 C C . LYS D 1 222 ? 30.580 71.585 27.421 1.00 44.24 222 LYS D C 1
ATOM 12208 O O . LYS D 1 222 ? 31.771 71.720 27.139 1.00 44.89 222 LYS D O 1
ATOM 12214 N N . ALA D 1 223 ? 29.649 71.308 26.513 1.00 41.72 223 ALA D N 1
ATOM 12215 C CA . ALA D 1 223 ? 29.980 71.109 25.108 1.00 40.21 223 ALA D CA 1
ATOM 12216 C C . ALA D 1 223 ? 28.736 70.882 24.256 1.00 39.88 223 ALA D C 1
ATOM 12217 O O . ALA D 1 223 ? 27.630 70.746 24.772 1.00 41.05 223 ALA D O 1
ATOM 12219 N N . PRO D 1 224 ? 28.898 70.873 22.928 1.00 39.77 224 PRO D N 1
ATOM 12220 C CA . PRO D 1 224 ? 27.738 70.646 22.061 1.00 40.52 224 PRO D CA 1
ATOM 12221 C C . PRO D 1 224 ? 27.678 69.158 21.713 1.00 40.30 224 PRO D C 1
ATOM 12222 O O . PRO D 1 224 ? 28.713 68.512 21.564 1.00 41.47 224 PRO D O 1
ATOM 12226 N N . MET D 1 225 ? 26.474 68.614 21.595 1.00 39.48 225 MET D N 1
ATOM 12227 C CA . MET D 1 225 ? 26.310 67.205 21.275 1.00 38.22 225 MET D CA 1
ATOM 12228 C C . MET D 1 225 ? 26.991 66.796 19.967 1.00 37.83 225 MET D C 1
ATOM 12229 O O . MET D 1 225 ? 26.893 67.490 18.962 1.00 39.53 225 MET D O 1
ATOM 12234 N N . ARG D 1 226 ? 27.681 65.661 19.995 1.00 36.89 226 ARG D N 1
ATOM 12235 C CA . ARG D 1 226 ? 28.420 65.159 18.840 1.00 36.57 226 ARG D CA 1
ATOM 12236 C C . ARG D 1 226 ? 27.641 64.577 17.645 1.00 36.99 226 ARG D C 1
ATOM 12237 O O . ARG D 1 226 ? 28.228 64.314 16.590 1.00 37.00 226 ARG D O 1
ATOM 12245 N N . ASN D 1 227 ? 26.336 64.377 17.781 1.00 36.59 227 ASN D N 1
ATOM 12246 C CA . ASN D 1 227 ? 25.571 63.835 16.657 1.00 36.51 227 ASN D CA 1
ATOM 12247 C C . ASN D 1 227 ? 24.192 64.488 16.537 1.00 36.37 227 ASN D C 1
ATOM 12248 O O . ASN D 1 227 ? 23.355 64.341 17.419 1.00 37.01 227 ASN D O 1
ATOM 12253 N N . SER D 1 228 ? 23.961 65.204 15.441 1.00 36.49 228 SER D N 1
ATOM 12254 C CA . SER D 1 228 ? 22.691 65.899 15.213 1.00 37.46 228 SER D CA 1
ATOM 12255 C C . SER D 1 228 ? 21.450 65.018 15.326 1.00 37.76 228 SER D C 1
ATOM 12256 O O . SER D 1 228 ? 20.422 65.456 15.850 1.00 36.48 228 SER D O 1
ATOM 12259 N N . LEU D 1 229 ? 21.536 63.791 14.815 1.00 38.31 229 LEU D N 1
ATOM 12260 C CA . LEU D 1 229 ? 20.410 62.862 14.884 1.00 39.87 229 LEU D CA 1
ATOM 12261 C C . LEU D 1 229 ? 20.050 62.682 16.358 1.00 40.80 229 LEU D C 1
ATOM 12262 O O . LEU D 1 229 ? 18.944 63.012 16.787 1.00 41.70 229 LEU D O 1
ATOM 12267 N N . ASP D 1 230 ? 21.000 62.175 17.132 1.00 42.64 230 ASP D N 1
ATOM 12268 C CA . ASP D 1 230 ? 20.807 61.971 18.563 1.00 43.54 230 ASP D CA 1
ATOM 12269 C C . ASP D 1 230 ? 20.318 63.278 19.229 1.00 43.52 230 ASP D C 1
ATOM 12270 O O . ASP D 1 230 ? 19.352 63.275 19.993 1.00 43.21 230 ASP D O 1
ATOM 12275 N N . ALA D 1 231 ? 20.982 64.390 18.911 1.00 43.45 231 ALA D N 1
ATOM 12276 C CA . ALA D 1 231 ? 20.655 65.711 19.461 1.00 42.07 231 ALA D CA 1
ATOM 12277 C C . ALA D 1 231 ? 19.194 66.104 19.321 1.00 41.05 231 ALA D C 1
ATOM 12278 O O . ALA D 1 231 ? 18.629 66.738 20.214 1.00 40.80 231 ALA D O 1
ATOM 12280 N N . VAL D 1 232 ? 18.588 65.734 18.198 1.00 40.07 232 VAL D N 1
ATOM 12281 C CA . VAL D 1 232 ? 17.195 66.070 17.931 1.00 39.11 232 VAL D CA 1
ATOM 12282 C C . VAL D 1 232 ? 16.192 65.038 18.448 1.00 39.38 232 VAL D C 1
ATOM 12283 O O . VAL D 1 232 ? 15.118 65.395 18.944 1.00 37.91 232 VAL D O 1
ATOM 12287 N N . ALA D 1 233 ? 16.565 63.766 18.360 1.00 38.60 233 ALA D N 1
ATOM 12288 C CA . ALA D 1 233 ? 15.680 62.680 18.750 1.00 39.47 233 ALA D CA 1
ATOM 12289 C C . ALA D 1 233 ? 15.656 62.208 20.202 1.00 39.20 233 ALA D C 1
ATOM 12290 O O . ALA D 1 233 ? 14.623 61.728 20.665 1.00 40.18 233 ALA D O 1
ATOM 12292 N N . SER D 1 234 ? 16.761 62.340 20.925 1.00 37.65 234 SER D N 1
ATOM 12293 C CA . SER D 1 234 ? 16.802 61.838 22.293 1.00 36.80 234 SER D CA 1
ATOM 12294 C C . SER D 1 234 ? 16.029 62.608 23.352 1.00 35.59 234 SER D C 1
ATOM 12295 O O . SER D 1 234 ? 15.872 63.818 23.270 1.00 36.55 234 SER D O 1
ATOM 12298 N N . ARG D 1 235 ? 15.546 61.861 24.342 1.00 35.10 235 ARG D N 1
ATOM 12299 C CA . ARG D 1 235 ? 14.805 62.369 25.495 1.00 34.61 235 ARG D CA 1
ATOM 12300 C C . ARG D 1 235 ? 15.117 61.406 26.649 1.00 34.58 235 ARG D C 1
ATOM 12301 O O . ARG D 1 235 ? 14.364 61.289 27.622 1.00 33.92 235 ARG D O 1
ATOM 12309 N N . ASP D 1 236 ? 16.240 60.708 26.530 1.00 34.49 236 ASP D N 1
ATOM 12310 C CA . ASP D 1 236 ? 16.634 59.773 27.556 1.00 35.26 236 ASP D CA 1
ATOM 12311 C C . ASP D 1 236 ? 17.009 60.524 28.829 1.00 37.00 236 ASP D C 1
ATOM 12312 O O . ASP D 1 236 ? 16.924 59.976 29.931 1.00 39.32 236 ASP D O 1
ATOM 12317 N N . PHE D 1 237 ? 17.404 61.787 28.693 1.00 36.33 237 PHE D N 1
ATOM 12318 C CA . PHE D 1 237 ? 17.749 62.578 29.865 1.00 35.35 237 PHE D CA 1
ATOM 12319 C C . PHE D 1 237 ? 16.476 62.883 30.643 1.00 35.07 237 PHE D C 1
ATOM 12320 O O . PHE D 1 237 ? 16.453 62.801 31.867 1.00 36.19 237 PHE D O 1
ATOM 12328 N N . ALA D 1 238 ? 15.414 63.234 29.929 1.00 34.30 238 ALA D N 1
ATOM 12329 C CA . ALA D 1 238 ? 14.152 63.552 30.576 1.00 34.50 238 ALA D CA 1
ATOM 12330 C C . ALA D 1 238 ? 13.732 62.340 31.370 1.00 34.38 238 ALA D C 1
ATOM 12331 O O . ALA D 1 238 ? 13.195 62.453 32.471 1.00 34.68 238 ALA D O 1
ATOM 12333 N N . LEU D 1 239 ? 14.004 61.172 30.805 1.00 34.34 239 LEU D N 1
ATOM 12334 C CA . LEU D 1 239 ? 13.660 59.912 31.448 1.00 33.26 239 LEU D CA 1
ATOM 12335 C C . LEU D 1 239 ? 14.554 59.633 32.650 1.00 32.07 239 LEU D C 1
ATOM 12336 O O . LEU D 1 239 ? 14.103 59.077 33.645 1.00 31.43 239 LEU D O 1
ATOM 12341 N N . GLU D 1 240 ? 15.821 60.026 32.565 1.00 32.36 240 GLU D N 1
ATOM 12342 C CA . GLU D 1 240 ? 16.735 59.800 33.677 1.00 32.87 240 GLU D CA 1
ATOM 12343 C C . GLU D 1 240 ? 16.365 60.711 34.838 1.00 34.35 240 GLU D C 1
ATOM 12344 O O . GLU D 1 240 ? 16.369 60.291 35.996 1.00 36.12 240 GLU D O 1
ATOM 12350 N N . VAL D 1 241 ? 16.049 61.964 34.528 1.00 33.80 241 VAL D N 1
ATOM 12351 C CA . VAL D 1 241 ? 15.659 62.906 35.560 1.00 34.04 241 VAL D CA 1
ATOM 12352 C C . VAL D 1 241 ? 14.400 62.411 36.258 1.00 33.85 241 VAL D C 1
ATOM 12353 O O . VAL D 1 241 ? 14.312 62.441 37.479 1.00 33.76 241 VAL D O 1
ATOM 12357 N N . LEU D 1 242 ? 13.426 61.959 35.473 1.00 33.82 242 LEU D N 1
ATOM 12358 C CA . LEU D 1 242 ? 12.169 61.460 36.023 1.00 33.89 242 LEU D CA 1
ATOM 12359 C C . LEU D 1 242 ? 12.370 60.313 37.011 1.00 33.95 242 LEU D C 1
ATOM 12360 O O . LEU D 1 242 ? 11.682 60.238 38.032 1.00 32.90 242 LEU D O 1
ATOM 12365 N N . SER D 1 243 ? 13.310 59.423 36.700 1.00 33.56 243 SER D N 1
ATOM 12366 C CA . SER D 1 243 ? 13.611 58.286 37.559 1.00 32.57 243 SER D CA 1
ATOM 12367 C C . SER D 1 243 ? 14.132 58.769 38.912 1.00 32.59 243 SER D C 1
ATOM 12368 O O . SER D 1 243 ? 13.759 58.242 39.965 1.00 31.23 243 SER D O 1
ATOM 12371 N N . ALA D 1 244 ? 15.002 59.774 38.874 1.00 32.30 244 ALA D N 1
ATOM 12372 C CA . ALA D 1 244 ? 15.552 60.338 40.092 1.00 32.96 244 ALA D CA 1
ATOM 12373 C C . ALA D 1 244 ? 14.404 60.911 40.931 1.00 34.40 244 ALA D C 1
ATOM 12374 O O . ALA D 1 244 ? 14.322 60.666 42.138 1.00 34.99 244 ALA D O 1
ATOM 12376 N N . LEU D 1 245 ? 13.514 61.668 40.292 1.00 34.08 245 LEU D N 1
ATOM 12377 C CA . LEU D 1 245 ? 12.375 62.237 40.995 1.00 34.32 245 LEU D CA 1
ATOM 12378 C C . LEU D 1 245 ? 11.547 61.132 41.655 1.00 35.91 245 LEU D C 1
ATOM 12379 O O . LEU D 1 245 ? 11.079 61.280 42.785 1.00 37.01 245 LEU D O 1
ATOM 12384 N N . ASN D 1 246 ? 11.378 60.022 40.941 1.00 36.63 246 ASN D N 1
ATOM 12385 C CA . ASN D 1 246 ? 10.626 58.870 41.432 1.00 35.90 246 ASN D CA 1
ATOM 12386 C C . ASN D 1 246 ? 11.242 58.343 42.730 1.00 36.06 246 ASN D C 1
ATOM 12387 O O . ASN D 1 246 ? 10.585 58.282 43.773 1.00 35.98 246 ASN D O 1
ATOM 12392 N N . ILE D 1 247 ? 12.509 57.960 42.661 1.00 34.84 247 ILE D N 1
ATOM 12393 C CA . ILE D 1 247 ? 13.195 57.445 43.831 1.00 35.72 247 ILE D CA 1
ATOM 12394 C C . ILE D 1 247 ? 13.154 58.485 44.966 1.00 36.76 247 ILE D C 1
ATOM 12395 O O . ILE D 1 247 ? 13.071 58.138 46.144 1.00 35.36 247 ILE D O 1
ATOM 12400 N N . GLY D 1 248 ? 13.183 59.762 44.594 1.00 38.57 248 GLY D N 1
ATOM 12401 C CA . GLY D 1 248 ? 13.147 60.831 45.577 1.00 39.75 248 GLY D CA 1
ATOM 12402 C C . GLY D 1 248 ? 11.851 60.880 46.364 1.00 40.55 248 GLY D C 1
ATOM 12403 O O . GLY D 1 248 ? 11.871 60.967 47.594 1.00 42.38 248 GLY D O 1
ATOM 12404 N N . MET D 1 249 ? 10.723 60.846 45.659 1.00 39.99 249 MET D N 1
ATOM 12405 C CA . MET D 1 249 ? 9.420 60.861 46.313 1.00 39.09 249 MET D CA 1
ATOM 12406 C C . MET D 1 249 ? 9.248 59.575 47.116 1.00 38.78 249 MET D C 1
ATOM 12407 O O . MET D 1 249 ? 8.678 59.594 48.204 1.00 38.37 249 MET D O 1
ATOM 12412 N N . LEU D 1 250 ? 9.743 58.459 46.573 1.00 37.75 250 LEU D N 1
ATOM 12413 C CA . LEU D 1 250 ? 9.641 57.163 47.250 1.00 36.47 250 LEU D CA 1
ATOM 12414 C C . LEU D 1 250 ? 10.345 57.196 48.606 1.00 35.24 250 LEU D C 1
ATOM 12415 O O . LEU D 1 250 ? 9.847 56.635 49.585 1.00 32.56 250 LEU D O 1
ATOM 12420 N N . HIS D 1 251 ? 11.503 57.849 48.664 1.00 35.19 251 HIS D N 1
ATOM 12421 C CA . HIS D 1 251 ? 12.213 57.961 49.929 1.00 36.36 251 HIS D CA 1
ATOM 12422 C C . HIS D 1 251 ? 11.320 58.795 50.837 1.00 37.53 251 HIS D C 1
ATOM 12423 O O . HIS D 1 251 ? 11.090 58.455 51.998 1.00 38.09 251 HIS D O 1
ATOM 12430 N N . LEU D 1 252 ? 10.792 59.880 50.295 1.00 37.63 252 LEU D N 1
ATOM 12431 C CA . LEU D 1 252 ? 9.917 60.728 51.077 1.00 38.40 252 LEU D CA 1
ATOM 12432 C C . LEU D 1 252 ? 8.649 59.981 51.492 1.00 38.38 252 LEU D C 1
ATOM 12433 O O . LEU D 1 252 ? 8.211 60.094 52.631 1.00 39.92 252 LEU D O 1
ATOM 12438 N N . SER D 1 253 ? 8.064 59.215 50.576 1.00 38.33 253 SER D N 1
ATOM 12439 C CA . SER D 1 253 ? 6.841 58.476 50.887 1.00 39.01 253 SER D CA 1
ATOM 12440 C C . SER D 1 253 ? 7.026 57.590 52.105 1.00 38.34 253 SER D C 1
ATOM 12441 O O . SER D 1 253 ? 6.084 57.355 52.844 1.00 39.18 253 SER D O 1
ATOM 12444 N N . ARG D 1 254 ? 8.239 57.093 52.310 1.00 38.26 254 ARG D N 1
ATOM 12445 C CA . ARG D 1 254 ? 8.508 56.240 53.457 1.00 39.79 254 ARG D CA 1
ATOM 12446 C C . ARG D 1 254 ? 8.486 57.059 54.758 1.00 41.15 254 ARG D C 1
ATOM 12447 O O . ARG D 1 254 ? 7.859 56.659 55.745 1.00 41.13 254 ARG D O 1
ATOM 12455 N N . MET D 1 255 ? 9.150 58.213 54.764 1.00 40.91 255 MET D N 1
ATOM 12456 C CA . MET D 1 255 ? 9.161 59.036 55.959 1.00 40.08 255 MET D CA 1
ATOM 12457 C C . MET D 1 255 ? 7.749 59.519 56.258 1.00 39.90 255 MET D C 1
ATOM 12458 O O . MET D 1 255 ? 7.326 59.565 57.418 1.00 39.46 255 MET D O 1
ATOM 12463 N N . ALA D 1 256 ? 7.018 59.872 55.207 1.00 38.98 256 ALA D N 1
ATOM 12464 C CA . ALA D 1 256 ? 5.647 60.333 55.371 1.00 39.23 256 ALA D CA 1
ATOM 12465 C C . ALA D 1 256 ? 4.835 59.222 56.039 1.00 39.73 256 ALA D C 1
ATOM 12466 O O . ALA D 1 256 ? 4.061 59.475 56.967 1.00 40.33 256 ALA D O 1
ATOM 12468 N N . GLU D 1 257 ? 5.028 57.988 55.574 1.00 38.80 257 GLU D N 1
ATOM 12469 C CA . GLU D 1 257 ? 4.315 56.835 56.130 1.00 38.57 257 GLU D CA 1
ATOM 12470 C C . GLU D 1 257 ? 4.578 56.685 57.634 1.00 38.89 257 GLU D C 1
ATOM 12471 O O . GLU D 1 257 ? 3.656 56.445 58.418 1.00 37.62 257 GLU D O 1
ATOM 12477 N N . GLU D 1 258 ? 5.837 56.840 58.037 1.00 38.67 258 GLU D N 1
ATOM 12478 C CA . GLU D 1 258 ? 6.184 56.701 59.440 1.00 37.32 258 GLU D CA 1
ATOM 12479 C C . GLU D 1 258 ? 5.666 57.845 60.322 1.00 36.53 258 GLU D C 1
ATOM 12480 O O . GLU D 1 258 ? 5.348 57.618 61.482 1.00 35.36 258 GLU D O 1
ATOM 12486 N N . LEU D 1 259 ? 5.561 59.063 59.791 1.00 36.29 259 LEU D N 1
ATOM 12487 C CA . LEU D 1 259 ? 5.032 60.165 60.603 1.00 36.43 259 LEU D CA 1
ATOM 12488 C C . LEU D 1 259 ? 3.518 60.014 60.724 1.00 36.57 259 LEU D C 1
ATOM 12489 O O . LEU D 1 259 ? 2.960 60.232 61.795 1.00 37.19 259 LEU D O 1
ATOM 12494 N N . ILE D 1 260 ? 2.853 59.643 59.632 1.00 36.40 260 ILE D N 1
ATOM 12495 C CA . ILE D 1 260 ? 1.406 59.431 59.676 1.00 37.45 260 ILE D CA 1
ATOM 12496 C C . ILE D 1 260 ? 1.115 58.368 60.754 1.00 38.56 260 ILE D C 1
ATOM 12497 O O . ILE D 1 260 ? 0.194 58.504 61.567 1.00 38.79 260 ILE D O 1
ATOM 12502 N N . LEU D 1 261 ? 1.937 57.325 60.746 1.00 38.19 261 LEU D N 1
ATOM 12503 C CA . LEU D 1 261 ? 1.845 56.201 61.666 1.00 38.74 261 LEU D CA 1
ATOM 12504 C C . LEU D 1 261 ? 2.227 56.587 63.102 1.00 39.83 261 LEU D C 1
ATOM 12505 O O . LEU D 1 261 ? 1.451 56.399 64.037 1.00 40.72 261 LEU D O 1
ATOM 12510 N N . TYR D 1 262 ? 3.428 57.124 63.274 1.00 39.66 262 TYR D N 1
ATOM 12511 C CA . TYR D 1 262 ? 3.900 57.519 64.589 1.00 39.11 262 TYR D CA 1
ATOM 12512 C C . TYR D 1 262 ? 2.996 58.539 65.282 1.00 41.21 262 TYR D C 1
ATOM 12513 O O . TYR D 1 262 ? 3.008 58.641 66.512 1.00 41.97 262 TYR D O 1
ATOM 12522 N N . SER D 1 263 ? 2.221 59.299 64.514 1.00 41.30 263 SER D N 1
ATOM 12523 C CA . SER D 1 263 ? 1.348 60.310 65.113 1.00 42.73 263 SER D CA 1
ATOM 12524 C C . SER D 1 263 ? -0.078 59.835 65.429 1.00 44.33 263 SER D C 1
ATOM 12525 O O . SER D 1 263 ? -0.948 60.627 65.796 1.00 44.96 263 SER D O 1
ATOM 12528 N N . THR D 1 264 ? -0.310 58.537 65.289 1.00 45.31 264 THR D N 1
ATOM 12529 C CA . THR D 1 264 ? -1.614 57.952 65.568 1.00 44.21 264 THR D CA 1
ATOM 12530 C C . THR D 1 264 ? -1.774 57.812 67.076 1.00 43.81 264 THR D C 1
ATOM 12531 O O . THR D 1 264 ? -0.784 57.809 67.802 1.00 41.55 264 THR D O 1
ATOM 12535 N N . GLU D 1 265 ? -3.013 57.680 67.543 1.00 45.02 265 GLU D N 1
ATOM 12536 C CA . GLU D 1 265 ? -3.256 57.535 68.973 1.00 46.93 265 GLU D CA 1
ATOM 12537 C C . GLU D 1 265 ? -2.731 56.191 69.468 1.00 46.32 265 GLU D C 1
ATOM 12538 O O . GLU D 1 265 ? -2.629 55.962 70.668 1.00 47.05 265 GLU D O 1
ATOM 12544 N N . GLU D 1 266 ? -2.395 55.300 68.543 1.00 45.89 266 GLU D N 1
ATOM 12545 C CA . GLU D 1 266 ? -1.883 53.991 68.929 1.00 44.64 266 GLU D CA 1
ATOM 12546 C C . GLU D 1 266 ? -0.402 54.044 69.274 1.00 43.99 266 GLU D C 1
ATOM 12547 O O . GLU D 1 266 ? 0.001 53.567 70.331 1.00 43.49 266 GLU D O 1
ATOM 12553 N N . PHE D 1 267 ? 0.399 54.616 68.376 1.00 44.34 267 PHE D N 1
ATOM 12554 C CA . PHE D 1 267 ? 1.846 54.753 68.582 1.00 44.11 267 PHE D CA 1
ATOM 12555 C C . PHE D 1 267 ? 2.142 55.914 69.533 1.00 43.59 267 PHE D C 1
ATOM 12556 O O . PHE D 1 267 ? 2.944 55.779 70.463 1.00 43.24 267 PHE D O 1
ATOM 12564 N N . GLY D 1 268 ? 1.494 57.050 69.267 1.00 42.56 268 GLY D N 1
ATOM 12565 C CA . GLY D 1 268 ? 1.661 58.251 70.069 1.00 41.06 268 GLY D CA 1
ATOM 12566 C C . GLY D 1 268 ? 3.074 58.808 70.138 1.00 40.89 268 GLY D C 1
ATOM 12567 O O . GLY D 1 268 ? 3.356 59.662 70.969 1.00 40.57 268 GLY D O 1
ATOM 12568 N N . PHE D 1 269 ? 3.961 58.349 69.259 1.00 41.05 269 PHE D N 1
ATOM 12569 C CA . PHE D 1 269 ? 5.350 58.804 69.264 1.00 39.53 269 PHE D CA 1
ATOM 12570 C C . PHE D 1 269 ? 5.613 60.277 68.929 1.00 39.27 269 PHE D C 1
ATOM 12571 O O . PHE D 1 269 ? 6.537 60.873 69.477 1.00 39.24 269 PHE D O 1
ATOM 12579 N N . VAL D 1 270 ? 4.821 60.870 68.042 1.00 39.38 270 VAL D N 1
ATOM 12580 C CA . VAL D 1 270 ? 5.055 62.260 67.652 1.00 39.57 270 VAL D CA 1
ATOM 12581 C C . VAL D 1 270 ? 3.768 63.019 67.349 1.00 40.34 270 VAL D C 1
ATOM 12582 O O . VAL D 1 270 ? 2.740 62.421 67.036 1.00 40.14 270 VAL D O 1
ATOM 12586 N N . GLU D 1 271 ? 3.839 64.342 67.432 1.00 41.84 271 GLU D N 1
ATOM 12587 C CA . GLU D 1 271 ? 2.688 65.193 67.158 1.00 45.12 271 GLU D CA 1
ATOM 12588 C C . GLU D 1 271 ? 3.032 66.140 66.008 1.00 46.56 271 GLU D C 1
ATOM 12589 O O . GLU D 1 271 ? 4.064 66.815 66.033 1.00 46.31 271 GLU D O 1
ATOM 12595 N N . VAL D 1 272 ? 2.156 66.190 65.007 1.00 47.45 272 VAL D N 1
ATOM 12596 C CA . VAL D 1 272 ? 2.357 67.029 63.828 1.00 46.92 272 VAL D CA 1
ATOM 12597 C C . VAL D 1 272 ? 1.930 68.481 64.040 1.00 47.56 272 VAL D C 1
ATOM 12598 O O . VAL D 1 272 ? 0.869 68.743 64.591 1.00 47.81 272 VAL D O 1
ATOM 12602 N N . PRO D 1 273 ? 2.756 69.445 63.596 1.00 48.91 273 PRO D N 1
ATOM 12603 C CA . PRO D 1 273 ? 2.434 70.868 63.742 1.00 49.37 273 PRO D CA 1
ATOM 12604 C C . PRO D 1 273 ? 1.134 71.219 63.017 1.00 51.07 273 PRO D C 1
ATOM 12605 O O . PRO D 1 273 ? 0.920 70.814 61.877 1.00 51.70 273 PRO D O 1
ATOM 12609 N N . ASP D 1 274 ? 0.273 71.980 63.682 1.00 53.54 274 ASP D N 1
ATOM 12610 C CA . ASP D 1 274 ? -1.026 72.367 63.123 1.00 55.33 274 ASP D CA 1
ATOM 12611 C C . ASP D 1 274 ? -0.953 73.005 61.749 1.00 55.67 274 ASP D C 1
ATOM 12612 O O . ASP D 1 274 ? -1.901 72.928 60.977 1.00 57.19 274 ASP D O 1
ATOM 12617 N N . ALA D 1 275 ? 0.164 73.648 61.445 1.00 56.21 275 ALA D N 1
ATOM 12618 C CA . ALA D 1 275 ? 0.321 74.308 60.159 1.00 56.36 275 ALA D CA 1
ATOM 12619 C C . ALA D 1 275 ? 0.137 73.320 59.021 1.00 56.95 275 ALA D C 1
ATOM 12620 O O . ALA D 1 275 ? -0.240 73.702 57.910 1.00 57.69 275 ALA D O 1
ATOM 12622 N N . PHE D 1 276 ? 0.384 72.045 59.314 1.00 56.30 276 PHE D N 1
ATOM 12623 C CA . PHE D 1 276 ? 0.304 70.994 58.308 1.00 55.94 276 PHE D CA 1
ATOM 12624 C C . PHE D 1 276 ? -0.681 69.854 58.643 1.00 56.35 276 PHE D C 1
ATOM 12625 O O . PHE D 1 276 ? -0.506 68.717 58.187 1.00 56.28 276 PHE D O 1
ATOM 12633 N N . ALA D 1 277 ? -1.717 70.156 59.424 1.00 56.38 277 ALA D N 1
ATOM 12634 C CA . ALA D 1 277 ? -2.709 69.149 59.801 1.00 56.99 277 ALA D CA 1
ATOM 12635 C C . ALA D 1 277 ? -4.132 69.721 59.889 1.00 58.44 277 ALA D C 1
ATOM 12636 O O . ALA D 1 277 ? -4.362 70.895 59.590 1.00 59.47 277 ALA D O 1
ATOM 12638 N N . THR D 1 278 ? -5.090 68.881 60.278 1.00 59.23 278 THR D N 1
ATOM 12639 C CA . THR D 1 278 ? -6.480 69.317 60.429 1.00 59.34 278 THR D CA 1
ATOM 12640 C C . THR D 1 278 ? -7.060 68.646 61.668 1.00 60.09 278 THR D C 1
ATOM 12641 O O . THR D 1 278 ? -6.537 67.631 62.132 1.00 59.62 278 THR D O 1
ATOM 12645 N N . GLY D 1 279 ? -8.137 69.216 62.202 1.00 61.63 279 GLY D N 1
ATOM 12646 C CA . GLY D 1 279 ? -8.746 68.668 63.406 1.00 63.55 279 GLY D CA 1
ATOM 12647 C C . GLY D 1 279 ? -10.260 68.599 63.368 1.00 65.06 279 GLY D C 1
ATOM 12648 O O . GLY D 1 279 ? -10.848 68.534 62.287 1.00 63.85 279 GLY D O 1
ATOM 12649 N N . SER D 1 280 ? -10.893 68.615 64.542 1.00 67.30 280 SER D N 1
ATOM 12650 C CA . SER D 1 280 ? -12.354 68.528 64.629 1.00 70.59 280 SER D CA 1
ATOM 12651 C C . SER D 1 280 ? -12.970 69.528 65.602 1.00 72.21 280 SER D C 1
ATOM 12652 O O . SER D 1 280 ? -12.350 69.918 66.594 1.00 72.98 280 SER D O 1
ATOM 12654 N N . SER D 1 281 ? -14.209 69.922 65.315 1.00 73.83 281 SER D N 1
ATOM 12655 C CA . SER D 1 281 ? -14.935 70.879 66.147 1.00 74.96 281 SER D CA 1
ATOM 12656 C C . SER D 1 281 ? -15.269 70.317 67.532 1.00 75.61 281 SER D C 1
ATOM 12657 O O . SER D 1 281 ? -15.109 71.012 68.538 1.00 75.75 281 SER D O 1
ATOM 12659 N N . ILE D 1 282 ? -15.722 69.062 67.571 1.00 75.76 282 ILE D N 1
ATOM 12660 C CA . ILE D 1 282 ? -16.106 68.399 68.816 1.00 74.62 282 ILE D CA 1
ATOM 12661 C C . ILE D 1 282 ? -15.103 67.355 69.295 1.00 74.88 282 ILE D C 1
ATOM 12662 O O . ILE D 1 282 ? -15.486 66.338 69.864 1.00 75.53 282 ILE D O 1
ATOM 12664 N N . MET D 1 283 ? -13.821 67.600 69.058 1.00 75.42 283 MET D N 1
ATOM 12665 C CA . MET D 1 283 ? -12.770 66.679 69.493 1.00 76.80 283 MET D CA 1
ATOM 12666 C C . MET D 1 283 ? -11.448 67.445 69.514 1.00 77.80 283 MET D C 1
ATOM 12667 O O . MET D 1 283 ? -11.347 68.528 68.933 1.00 78.12 283 MET D O 1
ATOM 12669 N N . PRO D 1 284 ? -10.444 66.894 70.192 1.00 77.91 284 PRO D N 1
ATOM 12670 C CA . PRO D 1 284 ? -9.142 67.553 70.283 1.00 77.48 284 PRO D CA 1
ATOM 12671 C C . PRO D 1 284 ? -8.010 66.536 70.205 1.00 77.12 284 PRO D C 1
ATOM 12672 O O . PRO D 1 284 ? -6.896 66.859 69.774 1.00 77.13 284 PRO D O 1
ATOM 12674 N N . GLN D 1 285 ? -8.302 65.307 70.624 1.00 76.49 285 GLN D N 1
ATOM 12675 C CA . GLN D 1 285 ? -7.314 64.228 70.597 1.00 75.50 285 GLN D CA 1
ATOM 12676 C C . GLN D 1 285 ? -7.031 63.800 69.152 1.00 74.21 285 GLN D C 1
ATOM 12677 O O . GLN D 1 285 ? -6.162 62.955 68.908 1.00 73.48 285 GLN D O 1
ATOM 12679 N N . LYS D 1 286 ? -7.767 64.395 68.207 1.00 72.30 286 LYS D N 1
ATOM 12680 C CA . LYS D 1 286 ? -7.617 64.095 66.781 1.00 69.37 286 LYS D CA 1
ATOM 12681 C C . LYS D 1 286 ? -6.867 65.195 66.017 1.00 67.19 286 LYS D C 1
ATOM 12682 O O . LYS D 1 286 ? -7.159 66.391 66.160 1.00 66.11 286 LYS D O 1
ATOM 12684 N N . LYS D 1 287 ? -5.897 64.767 65.208 1.00 63.47 287 LYS D N 1
ATOM 12685 C CA . LYS D 1 287 ? -5.088 65.666 64.398 1.00 58.54 287 LYS D CA 1
ATOM 12686 C C . LYS D 1 287 ? -4.709 64.908 63.126 1.00 55.52 287 LYS D C 1
ATOM 12687 O O . LYS D 1 287 ? -3.918 63.963 63.170 1.00 55.05 287 LYS D O 1
ATOM 12693 N N . ASN D 1 288 ? -5.283 65.326 61.999 1.00 51.55 288 ASN D N 1
ATOM 12694 C CA . ASN D 1 288 ? -5.045 64.675 60.711 1.00 48.19 288 ASN D CA 1
ATOM 12695 C C . ASN D 1 288 ? -3.824 65.189 59.937 1.00 45.30 288 ASN D C 1
ATOM 12696 O O . ASN D 1 288 ? -3.703 66.387 59.686 1.00 44.31 288 ASN D O 1
ATOM 12701 N N . PRO D 1 289 ? -2.916 64.276 59.529 1.00 42.39 289 PRO D N 1
ATOM 12702 C CA . PRO D 1 289 ? -1.695 64.598 58.779 1.00 40.91 289 PRO D CA 1
ATOM 12703 C C . PRO D 1 289 ? -1.908 64.685 57.263 1.00 40.04 289 PRO D C 1
ATOM 12704 O O . PRO D 1 289 ? -1.214 64.021 56.491 1.00 39.84 289 PRO D O 1
ATOM 12708 N N . ASP D 1 290 ? -2.855 65.516 56.842 1.00 39.78 290 ASP D N 1
ATOM 12709 C CA . ASP D 1 290 ? -3.170 65.670 55.425 1.00 40.25 290 ASP D CA 1
ATOM 12710 C C . ASP D 1 290 ? -1.941 65.818 54.512 1.00 40.40 290 ASP D C 1
ATOM 12711 O O . ASP D 1 290 ? -1.748 65.017 53.596 1.00 41.88 290 ASP D O 1
ATOM 12716 N N . ILE D 1 291 ? -1.113 66.830 54.755 1.00 38.77 291 ILE D N 1
ATOM 12717 C CA . ILE D 1 291 ? 0.058 67.052 53.918 1.00 37.50 291 ILE D CA 1
ATOM 12718 C C . ILE D 1 291 ? 0.949 65.831 53.792 1.00 38.38 291 ILE D C 1
ATOM 12719 O O . ILE D 1 291 ? 1.424 65.521 52.699 1.00 38.87 291 ILE D O 1
ATOM 12724 N N . LEU D 1 292 ? 1.183 65.138 54.899 1.00 38.02 292 LEU D N 1
ATOM 12725 C CA . LEU D 1 292 ? 2.027 63.953 54.867 1.00 38.20 292 LEU D CA 1
ATOM 12726 C C . LEU D 1 292 ? 1.338 62.859 54.067 1.00 39.14 292 LEU D C 1
ATOM 12727 O O . LEU D 1 292 ? 1.991 62.033 53.420 1.00 39.01 292 LEU D O 1
ATOM 12732 N N . GLU D 1 293 ? 0.013 62.848 54.114 1.00 38.62 293 GLU D N 1
ATOM 12733 C CA . GLU D 1 293 ? -0.723 61.855 53.359 1.00 38.92 293 GLU D CA 1
ATOM 12734 C C . GLU D 1 293 ? -0.521 62.153 51.886 1.00 38.28 293 GLU D C 1
ATOM 12735 O O . GLU D 1 293 ? -0.108 61.282 51.115 1.00 38.14 293 GLU D O 1
ATOM 12741 N N . LEU D 1 294 ? -0.813 63.396 51.510 1.00 36.34 294 LEU D N 1
ATOM 12742 C CA . LEU D 1 294 ? -0.679 63.844 50.136 1.00 35.39 294 LEU D CA 1
ATOM 12743 C C . LEU D 1 294 ? 0.742 63.659 49.607 1.00 35.26 294 LEU D C 1
ATOM 12744 O O . LEU D 1 294 ? 0.925 63.295 48.450 1.00 36.38 294 LEU D O 1
ATOM 12749 N N . ILE D 1 295 ? 1.745 63.892 50.450 1.00 35.37 295 ILE D N 1
ATOM 12750 C CA . ILE D 1 295 ? 3.147 63.730 50.043 1.00 35.31 295 ILE D CA 1
ATOM 12751 C C . ILE D 1 295 ? 3.447 62.277 49.677 1.00 35.54 295 ILE D C 1
ATOM 12752 O O . ILE D 1 295 ? 4.161 61.992 48.704 1.00 34.83 295 ILE D O 1
ATOM 12757 N N . ARG D 1 296 ? 2.901 61.367 50.476 1.00 36.32 296 ARG D N 1
ATOM 12758 C CA . ARG D 1 296 ? 3.068 59.932 50.267 1.00 37.44 296 ARG D CA 1
ATOM 12759 C C . ARG D 1 296 ? 2.350 59.486 48.994 1.00 37.32 296 ARG D C 1
ATOM 12760 O O . ARG D 1 296 ? 2.924 58.803 48.141 1.00 36.54 296 ARG D O 1
ATOM 12768 N N . ALA D 1 297 ? 1.090 59.893 48.880 1.00 37.12 297 ALA D N 1
ATOM 12769 C CA . ALA D 1 297 ? 0.252 59.560 47.734 1.00 36.22 297 ALA D CA 1
ATOM 12770 C C . ALA D 1 297 ? 0.758 60.089 46.397 1.00 35.77 297 ALA D C 1
ATOM 12771 O O . ALA D 1 297 ? 0.628 59.410 45.388 1.00 36.91 297 ALA D O 1
ATOM 12773 N N . LYS D 1 298 ? 1.317 61.297 46.375 1.00 34.65 298 LYS D N 1
ATOM 12774 C CA . LYS D 1 298 ? 1.819 61.866 45.119 1.00 33.73 298 LYS D CA 1
ATOM 12775 C C . LYS D 1 298 ? 3.081 61.166 44.565 1.00 34.37 298 LYS D C 1
ATOM 12776 O O . LYS D 1 298 ? 3.615 61.550 43.522 1.00 34.72 298 LYS D O 1
ATOM 12782 N N . ALA D 1 299 ? 3.572 60.148 45.262 1.00 34.32 299 ALA D N 1
ATOM 12783 C CA . ALA D 1 299 ? 4.729 59.429 44.758 1.00 32.64 299 ALA D CA 1
ATOM 12784 C C . ALA D 1 299 ? 4.207 58.650 43.558 1.00 32.68 299 ALA D C 1
ATOM 12785 O O . ALA D 1 299 ? 4.964 58.281 42.660 1.00 36.08 299 ALA D O 1
ATOM 12787 N N . GLY D 1 300 ? 2.898 58.418 43.543 1.00 30.79 300 GLY D N 1
ATOM 12788 C CA . GLY D 1 300 ? 2.280 57.692 42.451 1.00 29.69 300 GLY D CA 1
ATOM 12789 C C . GLY D 1 300 ? 2.340 58.417 41.115 1.00 30.52 300 GLY D C 1
ATOM 12790 O O . GLY D 1 300 ? 2.742 57.835 40.097 1.00 29.00 300 GLY D O 1
ATOM 12791 N N . ARG D 1 301 ? 1.943 59.690 41.107 1.00 30.22 301 ARG D N 1
ATOM 12792 C CA . ARG D 1 301 ? 1.957 60.482 39.875 1.00 29.12 301 ARG D CA 1
ATOM 12793 C C . ARG D 1 301 ? 3.341 60.642 39.241 1.00 29.19 301 ARG D C 1
ATOM 12794 O O . ARG D 1 301 ? 3.455 60.704 38.023 1.00 28.33 301 ARG D O 1
ATOM 12802 N N . VAL D 1 302 ? 4.393 60.724 40.052 1.00 29.82 302 VAL D N 1
ATOM 12803 C CA . VAL D 1 302 ? 5.725 60.845 39.479 1.00 30.53 302 VAL D CA 1
ATOM 12804 C C . VAL D 1 302 ? 6.070 59.514 38.809 1.00 31.14 302 VAL D C 1
ATOM 12805 O O . VAL D 1 302 ? 6.660 59.484 37.728 1.00 29.97 302 VAL D O 1
ATOM 12809 N N . LEU D 1 303 ? 5.671 58.410 39.437 1.00 32.72 303 LEU D N 1
ATOM 12810 C CA . LEU D 1 303 ? 5.930 57.092 38.857 1.00 32.85 303 LEU D CA 1
ATOM 12811 C C . LEU D 1 303 ? 5.161 56.995 37.540 1.00 32.70 303 LEU D C 1
ATOM 12812 O O . LEU D 1 303 ? 5.707 56.597 36.512 1.00 32.51 303 LEU D O 1
ATOM 12817 N N . GLY D 1 304 ? 3.886 57.368 37.583 1.00 33.43 304 GLY D N 1
ATOM 12818 C CA . GLY D 1 304 ? 3.061 57.315 36.390 1.00 33.87 304 GLY D CA 1
ATOM 12819 C C . GLY D 1 304 ? 3.648 58.132 35.257 1.00 34.18 304 GLY D C 1
ATOM 12820 O O . GLY D 1 304 ? 3.473 57.791 34.093 1.00 35.19 304 GLY D O 1
ATOM 12821 N N . ALA D 1 305 ? 4.351 59.208 35.600 1.00 33.85 305 ALA D N 1
ATOM 12822 C CA . ALA D 1 305 ? 4.970 60.080 34.611 1.00 34.40 305 ALA D CA 1
ATOM 12823 C C . ALA D 1 305 ? 6.119 59.363 33.899 1.00 34.64 305 ALA D C 1
ATOM 12824 O O . ALA D 1 305 ? 6.230 59.414 32.672 1.00 35.75 305 ALA D O 1
ATOM 12826 N N . PHE D 1 306 ? 6.975 58.706 34.673 1.00 33.47 306 PHE D N 1
ATOM 12827 C CA . PHE D 1 306 ? 8.104 57.969 34.120 1.00 33.91 306 PHE D CA 1
ATOM 12828 C C . PHE D 1 306 ? 7.555 56.920 33.152 1.00 34.57 306 PHE D C 1
ATOM 12829 O O . PHE D 1 306 ? 8.115 56.661 32.084 1.00 34.58 306 PHE D O 1
ATOM 12837 N N . VAL D 1 307 ? 6.442 56.317 33.547 1.00 33.61 307 VAL D N 1
ATOM 12838 C CA . VAL D 1 307 ? 5.812 55.289 32.748 1.00 32.30 307 VAL D CA 1
ATOM 12839 C C . VAL D 1 307 ? 5.223 55.906 31.506 1.00 30.83 307 VAL D C 1
ATOM 12840 O O . VAL D 1 307 ? 5.321 55.354 30.424 1.00 31.95 307 VAL D O 1
ATOM 12844 N N . GLY D 1 308 ? 4.610 57.061 31.660 1.00 29.85 308 GLY D N 1
ATOM 12845 C CA . GLY D 1 308 ? 4.022 57.695 30.508 1.00 30.12 308 GLY D CA 1
ATOM 12846 C C . GLY D 1 308 ? 5.070 57.903 29.442 1.00 31.23 308 GLY D C 1
ATOM 12847 O O . GLY D 1 308 ? 4.942 57.409 28.323 1.00 30.81 308 GLY D O 1
ATOM 12848 N N . LEU D 1 309 ? 6.130 58.614 29.803 1.00 32.30 309 LEU D N 1
ATOM 12849 C CA . LEU D 1 309 ? 7.185 58.925 28.854 1.00 33.07 309 LEU D CA 1
ATOM 12850 C C . LEU D 1 309 ? 7.947 57.750 28.290 1.00 33.64 309 LEU D C 1
ATOM 12851 O O . LEU D 1 309 ? 8.262 57.756 27.110 1.00 35.72 309 LEU D O 1
ATOM 12856 N N . SER D 1 310 ? 8.265 56.758 29.112 1.00 32.94 310 SER D N 1
ATOM 12857 C CA . SER D 1 310 ? 8.986 55.599 28.609 1.00 33.64 310 SER D CA 1
ATOM 12858 C C . SER D 1 310 ? 8.175 54.962 27.496 1.00 34.14 310 SER D C 1
ATOM 12859 O O . SER D 1 310 ? 8.725 54.533 26.486 1.00 35.39 310 SER D O 1
ATOM 12862 N N . ALA D 1 311 ? 6.858 54.917 27.680 1.00 33.45 311 ALA D N 1
ATOM 12863 C CA . ALA D 1 311 ? 5.961 54.322 26.694 1.00 32.68 311 ALA D CA 1
ATOM 12864 C C . ALA D 1 311 ? 5.863 55.158 25.412 1.00 33.42 311 ALA D C 1
ATOM 12865 O O . ALA D 1 311 ? 5.478 54.646 24.361 1.00 34.44 311 ALA D O 1
ATOM 12867 N N . VAL D 1 312 ? 6.204 56.440 25.490 1.00 32.57 312 VAL D N 1
ATOM 12868 C CA . VAL D 1 312 ? 6.146 57.303 24.317 1.00 32.32 312 VAL D CA 1
ATOM 12869 C C . VAL D 1 312 ? 7.316 57.068 23.370 1.00 32.51 312 VAL D C 1
ATOM 12870 O O . VAL D 1 312 ? 7.148 57.094 22.148 1.00 33.57 312 VAL D O 1
ATOM 12874 N N . VAL D 1 313 ? 8.490 56.821 23.935 1.00 32.40 313 VAL D N 1
ATOM 12875 C CA . VAL D 1 313 ? 9.690 56.613 23.135 1.00 33.72 313 VAL D CA 1
ATOM 12876 C C . VAL D 1 313 ? 9.977 55.173 22.723 1.00 34.61 313 VAL D C 1
ATOM 12877 O O . VAL D 1 313 ? 10.828 54.932 21.871 1.00 36.28 313 VAL D O 1
ATOM 12881 N N . LYS D 1 314 ? 9.296 54.212 23.330 1.00 35.16 314 LYS D N 1
ATOM 12882 C CA . LYS D 1 314 ? 9.510 52.820 22.963 1.00 35.31 314 LYS D CA 1
ATOM 12883 C C . LYS D 1 314 ? 9.165 52.648 21.493 1.00 35.54 314 LYS D C 1
ATOM 12884 O O . LYS D 1 314 ? 8.093 53.056 21.054 1.00 36.81 314 LYS D O 1
ATOM 12890 N N . GLY D 1 315 ? 10.079 52.051 20.740 1.00 35.54 315 GLY D N 1
ATOM 12891 C CA . GLY D 1 315 ? 9.839 51.801 19.333 1.00 35.37 315 GLY D CA 1
ATOM 12892 C C . GLY D 1 315 ? 9.599 53.033 18.497 1.00 36.27 315 GLY D C 1
ATOM 12893 O O . GLY D 1 315 ? 8.917 52.968 17.474 1.00 35.96 315 GLY D O 1
ATOM 12894 N N . LEU D 1 316 ? 10.143 54.161 18.931 1.00 36.05 316 LEU D N 1
ATOM 12895 C CA . LEU D 1 316 ? 9.987 55.392 18.177 1.00 37.50 316 LEU D CA 1
ATOM 12896 C C . LEU D 1 316 ? 11.103 55.464 17.141 1.00 39.23 316 LEU D C 1
ATOM 12897 O O . LEU D 1 316 ? 12.283 55.455 17.494 1.00 40.72 316 LEU D O 1
ATOM 12902 N N . PRO D 1 317 ? 10.750 55.537 15.851 1.00 39.40 317 PRO D N 1
ATOM 12903 C CA . PRO D 1 317 ? 11.780 55.616 14.811 1.00 40.26 317 PRO D CA 1
ATOM 12904 C C . PRO D 1 317 ? 12.551 56.909 15.052 1.00 39.86 317 PRO D C 1
ATOM 12905 O O . PRO D 1 317 ? 12.078 57.778 15.792 1.00 39.87 317 PRO D O 1
ATOM 12909 N N . LEU D 1 318 ? 13.712 57.049 14.417 1.00 38.63 318 LEU D N 1
ATOM 12910 C CA . LEU D 1 318 ? 14.550 58.218 14.645 1.00 36.79 318 LEU D CA 1
ATOM 12911 C C . LEU D 1 318 ? 14.191 59.585 14.077 1.00 37.14 318 LEU D C 1
ATOM 12912 O O . LEU D 1 318 ? 13.269 59.753 13.266 1.00 33.82 318 LEU D O 1
ATOM 12917 N N . ALA D 1 319 ? 14.969 60.556 14.561 1.00 38.12 319 ALA D N 1
ATOM 12918 C CA . ALA D 1 319 ? 14.845 61.970 14.259 1.00 36.71 319 ALA D CA 1
ATOM 12919 C C . ALA D 1 319 ? 13.678 62.470 15.109 1.00 36.07 319 ALA D C 1
ATOM 12920 O O . ALA D 1 319 ? 13.220 61.764 16.008 1.00 36.39 319 ALA D O 1
ATOM 12922 N N . TYR D 1 320 ? 13.208 63.683 14.847 1.00 35.09 320 TYR D N 1
ATOM 12923 C CA . TYR D 1 320 ? 12.087 64.223 15.600 1.00 33.28 320 TYR D CA 1
ATOM 12924 C C . TYR D 1 320 ? 10.759 63.653 15.092 1.00 33.18 320 TYR D C 1
ATOM 12925 O O . TYR D 1 320 ? 10.618 63.296 13.916 1.00 34.07 320 TYR D O 1
ATOM 12934 N N . ASN D 1 321 ? 9.795 63.551 16.000 1.00 32.02 321 ASN D N 1
ATOM 12935 C CA . ASN D 1 321 ? 8.453 63.071 15.690 1.00 31.03 321 ASN D CA 1
ATOM 12936 C C . ASN D 1 321 ? 7.575 63.921 16.569 1.00 31.98 321 ASN D C 1
ATOM 12937 O O . ASN D 1 321 ? 8.039 64.436 17.578 1.00 30.80 321 ASN D O 1
ATOM 12942 N N . LYS D 1 322 ? 6.312 64.074 16.200 1.00 34.58 322 LYS D N 1
ATOM 12943 C CA . LYS D 1 322 ? 5.406 64.883 17.002 1.00 38.18 322 LYS D CA 1
ATOM 12944 C C . LYS D 1 322 ? 5.201 64.239 18.372 1.00 39.49 322 LYS D C 1
ATOM 12945 O O . LYS D 1 322 ? 4.700 64.882 19.303 1.00 41.10 322 LYS D O 1
ATOM 12951 N N . ASP D 1 323 ? 5.600 62.972 18.484 1.00 39.32 323 ASP D N 1
ATOM 12952 C CA . ASP D 1 323 ? 5.478 62.212 19.727 1.00 38.81 323 ASP D CA 1
ATOM 12953 C C . ASP D 1 323 ? 6.220 62.861 20.905 1.00 38.31 323 ASP D C 1
ATOM 12954 O O . ASP D 1 323 ? 5.752 62.794 22.034 1.00 37.62 323 ASP D O 1
ATOM 12959 N N . LEU D 1 324 ? 7.369 63.487 20.646 1.00 38.72 324 LEU D N 1
ATOM 12960 C CA . LEU D 1 324 ? 8.164 64.119 21.710 1.00 38.94 324 LEU D CA 1
ATOM 12961 C C . LEU D 1 324 ? 7.444 65.207 22.511 1.00 38.82 324 LEU D C 1
ATOM 12962 O O . LEU D 1 324 ? 7.715 65.384 23.693 1.00 39.53 324 LEU D O 1
ATOM 12967 N N . GLN D 1 325 ? 6.538 65.941 21.875 1.00 37.89 325 GLN D N 1
ATOM 12968 C CA . GLN D 1 325 ? 5.790 66.990 22.564 1.00 37.28 325 GLN D CA 1
ATOM 12969 C C . GLN D 1 325 ? 5.334 66.506 23.936 1.00 37.54 325 GLN D C 1
ATOM 12970 O O . GLN D 1 325 ? 5.285 67.265 24.904 1.00 37.32 325 GLN D O 1
ATOM 12976 N N . GLU D 1 326 ? 5.020 65.219 23.999 1.00 37.79 326 GLU D N 1
ATOM 12977 C CA . GLU D 1 326 ? 4.542 64.586 25.206 1.00 38.16 326 GLU D CA 1
ATOM 12978 C C . GLU D 1 326 ? 5.559 64.548 26.338 1.00 39.70 326 GLU D C 1
ATOM 12979 O O . GLU D 1 326 ? 5.287 63.962 27.391 1.00 41.65 326 GLU D O 1
ATOM 12985 N N . ASP D 1 327 ? 6.713 65.183 26.150 1.00 38.46 327 ASP D N 1
ATOM 12986 C CA . ASP D 1 327 ? 7.730 65.158 27.193 1.00 38.77 327 ASP D CA 1
ATOM 12987 C C . ASP D 1 327 ? 7.615 66.228 28.282 1.00 39.89 327 ASP D C 1
ATOM 12988 O O . ASP D 1 327 ? 7.853 65.943 29.456 1.00 39.47 327 ASP D O 1
ATOM 12993 N N . LYS D 1 328 ? 7.237 67.447 27.906 1.00 40.45 328 LYS D N 1
ATOM 12994 C CA . LYS D 1 328 ? 7.130 68.543 28.866 1.00 38.42 328 LYS D CA 1
ATOM 12995 C C . LYS D 1 328 ? 6.130 68.366 30.018 1.00 37.31 328 LYS D C 1
ATOM 12996 O O . LYS D 1 328 ? 6.529 68.371 31.175 1.00 35.46 328 LYS D O 1
ATOM 13002 N N . GLU D 1 329 ? 4.842 68.215 29.712 1.00 37.28 329 GLU D N 1
ATOM 13003 C CA . GLU D 1 329 ? 3.824 68.062 30.755 1.00 37.77 329 GLU D CA 1
ATOM 13004 C C . GLU D 1 329 ? 4.251 67.130 31.888 1.00 38.30 329 GLU D C 1
ATOM 13005 O O . GLU D 1 329 ? 4.242 67.515 33.059 1.00 39.80 329 GLU D O 1
ATOM 13011 N N . PRO D 1 330 ? 4.627 65.889 31.562 1.00 37.25 330 PRO D N 1
ATOM 13012 C CA . PRO D 1 330 ? 5.045 64.981 32.632 1.00 36.86 330 PRO D CA 1
ATOM 13013 C C . PRO D 1 330 ? 6.174 65.542 33.505 1.00 37.04 330 PRO D C 1
ATOM 13014 O O . PRO D 1 330 ? 6.100 65.499 34.731 1.00 37.14 330 PRO D O 1
ATOM 13018 N N . LEU D 1 331 ? 7.214 66.076 32.878 1.00 37.37 331 LEU D N 1
ATOM 13019 C CA . LEU D 1 331 ? 8.331 66.643 33.629 1.00 37.79 331 LEU D CA 1
ATOM 13020 C C . LEU D 1 331 ? 7.879 67.766 34.555 1.00 37.51 331 LEU D C 1
ATOM 13021 O O . LEU D 1 331 ? 8.134 67.718 35.754 1.00 38.66 331 LEU D O 1
ATOM 13026 N N . LEU D 1 332 ? 7.215 68.775 34.003 1.00 35.67 332 LEU D N 1
ATOM 13027 C CA . LEU D 1 332 ? 6.758 69.891 34.816 1.00 36.01 332 LEU D CA 1
ATOM 13028 C C . LEU D 1 332 ? 6.010 69.418 36.052 1.00 36.76 332 LEU D C 1
ATOM 13029 O O . LEU D 1 332 ? 6.255 69.907 37.157 1.00 37.52 332 LEU D O 1
ATOM 13034 N N . ASP D 1 333 ? 5.101 68.464 35.872 1.00 37.67 333 ASP D N 1
ATOM 13035 C CA . ASP D 1 333 ? 4.317 67.953 36.998 1.00 36.96 333 ASP D CA 1
ATOM 13036 C C . ASP D 1 333 ? 5.145 67.200 38.059 1.00 35.41 333 ASP D C 1
ATOM 13037 O O . ASP D 1 333 ? 4.979 67.432 39.259 1.00 32.69 333 ASP D O 1
ATOM 13042 N N . ALA D 1 334 ? 6.031 66.306 37.623 1.00 33.81 334 ALA D N 1
ATOM 13043 C CA . ALA D 1 334 ? 6.862 65.558 38.561 1.00 34.08 334 ALA D CA 1
ATOM 13044 C C . ALA D 1 334 ? 7.804 66.503 39.316 1.00 34.53 334 ALA D C 1
ATOM 13045 O O . ALA D 1 334 ? 7.924 66.433 40.542 1.00 34.16 334 ALA D O 1
ATOM 13047 N N . LEU D 1 335 ? 8.466 67.386 38.573 1.00 33.90 335 LEU D N 1
ATOM 13048 C CA . LEU D 1 335 ? 9.388 68.347 39.152 1.00 33.52 335 LEU D CA 1
ATOM 13049 C C . LEU D 1 335 ? 8.699 69.253 40.172 1.00 33.95 335 LEU D C 1
ATOM 13050 O O . LEU D 1 335 ? 9.290 69.605 41.199 1.00 35.23 335 LEU D O 1
ATOM 13055 N N . ALA D 1 336 ? 7.458 69.643 39.897 1.00 32.38 336 ALA D N 1
ATOM 13056 C CA . ALA D 1 336 ? 6.735 70.497 40.829 1.00 30.94 336 ALA D CA 1
ATOM 13057 C C . ALA D 1 336 ? 6.350 69.690 42.081 1.00 32.31 336 ALA D C 1
ATOM 13058 O O . ALA D 1 336 ? 6.405 70.198 43.202 1.00 34.18 336 ALA D O 1
ATOM 13060 N N . THR D 1 337 ? 5.977 68.427 41.888 1.00 31.55 337 THR D N 1
ATOM 13061 C CA . THR D 1 337 ? 5.598 67.560 42.999 1.00 30.32 337 THR D CA 1
ATOM 13062 C C . THR D 1 337 ? 6.747 67.386 43.976 1.00 30.61 337 THR D C 1
ATOM 13063 O O . THR D 1 337 ? 6.590 67.594 45.177 1.00 30.33 337 THR D O 1
ATOM 13067 N N . TYR D 1 338 ? 7.903 67.004 43.449 1.00 31.34 338 TYR D N 1
ATOM 13068 C CA . TYR D 1 338 ? 9.080 66.774 44.270 1.00 31.46 338 TYR D CA 1
ATOM 13069 C C . TYR D 1 338 ? 9.571 68.043 44.925 1.00 32.90 338 TYR D C 1
ATOM 13070 O O . TYR D 1 338 ? 10.066 68.019 46.057 1.00 32.66 338 TYR D O 1
ATOM 13079 N N . ARG D 1 339 ? 9.434 69.150 44.203 1.00 35.06 339 ARG D N 1
ATOM 13080 C CA . ARG D 1 339 ? 9.872 70.447 44.693 1.00 36.12 339 ARG D CA 1
ATOM 13081 C C . ARG D 1 339 ? 9.102 70.883 45.930 1.00 36.83 339 ARG D C 1
ATOM 13082 O O . ARG D 1 339 ? 9.686 71.110 47.000 1.00 36.12 339 ARG D O 1
ATOM 13090 N N . ASP D 1 340 ? 7.789 71.013 45.777 1.00 37.16 340 ASP D N 1
ATOM 13091 C CA . ASP D 1 340 ? 6.956 71.429 46.887 1.00 38.31 340 ASP D CA 1
ATOM 13092 C C . ASP D 1 340 ? 7.069 70.416 48.015 1.00 38.66 340 ASP D C 1
ATOM 13093 O O . ASP D 1 340 ? 7.019 70.777 49.184 1.00 37.48 340 ASP D O 1
ATOM 13098 N N . SER D 1 341 ? 7.259 69.148 47.668 1.00 39.12 341 SER D N 1
ATOM 13099 C CA . SER D 1 341 ? 7.392 68.119 48.692 1.00 40.18 341 SER D CA 1
ATOM 13100 C C . SER D 1 341 ? 8.662 68.336 49.520 1.00 41.74 341 SER D C 1
ATOM 13101 O O . SER D 1 341 ? 8.645 68.192 50.745 1.00 42.40 341 SER D O 1
ATOM 13104 N N . LEU D 1 342 ? 9.765 68.682 48.858 1.00 42.82 342 LEU D N 1
ATOM 13105 C CA . LEU D 1 342 ? 11.019 68.926 49.569 1.00 41.94 342 LEU D CA 1
ATOM 13106 C C . LEU D 1 342 ? 10.872 70.180 50.413 1.00 42.58 342 LEU D C 1
ATOM 13107 O O . LEU D 1 342 ? 11.509 70.313 51.455 1.00 42.44 342 LEU D O 1
ATOM 13112 N N . ARG D 1 343 ? 10.030 71.102 49.958 1.00 43.61 343 ARG D N 1
ATOM 13113 C CA . ARG D 1 343 ? 9.803 72.329 50.702 1.00 45.26 343 ARG D CA 1
ATOM 13114 C C . ARG D 1 343 ? 8.926 72.060 51.929 1.00 45.12 343 ARG D C 1
ATOM 13115 O O . ARG D 1 343 ? 9.351 72.302 53.057 1.00 44.69 343 ARG D O 1
ATOM 13123 N N . LEU D 1 344 ? 7.716 71.548 51.716 1.00 45.25 344 LEU D N 1
ATOM 13124 C CA . LEU D 1 344 ? 6.821 71.253 52.830 1.00 43.61 344 LEU D CA 1
ATOM 13125 C C . LEU D 1 344 ? 7.515 70.401 53.882 1.00 43.67 344 LEU D C 1
ATOM 13126 O O . LEU D 1 344 ? 7.351 70.638 55.079 1.00 43.97 344 LEU D O 1
ATOM 13131 N N . LEU D 1 345 ? 8.289 69.409 53.452 1.00 42.97 345 LEU D N 1
ATOM 13132 C CA . LEU D 1 345 ? 8.974 68.563 54.418 1.00 43.15 345 LEU D CA 1
ATOM 13133 C C . LEU D 1 345 ? 9.932 69.357 55.271 1.00 44.18 345 LEU D C 1
ATOM 13134 O O . LEU D 1 345 ? 9.929 69.236 56.494 1.00 45.49 345 LEU D O 1
ATOM 13139 N N . ALA D 1 346 ? 10.759 70.175 54.638 1.00 44.84 346 ALA D N 1
ATOM 13140 C CA . ALA D 1 346 ? 11.709 70.971 55.404 1.00 46.03 346 ALA D CA 1
ATOM 13141 C C . ALA D 1 346 ? 11.028 71.835 56.473 1.00 45.46 346 ALA D C 1
ATOM 13142 O O . ALA D 1 346 ? 11.470 71.875 57.620 1.00 45.67 346 ALA D O 1
ATOM 13144 N N . ALA D 1 347 ? 9.951 72.516 56.099 1.00 44.20 347 ALA D N 1
ATOM 13145 C CA . ALA D 1 347 ? 9.245 73.388 57.031 1.00 44.77 347 ALA D CA 1
ATOM 13146 C C . ALA D 1 347 ? 8.483 72.641 58.129 1.00 45.74 347 ALA D C 1
ATOM 13147 O O . ALA D 1 347 ? 8.282 73.160 59.229 1.00 46.05 347 ALA D O 1
ATOM 13149 N N . LEU D 1 348 ? 8.076 71.416 57.821 1.00 45.60 348 LEU D N 1
ATOM 13150 C CA . LEU D 1 348 ? 7.296 70.592 58.733 1.00 44.36 348 LEU D CA 1
ATOM 13151 C C . LEU D 1 348 ? 8.094 69.799 59.782 1.00 45.10 348 LEU D C 1
ATOM 13152 O O . LEU D 1 348 ? 7.643 69.662 60.915 1.00 47.21 348 LEU D O 1
ATOM 13157 N N . LEU D 1 349 ? 9.268 69.283 59.435 1.00 44.47 349 LEU D N 1
ATOM 13158 C CA . LEU D 1 349 ? 10.024 68.490 60.403 1.00 44.54 349 LEU D CA 1
ATOM 13159 C C . LEU D 1 349 ? 10.462 69.200 61.669 1.00 46.01 349 LEU D C 1
ATOM 13160 O O . LEU D 1 349 ? 10.214 68.722 62.772 1.00 45.92 349 LEU D O 1
ATOM 13165 N N . PRO D 1 350 ? 11.135 70.349 61.537 1.00 47.94 350 PRO D N 1
ATOM 13166 C CA . PRO D 1 350 ? 11.577 71.042 62.752 1.00 48.99 350 PRO D CA 1
ATOM 13167 C C . PRO D 1 350 ? 10.484 71.423 63.754 1.00 48.41 350 PRO D C 1
ATOM 13168 O O . PRO D 1 350 ? 10.778 71.634 64.929 1.00 48.26 350 PRO D O 1
ATOM 13172 N N . GLY D 1 351 ? 9.233 71.470 63.300 1.00 48.31 351 GLY D N 1
ATOM 13173 C CA . GLY D 1 351 ? 8.138 71.852 64.175 1.00 48.82 351 GLY D CA 1
ATOM 13174 C C . GLY D 1 351 ? 7.226 70.786 64.768 1.00 49.04 351 GLY D C 1
ATOM 13175 O O . GLY D 1 351 ? 6.126 71.105 65.230 1.00 49.04 351 GLY D O 1
ATOM 13176 N N . LEU D 1 352 ? 7.653 69.527 64.769 1.00 49.21 352 LEU D N 1
ATOM 13177 C CA . LEU D 1 352 ? 6.817 68.474 65.345 1.00 49.51 352 LEU D CA 1
ATOM 13178 C C . LEU D 1 352 ? 7.311 68.134 66.762 1.00 48.96 352 LEU D C 1
ATOM 13179 O O . LEU D 1 352 ? 8.444 68.469 67.123 1.00 50.25 352 LEU D O 1
ATOM 13184 N N . LYS D 1 353 ? 6.466 67.497 67.572 1.00 47.36 353 LYS D N 1
ATOM 13185 C CA . LYS D 1 353 ? 6.836 67.171 68.948 1.00 44.89 353 LYS D CA 1
ATOM 13186 C C . LYS D 1 353 ? 7.002 65.694 69.220 1.00 44.50 353 LYS D C 1
ATOM 13187 O O . LYS D 1 353 ? 6.026 64.952 69.254 1.00 44.39 353 LYS D O 1
ATOM 13193 N N . TRP D 1 354 ? 8.240 65.267 69.431 1.00 45.35 354 TRP D N 1
ATOM 13194 C CA . TRP D 1 354 ? 8.506 63.865 69.736 1.00 46.46 354 TRP D CA 1
ATOM 13195 C C . TRP D 1 354 ? 8.276 63.610 71.225 1.00 46.96 354 TRP D C 1
ATOM 13196 O O . TRP D 1 354 ? 8.820 64.315 72.079 1.00 47.33 354 TRP D O 1
ATOM 13207 N N . ARG D 1 355 ? 7.452 62.612 71.529 1.00 47.73 355 ARG D N 1
ATOM 13208 C CA . ARG D 1 355 ? 7.140 62.274 72.913 1.00 47.69 355 ARG D CA 1
ATOM 13209 C C . ARG D 1 355 ? 8.264 61.441 73.512 1.00 47.41 355 ARG D C 1
ATOM 13210 O O . ARG D 1 355 ? 8.391 60.255 73.233 1.00 48.62 355 ARG D O 1
ATOM 13218 N N . ARG D 1 356 ? 9.078 62.079 74.340 1.00 47.14 356 ARG D N 1
ATOM 13219 C CA . ARG D 1 356 ? 10.213 61.423 74.976 1.00 46.24 356 ARG D CA 1
ATOM 13220 C C . ARG D 1 356 ? 9.837 60.107 75.675 1.00 45.65 356 ARG D C 1
ATOM 13221 O O . ARG D 1 356 ? 10.237 59.027 75.254 1.00 44.61 356 ARG D O 1
ATOM 13229 N N . GLU D 1 357 ? 9.068 60.217 76.750 1.00 45.91 357 GLU D N 1
ATOM 13230 C CA . GLU D 1 357 ? 8.641 59.065 77.531 1.00 46.76 357 GLU D CA 1
ATOM 13231 C C . GLU D 1 357 ? 7.951 57.950 76.756 1.00 46.62 357 GLU D C 1
ATOM 13232 O O . GLU D 1 357 ? 8.399 56.799 76.793 1.00 46.63 357 GLU D O 1
ATOM 13238 N N . ARG D 1 358 ? 6.853 58.277 76.075 1.00 44.65 358 ARG D N 1
ATOM 13239 C CA . ARG D 1 358 ? 6.115 57.273 75.318 1.00 43.44 358 ARG D CA 1
ATOM 13240 C C . ARG D 1 358 ? 7.062 56.456 74.451 1.00 42.96 358 ARG D C 1
ATOM 13241 O O . ARG D 1 358 ? 7.002 55.230 74.438 1.00 42.62 358 ARG D O 1
ATOM 13243 N N . MET D 1 359 ? 7.952 57.145 73.746 1.00 43.59 359 MET D N 1
ATOM 13244 C CA . MET D 1 359 ? 8.919 56.494 72.866 1.00 43.68 359 MET D CA 1
ATOM 13245 C C . MET D 1 359 ? 9.874 55.566 73.602 1.00 44.17 359 MET D C 1
ATOM 13246 O O . MET D 1 359 ? 10.055 54.416 73.203 1.00 45.55 359 MET D O 1
ATOM 13251 N N . TRP D 1 360 ? 10.485 56.075 74.667 1.00 43.97 360 TRP D N 1
ATOM 13252 C CA . TRP D 1 360 ? 11.440 55.313 75.468 1.00 43.24 360 TRP D CA 1
ATOM 13253 C C . TRP D 1 360 ? 10.791 54.057 76.056 1.00 44.20 360 TRP D C 1
ATOM 13254 O O . TRP D 1 360 ? 11.393 52.975 76.063 1.00 43.64 360 TRP D O 1
ATOM 13265 N N . ARG D 1 361 ? 9.558 54.212 76.541 1.00 45.41 361 ARG D N 1
ATOM 13266 C CA . ARG D 1 361 ? 8.789 53.117 77.142 1.00 45.91 361 ARG D CA 1
ATOM 13267 C C . ARG D 1 361 ? 8.564 52.005 76.110 1.00 47.20 361 ARG D C 1
ATOM 13268 O O . ARG D 1 361 ? 8.664 50.817 76.431 1.00 46.11 361 ARG D O 1
ATOM 13276 N N . ALA D 1 362 ? 8.268 52.413 74.872 1.00 47.15 362 ALA D N 1
ATOM 13277 C CA . ALA D 1 362 ? 8.039 51.501 73.752 1.00 46.57 362 ALA D CA 1
ATOM 13278 C C . ALA D 1 362 ? 9.330 50.808 73.292 1.00 47.04 362 ALA D C 1
ATOM 13279 O O . ALA D 1 362 ? 9.306 49.662 72.842 1.00 46.84 362 ALA D O 1
ATOM 13281 N N . ALA D 1 363 ? 10.451 51.516 73.392 1.00 48.36 363 ALA D N 1
ATOM 13282 C CA . ALA D 1 363 ? 11.746 50.972 72.994 1.00 49.31 363 ALA D CA 1
ATOM 13283 C C . ALA D 1 363 ? 12.120 49.858 73.957 1.00 50.06 363 ALA D C 1
ATOM 13284 O O . ALA D 1 363 ? 12.327 48.713 73.551 1.00 50.21 363 ALA D O 1
ATOM 13286 N N . GLU D 1 364 ? 12.229 50.203 75.234 1.00 51.12 364 GLU D N 1
ATOM 13287 C CA . GLU D 1 364 ? 12.539 49.215 76.253 1.00 53.15 364 GLU D CA 1
ATOM 13288 C C . GLU D 1 364 ? 11.182 48.704 76.692 1.00 54.15 364 GLU D C 1
ATOM 13289 O O . GLU D 1 364 ? 10.488 49.378 77.458 1.00 56.54 364 GLU D O 1
ATOM 13295 N N . GLY D 1 365 ? 10.793 47.530 76.200 1.00 52.46 365 GLY D N 1
ATOM 13296 C CA . GLY D 1 365 ? 9.494 46.991 76.554 1.00 52.08 365 GLY D CA 1
ATOM 13297 C C . GLY D 1 365 ? 9.501 46.199 77.844 1.00 51.76 365 GLY D C 1
ATOM 13298 O O . GLY D 1 365 ? 9.650 46.742 78.934 1.00 50.49 365 GLY D O 1
ATOM 13299 N N . GLY D 1 366 ? 9.313 44.896 77.714 1.00 52.52 366 GLY D N 1
ATOM 13300 C CA . GLY D 1 366 ? 9.325 44.044 78.876 1.00 50.91 366 GLY D CA 1
ATOM 13301 C C . GLY D 1 366 ? 10.632 43.292 78.840 1.00 51.64 366 GLY D C 1
ATOM 13302 O O . GLY D 1 366 ? 11.358 43.259 79.835 1.00 52.50 366 GLY D O 1
ATOM 13303 N N . TYR D 1 367 ? 10.959 42.721 77.680 1.00 51.10 367 TYR D N 1
ATOM 13304 C CA . TYR D 1 367 ? 12.184 41.935 77.557 1.00 51.29 367 TYR D CA 1
ATOM 13305 C C . TYR D 1 367 ? 12.949 42.112 76.252 1.00 50.78 367 TYR D C 1
ATOM 13306 O O . TYR D 1 367 ? 13.838 41.316 75.952 1.00 52.15 367 TYR D O 1
ATOM 13315 N N . THR D 1 368 ? 12.622 43.153 75.490 1.00 50.26 368 THR D N 1
ATOM 13316 C CA . THR D 1 368 ? 13.274 43.405 74.204 1.00 49.02 368 THR D CA 1
ATOM 13317 C C . THR D 1 368 ? 14.800 43.450 74.257 1.00 48.33 368 THR D C 1
ATOM 13318 O O . THR D 1 368 ? 15.461 43.122 73.283 1.00 49.23 368 THR D O 1
ATOM 13322 N N . LEU D 1 369 ? 15.365 43.859 75.384 1.00 48.54 369 LEU D N 1
ATOM 13323 C CA . LEU D 1 369 ? 16.820 43.917 75.509 1.00 49.60 369 LEU D CA 1
ATOM 13324 C C . LEU D 1 369 ? 17.443 42.541 75.745 1.00 50.41 369 LEU D C 1
ATOM 13325 O O . LEU D 1 369 ? 18.667 42.405 75.781 1.00 50.73 369 LEU D O 1
ATOM 13330 N N . ALA D 1 370 ? 16.606 41.522 75.917 1.00 50.96 370 ALA D N 1
ATOM 13331 C CA . ALA D 1 370 ? 17.099 40.169 76.144 1.00 50.66 370 ALA D CA 1
ATOM 13332 C C . ALA D 1 370 ? 17.995 39.700 74.995 1.00 51.22 370 ALA D C 1
ATOM 13333 O O . ALA D 1 370 ? 18.816 38.801 75.172 1.00 51.60 370 ALA D O 1
ATOM 13335 N N . THR D 1 371 ? 17.843 40.301 73.818 1.00 51.23 371 THR D N 1
ATOM 13336 C CA . THR D 1 371 ? 18.659 39.906 72.676 1.00 52.06 371 THR D CA 1
ATOM 13337 C C . THR D 1 371 ? 20.128 40.244 72.916 1.00 52.11 371 THR D C 1
ATOM 13338 O O . THR D 1 371 ? 21.030 39.497 72.520 1.00 51.82 371 THR D O 1
ATOM 13342 N N . GLU D 1 372 ? 20.365 41.367 73.580 1.00 51.99 372 GLU D N 1
ATOM 13343 C CA . GLU D 1 372 ? 21.723 41.795 73.871 1.00 52.66 372 GLU D CA 1
ATOM 13344 C C . GLU D 1 372 ? 22.343 40.759 74.810 1.00 52.37 372 GLU D C 1
ATOM 13345 O O . GLU D 1 372 ? 23.550 40.470 74.759 1.00 50.50 372 GLU D O 1
ATOM 13351 N N . LEU D 1 373 ? 21.475 40.200 75.650 1.00 52.36 373 LEU D N 1
ATOM 13352 C CA . LEU D 1 373 ? 21.815 39.189 76.648 1.00 51.92 373 LEU D CA 1
ATOM 13353 C C . LEU D 1 373 ? 22.309 37.893 75.995 1.00 52.39 373 LEU D C 1
ATOM 13354 O O . LEU D 1 373 ? 23.148 37.192 76.552 1.00 53.64 373 LEU D O 1
ATOM 13359 N N . ALA D 1 374 ? 21.784 37.573 74.816 1.00 52.26 374 ALA D N 1
ATOM 13360 C CA . ALA D 1 374 ? 22.198 36.366 74.110 1.00 51.04 374 ALA D CA 1
ATOM 13361 C C . ALA D 1 374 ? 23.498 36.622 73.326 1.00 50.86 374 ALA D C 1
ATOM 13362 O O . ALA D 1 374 ? 24.353 35.735 73.223 1.00 49.68 374 ALA D O 1
ATOM 13364 N N . ASP D 1 375 ? 23.645 37.830 72.774 1.00 50.88 375 ASP D N 1
ATOM 13365 C CA . ASP D 1 375 ? 24.861 38.189 72.035 1.00 50.87 375 ASP D CA 1
ATOM 13366 C C . ASP D 1 375 ? 26.037 38.083 73.012 1.00 51.26 375 ASP D C 1
ATOM 13367 O O . ASP D 1 375 ? 27.154 37.729 72.629 1.00 50.91 375 ASP D O 1
ATOM 13372 N N . TYR D 1 376 ? 25.762 38.404 74.277 1.00 51.42 376 TYR D N 1
ATOM 13373 C CA . TYR D 1 376 ? 26.753 38.339 75.349 1.00 50.07 376 TYR D CA 1
ATOM 13374 C C . TYR D 1 376 ? 27.272 36.903 75.454 1.00 49.00 376 TYR D C 1
ATOM 13375 O O . TYR D 1 376 ? 28.460 36.642 75.264 1.00 48.53 376 TYR D O 1
ATOM 13384 N N . LEU D 1 377 ? 26.366 35.972 75.737 1.00 47.67 377 LEU D N 1
ATOM 13385 C CA . LEU D 1 377 ? 26.733 34.569 75.867 1.00 46.97 377 LEU D CA 1
ATOM 13386 C C . LEU D 1 377 ? 27.459 34.036 74.642 1.00 47.24 377 LEU D C 1
ATOM 13387 O O . LEU D 1 377 ? 28.359 33.205 74.762 1.00 47.57 377 LEU D O 1
ATOM 13392 N N . ALA D 1 378 ? 27.065 34.516 73.464 1.00 48.27 378 ALA D N 1
ATOM 13393 C CA . ALA D 1 378 ? 27.665 34.073 72.203 1.00 48.35 378 ALA D CA 1
ATOM 13394 C C . ALA D 1 378 ? 29.091 34.565 72.053 1.00 48.51 378 ALA D C 1
ATOM 13395 O O . ALA D 1 378 ? 29.955 33.836 71.553 1.00 47.59 378 ALA D O 1
ATOM 13397 N N . GLU D 1 379 ? 29.316 35.810 72.478 1.00 48.31 379 GLU D N 1
ATOM 13398 C CA . GLU D 1 379 ? 30.629 36.446 72.425 1.00 48.02 379 GLU D CA 1
ATOM 13399 C C . GLU D 1 379 ? 31.540 35.702 73.394 1.00 47.82 379 GLU D C 1
ATOM 13400 O O . GLU D 1 379 ? 32.741 35.531 73.145 1.00 46.64 379 GLU D O 1
ATOM 13406 N N . LYS D 1 380 ? 30.954 35.263 74.507 1.00 46.90 380 LYS D N 1
ATOM 13407 C CA . LYS D 1 380 ? 31.695 34.528 75.510 1.00 45.59 380 LYS D CA 1
ATOM 13408 C C . LYS D 1 380 ? 32.083 33.152 74.990 1.00 45.66 380 LYS D C 1
ATOM 13409 O O . LYS D 1 380 ? 33.181 32.680 75.264 1.00 48.00 380 LYS D O 1
ATOM 13415 N N . GLY D 1 381 ? 31.198 32.499 74.241 1.00 44.19 381 GLY D N 1
ATOM 13416 C CA . GLY D 1 381 ? 31.545 31.188 73.720 1.00 42.56 381 GLY D CA 1
ATOM 13417 C C . GLY D 1 381 ? 30.401 30.224 73.482 1.00 41.78 381 GLY D C 1
ATOM 13418 O O . GLY D 1 381 ? 30.620 29.048 73.209 1.00 38.49 381 GLY D O 1
ATOM 13419 N N . LEU D 1 382 ? 29.176 30.711 73.593 1.00 43.56 382 LEU D N 1
ATOM 13420 C CA . LEU D 1 382 ? 28.023 29.856 73.359 1.00 46.65 382 LEU D CA 1
ATOM 13421 C C . LEU D 1 382 ? 27.539 29.972 71.917 1.00 47.98 382 LEU D C 1
ATOM 13422 O O . LEU D 1 382 ? 27.257 31.076 71.444 1.00 48.94 382 LEU D O 1
ATOM 13427 N N . PRO D 1 383 ? 27.439 28.837 71.197 1.00 48.35 383 PRO D N 1
ATOM 13428 C CA . PRO D 1 383 ? 26.971 28.883 69.806 1.00 49.17 383 PRO D CA 1
ATOM 13429 C C . PRO D 1 383 ? 25.773 29.836 69.758 1.00 50.08 383 PRO D C 1
ATOM 13430 O O . PRO D 1 383 ? 24.809 29.656 70.511 1.00 47.59 383 PRO D O 1
ATOM 13434 N N . PHE D 1 384 ? 25.830 30.843 68.883 1.00 52.30 384 PHE D N 1
ATOM 13435 C CA . PHE D 1 384 ? 24.756 31.837 68.828 1.00 54.57 384 PHE D CA 1
ATOM 13436 C C . PHE D 1 384 ? 23.354 31.239 68.917 1.00 54.57 384 PHE D C 1
ATOM 13437 O O . PHE D 1 384 ? 22.427 31.878 69.425 1.00 53.88 384 PHE D O 1
ATOM 13445 N N . ARG D 1 385 ? 23.213 30.002 68.456 1.00 55.23 385 ARG D N 1
ATOM 13446 C CA . ARG D 1 385 ? 21.934 29.312 68.525 1.00 55.99 385 ARG D CA 1
ATOM 13447 C C . ARG D 1 385 ? 21.669 29.023 69.998 1.00 56.39 385 ARG D C 1
ATOM 13448 O O . ARG D 1 385 ? 20.898 29.726 70.644 1.00 56.82 385 ARG D O 1
ATOM 13450 N N . GLU D 1 386 ? 22.330 27.991 70.515 1.00 56.59 386 GLU D N 1
ATOM 13451 C CA . GLU D 1 386 ? 22.218 27.572 71.914 1.00 56.28 386 GLU D CA 1
ATOM 13452 C C . GLU D 1 386 ? 21.775 28.709 72.830 1.00 56.45 386 GLU D C 1
ATOM 13453 O O . GLU D 1 386 ? 20.729 28.636 73.478 1.00 55.22 386 GLU D O 1
ATOM 13459 N N . ALA D 1 387 ? 22.600 29.754 72.873 1.00 57.36 387 ALA D N 1
ATOM 13460 C CA . ALA D 1 387 ? 22.363 30.940 73.694 1.00 57.89 387 ALA D CA 1
ATOM 13461 C C . ALA D 1 387 ? 20.923 31.453 73.627 1.00 59.28 387 ALA D C 1
ATOM 13462 O O . ALA D 1 387 ? 20.407 32.005 74.601 1.00 58.64 387 ALA D O 1
ATOM 13464 N N . HIS D 1 388 ? 20.282 31.283 72.475 1.00 60.61 388 HIS D N 1
ATOM 13465 C CA . HIS D 1 388 ? 18.907 31.723 72.314 1.00 61.03 388 HIS D CA 1
ATOM 13466 C C . HIS D 1 388 ? 18.020 30.879 73.209 1.00 60.64 388 HIS D C 1
ATOM 13467 O O . HIS D 1 388 ? 17.255 31.412 74.002 1.00 61.75 388 HIS D O 1
ATOM 13474 N N . HIS D 1 389 ? 18.127 29.560 73.096 1.00 60.97 389 HIS D N 1
ATOM 13475 C CA . HIS D 1 389 ? 17.316 28.677 73.927 1.00 61.23 389 HIS D CA 1
ATOM 13476 C C . HIS D 1 389 ? 17.420 29.128 75.374 1.00 60.20 389 HIS D C 1
ATOM 13477 O O . HIS D 1 389 ? 16.407 29.330 76.044 1.00 60.42 389 HIS D O 1
ATOM 13484 N N . VAL D 1 390 ? 18.654 29.303 75.842 1.00 58.60 390 VAL D N 1
ATOM 13485 C CA . VAL D 1 390 ? 18.900 29.713 77.218 1.00 56.88 390 VAL D CA 1
ATOM 13486 C C . VAL D 1 390 ? 18.176 30.996 77.597 1.00 56.44 390 VAL D C 1
ATOM 13487 O O . VAL D 1 390 ? 17.310 30.991 78.475 1.00 57.92 390 VAL D O 1
ATOM 13491 N N . VAL D 1 391 ? 18.527 32.098 76.947 1.00 54.39 391 VAL D N 1
ATOM 13492 C CA . VAL D 1 391 ? 17.888 33.362 77.268 1.00 53.39 391 VAL D CA 1
ATOM 13493 C C . VAL D 1 391 ? 16.383 33.286 77.033 1.00 52.50 391 VAL D C 1
ATOM 13494 O O . VAL D 1 391 ? 15.604 33.923 77.746 1.00 53.27 391 VAL D O 1
ATOM 13498 N N . GLY D 1 392 ? 15.976 32.499 76.042 1.00 50.98 392 GLY D N 1
ATOM 13499 C CA . GLY D 1 392 ? 14.558 32.340 75.764 1.00 49.33 392 GLY D CA 1
ATOM 13500 C C . GLY D 1 392 ? 13.884 31.695 76.959 1.00 48.99 392 GLY D C 1
ATOM 13501 O O . GLY D 1 392 ? 12.812 32.125 77.391 1.00 47.03 392 GLY D O 1
ATOM 13502 N N . ARG D 1 393 ? 14.520 30.655 77.494 1.00 49.91 393 ARG D N 1
ATOM 13503 C CA . ARG D 1 393 ? 13.994 29.973 78.667 1.00 51.08 393 ARG D CA 1
ATOM 13504 C C . ARG D 1 393 ? 13.926 30.973 79.807 1.00 51.67 393 ARG D C 1
ATOM 13505 O O . ARG D 1 393 ? 12.998 30.949 80.611 1.00 51.84 393 ARG D O 1
ATOM 13513 N N . LEU D 1 394 ? 14.923 31.850 79.870 1.00 51.99 394 LEU D N 1
ATOM 13514 C CA . LEU D 1 394 ? 14.983 32.864 80.913 1.00 52.03 394 LEU D CA 1
ATOM 13515 C C . LEU D 1 394 ? 13.777 33.789 80.834 1.00 51.79 394 LEU D C 1
ATOM 13516 O O . LEU D 1 394 ? 13.099 34.016 81.835 1.00 53.14 394 LEU D O 1
ATOM 13521 N N . VAL D 1 395 ? 13.508 34.315 79.644 1.00 50.17 395 VAL D N 1
ATOM 13522 C CA . VAL D 1 395 ? 12.378 35.214 79.447 1.00 48.84 395 VAL D CA 1
ATOM 13523 C C . VAL D 1 395 ? 11.067 34.476 79.732 1.00 49.20 395 VAL D C 1
ATOM 13524 O O . VAL D 1 395 ? 10.219 34.955 80.485 1.00 46.83 395 VAL D O 1
ATOM 13528 N N . ARG D 1 396 ? 10.914 33.302 79.131 1.00 50.91 396 ARG D N 1
ATOM 13529 C CA . ARG D 1 396 ? 9.710 32.507 79.317 1.00 53.77 396 ARG D CA 1
ATOM 13530 C C . ARG D 1 396 ? 9.365 32.393 80.800 1.00 55.81 396 ARG D C 1
ATOM 13531 O O . ARG D 1 396 ? 8.195 32.506 81.188 1.00 56.55 396 ARG D O 1
ATOM 13533 N N . ARG D 1 397 ? 10.397 32.180 81.618 1.00 57.73 397 ARG D N 1
ATOM 13534 C CA . ARG D 1 397 ? 10.252 32.031 83.070 1.00 58.61 397 ARG D CA 1
ATOM 13535 C C . ARG D 1 397 ? 9.936 33.358 83.749 1.00 58.29 397 ARG D C 1
ATOM 13536 O O . ARG D 1 397 ? 9.311 33.389 84.808 1.00 57.52 397 ARG D O 1
ATOM 13544 N N . LEU D 1 398 ? 10.384 34.454 83.145 1.00 57.98 398 LEU D N 1
ATOM 13545 C CA . LEU D 1 398 ? 10.124 35.771 83.703 1.00 57.36 398 LEU D CA 1
ATOM 13546 C C . LEU D 1 398 ? 8.714 36.199 83.370 1.00 56.97 398 LEU D C 1
ATOM 13547 O O . LEU D 1 398 ? 8.096 36.947 84.120 1.00 56.97 398 LEU D O 1
ATOM 13552 N N . VAL D 1 399 ? 8.204 35.728 82.239 1.00 57.49 399 VAL D N 1
ATOM 13553 C CA . VAL D 1 399 ? 6.846 36.069 81.846 1.00 58.56 399 VAL D CA 1
ATOM 13554 C C . VAL D 1 399 ? 5.888 35.487 82.880 1.00 60.24 399 VAL D C 1
ATOM 13555 O O . VAL D 1 399 ? 4.913 36.136 83.267 1.00 58.95 399 VAL D O 1
ATOM 13559 N N . GLU D 1 400 ? 6.180 34.267 83.334 1.00 61.64 400 GLU D N 1
ATOM 13560 C CA . GLU D 1 400 ? 5.338 33.611 84.325 1.00 63.28 400 GLU D CA 1
ATOM 13561 C C . GLU D 1 400 ? 5.496 34.266 85.700 1.00 63.00 400 GLU D C 1
ATOM 13562 O O . GLU D 1 400 ? 4.506 34.571 86.365 1.00 62.95 400 GLU D O 1
ATOM 13568 N N . GLU D 1 401 ? 6.737 34.492 86.122 1.00 62.40 401 GLU D N 1
ATOM 13569 C CA . GLU D 1 401 ? 6.989 35.134 87.411 1.00 61.47 401 GLU D CA 1
ATOM 13570 C C . GLU D 1 401 ? 6.422 36.556 87.395 1.00 60.95 401 GLU D C 1
ATOM 13571 O O . GLU D 1 401 ? 6.487 37.280 88.396 1.00 61.29 401 GLU D O 1
ATOM 13577 N N . GLY D 1 402 ? 5.863 36.943 86.250 1.00 59.27 402 GLY D N 1
ATOM 13578 C CA . GLY D 1 402 ? 5.291 38.268 86.104 1.00 57.25 402 GLY D CA 1
ATOM 13579 C C . GLY D 1 402 ? 6.311 39.368 86.320 1.00 56.46 402 GLY D C 1
ATOM 13580 O O . GLY D 1 402 ? 5.975 40.426 86.853 1.00 58.10 402 GLY D O 1
ATOM 13581 N N . ARG D 1 403 ? 7.553 39.131 85.899 1.00 54.55 403 ARG D N 1
ATOM 13582 C CA . ARG D 1 403 ? 8.627 40.109 86.069 1.00 51.51 403 ARG D CA 1
ATOM 13583 C C . ARG D 1 403 ? 9.215 40.635 84.763 1.00 50.73 403 ARG D C 1
ATOM 13584 O O . ARG D 1 403 ? 9.150 39.973 83.722 1.00 49.31 403 ARG D O 1
ATOM 13592 N N . ALA D 1 404 ? 9.807 41.828 84.847 1.00 50.40 404 ALA D N 1
ATOM 13593 C CA . ALA D 1 404 ? 10.444 42.485 83.705 1.00 49.43 404 ALA D CA 1
ATOM 13594 C C . ALA D 1 404 ? 11.934 42.145 83.638 1.00 48.49 404 ALA D C 1
ATOM 13595 O O . ALA D 1 404 ? 12.557 41.805 84.641 1.00 46.31 404 ALA D O 1
ATOM 13597 N N . LEU D 1 405 ? 12.503 42.247 82.446 1.00 49.68 405 LEU D N 1
ATOM 13598 C CA . LEU D 1 405 ? 13.914 41.939 82.260 1.00 50.67 405 LEU D CA 1
ATOM 13599 C C . LEU D 1 405 ? 14.754 42.799 83.205 1.00 50.83 405 LEU D C 1
ATOM 13600 O O . LEU D 1 405 ? 15.835 42.398 83.650 1.00 48.60 405 LEU D O 1
ATOM 13605 N N . LYS D 1 406 ? 14.230 43.977 83.522 1.00 51.75 406 LYS D N 1
ATOM 13606 C CA . LYS D 1 406 ? 14.913 44.907 84.408 1.00 52.61 406 LYS D CA 1
ATOM 13607 C C . LYS D 1 406 ? 14.892 44.473 85.879 1.00 53.44 406 LYS D C 1
ATOM 13608 O O . LYS D 1 406 ? 15.070 45.300 86.775 1.00 54.67 406 LYS D O 1
ATOM 13610 N N . ASP D 1 407 ? 14.675 43.189 86.143 1.00 53.70 407 ASP D N 1
ATOM 13611 C CA . ASP D 1 407 ? 14.662 42.720 87.533 1.00 53.64 407 ASP D CA 1
ATOM 13612 C C . ASP D 1 407 ? 15.601 41.555 87.802 1.00 52.13 407 ASP D C 1
ATOM 13613 O O . ASP D 1 407 ? 15.765 41.141 88.942 1.00 51.85 407 ASP D O 1
ATOM 13618 N N . LEU D 1 408 ? 16.213 41.019 86.757 1.00 50.79 408 LEU D N 1
ATOM 13619 C CA . LEU D 1 408 ? 17.133 39.916 86.942 1.00 50.85 408 LEU D CA 1
ATOM 13620 C C . LEU D 1 408 ? 18.294 40.345 87.837 1.00 50.88 408 LEU D C 1
ATOM 13621 O O . LEU D 1 408 ? 18.864 41.422 87.661 1.00 50.72 408 LEU D O 1
ATOM 13626 N N . THR D 1 409 ? 18.629 39.500 88.806 1.00 50.52 409 THR D N 1
ATOM 13627 C CA . THR D 1 409 ? 19.720 39.781 89.732 1.00 50.31 409 THR D CA 1
ATOM 13628 C C . THR D 1 409 ? 20.961 39.025 89.262 1.00 50.42 409 THR D C 1
ATOM 13629 O O . THR D 1 409 ? 20.847 37.926 88.718 1.00 50.83 409 THR D O 1
ATOM 13633 N N . LEU D 1 410 ? 22.143 39.602 89.471 1.00 50.76 410 LEU D N 1
ATOM 13634 C CA . LEU D 1 410 ? 23.379 38.944 89.050 1.00 51.61 410 LEU D CA 1
ATOM 13635 C C . LEU D 1 410 ? 23.294 37.485 89.477 1.00 52.10 410 LEU D C 1
ATOM 13636 O O . LEU D 1 410 ? 23.787 36.586 88.790 1.00 51.37 410 LEU D O 1
ATOM 13641 N N . GLU D 1 411 ? 22.638 37.256 90.611 1.00 53.27 411 GLU D N 1
ATOM 13642 C CA . GLU D 1 411 ? 22.502 35.910 91.140 1.00 54.49 411 GLU D CA 1
ATOM 13643 C C . GLU D 1 411 ? 21.749 35.012 90.154 1.00 53.33 411 GLU D C 1
ATOM 13644 O O . GLU D 1 411 ? 22.252 33.959 89.741 1.00 53.75 411 GLU D O 1
ATOM 13650 N N . GLU D 1 412 ? 20.552 35.436 89.766 1.00 50.29 412 GLU D N 1
ATOM 13651 C CA . GLU D 1 412 ? 19.750 34.650 88.847 1.00 47.73 412 GLU D CA 1
ATOM 13652 C C . GLU D 1 412 ? 20.465 34.358 87.531 1.00 46.83 412 GLU D C 1
ATOM 13653 O O . GLU D 1 412 ? 20.351 33.257 86.990 1.00 47.12 412 GLU D O 1
ATOM 13659 N N . LEU D 1 413 ? 21.203 35.335 87.019 1.00 44.29 413 LEU D N 1
ATOM 13660 C CA . LEU D 1 413 ? 21.928 35.151 85.772 1.00 44.07 413 LEU D CA 1
ATOM 13661 C C . LEU D 1 413 ? 22.994 34.059 85.884 1.00 44.76 413 LEU D C 1
ATOM 13662 O O . LEU D 1 413 ? 23.047 33.127 85.073 1.00 43.77 413 LEU D O 1
ATOM 13667 N N . GLN D 1 414 ? 23.854 34.179 86.886 1.00 45.15 414 GLN D N 1
ATOM 13668 C CA . GLN D 1 414 ? 24.908 33.199 87.073 1.00 45.98 414 GLN D CA 1
ATOM 13669 C C . GLN D 1 414 ? 24.278 31.825 87.276 1.00 46.17 414 GLN D C 1
ATOM 13670 O O . GLN D 1 414 ? 24.893 30.795 86.985 1.00 46.22 414 GLN D O 1
ATOM 13672 N N . ALA D 1 415 ? 23.041 31.819 87.768 1.00 46.43 415 ALA D N 1
ATOM 13673 C CA . ALA D 1 415 ? 22.311 30.578 88.017 1.00 46.38 415 ALA D CA 1
ATOM 13674 C C . ALA D 1 415 ? 21.833 29.959 86.712 1.00 47.47 415 ALA D C 1
ATOM 13675 O O . ALA D 1 415 ? 21.827 28.736 86.572 1.00 48.23 415 ALA D O 1
ATOM 13677 N N . HIS D 1 416 ? 21.424 30.807 85.768 1.00 47.86 416 HIS D N 1
ATOM 13678 C CA . HIS D 1 416 ? 20.959 30.346 84.469 1.00 48.35 416 HIS D CA 1
ATOM 13679 C C . HIS D 1 416 ? 22.134 29.895 83.645 1.00 47.71 416 HIS D C 1
ATOM 13680 O O . HIS D 1 416 ? 22.056 28.904 82.924 1.00 47.67 416 HIS D O 1
ATOM 13687 N N . HIS D 1 417 ? 23.223 30.646 83.734 1.00 47.44 417 HIS D N 1
ATOM 13688 C CA . HIS D 1 417 ? 24.433 30.292 83.013 1.00 46.38 417 HIS D CA 1
ATOM 13689 C C . HIS D 1 417 ? 25.685 30.880 83.672 1.00 45.89 417 HIS D C 1
ATOM 13690 O O . HIS D 1 417 ? 25.742 32.078 83.981 1.00 44.22 417 HIS D O 1
ATOM 13697 N N . PRO D 1 418 ? 26.701 30.027 83.905 1.00 45.42 418 PRO D N 1
ATOM 13698 C CA . PRO D 1 418 ? 27.984 30.381 84.521 1.00 45.17 418 PRO D CA 1
ATOM 13699 C C . PRO D 1 418 ? 28.751 31.447 83.746 1.00 45.43 418 PRO D C 1
ATOM 13700 O O . PRO D 1 418 ? 29.612 32.130 84.307 1.00 45.62 418 PRO D O 1
ATOM 13704 N N . LEU D 1 419 ? 28.445 31.581 82.455 1.00 44.97 419 LEU D N 1
ATOM 13705 C CA . LEU D 1 419 ? 29.119 32.570 81.619 1.00 42.34 419 LEU D CA 1
ATOM 13706 C C . LEU D 1 419 ? 28.690 33.985 81.931 1.00 41.11 419 LEU D C 1
ATOM 13707 O O . LEU D 1 419 ? 29.408 34.917 81.612 1.00 42.56 419 LEU D O 1
ATOM 13712 N N . PHE D 1 420 ? 27.522 34.152 82.540 1.00 41.81 420 PHE D N 1
ATOM 13713 C CA . PHE D 1 420 ? 27.062 35.488 82.923 1.00 44.09 420 PHE D CA 1
ATOM 13714 C C . PHE D 1 420 ? 27.898 35.993 84.113 1.00 45.58 420 PHE D C 1
ATOM 13715 O O . PHE D 1 420 ? 28.291 35.210 84.990 1.00 46.00 420 PHE D O 1
ATOM 13723 N N . ALA D 1 421 ? 28.171 37.295 84.141 1.00 46.01 421 ALA D N 1
ATOM 13724 C CA . ALA D 1 421 ? 28.978 37.877 85.208 1.00 47.67 421 ALA D CA 1
ATOM 13725 C C . ALA D 1 421 ? 28.938 39.403 85.201 1.00 48.90 421 ALA D C 1
ATOM 13726 O O . ALA D 1 421 ? 28.921 40.019 84.136 1.00 50.13 421 ALA D O 1
ATOM 13728 N N . GLU D 1 422 ? 28.940 39.999 86.394 1.00 49.08 422 GLU D N 1
ATOM 13729 C CA . GLU D 1 422 ? 28.904 41.457 86.579 1.00 49.05 422 GLU D CA 1
ATOM 13730 C C . GLU D 1 422 ? 28.650 42.330 85.332 1.00 49.34 422 GLU D C 1
ATOM 13731 O O . GLU D 1 422 ? 27.606 42.981 85.228 1.00 48.31 422 GLU D O 1
ATOM 13733 N N . ASP D 1 423 ? 29.596 42.340 84.393 1.00 49.66 423 ASP D N 1
ATOM 13734 C CA . ASP D 1 423 ? 29.482 43.160 83.182 1.00 50.46 423 ASP D CA 1
ATOM 13735 C C . ASP D 1 423 ? 28.260 42.895 82.292 1.00 51.71 423 ASP D C 1
ATOM 13736 O O . ASP D 1 423 ? 28.117 43.492 81.218 1.00 52.75 423 ASP D O 1
ATOM 13741 N N . ALA D 1 424 ? 27.368 42.020 82.743 1.00 51.52 424 ALA D N 1
ATOM 13742 C CA . ALA D 1 424 ? 26.160 41.722 81.984 1.00 51.39 424 ALA D CA 1
ATOM 13743 C C . ALA D 1 424 ? 24.972 42.526 82.533 1.00 51.81 424 ALA D C 1
ATOM 13744 O O . ALA D 1 424 ? 23.975 42.740 81.836 1.00 52.27 424 ALA D O 1
ATOM 13746 N N . LEU D 1 425 ? 25.088 42.983 83.777 1.00 50.75 425 LEU D N 1
ATOM 13747 C CA . LEU D 1 425 ? 24.022 43.742 84.415 1.00 50.81 425 LEU D CA 1
ATOM 13748 C C . LEU D 1 425 ? 23.534 44.966 83.651 1.00 51.79 425 LEU D C 1
ATOM 13749 O O . LEU D 1 425 ? 22.341 45.259 83.647 1.00 53.13 425 LEU D O 1
ATOM 13754 N N . PRO D 1 426 ? 24.443 45.704 82.996 1.00 52.27 426 PRO D N 1
ATOM 13755 C CA . PRO D 1 426 ? 24.028 46.894 82.243 1.00 52.12 426 PRO D CA 1
ATOM 13756 C C . PRO D 1 426 ? 23.228 46.606 80.966 1.00 51.54 426 PRO D C 1
ATOM 13757 O O . PRO D 1 426 ? 22.710 47.526 80.329 1.00 51.69 426 PRO D O 1
ATOM 13761 N N . LEU D 1 427 ? 23.134 45.334 80.588 1.00 50.43 427 LEU D N 1
ATOM 13762 C CA . LEU D 1 427 ? 22.378 44.951 79.396 1.00 48.24 427 LEU D CA 1
ATOM 13763 C C . LEU D 1 427 ? 20.898 44.837 79.737 1.00 48.26 427 LEU D C 1
ATOM 13764 O O . LEU D 1 427 ? 20.045 44.855 78.846 1.00 47.77 427 LEU D O 1
ATOM 13769 N N . LEU D 1 428 ? 20.611 44.739 81.037 1.00 48.97 428 LEU D N 1
ATOM 13770 C CA . LEU D 1 428 ? 19.247 44.604 81.559 1.00 48.82 428 LEU D CA 1
ATOM 13771 C C . LEU D 1 428 ? 18.403 45.871 81.476 1.00 49.18 428 LEU D C 1
ATOM 13772 O O . LEU D 1 428 ? 17.172 45.797 81.464 1.00 48.01 428 LEU D O 1
ATOM 13777 N N . ARG D 1 429 ? 19.060 47.030 81.424 1.00 50.54 429 ARG D N 1
ATOM 13778 C CA . ARG D 1 429 ? 18.352 48.307 81.341 1.00 50.52 429 ARG D CA 1
ATOM 13779 C C . ARG D 1 429 ? 18.666 49.121 80.095 1.00 49.51 429 ARG D C 1
ATOM 13780 O O . ARG D 1 429 ? 19.795 49.136 79.614 1.00 50.06 429 ARG D O 1
ATOM 13788 N N . LEU D 1 430 ? 17.651 49.804 79.583 1.00 48.51 430 LEU D N 1
ATOM 13789 C CA . LEU D 1 430 ? 17.794 50.612 78.382 1.00 48.30 430 LEU D CA 1
ATOM 13790 C C . LEU D 1 430 ? 18.831 51.736 78.484 1.00 49.18 430 LEU D C 1
ATOM 13791 O O . LEU D 1 430 ? 19.701 51.843 77.616 1.00 49.38 430 LEU D O 1
ATOM 13796 N N . GLU D 1 431 ? 18.735 52.563 79.531 1.00 48.94 431 GLU D N 1
ATOM 13797 C CA . GLU D 1 431 ? 19.650 53.694 79.746 1.00 48.91 431 GLU D CA 1
ATOM 13798 C C . GLU D 1 431 ? 21.112 53.313 79.583 1.00 48.79 431 GLU D C 1
ATOM 13799 O O . GLU D 1 431 ? 21.932 54.116 79.122 1.00 47.05 431 GLU D O 1
ATOM 13805 N N . THR D 1 432 ? 21.441 52.088 79.977 1.00 48.08 432 THR D N 1
ATOM 13806 C CA . THR D 1 432 ? 22.814 51.623 79.883 1.00 47.70 432 THR D CA 1
ATOM 13807 C C . THR D 1 432 ? 23.054 50.682 78.703 1.00 45.94 432 THR D C 1
ATOM 13808 O O . THR D 1 432 ? 24.190 50.482 78.280 1.00 44.20 432 THR D O 1
ATOM 13812 N N . ALA D 1 433 ? 21.978 50.134 78.151 1.00 45.76 433 ALA D N 1
ATOM 13813 C CA . ALA D 1 433 ? 22.098 49.206 77.034 1.00 46.77 433 ALA D CA 1
ATOM 13814 C C . ALA D 1 433 ? 22.253 49.821 75.621 1.00 47.65 433 ALA D C 1
ATOM 13815 O O . ALA D 1 433 ? 22.913 49.219 74.756 1.00 48.05 433 ALA D O 1
ATOM 13817 N N . ILE D 1 434 ? 21.668 50.998 75.371 1.00 47.54 434 ILE D N 1
ATOM 13818 C CA . ILE D 1 434 ? 21.790 51.616 74.042 1.00 46.45 434 ILE D CA 1
ATOM 13819 C C . ILE D 1 434 ? 23.235 51.934 73.711 1.00 46.42 434 ILE D C 1
ATOM 13820 O O . ILE D 1 434 ? 23.523 52.571 72.699 1.00 47.77 434 ILE D O 1
ATOM 13825 N N . HIS D 1 435 ? 24.147 51.499 74.571 1.00 45.51 435 HIS D N 1
ATOM 13826 C CA . HIS D 1 435 ? 25.563 51.725 74.339 1.00 44.33 435 HIS D CA 1
ATOM 13827 C C . HIS D 1 435 ? 26.167 50.448 73.777 1.00 44.48 435 HIS D C 1
ATOM 13828 O O . HIS D 1 435 ? 27.339 50.412 73.401 1.00 44.85 435 HIS D O 1
ATOM 13835 N N . ARG D 1 436 ? 25.346 49.404 73.698 1.00 44.16 436 ARG D N 1
ATOM 13836 C CA . ARG D 1 436 ? 25.805 48.124 73.191 1.00 45.31 436 ARG D CA 1
ATOM 13837 C C . ARG D 1 436 ? 26.244 48.127 71.724 1.00 46.32 436 ARG D C 1
ATOM 13838 O O . ARG D 1 436 ? 27.421 47.900 71.426 1.00 45.96 436 ARG D O 1
ATOM 13846 N N . ARG D 1 437 ? 25.317 48.394 70.808 1.00 46.90 437 ARG D N 1
ATOM 13847 C CA . ARG D 1 437 ? 25.652 48.371 69.384 1.00 47.36 437 ARG D CA 1
ATOM 13848 C C . ARG D 1 437 ? 26.466 49.579 68.942 1.00 47.04 437 ARG D C 1
ATOM 13849 O O . ARG D 1 437 ? 25.975 50.488 68.269 1.00 45.77 437 ARG D O 1
ATOM 13857 N N . ARG D 1 438 ? 27.737 49.552 69.321 1.00 47.33 438 ARG D N 1
ATOM 13858 C CA . ARG D 1 438 ? 28.663 50.628 69.029 1.00 46.56 438 ARG D CA 1
ATOM 13859 C C . ARG D 1 438 ? 29.505 50.349 67.806 1.00 45.68 438 ARG D C 1
ATOM 13860 O O . ARG D 1 438 ? 30.567 50.946 67.629 1.00 46.57 438 ARG D O 1
ATOM 13868 N N . SER D 1 439 ? 29.040 49.434 66.962 1.00 44.45 439 SER D N 1
ATOM 13869 C CA . SER D 1 439 ? 29.766 49.118 65.738 1.00 42.17 439 SER D CA 1
ATOM 13870 C C . SER D 1 439 ? 29.561 50.262 64.746 1.00 42.21 439 SER D C 1
ATOM 13871 O O . SER D 1 439 ? 28.666 51.094 64.908 1.00 40.53 439 SER D O 1
ATOM 13874 N N . TYR D 1 440 ? 30.394 50.301 63.716 1.00 43.86 440 TYR D N 1
ATOM 13875 C CA . TYR D 1 440 ? 30.309 51.359 62.721 1.00 44.18 440 TYR D CA 1
ATOM 13876 C C . TYR D 1 440 ? 28.936 51.403 62.065 1.00 44.40 440 TYR D C 1
ATOM 13877 O O . TYR D 1 440 ? 28.533 50.472 61.364 1.00 44.43 440 TYR D O 1
ATOM 13886 N N . GLY D 1 441 ? 28.223 52.498 62.296 1.00 44.47 441 GLY D N 1
ATOM 13887 C CA . GLY D 1 441 ? 26.899 52.641 61.733 1.00 43.69 441 GLY D CA 1
ATOM 13888 C C . GLY D 1 441 ? 25.816 52.189 62.695 1.00 44.12 441 GLY D C 1
ATOM 13889 O O . GLY D 1 441 ? 24.642 52.192 62.337 1.00 44.72 441 GLY D O 1
ATOM 13890 N N . GLY D 1 442 ? 26.203 51.804 63.911 1.00 43.98 442 GLY D N 1
ATOM 13891 C CA . GLY D 1 442 ? 25.234 51.361 64.903 1.00 43.74 442 GLY D CA 1
ATOM 13892 C C . GLY D 1 442 ? 24.407 52.481 65.526 1.00 44.65 442 GLY D C 1
ATOM 13893 O O . GLY D 1 442 ? 24.475 53.631 65.092 1.00 45.11 442 GLY D O 1
ATOM 13894 N N . THR D 1 443 ? 23.632 52.151 66.557 1.00 44.87 443 THR D N 1
ATOM 13895 C CA . THR D 1 443 ? 22.780 53.138 67.215 1.00 46.14 443 THR D CA 1
ATOM 13896 C C . THR D 1 443 ? 23.330 53.638 68.547 1.00 45.87 443 THR D C 1
ATOM 13897 O O . THR D 1 443 ? 22.756 54.550 69.148 1.00 45.32 443 THR D O 1
ATOM 13901 N N . ALA D 1 444 ? 24.419 53.041 69.027 1.00 45.83 444 ALA D N 1
ATOM 13902 C CA . ALA D 1 444 ? 24.992 53.473 70.302 1.00 44.82 444 ALA D CA 1
ATOM 13903 C C . ALA D 1 444 ? 25.330 54.957 70.193 1.00 44.85 444 ALA D C 1
ATOM 13904 O O . ALA D 1 444 ? 25.955 55.389 69.220 1.00 44.90 444 ALA D O 1
ATOM 13906 N N . PRO D 1 445 ? 24.892 55.762 71.174 1.00 43.84 445 PRO D N 1
ATOM 13907 C CA . PRO D 1 445 ? 25.167 57.198 71.155 1.00 44.31 445 PRO D CA 1
ATOM 13908 C C . PRO D 1 445 ? 26.610 57.525 70.806 1.00 45.15 445 PRO D C 1
ATOM 13909 O O . PRO D 1 445 ? 26.879 58.531 70.155 1.00 47.01 445 PRO D O 1
ATOM 13913 N N . GLU D 1 446 ? 27.540 56.678 71.225 1.00 45.53 446 GLU D N 1
ATOM 13914 C CA . GLU D 1 446 ? 28.942 56.902 70.896 1.00 47.32 446 GLU D CA 1
ATOM 13915 C C . GLU D 1 446 ? 29.081 56.987 69.368 1.00 47.08 446 GLU D C 1
ATOM 13916 O O . GLU D 1 446 ? 29.665 57.936 68.831 1.00 46.50 446 GLU D O 1
ATOM 13922 N N . ALA D 1 447 ? 28.514 56.000 68.675 1.00 46.83 447 ALA D N 1
ATOM 13923 C CA . ALA D 1 447 ? 28.572 55.931 67.214 1.00 45.92 447 ALA D CA 1
ATOM 13924 C C . ALA D 1 447 ? 27.789 57.031 66.491 1.00 45.23 447 ALA D C 1
ATOM 13925 O O . ALA D 1 447 ? 28.327 57.706 65.612 1.00 45.38 447 ALA D O 1
ATOM 13927 N N . VAL D 1 448 ? 26.524 57.211 66.849 1.00 44.10 448 VAL D N 1
ATOM 13928 C CA . VAL D 1 448 ? 25.711 58.225 66.197 1.00 43.51 448 VAL D CA 1
ATOM 13929 C C . VAL D 1 448 ? 26.327 59.623 66.285 1.00 45.73 448 VAL D C 1
ATOM 13930 O O . VAL D 1 448 ? 26.370 60.346 65.285 1.00 43.93 448 VAL D O 1
ATOM 13934 N N . ARG D 1 449 ? 26.806 60.000 67.475 1.00 47.81 449 ARG D N 1
ATOM 13935 C CA . ARG D 1 449 ? 27.414 61.320 67.679 1.00 48.70 449 ARG D CA 1
ATOM 13936 C C . ARG D 1 449 ? 28.542 61.553 66.670 1.00 49.46 449 ARG D C 1
ATOM 13937 O O . ARG D 1 449 ? 28.785 62.686 66.238 1.00 50.36 449 ARG D O 1
ATOM 13939 N N . GLU D 1 450 ? 29.208 60.460 66.299 1.00 48.48 450 GLU D N 1
ATOM 13940 C CA . GLU D 1 450 ? 30.315 60.461 65.350 1.00 47.10 450 GLU D CA 1
ATOM 13941 C C . GLU D 1 450 ? 29.854 60.690 63.901 1.00 47.27 450 GLU D C 1
ATOM 13942 O O . GLU D 1 450 ? 30.519 61.386 63.129 1.00 48.57 450 GLU D O 1
ATOM 13948 N N . ARG D 1 451 ? 28.723 60.095 63.530 1.00 45.82 451 ARG D N 1
ATOM 13949 C CA . ARG D 1 451 ? 28.172 60.260 62.187 1.00 44.18 451 ARG D CA 1
ATOM 13950 C C . ARG D 1 451 ? 27.478 61.626 62.116 1.00 44.28 451 ARG D C 1
ATOM 13951 O O . ARG D 1 451 ? 27.400 62.247 61.053 1.00 44.25 451 ARG D O 1
ATOM 13959 N N . LEU D 1 452 ? 26.959 62.086 63.254 1.00 42.85 452 LEU D N 1
ATOM 13960 C CA . LEU D 1 452 ? 26.281 63.370 63.295 1.00 41.80 452 LEU D CA 1
ATOM 13961 C C . LEU D 1 452 ? 27.307 64.466 63.081 1.00 43.24 452 LEU D C 1
ATOM 13962 O O . LEU D 1 452 ? 27.040 65.456 62.394 1.00 44.37 452 LEU D O 1
ATOM 13967 N N . GLU D 1 453 ? 28.486 64.293 63.668 1.00 42.84 453 GLU D N 1
ATOM 13968 C CA . GLU D 1 453 ? 29.524 65.294 63.518 1.00 43.34 453 GLU D CA 1
ATOM 13969 C C . GLU D 1 453 ? 29.940 65.337 62.071 1.00 42.41 453 GLU D C 1
ATOM 13970 O O . GLU D 1 453 ? 29.993 66.405 61.453 1.00 40.74 453 GLU D O 1
ATOM 13976 N N . GLU D 1 454 ? 30.221 64.150 61.544 1.00 42.04 454 GLU D N 1
ATOM 13977 C CA . GLU D 1 454 ? 30.630 63.970 60.160 1.00 41.77 454 GLU D CA 1
ATOM 13978 C C . GLU D 1 454 ? 29.577 64.563 59.249 1.00 42.56 454 GLU D C 1
ATOM 13979 O O . GLU D 1 454 ? 29.882 65.296 58.307 1.00 41.86 454 GLU D O 1
ATOM 13985 N N . ALA D 1 455 ? 28.324 64.249 59.544 1.00 44.11 455 ALA D N 1
ATOM 13986 C CA . ALA D 1 455 ? 27.220 64.761 58.749 1.00 45.31 455 ALA D CA 1
ATOM 13987 C C . ALA D 1 455 ? 27.178 66.294 58.776 1.00 45.63 455 ALA D C 1
ATOM 13988 O O . ALA D 1 455 ? 26.832 66.915 57.769 1.00 46.71 455 ALA D O 1
ATOM 13990 N N . LYS D 1 456 ? 27.532 66.900 59.913 1.00 44.77 456 LYS D N 1
ATOM 13991 C CA . LYS D 1 456 ? 27.519 68.363 60.036 1.00 44.97 456 LYS D CA 1
ATOM 13992 C C . LYS D 1 456 ? 28.580 69.066 59.180 1.00 45.01 456 LYS D C 1
ATOM 13993 O O . LYS D 1 456 ? 28.293 70.059 58.500 1.00 42.08 456 LYS D O 1
ATOM 13999 N N . LYS D 1 457 ? 29.806 68.552 59.211 1.00 45.54 457 LYS D N 1
ATOM 14000 C CA . LYS D 1 457 ? 30.880 69.144 58.424 1.00 46.20 457 LYS D CA 1
ATOM 14001 C C . LYS D 1 457 ? 30.468 69.033 56.954 1.00 47.01 457 LYS D C 1
ATOM 14002 O O . LYS D 1 457 ? 30.743 69.923 56.135 1.00 46.73 457 LYS D O 1
ATOM 14008 N N . GLU D 1 458 ? 29.778 67.938 56.644 1.00 46.52 458 GLU D N 1
ATOM 14009 C CA . GLU D 1 458 ? 29.315 67.650 55.291 1.00 45.68 458 GLU D CA 1
ATOM 14010 C C . GLU D 1 458 ? 28.297 68.647 54.735 1.00 45.45 458 GLU D C 1
ATOM 14011 O O . GLU D 1 458 ? 28.424 69.084 53.593 1.00 43.31 458 GLU D O 1
ATOM 14017 N N . VAL D 1 459 ? 27.289 69.002 55.531 1.00 46.48 459 VAL D N 1
ATOM 14018 C CA . VAL D 1 459 ? 26.274 69.954 55.074 1.00 48.91 459 VAL D CA 1
ATOM 14019 C C . VAL D 1 459 ? 26.539 71.370 55.597 1.00 49.33 459 VAL D C 1
ATOM 14020 O O . VAL D 1 459 ? 25.660 72.242 55.586 1.00 48.35 459 VAL D O 1
ATOM 14024 N N . GLY D 1 460 ? 27.770 71.576 56.053 1.00 50.35 460 GLY D N 1
ATOM 14025 C CA . GLY D 1 460 ? 28.198 72.874 56.541 1.00 51.50 460 GLY D CA 1
ATOM 14026 C C . GLY D 1 460 ? 27.387 73.561 57.618 1.00 51.90 460 GLY D C 1
ATOM 14027 O O . GLY D 1 460 ? 26.915 74.679 57.430 1.00 51.59 460 GLY D O 1
ATOM 14028 N N . LEU D 1 461 ? 27.229 72.909 58.758 1.00 52.53 461 LEU D N 1
ATOM 14029 C CA . LEU D 1 461 ? 26.490 73.524 59.840 1.00 53.83 461 LEU D CA 1
ATOM 14030 C C . LEU D 1 461 ? 27.074 73.050 61.171 1.00 55.01 461 LEU D C 1
ATOM 14031 O O . LEU D 1 461 ? 28.212 72.524 61.143 1.00 54.53 461 LEU D O 1
#

Solvent-accessible surface area: 54606 Å² total

Foldseek 3Di:
DVCVVLLVLQLAVFQVVLVVVLLVLLLLQQVQCVVQPVDDPVLSVLLVVLSVVQVVCVVVVNQDDDCNLRHSNVSSLVSSCVRRPPSSVSSCPQWAVLLSVLQSVLLVLLVLLVLLLVLLLLLLLLLLVVLVVCQVVWFWFFDDDVRDGAAIFTVSLVSVVLSVQSVVLNVLSVVLNLVSLAGLTQLHQQHGGPRPGDQQSSSVSSRGPYHDPGSQCSRFDPVSLLSNLVSLLSLLVSLLVVLVVVQVCQDPVNNFKDWDLVQWDDDPPPPRDIGRVLSVCSNVCSVLSVVLSVVVVVLNPPDDTTDDSSCSSRRPSSVSSSVSSSVSSVVCSVTVVPMGGDRVSRQCNNQPQCSLLLVQLVQLVVLPPVRVVSVVQSVVVVVVQVVVVHGQLPADQVNNCVSDVSRHPVCNLSSDPVRNLCPPQDASGRRSVRSVVVSVVSCVVNPND/DVVVVVLVVQADAVFQVVLLVLLLLLLLQLLVQCVVLPNDPPVLNVLLVVLSVVQVVCVVVVNQPSDSNLRHSNSSSLVSSCVRRPPSSVRSQPQAAVLLSVLSSVLLVLLVLLVLLLVLLLLLLVLLLVVLVVCLVVWFKFFDDDVNHGAAIFTVSLVSVVLSVQSVVLNVLSVVLSLVSLAGLTQLHQQHGDPRSGDQQSSSVSSRGPGHDDGSFCSRFDDVSLLSNLVSLLSLLCSLLVVLVVVQVCCDPVNVFKPWDLVQWDADDVDDPGIHRPLSVVSNVCSVLSVVLSVVVVVLPPPDDTTDDSSVSSSRVSSVVSSVSSSVNSNVSSVTVVVMDGDRPSRQCNNLDQCSLLLVVLVLVVVVPQPSVNSVVLSVVVVVVCVVVVHGQLPDDQVNVCVSDVSGDPVCNLSRHPVRVLCPQQDQSGRRSVNSVVVSVCSCVVSVND/DVVVVLLVQALAVFQVVLLVLLLLLLLLLLVQCVVLPNAPPVLSVQLNVQSVVQVVCVVVVNQDDDSNLRHSNSSSLVSSCVRRNPSSVCSCPQAAVLLSSLQSVLLVLLVLLVLLLVLLLLQLLVLLVVLVVCPVVWFWFADDDVHHRAAIFTVSLVSVVLSVVSVVLNVLSVVLNLVSQARLTQLHQQHHDPRSGDFQSSSVSSVGPYHDPGSQCSRFDPVSLLSNLVSLLSNLQSLLVVLVVVQVCLDPVNVFKDWDPVQWDDDPVDVSDIGNNNSVVSNVVSPLSVVLSVQLVVLSPPDDITDDSSCSSRRVSSVVSSVSSSVSSVVSSVTVVRMDGDRPSRLPNNQPQCSLLVVQLVQCVVLPDPSVVSNVLSVVVVVVQVVVVHGQLPDDQVVVCVSPVSRDPVCNLSRDCVRVLQVQQDQSGRHSVNSVVVSVVSCVVRPD/DVVVVVLVVLFLAVFQVLLLPLLLLLLLLLLVQCVVQPVDPVVLNVLLVVLSVVQVVCVVPVNQPSDSVLRHSNVSSLVSSCVRRNVSSVSSCPQWAVQLSSLQSVLLVLLVLLVLLLVLLLLLLVLLLVVLVVCPVVWFKFFDDDPNHGAAIFTSSLVSVVLSVQSVVLNVLSVVLSLVSLAGLTQLHQHNGDPRPTDVQSSSVSSRRPYHDPGSFCSRFDPVSLLSNLVSLLSLLQSLLVVLVVVQVCVDPVNVFKFWDLVQWDDDPPDDSDTGRVLSVVSNVCSVLSVVLSVVVVVLPVPDDTTDDSSCSSRRVSSVVSSVSSSVSSVVSSVTVVPMGGDRVSRQCNNQDQCSLLLVVLVQVVVLPDVSVRSCVLSVVVVVVCVVVVHGLLPDDLVNVCVSPVSRDDVSNLSSDDVSNLLRQQPASGRHSVRSVVVSVVSCVVSPD

Nearest PDB structures (foldseek):
  2e9f-assembly1_C  TM=1.001E+00  e=1.502E-60  Thermus thermophilus HB8
  9ggj-assembly2_H  TM=9.828E-01  e=2.407E-39  Arabidopsis thaliana
  9ggi-assembly1_A  TM=9.756E-01  e=9.139E-39  Arabidopsis thaliana
  1tj7-assembly1_A  TM=9.481E-01  e=4.145E-38  Escherichia coli
  6iga-assembly1_A  TM=9.650E-01  e=2.528E-34  Mycobacterium tuberculosis H37Rv

Secondary structure (DSSP, 8-state):
--SHHHHHH--HHHHGGGHHHHHHHHHHHHHHHHHTTSS-HHHHHHHHHHHHHHHHHHHHT-S---GGG-SHHHHHHHHHHHHH-TTHHHHTTT--HHHHHHHHHHHHHHHHHHHHHHHHHHHHHHHHHHHHHTTTTT-EEEEEETTEEEEEEEHHHHHHHHHHHHHHHHHHHHHHHHHH-EE-TT--SSS--SS---HHHHHHHTT-SEE-S-HHHHHH--HHHHHHHHHHHHHHHHHHHHHHHHHHHTSTTT--EE--GGG-EE-SSSSS-EE-HHHHHHHHTHHHHHHHHHHHHHHHTT--SSB-GGGGGGHHHHHHHHHHHHHHHHHHHHHGGG-EE-HHHHHHHHS-SSTTHHHHHHHHHHHT--SHHHHHHHHHHHHHHHHTT--GGG--HHHHHHH-TT--GGGGGGGSHHHHTTS--STTSS-HHHHHHHHHHHHHHH---/--HHHHHHHH--HHHHGGGHHHHHHHHHHHHHHHHHTTSS-HHHHHHHHHHHHHHHHHHHTT-S---GGG-SHHHHHHHHHHHHHSGGGGGTTTT--HHHHHHHHHHHHHHHHHHHHHHHHHHHHHHHHHHHHHTTTTT-EEEEEETTEEEEEEEHHHHHHHHHHHHHHHHHHHHHHHHHH-EE-TT-TTSS--SS---HHHHHHHTT-SEE-S-HHHHHH--HHHHHHHHHHHHHHHHHHHHHHHHHHHTSTTT--EE--GGG-B--SS-SS--B-HHHHHHHHTHHHHHHHHHHHHHHHTT--SS--GGGGGGHHHHHHHHHHHHHHHHHHHHHGGG-EE-HHHHHHHHS-SSTTHHHHHHHHHHTTS-HHHHHHHHHHHHHHHHHTT--GGG--HHHHHHH-TT--GGGGGGSSHHHHGGG--STT-SSHHHHHHHHHHHHHHHT--/-HHHHHHHH--HHHHGGGHHHHHHHHHHHHHHHHHHTSS-HHHHHHHHHHHHHHHHHHHHT-S---GGG-SHHHHHHHHHHHHH-GGGGGTTTT--HHHHHHHHHHHHHHHHHHHHHHHHHHHHHHHHHHHHHTTTTT-EEEEEETTEEEEEEEHHHHHHHHHHHHHHHHHHHHHHHHHT-SB-TT-TTSS--SS---HHHHHHHTT-SSB-S-HHHHHH--HHHHHHHHHHHHHHHHHHHHHHHHHHHTSTTT--EE--GGG-EE-SSSTT-EE-HHHHHHHHTHHHHHHHHHHHHHHHTT--SS--GGGGGGHHHHHHHHHHHHHHHHHHHHHGGG-EE-HHHHHHHHS-SSTTHHHHHHHHHHTT--HHHHHHHHHHHHHHHHHHT--SSS--HHHHHHH-TT--GGGGGGSSHHHHTTS--STT-SSHHHHHHHHHHHHHHS--/-HHHHHHHHH--HHHHGGGHHHHHHHHHHHHHHHHHTTSS-HHHHHHHHHHHHHHHHHHTTT-S---GGG-SHHHHHHHHHHHHS-TTGGGTTTT--HHHHHHHHHHHHHHHHHHHHHHHHHHHHHHHHHHHHHTTTTT-EEEEEETTEEEEEEEHHHHHHHHHHHHHHHHHHHHHHHHHH-EE-TT-TTSS--SS---HHHHHHHTT-SEE-S-HHHHHH--HHHHHHHHHHHHHHHHHHHHHHHHHHHTSTTT--EE--GGG-B--TT-SS--B-HHHHHHHHTHHHHHHHHHHHHHHHTTPPSS--GGGGGGHHHHHHHHHHHHHHHHHHHHHGGG-EE-HHHHHHHHS-SSTTHHHHHHHHHHHTS-HHHHHHHHHHHHHHHHHTT--GGG--HHHHHHH-TT--GGGGGGSSHHHHTTS--STT-SSHHHHHHHHHHHHHHTT-

Radius of gyration: 36.14 Å; Cα contacts (8 Å, |Δi|>4): 3312; chains: 4; bounding box: 82×91×110 Å

InterPro domains:
  IPR000362 Fumarate lyase family [PR00149] (104-122)
  IPR000362 Fumarate lyase family [PR00149] (151-169)
  IPR000362 Fumarate lyase family [PR00149] (235-262)
  IPR000362 Fumarate lyase family [PR00149] (279-295)
  IPR008948 L-Aspartase-like [SSF48557] (8-458)
  IPR009049 Argininosuccinate lyase [MF_00006] (4-457)
  IPR009049 Argininosuccinate lyase [PTHR43814] (4-459)
  IPR009049 Argininosuccinate lyase [TIGR00838] (5-459)
  IPR009049 Argininosuccinate lyase [cd01359] (24-459)
  IPR020557 Fumarate lyase, conserved site [PS00163] (279-288)
  IPR022761 Fumarate lyase, N-terminal [PF00206] (8-304)
  IPR024083 Fumarase/histidase, N-terminal [G3DSA:1.10.275.10] (1-108)
  IPR029419 Argininosuccinate lyase, C-terminal [PF14698] (367-434)

Organism: Thermus thermophilus (strain ATCC 27634 / DSM 579 / HB8) (NCBI:txid300852)

CATH classification: 1.10.275.10 (+2 more: 1.20.200.10, 1.10.40.30)

B-factor: mean 43.15, std 9.54, range [14.97, 81.47]

Sequence (1796 aa):
PDALAARFNASLAFDRALWREDLWQNRVHARMLHAVGLLSAEELEAILKGLDRIEEEIEAGTFPWREELEDVHMNLEARLTELVGPPGGKLHTARSRNDQVATDLRLYLRGAIDELLALLLALRRVLVREAEKHLDPLYVLPGYTHLQRAQPVLLAHWFLAYYEMLKRDAGRLEDAKERLNESPLGAAALAGTGFPIDRHFTARELGFKAPMRNSLDAVASRDFALEVLSALNIGMLHLSRMAEELILYSTEEFGFVEVPDAFATGSSIMPQKKNPDILELIRAKAGRVLGAFVGLSAVVKGLPLAYNKDLQEDKEPLLDALATYRDSLRLLAALLPGLKWRRERMWRAAEGGYTLATELADYLAEKGLPFREAHHVVGRLVRRLVEEGRALKDLTLEELQAHHPLFAEDALPLLRLETAIHRRRSYGGTAPEAVRERLEEAKKEVGLDGPDALAARFNASLAFDRALWREDLWQNRVHARMLHAVGLLSAEELEAILKGLDRIEEEIEAGTFPWREELEDVHMNLEARLTELVGPPGGKLHTARSRNDQVATDLRLYLRGAIDELLALLLALRRVLVREAEKHLDPLYVLPGYTHLQRAQPVLLAHWFLAYYEMLKRDAGRLEDAKERLNESPLGAAALAGTGFPIDRHFTARELGFKAPMRNSLDAVASRDFALEVLSALNIGMLHLSRMAEELILYSTEEFGFVEVPDAFATGSSIMPQKKNPDILELIRAKAGRVLGAFVGLSAVVKGLPLAYNKDLQEDKEPLLDALATYRDSLRLLAALLPGLKWRRERMWRAAEGGYTLATELADYLAEKGLPFREAHHVVGRLVRRLVEEGRALKDLTLEELQAHHPLFAEDALPLLRLETAIHRRRSYGGTAPEAVRERLEEAKKEVGLDPDALAARFNASLAFDRALWREDLWQNRVHARMLHAVGLLSAEELEAILKGLDRIEEEIEAGTFPWREELEDVHMNLEARLTELVGPPGGKLHTARSRNDQVATDLRLYLRGAIDELLALLLALRRVLVREAEKHLDPLYVLPGYTHLQRAQPVLLAHWFLAYYEMLKRDAGRLEDAKERLNESPLGAAALAGTGFPIDRHFTARELGFKAPMRNSLDAVASRDFALEVLSALNIGMLHLSRMAEELILYSTEEFGFVEVPDAFATGSSIMPQKKNPDILELIRAKAGRVLGAFVGLSAVVKGLPLAYNKDLQEDKEPLLDALATYRDSLRLLAALLPGLKWRRERMWRAAEGGYTLATELADYLAEKGLPFREAHHVVGRLVRRLVEEGRALKDLTLEELQAHHPLFAEDALPLLRLETAIHRRRSYGGTAPEAVRERLEEAKKEVGLGPDALAARFNASLAFDRALWREDLWQNRVHARMLHAVGLLSAEELEAILKGLDRIEEEIEAGTFPWREELEDVHMNLEARLTELVGPPGGKLHTARSRNDQVATDLRLYLRGAIDELLALLLALRRVLVREAEKHLDPLYVLPGYTHLQRAQPVLLAHWFLAYYEMLKRDAGRLEDAKERLNESPLGAAALAGTGFPIDRHFTARELGFKAPMRNSLDAVASRDFALEVLSALNIGMLHLSRMAEELILYSTEEFGFVEVPDAFATGSSIMPQKKNPDILELIRAKAGRVLGAFVGLSAVVKGLPLAYNKDLQEDKEPLLDALATYRDSLRLLAALLPGLKWRRERMWRAAEGGYTLATELADYLAEKGLPFREAHHVVGRLVRRLVEEGRALKDLTLEELQAHHPLFAEDALPLLRLETAIHRRRSYGGTAPEAVRERLEEAKKEVGL